Protein 2N1G (pdb70)

CATH classification: 1.20.58.1280

GO terms:
  GO:0090734 site of DNA damage (C, IC)
  GO:0060090 molecular adaptor activity (F, IDA)
  GO:0043596 nuclear replication fork (C, IDA)
  GO:0090734 site of DNA damage (C, IDA)
  GO:0003677 DNA binding (F, IDA)
  GO:0030674 protein-macromolecule adaptor activity (F, IDA)
  GO:0017125 deoxycytidyl transferase activity (F, IDA)
  GO:0043130 ubiquitin binding (F, IDA)
  GO:0016446 somatic hypermutation of immunoglobulin genes (P, IDA)
  GO:0019985 translesion synthesis (P, IDA)
  GO:0071897 DNA biosynthetic process (P, IDA)
  GO:0005634 nucleus (C, EXP)
  GO:0003684 damaged DNA binding (F, IC)
  GO:0140431 DNA-(abasic site) binding (F, IC)
  GO:0017125 deoxycytidyl transferase activity (F, IMP)
  GO:0005515 protein binding (F, IPI)
  GO:0003684 damaged DNA binding (F, TAS)
  GO:0042276 error-prone translesion synthesis (P, TAS)
  GO:0005654 nucleoplasm (C, TAS)
  GO:0017125 deoxycytidyl transferase activity (F, TAS)

Solvent-accessible surface area: 6899 Å² total; per-residue (Å²): 44,0,7,28,26,66,111,69,118,41,0,75,68,11,0,118,64,0,3,92,98,35,107,95,10,13,117,44,0,23,90,19,0,22,132,30,0,23,49,8,0,103,114,167,38,72,99,26,0,56,48,0,3,84,37,4,34,166,9,1,106,122,23,136,163,56,48,6,52,129,6,47,98,104,2,33,77,46,0,26,60,42,7,95,138,82,99,56,73,39,54,148,45,148,253,48,52,114,160,92,6,69,0,30,163,49,35,150,128,267

Sequence (110 aa):
NLAGAVEFNDVKTLLREWITTISDPMEEDILQVVKYCTDLIEEKDLEKLDLVIKYMKRLMQQSVESVWNMAFDFILDNVQVVLQQTYGSTLKVTKGNMMSNFFGKAAMNKNLAGAVEFNDVKTLLREWITTISDPMEEDILQVVKYCTDLIEEKDLEKLDLVIKYMKRLMQQSVESVWNMAFDFILDNVQVVLQQTYGSTLKVTKGNMMSNFFGKAAMNKNLAGAVEFNDVKTLLREWITTISDPMEEDILQVVKYCTDLIEEKDLEKLDLVIKYMKRLMQQSVESVWNMAFDFILDNVQVVLQQTYGSTLKVTKGNMMSNFFGKAAMNKNLAGAVEFNDVKTLLREWITTISDPMEEDILQVVKYCTDLIEEKDLEKLDLVIKYMKRLMQQSVESVWNMAFDFILDNVQVVLQQTYGSTLKVTKGNMMSNFFGKAAMNKNLAGAVEFNDVKTLLREWITTISDPMEEDILQVVKYCTDLIEEKDLEKLDLVIKYMKRLMQQSVESVWNMAFDFILDNVQVVLQQTYGSTLKVTKGNMMSNFFGKAAMNKNLAGAVEFNDVKTLLREWITTISDPMEEDILQVVKYCTDLIEEKDLEKLDLVIKYMKRLMQQSVESVWNMAFDFILDNVQVVLQQTYGSTLKVTKGNMMSNFFGKAAMNKNLAGAVEFNDVKTLLREWITTISDPMEEDILQVVKYCTDLIEEKDLEKLDLVIKYMKRLMQQSVESVWNMAFDFILDNVQVVLQQTYGSTLKVTKGNMMSNFFGKAAMNKNLAGAVEFNDVKTLLREWITTISDPMEEDILQVVKYCTDLIEEKDLEKLDLVIKYMKRLMQQSVESVWNMAFDFILDNVQVVLQQTYGSTLKVTKGNMMSNFFGKAAMNKNLAGAVEFNDVKTLLREWITTISDPMEEDILQVVKYCTDLIEEKDLEKLDLVIKYMKRLMQQSVESVWNMAFDFILDNVQVVLQQTYGSTLKVTKGNMMSNFFGKAAMNKNLAGAVEFNDVKTLLREWITTISDPMEEDILQVVKYCTDLIEEKDLEKLDLVIKYMKRLMQQSVESVWNMAFDFILDNVQVVLQQTYGSTLKVTKGNMMSNFFGKAAMNKNLAGAVEFNDVKTLLREWITTISDPMEEDILQVVKYCTDLIEEKDLEKLDLVIKYMKRLMQQSVESVWNMAFDFILDNVQVVLQQTYGSTLKVTKGNMMSNFFGKAAMNKNLAGAVEFNDVKTLLREWITTISDPMEEDILQVVKYCTDLIEEKDLEKLDLVIKYMKRLMQQSVESVWNMAFDFILDNVQVVLQQTYGSTLKVTKGNMMSNFFGKAAMNKNLAGAVEFNDVKTLLREWITTISDPMEEDILQVVKYCTDLIEEKDLEKLDLVIKYMKRLMQQSVESVWNMAFDFILDNVQVVLQQTYGSTLKVTKGNMMSNFFGKAAMNKNLAGAVEFNDVKTLLREWITTISDPMEEDILQVVKYCTDLIEEKDLEKLDLVIKYMKRLMQQSVESVWNMAFDFILDNVQVVLQQTYGSTLKVTKGNMMSNFFGKAAMNKNLAGAVEFNDVKTLLREWITTISDPMEEDILQVVKYCTDLIEEKDLEKLDLVIKYMKRLMQQSVESVWNMAFDFILDNVQVVLQQTYGSTLKVTKGNMMSNFFGKAAMNKNLAGAVEFNDVKTLLREWITTISDPMEEDILQVVKYCTDLIEEKDLEKLDLVIKYMKRLMQQSVESVWNMAFDFILDNVQVVLQQTYGSTLKVTKGNMMSNFFGKAAMNKNLAGAVEFNDVKTLLREWITTISDPMEEDILQVVKYCTDLIEEKDLEKLDLVIKYMKRLMQQSVESVWNMAFDFILDNVQVVLQQTYGSTLKVTKGNMMSNFFGKAAMNKNLAGAVEFNDVKTLLREWITTISDPMEEDILQVVKYCTDLIEEKDLEKLDLVIKYMKRLMQQSVESVWNMAFDFILDNVQVVLQQTYGSTLKVTKGNMMSNFFGKAAMNKNLAGAVEFNDVKTLLREWITTISDPMEEDILQVVKYCTDLIEEKDLEKLDLVIKYMKRLMQQSVESVWNMAFDFILDNVQVVLQQTYGSTLKVTKGNMMSNFFGKAAMNKNLAGAVEFNDVKTLLREWITTISDPMEEDILQVVKYCTDLIEEKDLEKLDLVIKYMKRLMQQSVESVWNMAFDFILDNVQVVLQQTYGSTLKVTKGNMMSNFFGKAAMNK

Secondary structure (DSSP, 8-state):
-BTTB--HHHHHHHHHHHHHH-SS--HHHHHHHHHHHHHHHHTT-HHHHHHHHHHHHHHHHHSSSSHHHHHHHHHHHHHHHHHHHHTS------/---SS--SSSSSSS--

Nearest PDB structures (foldseek):
  2n1g-assembly1_A  TM=9.701E-01  e=2.598E-12  Homo sapiens
  4ext-assembly2_A-2  TM=9.487E-01  e=2.717E-10  Homo sapiens
  4fjo-assembly1_A  TM=9.397E-01  e=3.189E-10  Mus musculus
  3vu7-assembly1_H  TM=9.298E-01  e=1.213E-09  Homo sapiens
  2lsj-assembly1_A  TM=9.228E-01  e=1.280E-09  Mus musculus

Radius of gyration: 13.32 Å; Cα contacts (8 Å, |Δi|>4): 115; chains: 2; bounding box: 24×38×36 Å

InterPro domains:
  IPR001126 UmuC domain [PF00817] (422-451)
  IPR001126 UmuC domain [PF00817] (505-622)
  IPR001126 UmuC domain [PS50173] (419-653)
  IPR001357 BRCT domain [PF00533] (45-118)
  IPR001357 BRCT domain [PS50172] (44-131)
  IPR001357 BRCT domain [SM00292] (46-121)
  IPR012112 DNA repair protein Rev1 [PIRSF036573] (1-1250)
  IPR017961 DNA polymerase, Y-family, little finger domain [PF11799] (709-828)
  IPR025527 HUWE1/REV1, ubiquitin-binding motif [PF14377] (934-954)
  IPR025527 HUWE1/REV1, ubiquitin-binding motif [PF14377] (1013-1042)
  IPR031991 DNA repair protein Rev1, C-terminal [PF16727] (1167-1248)
  IPR036420 BRCT domain superfamily [G3DSA:3.40.50.10190] (38-133)
  IPR036420 BRCT domain superfamily [SSF52113] (41-131)
  IPR036775 DNA polymerase, Y-family, little finger domain superfamily [G3DSA:3.30.1490.100] (708-833)
  IPR036775 DNA polymerase, Y-family, little finger domain superfamily [SSF100879] (708-822)
  IPR038401 Rev1, C-terminal domain superfamily [G3DSA:1.20.58.1280] (1140-1242)
  IPR043128 Reverse transcriptase/Diguanylate cyclase domain [G3DSA:3.30.70.270] (380-452)
  IPR043128 Reverse transcriptase/Diguanylate cyclase domain [G3DSA:3.30.70.270] (538-631)
  IPR043502 DNA/RNA polymerase superfamily [SSF56672] (400-703)
  IPR047346 DNA repair protein REV1, ubiquitin-binding motif 1/2 [cd19318] (929-962)

Structure (mmCIF, N/CA/C/O backbone):
data_2N1G
#
_entry.id   2N1G
#
loop_
_entity.id
_entity.type
_entity.pdbx_description
1 polymer 'DNA repair protein REV1'
2 polymer 'DNA polymerase delta subunit 3'
#
loop_
_atom_site.group_PDB
_atom_site.id
_atom_site.type_symbol
_atom_site.label_atom_id
_atom_site.label_alt_id
_atom_site.label_comp_id
_atom_site.label_asym_id
_atom_site.label_entity_id
_atom_site.label_seq_id
_atom_site.pdbx_PDB_ins_code
_atom_site.Cartn_x
_atom_site.Cartn_y
_atom_site.Cartn_z
_atom_site.occupancy
_atom_site.B_iso_or_equiv
_atom_site.auth_seq_id
_atom_site.auth_comp_id
_atom_site.auth_asym_id
_atom_site.auth_atom_id
_atom_site.pdbx_PDB_model_num
ATOM 1 N N . ASN A 1 1 ? 3.951 -2.187 -1.716 1.00 0.00 1158 ASN A N 1
ATOM 2 C CA . ASN A 1 1 ? 5.116 -3.100 -1.731 1.00 0.00 1158 ASN A CA 1
ATOM 3 C C . ASN A 1 1 ? 5.090 -3.876 -3.059 1.00 0.00 1158 ASN A C 1
ATOM 4 O O . ASN A 1 1 ? 4.557 -3.380 -4.046 1.00 0.00 1158 ASN A O 1
ATOM 15 N N . LEU A 1 2 ? 5.737 -5.050 -3.079 1.00 0.00 1159 LEU A N 1
ATOM 16 C CA . LEU A 1 2 ? 5.510 -6.117 -4.070 1.00 0.00 1159 LEU A CA 1
ATOM 17 C C . LEU A 1 2 ? 5.540 -7.438 -3.284 1.00 0.00 1159 LEU A C 1
ATOM 18 O O . LEU A 1 2 ? 6.615 -7.890 -2.903 1.00 0.00 1159 LEU A O 1
ATOM 34 N N . ALA A 1 3 ? 4.336 -7.974 -2.959 1.00 0.00 1160 ALA A N 1
ATOM 35 C CA . ALA A 1 3 ? 4.138 -9.240 -2.215 1.00 0.00 1160 ALA A CA 1
ATOM 36 C C . ALA A 1 3 ? 4.407 -9.067 -0.707 1.00 0.00 1160 ALA A C 1
ATOM 37 O O . ALA A 1 3 ? 3.503 -9.274 0.111 1.00 0.00 1160 ALA A O 1
ATOM 44 N N . GLY A 1 4 ? 5.622 -8.641 -0.343 1.00 0.00 1161 GLY A N 1
ATOM 45 C CA . GLY A 1 4 ? 6.015 -8.478 1.057 1.00 0.00 1161 GLY A CA 1
ATOM 46 C C . GLY A 1 4 ? 7.195 -7.539 1.234 1.00 0.00 1161 GLY A C 1
ATOM 47 O O . GLY A 1 4 ? 7.575 -7.234 2.370 1.00 0.00 1161 GLY A O 1
ATOM 51 N N . ALA A 1 5 ? 7.770 -7.059 0.114 1.00 0.00 1162 ALA A N 1
ATOM 52 C CA . ALA A 1 5 ? 8.968 -6.206 0.133 1.00 0.00 1162 ALA A CA 1
ATOM 53 C C . ALA A 1 5 ? 8.869 -5.096 -0.925 1.00 0.00 1162 ALA A C 1
ATOM 54 O O . ALA A 1 5 ? 8.453 -5.344 -2.061 1.00 0.00 1162 ALA A O 1
ATOM 61 N N . VAL A 1 6 ? 9.254 -3.866 -0.531 1.00 0.00 1163 VAL A N 1
ATOM 62 C CA . VAL A 1 6 ? 9.253 -2.682 -1.423 1.00 0.00 1163 VAL A CA 1
ATOM 63 C C . VAL A 1 6 ? 10.596 -2.609 -2.198 1.00 0.00 1163 VAL A C 1
ATOM 64 O O . VAL A 1 6 ? 10.743 -1.817 -3.137 1.00 0.00 1163 VAL A O 1
ATOM 77 N N . GLU A 1 7 ? 11.567 -3.461 -1.781 1.00 0.00 1164 GLU A N 1
ATOM 78 C CA . GLU A 1 7 ? 12.885 -3.613 -2.440 1.00 0.00 1164 GLU A CA 1
ATOM 79 C C . GLU A 1 7 ? 12.698 -3.877 -3.940 1.00 0.00 1164 GLU A C 1
ATOM 80 O O . GLU A 1 7 ? 12.043 -4.849 -4.299 1.00 0.00 1164 GLU A O 1
ATOM 92 N N . PHE A 1 8 ? 13.263 -3.004 -4.808 1.00 0.00 1165 PHE A N 1
ATOM 93 C CA . PHE A 1 8 ? 13.147 -3.161 -6.271 1.00 0.00 1165 PHE A CA 1
ATOM 94 C C . PHE A 1 8 ? 13.841 -4.454 -6.738 1.00 0.00 1165 PHE A C 1
ATOM 95 O O . PHE A 1 8 ? 13.500 -4.978 -7.787 1.00 0.00 1165 PHE A O 1
ATOM 112 N N . ASN A 1 9 ? 14.795 -4.976 -5.946 1.00 0.00 1166 ASN A N 1
ATOM 113 C CA . ASN A 1 9 ? 15.451 -6.262 -6.243 1.00 0.00 1166 ASN A CA 1
ATOM 114 C C . ASN A 1 9 ? 14.413 -7.393 -6.144 1.00 0.00 1166 ASN A C 1
ATOM 115 O O . ASN A 1 9 ? 14.404 -8.300 -6.972 1.00 0.00 1166 ASN A O 1
ATOM 126 N N . ASP A 1 10 ? 13.512 -7.282 -5.149 1.00 0.00 1167 ASP A N 1
ATOM 127 C CA . ASP A 1 10 ? 12.400 -8.230 -4.951 1.00 0.00 1167 ASP A CA 1
ATOM 128 C C . ASP A 1 10 ? 11.328 -8.062 -6.056 1.00 0.00 1167 ASP A C 1
ATOM 129 O O . ASP A 1 10 ? 10.903 -9.046 -6.658 1.00 0.00 1167 ASP A O 1
ATOM 138 N N . VAL A 1 11 ? 10.903 -6.796 -6.273 1.00 0.00 1168 VAL A N 1
ATOM 139 C CA . VAL A 1 11 ? 9.947 -6.381 -7.338 1.00 0.00 1168 VAL A CA 1
ATOM 140 C C . VAL A 1 11 ? 10.346 -6.978 -8.703 1.00 0.00 1168 VAL A C 1
ATOM 141 O O . VAL A 1 11 ? 9.552 -7.621 -9.380 1.00 0.00 1168 VAL A O 1
ATOM 154 N N . LYS A 1 12 ? 11.611 -6.759 -9.048 1.00 0.00 1169 LYS A N 1
ATOM 155 C CA . LYS A 1 12 ? 12.233 -7.171 -10.317 1.00 0.00 1169 LYS A CA 1
ATOM 156 C C . LYS A 1 12 ? 12.264 -8.711 -10.419 1.00 0.00 1169 LYS A C 1
ATOM 157 O O . LYS A 1 12 ? 11.884 -9.273 -11.443 1.00 0.00 1169 LYS A O 1
ATOM 176 N N . THR A 1 13 ? 12.705 -9.374 -9.334 1.00 0.00 1170 THR A N 1
ATOM 177 C CA . THR A 1 13 ? 12.807 -10.852 -9.253 1.00 0.00 1170 THR A CA 1
ATOM 178 C C . THR A 1 13 ? 11.405 -11.514 -9.245 1.00 0.00 1170 THR A C 1
ATOM 179 O O . THR A 1 13 ? 11.262 -12.693 -9.559 1.00 0.00 1170 THR A O 1
ATOM 190 N N . LEU A 1 14 ? 10.366 -10.757 -8.859 1.00 0.00 1171 LEU A N 1
ATOM 191 C CA . LEU A 1 14 ? 8.982 -11.213 -9.040 1.00 0.00 1171 LEU A CA 1
ATOM 192 C C . LEU A 1 14 ? 8.583 -11.084 -10.539 1.00 0.00 1171 LEU A C 1
ATOM 193 O O . LEU A 1 14 ? 8.407 -12.092 -11.238 1.00 0.00 1171 LEU A O 1
ATOM 209 N N . LEU A 1 15 ? 8.526 -9.824 -11.010 1.00 0.00 1172 LEU A N 1
ATOM 210 C CA . LEU A 1 15 ? 8.022 -9.433 -12.356 1.00 0.00 1172 LEU A CA 1
ATOM 211 C C . LEU A 1 15 ? 8.718 -10.157 -13.530 1.00 0.00 1172 LEU A C 1
ATOM 212 O O . LEU A 1 15 ? 8.045 -10.540 -14.490 1.00 0.00 1172 LEU A O 1
ATOM 228 N N . ARG A 1 16 ? 10.049 -10.349 -13.448 1.00 0.00 1173 ARG A N 1
ATOM 229 C CA . ARG A 1 16 ? 10.856 -10.776 -14.618 1.00 0.00 1173 ARG A CA 1
ATOM 230 C C . ARG A 1 16 ? 10.482 -12.194 -15.075 1.00 0.00 1173 ARG A C 1
ATOM 231 O O . ARG A 1 16 ? 10.041 -12.385 -16.216 1.00 0.00 1173 ARG A O 1
ATOM 252 N N . GLU A 1 17 ? 10.602 -13.165 -14.163 1.00 0.00 1174 GLU A N 1
ATOM 253 C CA . GLU A 1 17 ? 10.283 -14.575 -14.457 1.00 0.00 1174 GLU A CA 1
ATOM 254 C C . GLU A 1 17 ? 8.765 -14.785 -14.545 1.00 0.00 1174 GLU A C 1
ATOM 255 O O . GLU A 1 17 ? 8.323 -15.727 -15.181 1.00 0.00 1174 GLU A O 1
ATOM 267 N N . TRP A 1 18 ? 7.972 -13.932 -13.875 1.00 0.00 1175 TRP A N 1
ATOM 268 C CA . TRP A 1 18 ? 6.505 -13.968 -13.988 1.00 0.00 1175 TRP A CA 1
ATOM 269 C C . TRP A 1 18 ? 6.086 -13.789 -15.447 1.00 0.00 1175 TRP A C 1
ATOM 270 O O . TRP A 1 18 ? 5.545 -14.708 -16.061 1.00 0.00 1175 TRP A O 1
ATOM 291 N N . ILE A 1 19 ? 6.468 -12.658 -16.015 1.00 0.00 1176 ILE A N 1
ATOM 292 C CA . ILE A 1 19 ? 6.079 -12.281 -17.370 1.00 0.00 1176 ILE A CA 1
ATOM 293 C C . ILE A 1 19 ? 6.672 -13.229 -18.442 1.00 0.00 1176 ILE A C 1
ATOM 294 O O . ILE A 1 19 ? 5.983 -13.592 -19.397 1.00 0.00 1176 ILE A O 1
ATOM 310 N N . THR A 1 20 ? 7.922 -13.676 -18.240 1.00 0.00 1177 THR A N 1
ATOM 311 C CA . THR A 1 20 ? 8.639 -14.497 -19.238 1.00 0.00 1177 THR A CA 1
ATOM 312 C C . THR A 1 20 ? 8.239 -15.994 -19.176 1.00 0.00 1177 THR A C 1
ATOM 313 O O . THR A 1 20 ? 8.136 -16.655 -20.219 1.00 0.00 1177 THR A O 1
ATOM 324 N N . THR A 1 21 ? 7.999 -16.522 -17.955 1.00 0.00 1178 THR A N 1
ATOM 325 C CA . THR A 1 21 ? 7.903 -17.989 -17.723 1.00 0.00 1178 THR A CA 1
ATOM 326 C C . THR A 1 21 ? 6.446 -18.484 -17.610 1.00 0.00 1178 THR A C 1
ATOM 327 O O . THR A 1 21 ? 6.098 -19.496 -18.233 1.00 0.00 1178 THR A O 1
ATOM 338 N N . ILE A 1 22 ? 5.600 -17.793 -16.805 1.00 0.00 1179 ILE A N 1
ATOM 339 C CA . ILE A 1 22 ? 4.242 -18.308 -16.472 1.00 0.00 1179 ILE A CA 1
ATOM 340 C C . ILE A 1 22 ? 3.355 -18.238 -17.739 1.00 0.00 1179 ILE A C 1
ATOM 341 O O . ILE A 1 22 ? 3.132 -17.150 -18.276 1.00 0.00 1179 ILE A O 1
ATOM 357 N N . SER A 1 23 ? 2.902 -19.409 -18.223 1.00 0.00 1180 SER A N 1
ATOM 358 C CA . SER A 1 23 ? 2.138 -19.528 -19.482 1.00 0.00 1180 SER A CA 1
ATOM 359 C C . SER A 1 23 ? 0.769 -18.825 -19.391 1.00 0.00 1180 SER A C 1
ATOM 360 O O . SER A 1 23 ? 0.293 -18.228 -20.365 1.00 0.00 1180 SER A O 1
ATOM 368 N N . ASP A 1 24 ? 0.162 -18.900 -18.203 1.00 0.00 1181 ASP A N 1
ATOM 369 C CA . ASP A 1 24 ? -1.171 -18.354 -17.939 1.00 0.00 1181 ASP A CA 1
ATOM 370 C C . ASP A 1 24 ? -1.161 -17.690 -16.550 1.00 0.00 1181 ASP A C 1
ATOM 371 O O . ASP A 1 24 ? -1.213 -18.394 -15.535 1.00 0.00 1181 ASP A O 1
ATOM 380 N N . PRO A 1 25 ? -1.012 -16.331 -16.472 1.00 0.00 1182 PRO A N 1
ATOM 381 C CA . PRO A 1 25 ? -1.076 -15.606 -15.185 1.00 0.00 1182 PRO A CA 1
ATOM 382 C C . PRO A 1 25 ? -2.481 -15.676 -14.562 1.00 0.00 1182 PRO A C 1
ATOM 383 O O . PRO A 1 25 ? -3.467 -15.235 -15.172 1.00 0.00 1182 PRO A O 1
ATOM 394 N N . MET A 1 26 ? -2.557 -16.269 -13.373 1.00 0.00 1183 MET A N 1
ATOM 395 C CA . MET A 1 26 ? -3.769 -16.259 -12.547 1.00 0.00 1183 MET A CA 1
ATOM 396 C C . MET A 1 26 ? -4.003 -14.849 -11.992 1.00 0.00 1183 MET A C 1
ATOM 397 O O . MET A 1 26 ? -3.051 -14.077 -11.793 1.00 0.00 1183 MET A O 1
ATOM 411 N N . GLU A 1 27 ? -5.275 -14.546 -11.714 1.00 0.00 1184 GLU A N 1
ATOM 412 C CA . GLU A 1 27 ? -5.738 -13.190 -11.379 1.00 0.00 1184 GLU A CA 1
ATOM 413 C C . GLU A 1 27 ? -5.106 -12.646 -10.087 1.00 0.00 1184 GLU A C 1
ATOM 414 O O . GLU A 1 27 ? -5.070 -11.439 -9.901 1.00 0.00 1184 GLU A O 1
ATOM 426 N N . GLU A 1 28 ? -4.586 -13.531 -9.218 1.00 0.00 1185 GLU A N 1
ATOM 427 C CA . GLU A 1 28 ? -4.190 -13.147 -7.852 1.00 0.00 1185 GLU A CA 1
ATOM 428 C C . GLU A 1 28 ? -2.879 -12.319 -7.821 1.00 0.00 1185 GLU A C 1
ATOM 429 O O . GLU A 1 28 ? -2.772 -11.371 -7.027 1.00 0.00 1185 GLU A O 1
ATOM 441 N N . ASP A 1 29 ? -1.890 -12.643 -8.694 1.00 0.00 1186 ASP A N 1
ATOM 442 C CA . ASP A 1 29 ? -0.680 -11.781 -8.824 1.00 0.00 1186 ASP A CA 1
ATOM 443 C C . ASP A 1 29 ? -1.029 -10.533 -9.655 1.00 0.00 1186 ASP A C 1
ATOM 444 O O . ASP A 1 29 ? -0.399 -9.489 -9.506 1.00 0.00 1186 ASP A O 1
ATOM 453 N N . ILE A 1 30 ? -2.040 -10.656 -10.533 1.00 0.00 1187 ILE A N 1
ATOM 454 C CA . ILE A 1 30 ? -2.507 -9.543 -11.374 1.00 0.00 1187 ILE A CA 1
ATOM 455 C C . ILE A 1 30 ? -3.230 -8.486 -10.507 1.00 0.00 1187 ILE A C 1
ATOM 456 O O . ILE A 1 30 ? -3.052 -7.291 -10.718 1.00 0.00 1187 ILE A O 1
ATOM 472 N N . LEU A 1 31 ? -4.008 -8.929 -9.501 1.00 0.00 1188 LEU A N 1
ATOM 473 C CA . LEU A 1 31 ? -4.752 -8.009 -8.615 1.00 0.00 1188 LEU A CA 1
ATOM 474 C C . LEU A 1 31 ? -3.824 -7.415 -7.550 1.00 0.00 1188 LEU A C 1
ATOM 475 O O . LEU A 1 31 ? -4.057 -6.288 -7.104 1.00 0.00 1188 LEU A O 1
ATOM 491 N N . GLN A 1 32 ? -2.759 -8.165 -7.150 1.00 0.00 1189 GLN A N 1
ATOM 492 C CA . GLN A 1 32 ? -1.786 -7.661 -6.158 1.00 0.00 1189 GLN A CA 1
ATOM 493 C C . GLN A 1 32 ? -0.950 -6.526 -6.786 1.00 0.00 1189 GLN A C 1
ATOM 494 O O . GLN A 1 32 ? -0.751 -5.494 -6.145 1.00 0.00 1189 GLN A O 1
ATOM 508 N N . VAL A 1 33 ? -0.535 -6.685 -8.073 1.00 0.00 1190 VAL A N 1
ATOM 509 C CA . VAL A 1 33 ? 0.284 -5.659 -8.770 1.00 0.00 1190 VAL A CA 1
ATOM 510 C C . VAL A 1 33 ? -0.535 -4.382 -9.070 1.00 0.00 1190 VAL A C 1
ATOM 511 O O . VAL A 1 33 ? -0.035 -3.280 -8.844 1.00 0.00 1190 VAL A O 1
ATOM 524 N N . VAL A 1 34 ? -1.803 -4.540 -9.530 1.00 0.00 1191 VAL A N 1
ATOM 525 C CA . VAL A 1 34 ? -2.713 -3.394 -9.816 1.00 0.00 1191 VAL A CA 1
ATOM 526 C C . VAL A 1 34 ? -3.010 -2.619 -8.516 1.00 0.00 1191 VAL A C 1
ATOM 527 O O . VAL A 1 34 ? -3.026 -1.381 -8.511 1.00 0.00 1191 VAL A O 1
ATOM 540 N N . LYS A 1 35 ? -3.195 -3.376 -7.418 1.00 0.00 1192 LYS A N 1
ATOM 541 C CA . LYS A 1 35 ? -3.432 -2.816 -6.072 1.00 0.00 1192 LYS A CA 1
ATOM 542 C C . LYS A 1 35 ? -2.280 -1.891 -5.650 1.00 0.00 1192 LYS A C 1
ATOM 543 O O . LYS A 1 35 ? -2.522 -0.768 -5.207 1.00 0.00 1192 LYS A O 1
ATOM 562 N N . TYR A 1 36 ? -1.034 -2.364 -5.822 1.00 0.00 1193 TYR A N 1
ATOM 563 C CA . TYR A 1 36 ? 0.163 -1.597 -5.425 1.00 0.00 1193 TYR A CA 1
ATOM 564 C C . TYR A 1 36 ? 0.375 -0.404 -6.334 1.00 0.00 1193 TYR A C 1
ATOM 565 O O . TYR A 1 36 ? 0.809 0.621 -5.872 1.00 0.00 1193 TYR A O 1
ATOM 583 N N . CYS A 1 37 ? 0.091 -0.571 -7.630 1.00 0.00 1194 CYS A N 1
ATOM 584 C CA . CYS A 1 37 ? 0.223 0.505 -8.624 1.00 0.00 1194 CYS A CA 1
ATOM 585 C C . CYS A 1 37 ? -0.627 1.725 -8.202 1.00 0.00 1194 CYS A C 1
ATOM 586 O O . CYS A 1 37 ? -0.112 2.845 -8.047 1.00 0.00 1194 CYS A O 1
ATOM 594 N N . THR A 1 38 ? -1.906 1.455 -7.922 1.00 0.00 1195 THR A N 1
ATOM 595 C CA . THR A 1 38 ? -2.872 2.470 -7.480 1.00 0.00 1195 THR A CA 1
ATOM 596 C C . THR A 1 38 ? -2.535 2.984 -6.055 1.00 0.00 1195 THR A C 1
ATOM 597 O O . THR A 1 38 ? -2.766 4.160 -5.725 1.00 0.00 1195 THR A O 1
ATOM 608 N N . ASP A 1 39 ? -1.944 2.094 -5.229 1.00 0.00 1196 ASP A N 1
ATOM 609 C CA . ASP A 1 39 ? -1.575 2.415 -3.837 1.00 0.00 1196 ASP A CA 1
ATOM 610 C C . ASP A 1 39 ? -0.292 3.269 -3.779 1.00 0.00 1196 ASP A C 1
ATOM 611 O O . ASP A 1 39 ? -0.147 4.084 -2.894 1.00 0.00 1196 ASP A O 1
ATOM 620 N N . LEU A 1 40 ? 0.617 3.090 -4.752 1.00 0.00 1197 LEU A N 1
ATOM 621 C CA . LEU A 1 40 ? 1.878 3.867 -4.842 1.00 0.00 1197 LEU A CA 1
ATOM 622 C C . LEU A 1 40 ? 1.561 5.291 -5.311 1.00 0.00 1197 LEU A C 1
ATOM 623 O O . LEU A 1 40 ? 2.275 6.237 -4.972 1.00 0.00 1197 LEU A O 1
ATOM 639 N N . ILE A 1 41 ? 0.471 5.427 -6.089 1.00 0.00 1198 ILE A N 1
ATOM 640 C CA . ILE A 1 41 ? -0.119 6.736 -6.412 1.00 0.00 1198 ILE A CA 1
ATOM 641 C C . ILE A 1 41 ? -0.554 7.462 -5.114 1.00 0.00 1198 ILE A C 1
ATOM 642 O O . ILE A 1 41 ? -0.089 8.572 -4.843 1.00 0.00 1198 ILE A O 1
ATOM 658 N N . GLU A 1 42 ? -1.392 6.790 -4.285 1.00 0.00 1199 GLU A N 1
ATOM 659 C CA . GLU A 1 42 ? -2.029 7.428 -3.104 1.00 0.00 1199 GLU A CA 1
ATOM 660 C C . GLU A 1 42 ? -1.053 7.543 -1.913 1.00 0.00 1199 GLU A C 1
ATOM 661 O O . GLU A 1 42 ? -1.238 8.394 -1.040 1.00 0.00 1199 GLU A O 1
ATOM 673 N N . GLU A 1 43 ? 0.004 6.702 -1.898 1.00 0.00 1200 GLU A N 1
ATOM 674 C CA . GLU A 1 43 ? 1.041 6.714 -0.834 1.00 0.00 1200 GLU A CA 1
ATOM 675 C C . GLU A 1 43 ? 2.217 7.634 -1.190 1.00 0.00 1200 GLU A C 1
ATOM 676 O O . GLU A 1 43 ? 3.256 7.601 -0.517 1.00 0.00 1200 GLU A O 1
ATOM 688 N N . LYS A 1 44 ? 2.034 8.457 -2.254 1.00 0.00 1201 LYS A N 1
ATOM 689 C CA . LYS A 1 44 ? 3.011 9.479 -2.703 1.00 0.00 1201 LYS A CA 1
ATOM 690 C C . LYS A 1 44 ? 4.347 8.838 -3.161 1.00 0.00 1201 LYS A C 1
ATOM 691 O O . LYS A 1 44 ? 5.359 9.531 -3.300 1.00 0.00 1201 LYS A O 1
ATOM 710 N N . ASP A 1 45 ? 4.337 7.523 -3.426 1.00 0.00 1202 ASP A N 1
ATOM 711 C CA . ASP A 1 45 ? 5.544 6.775 -3.829 1.00 0.00 1202 ASP A CA 1
ATOM 712 C C . ASP A 1 45 ? 5.425 6.390 -5.314 1.00 0.00 1202 ASP A C 1
ATOM 713 O O . ASP A 1 45 ? 5.557 5.216 -5.701 1.00 0.00 1202 ASP A O 1
ATOM 722 N N . LEU A 1 46 ? 5.187 7.412 -6.168 1.00 0.00 1203 LEU A N 1
ATOM 723 C CA . LEU A 1 46 ? 5.180 7.230 -7.629 1.00 0.00 1203 LEU A CA 1
ATOM 724 C C . LEU A 1 46 ? 6.614 7.071 -8.179 1.00 0.00 1203 LEU A C 1
ATOM 725 O O . LEU A 1 46 ? 6.805 6.869 -9.382 1.00 0.00 1203 LEU A O 1
ATOM 741 N N . GLU A 1 47 ? 7.613 7.128 -7.269 1.00 0.00 1204 GLU A N 1
ATOM 742 C CA . GLU A 1 47 ? 9.008 6.800 -7.574 1.00 0.00 1204 GLU A CA 1
ATOM 743 C C . GLU A 1 47 ? 9.091 5.303 -7.828 1.00 0.00 1204 GLU A C 1
ATOM 744 O O . GLU A 1 47 ? 9.619 4.859 -8.845 1.00 0.00 1204 GLU A O 1
ATOM 756 N N . LYS A 1 48 ? 8.538 4.534 -6.886 1.00 0.00 1205 LYS A N 1
ATOM 757 C CA . LYS A 1 48 ? 8.533 3.080 -6.971 1.00 0.00 1205 LYS A CA 1
ATOM 758 C C . LYS A 1 48 ? 7.569 2.610 -8.066 1.00 0.00 1205 LYS A C 1
ATOM 759 O O . LYS A 1 48 ? 7.815 1.600 -8.709 1.00 0.00 1205 LYS A O 1
ATOM 778 N N . LEU A 1 49 ? 6.473 3.367 -8.252 1.00 0.00 1206 LEU A N 1
ATOM 779 C CA . LEU A 1 49 ? 5.505 3.152 -9.347 1.00 0.00 1206 LEU A CA 1
ATOM 780 C C . LEU A 1 49 ? 6.208 3.197 -10.714 1.00 0.00 1206 LEU A C 1
ATOM 781 O O . LEU A 1 49 ? 5.945 2.364 -11.584 1.00 0.00 1206 LEU A O 1
ATOM 797 N N . ASP A 1 50 ? 7.099 4.187 -10.870 1.00 0.00 1207 ASP A N 1
ATOM 798 C CA . ASP A 1 50 ? 7.963 4.338 -12.057 1.00 0.00 1207 ASP A CA 1
ATOM 799 C C . ASP A 1 50 ? 8.742 3.029 -12.322 1.00 0.00 1207 ASP A C 1
ATOM 800 O O . ASP A 1 50 ? 8.664 2.465 -13.407 1.00 0.00 1207 ASP A O 1
ATOM 809 N N . LEU A 1 51 ? 9.445 2.544 -11.287 1.00 0.00 1208 LEU A N 1
ATOM 810 C CA . LEU A 1 51 ? 10.257 1.303 -11.344 1.00 0.00 1208 LEU A CA 1
ATOM 811 C C . LEU A 1 51 ? 9.395 0.058 -11.732 1.00 0.00 1208 LEU A C 1
ATOM 812 O O . LEU A 1 51 ? 9.702 -0.651 -12.709 1.00 0.00 1208 LEU A O 1
ATOM 828 N N . VAL A 1 52 ? 8.295 -0.152 -10.979 1.00 0.00 1209 VAL A N 1
ATOM 829 C CA . VAL A 1 52 ? 7.384 -1.311 -11.129 1.00 0.00 1209 VAL A CA 1
ATOM 830 C C . VAL A 1 52 ? 6.757 -1.353 -12.551 1.00 0.00 1209 VAL A C 1
ATOM 831 O O . VAL A 1 52 ? 6.913 -2.338 -13.274 1.00 0.00 1209 VAL A O 1
ATOM 844 N N . ILE A 1 53 ? 6.091 -0.247 -12.936 1.00 0.00 1210 ILE A N 1
ATOM 845 C CA . ILE A 1 53 ? 5.331 -0.128 -14.205 1.00 0.00 1210 ILE A CA 1
ATOM 846 C C . ILE A 1 53 ? 6.246 -0.206 -15.436 1.00 0.00 1210 ILE A C 1
ATOM 847 O O . ILE A 1 53 ? 5.893 -0.854 -16.419 1.00 0.00 1210 ILE A O 1
ATOM 863 N N . LYS A 1 54 ? 7.430 0.428 -15.370 1.00 0.00 1211 LYS A N 1
ATOM 864 C CA . LYS A 1 54 ? 8.362 0.485 -16.516 1.00 0.00 1211 LYS A CA 1
ATOM 865 C C . LYS A 1 54 ? 8.926 -0.905 -16.814 1.00 0.00 1211 LYS A C 1
ATOM 866 O O . LYS A 1 54 ? 9.104 -1.267 -17.979 1.00 0.00 1211 LYS A O 1
ATOM 885 N N . TYR A 1 55 ? 9.145 -1.695 -15.751 1.00 0.00 1212 TYR A N 1
ATOM 886 C CA . TYR A 1 55 ? 9.758 -3.022 -15.872 1.00 0.00 1212 TYR A CA 1
ATOM 887 C C . TYR A 1 55 ? 8.708 -4.030 -16.349 1.00 0.00 1212 TYR A C 1
ATOM 888 O O . TYR A 1 55 ? 8.948 -4.823 -17.274 1.00 0.00 1212 TYR A O 1
ATOM 906 N N . MET A 1 56 ? 7.530 -3.929 -15.721 1.00 0.00 1213 MET A N 1
ATOM 907 C CA . MET A 1 56 ? 6.352 -4.745 -16.033 1.00 0.00 1213 MET A CA 1
ATOM 908 C C . MET A 1 56 ? 5.950 -4.581 -17.508 1.00 0.00 1213 MET A C 1
ATOM 909 O O . MET A 1 56 ? 5.814 -5.569 -18.235 1.00 0.00 1213 MET A O 1
ATOM 923 N N . LYS A 1 57 ? 5.829 -3.309 -17.946 1.00 0.00 1214 LYS A N 1
ATOM 924 C CA . LYS A 1 57 ? 5.381 -2.971 -19.309 1.00 0.00 1214 LYS A CA 1
ATOM 925 C C . LYS A 1 57 ? 6.411 -3.470 -20.330 1.00 0.00 1214 LYS A C 1
ATOM 926 O O . LYS A 1 57 ? 6.038 -4.021 -21.358 1.00 0.00 1214 LYS A O 1
ATOM 945 N N . ARG A 1 58 ? 7.711 -3.268 -20.014 1.00 0.00 1215 ARG A N 1
ATOM 946 C CA . ARG A 1 58 ? 8.836 -3.535 -20.941 1.00 0.00 1215 ARG A CA 1
ATOM 947 C C . ARG A 1 58 ? 8.878 -5.010 -21.361 1.00 0.00 1215 ARG A C 1
ATOM 948 O O . ARG A 1 58 ? 9.060 -5.334 -22.543 1.00 0.00 1215 ARG A O 1
ATOM 969 N N . LEU A 1 59 ? 8.662 -5.888 -20.379 1.00 0.00 1216 LEU A N 1
ATOM 970 C CA . LEU A 1 59 ? 8.662 -7.343 -20.583 1.00 0.00 1216 LEU A CA 1
ATOM 971 C C . LEU A 1 59 ? 7.369 -7.815 -21.285 1.00 0.00 1216 LEU A C 1
ATOM 972 O O . LEU A 1 59 ? 7.409 -8.652 -22.195 1.00 0.00 1216 LEU A O 1
ATOM 988 N N . MET A 1 60 ? 6.223 -7.258 -20.850 1.00 0.00 1217 MET A N 1
ATOM 989 C CA . MET A 1 60 ? 4.891 -7.554 -21.436 1.00 0.00 1217 MET A CA 1
ATOM 990 C C . MET A 1 60 ? 4.768 -7.015 -22.878 1.00 0.00 1217 MET A C 1
ATOM 991 O O . MET A 1 60 ? 3.915 -7.467 -23.652 1.00 0.00 1217 MET A O 1
ATOM 1005 N N . GLN A 1 61 ? 5.612 -6.028 -23.210 1.00 0.00 1218 GLN A N 1
ATOM 1006 C CA . GLN A 1 61 ? 5.700 -5.447 -24.554 1.00 0.00 1218 GLN A CA 1
ATOM 1007 C C . GLN A 1 61 ? 6.484 -6.400 -25.476 1.00 0.00 1218 GLN A C 1
ATOM 1008 O O . GLN A 1 61 ? 6.029 -6.724 -26.577 1.00 0.00 1218 GLN A O 1
ATOM 1022 N N . GLN A 1 62 ? 7.660 -6.865 -24.994 1.00 0.00 1219 GLN A N 1
ATOM 1023 C CA . GLN A 1 62 ? 8.586 -7.698 -25.796 1.00 0.00 1219 GLN A CA 1
ATOM 1024 C C . GLN A 1 62 ? 8.114 -9.172 -25.901 1.00 0.00 1219 GLN A C 1
ATOM 1025 O O . GLN A 1 62 ? 8.664 -9.943 -26.703 1.00 0.00 1219 GLN A O 1
ATOM 1039 N N . SER A 1 63 ? 7.116 -9.565 -25.077 1.00 0.00 1220 SER A N 1
ATOM 1040 C CA . SER A 1 63 ? 6.415 -10.855 -25.242 1.00 0.00 1220 SER A CA 1
ATOM 1041 C C . SER A 1 63 ? 5.570 -10.791 -26.532 1.00 0.00 1220 SER A C 1
ATOM 1042 O O . SER A 1 63 ? 4.802 -9.835 -26.713 1.00 0.00 1220 SER A O 1
ATOM 1050 N N . VAL A 1 64 ? 5.745 -11.786 -27.426 1.00 0.00 1221 VAL A N 1
ATOM 1051 C CA . VAL A 1 64 ? 5.168 -11.762 -28.793 1.00 0.00 1221 VAL A CA 1
ATOM 1052 C C . VAL A 1 64 ? 3.624 -11.802 -28.753 1.00 0.00 1221 VAL A C 1
ATOM 1053 O O . VAL A 1 64 ? 2.970 -10.774 -28.959 1.00 0.00 1221 VAL A O 1
ATOM 1066 N N . GLU A 1 65 ? 3.055 -12.990 -28.471 1.00 0.00 1222 GLU A N 1
ATOM 1067 C CA . GLU A 1 65 ? 1.596 -13.189 -28.360 1.00 0.00 1222 GLU A CA 1
ATOM 1068 C C . GLU A 1 65 ? 1.300 -14.084 -27.151 1.00 0.00 1222 GLU A C 1
ATOM 1069 O O . GLU A 1 65 ? 1.444 -15.313 -27.221 1.00 0.00 1222 GLU A O 1
ATOM 1081 N N . SER A 1 66 ? 0.920 -13.446 -26.045 1.00 0.00 1223 SER A N 1
ATOM 1082 C CA . SER A 1 66 ? 0.509 -14.123 -24.809 1.00 0.00 1223 SER A CA 1
ATOM 1083 C C . SER A 1 66 ? -0.496 -13.238 -24.046 1.00 0.00 1223 SER A C 1
ATOM 1084 O O . SER A 1 66 ? -0.769 -12.095 -24.456 1.00 0.00 1223 SER A O 1
ATOM 1092 N N . VAL A 1 67 ? -1.024 -13.772 -22.918 1.00 0.00 1224 VAL A N 1
ATOM 1093 C CA . VAL A 1 67 ? -1.931 -13.034 -22.001 1.00 0.00 1224 VAL A CA 1
ATOM 1094 C C . VAL A 1 67 ? -1.261 -11.734 -21.482 1.00 0.00 1224 VAL A C 1
ATOM 1095 O O . VAL A 1 67 ? -1.939 -10.757 -21.165 1.00 0.00 1224 VAL A O 1
ATOM 1108 N N . TRP A 1 68 ? 0.082 -11.749 -21.457 1.00 0.00 1225 TRP A N 1
ATOM 1109 C CA . TRP A 1 68 ? 0.934 -10.644 -20.970 1.00 0.00 1225 TRP A CA 1
ATOM 1110 C C . TRP A 1 68 ? 0.709 -9.328 -21.730 1.00 0.00 1225 TRP A C 1
ATOM 1111 O O . TRP A 1 68 ? 0.898 -8.264 -21.162 1.00 0.00 1225 TRP A O 1
ATOM 1132 N N . ASN A 1 69 ? 0.289 -9.407 -23.003 1.00 0.00 1226 ASN A N 1
ATOM 1133 C CA . ASN A 1 69 ? -0.020 -8.207 -23.818 1.00 0.00 1226 ASN A CA 1
ATOM 1134 C C . ASN A 1 69 ? -1.346 -7.562 -23.354 1.00 0.00 1226 ASN A C 1
ATOM 1135 O O . ASN A 1 69 ? -1.487 -6.328 -23.350 1.00 0.00 1226 ASN A O 1
ATOM 1146 N N . MET A 1 70 ? -2.305 -8.413 -22.945 1.00 0.00 1227 MET A N 1
ATOM 1147 C CA . MET A 1 70 ? -3.604 -7.959 -22.407 1.00 0.00 1227 MET A CA 1
ATOM 1148 C C . MET A 1 70 ? -3.426 -7.444 -20.966 1.00 0.00 1227 MET A C 1
ATOM 1149 O O . MET A 1 70 ? -4.103 -6.502 -20.551 1.00 0.00 1227 MET A O 1
ATOM 1163 N N . ALA A 1 71 ? -2.497 -8.081 -20.224 1.00 0.00 1228 ALA A N 1
ATOM 1164 C CA . ALA A 1 71 ? -2.146 -7.690 -18.846 1.00 0.00 1228 ALA A CA 1
ATOM 1165 C C . ALA A 1 71 ? -1.424 -6.329 -18.853 1.00 0.00 1228 ALA A C 1
ATOM 1166 O O . ALA A 1 71 ? -1.662 -5.495 -17.987 1.00 0.00 1228 ALA A O 1
ATOM 1173 N N . PHE A 1 72 ? -0.551 -6.134 -19.862 1.00 0.00 1229 PHE A N 1
ATOM 1174 C CA . PHE A 1 72 ? 0.114 -4.843 -20.165 1.00 0.00 1229 PHE A CA 1
ATOM 1175 C C . PHE A 1 72 ? -0.926 -3.720 -20.241 1.00 0.00 1229 PHE A C 1
ATOM 1176 O O . PHE A 1 72 ? -0.853 -2.734 -19.504 1.00 0.00 1229 PHE A O 1
ATOM 1193 N N . ASP A 1 73 ? -1.914 -3.929 -21.121 1.00 0.00 1230 ASP A N 1
ATOM 1194 C CA . ASP A 1 73 ? -2.961 -2.941 -21.402 1.00 0.00 1230 ASP A CA 1
ATOM 1195 C C . ASP A 1 73 ? -3.890 -2.721 -20.182 1.00 0.00 1230 ASP A C 1
ATOM 1196 O O . ASP A 1 73 ? -4.320 -1.596 -19.933 1.00 0.00 1230 ASP A O 1
ATOM 1205 N N . PHE A 1 74 ? -4.164 -3.798 -19.416 1.00 0.00 1231 PHE A N 1
ATOM 1206 C CA . PHE A 1 74 ? -5.086 -3.754 -18.257 1.00 0.00 1231 PHE A CA 1
ATOM 1207 C C . PHE A 1 74 ? -4.475 -2.965 -17.083 1.00 0.00 1231 PHE A C 1
ATOM 1208 O O . PHE A 1 74 ? -5.061 -1.987 -16.612 1.00 0.00 1231 PHE A O 1
ATOM 1225 N N . ILE A 1 75 ? -3.294 -3.404 -16.630 1.00 0.00 1232 ILE A N 1
ATOM 1226 C CA . ILE A 1 75 ? -2.617 -2.837 -15.443 1.00 0.00 1232 ILE A CA 1
ATOM 1227 C C . ILE A 1 75 ? -2.261 -1.356 -15.682 1.00 0.00 1232 ILE A C 1
ATOM 1228 O O . ILE A 1 75 ? -2.477 -0.505 -14.809 1.00 0.00 1232 ILE A O 1
ATOM 1244 N N . LEU A 1 76 ? -1.767 -1.067 -16.904 1.00 0.00 1233 LEU A N 1
ATOM 1245 C CA . LEU A 1 76 ? -1.368 0.292 -17.317 1.00 0.00 1233 LEU A CA 1
ATOM 1246 C C . LEU A 1 76 ? -2.598 1.217 -17.440 1.00 0.00 1233 LEU A C 1
ATOM 1247 O O . LEU A 1 76 ? -2.515 2.417 -17.146 1.00 0.00 1233 LEU A O 1
ATOM 1263 N N . ASP A 1 77 ? -3.744 0.640 -17.849 1.00 0.00 1234 ASP A N 1
ATOM 1264 C CA . ASP A 1 77 ? -5.021 1.377 -17.922 1.00 0.00 1234 ASP A CA 1
ATOM 1265 C C . ASP A 1 77 ? -5.421 1.875 -16.524 1.00 0.00 1234 ASP A C 1
ATOM 1266 O O . ASP A 1 77 ? -5.483 3.081 -16.289 1.00 0.00 1234 ASP A O 1
ATOM 1275 N N . ASN A 1 78 ? -5.583 0.918 -15.592 1.00 0.00 1235 ASN A N 1
ATOM 1276 C CA . ASN A 1 78 ? -6.118 1.174 -14.235 1.00 0.00 1235 ASN A CA 1
ATOM 1277 C C . ASN A 1 78 ? -5.227 2.135 -13.429 1.00 0.00 1235 ASN A C 1
ATOM 1278 O O . ASN A 1 78 ? -5.749 2.985 -12.698 1.00 0.00 1235 ASN A O 1
ATOM 1289 N N . VAL A 1 79 ? -3.890 2.012 -13.582 1.00 0.00 1236 VAL A N 1
ATOM 1290 C CA . VAL A 1 79 ? -2.943 2.882 -12.859 1.00 0.00 1236 VAL A CA 1
ATOM 1291 C C . VAL A 1 79 ? -3.050 4.341 -13.360 1.00 0.00 1236 VAL A C 1
ATOM 1292 O O . VAL A 1 79 ? -3.157 5.262 -12.554 1.00 0.00 1236 VAL A O 1
ATOM 1305 N N . GLN A 1 80 ? -3.082 4.535 -14.694 1.00 0.00 1237 GLN A N 1
ATOM 1306 C CA . GLN A 1 80 ? -3.132 5.886 -15.296 1.00 0.00 1237 GLN A CA 1
ATOM 1307 C C . GLN A 1 80 ? -4.492 6.567 -15.041 1.00 0.00 1237 GLN A C 1
ATOM 1308 O O . GLN A 1 80 ? -4.551 7.791 -14.919 1.00 0.00 1237 GLN A O 1
ATOM 1322 N N . VAL A 1 81 ? -5.563 5.760 -14.926 1.00 0.00 1238 VAL A N 1
ATOM 1323 C CA . VAL A 1 81 ? -6.923 6.261 -14.632 1.00 0.00 1238 VAL A CA 1
ATOM 1324 C C . VAL A 1 81 ? -6.987 6.848 -13.202 1.00 0.00 1238 VAL A C 1
ATOM 1325 O O . VAL A 1 81 ? -7.469 7.972 -13.008 1.00 0.00 1238 VAL A O 1
ATOM 1338 N N . VAL A 1 82 ? -6.457 6.106 -12.216 1.00 0.00 1239 VAL A N 1
ATOM 1339 C CA . VAL A 1 82 ? -6.371 6.591 -10.819 1.00 0.00 1239 VAL A CA 1
ATOM 1340 C C . VAL A 1 82 ? -5.463 7.838 -10.747 1.00 0.00 1239 VAL A C 1
ATOM 1341 O O . VAL A 1 82 ? -5.803 8.818 -10.095 1.00 0.00 1239 VAL A O 1
ATOM 1354 N N . LEU A 1 83 ? -4.352 7.796 -11.497 1.00 0.00 1240 LEU A N 1
ATOM 1355 C CA . LEU A 1 83 ? -3.322 8.855 -11.523 1.00 0.00 1240 LEU A CA 1
ATOM 1356 C C . LEU A 1 83 ? -3.866 10.178 -12.121 1.00 0.00 1240 LEU A C 1
ATOM 1357 O O . LEU A 1 83 ? -3.464 11.261 -11.692 1.00 0.00 1240 LEU A O 1
ATOM 1373 N N . GLN A 1 84 ? -4.777 10.090 -13.118 1.00 0.00 1241 GLN A N 1
ATOM 1374 C CA . GLN A 1 84 ? -5.378 11.292 -13.758 1.00 0.00 1241 GLN A CA 1
ATOM 1375 C C . GLN A 1 84 ? -6.508 11.867 -12.892 1.00 0.00 1241 GLN A C 1
ATOM 1376 O O . GLN A 1 84 ? -6.864 13.039 -13.022 1.00 0.00 1241 GLN A O 1
ATOM 1390 N N . GLN A 1 85 ? -7.100 11.016 -12.048 1.00 0.00 1242 GLN A N 1
ATOM 1391 C CA . GLN A 1 85 ? -8.115 11.433 -11.064 1.00 0.00 1242 GLN A CA 1
ATOM 1392 C C . GLN A 1 85 ? -7.458 12.029 -9.796 1.00 0.00 1242 GLN A C 1
ATOM 1393 O O . GLN A 1 85 ? -8.017 12.934 -9.167 1.00 0.00 1242 GLN A O 1
ATOM 1407 N N . THR A 1 86 ? -6.270 11.512 -9.432 1.00 0.00 1243 THR A N 1
ATOM 1408 C CA . THR A 1 86 ? -5.540 11.931 -8.221 1.00 0.00 1243 THR A CA 1
ATOM 1409 C C . THR A 1 86 ? -4.617 13.127 -8.543 1.00 0.00 1243 THR A C 1
ATOM 1410 O O . THR A 1 86 ? -4.844 14.246 -8.075 1.00 0.00 1243 THR A O 1
ATOM 1421 N N . TYR A 1 87 ? -3.606 12.869 -9.391 1.00 0.00 1244 TYR A N 1
ATOM 1422 C CA . TYR A 1 87 ? -2.552 13.852 -9.752 1.00 0.00 1244 TYR A CA 1
ATOM 1423 C C . TYR A 1 87 ? -2.941 14.713 -10.967 1.00 0.00 1244 TYR A C 1
ATOM 1424 O O . TYR A 1 87 ? -2.329 15.763 -11.203 1.00 0.00 1244 TYR A O 1
ATOM 1442 N N . GLY A 1 88 ? -3.941 14.261 -11.743 1.00 0.00 1245 GLY A N 1
ATOM 1443 C CA . GLY A 1 88 ? -4.454 15.036 -12.879 1.00 0.00 1245 GLY A CA 1
ATOM 1444 C C . GLY A 1 88 ? -3.678 14.804 -14.173 1.00 0.00 1245 GLY A C 1
ATOM 1445 O O . GLY A 1 88 ? -3.850 15.556 -15.140 1.00 0.00 1245 GLY A O 1
ATOM 1449 N N . SER A 1 89 ? -2.831 13.754 -14.203 1.00 0.00 1246 SER A N 1
ATOM 1450 C CA . SER A 1 89 ? -1.994 13.424 -15.374 1.00 0.00 1246 SER A CA 1
ATOM 1451 C C . SER A 1 89 ? -1.781 11.898 -15.485 1.00 0.00 1246 SER A C 1
ATOM 1452 O O . SER A 1 89 ? -2.007 11.162 -14.528 1.00 0.00 1246 SER A O 1
ATOM 1460 N N . THR A 1 90 ? -1.350 11.445 -16.679 1.00 0.00 1247 THR A N 1
ATOM 1461 C CA . THR A 1 90 ? -1.113 10.020 -17.002 1.00 0.00 1247 THR A CA 1
ATOM 1462 C C . THR A 1 90 ? 0.334 9.848 -17.515 1.00 0.00 1247 THR A C 1
ATOM 1463 O O . THR A 1 90 ? 0.635 10.261 -18.648 1.00 0.00 1247 THR A O 1
ATOM 1474 N N . LEU A 1 91 ? 1.237 9.270 -16.680 1.00 0.00 1248 LEU A N 1
ATOM 1475 C CA . LEU A 1 91 ? 2.667 9.121 -17.043 1.00 0.00 1248 LEU A CA 1
ATOM 1476 C C . LEU A 1 91 ? 2.823 8.182 -18.257 1.00 0.00 1248 LEU A C 1
ATOM 1477 O O . LEU A 1 91 ? 2.457 7.009 -18.193 1.00 0.00 1248 LEU A O 1
ATOM 1493 N N . LYS A 1 92 ? 3.274 8.739 -19.399 1.00 0.00 1249 LYS A N 1
ATOM 1494 C CA . LYS A 1 92 ? 3.579 7.942 -20.595 1.00 0.00 1249 LYS A CA 1
ATOM 1495 C C . LYS A 1 92 ? 5.040 7.490 -20.500 1.00 0.00 1249 LYS A C 1
ATOM 1496 O O . LYS A 1 92 ? 5.951 8.313 -20.606 1.00 0.00 1249 LYS A O 1
ATOM 1515 N N . VAL A 1 93 ? 5.238 6.177 -20.295 1.00 0.00 1250 VAL A N 1
ATOM 1516 C CA . VAL A 1 93 ? 6.571 5.567 -20.117 1.00 0.00 1250 VAL A CA 1
ATOM 1517 C C . VAL A 1 93 ? 7.446 5.778 -21.374 1.00 0.00 1250 VAL A C 1
ATOM 1518 O O . VAL A 1 93 ? 8.596 6.231 -21.276 1.00 0.00 1250 VAL A O 1
ATOM 1531 N N . THR A 1 94 ? 6.850 5.461 -22.541 1.00 0.00 1251 THR A N 1
ATOM 1532 C CA . THR A 1 94 ? 7.489 5.568 -23.869 1.00 0.00 1251 THR A CA 1
ATOM 1533 C C . THR A 1 94 ? 8.733 4.668 -23.981 1.00 0.00 1251 THR A C 1
ATOM 1534 O O . THR A 1 94 ? 8.769 3.566 -23.423 1.00 0.00 1251 THR A O 1
ATOM 1545 N N . LYS B 2 1 ? -7.402 -22.782 -1.587 1.00 0.00 231 LYS B N 1
ATOM 1546 C CA . LYS B 2 1 ? -7.609 -21.479 -0.960 1.00 0.00 231 LYS B CA 1
ATOM 1547 C C . LYS B 2 1 ? -6.690 -20.439 -1.627 1.00 0.00 231 LYS B C 1
ATOM 1548 O O . LYS B 2 1 ? -5.527 -20.265 -1.223 1.00 0.00 231 LYS B O 1
ATOM 1567 N N . GLY B 2 2 ? -7.212 -19.795 -2.689 1.00 0.00 232 GLY B N 1
ATOM 1568 C CA . GLY B 2 2 ? -6.447 -18.830 -3.481 1.00 0.00 232 GLY B CA 1
ATOM 1569 C C . GLY B 2 2 ? -5.409 -19.507 -4.375 1.00 0.00 232 GLY B C 1
ATOM 1570 O O . GLY B 2 2 ? -5.424 -20.734 -4.521 1.00 0.00 232 GLY B O 1
ATOM 1574 N N . ASN B 2 3 ? -4.549 -18.691 -5.016 1.00 0.00 233 ASN B N 1
ATOM 1575 C CA . ASN B 2 3 ? -3.373 -19.140 -5.815 1.00 0.00 233 ASN B CA 1
ATOM 1576 C C . ASN B 2 3 ? -3.744 -19.658 -7.225 1.00 0.00 233 ASN B C 1
ATOM 1577 O O . ASN B 2 3 ? -2.917 -19.561 -8.143 1.00 0.00 233 ASN B O 1
ATOM 1588 N N . MET B 2 4 ? -4.986 -20.183 -7.375 1.00 0.00 234 MET B N 1
ATOM 1589 C CA . MET B 2 4 ? -5.510 -20.816 -8.611 1.00 0.00 234 MET B CA 1
ATOM 1590 C C . MET B 2 4 ? -4.604 -21.980 -9.079 1.00 0.00 234 MET B C 1
ATOM 1591 O O . MET B 2 4 ? -4.889 -23.150 -8.800 1.00 0.00 234 MET B O 1
ATOM 1605 N N . MET B 2 5 ? -3.502 -21.638 -9.781 1.00 0.00 235 MET B N 1
ATOM 1606 C CA . MET B 2 5 ? -2.455 -22.587 -10.190 1.00 0.00 235 MET B CA 1
ATOM 1607 C C . MET B 2 5 ? -1.092 -22.089 -9.672 1.00 0.00 235 MET B C 1
ATOM 1608 O O . MET B 2 5 ? -0.245 -21.622 -10.441 1.00 0.00 235 MET B O 1
ATOM 1622 N N . SER B 2 6 ? -0.963 -22.129 -8.330 1.00 0.00 236 SER B N 1
ATOM 1623 C CA . SER B 2 6 ? 0.292 -21.902 -7.588 1.00 0.00 236 SER B CA 1
ATOM 1624 C C . SER B 2 6 ? 0.884 -20.491 -7.828 1.00 0.00 236 SER B C 1
ATOM 1625 O O . SER B 2 6 ? 1.717 -20.306 -8.731 1.00 0.00 236 SER B O 1
ATOM 1633 N N . ASN B 2 7 ? 0.375 -19.501 -7.050 1.00 0.00 237 ASN B N 1
ATOM 1634 C CA . ASN B 2 7 ? 0.874 -18.098 -7.015 1.00 0.00 237 ASN B CA 1
ATOM 1635 C C . ASN B 2 7 ? 2.394 -17.982 -7.044 1.00 0.00 237 ASN B C 1
ATOM 1636 O O . ASN B 2 7 ? 3.110 -18.775 -6.431 1.00 0.00 237 ASN B O 1
ATOM 1647 N N . PHE B 2 8 ? 2.851 -16.971 -7.777 1.00 0.00 238 PHE B N 1
ATOM 1648 C CA . PHE B 2 8 ? 4.262 -16.722 -8.025 1.00 0.00 238 PHE B CA 1
ATOM 1649 C C . PHE B 2 8 ? 4.740 -15.551 -7.139 1.00 0.00 238 PHE B C 1
ATOM 1650 O O . PHE B 2 8 ? 5.867 -15.554 -6.637 1.00 0.00 238 PHE B O 1
ATOM 1667 N N . PHE B 2 9 ? 3.855 -14.547 -6.962 1.00 0.00 239 PHE B N 1
ATOM 1668 C CA . PHE B 2 9 ? 4.081 -13.393 -6.063 1.00 0.00 239 PHE B CA 1
ATOM 1669 C C . PHE B 2 9 ? 3.467 -13.677 -4.700 1.00 0.00 239 PHE B C 1
ATOM 1670 O O . PHE B 2 9 ? 4.088 -13.448 -3.669 1.00 0.00 239 PHE B O 1
ATOM 1687 N N . GLY B 2 10 ? 2.214 -14.144 -4.724 1.00 0.00 240 GLY B N 1
ATOM 1688 C CA . GLY B 2 10 ? 1.503 -14.524 -3.498 1.00 0.00 240 GLY B CA 1
ATOM 1689 C C . GLY B 2 10 ? 2.146 -15.672 -2.693 1.00 0.00 240 GLY B C 1
ATOM 1690 O O . GLY B 2 10 ? 1.816 -15.855 -1.516 1.00 0.00 240 GLY B O 1
ATOM 1694 N N . LYS B 2 11 ? 3.040 -16.467 -3.328 1.00 0.00 241 LYS B N 1
ATOM 1695 C CA . LYS B 2 11 ? 3.867 -17.463 -2.601 1.00 0.00 241 LYS B CA 1
ATOM 1696 C C . LYS B 2 11 ? 4.992 -16.712 -1.862 1.00 0.00 241 LYS B C 1
ATOM 1697 O O . LYS B 2 11 ? 5.295 -17.001 -0.703 1.00 0.00 241 LYS B O 1
ATOM 1716 N N . ALA B 2 12 ? 5.579 -15.716 -2.544 1.00 0.00 242 ALA B N 1
ATOM 1717 C CA . ALA B 2 12 ? 6.627 -14.842 -1.975 1.00 0.00 242 ALA B CA 1
ATOM 1718 C C . ALA B 2 12 ? 6.010 -13.631 -1.226 1.00 0.00 242 ALA B C 1
ATOM 1719 O O . ALA B 2 12 ? 6.691 -12.622 -1.003 1.00 0.00 242 ALA B O 1
ATOM 1726 N N . ALA B 2 13 ? 4.719 -13.753 -0.825 1.00 0.00 243 ALA B N 1
ATOM 1727 C CA . ALA B 2 13 ? 3.972 -12.686 -0.123 1.00 0.00 243 ALA B CA 1
ATOM 1728 C C . ALA B 2 13 ? 4.515 -12.434 1.292 1.00 0.00 243 ALA B C 1
ATOM 1729 O O . ALA B 2 13 ? 5.450 -13.112 1.742 1.00 0.00 243 ALA B O 1
ATOM 1736 N N . MET B 2 14 ? 3.926 -11.445 1.989 1.00 0.00 244 MET B N 1
ATOM 1737 C CA . MET B 2 14 ? 4.293 -11.121 3.370 1.00 0.00 244 MET B CA 1
ATOM 1738 C C . MET B 2 14 ? 3.740 -12.225 4.310 1.00 0.00 244 MET B C 1
ATOM 1739 O O . MET B 2 14 ? 2.642 -12.102 4.873 1.00 0.00 244 MET B O 1
ATOM 1753 N N . ASN B 2 15 ? 4.511 -13.328 4.412 1.00 0.00 245 ASN B N 1
ATOM 1754 C CA . ASN B 2 15 ? 4.084 -14.582 5.062 1.00 0.00 245 ASN B CA 1
ATOM 1755 C C . ASN B 2 15 ? 5.322 -15.441 5.395 1.00 0.00 245 ASN B C 1
ATOM 1756 O O . ASN B 2 15 ? 5.980 -15.959 4.485 1.00 0.00 245 ASN B O 1
ATOM 1767 N N . LYS B 2 16 ? 5.635 -15.553 6.699 1.00 0.00 246 LYS B N 1
ATOM 1768 C CA . LYS B 2 16 ? 6.732 -16.398 7.221 1.00 0.00 246 LYS B CA 1
ATOM 1769 C C . LYS B 2 16 ? 6.540 -16.620 8.751 1.00 0.00 246 LYS B C 1
ATOM 1770 O O . LYS B 2 16 ? 6.589 -17.783 9.206 1.00 0.00 246 LYS B O 1
ATOM 1790 N N . ASN A 1 1 ? 4.310 -2.029 -1.568 1.00 0.00 1158 ASN A N 2
ATOM 1791 C CA . ASN A 1 1 ? 5.486 -2.898 -1.785 1.00 0.00 1158 ASN A CA 2
ATOM 1792 C C . ASN A 1 1 ? 5.197 -3.909 -2.924 1.00 0.00 1158 ASN A C 2
ATOM 1793 O O . ASN A 1 1 ? 4.507 -3.562 -3.877 1.00 0.00 1158 ASN A O 2
ATOM 1804 N N . LEU A 1 2 ? 5.781 -5.121 -2.865 1.00 0.00 1159 LEU A N 2
ATOM 1805 C CA . LEU A 1 2 ? 5.396 -6.237 -3.752 1.00 0.00 1159 LEU A CA 2
ATOM 1806 C C . LEU A 1 2 ? 5.534 -7.550 -2.954 1.00 0.00 1159 LEU A C 2
ATOM 1807 O O . LEU A 1 2 ? 6.656 -7.961 -2.632 1.00 0.00 1159 LEU A O 2
ATOM 1823 N N . ALA A 1 3 ? 4.372 -8.161 -2.607 1.00 0.00 1160 ALA A N 2
ATOM 1824 C CA . ALA A 1 3 ? 4.285 -9.402 -1.801 1.00 0.00 1160 ALA A CA 2
ATOM 1825 C C . ALA A 1 3 ? 4.902 -9.201 -0.400 1.00 0.00 1160 ALA A C 2
ATOM 1826 O O . ALA A 1 3 ? 5.451 -10.125 0.199 1.00 0.00 1160 ALA A O 2
ATOM 1833 N N . GLY A 1 4 ? 4.767 -7.971 0.120 1.00 0.00 1161 GLY A N 2
ATOM 1834 C CA . GLY A 1 4 ? 5.309 -7.622 1.432 1.00 0.00 1161 GLY A CA 2
ATOM 1835 C C . GLY A 1 4 ? 6.801 -7.316 1.408 1.00 0.00 1161 GLY A C 2
ATOM 1836 O O . GLY A 1 4 ? 7.464 -7.352 2.447 1.00 0.00 1161 GLY A O 2
ATOM 1840 N N . ALA A 1 5 ? 7.333 -7.008 0.219 1.00 0.00 1162 ALA A N 2
ATOM 1841 C CA . ALA A 1 5 ? 8.752 -6.666 0.040 1.00 0.00 1162 ALA A CA 2
ATOM 1842 C C . ALA A 1 5 ? 8.886 -5.330 -0.693 1.00 0.00 1162 ALA A C 2
ATOM 1843 O O . ALA A 1 5 ? 8.597 -5.236 -1.892 1.00 0.00 1162 ALA A O 2
ATOM 1850 N N . VAL A 1 6 ? 9.276 -4.286 0.056 1.00 0.00 1163 VAL A N 2
ATOM 1851 C CA . VAL A 1 6 ? 9.590 -2.952 -0.502 1.00 0.00 1163 VAL A CA 2
ATOM 1852 C C . VAL A 1 6 ? 10.913 -3.033 -1.299 1.00 0.00 1163 VAL A C 2
ATOM 1853 O O . VAL A 1 6 ? 11.200 -2.176 -2.147 1.00 0.00 1163 VAL A O 2
ATOM 1866 N N . GLU A 1 7 ? 11.705 -4.090 -1.001 1.00 0.00 1164 GLU A N 2
ATOM 1867 C CA . GLU A 1 7 ? 12.972 -4.387 -1.668 1.00 0.00 1164 GLU A CA 2
ATOM 1868 C C . GLU A 1 7 ? 12.753 -4.531 -3.185 1.00 0.00 1164 GLU A C 2
ATOM 1869 O O . GLU A 1 7 ? 12.164 -5.517 -3.629 1.00 0.00 1164 GLU A O 2
ATOM 1881 N N . PHE A 1 8 ? 13.220 -3.532 -3.960 1.00 0.00 1165 PHE A N 2
ATOM 1882 C CA . PHE A 1 8 ? 13.047 -3.487 -5.424 1.00 0.00 1165 PHE A CA 2
ATOM 1883 C C . PHE A 1 8 ? 13.731 -4.688 -6.122 1.00 0.00 1165 PHE A C 2
ATOM 1884 O O . PHE A 1 8 ? 13.306 -5.092 -7.208 1.00 0.00 1165 PHE A O 2
ATOM 1901 N N . ASN A 1 9 ? 14.755 -5.284 -5.483 1.00 0.00 1166 ASN A N 2
ATOM 1902 C CA . ASN A 1 9 ? 15.437 -6.470 -6.038 1.00 0.00 1166 ASN A CA 2
ATOM 1903 C C . ASN A 1 9 ? 14.518 -7.700 -5.930 1.00 0.00 1166 ASN A C 2
ATOM 1904 O O . ASN A 1 9 ? 14.535 -8.560 -6.808 1.00 0.00 1166 ASN A O 2
ATOM 1915 N N . ASP A 1 10 ? 13.701 -7.745 -4.852 1.00 0.00 1167 ASP A N 2
ATOM 1916 C CA . ASP A 1 10 ? 12.692 -8.807 -4.653 1.00 0.00 1167 ASP A CA 2
ATOM 1917 C C . ASP A 1 10 ? 11.531 -8.623 -5.645 1.00 0.00 1167 ASP A C 2
ATOM 1918 O O . ASP A 1 10 ? 11.042 -9.593 -6.224 1.00 0.00 1167 ASP A O 2
ATOM 1927 N N . VAL A 1 11 ? 11.108 -7.353 -5.805 1.00 0.00 1168 VAL A N 2
ATOM 1928 C CA . VAL A 1 11 ? 10.089 -6.932 -6.786 1.00 0.00 1168 VAL A CA 2
ATOM 1929 C C . VAL A 1 11 ? 10.481 -7.404 -8.197 1.00 0.00 1168 VAL A C 2
ATOM 1930 O O . VAL A 1 11 ? 9.662 -7.927 -8.942 1.00 0.00 1168 VAL A O 2
ATOM 1943 N N . LYS A 1 12 ? 11.761 -7.214 -8.520 1.00 0.00 1169 LYS A N 2
ATOM 1944 C CA . LYS A 1 12 ? 12.364 -7.640 -9.789 1.00 0.00 1169 LYS A CA 2
ATOM 1945 C C . LYS A 1 12 ? 12.369 -9.175 -9.907 1.00 0.00 1169 LYS A C 2
ATOM 1946 O O . LYS A 1 12 ? 12.085 -9.720 -10.971 1.00 0.00 1169 LYS A O 2
ATOM 1965 N N . THR A 1 13 ? 12.693 -9.854 -8.791 1.00 0.00 1170 THR A N 2
ATOM 1966 C CA . THR A 1 13 ? 12.684 -11.329 -8.702 1.00 0.00 1170 THR A CA 2
ATOM 1967 C C . THR A 1 13 ? 11.241 -11.882 -8.834 1.00 0.00 1170 THR A C 2
ATOM 1968 O O . THR A 1 13 ? 11.037 -13.055 -9.142 1.00 0.00 1170 THR A O 2
ATOM 1979 N N . LEU A 1 14 ? 10.234 -11.049 -8.551 1.00 0.00 1171 LEU A N 2
ATOM 1980 C CA . LEU A 1 14 ? 8.849 -11.399 -8.858 1.00 0.00 1171 LEU A CA 2
ATOM 1981 C C . LEU A 1 14 ? 8.568 -11.204 -10.369 1.00 0.00 1171 LEU A C 2
ATOM 1982 O O . LEU A 1 14 ? 8.430 -12.179 -11.103 1.00 0.00 1171 LEU A O 2
ATOM 1998 N N . LEU A 1 15 ? 8.616 -9.933 -10.809 1.00 0.00 1172 LEU A N 2
ATOM 1999 C CA . LEU A 1 15 ? 8.177 -9.480 -12.163 1.00 0.00 1172 LEU A CA 2
ATOM 2000 C C . LEU A 1 15 ? 8.918 -10.156 -13.341 1.00 0.00 1172 LEU A C 2
ATOM 2001 O O . LEU A 1 15 ? 8.280 -10.556 -14.317 1.00 0.00 1172 LEU A O 2
ATOM 2017 N N . ARG A 1 16 ? 10.256 -10.270 -13.246 1.00 0.00 1173 ARG A N 2
ATOM 2018 C CA . ARG A 1 16 ? 11.118 -10.680 -14.390 1.00 0.00 1173 ARG A CA 2
ATOM 2019 C C . ARG A 1 16 ? 10.779 -12.112 -14.871 1.00 0.00 1173 ARG A C 2
ATOM 2020 O O . ARG A 1 16 ? 10.343 -12.337 -16.039 1.00 0.00 1173 ARG A O 2
ATOM 2041 N N . GLU A 1 17 ? 10.915 -13.073 -13.932 1.00 0.00 1174 GLU A N 2
ATOM 2042 C CA . GLU A 1 17 ? 10.652 -14.490 -14.225 1.00 0.00 1174 GLU A CA 2
ATOM 2043 C C . GLU A 1 17 ? 9.161 -14.696 -14.442 1.00 0.00 1174 GLU A C 2
ATOM 2044 O O . GLU A 1 17 ? 8.784 -15.539 -15.216 1.00 0.00 1174 GLU A O 2
ATOM 2056 N N . TRP A 1 18 ? 8.328 -13.912 -13.762 1.00 0.00 1175 TRP A N 2
ATOM 2057 C CA . TRP A 1 18 ? 6.872 -13.969 -13.928 1.00 0.00 1175 TRP A CA 2
ATOM 2058 C C . TRP A 1 18 ? 6.484 -13.852 -15.404 1.00 0.00 1175 TRP A C 2
ATOM 2059 O O . TRP A 1 18 ? 5.957 -14.810 -15.984 1.00 0.00 1175 TRP A O 2
ATOM 2080 N N . ILE A 1 19 ? 6.871 -12.736 -16.016 1.00 0.00 1176 ILE A N 2
ATOM 2081 C CA . ILE A 1 19 ? 6.500 -12.417 -17.394 1.00 0.00 1176 ILE A CA 2
ATOM 2082 C C . ILE A 1 19 ? 7.038 -13.457 -18.403 1.00 0.00 1176 ILE A C 2
ATOM 2083 O O . ILE A 1 19 ? 6.322 -13.841 -19.335 1.00 0.00 1176 ILE A O 2
ATOM 2099 N N . THR A 1 20 ? 8.278 -13.944 -18.193 1.00 0.00 1177 THR A N 2
ATOM 2100 C CA . THR A 1 20 ? 8.933 -14.852 -19.179 1.00 0.00 1177 THR A CA 2
ATOM 2101 C C . THR A 1 20 ? 8.685 -16.371 -18.927 1.00 0.00 1177 THR A C 2
ATOM 2102 O O . THR A 1 20 ? 8.665 -17.156 -19.880 1.00 0.00 1177 THR A O 2
ATOM 2113 N N . THR A 1 21 ? 8.460 -16.765 -17.667 1.00 0.00 1178 THR A N 2
ATOM 2114 C CA . THR A 1 21 ? 8.543 -18.188 -17.226 1.00 0.00 1178 THR A CA 2
ATOM 2115 C C . THR A 1 21 ? 7.151 -18.808 -16.965 1.00 0.00 1178 THR A C 2
ATOM 2116 O O . THR A 1 21 ? 6.933 -19.990 -17.282 1.00 0.00 1178 THR A O 2
ATOM 2127 N N . ILE A 1 22 ? 6.217 -18.028 -16.373 1.00 0.00 1179 ILE A N 2
ATOM 2128 C CA . ILE A 1 22 ? 4.904 -18.570 -15.936 1.00 0.00 1179 ILE A CA 2
ATOM 2129 C C . ILE A 1 22 ? 4.013 -18.815 -17.170 1.00 0.00 1179 ILE A C 2
ATOM 2130 O O . ILE A 1 22 ? 3.943 -17.960 -18.062 1.00 0.00 1179 ILE A O 2
ATOM 2146 N N . SER A 1 23 ? 3.355 -19.989 -17.222 1.00 0.00 1180 SER A N 2
ATOM 2147 C CA . SER A 1 23 ? 2.504 -20.384 -18.357 1.00 0.00 1180 SER A CA 2
ATOM 2148 C C . SER A 1 23 ? 1.203 -19.555 -18.383 1.00 0.00 1180 SER A C 2
ATOM 2149 O O . SER A 1 23 ? 0.711 -19.180 -19.452 1.00 0.00 1180 SER A O 2
ATOM 2157 N N . ASP A 1 24 ? 0.658 -19.282 -17.187 1.00 0.00 1181 ASP A N 2
ATOM 2158 C CA . ASP A 1 24 ? -0.590 -18.518 -17.020 1.00 0.00 1181 ASP A CA 2
ATOM 2159 C C . ASP A 1 24 ? -0.369 -17.404 -15.980 1.00 0.00 1181 ASP A C 2
ATOM 2160 O O . ASP A 1 24 ? -0.113 -17.717 -14.812 1.00 0.00 1181 ASP A O 2
ATOM 2169 N N . PRO A 1 25 ? -0.426 -16.092 -16.383 1.00 0.00 1182 PRO A N 2
ATOM 2170 C CA . PRO A 1 25 ? -0.436 -14.972 -15.419 1.00 0.00 1182 PRO A CA 2
ATOM 2171 C C . PRO A 1 25 ? -1.691 -15.047 -14.529 1.00 0.00 1182 PRO A C 2
ATOM 2172 O O . PRO A 1 25 ? -2.794 -14.657 -14.934 1.00 0.00 1182 PRO A O 2
ATOM 2183 N N . MET A 1 26 ? -1.497 -15.643 -13.350 1.00 0.00 1183 MET A N 2
ATOM 2184 C CA . MET A 1 26 ? -2.553 -15.864 -12.363 1.00 0.00 1183 MET A CA 2
ATOM 2185 C C . MET A 1 26 ? -3.018 -14.522 -11.803 1.00 0.00 1183 MET A C 2
ATOM 2186 O O . MET A 1 26 ? -2.232 -13.814 -11.198 1.00 0.00 1183 MET A O 2
ATOM 2200 N N . GLU A 1 27 ? -4.308 -14.187 -12.021 1.00 0.00 1184 GLU A N 2
ATOM 2201 C CA . GLU A 1 27 ? -4.858 -12.836 -11.749 1.00 0.00 1184 GLU A CA 2
ATOM 2202 C C . GLU A 1 27 ? -4.641 -12.401 -10.285 1.00 0.00 1184 GLU A C 2
ATOM 2203 O O . GLU A 1 27 ? -4.689 -11.226 -9.994 1.00 0.00 1184 GLU A O 2
ATOM 2215 N N . GLU A 1 28 ? -4.381 -13.374 -9.394 1.00 0.00 1185 GLU A N 2
ATOM 2216 C CA . GLU A 1 28 ? -3.959 -13.133 -7.998 1.00 0.00 1185 GLU A CA 2
ATOM 2217 C C . GLU A 1 28 ? -2.797 -12.115 -7.911 1.00 0.00 1185 GLU A C 2
ATOM 2218 O O . GLU A 1 28 ? -2.876 -11.121 -7.178 1.00 0.00 1185 GLU A O 2
ATOM 2230 N N . ASP A 1 29 ? -1.716 -12.376 -8.674 1.00 0.00 1186 ASP A N 2
ATOM 2231 C CA . ASP A 1 29 ? -0.539 -11.474 -8.708 1.00 0.00 1186 ASP A CA 2
ATOM 2232 C C . ASP A 1 29 ? -0.757 -10.246 -9.623 1.00 0.00 1186 ASP A C 2
ATOM 2233 O O . ASP A 1 29 ? -0.088 -9.222 -9.449 1.00 0.00 1186 ASP A O 2
ATOM 2242 N N . ILE A 1 30 ? -1.660 -10.358 -10.611 1.00 0.00 1187 ILE A N 2
ATOM 2243 C CA . ILE A 1 30 ? -2.042 -9.205 -11.470 1.00 0.00 1187 ILE A CA 2
ATOM 2244 C C . ILE A 1 30 ? -2.822 -8.150 -10.656 1.00 0.00 1187 ILE A C 2
ATOM 2245 O O . ILE A 1 30 ? -2.561 -6.957 -10.777 1.00 0.00 1187 ILE A O 2
ATOM 2261 N N . LEU A 1 31 ? -3.747 -8.598 -9.795 1.00 0.00 1188 LEU A N 2
ATOM 2262 C CA . LEU A 1 31 ? -4.583 -7.682 -8.980 1.00 0.00 1188 LEU A CA 2
ATOM 2263 C C . LEU A 1 31 ? -3.743 -7.147 -7.817 1.00 0.00 1188 LEU A C 2
ATOM 2264 O O . LEU A 1 31 ? -4.004 -6.061 -7.296 1.00 0.00 1188 LEU A O 2
ATOM 2280 N N . GLN A 1 32 ? -2.740 -7.959 -7.432 1.00 0.00 1189 GLN A N 2
ATOM 2281 C CA . GLN A 1 32 ? -1.720 -7.619 -6.440 1.00 0.00 1189 GLN A CA 2
ATOM 2282 C C . GLN A 1 32 ? -0.979 -6.335 -6.852 1.00 0.00 1189 GLN A C 2
ATOM 2283 O O . GLN A 1 32 ? -1.007 -5.331 -6.135 1.00 0.00 1189 GLN A O 2
ATOM 2297 N N . VAL A 1 33 ? -0.365 -6.389 -8.053 1.00 0.00 1190 VAL A N 2
ATOM 2298 C CA . VAL A 1 33 ? 0.432 -5.279 -8.609 1.00 0.00 1190 VAL A CA 2
ATOM 2299 C C . VAL A 1 33 ? -0.435 -4.045 -8.938 1.00 0.00 1190 VAL A C 2
ATOM 2300 O O . VAL A 1 33 ? 0.023 -2.925 -8.738 1.00 0.00 1190 VAL A O 2
ATOM 2313 N N . VAL A 1 34 ? -1.691 -4.254 -9.415 1.00 0.00 1191 VAL A N 2
ATOM 2314 C CA . VAL A 1 34 ? -2.651 -3.140 -9.669 1.00 0.00 1191 VAL A CA 2
ATOM 2315 C C . VAL A 1 34 ? -2.948 -2.381 -8.359 1.00 0.00 1191 VAL A C 2
ATOM 2316 O O . VAL A 1 34 ? -2.948 -1.142 -8.334 1.00 0.00 1191 VAL A O 2
ATOM 2329 N N . LYS A 1 35 ? -3.167 -3.155 -7.280 1.00 0.00 1192 LYS A N 2
ATOM 2330 C CA . LYS A 1 35 ? -3.509 -2.623 -5.944 1.00 0.00 1192 LYS A CA 2
ATOM 2331 C C . LYS A 1 35 ? -2.369 -1.712 -5.444 1.00 0.00 1192 LYS A C 2
ATOM 2332 O O . LYS A 1 35 ? -2.618 -0.585 -5.016 1.00 0.00 1192 LYS A O 2
ATOM 2351 N N . TYR A 1 36 ? -1.120 -2.201 -5.562 1.00 0.00 1193 TYR A N 2
ATOM 2352 C CA . TYR A 1 36 ? 0.084 -1.443 -5.159 1.00 0.00 1193 TYR A CA 2
ATOM 2353 C C . TYR A 1 36 ? 0.235 -0.166 -5.980 1.00 0.00 1193 TYR A C 2
ATOM 2354 O O . TYR A 1 36 ? 0.425 0.896 -5.423 1.00 0.00 1193 TYR A O 2
ATOM 2372 N N . CYS A 1 37 ? 0.161 -0.322 -7.310 1.00 0.00 1194 CYS A N 2
ATOM 2373 C CA . CYS A 1 37 ? 0.354 0.769 -8.286 1.00 0.00 1194 CYS A CA 2
ATOM 2374 C C . CYS A 1 37 ? -0.553 1.985 -7.971 1.00 0.00 1194 CYS A C 2
ATOM 2375 O O . CYS A 1 37 ? -0.073 3.126 -7.837 1.00 0.00 1194 CYS A O 2
ATOM 2383 N N . THR A 1 38 ? -1.851 1.699 -7.788 1.00 0.00 1195 THR A N 2
ATOM 2384 C CA . THR A 1 38 ? -2.868 2.721 -7.488 1.00 0.00 1195 THR A CA 2
ATOM 2385 C C . THR A 1 38 ? -2.638 3.332 -6.085 1.00 0.00 1195 THR A C 2
ATOM 2386 O O . THR A 1 38 ? -2.783 4.549 -5.900 1.00 0.00 1195 THR A O 2
ATOM 2397 N N . ASP A 1 39 ? -2.230 2.477 -5.116 1.00 0.00 1196 ASP A N 2
ATOM 2398 C CA . ASP A 1 39 ? -1.853 2.912 -3.750 1.00 0.00 1196 ASP A CA 2
ATOM 2399 C C . ASP A 1 39 ? -0.688 3.902 -3.798 1.00 0.00 1196 ASP A C 2
ATOM 2400 O O . ASP A 1 39 ? -0.755 4.922 -3.162 1.00 0.00 1196 ASP A O 2
ATOM 2409 N N . LEU A 1 40 ? 0.341 3.594 -4.604 1.00 0.00 1197 LEU A N 2
ATOM 2410 C CA . LEU A 1 40 ? 1.605 4.373 -4.685 1.00 0.00 1197 LEU A CA 2
ATOM 2411 C C . LEU A 1 40 ? 1.356 5.786 -5.212 1.00 0.00 1197 LEU A C 2
ATOM 2412 O O . LEU A 1 40 ? 2.066 6.721 -4.848 1.00 0.00 1197 LEU A O 2
ATOM 2428 N N . ILE A 1 41 ? 0.354 5.914 -6.085 1.00 0.00 1198 ILE A N 2
ATOM 2429 C CA . ILE A 1 41 ? -0.140 7.226 -6.546 1.00 0.00 1198 ILE A CA 2
ATOM 2430 C C . ILE A 1 41 ? -0.730 8.022 -5.359 1.00 0.00 1198 ILE A C 2
ATOM 2431 O O . ILE A 1 41 ? -0.352 9.173 -5.106 1.00 0.00 1198 ILE A O 2
ATOM 2447 N N . GLU A 1 42 ? -1.638 7.357 -4.622 1.00 0.00 1199 GLU A N 2
ATOM 2448 C CA . GLU A 1 42 ? -2.422 7.962 -3.521 1.00 0.00 1199 GLU A CA 2
ATOM 2449 C C . GLU A 1 42 ? -1.599 8.048 -2.212 1.00 0.00 1199 GLU A C 2
ATOM 2450 O O . GLU A 1 42 ? -2.010 8.688 -1.241 1.00 0.00 1199 GLU A O 2
ATOM 2462 N N . GLU A 1 43 ? -0.431 7.391 -2.214 1.00 0.00 1200 GLU A N 2
ATOM 2463 C CA . GLU A 1 43 ? 0.530 7.358 -1.092 1.00 0.00 1200 GLU A CA 2
ATOM 2464 C C . GLU A 1 43 ? 1.752 8.221 -1.425 1.00 0.00 1200 GLU A C 2
ATOM 2465 O O . GLU A 1 43 ? 2.601 8.486 -0.565 1.00 0.00 1200 GLU A O 2
ATOM 2477 N N . LYS A 1 44 ? 1.790 8.699 -2.695 1.00 0.00 1201 LYS A N 2
ATOM 2478 C CA . LYS A 1 44 ? 2.798 9.653 -3.203 1.00 0.00 1201 LYS A CA 2
ATOM 2479 C C . LYS A 1 44 ? 4.213 9.012 -3.200 1.00 0.00 1201 LYS A C 2
ATOM 2480 O O . LYS A 1 44 ? 5.234 9.702 -3.267 1.00 0.00 1201 LYS A O 2
ATOM 2499 N N . ASP A 1 45 ? 4.226 7.661 -3.175 1.00 0.00 1202 ASP A N 2
ATOM 2500 C CA . ASP A 1 45 ? 5.436 6.825 -3.241 1.00 0.00 1202 ASP A CA 2
ATOM 2501 C C . ASP A 1 45 ? 5.489 6.163 -4.637 1.00 0.00 1202 ASP A C 2
ATOM 2502 O O . ASP A 1 45 ? 5.952 5.028 -4.816 1.00 0.00 1202 ASP A O 2
ATOM 2511 N N . LEU A 1 46 ? 5.078 6.954 -5.653 1.00 0.00 1203 LEU A N 2
ATOM 2512 C CA . LEU A 1 46 ? 4.976 6.510 -7.061 1.00 0.00 1203 LEU A CA 2
ATOM 2513 C C . LEU A 1 46 ? 6.369 6.294 -7.703 1.00 0.00 1203 LEU A C 2
ATOM 2514 O O . LEU A 1 46 ? 6.477 6.005 -8.899 1.00 0.00 1203 LEU A O 2
ATOM 2530 N N . GLU A 1 47 ? 7.420 6.447 -6.877 1.00 0.00 1204 GLU A N 2
ATOM 2531 C CA . GLU A 1 47 ? 8.780 5.994 -7.172 1.00 0.00 1204 GLU A CA 2
ATOM 2532 C C . GLU A 1 47 ? 8.799 4.497 -7.557 1.00 0.00 1204 GLU A C 2
ATOM 2533 O O . GLU A 1 47 ? 9.284 4.134 -8.631 1.00 0.00 1204 GLU A O 2
ATOM 2545 N N . LYS A 1 48 ? 8.249 3.645 -6.654 1.00 0.00 1205 LYS A N 2
ATOM 2546 C CA . LYS A 1 48 ? 8.214 2.181 -6.850 1.00 0.00 1205 LYS A CA 2
ATOM 2547 C C . LYS A 1 48 ? 7.403 1.850 -8.102 1.00 0.00 1205 LYS A C 2
ATOM 2548 O O . LYS A 1 48 ? 7.811 1.022 -8.907 1.00 0.00 1205 LYS A O 2
ATOM 2567 N N . LEU A 1 49 ? 6.264 2.564 -8.229 1.00 0.00 1206 LEU A N 2
ATOM 2568 C CA . LEU A 1 49 ? 5.319 2.452 -9.353 1.00 0.00 1206 LEU A CA 2
ATOM 2569 C C . LEU A 1 49 ? 6.046 2.548 -10.696 1.00 0.00 1206 LEU A C 2
ATOM 2570 O O . LEU A 1 49 ? 5.860 1.691 -11.559 1.00 0.00 1206 LEU A O 2
ATOM 2586 N N . ASP A 1 50 ? 6.893 3.585 -10.826 1.00 0.00 1207 ASP A N 2
ATOM 2587 C CA . ASP A 1 50 ? 7.658 3.855 -12.053 1.00 0.00 1207 ASP A CA 2
ATOM 2588 C C . ASP A 1 50 ? 8.432 2.597 -12.504 1.00 0.00 1207 ASP A C 2
ATOM 2589 O O . ASP A 1 50 ? 8.169 2.071 -13.578 1.00 0.00 1207 ASP A O 2
ATOM 2598 N N . LEU A 1 51 ? 9.295 2.083 -11.611 1.00 0.00 1208 LEU A N 2
ATOM 2599 C CA . LEU A 1 51 ? 10.231 0.974 -11.917 1.00 0.00 1208 LEU A CA 2
ATOM 2600 C C . LEU A 1 51 ? 9.488 -0.385 -12.079 1.00 0.00 1208 LEU A C 2
ATOM 2601 O O . LEU A 1 51 ? 9.866 -1.219 -12.922 1.00 0.00 1208 LEU A O 2
ATOM 2617 N N . VAL A 1 52 ? 8.424 -0.577 -11.277 1.00 0.00 1209 VAL A N 2
ATOM 2618 C CA . VAL A 1 52 ? 7.534 -1.762 -11.352 1.00 0.00 1209 VAL A CA 2
ATOM 2619 C C . VAL A 1 52 ? 6.881 -1.839 -12.762 1.00 0.00 1209 VAL A C 2
ATOM 2620 O O . VAL A 1 52 ? 6.859 -2.902 -13.398 1.00 0.00 1209 VAL A O 2
ATOM 2633 N N . ILE A 1 53 ? 6.409 -0.679 -13.252 1.00 0.00 1210 ILE A N 2
ATOM 2634 C CA . ILE A 1 53 ? 5.773 -0.545 -14.581 1.00 0.00 1210 ILE A CA 2
ATOM 2635 C C . ILE A 1 53 ? 6.831 -0.546 -15.698 1.00 0.00 1210 ILE A C 2
ATOM 2636 O O . ILE A 1 53 ? 6.535 -0.966 -16.806 1.00 0.00 1210 ILE A O 2
ATOM 2652 N N . LYS A 1 54 ? 8.071 -0.098 -15.403 1.00 0.00 1211 LYS A N 2
ATOM 2653 C CA . LYS A 1 54 ? 9.186 -0.161 -16.382 1.00 0.00 1211 LYS A CA 2
ATOM 2654 C C . LYS A 1 54 ? 9.414 -1.614 -16.827 1.00 0.00 1211 LYS A C 2
ATOM 2655 O O . LYS A 1 54 ? 9.637 -1.883 -18.011 1.00 0.00 1211 LYS A O 2
ATOM 2674 N N . TYR A 1 55 ? 9.294 -2.539 -15.863 1.00 0.00 1212 TYR A N 2
ATOM 2675 C CA . TYR A 1 55 ? 9.457 -3.984 -16.115 1.00 0.00 1212 TYR A CA 2
ATOM 2676 C C . TYR A 1 55 ? 8.216 -4.549 -16.806 1.00 0.00 1212 TYR A C 2
ATOM 2677 O O . TYR A 1 55 ? 8.309 -5.128 -17.894 1.00 0.00 1212 TYR A O 2
ATOM 2695 N N . MET A 1 56 ? 7.065 -4.349 -16.150 1.00 0.00 1213 MET A N 2
ATOM 2696 C CA . MET A 1 56 ? 5.747 -4.812 -16.625 1.00 0.00 1213 MET A CA 2
ATOM 2697 C C . MET A 1 56 ? 5.533 -4.464 -18.115 1.00 0.00 1213 MET A C 2
ATOM 2698 O O . MET A 1 56 ? 5.333 -5.352 -18.950 1.00 0.00 1213 MET A O 2
ATOM 2712 N N . LYS A 1 57 ? 5.698 -3.169 -18.423 1.00 0.00 1214 LYS A N 2
ATOM 2713 C CA . LYS A 1 57 ? 5.572 -2.631 -19.781 1.00 0.00 1214 LYS A CA 2
ATOM 2714 C C . LYS A 1 57 ? 6.576 -3.299 -20.729 1.00 0.00 1214 LYS A C 2
ATOM 2715 O O . LYS A 1 57 ? 6.157 -3.911 -21.703 1.00 0.00 1214 LYS A O 2
ATOM 2734 N N . ARG A 1 58 ? 7.893 -3.192 -20.419 1.00 0.00 1215 ARG A N 2
ATOM 2735 C CA . ARG A 1 58 ? 8.969 -3.542 -21.377 1.00 0.00 1215 ARG A CA 2
ATOM 2736 C C . ARG A 1 58 ? 8.852 -4.988 -21.850 1.00 0.00 1215 ARG A C 2
ATOM 2737 O O . ARG A 1 58 ? 8.767 -5.222 -23.041 1.00 0.00 1215 ARG A O 2
ATOM 2758 N N . LEU A 1 59 ? 8.753 -5.925 -20.906 1.00 0.00 1216 LEU A N 2
ATOM 2759 C CA . LEU A 1 59 ? 8.759 -7.372 -21.206 1.00 0.00 1216 LEU A CA 2
ATOM 2760 C C . LEU A 1 59 ? 7.435 -7.847 -21.865 1.00 0.00 1216 LEU A C 2
ATOM 2761 O O . LEU A 1 59 ? 7.465 -8.745 -22.713 1.00 0.00 1216 LEU A O 2
ATOM 2777 N N . MET A 1 60 ? 6.285 -7.255 -21.472 1.00 0.00 1217 MET A N 2
ATOM 2778 C CA . MET A 1 60 ? 4.950 -7.646 -22.016 1.00 0.00 1217 MET A CA 2
ATOM 2779 C C . MET A 1 60 ? 4.713 -7.048 -23.420 1.00 0.00 1217 MET A C 2
ATOM 2780 O O . MET A 1 60 ? 4.071 -7.671 -24.273 1.00 0.00 1217 MET A O 2
ATOM 2794 N N . GLN A 1 61 ? 5.236 -5.832 -23.634 1.00 0.00 1218 GLN A N 2
ATOM 2795 C CA . GLN A 1 61 ? 5.172 -5.123 -24.930 1.00 0.00 1218 GLN A CA 2
ATOM 2796 C C . GLN A 1 61 ? 6.215 -5.716 -25.897 1.00 0.00 1218 GLN A C 2
ATOM 2797 O O . GLN A 1 61 ? 6.046 -5.685 -27.123 1.00 0.00 1218 GLN A O 2
ATOM 2811 N N . GLN A 1 62 ? 7.298 -6.242 -25.311 1.00 0.00 1219 GLN A N 2
ATOM 2812 C CA . GLN A 1 62 ? 8.341 -6.999 -26.021 1.00 0.00 1219 GLN A CA 2
ATOM 2813 C C . GLN A 1 62 ? 7.784 -8.354 -26.507 1.00 0.00 1219 GLN A C 2
ATOM 2814 O O . GLN A 1 62 ? 8.114 -8.811 -27.613 1.00 0.00 1219 GLN A O 2
ATOM 2828 N N . SER A 1 63 ? 6.926 -8.973 -25.666 1.00 0.00 1220 SER A N 2
ATOM 2829 C CA . SER A 1 63 ? 6.155 -10.177 -26.034 1.00 0.00 1220 SER A CA 2
ATOM 2830 C C . SER A 1 63 ? 5.176 -9.813 -27.171 1.00 0.00 1220 SER A C 2
ATOM 2831 O O . SER A 1 63 ? 4.616 -8.711 -27.175 1.00 0.00 1220 SER A O 2
ATOM 2839 N N . VAL A 1 64 ? 4.997 -10.724 -28.138 1.00 0.00 1221 VAL A N 2
ATOM 2840 C CA . VAL A 1 64 ? 4.258 -10.439 -29.386 1.00 0.00 1221 VAL A CA 2
ATOM 2841 C C . VAL A 1 64 ? 2.735 -10.576 -29.170 1.00 0.00 1221 VAL A C 2
ATOM 2842 O O . VAL A 1 64 ? 2.017 -9.570 -29.102 1.00 0.00 1221 VAL A O 2
ATOM 2855 N N . GLU A 1 65 ? 2.261 -11.826 -29.037 1.00 0.00 1222 GLU A N 2
ATOM 2856 C CA . GLU A 1 65 ? 0.823 -12.152 -28.912 1.00 0.00 1222 GLU A CA 2
ATOM 2857 C C . GLU A 1 65 ? 0.641 -13.129 -27.745 1.00 0.00 1222 GLU A C 2
ATOM 2858 O O . GLU A 1 65 ? 0.874 -14.337 -27.887 1.00 0.00 1222 GLU A O 2
ATOM 2870 N N . SER A 1 66 ? 0.282 -12.577 -26.583 1.00 0.00 1223 SER A N 2
ATOM 2871 C CA . SER A 1 66 ? 0.099 -13.332 -25.339 1.00 0.00 1223 SER A CA 2
ATOM 2872 C C . SER A 1 66 ? -0.999 -12.676 -24.485 1.00 0.00 1223 SER A C 2
ATOM 2873 O O . SER A 1 66 ? -1.390 -11.526 -24.719 1.00 0.00 1223 SER A O 2
ATOM 2881 N N . VAL A 1 67 ? -1.491 -13.428 -23.489 1.00 0.00 1224 VAL A N 2
ATOM 2882 C CA . VAL A 1 67 ? -2.366 -12.895 -22.423 1.00 0.00 1224 VAL A CA 2
ATOM 2883 C C . VAL A 1 67 ? -1.591 -11.942 -21.477 1.00 0.00 1224 VAL A C 2
ATOM 2884 O O . VAL A 1 67 ? -2.194 -11.246 -20.658 1.00 0.00 1224 VAL A O 2
ATOM 2897 N N . TRP A 1 68 ? -0.247 -11.969 -21.588 1.00 0.00 1225 TRP A N 2
ATOM 2898 C CA . TRP A 1 68 ? 0.658 -10.990 -20.952 1.00 0.00 1225 TRP A CA 2
ATOM 2899 C C . TRP A 1 68 ? 0.439 -9.587 -21.541 1.00 0.00 1225 TRP A C 2
ATOM 2900 O O . TRP A 1 68 ? 0.542 -8.597 -20.830 1.00 0.00 1225 TRP A O 2
ATOM 2921 N N . ASN A 1 69 ? 0.138 -9.533 -22.852 1.00 0.00 1226 ASN A N 2
ATOM 2922 C CA . ASN A 1 69 ? -0.202 -8.276 -23.564 1.00 0.00 1226 ASN A CA 2
ATOM 2923 C C . ASN A 1 69 ? -1.570 -7.741 -23.082 1.00 0.00 1226 ASN A C 2
ATOM 2924 O O . ASN A 1 69 ? -1.784 -6.529 -23.024 1.00 0.00 1226 ASN A O 2
ATOM 2935 N N . MET A 1 70 ? -2.479 -8.677 -22.735 1.00 0.00 1227 MET A N 2
ATOM 2936 C CA . MET A 1 70 ? -3.818 -8.363 -22.187 1.00 0.00 1227 MET A CA 2
ATOM 2937 C C . MET A 1 70 ? -3.710 -7.829 -20.744 1.00 0.00 1227 MET A C 2
ATOM 2938 O O . MET A 1 70 ? -4.429 -6.897 -20.361 1.00 0.00 1227 MET A O 2
ATOM 2952 N N . ALA A 1 71 ? -2.806 -8.449 -19.958 1.00 0.00 1228 ALA A N 2
ATOM 2953 C CA . ALA A 1 71 ? -2.528 -8.050 -18.564 1.00 0.00 1228 ALA A CA 2
ATOM 2954 C C . ALA A 1 71 ? -1.920 -6.640 -18.545 1.00 0.00 1228 ALA A C 2
ATOM 2955 O O . ALA A 1 71 ? -2.347 -5.783 -17.783 1.00 0.00 1228 ALA A O 2
ATOM 2962 N N . PHE A 1 72 ? -0.935 -6.433 -19.434 1.00 0.00 1229 PHE A N 2
ATOM 2963 C CA . PHE A 1 72 ? -0.297 -5.127 -19.699 1.00 0.00 1229 PHE A CA 2
ATOM 2964 C C . PHE A 1 72 ? -1.348 -4.034 -19.982 1.00 0.00 1229 PHE A C 2
ATOM 2965 O O . PHE A 1 72 ? -1.334 -2.971 -19.357 1.00 0.00 1229 PHE A O 2
ATOM 2982 N N . ASP A 1 73 ? -2.243 -4.343 -20.933 1.00 0.00 1230 ASP A N 2
ATOM 2983 C CA . ASP A 1 73 ? -3.322 -3.446 -21.387 1.00 0.00 1230 ASP A CA 2
ATOM 2984 C C . ASP A 1 73 ? -4.195 -3.001 -20.196 1.00 0.00 1230 ASP A C 2
ATOM 2985 O O . ASP A 1 73 ? -4.460 -1.803 -20.014 1.00 0.00 1230 ASP A O 2
ATOM 2994 N N . PHE A 1 74 ? -4.570 -3.987 -19.365 1.00 0.00 1231 PHE A N 2
ATOM 2995 C CA . PHE A 1 74 ? -5.464 -3.787 -18.216 1.00 0.00 1231 PHE A CA 2
ATOM 2996 C C . PHE A 1 74 ? -4.801 -2.891 -17.149 1.00 0.00 1231 PHE A C 2
ATOM 2997 O O . PHE A 1 74 ? -5.323 -1.822 -16.825 1.00 0.00 1231 PHE A O 2
ATOM 3014 N N . ILE A 1 75 ? -3.625 -3.328 -16.660 1.00 0.00 1232 ILE A N 2
ATOM 3015 C CA . ILE A 1 75 ? -2.928 -2.689 -15.522 1.00 0.00 1232 ILE A CA 2
ATOM 3016 C C . ILE A 1 75 ? -2.557 -1.235 -15.861 1.00 0.00 1232 ILE A C 2
ATOM 3017 O O . ILE A 1 75 ? -2.866 -0.317 -15.093 1.00 0.00 1232 ILE A O 2
ATOM 3033 N N . LEU A 1 76 ? -1.933 -1.056 -17.045 1.00 0.00 1233 LEU A N 2
ATOM 3034 C CA . LEU A 1 76 ? -1.425 0.251 -17.504 1.00 0.00 1233 LEU A CA 2
ATOM 3035 C C . LEU A 1 76 ? -2.574 1.263 -17.659 1.00 0.00 1233 LEU A C 2
ATOM 3036 O O . LEU A 1 76 ? -2.419 2.435 -17.304 1.00 0.00 1233 LEU A O 2
ATOM 3052 N N . ASP A 1 77 ? -3.731 0.792 -18.169 1.00 0.00 1234 ASP A N 2
ATOM 3053 C CA . ASP A 1 77 ? -4.941 1.634 -18.280 1.00 0.00 1234 ASP A CA 2
ATOM 3054 C C . ASP A 1 77 ? -5.382 2.129 -16.887 1.00 0.00 1234 ASP A C 2
ATOM 3055 O O . ASP A 1 77 ? -5.377 3.333 -16.635 1.00 0.00 1234 ASP A O 2
ATOM 3064 N N . ASN A 1 78 ? -5.675 1.172 -15.977 1.00 0.00 1235 ASN A N 2
ATOM 3065 C CA . ASN A 1 78 ? -6.251 1.466 -14.640 1.00 0.00 1235 ASN A CA 2
ATOM 3066 C C . ASN A 1 78 ? -5.355 2.396 -13.811 1.00 0.00 1235 ASN A C 2
ATOM 3067 O O . ASN A 1 78 ? -5.854 3.328 -13.173 1.00 0.00 1235 ASN A O 2
ATOM 3078 N N . VAL A 1 79 ? -4.034 2.148 -13.844 1.00 0.00 1236 VAL A N 2
ATOM 3079 C CA . VAL A 1 79 ? -3.075 2.913 -13.039 1.00 0.00 1236 VAL A CA 2
ATOM 3080 C C . VAL A 1 79 ? -2.968 4.364 -13.548 1.00 0.00 1236 VAL A C 2
ATOM 3081 O O . VAL A 1 79 ? -2.966 5.293 -12.748 1.00 0.00 1236 VAL A O 2
ATOM 3094 N N . GLN A 1 80 ? -2.937 4.545 -14.883 1.00 0.00 1237 GLN A N 2
ATOM 3095 C CA . GLN A 1 80 ? -2.810 5.882 -15.504 1.00 0.00 1237 GLN A CA 2
ATOM 3096 C C . GLN A 1 80 ? -4.104 6.695 -15.363 1.00 0.00 1237 GLN A C 2
ATOM 3097 O O . GLN A 1 80 ? -4.059 7.924 -15.362 1.00 0.00 1237 GLN A O 2
ATOM 3111 N N . VAL A 1 81 ? -5.239 5.989 -15.244 1.00 0.00 1238 VAL A N 2
ATOM 3112 C CA . VAL A 1 81 ? -6.544 6.594 -14.921 1.00 0.00 1238 VAL A CA 2
ATOM 3113 C C . VAL A 1 81 ? -6.493 7.214 -13.504 1.00 0.00 1238 VAL A C 2
ATOM 3114 O O . VAL A 1 81 ? -6.765 8.406 -13.331 1.00 0.00 1238 VAL A O 2
ATOM 3127 N N . VAL A 1 82 ? -6.069 6.404 -12.515 1.00 0.00 1239 VAL A N 2
ATOM 3128 C CA . VAL A 1 82 ? -5.927 6.837 -11.103 1.00 0.00 1239 VAL A CA 2
ATOM 3129 C C . VAL A 1 82 ? -4.840 7.937 -10.962 1.00 0.00 1239 VAL A C 2
ATOM 3130 O O . VAL A 1 82 ? -4.973 8.839 -10.154 1.00 0.00 1239 VAL A O 2
ATOM 3143 N N . LEU A 1 83 ? -3.804 7.863 -11.803 1.00 0.00 1240 LEU A N 2
ATOM 3144 C CA . LEU A 1 83 ? -2.643 8.781 -11.789 1.00 0.00 1240 LEU A CA 2
ATOM 3145 C C . LEU A 1 83 ? -3.051 10.165 -12.331 1.00 0.00 1240 LEU A C 2
ATOM 3146 O O . LEU A 1 83 ? -2.631 11.204 -11.812 1.00 0.00 1240 LEU A O 2
ATOM 3162 N N . GLN A 1 84 ? -3.915 10.145 -13.349 1.00 0.00 1241 GLN A N 2
ATOM 3163 C CA . GLN A 1 84 ? -4.475 11.352 -13.978 1.00 0.00 1241 GLN A CA 2
ATOM 3164 C C . GLN A 1 84 ? -5.488 12.052 -13.041 1.00 0.00 1241 GLN A C 2
ATOM 3165 O O . GLN A 1 84 ? -5.540 13.280 -12.974 1.00 0.00 1241 GLN A O 2
ATOM 3179 N N . GLN A 1 85 ? -6.288 11.247 -12.325 1.00 0.00 1242 GLN A N 2
ATOM 3180 C CA . GLN A 1 85 ? -7.387 11.747 -11.459 1.00 0.00 1242 GLN A CA 2
ATOM 3181 C C . GLN A 1 85 ? -6.888 12.201 -10.071 1.00 0.00 1242 GLN A C 2
ATOM 3182 O O . GLN A 1 85 ? -7.348 13.217 -9.542 1.00 0.00 1242 GLN A O 2
ATOM 3196 N N . THR A 1 86 ? -5.941 11.446 -9.500 1.00 0.00 1243 THR A N 2
ATOM 3197 C CA . THR A 1 86 ? -5.418 11.692 -8.146 1.00 0.00 1243 THR A CA 2
ATOM 3198 C C . THR A 1 86 ? -4.287 12.726 -8.201 1.00 0.00 1243 THR A C 2
ATOM 3199 O O . THR A 1 86 ? -4.358 13.780 -7.554 1.00 0.00 1243 THR A O 2
ATOM 3210 N N . TYR A 1 87 ? -3.254 12.421 -9.001 1.00 0.00 1244 TYR A N 2
ATOM 3211 C CA . TYR A 1 87 ? -2.011 13.198 -9.029 1.00 0.00 1244 TYR A CA 2
ATOM 3212 C C . TYR A 1 87 ? -2.119 14.369 -10.032 1.00 0.00 1244 TYR A C 2
ATOM 3213 O O . TYR A 1 87 ? -1.424 15.384 -9.892 1.00 0.00 1244 TYR A O 2
ATOM 3231 N N . GLY A 1 88 ? -2.994 14.201 -11.052 1.00 0.00 1245 GLY A N 2
ATOM 3232 C CA . GLY A 1 88 ? -3.195 15.211 -12.103 1.00 0.00 1245 GLY A CA 2
ATOM 3233 C C . GLY A 1 88 ? -2.066 15.229 -13.131 1.00 0.00 1245 GLY A C 2
ATOM 3234 O O . GLY A 1 88 ? -2.031 16.087 -14.022 1.00 0.00 1245 GLY A O 2
ATOM 3238 N N . SER A 1 89 ? -1.138 14.270 -12.986 1.00 0.00 1246 SER A N 2
ATOM 3239 C CA . SER A 1 89 ? 0.038 14.133 -13.832 1.00 0.00 1246 SER A CA 2
ATOM 3240 C C . SER A 1 89 ? 0.292 12.643 -14.071 1.00 0.00 1246 SER A C 2
ATOM 3241 O O . SER A 1 89 ? 0.458 11.890 -13.112 1.00 0.00 1246 SER A O 2
ATOM 3249 N N . THR A 1 90 ? 0.303 12.230 -15.346 1.00 0.00 1247 THR A N 2
ATOM 3250 C CA . THR A 1 90 ? 0.501 10.824 -15.745 1.00 0.00 1247 THR A CA 2
ATOM 3251 C C . THR A 1 90 ? 1.934 10.625 -16.297 1.00 0.00 1247 THR A C 2
ATOM 3252 O O . THR A 1 90 ? 2.541 11.581 -16.794 1.00 0.00 1247 THR A O 2
ATOM 3263 N N . LEU A 1 91 ? 2.469 9.386 -16.197 1.00 0.00 1248 LEU A N 2
ATOM 3264 C CA . LEU A 1 91 ? 3.795 9.026 -16.745 1.00 0.00 1248 LEU A CA 2
ATOM 3265 C C . LEU A 1 91 ? 3.680 7.793 -17.661 1.00 0.00 1248 LEU A C 2
ATOM 3266 O O . LEU A 1 91 ? 2.878 6.893 -17.398 1.00 0.00 1248 LEU A O 2
ATOM 3282 N N . LYS A 1 92 ? 4.482 7.777 -18.746 1.00 0.00 1249 LYS A N 2
ATOM 3283 C CA . LYS A 1 92 ? 4.560 6.656 -19.702 1.00 0.00 1249 LYS A CA 2
ATOM 3284 C C . LYS A 1 92 ? 6.034 6.249 -19.901 1.00 0.00 1249 LYS A C 2
ATOM 3285 O O . LYS A 1 92 ? 6.917 7.109 -19.937 1.00 0.00 1249 LYS A O 2
ATOM 3304 N N . VAL A 1 93 ? 6.269 4.937 -20.065 1.00 0.00 1250 VAL A N 2
ATOM 3305 C CA . VAL A 1 93 ? 7.623 4.345 -20.170 1.00 0.00 1250 VAL A CA 2
ATOM 3306 C C . VAL A 1 93 ? 8.289 4.697 -21.527 1.00 0.00 1250 VAL A C 2
ATOM 3307 O O . VAL A 1 93 ? 9.526 4.769 -21.617 1.00 0.00 1250 VAL A O 2
ATOM 3320 N N . THR A 1 94 ? 7.440 4.940 -22.557 1.00 0.00 1251 THR A N 2
ATOM 3321 C CA . THR A 1 94 ? 7.876 5.265 -23.932 1.00 0.00 1251 THR A CA 2
ATOM 3322 C C . THR A 1 94 ? 8.681 4.116 -24.563 1.00 0.00 1251 THR A C 2
ATOM 3323 O O . THR A 1 94 ? 8.269 2.954 -24.522 1.00 0.00 1251 THR A O 2
ATOM 3334 N N . LYS B 2 1 ? -11.437 -24.491 -9.102 1.00 0.00 231 LYS B N 2
ATOM 3335 C CA . LYS B 2 1 ? -10.604 -24.550 -10.298 1.00 0.00 231 LYS B CA 2
ATOM 3336 C C . LYS B 2 1 ? -9.227 -25.157 -9.980 1.00 0.00 231 LYS B C 2
ATOM 3337 O O . LYS B 2 1 ? -8.833 -25.231 -8.806 1.00 0.00 231 LYS B O 2
ATOM 3356 N N . GLY B 2 2 ? -8.510 -25.593 -11.045 1.00 0.00 232 GLY B N 2
ATOM 3357 C CA . GLY B 2 2 ? -7.203 -26.256 -10.918 1.00 0.00 232 GLY B CA 2
ATOM 3358 C C . GLY B 2 2 ? -6.167 -25.404 -10.183 1.00 0.00 232 GLY B C 2
ATOM 3359 O O . GLY B 2 2 ? -5.574 -25.844 -9.191 1.00 0.00 232 GLY B O 2
ATOM 3363 N N . ASN B 2 3 ? -5.965 -24.175 -10.683 1.00 0.00 233 ASN B N 2
ATOM 3364 C CA . ASN B 2 3 ? -5.150 -23.151 -10.004 1.00 0.00 233 ASN B CA 2
ATOM 3365 C C . ASN B 2 3 ? -6.035 -22.431 -8.978 1.00 0.00 233 ASN B C 2
ATOM 3366 O O . ASN B 2 3 ? -6.637 -21.391 -9.278 1.00 0.00 233 ASN B O 2
ATOM 3377 N N . MET B 2 4 ? -6.174 -23.039 -7.788 1.00 0.00 234 MET B N 2
ATOM 3378 C CA . MET B 2 4 ? -6.986 -22.484 -6.693 1.00 0.00 234 MET B CA 2
ATOM 3379 C C . MET B 2 4 ? -6.107 -21.601 -5.783 1.00 0.00 234 MET B C 2
ATOM 3380 O O . MET B 2 4 ? -5.168 -22.090 -5.139 1.00 0.00 234 MET B O 2
ATOM 3394 N N . MET B 2 5 ? -6.393 -20.272 -5.801 1.00 0.00 235 MET B N 2
ATOM 3395 C CA . MET B 2 5 ? -5.698 -19.247 -4.973 1.00 0.00 235 MET B CA 2
ATOM 3396 C C . MET B 2 5 ? -4.172 -19.212 -5.256 1.00 0.00 235 MET B C 2
ATOM 3397 O O . MET B 2 5 ? -3.379 -18.706 -4.449 1.00 0.00 235 MET B O 2
ATOM 3411 N N . SER B 2 6 ? -3.793 -19.722 -6.441 1.00 0.00 236 SER B N 2
ATOM 3412 C CA . SER B 2 6 ? -2.404 -19.887 -6.862 1.00 0.00 236 SER B CA 2
ATOM 3413 C C . SER B 2 6 ? -1.880 -18.593 -7.517 1.00 0.00 236 SER B C 2
ATOM 3414 O O . SER B 2 6 ? -2.639 -17.855 -8.152 1.00 0.00 236 SER B O 2
ATOM 3422 N N . ASN B 2 7 ? -0.567 -18.363 -7.379 1.00 0.00 237 ASN B N 2
ATOM 3423 C CA . ASN B 2 7 ? 0.113 -17.131 -7.803 1.00 0.00 237 ASN B CA 2
ATOM 3424 C C . ASN B 2 7 ? 1.628 -17.326 -7.684 1.00 0.00 237 ASN B C 2
ATOM 3425 O O . ASN B 2 7 ? 2.092 -18.360 -7.195 1.00 0.00 237 ASN B O 2
ATOM 3436 N N . PHE B 2 8 ? 2.388 -16.324 -8.117 1.00 0.00 238 PHE B N 2
ATOM 3437 C CA . PHE B 2 8 ? 3.858 -16.350 -8.075 1.00 0.00 238 PHE B CA 2
ATOM 3438 C C . PHE B 2 8 ? 4.380 -15.327 -7.034 1.00 0.00 238 PHE B C 2
ATOM 3439 O O . PHE B 2 8 ? 5.546 -15.382 -6.631 1.00 0.00 238 PHE B O 2
ATOM 3456 N N . PHE B 2 9 ? 3.498 -14.381 -6.606 1.00 0.00 239 PHE B N 2
ATOM 3457 C CA . PHE B 2 9 ? 3.884 -13.216 -5.764 1.00 0.00 239 PHE B CA 2
ATOM 3458 C C . PHE B 2 9 ? 3.275 -13.312 -4.345 1.00 0.00 239 PHE B C 2
ATOM 3459 O O . PHE B 2 9 ? 3.951 -13.717 -3.392 1.00 0.00 239 PHE B O 2
ATOM 3476 N N . GLY B 2 10 ? 1.959 -12.986 -4.239 1.00 0.00 240 GLY B N 2
ATOM 3477 C CA . GLY B 2 10 ? 1.280 -12.733 -2.952 1.00 0.00 240 GLY B CA 2
ATOM 3478 C C . GLY B 2 10 ? 0.955 -13.981 -2.116 1.00 0.00 240 GLY B C 2
ATOM 3479 O O . GLY B 2 10 ? 0.143 -13.912 -1.190 1.00 0.00 240 GLY B O 2
ATOM 3483 N N . LYS B 2 11 ? 1.573 -15.116 -2.465 1.00 0.00 241 LYS B N 2
ATOM 3484 C CA . LYS B 2 11 ? 1.550 -16.350 -1.662 1.00 0.00 241 LYS B CA 2
ATOM 3485 C C . LYS B 2 11 ? 2.546 -16.195 -0.496 1.00 0.00 241 LYS B C 2
ATOM 3486 O O . LYS B 2 11 ? 2.298 -16.650 0.625 1.00 0.00 241 LYS B O 2
ATOM 3505 N N . ALA B 2 12 ? 3.673 -15.521 -0.793 1.00 0.00 242 ALA B N 2
ATOM 3506 C CA . ALA B 2 12 ? 4.685 -15.123 0.193 1.00 0.00 242 ALA B CA 2
ATOM 3507 C C . ALA B 2 12 ? 4.374 -13.689 0.677 1.00 0.00 242 ALA B C 2
ATOM 3508 O O . ALA B 2 12 ? 5.196 -12.784 0.547 1.00 0.00 242 ALA B O 2
ATOM 3515 N N . ALA B 2 13 ? 3.171 -13.511 1.259 1.00 0.00 243 ALA B N 2
ATOM 3516 C CA . ALA B 2 13 ? 2.605 -12.189 1.598 1.00 0.00 243 ALA B CA 2
ATOM 3517 C C . ALA B 2 13 ? 3.132 -11.667 2.953 1.00 0.00 243 ALA B C 2
ATOM 3518 O O . ALA B 2 13 ? 2.420 -11.711 3.961 1.00 0.00 243 ALA B O 2
ATOM 3525 N N . MET B 2 14 ? 4.398 -11.194 2.947 1.00 0.00 244 MET B N 2
ATOM 3526 C CA . MET B 2 14 ? 5.099 -10.587 4.111 1.00 0.00 244 MET B CA 2
ATOM 3527 C C . MET B 2 14 ? 5.265 -11.585 5.288 1.00 0.00 244 MET B C 2
ATOM 3528 O O . MET B 2 14 ? 6.369 -12.068 5.543 1.00 0.00 244 MET B O 2
ATOM 3542 N N . ASN B 2 15 ? 4.157 -11.868 6.006 1.00 0.00 245 ASN B N 2
ATOM 3543 C CA . ASN B 2 15 ? 4.121 -12.840 7.115 1.00 0.00 245 ASN B CA 2
ATOM 3544 C C . ASN B 2 15 ? 4.111 -14.271 6.544 1.00 0.00 245 ASN B C 2
ATOM 3545 O O . ASN B 2 15 ? 3.054 -14.796 6.165 1.00 0.00 245 ASN B O 2
ATOM 3556 N N . LYS B 2 16 ? 5.311 -14.867 6.455 1.00 0.00 246 LYS B N 2
ATOM 3557 C CA . LYS B 2 16 ? 5.533 -16.227 5.908 1.00 0.00 246 LYS B CA 2
ATOM 3558 C C . LYS B 2 16 ? 6.751 -16.909 6.595 1.00 0.00 246 LYS B C 2
ATOM 3559 O O . LYS B 2 16 ? 7.689 -16.200 7.014 1.00 0.00 246 LYS B O 2
ATOM 3579 N N . ASN A 1 1 ? 3.718 -2.429 -1.537 1.00 0.00 1158 ASN A N 3
ATOM 3580 C CA . ASN A 1 1 ? 4.793 -3.432 -1.404 1.00 0.00 1158 ASN A CA 3
ATOM 3581 C C . ASN A 1 1 ? 4.456 -4.725 -2.183 1.00 0.00 1158 ASN A C 3
ATOM 3582 O O . ASN A 1 1 ? 3.434 -5.363 -1.923 1.00 0.00 1158 ASN A O 3
ATOM 3593 N N . LEU A 1 2 ? 5.340 -5.095 -3.143 1.00 0.00 1159 LEU A N 3
ATOM 3594 C CA . LEU A 1 2 ? 5.169 -6.287 -4.009 1.00 0.00 1159 LEU A CA 3
ATOM 3595 C C . LEU A 1 2 ? 5.210 -7.580 -3.177 1.00 0.00 1159 LEU A C 3
ATOM 3596 O O . LEU A 1 2 ? 6.290 -8.055 -2.800 1.00 0.00 1159 LEU A O 3
ATOM 3612 N N . ALA A 1 3 ? 3.995 -8.076 -2.843 1.00 0.00 1160 ALA A N 3
ATOM 3613 C CA . ALA A 1 3 ? 3.766 -9.358 -2.142 1.00 0.00 1160 ALA A CA 3
ATOM 3614 C C . ALA A 1 3 ? 4.277 -9.323 -0.688 1.00 0.00 1160 ALA A C 3
ATOM 3615 O O . ALA A 1 3 ? 4.531 -10.366 -0.074 1.00 0.00 1160 ALA A O 3
ATOM 3622 N N . GLY A 1 4 ? 4.369 -8.100 -0.140 1.00 0.00 1161 GLY A N 3
ATOM 3623 C CA . GLY A 1 4 ? 4.893 -7.869 1.207 1.00 0.00 1161 GLY A CA 3
ATOM 3624 C C . GLY A 1 4 ? 6.239 -7.152 1.195 1.00 0.00 1161 GLY A C 3
ATOM 3625 O O . GLY A 1 4 ? 6.642 -6.566 2.205 1.00 0.00 1161 GLY A O 3
ATOM 3629 N N . ALA A 1 5 ? 6.927 -7.191 0.046 1.00 0.00 1162 ALA A N 3
ATOM 3630 C CA . ALA A 1 5 ? 8.302 -6.677 -0.090 1.00 0.00 1162 ALA A CA 3
ATOM 3631 C C . ALA A 1 5 ? 8.321 -5.249 -0.666 1.00 0.00 1162 ALA A C 3
ATOM 3632 O O . ALA A 1 5 ? 7.854 -5.018 -1.786 1.00 0.00 1162 ALA A O 3
ATOM 3639 N N . VAL A 1 6 ? 8.872 -4.297 0.113 1.00 0.00 1163 VAL A N 3
ATOM 3640 C CA . VAL A 1 6 ? 9.075 -2.893 -0.321 1.00 0.00 1163 VAL A CA 3
ATOM 3641 C C . VAL A 1 6 ? 10.350 -2.750 -1.193 1.00 0.00 1163 VAL A C 3
ATOM 3642 O O . VAL A 1 6 ? 10.646 -1.666 -1.706 1.00 0.00 1163 VAL A O 3
ATOM 3655 N N . GLU A 1 7 ? 11.097 -3.860 -1.346 1.00 0.00 1164 GLU A N 3
ATOM 3656 C CA . GLU A 1 7 ? 12.382 -3.885 -2.054 1.00 0.00 1164 GLU A CA 3
ATOM 3657 C C . GLU A 1 7 ? 12.194 -4.081 -3.559 1.00 0.00 1164 GLU A C 3
ATOM 3658 O O . GLU A 1 7 ? 11.576 -5.060 -3.973 1.00 0.00 1164 GLU A O 3
ATOM 3670 N N . PHE A 1 8 ? 12.792 -3.172 -4.365 1.00 0.00 1165 PHE A N 3
ATOM 3671 C CA . PHE A 1 8 ? 12.805 -3.265 -5.838 1.00 0.00 1165 PHE A CA 3
ATOM 3672 C C . PHE A 1 8 ? 13.573 -4.526 -6.301 1.00 0.00 1165 PHE A C 3
ATOM 3673 O O . PHE A 1 8 ? 13.374 -4.997 -7.421 1.00 0.00 1165 PHE A O 3
ATOM 3690 N N . ASN A 1 9 ? 14.444 -5.058 -5.427 1.00 0.00 1166 ASN A N 3
ATOM 3691 C CA . ASN A 1 9 ? 15.167 -6.316 -5.670 1.00 0.00 1166 ASN A CA 3
ATOM 3692 C C . ASN A 1 9 ? 14.156 -7.459 -5.826 1.00 0.00 1166 ASN A C 3
ATOM 3693 O O . ASN A 1 9 ? 14.208 -8.229 -6.794 1.00 0.00 1166 ASN A O 3
ATOM 3704 N N . ASP A 1 10 ? 13.196 -7.509 -4.883 1.00 0.00 1167 ASP A N 3
ATOM 3705 C CA . ASP A 1 10 ? 12.173 -8.563 -4.839 1.00 0.00 1167 ASP A CA 3
ATOM 3706 C C . ASP A 1 10 ? 11.110 -8.295 -5.930 1.00 0.00 1167 ASP A C 3
ATOM 3707 O O . ASP A 1 10 ? 10.659 -9.227 -6.594 1.00 0.00 1167 ASP A O 3
ATOM 3716 N N . VAL A 1 11 ? 10.732 -7.005 -6.099 1.00 0.00 1168 VAL A N 3
ATOM 3717 C CA . VAL A 1 11 ? 9.814 -6.541 -7.175 1.00 0.00 1168 VAL A CA 3
ATOM 3718 C C . VAL A 1 11 ? 10.274 -7.077 -8.549 1.00 0.00 1168 VAL A C 3
ATOM 3719 O O . VAL A 1 11 ? 9.515 -7.722 -9.272 1.00 0.00 1168 VAL A O 3
ATOM 3732 N N . LYS A 1 12 ? 11.544 -6.796 -8.858 1.00 0.00 1169 LYS A N 3
ATOM 3733 C CA . LYS A 1 12 ? 12.226 -7.227 -10.091 1.00 0.00 1169 LYS A CA 3
ATOM 3734 C C . LYS A 1 12 ? 12.188 -8.755 -10.240 1.00 0.00 1169 LYS A C 3
ATOM 3735 O O . LYS A 1 12 ? 11.882 -9.268 -11.322 1.00 0.00 1169 LYS A O 3
ATOM 3754 N N . THR A 1 13 ? 12.505 -9.458 -9.133 1.00 0.00 1170 THR A N 3
ATOM 3755 C CA . THR A 1 13 ? 12.505 -10.936 -9.074 1.00 0.00 1170 THR A CA 3
ATOM 3756 C C . THR A 1 13 ? 11.130 -11.511 -9.462 1.00 0.00 1170 THR A C 3
ATOM 3757 O O . THR A 1 13 ? 11.042 -12.490 -10.212 1.00 0.00 1170 THR A O 3
ATOM 3768 N N . LEU A 1 14 ? 10.073 -10.863 -8.964 1.00 0.00 1171 LEU A N 3
ATOM 3769 C CA . LEU A 1 14 ? 8.696 -11.270 -9.220 1.00 0.00 1171 LEU A CA 3
ATOM 3770 C C . LEU A 1 14 ? 8.334 -11.065 -10.700 1.00 0.00 1171 LEU A C 3
ATOM 3771 O O . LEU A 1 14 ? 8.112 -12.029 -11.432 1.00 0.00 1171 LEU A O 3
ATOM 3787 N N . LEU A 1 15 ? 8.367 -9.800 -11.118 1.00 0.00 1172 LEU A N 3
ATOM 3788 C CA . LEU A 1 15 ? 7.930 -9.347 -12.461 1.00 0.00 1172 LEU A CA 3
ATOM 3789 C C . LEU A 1 15 ? 8.669 -10.060 -13.608 1.00 0.00 1172 LEU A C 3
ATOM 3790 O O . LEU A 1 15 ? 8.064 -10.352 -14.654 1.00 0.00 1172 LEU A O 3
ATOM 3806 N N . ARG A 1 16 ? 9.966 -10.360 -13.395 1.00 0.00 1173 ARG A N 3
ATOM 3807 C CA . ARG A 1 16 ? 10.814 -10.902 -14.466 1.00 0.00 1173 ARG A CA 3
ATOM 3808 C C . ARG A 1 16 ? 10.366 -12.321 -14.855 1.00 0.00 1173 ARG A C 3
ATOM 3809 O O . ARG A 1 16 ? 9.976 -12.552 -16.010 1.00 0.00 1173 ARG A O 3
ATOM 3830 N N . GLU A 1 17 ? 10.357 -13.246 -13.875 1.00 0.00 1174 GLU A N 3
ATOM 3831 C CA . GLU A 1 17 ? 9.924 -14.638 -14.123 1.00 0.00 1174 GLU A CA 3
ATOM 3832 C C . GLU A 1 17 ? 8.396 -14.681 -14.343 1.00 0.00 1174 GLU A C 3
ATOM 3833 O O . GLU A 1 17 ? 7.888 -15.649 -14.873 1.00 0.00 1174 GLU A O 3
ATOM 3845 N N . TRP A 1 18 ? 7.655 -13.679 -13.855 1.00 0.00 1175 TRP A N 3
ATOM 3846 C CA . TRP A 1 18 ? 6.197 -13.610 -14.079 1.00 0.00 1175 TRP A CA 3
ATOM 3847 C C . TRP A 1 18 ? 5.907 -13.699 -15.580 1.00 0.00 1175 TRP A C 3
ATOM 3848 O O . TRP A 1 18 ? 5.323 -14.664 -16.069 1.00 0.00 1175 TRP A O 3
ATOM 3869 N N . ILE A 1 19 ? 6.469 -12.752 -16.302 1.00 0.00 1176 ILE A N 3
ATOM 3870 C CA . ILE A 1 19 ? 6.175 -12.553 -17.718 1.00 0.00 1176 ILE A CA 3
ATOM 3871 C C . ILE A 1 19 ? 6.957 -13.529 -18.635 1.00 0.00 1176 ILE A C 3
ATOM 3872 O O . ILE A 1 19 ? 6.515 -13.828 -19.757 1.00 0.00 1176 ILE A O 3
ATOM 3888 N N . THR A 1 20 ? 8.087 -14.065 -18.142 1.00 0.00 1177 THR A N 3
ATOM 3889 C CA . THR A 1 20 ? 8.917 -15.019 -18.912 1.00 0.00 1177 THR A CA 3
ATOM 3890 C C . THR A 1 20 ? 8.592 -16.498 -18.534 1.00 0.00 1177 THR A C 3
ATOM 3891 O O . THR A 1 20 ? 8.259 -17.312 -19.400 1.00 0.00 1177 THR A O 3
ATOM 3902 N N . THR A 1 21 ? 8.676 -16.807 -17.230 1.00 0.00 1178 THR A N 3
ATOM 3903 C CA . THR A 1 21 ? 8.522 -18.181 -16.670 1.00 0.00 1178 THR A CA 3
ATOM 3904 C C . THR A 1 21 ? 7.038 -18.614 -16.595 1.00 0.00 1178 THR A C 3
ATOM 3905 O O . THR A 1 21 ? 6.716 -19.760 -16.951 1.00 0.00 1178 THR A O 3
ATOM 3916 N N . ILE A 1 22 ? 6.129 -17.708 -16.153 1.00 0.00 1179 ILE A N 3
ATOM 3917 C CA . ILE A 1 22 ? 4.713 -18.084 -15.909 1.00 0.00 1179 ILE A CA 3
ATOM 3918 C C . ILE A 1 22 ? 3.958 -18.056 -17.245 1.00 0.00 1179 ILE A C 3
ATOM 3919 O O . ILE A 1 22 ? 3.750 -16.989 -17.821 1.00 0.00 1179 ILE A O 3
ATOM 3935 N N . SER A 1 23 ? 3.618 -19.245 -17.758 1.00 0.00 1180 SER A N 3
ATOM 3936 C CA . SER A 1 23 ? 2.876 -19.390 -19.020 1.00 0.00 1180 SER A CA 3
ATOM 3937 C C . SER A 1 23 ? 1.368 -19.165 -18.787 1.00 0.00 1180 SER A C 3
ATOM 3938 O O . SER A 1 23 ? 0.662 -18.633 -19.658 1.00 0.00 1180 SER A O 3
ATOM 3946 N N . ASP A 1 24 ? 0.886 -19.576 -17.594 1.00 0.00 1181 ASP A N 3
ATOM 3947 C CA . ASP A 1 24 ? -0.522 -19.401 -17.181 1.00 0.00 1181 ASP A CA 3
ATOM 3948 C C . ASP A 1 24 ? -0.599 -18.363 -16.039 1.00 0.00 1181 ASP A C 3
ATOM 3949 O O . ASP A 1 24 ? -0.319 -18.710 -14.884 1.00 0.00 1181 ASP A O 3
ATOM 3958 N N . PRO A 1 25 ? -0.950 -17.072 -16.345 1.00 0.00 1182 PRO A N 3
ATOM 3959 C CA . PRO A 1 25 ? -1.006 -15.995 -15.331 1.00 0.00 1182 PRO A CA 3
ATOM 3960 C C . PRO A 1 25 ? -2.106 -16.239 -14.277 1.00 0.00 1182 PRO A C 3
ATOM 3961 O O . PRO A 1 25 ? -3.298 -16.255 -14.617 1.00 0.00 1182 PRO A O 3
ATOM 3972 N N . MET A 1 26 ? -1.702 -16.479 -13.009 1.00 0.00 1183 MET A N 3
ATOM 3973 C CA . MET A 1 26 ? -2.643 -16.438 -11.879 1.00 0.00 1183 MET A CA 3
ATOM 3974 C C . MET A 1 26 ? -3.087 -14.982 -11.676 1.00 0.00 1183 MET A C 3
ATOM 3975 O O . MET A 1 26 ? -2.252 -14.107 -11.384 1.00 0.00 1183 MET A O 3
ATOM 3989 N N . GLU A 1 27 ? -4.401 -14.726 -11.861 1.00 0.00 1184 GLU A N 3
ATOM 3990 C CA . GLU A 1 27 ? -4.971 -13.368 -11.823 1.00 0.00 1184 GLU A CA 3
ATOM 3991 C C . GLU A 1 27 ? -4.776 -12.712 -10.437 1.00 0.00 1184 GLU A C 3
ATOM 3992 O O . GLU A 1 27 ? -4.830 -11.497 -10.321 1.00 0.00 1184 GLU A O 3
ATOM 4004 N N . GLU A 1 28 ? -4.507 -13.530 -9.406 1.00 0.00 1185 GLU A N 3
ATOM 4005 C CA . GLU A 1 28 ? -4.241 -13.048 -8.037 1.00 0.00 1185 GLU A CA 3
ATOM 4006 C C . GLU A 1 28 ? -2.985 -12.137 -8.006 1.00 0.00 1185 GLU A C 3
ATOM 4007 O O . GLU A 1 28 ? -2.934 -11.169 -7.231 1.00 0.00 1185 GLU A O 3
ATOM 4019 N N . ASP A 1 29 ? -1.975 -12.451 -8.858 1.00 0.00 1186 ASP A N 3
ATOM 4020 C CA . ASP A 1 29 ? -0.763 -11.602 -8.989 1.00 0.00 1186 ASP A CA 3
ATOM 4021 C C . ASP A 1 29 ? -1.030 -10.383 -9.890 1.00 0.00 1186 ASP A C 3
ATOM 4022 O O . ASP A 1 29 ? -0.362 -9.361 -9.752 1.00 0.00 1186 ASP A O 3
ATOM 4031 N N . ILE A 1 30 ? -1.998 -10.496 -10.822 1.00 0.00 1187 ILE A N 3
ATOM 4032 C CA . ILE A 1 30 ? -2.425 -9.355 -11.665 1.00 0.00 1187 ILE A CA 3
ATOM 4033 C C . ILE A 1 30 ? -3.186 -8.324 -10.795 1.00 0.00 1187 ILE A C 3
ATOM 4034 O O . ILE A 1 30 ? -2.984 -7.122 -10.929 1.00 0.00 1187 ILE A O 3
ATOM 4050 N N . LEU A 1 31 ? -4.026 -8.821 -9.869 1.00 0.00 1188 LEU A N 3
ATOM 4051 C CA . LEU A 1 31 ? -4.833 -7.974 -8.973 1.00 0.00 1188 LEU A CA 3
ATOM 4052 C C . LEU A 1 31 ? -3.923 -7.229 -7.997 1.00 0.00 1188 LEU A C 3
ATOM 4053 O O . LEU A 1 31 ? -4.106 -6.030 -7.771 1.00 0.00 1188 LEU A O 3
ATOM 4069 N N . GLN A 1 32 ? -2.927 -7.959 -7.443 1.00 0.00 1189 GLN A N 3
ATOM 4070 C CA . GLN A 1 32 ? -2.027 -7.402 -6.427 1.00 0.00 1189 GLN A CA 3
ATOM 4071 C C . GLN A 1 32 ? -1.179 -6.264 -7.019 1.00 0.00 1189 GLN A C 3
ATOM 4072 O O . GLN A 1 32 ? -1.065 -5.219 -6.398 1.00 0.00 1189 GLN A O 3
ATOM 4086 N N . VAL A 1 33 ? -0.639 -6.450 -8.251 1.00 0.00 1190 VAL A N 3
ATOM 4087 C CA . VAL A 1 33 ? 0.230 -5.430 -8.891 1.00 0.00 1190 VAL A CA 3
ATOM 4088 C C . VAL A 1 33 ? -0.539 -4.149 -9.228 1.00 0.00 1190 VAL A C 3
ATOM 4089 O O . VAL A 1 33 ? -0.025 -3.054 -9.003 1.00 0.00 1190 VAL A O 3
ATOM 4102 N N . VAL A 1 34 ? -1.777 -4.298 -9.737 1.00 0.00 1191 VAL A N 3
ATOM 4103 C CA . VAL A 1 34 ? -2.657 -3.157 -10.056 1.00 0.00 1191 VAL A CA 3
ATOM 4104 C C . VAL A 1 34 ? -3.024 -2.398 -8.760 1.00 0.00 1191 VAL A C 3
ATOM 4105 O O . VAL A 1 34 ? -3.118 -1.168 -8.759 1.00 0.00 1191 VAL A O 3
ATOM 4118 N N . LYS A 1 35 ? -3.166 -3.153 -7.652 1.00 0.00 1192 LYS A N 3
ATOM 4119 C CA . LYS A 1 35 ? -3.475 -2.582 -6.325 1.00 0.00 1192 LYS A CA 3
ATOM 4120 C C . LYS A 1 35 ? -2.262 -1.778 -5.815 1.00 0.00 1192 LYS A C 3
ATOM 4121 O O . LYS A 1 35 ? -2.427 -0.666 -5.335 1.00 0.00 1192 LYS A O 3
ATOM 4140 N N . TYR A 1 36 ? -1.042 -2.341 -5.957 1.00 0.00 1193 TYR A N 3
ATOM 4141 C CA . TYR A 1 36 ? 0.200 -1.676 -5.495 1.00 0.00 1193 TYR A CA 3
ATOM 4142 C C . TYR A 1 36 ? 0.423 -0.402 -6.293 1.00 0.00 1193 TYR A C 3
ATOM 4143 O O . TYR A 1 36 ? 0.895 0.577 -5.750 1.00 0.00 1193 TYR A O 3
ATOM 4161 N N . CYS A 1 37 ? 0.063 -0.447 -7.581 1.00 0.00 1194 CYS A N 3
ATOM 4162 C CA . CYS A 1 37 ? 0.111 0.719 -8.469 1.00 0.00 1194 CYS A CA 3
ATOM 4163 C C . CYS A 1 37 ? -0.722 1.878 -7.875 1.00 0.00 1194 CYS A C 3
ATOM 4164 O O . CYS A 1 37 ? -0.204 2.982 -7.664 1.00 0.00 1194 CYS A O 3
ATOM 4172 N N . THR A 1 38 ? -1.991 1.584 -7.529 1.00 0.00 1195 THR A N 3
ATOM 4173 C CA . THR A 1 38 ? -2.914 2.589 -6.961 1.00 0.00 1195 THR A CA 3
ATOM 4174 C C . THR A 1 38 ? -2.442 3.035 -5.556 1.00 0.00 1195 THR A C 3
ATOM 4175 O O . THR A 1 38 ? -2.647 4.191 -5.164 1.00 0.00 1195 THR A O 3
ATOM 4186 N N . ASP A 1 39 ? -1.788 2.096 -4.825 1.00 0.00 1196 ASP A N 3
ATOM 4187 C CA . ASP A 1 39 ? -1.187 2.356 -3.504 1.00 0.00 1196 ASP A CA 3
ATOM 4188 C C . ASP A 1 39 ? -0.010 3.333 -3.627 1.00 0.00 1196 ASP A C 3
ATOM 4189 O O . ASP A 1 39 ? 0.120 4.204 -2.805 1.00 0.00 1196 ASP A O 3
ATOM 4198 N N . LEU A 1 40 ? 0.835 3.177 -4.670 1.00 0.00 1197 LEU A N 3
ATOM 4199 C CA . LEU A 1 40 ? 2.058 4.004 -4.867 1.00 0.00 1197 LEU A CA 3
ATOM 4200 C C . LEU A 1 40 ? 1.682 5.447 -5.234 1.00 0.00 1197 LEU A C 3
ATOM 4201 O O . LEU A 1 40 ? 2.407 6.389 -4.913 1.00 0.00 1197 LEU A O 3
ATOM 4217 N N . ILE A 1 41 ? 0.534 5.604 -5.899 1.00 0.00 1198 ILE A N 3
ATOM 4218 C CA . ILE A 1 41 ? -0.032 6.928 -6.224 1.00 0.00 1198 ILE A CA 3
ATOM 4219 C C . ILE A 1 41 ? -0.587 7.594 -4.936 1.00 0.00 1198 ILE A C 3
ATOM 4220 O O . ILE A 1 41 ? -0.413 8.799 -4.705 1.00 0.00 1198 ILE A O 3
ATOM 4236 N N . GLU A 1 42 ? -1.217 6.758 -4.096 1.00 0.00 1199 GLU A N 3
ATOM 4237 C CA . GLU A 1 42 ? -1.862 7.163 -2.835 1.00 0.00 1199 GLU A CA 3
ATOM 4238 C C . GLU A 1 42 ? -0.803 7.463 -1.753 1.00 0.00 1199 GLU A C 3
ATOM 4239 O O . GLU A 1 42 ? -0.982 8.351 -0.915 1.00 0.00 1199 GLU A O 3
ATOM 4251 N N . GLU A 1 43 ? 0.320 6.736 -1.832 1.00 0.00 1200 GLU A N 3
ATOM 4252 C CA . GLU A 1 43 ? 1.410 6.758 -0.839 1.00 0.00 1200 GLU A CA 3
ATOM 4253 C C . GLU A 1 43 ? 2.474 7.798 -1.234 1.00 0.00 1200 GLU A C 3
ATOM 4254 O O . GLU A 1 43 ? 3.437 8.031 -0.490 1.00 0.00 1200 GLU A O 3
ATOM 4266 N N . LYS A 1 44 ? 2.290 8.413 -2.435 1.00 0.00 1201 LYS A N 3
ATOM 4267 C CA . LYS A 1 44 ? 3.218 9.420 -3.003 1.00 0.00 1201 LYS A CA 3
ATOM 4268 C C . LYS A 1 44 ? 4.600 8.786 -3.273 1.00 0.00 1201 LYS A C 3
ATOM 4269 O O . LYS A 1 44 ? 5.620 9.475 -3.348 1.00 0.00 1201 LYS A O 3
ATOM 4288 N N . ASP A 1 45 ? 4.585 7.450 -3.457 1.00 0.00 1202 ASP A N 3
ATOM 4289 C CA . ASP A 1 45 ? 5.763 6.636 -3.779 1.00 0.00 1202 ASP A CA 3
ATOM 4290 C C . ASP A 1 45 ? 5.697 6.276 -5.274 1.00 0.00 1202 ASP A C 3
ATOM 4291 O O . ASP A 1 45 ? 5.949 5.133 -5.693 1.00 0.00 1202 ASP A O 3
ATOM 4300 N N . LEU A 1 46 ? 5.374 7.300 -6.094 1.00 0.00 1203 LEU A N 3
ATOM 4301 C CA . LEU A 1 46 ? 5.236 7.145 -7.551 1.00 0.00 1203 LEU A CA 3
ATOM 4302 C C . LEU A 1 46 ? 6.618 7.077 -8.241 1.00 0.00 1203 LEU A C 3
ATOM 4303 O O . LEU A 1 46 ? 6.717 6.992 -9.473 1.00 0.00 1203 LEU A O 3
ATOM 4319 N N . GLU A 1 47 ? 7.681 7.085 -7.411 1.00 0.00 1204 GLU A N 3
ATOM 4320 C CA . GLU A 1 47 ? 9.042 6.736 -7.821 1.00 0.00 1204 GLU A CA 3
ATOM 4321 C C . GLU A 1 47 ? 9.073 5.260 -8.253 1.00 0.00 1204 GLU A C 3
ATOM 4322 O O . GLU A 1 47 ? 9.394 4.961 -9.403 1.00 0.00 1204 GLU A O 3
ATOM 4334 N N . LYS A 1 48 ? 8.683 4.342 -7.337 1.00 0.00 1205 LYS A N 3
ATOM 4335 C CA . LYS A 1 48 ? 8.616 2.906 -7.635 1.00 0.00 1205 LYS A CA 3
ATOM 4336 C C . LYS A 1 48 ? 7.447 2.567 -8.573 1.00 0.00 1205 LYS A C 3
ATOM 4337 O O . LYS A 1 48 ? 7.436 1.494 -9.133 1.00 0.00 1205 LYS A O 3
ATOM 4356 N N . LEU A 1 49 ? 6.443 3.453 -8.694 1.00 0.00 1206 LEU A N 3
ATOM 4357 C CA . LEU A 1 49 ? 5.366 3.319 -9.716 1.00 0.00 1206 LEU A CA 3
ATOM 4358 C C . LEU A 1 49 ? 5.988 3.159 -11.117 1.00 0.00 1206 LEU A C 3
ATOM 4359 O O . LEU A 1 49 ? 5.642 2.250 -11.876 1.00 0.00 1206 LEU A O 3
ATOM 4375 N N . ASP A 1 50 ? 6.943 4.053 -11.402 1.00 0.00 1207 ASP A N 3
ATOM 4376 C CA . ASP A 1 50 ? 7.752 4.035 -12.630 1.00 0.00 1207 ASP A CA 3
ATOM 4377 C C . ASP A 1 50 ? 8.523 2.707 -12.758 1.00 0.00 1207 ASP A C 3
ATOM 4378 O O . ASP A 1 50 ? 8.404 2.015 -13.766 1.00 0.00 1207 ASP A O 3
ATOM 4387 N N . LEU A 1 51 ? 9.285 2.357 -11.706 1.00 0.00 1208 LEU A N 3
ATOM 4388 C CA . LEU A 1 51 ? 10.167 1.169 -11.710 1.00 0.00 1208 LEU A CA 3
ATOM 4389 C C . LEU A 1 51 ? 9.373 -0.154 -11.893 1.00 0.00 1208 LEU A C 3
ATOM 4390 O O . LEU A 1 51 ? 9.670 -0.925 -12.799 1.00 0.00 1208 LEU A O 3
ATOM 4406 N N . VAL A 1 52 ? 8.363 -0.381 -11.034 1.00 0.00 1209 VAL A N 3
ATOM 4407 C CA . VAL A 1 52 ? 7.478 -1.578 -11.065 1.00 0.00 1209 VAL A CA 3
ATOM 4408 C C . VAL A 1 52 ? 6.848 -1.776 -12.468 1.00 0.00 1209 VAL A C 3
ATOM 4409 O O . VAL A 1 52 ? 7.064 -2.789 -13.128 1.00 0.00 1209 VAL A O 3
ATOM 4422 N N . ILE A 1 53 ? 6.144 -0.751 -12.933 1.00 0.00 1210 ILE A N 3
ATOM 4423 C CA . ILE A 1 53 ? 5.255 -0.855 -14.106 1.00 0.00 1210 ILE A CA 3
ATOM 4424 C C . ILE A 1 53 ? 6.012 -0.876 -15.422 1.00 0.00 1210 ILE A C 3
ATOM 4425 O O . ILE A 1 53 ? 5.650 -1.618 -16.313 1.00 0.00 1210 ILE A O 3
ATOM 4441 N N . LYS A 1 54 ? 7.049 -0.055 -15.534 1.00 0.00 1211 LYS A N 3
ATOM 4442 C CA . LYS A 1 54 ? 7.848 0.064 -16.759 1.00 0.00 1211 LYS A CA 3
ATOM 4443 C C . LYS A 1 54 ? 8.788 -1.135 -16.912 1.00 0.00 1211 LYS A C 3
ATOM 4444 O O . LYS A 1 54 ? 9.201 -1.463 -18.031 1.00 0.00 1211 LYS A O 3
ATOM 4463 N N . TYR A 1 55 ? 9.114 -1.792 -15.783 1.00 0.00 1212 TYR A N 3
ATOM 4464 C CA . TYR A 1 55 ? 9.843 -3.080 -15.797 1.00 0.00 1212 TYR A CA 3
ATOM 4465 C C . TYR A 1 55 ? 8.890 -4.152 -16.354 1.00 0.00 1212 TYR A C 3
ATOM 4466 O O . TYR A 1 55 ? 9.206 -4.875 -17.319 1.00 0.00 1212 TYR A O 3
ATOM 4484 N N . MET A 1 56 ? 7.672 -4.149 -15.772 1.00 0.00 1213 MET A N 3
ATOM 4485 C CA . MET A 1 56 ? 6.596 -5.086 -16.111 1.00 0.00 1213 MET A CA 3
ATOM 4486 C C . MET A 1 56 ? 6.126 -4.852 -17.566 1.00 0.00 1213 MET A C 3
ATOM 4487 O O . MET A 1 56 ? 5.750 -5.785 -18.261 1.00 0.00 1213 MET A O 3
ATOM 4501 N N . LYS A 1 57 ? 6.248 -3.596 -18.022 1.00 0.00 1214 LYS A N 3
ATOM 4502 C CA . LYS A 1 57 ? 5.885 -3.159 -19.378 1.00 0.00 1214 LYS A CA 3
ATOM 4503 C C . LYS A 1 57 ? 6.901 -3.690 -20.395 1.00 0.00 1214 LYS A C 3
ATOM 4504 O O . LYS A 1 57 ? 6.514 -4.214 -21.441 1.00 0.00 1214 LYS A O 3
ATOM 4523 N N . ARG A 1 58 ? 8.208 -3.517 -20.089 1.00 0.00 1215 ARG A N 3
ATOM 4524 C CA . ARG A 1 58 ? 9.302 -3.890 -21.017 1.00 0.00 1215 ARG A CA 3
ATOM 4525 C C . ARG A 1 58 ? 9.218 -5.371 -21.383 1.00 0.00 1215 ARG A C 3
ATOM 4526 O O . ARG A 1 58 ? 9.413 -5.756 -22.545 1.00 0.00 1215 ARG A O 3
ATOM 4547 N N . LEU A 1 59 ? 8.885 -6.172 -20.377 1.00 0.00 1216 LEU A N 3
ATOM 4548 C CA . LEU A 1 59 ? 8.730 -7.617 -20.531 1.00 0.00 1216 LEU A CA 3
ATOM 4549 C C . LEU A 1 59 ? 7.390 -7.951 -21.234 1.00 0.00 1216 LEU A C 3
ATOM 4550 O O . LEU A 1 59 ? 7.332 -8.856 -22.074 1.00 0.00 1216 LEU A O 3
ATOM 4566 N N . MET A 1 60 ? 6.324 -7.202 -20.880 1.00 0.00 1217 MET A N 3
ATOM 4567 C CA . MET A 1 60 ? 4.973 -7.330 -21.497 1.00 0.00 1217 MET A CA 3
ATOM 4568 C C . MET A 1 60 ? 5.037 -7.153 -23.030 1.00 0.00 1217 MET A C 3
ATOM 4569 O O . MET A 1 60 ? 4.404 -7.902 -23.786 1.00 0.00 1217 MET A O 3
ATOM 4583 N N . GLN A 1 61 ? 5.818 -6.151 -23.461 1.00 0.00 1218 GLN A N 3
ATOM 4584 C CA . GLN A 1 61 ? 5.848 -5.686 -24.857 1.00 0.00 1218 GLN A CA 3
ATOM 4585 C C . GLN A 1 61 ? 6.973 -6.353 -25.655 1.00 0.00 1218 GLN A C 3
ATOM 4586 O O . GLN A 1 61 ? 6.955 -6.309 -26.894 1.00 0.00 1218 GLN A O 3
ATOM 4600 N N . GLN A 1 62 ? 7.961 -6.966 -24.965 1.00 0.00 1219 GLN A N 3
ATOM 4601 C CA . GLN A 1 62 ? 8.958 -7.820 -25.641 1.00 0.00 1219 GLN A CA 3
ATOM 4602 C C . GLN A 1 62 ? 8.298 -9.172 -25.993 1.00 0.00 1219 GLN A C 3
ATOM 4603 O O . GLN A 1 62 ? 8.702 -9.838 -26.948 1.00 0.00 1219 GLN A O 3
ATOM 4617 N N . SER A 1 63 ? 7.265 -9.553 -25.200 1.00 0.00 1220 SER A N 3
ATOM 4618 C CA . SER A 1 63 ? 6.366 -10.672 -25.527 1.00 0.00 1220 SER A CA 3
ATOM 4619 C C . SER A 1 63 ? 5.528 -10.288 -26.766 1.00 0.00 1220 SER A C 3
ATOM 4620 O O . SER A 1 63 ? 4.915 -9.213 -26.781 1.00 0.00 1220 SER A O 3
ATOM 4628 N N . VAL A 1 64 ? 5.515 -11.169 -27.788 1.00 0.00 1221 VAL A N 3
ATOM 4629 C CA . VAL A 1 64 ? 4.926 -10.870 -29.115 1.00 0.00 1221 VAL A CA 3
ATOM 4630 C C . VAL A 1 64 ? 3.408 -10.592 -29.013 1.00 0.00 1221 VAL A C 3
ATOM 4631 O O . VAL A 1 64 ? 2.963 -9.459 -29.233 1.00 0.00 1221 VAL A O 3
ATOM 4644 N N . GLU A 1 65 ? 2.633 -11.628 -28.640 1.00 0.00 1222 GLU A N 3
ATOM 4645 C CA . GLU A 1 65 ? 1.151 -11.585 -28.670 1.00 0.00 1222 GLU A CA 3
ATOM 4646 C C . GLU A 1 65 ? 0.552 -12.396 -27.499 1.00 0.00 1222 GLU A C 3
ATOM 4647 O O . GLU A 1 65 ? -0.619 -12.805 -27.535 1.00 0.00 1222 GLU A O 3
ATOM 4659 N N . SER A 1 66 ? 1.368 -12.586 -26.449 1.00 0.00 1223 SER A N 3
ATOM 4660 C CA . SER A 1 66 ? 1.019 -13.383 -25.255 1.00 0.00 1223 SER A CA 3
ATOM 4661 C C . SER A 1 66 ? -0.164 -12.778 -24.453 1.00 0.00 1223 SER A C 3
ATOM 4662 O O . SER A 1 66 ? -0.599 -11.645 -24.713 1.00 0.00 1223 SER A O 3
ATOM 4670 N N . VAL A 1 67 ? -0.645 -13.539 -23.439 1.00 0.00 1224 VAL A N 3
ATOM 4671 C CA . VAL A 1 67 ? -1.730 -13.100 -22.517 1.00 0.00 1224 VAL A CA 3
ATOM 4672 C C . VAL A 1 67 ? -1.315 -11.806 -21.761 1.00 0.00 1224 VAL A C 3
ATOM 4673 O O . VAL A 1 67 ? -2.158 -11.007 -21.336 1.00 0.00 1224 VAL A O 3
ATOM 4686 N N . TRP A 1 68 ? 0.012 -11.614 -21.651 1.00 0.00 1225 TRP A N 3
ATOM 4687 C CA . TRP A 1 68 ? 0.638 -10.455 -20.997 1.00 0.00 1225 TRP A CA 3
ATOM 4688 C C . TRP A 1 68 ? 0.294 -9.128 -21.699 1.00 0.00 1225 TRP A C 3
ATOM 4689 O O . TRP A 1 68 ? 0.289 -8.094 -21.053 1.00 0.00 1225 TRP A O 3
ATOM 4710 N N . ASN A 1 69 ? -0.012 -9.172 -23.008 1.00 0.00 1226 ASN A N 3
ATOM 4711 C CA . ASN A 1 69 ? -0.455 -7.978 -23.772 1.00 0.00 1226 ASN A CA 3
ATOM 4712 C C . ASN A 1 69 ? -1.847 -7.502 -23.296 1.00 0.00 1226 ASN A C 3
ATOM 4713 O O . ASN A 1 69 ? -2.114 -6.296 -23.227 1.00 0.00 1226 ASN A O 3
ATOM 4724 N N . MET A 1 70 ? -2.712 -8.469 -22.947 1.00 0.00 1227 MET A N 3
ATOM 4725 C CA . MET A 1 70 ? -4.067 -8.197 -22.411 1.00 0.00 1227 MET A CA 3
ATOM 4726 C C . MET A 1 70 ? -3.964 -7.689 -20.958 1.00 0.00 1227 MET A C 3
ATOM 4727 O O . MET A 1 70 ? -4.714 -6.792 -20.532 1.00 0.00 1227 MET A O 3
ATOM 4741 N N . ALA A 1 71 ? -2.989 -8.258 -20.222 1.00 0.00 1228 ALA A N 3
ATOM 4742 C CA . ALA A 1 71 ? -2.695 -7.875 -18.829 1.00 0.00 1228 ALA A CA 3
ATOM 4743 C C . ALA A 1 71 ? -2.107 -6.450 -18.788 1.00 0.00 1228 ALA A C 3
ATOM 4744 O O . ALA A 1 71 ? -2.434 -5.670 -17.906 1.00 0.00 1228 ALA A O 3
ATOM 4751 N N . PHE A 1 72 ? -1.269 -6.135 -19.795 1.00 0.00 1229 PHE A N 3
ATOM 4752 C CA . PHE A 1 72 ? -0.659 -4.800 -20.002 1.00 0.00 1229 PHE A CA 3
ATOM 4753 C C . PHE A 1 72 ? -1.754 -3.732 -20.096 1.00 0.00 1229 PHE A C 3
ATOM 4754 O O . PHE A 1 72 ? -1.710 -2.714 -19.399 1.00 0.00 1229 PHE A O 3
ATOM 4771 N N . ASP A 1 73 ? -2.716 -4.002 -20.994 1.00 0.00 1230 ASP A N 3
ATOM 4772 C CA . ASP A 1 73 ? -3.873 -3.130 -21.255 1.00 0.00 1230 ASP A CA 3
ATOM 4773 C C . ASP A 1 73 ? -4.621 -2.794 -19.950 1.00 0.00 1230 ASP A C 3
ATOM 4774 O O . ASP A 1 73 ? -4.931 -1.627 -19.686 1.00 0.00 1230 ASP A O 3
ATOM 4783 N N . PHE A 1 74 ? -4.857 -3.834 -19.133 1.00 0.00 1231 PHE A N 3
ATOM 4784 C CA . PHE A 1 74 ? -5.572 -3.708 -17.851 1.00 0.00 1231 PHE A CA 3
ATOM 4785 C C . PHE A 1 74 ? -4.781 -2.848 -16.837 1.00 0.00 1231 PHE A C 3
ATOM 4786 O O . PHE A 1 74 ? -5.309 -1.870 -16.298 1.00 0.00 1231 PHE A O 3
ATOM 4803 N N . ILE A 1 75 ? -3.509 -3.225 -16.605 1.00 0.00 1232 ILE A N 3
ATOM 4804 C CA . ILE A 1 75 ? -2.656 -2.610 -15.563 1.00 0.00 1232 ILE A CA 3
ATOM 4805 C C . ILE A 1 75 ? -2.412 -1.117 -15.866 1.00 0.00 1232 ILE A C 3
ATOM 4806 O O . ILE A 1 75 ? -2.717 -0.254 -15.038 1.00 0.00 1232 ILE A O 3
ATOM 4822 N N . LEU A 1 76 ? -1.898 -0.845 -17.078 1.00 0.00 1233 LEU A N 3
ATOM 4823 C CA . LEU A 1 76 ? -1.520 0.513 -17.534 1.00 0.00 1233 LEU A CA 3
ATOM 4824 C C . LEU A 1 76 ? -2.727 1.465 -17.549 1.00 0.00 1233 LEU A C 3
ATOM 4825 O O . LEU A 1 76 ? -2.610 2.630 -17.144 1.00 0.00 1233 LEU A O 3
ATOM 4841 N N . ASP A 1 77 ? -3.890 0.958 -17.991 1.00 0.00 1234 ASP A N 3
ATOM 4842 C CA . ASP A 1 77 ? -5.132 1.750 -17.993 1.00 0.00 1234 ASP A CA 3
ATOM 4843 C C . ASP A 1 77 ? -5.517 2.163 -16.557 1.00 0.00 1234 ASP A C 3
ATOM 4844 O O . ASP A 1 77 ? -5.583 3.355 -16.249 1.00 0.00 1234 ASP A O 3
ATOM 4853 N N . ASN A 1 78 ? -5.702 1.152 -15.691 1.00 0.00 1235 ASN A N 3
ATOM 4854 C CA . ASN A 1 78 ? -6.234 1.323 -14.320 1.00 0.00 1235 ASN A CA 3
ATOM 4855 C C . ASN A 1 78 ? -5.331 2.209 -13.437 1.00 0.00 1235 ASN A C 3
ATOM 4856 O O . ASN A 1 78 ? -5.844 3.017 -12.646 1.00 0.00 1235 ASN A O 3
ATOM 4867 N N . VAL A 1 79 ? -3.994 2.067 -13.584 1.00 0.00 1236 VAL A N 3
ATOM 4868 C CA . VAL A 1 79 ? -3.039 2.892 -12.826 1.00 0.00 1236 VAL A CA 3
ATOM 4869 C C . VAL A 1 79 ? -3.168 4.368 -13.241 1.00 0.00 1236 VAL A C 3
ATOM 4870 O O . VAL A 1 79 ? -3.248 5.245 -12.385 1.00 0.00 1236 VAL A O 3
ATOM 4883 N N . GLN A 1 80 ? -3.245 4.626 -14.563 1.00 0.00 1237 GLN A N 3
ATOM 4884 C CA . GLN A 1 80 ? -3.337 6.001 -15.092 1.00 0.00 1237 GLN A CA 3
ATOM 4885 C C . GLN A 1 80 ? -4.703 6.647 -14.784 1.00 0.00 1237 GLN A C 3
ATOM 4886 O O . GLN A 1 80 ? -4.791 7.866 -14.715 1.00 0.00 1237 GLN A O 3
ATOM 4900 N N . VAL A 1 81 ? -5.754 5.822 -14.595 1.00 0.00 1238 VAL A N 3
ATOM 4901 C CA . VAL A 1 81 ? -7.099 6.298 -14.181 1.00 0.00 1238 VAL A CA 3
ATOM 4902 C C . VAL A 1 81 ? -7.047 6.882 -12.748 1.00 0.00 1238 VAL A C 3
ATOM 4903 O O . VAL A 1 81 ? -7.563 7.976 -12.493 1.00 0.00 1238 VAL A O 3
ATOM 4916 N N . VAL A 1 82 ? -6.398 6.150 -11.835 1.00 0.00 1239 VAL A N 3
ATOM 4917 C CA . VAL A 1 82 ? -6.206 6.590 -10.435 1.00 0.00 1239 VAL A CA 3
ATOM 4918 C C . VAL A 1 82 ? -5.248 7.803 -10.366 1.00 0.00 1239 VAL A C 3
ATOM 4919 O O . VAL A 1 82 ? -5.485 8.758 -9.630 1.00 0.00 1239 VAL A O 3
ATOM 4932 N N . LEU A 1 83 ? -4.209 7.758 -11.208 1.00 0.00 1240 LEU A N 3
ATOM 4933 C CA . LEU A 1 83 ? -3.178 8.814 -11.332 1.00 0.00 1240 LEU A CA 3
ATOM 4934 C C . LEU A 1 83 ? -3.795 10.113 -11.903 1.00 0.00 1240 LEU A C 3
ATOM 4935 O O . LEU A 1 83 ? -3.343 11.225 -11.599 1.00 0.00 1240 LEU A O 3
ATOM 4951 N N . GLN A 1 84 ? -4.841 9.932 -12.736 1.00 0.00 1241 GLN A N 3
ATOM 4952 C CA . GLN A 1 84 ? -5.652 11.026 -13.303 1.00 0.00 1241 GLN A CA 3
ATOM 4953 C C . GLN A 1 84 ? -6.410 11.732 -12.160 1.00 0.00 1241 GLN A C 3
ATOM 4954 O O . GLN A 1 84 ? -6.328 12.950 -11.998 1.00 0.00 1241 GLN A O 3
ATOM 4968 N N . GLN A 1 85 ? -7.113 10.928 -11.355 1.00 0.00 1242 GLN A N 3
ATOM 4969 C CA . GLN A 1 85 ? -7.997 11.413 -10.276 1.00 0.00 1242 GLN A CA 3
ATOM 4970 C C . GLN A 1 85 ? -7.200 12.042 -9.111 1.00 0.00 1242 GLN A C 3
ATOM 4971 O O . GLN A 1 85 ? -7.675 12.987 -8.468 1.00 0.00 1242 GLN A O 3
ATOM 4985 N N . THR A 1 86 ? -5.995 11.516 -8.864 1.00 0.00 1243 THR A N 3
ATOM 4986 C CA . THR A 1 86 ? -5.146 11.937 -7.743 1.00 0.00 1243 THR A CA 3
ATOM 4987 C C . THR A 1 86 ? -4.277 13.144 -8.150 1.00 0.00 1243 THR A C 3
ATOM 4988 O O . THR A 1 86 ? -4.460 14.260 -7.643 1.00 0.00 1243 THR A O 3
ATOM 4999 N N . TYR A 1 87 ? -3.369 12.907 -9.111 1.00 0.00 1244 TYR A N 3
ATOM 5000 C CA . TYR A 1 87 ? -2.324 13.875 -9.498 1.00 0.00 1244 TYR A CA 3
ATOM 5001 C C . TYR A 1 87 ? -2.788 14.824 -10.616 1.00 0.00 1244 TYR A C 3
ATOM 5002 O O . TYR A 1 87 ? -2.270 15.943 -10.727 1.00 0.00 1244 TYR A O 3
ATOM 5020 N N . GLY A 1 88 ? -3.753 14.371 -11.438 1.00 0.00 1245 GLY A N 3
ATOM 5021 C CA . GLY A 1 88 ? -4.213 15.146 -12.595 1.00 0.00 1245 GLY A CA 3
ATOM 5022 C C . GLY A 1 88 ? -3.166 15.195 -13.694 1.00 0.00 1245 GLY A C 3
ATOM 5023 O O . GLY A 1 88 ? -3.161 16.114 -14.525 1.00 0.00 1245 GLY A O 3
ATOM 5027 N N . SER A 1 89 ? -2.281 14.176 -13.696 1.00 0.00 1246 SER A N 3
ATOM 5028 C CA . SER A 1 89 ? -1.177 14.052 -14.648 1.00 0.00 1246 SER A CA 3
ATOM 5029 C C . SER A 1 89 ? -0.887 12.561 -14.900 1.00 0.00 1246 SER A C 3
ATOM 5030 O O . SER A 1 89 ? -0.320 11.880 -14.045 1.00 0.00 1246 SER A O 3
ATOM 5038 N N . THR A 1 90 ? -1.309 12.071 -16.070 1.00 0.00 1247 THR A N 3
ATOM 5039 C CA . THR A 1 90 ? -1.120 10.674 -16.490 1.00 0.00 1247 THR A CA 3
ATOM 5040 C C . THR A 1 90 ? 0.248 10.502 -17.188 1.00 0.00 1247 THR A C 3
ATOM 5041 O O . THR A 1 90 ? 0.412 10.929 -18.340 1.00 0.00 1247 THR A O 3
ATOM 5052 N N . LEU A 1 91 ? 1.244 9.922 -16.471 1.00 0.00 1248 LEU A N 3
ATOM 5053 C CA . LEU A 1 91 ? 2.602 9.701 -17.026 1.00 0.00 1248 LEU A CA 3
ATOM 5054 C C . LEU A 1 91 ? 2.554 8.673 -18.172 1.00 0.00 1248 LEU A C 3
ATOM 5055 O O . LEU A 1 91 ? 1.879 7.646 -18.066 1.00 0.00 1248 LEU A O 3
ATOM 5071 N N . LYS A 1 92 ? 3.236 8.991 -19.286 1.00 0.00 1249 LYS A N 3
ATOM 5072 C CA . LYS A 1 92 ? 3.292 8.128 -20.482 1.00 0.00 1249 LYS A CA 3
ATOM 5073 C C . LYS A 1 92 ? 4.646 7.409 -20.539 1.00 0.00 1249 LYS A C 3
ATOM 5074 O O . LYS A 1 92 ? 5.687 8.012 -20.237 1.00 0.00 1249 LYS A O 3
ATOM 5093 N N . VAL A 1 93 ? 4.623 6.124 -20.923 1.00 0.00 1250 VAL A N 3
ATOM 5094 C CA . VAL A 1 93 ? 5.841 5.315 -21.077 1.00 0.00 1250 VAL A CA 3
ATOM 5095 C C . VAL A 1 93 ? 6.530 5.689 -22.413 1.00 0.00 1250 VAL A C 3
ATOM 5096 O O . VAL A 1 93 ? 7.569 6.364 -22.411 1.00 0.00 1250 VAL A O 3
ATOM 5109 N N . THR A 1 94 ? 5.914 5.255 -23.539 1.00 0.00 1251 THR A N 3
ATOM 5110 C CA . THR A 1 94 ? 6.358 5.568 -24.924 1.00 0.00 1251 THR A CA 3
ATOM 5111 C C . THR A 1 94 ? 7.838 5.201 -25.193 1.00 0.00 1251 THR A C 3
ATOM 5112 O O . THR A 1 94 ? 8.440 4.365 -24.512 1.00 0.00 1251 THR A O 3
ATOM 5123 N N . LYS B 2 1 ? -1.929 -30.165 -5.949 1.00 0.00 231 LYS B N 3
ATOM 5124 C CA . LYS B 2 1 ? -2.343 -30.306 -7.344 1.00 0.00 231 LYS B CA 3
ATOM 5125 C C . LYS B 2 1 ? -2.791 -28.939 -7.915 1.00 0.00 231 LYS B C 3
ATOM 5126 O O . LYS B 2 1 ? -2.590 -27.897 -7.273 1.00 0.00 231 LYS B O 3
ATOM 5145 N N . GLY B 2 2 ? -3.386 -28.955 -9.127 1.00 0.00 232 GLY B N 3
ATOM 5146 C CA . GLY B 2 2 ? -3.855 -27.735 -9.793 1.00 0.00 232 GLY B CA 3
ATOM 5147 C C . GLY B 2 2 ? -2.704 -26.942 -10.396 1.00 0.00 232 GLY B C 3
ATOM 5148 O O . GLY B 2 2 ? -2.394 -27.076 -11.584 1.00 0.00 232 GLY B O 3
ATOM 5152 N N . ASN B 2 3 ? -2.051 -26.141 -9.553 1.00 0.00 233 ASN B N 3
ATOM 5153 C CA . ASN B 2 3 ? -0.841 -25.375 -9.911 1.00 0.00 233 ASN B CA 3
ATOM 5154 C C . ASN B 2 3 ? 0.140 -25.353 -8.728 1.00 0.00 233 ASN B C 3
ATOM 5155 O O . ASN B 2 3 ? 1.345 -25.173 -8.925 1.00 0.00 233 ASN B O 3
ATOM 5166 N N . MET B 2 4 ? -0.417 -25.574 -7.506 1.00 0.00 234 MET B N 3
ATOM 5167 C CA . MET B 2 4 ? 0.283 -25.422 -6.212 1.00 0.00 234 MET B CA 3
ATOM 5168 C C . MET B 2 4 ? 0.766 -23.964 -6.017 1.00 0.00 234 MET B C 3
ATOM 5169 O O . MET B 2 4 ? 1.660 -23.503 -6.741 1.00 0.00 234 MET B O 3
ATOM 5183 N N . MET B 2 5 ? 0.176 -23.273 -5.008 1.00 0.00 235 MET B N 3
ATOM 5184 C CA . MET B 2 5 ? 0.435 -21.848 -4.698 1.00 0.00 235 MET B CA 3
ATOM 5185 C C . MET B 2 5 ? -0.053 -20.948 -5.863 1.00 0.00 235 MET B C 3
ATOM 5186 O O . MET B 2 5 ? 0.659 -20.743 -6.853 1.00 0.00 235 MET B O 3
ATOM 5200 N N . SER B 2 6 ? -1.282 -20.410 -5.726 1.00 0.00 236 SER B N 3
ATOM 5201 C CA . SER B 2 6 ? -1.921 -19.534 -6.737 1.00 0.00 236 SER B CA 3
ATOM 5202 C C . SER B 2 6 ? -1.497 -18.063 -6.540 1.00 0.00 236 SER B C 3
ATOM 5203 O O . SER B 2 6 ? -2.296 -17.134 -6.672 1.00 0.00 236 SER B O 3
ATOM 5211 N N . ASN B 2 7 ? -0.198 -17.889 -6.304 1.00 0.00 237 ASN B N 3
ATOM 5212 C CA . ASN B 2 7 ? 0.431 -16.610 -5.965 1.00 0.00 237 ASN B CA 3
ATOM 5213 C C . ASN B 2 7 ? 1.943 -16.786 -6.117 1.00 0.00 237 ASN B C 3
ATOM 5214 O O . ASN B 2 7 ? 2.649 -17.082 -5.153 1.00 0.00 237 ASN B O 3
ATOM 5225 N N . PHE B 2 8 ? 2.424 -16.660 -7.355 1.00 0.00 238 PHE B N 3
ATOM 5226 C CA . PHE B 2 8 ? 3.866 -16.688 -7.665 1.00 0.00 238 PHE B CA 3
ATOM 5227 C C . PHE B 2 8 ? 4.551 -15.420 -7.095 1.00 0.00 238 PHE B C 3
ATOM 5228 O O . PHE B 2 8 ? 5.768 -15.383 -6.889 1.00 0.00 238 PHE B O 3
ATOM 5245 N N . PHE B 2 9 ? 3.744 -14.374 -6.870 1.00 0.00 239 PHE B N 3
ATOM 5246 C CA . PHE B 2 9 ? 4.144 -13.205 -6.080 1.00 0.00 239 PHE B CA 3
ATOM 5247 C C . PHE B 2 9 ? 3.790 -13.440 -4.610 1.00 0.00 239 PHE B C 3
ATOM 5248 O O . PHE B 2 9 ? 4.663 -13.747 -3.796 1.00 0.00 239 PHE B O 3
ATOM 5265 N N . GLY B 2 10 ? 2.477 -13.370 -4.308 1.00 0.00 240 GLY B N 3
ATOM 5266 C CA . GLY B 2 10 ? 1.958 -13.308 -2.926 1.00 0.00 240 GLY B CA 3
ATOM 5267 C C . GLY B 2 10 ? 2.380 -14.450 -1.983 1.00 0.00 240 GLY B C 3
ATOM 5268 O O . GLY B 2 10 ? 2.219 -14.331 -0.763 1.00 0.00 240 GLY B O 3
ATOM 5272 N N . LYS B 2 11 ? 2.904 -15.559 -2.538 1.00 0.00 241 LYS B N 3
ATOM 5273 C CA . LYS B 2 11 ? 3.292 -16.746 -1.748 1.00 0.00 241 LYS B CA 3
ATOM 5274 C C . LYS B 2 11 ? 4.795 -17.072 -1.909 1.00 0.00 241 LYS B C 3
ATOM 5275 O O . LYS B 2 11 ? 5.396 -17.676 -1.013 1.00 0.00 241 LYS B O 3
ATOM 5294 N N . ALA B 2 12 ? 5.401 -16.667 -3.049 1.00 0.00 242 ALA B N 3
ATOM 5295 C CA . ALA B 2 12 ? 6.852 -16.879 -3.313 1.00 0.00 242 ALA B CA 3
ATOM 5296 C C . ALA B 2 12 ? 7.672 -15.600 -3.032 1.00 0.00 242 ALA B C 3
ATOM 5297 O O . ALA B 2 12 ? 8.853 -15.506 -3.404 1.00 0.00 242 ALA B O 3
ATOM 5304 N N . ALA B 2 13 ? 7.044 -14.629 -2.355 1.00 0.00 243 ALA B N 3
ATOM 5305 C CA . ALA B 2 13 ? 7.684 -13.378 -1.927 1.00 0.00 243 ALA B CA 3
ATOM 5306 C C . ALA B 2 13 ? 7.065 -12.898 -0.620 1.00 0.00 243 ALA B C 3
ATOM 5307 O O . ALA B 2 13 ? 5.946 -13.293 -0.275 1.00 0.00 243 ALA B O 3
ATOM 5314 N N . MET B 2 14 ? 7.792 -12.006 0.064 1.00 0.00 244 MET B N 3
ATOM 5315 C CA . MET B 2 14 ? 7.408 -11.486 1.384 1.00 0.00 244 MET B CA 3
ATOM 5316 C C . MET B 2 14 ? 8.409 -10.394 1.796 1.00 0.00 244 MET B C 3
ATOM 5317 O O . MET B 2 14 ? 8.025 -9.335 2.294 1.00 0.00 244 MET B O 3
ATOM 5331 N N . ASN B 2 15 ? 9.700 -10.689 1.558 1.00 0.00 245 ASN B N 3
ATOM 5332 C CA . ASN B 2 15 ? 10.843 -9.795 1.874 1.00 0.00 245 ASN B CA 3
ATOM 5333 C C . ASN B 2 15 ? 12.141 -10.468 1.398 1.00 0.00 245 ASN B C 3
ATOM 5334 O O . ASN B 2 15 ? 13.034 -9.807 0.845 1.00 0.00 245 ASN B O 3
ATOM 5345 N N . LYS B 2 16 ? 12.203 -11.803 1.639 1.00 0.00 246 LYS B N 3
ATOM 5346 C CA . LYS B 2 16 ? 13.340 -12.679 1.290 1.00 0.00 246 LYS B CA 3
ATOM 5347 C C . LYS B 2 16 ? 14.574 -12.372 2.180 1.00 0.00 246 LYS B C 3
ATOM 5348 O O . LYS B 2 16 ? 14.727 -13.032 3.235 1.00 0.00 246 LYS B O 3
ATOM 5368 N N . ASN A 1 1 ? 3.136 -1.350 -0.399 1.00 0.00 1158 ASN A N 4
ATOM 5369 C CA . ASN A 1 1 ? 4.344 -2.198 -0.444 1.00 0.00 1158 ASN A CA 4
ATOM 5370 C C . ASN A 1 1 ? 4.207 -3.185 -1.611 1.00 0.00 1158 ASN A C 4
ATOM 5371 O O . ASN A 1 1 ? 3.250 -3.962 -1.668 1.00 0.00 1158 ASN A O 4
ATOM 5382 N N . LEU A 1 2 ? 5.165 -3.142 -2.551 1.00 0.00 1159 LEU A N 4
ATOM 5383 C CA . LEU A 1 2 ? 5.138 -3.985 -3.751 1.00 0.00 1159 LEU A CA 4
ATOM 5384 C C . LEU A 1 2 ? 5.594 -5.416 -3.370 1.00 0.00 1159 LEU A C 4
ATOM 5385 O O . LEU A 1 2 ? 6.787 -5.667 -3.160 1.00 0.00 1159 LEU A O 4
ATOM 5401 N N . ALA A 1 3 ? 4.592 -6.296 -3.195 1.00 0.00 1160 ALA A N 4
ATOM 5402 C CA . ALA A 1 3 ? 4.747 -7.754 -3.036 1.00 0.00 1160 ALA A CA 4
ATOM 5403 C C . ALA A 1 3 ? 5.226 -8.115 -1.620 1.00 0.00 1160 ALA A C 4
ATOM 5404 O O . ALA A 1 3 ? 5.991 -9.065 -1.421 1.00 0.00 1160 ALA A O 4
ATOM 5411 N N . GLY A 1 4 ? 4.737 -7.334 -0.631 1.00 0.00 1161 GLY A N 4
ATOM 5412 C CA . GLY A 1 4 ? 5.062 -7.550 0.784 1.00 0.00 1161 GLY A CA 4
ATOM 5413 C C . GLY A 1 4 ? 6.329 -6.817 1.223 1.00 0.00 1161 GLY A C 4
ATOM 5414 O O . GLY A 1 4 ? 6.687 -6.841 2.406 1.00 0.00 1161 GLY A O 4
ATOM 5418 N N . ALA A 1 5 ? 6.988 -6.150 0.269 1.00 0.00 1162 ALA A N 4
ATOM 5419 C CA . ALA A 1 5 ? 8.240 -5.421 0.499 1.00 0.00 1162 ALA A CA 4
ATOM 5420 C C . ALA A 1 5 ? 8.276 -4.159 -0.371 1.00 0.00 1162 ALA A C 4
ATOM 5421 O O . ALA A 1 5 ? 7.338 -3.873 -1.105 1.00 0.00 1162 ALA A O 4
ATOM 5428 N N . VAL A 1 6 ? 9.349 -3.376 -0.245 1.00 0.00 1163 VAL A N 4
ATOM 5429 C CA . VAL A 1 6 ? 9.633 -2.232 -1.147 1.00 0.00 1163 VAL A CA 4
ATOM 5430 C C . VAL A 1 6 ? 10.977 -2.499 -1.872 1.00 0.00 1163 VAL A C 4
ATOM 5431 O O . VAL A 1 6 ? 11.448 -1.695 -2.689 1.00 0.00 1163 VAL A O 4
ATOM 5444 N N . GLU A 1 7 ? 11.558 -3.684 -1.595 1.00 0.00 1164 GLU A N 4
ATOM 5445 C CA . GLU A 1 7 ? 12.876 -4.087 -2.087 1.00 0.00 1164 GLU A CA 4
ATOM 5446 C C . GLU A 1 7 ? 12.736 -4.399 -3.581 1.00 0.00 1164 GLU A C 4
ATOM 5447 O O . GLU A 1 7 ? 12.177 -5.435 -3.944 1.00 0.00 1164 GLU A O 4
ATOM 5459 N N . PHE A 1 8 ? 13.219 -3.479 -4.438 1.00 0.00 1165 PHE A N 4
ATOM 5460 C CA . PHE A 1 8 ? 12.964 -3.545 -5.887 1.00 0.00 1165 PHE A CA 4
ATOM 5461 C C . PHE A 1 8 ? 13.569 -4.806 -6.525 1.00 0.00 1165 PHE A C 4
ATOM 5462 O O . PHE A 1 8 ? 13.049 -5.267 -7.522 1.00 0.00 1165 PHE A O 4
ATOM 5479 N N . ASN A 1 9 ? 14.639 -5.371 -5.935 1.00 0.00 1166 ASN A N 4
ATOM 5480 C CA . ASN A 1 9 ? 15.299 -6.576 -6.498 1.00 0.00 1166 ASN A CA 4
ATOM 5481 C C . ASN A 1 9 ? 14.460 -7.821 -6.191 1.00 0.00 1166 ASN A C 4
ATOM 5482 O O . ASN A 1 9 ? 14.484 -8.784 -6.953 1.00 0.00 1166 ASN A O 4
ATOM 5493 N N . ASP A 1 10 ? 13.721 -7.784 -5.062 1.00 0.00 1167 ASP A N 4
ATOM 5494 C CA . ASP A 1 10 ? 12.736 -8.827 -4.707 1.00 0.00 1167 ASP A CA 4
ATOM 5495 C C . ASP A 1 10 ? 11.563 -8.798 -5.715 1.00 0.00 1167 ASP A C 4
ATOM 5496 O O . ASP A 1 10 ? 11.205 -9.819 -6.320 1.00 0.00 1167 ASP A O 4
ATOM 5505 N N . VA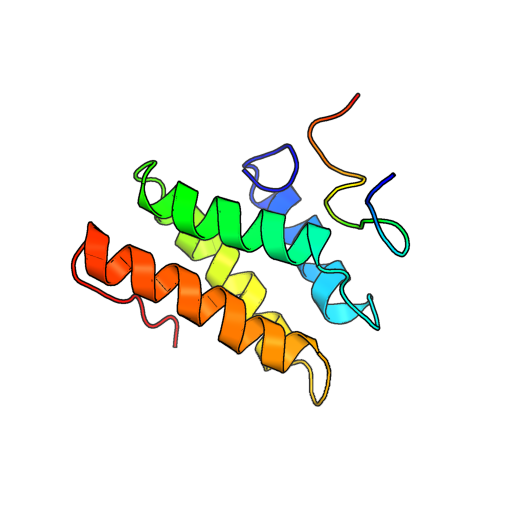L A 1 11 ? 11.015 -7.587 -5.892 1.00 0.00 1168 VAL A N 4
ATOM 5506 C CA . VAL A 1 11 ? 9.941 -7.275 -6.853 1.00 0.00 1168 VAL A CA 4
ATOM 5507 C C . VAL A 1 11 ? 10.349 -7.634 -8.300 1.00 0.00 1168 VAL A C 4
ATOM 5508 O O . VAL A 1 11 ? 9.545 -8.139 -9.069 1.00 0.00 1168 VAL A O 4
ATOM 5521 N N . LYS A 1 12 ? 11.616 -7.369 -8.631 1.00 0.00 1169 LYS A N 4
ATOM 5522 C CA . LYS A 1 12 ? 12.185 -7.567 -9.981 1.00 0.00 1169 LYS A CA 4
ATOM 5523 C C . LYS A 1 12 ? 12.426 -9.055 -10.254 1.00 0.00 1169 LYS A C 4
ATOM 5524 O O . LYS A 1 12 ? 12.269 -9.520 -11.393 1.00 0.00 1169 LYS A O 4
ATOM 5543 N N . THR A 1 13 ? 12.806 -9.792 -9.191 1.00 0.00 1170 THR A N 4
ATOM 5544 C CA . THR A 1 13 ? 12.944 -11.256 -9.243 1.00 0.00 1170 THR A CA 4
ATOM 5545 C C . THR A 1 13 ? 11.583 -11.895 -9.532 1.00 0.00 1170 THR A C 4
ATOM 5546 O O . THR A 1 13 ? 11.508 -12.930 -10.175 1.00 0.00 1170 THR A O 4
ATOM 5557 N N . LEU A 1 14 ? 10.498 -11.261 -9.069 1.00 0.00 1171 LEU A N 4
ATOM 5558 C CA . LEU A 1 14 ? 9.155 -11.691 -9.449 1.00 0.00 1171 LEU A CA 4
ATOM 5559 C C . LEU A 1 14 ? 8.896 -11.321 -10.924 1.00 0.00 1171 LEU A C 4
ATOM 5560 O O . LEU A 1 14 ? 8.810 -12.206 -11.752 1.00 0.00 1171 LEU A O 4
ATOM 5576 N N . LEU A 1 15 ? 8.933 -9.998 -11.218 1.00 0.00 1172 LEU A N 4
ATOM 5577 C CA . LEU A 1 15 ? 8.565 -9.376 -12.526 1.00 0.00 1172 LEU A CA 4
ATOM 5578 C C . LEU A 1 15 ? 9.159 -10.105 -13.748 1.00 0.00 1172 LEU A C 4
ATOM 5579 O O . LEU A 1 15 ? 8.448 -10.335 -14.735 1.00 0.00 1172 LEU A O 4
ATOM 5595 N N . ARG A 1 16 ? 10.444 -10.483 -13.661 1.00 0.00 1173 ARG A N 4
ATOM 5596 C CA . ARG A 1 16 ? 11.195 -10.963 -14.835 1.00 0.00 1173 ARG A CA 4
ATOM 5597 C C . ARG A 1 16 ? 10.656 -12.335 -15.297 1.00 0.00 1173 ARG A C 4
ATOM 5598 O O . ARG A 1 16 ? 10.158 -12.471 -16.421 1.00 0.00 1173 ARG A O 4
ATOM 5619 N N . GLU A 1 17 ? 10.681 -13.317 -14.380 1.00 0.00 1174 GLU A N 4
ATOM 5620 C CA . GLU A 1 17 ? 10.180 -14.687 -14.645 1.00 0.00 1174 GLU A CA 4
ATOM 5621 C C . GLU A 1 17 ? 8.647 -14.714 -14.667 1.00 0.00 1174 GLU A C 4
ATOM 5622 O O . GLU A 1 17 ? 8.058 -15.621 -15.221 1.00 0.00 1174 GLU A O 4
ATOM 5634 N N . TRP A 1 18 ? 8.010 -13.758 -14.005 1.00 0.00 1175 TRP A N 4
ATOM 5635 C CA . TRP A 1 18 ? 6.545 -13.663 -13.982 1.00 0.00 1175 TRP A CA 4
ATOM 5636 C C . TRP A 1 18 ? 6.010 -13.547 -15.417 1.00 0.00 1175 TRP A C 4
ATOM 5637 O O . TRP A 1 18 ? 5.352 -14.454 -15.930 1.00 0.00 1175 TRP A O 4
ATOM 5658 N N . ILE A 1 19 ? 6.455 -12.510 -16.094 1.00 0.00 1176 ILE A N 4
ATOM 5659 C CA . ILE A 1 19 ? 5.989 -12.171 -17.435 1.00 0.00 1176 ILE A CA 4
ATOM 5660 C C . ILE A 1 19 ? 6.526 -13.143 -18.514 1.00 0.00 1176 ILE A C 4
ATOM 5661 O O . ILE A 1 19 ? 5.809 -13.471 -19.467 1.00 0.00 1176 ILE A O 4
ATOM 5677 N N . THR A 1 20 ? 7.772 -13.620 -18.354 1.00 0.00 1177 THR A N 4
ATOM 5678 C CA . THR A 1 20 ? 8.404 -14.502 -19.357 1.00 0.00 1177 THR A CA 4
ATOM 5679 C C . THR A 1 20 ? 8.033 -15.989 -19.129 1.00 0.00 1177 THR A C 4
ATOM 5680 O O . THR A 1 20 ? 7.583 -16.679 -20.052 1.00 0.00 1177 THR A O 4
ATOM 5691 N N . THR A 1 21 ? 8.217 -16.466 -17.891 1.00 0.00 1178 THR A N 4
ATOM 5692 C CA . THR A 1 21 ? 8.133 -17.903 -17.547 1.00 0.00 1178 THR A CA 4
ATOM 5693 C C . THR A 1 21 ? 6.676 -18.374 -17.324 1.00 0.00 1178 THR A C 4
ATOM 5694 O O . THR A 1 21 ? 6.311 -19.446 -17.832 1.00 0.00 1178 THR A O 4
ATOM 5705 N N . ILE A 1 22 ? 5.825 -17.580 -16.609 1.00 0.00 1179 ILE A N 4
ATOM 5706 C CA . ILE A 1 22 ? 4.481 -18.074 -16.203 1.00 0.00 1179 ILE A CA 4
ATOM 5707 C C . ILE A 1 22 ? 3.555 -18.094 -17.436 1.00 0.00 1179 ILE A C 4
ATOM 5708 O O . ILE A 1 22 ? 3.269 -17.047 -18.020 1.00 0.00 1179 ILE A O 4
ATOM 5724 N N . SER A 1 23 ? 3.144 -19.304 -17.845 1.00 0.00 1180 SER A N 4
ATOM 5725 C CA . SER A 1 23 ? 2.294 -19.508 -19.027 1.00 0.00 1180 SER A CA 4
ATOM 5726 C C . SER A 1 23 ? 0.818 -19.243 -18.697 1.00 0.00 1180 SER A C 4
ATOM 5727 O O . SER A 1 23 ? 0.082 -18.699 -19.524 1.00 0.00 1180 SER A O 4
ATOM 5735 N N . ASP A 1 24 ? 0.405 -19.629 -17.476 1.00 0.00 1181 ASP A N 4
ATOM 5736 C CA . ASP A 1 24 ? -0.973 -19.443 -16.981 1.00 0.00 1181 ASP A CA 4
ATOM 5737 C C . ASP A 1 24 ? -0.967 -18.434 -15.812 1.00 0.00 1181 ASP A C 4
ATOM 5738 O O . ASP A 1 24 ? -0.741 -18.834 -14.658 1.00 0.00 1181 ASP A O 4
ATOM 5747 N N . PRO A 1 25 ? -1.161 -17.101 -16.086 1.00 0.00 1182 PRO A N 4
ATOM 5748 C CA . PRO A 1 25 ? -1.232 -16.088 -15.023 1.00 0.00 1182 PRO A CA 4
ATOM 5749 C C . PRO A 1 25 ? -2.612 -16.076 -14.335 1.00 0.00 1182 PRO A C 4
ATOM 5750 O O . PRO A 1 25 ? -3.597 -15.551 -14.879 1.00 0.00 1182 PRO A O 4
ATOM 5761 N N . MET A 1 26 ? -2.689 -16.746 -13.175 1.00 0.00 1183 MET A N 4
ATOM 5762 C CA . MET A 1 26 ? -3.828 -16.606 -12.260 1.00 0.00 1183 MET A CA 4
ATOM 5763 C C . MET A 1 26 ? -3.843 -15.162 -11.725 1.00 0.00 1183 MET A C 4
ATOM 5764 O O . MET A 1 26 ? -2.854 -14.677 -11.173 1.00 0.00 1183 MET A O 4
ATOM 5778 N N . GLU A 1 27 ? -4.996 -14.518 -11.867 1.00 0.00 1184 GLU A N 4
ATOM 5779 C CA . GLU A 1 27 ? -5.130 -13.051 -11.850 1.00 0.00 1184 GLU A CA 4
ATOM 5780 C C . GLU A 1 27 ? -4.809 -12.391 -10.497 1.00 0.00 1184 GLU A C 4
ATOM 5781 O O . GLU A 1 27 ? -4.767 -11.177 -10.444 1.00 0.00 1184 GLU A O 4
ATOM 5793 N N . GLU A 1 28 ? -4.565 -13.179 -9.433 1.00 0.00 1185 GLU A N 4
ATOM 5794 C CA . GLU A 1 28 ? -4.202 -12.646 -8.096 1.00 0.00 1185 GLU A CA 4
ATOM 5795 C C . GLU A 1 28 ? -2.921 -11.782 -8.148 1.00 0.00 1185 GLU A C 4
ATOM 5796 O O . GLU A 1 28 ? -2.835 -10.753 -7.481 1.00 0.00 1185 GLU A O 4
ATOM 5808 N N . ASP A 1 29 ? -1.932 -12.214 -8.955 1.00 0.00 1186 ASP A N 4
ATOM 5809 C CA . ASP A 1 29 ? -0.659 -11.473 -9.141 1.00 0.00 1186 ASP A CA 4
ATOM 5810 C C . ASP A 1 29 ? -0.833 -10.247 -10.057 1.00 0.00 1186 ASP A C 4
ATOM 5811 O O . ASP A 1 29 ? -0.098 -9.261 -9.929 1.00 0.00 1186 ASP A O 4
ATOM 5820 N N . ILE A 1 30 ? -1.789 -10.326 -10.991 1.00 0.00 1187 ILE A N 4
ATOM 5821 C CA . ILE A 1 30 ? -2.175 -9.182 -11.841 1.00 0.00 1187 ILE A CA 4
ATOM 5822 C C . ILE A 1 30 ? -2.937 -8.133 -10.994 1.00 0.00 1187 ILE A C 4
ATOM 5823 O O . ILE A 1 30 ? -2.745 -6.932 -11.156 1.00 0.00 1187 ILE A O 4
ATOM 5839 N N . LEU A 1 31 ? -3.750 -8.611 -10.042 1.00 0.00 1188 LEU A N 4
ATOM 5840 C CA . LEU A 1 31 ? -4.557 -7.750 -9.156 1.00 0.00 1188 LEU A CA 4
ATOM 5841 C C . LEU A 1 31 ? -3.676 -7.097 -8.093 1.00 0.00 1188 LEU A C 4
ATOM 5842 O O . LEU A 1 31 ? -3.927 -5.954 -7.700 1.00 0.00 1188 LEU A O 4
ATOM 5858 N N . GLN A 1 32 ? -2.637 -7.833 -7.638 1.00 0.00 1189 GLN A N 4
ATOM 5859 C CA . GLN A 1 32 ? -1.755 -7.365 -6.560 1.00 0.00 1189 GLN A CA 4
ATOM 5860 C C . GLN A 1 32 ? -0.927 -6.172 -7.075 1.00 0.00 1189 GLN A C 4
ATOM 5861 O O . GLN A 1 32 ? -0.865 -5.138 -6.413 1.00 0.00 1189 GLN A O 4
ATOM 5875 N N . VAL A 1 33 ? -0.380 -6.297 -8.314 1.00 0.00 1190 VAL A N 4
ATOM 5876 C CA . VAL A 1 33 ? 0.447 -5.237 -8.930 1.00 0.00 1190 VAL A CA 4
ATOM 5877 C C . VAL A 1 33 ? -0.402 -3.990 -9.251 1.00 0.00 1190 VAL A C 4
ATOM 5878 O O . VAL A 1 33 ? 0.065 -2.871 -9.060 1.00 0.00 1190 VAL A O 4
ATOM 5891 N N . VAL A 1 34 ? -1.663 -4.198 -9.707 1.00 0.00 1191 VAL A N 4
ATOM 5892 C CA . VAL A 1 34 ? -2.620 -3.095 -9.969 1.00 0.00 1191 VAL A CA 4
ATOM 5893 C C . VAL A 1 34 ? -2.923 -2.316 -8.675 1.00 0.00 1191 VAL A C 4
ATOM 5894 O O . VAL A 1 34 ? -2.847 -1.086 -8.650 1.00 0.00 1191 VAL A O 4
ATOM 5907 N N . LYS A 1 35 ? -3.228 -3.052 -7.597 1.00 0.00 1192 LYS A N 4
ATOM 5908 C CA . LYS A 1 35 ? -3.723 -2.448 -6.351 1.00 0.00 1192 LYS A CA 4
ATOM 5909 C C . LYS A 1 35 ? -2.597 -1.714 -5.604 1.00 0.00 1192 LYS A C 4
ATOM 5910 O O . LYS A 1 35 ? -2.851 -0.712 -4.952 1.00 0.00 1192 LYS A O 4
ATOM 5929 N N . TYR A 1 36 ? -1.352 -2.214 -5.719 1.00 0.00 1193 TYR A N 4
ATOM 5930 C CA . TYR A 1 36 ? -0.176 -1.529 -5.151 1.00 0.00 1193 TYR A CA 4
ATOM 5931 C C . TYR A 1 36 ? 0.129 -0.270 -5.936 1.00 0.00 1193 TYR A C 4
ATOM 5932 O O . TYR A 1 36 ? 0.523 0.721 -5.357 1.00 0.00 1193 TYR A O 4
ATOM 5950 N N . CYS A 1 37 ? -0.018 -0.351 -7.267 1.00 0.00 1194 CYS A N 4
ATOM 5951 C CA . CYS A 1 37 ? 0.132 0.815 -8.152 1.00 0.00 1194 CYS A CA 4
ATOM 5952 C C . CYS A 1 37 ? -0.785 1.966 -7.694 1.00 0.00 1194 CYS A C 4
ATOM 5953 O O . CYS A 1 37 ? -0.338 3.104 -7.531 1.00 0.00 1194 CYS A O 4
ATOM 5961 N N . THR A 1 38 ? -2.046 1.632 -7.403 1.00 0.00 1195 THR A N 4
ATOM 5962 C CA . THR A 1 38 ? -3.039 2.613 -6.941 1.00 0.00 1195 THR A CA 4
ATOM 5963 C C . THR A 1 38 ? -2.711 3.101 -5.501 1.00 0.00 1195 THR A C 4
ATOM 5964 O O . THR A 1 38 ? -2.892 4.287 -5.180 1.00 0.00 1195 THR A O 4
ATOM 5975 N N . ASP A 1 39 ? -2.202 2.176 -4.650 1.00 0.00 1196 ASP A N 4
ATOM 5976 C CA . ASP A 1 39 ? -1.650 2.504 -3.309 1.00 0.00 1196 ASP A CA 4
ATOM 5977 C C . ASP A 1 39 ? -0.443 3.463 -3.402 1.00 0.00 1196 ASP A C 4
ATOM 5978 O O . ASP A 1 39 ? -0.303 4.338 -2.572 1.00 0.00 1196 ASP A O 4
ATOM 5987 N N . LEU A 1 40 ? 0.413 3.296 -4.422 1.00 0.00 1197 LEU A N 4
ATOM 5988 C CA . LEU A 1 40 ? 1.651 4.098 -4.589 1.00 0.00 1197 LEU A CA 4
ATOM 5989 C C . LEU A 1 40 ? 1.309 5.526 -5.042 1.00 0.00 1197 LEU A C 4
ATOM 5990 O O . LEU A 1 40 ? 2.036 6.466 -4.743 1.00 0.00 1197 LEU A O 4
ATOM 6006 N N . ILE A 1 41 ? 0.179 5.672 -5.744 1.00 0.00 1198 ILE A N 4
ATOM 6007 C CA . ILE A 1 41 ? -0.378 6.992 -6.097 1.00 0.00 1198 ILE A CA 4
ATOM 6008 C C . ILE A 1 41 ? -0.918 7.677 -4.818 1.00 0.00 1198 ILE A C 4
ATOM 6009 O O . ILE A 1 41 ? -0.763 8.890 -4.622 1.00 0.00 1198 ILE A O 4
ATOM 6025 N N . GLU A 1 42 ? -1.519 6.851 -3.946 1.00 0.00 1199 GLU A N 4
ATOM 6026 C CA . GLU A 1 42 ? -2.147 7.287 -2.693 1.00 0.00 1199 GLU A CA 4
ATOM 6027 C C . GLU A 1 42 ? -1.083 7.678 -1.650 1.00 0.00 1199 GLU A C 4
ATOM 6028 O O . GLU A 1 42 ? -1.283 8.603 -0.859 1.00 0.00 1199 GLU A O 4
ATOM 6040 N N . GLU A 1 43 ? 0.054 6.974 -1.678 1.00 0.00 1200 GLU A N 4
ATOM 6041 C CA . GLU A 1 43 ? 1.170 7.193 -0.739 1.00 0.00 1200 GLU A CA 4
ATOM 6042 C C . GLU A 1 43 ? 2.204 8.178 -1.320 1.00 0.00 1200 GLU A C 4
ATOM 6043 O O . GLU A 1 43 ? 3.259 8.405 -0.714 1.00 0.00 1200 GLU A O 4
ATOM 6055 N N . LYS A 1 44 ? 1.878 8.745 -2.516 1.00 0.00 1201 LYS A N 4
ATOM 6056 C CA . LYS A 1 44 ? 2.691 9.756 -3.241 1.00 0.00 1201 LYS A CA 4
ATOM 6057 C C . LYS A 1 44 ? 4.057 9.172 -3.667 1.00 0.00 1201 LYS A C 4
ATOM 6058 O O . LYS A 1 44 ? 4.955 9.904 -4.103 1.00 0.00 1201 LYS A O 4
ATOM 6077 N N . ASP A 1 45 ? 4.166 7.834 -3.622 1.00 0.00 1202 ASP A N 4
ATOM 6078 C CA . ASP A 1 45 ? 5.383 7.105 -3.983 1.00 0.00 1202 ASP A CA 4
ATOM 6079 C C . ASP A 1 45 ? 5.252 6.652 -5.445 1.00 0.00 1202 ASP A C 4
ATOM 6080 O O . ASP A 1 45 ? 5.158 5.458 -5.760 1.00 0.00 1202 ASP A O 4
ATOM 6089 N N . LEU A 1 46 ? 5.221 7.648 -6.341 1.00 0.00 1203 LEU A N 4
ATOM 6090 C CA . LEU A 1 46 ? 5.270 7.430 -7.791 1.00 0.00 1203 LEU A CA 4
ATOM 6091 C C . LEU A 1 46 ? 6.681 7.007 -8.267 1.00 0.00 1203 LEU A C 4
ATOM 6092 O O . LEU A 1 46 ? 6.914 6.857 -9.465 1.00 0.00 1203 LEU A O 4
ATOM 6108 N N . GLU A 1 47 ? 7.605 6.795 -7.305 1.00 0.00 1204 GLU A N 4
ATOM 6109 C CA . GLU A 1 47 ? 8.967 6.321 -7.573 1.00 0.00 1204 GLU A CA 4
ATOM 6110 C C . GLU A 1 47 ? 8.954 4.812 -7.905 1.00 0.00 1204 GLU A C 4
ATOM 6111 O O . GLU A 1 47 ? 9.398 4.419 -8.987 1.00 0.00 1204 GLU A O 4
ATOM 6123 N N . LYS A 1 48 ? 8.424 3.969 -6.972 1.00 0.00 1205 LYS A N 4
ATOM 6124 C CA . LYS A 1 48 ? 8.299 2.505 -7.204 1.00 0.00 1205 LYS A CA 4
ATOM 6125 C C . LYS A 1 48 ? 7.282 2.233 -8.307 1.00 0.00 1205 LYS A C 4
ATOM 6126 O O . LYS A 1 48 ? 7.434 1.298 -9.079 1.00 0.00 1205 LYS A O 4
ATOM 6145 N N . LEU A 1 49 ? 6.239 3.075 -8.323 1.00 0.00 1206 LEU A N 4
ATOM 6146 C CA . LEU A 1 49 ? 5.181 3.077 -9.344 1.00 0.00 1206 LEU A CA 4
ATOM 6147 C C . LEU A 1 49 ? 5.805 3.089 -10.743 1.00 0.00 1206 LEU A C 4
ATOM 6148 O O . LEU A 1 49 ? 5.578 2.188 -11.549 1.00 0.00 1206 LEU A O 4
ATOM 6164 N N . ASP A 1 50 ? 6.653 4.104 -10.962 1.00 0.00 1207 ASP A N 4
ATOM 6165 C CA . ASP A 1 50 ? 7.403 4.290 -12.205 1.00 0.00 1207 ASP A CA 4
ATOM 6166 C C . ASP A 1 50 ? 8.229 3.031 -12.555 1.00 0.00 1207 ASP A C 4
ATOM 6167 O O . ASP A 1 50 ? 8.021 2.437 -13.600 1.00 0.00 1207 ASP A O 4
ATOM 6176 N N . LEU A 1 51 ? 9.105 2.611 -11.627 1.00 0.00 1208 LEU A N 4
ATOM 6177 C CA . LEU A 1 51 ? 10.078 1.510 -11.847 1.00 0.00 1208 LEU A CA 4
ATOM 6178 C C . LEU A 1 51 ? 9.391 0.164 -12.189 1.00 0.00 1208 LEU A C 4
ATOM 6179 O O . LEU A 1 51 ? 9.732 -0.492 -13.179 1.00 0.00 1208 LEU A O 4
ATOM 6195 N N . VAL A 1 52 ? 8.407 -0.207 -11.355 1.00 0.00 1209 VAL A N 4
ATOM 6196 C CA . VAL A 1 52 ? 7.690 -1.498 -11.431 1.00 0.00 1209 VAL A CA 4
ATOM 6197 C C . VAL A 1 52 ? 6.866 -1.614 -12.735 1.00 0.00 1209 VAL A C 4
ATOM 6198 O O . VAL A 1 52 ? 6.796 -2.689 -13.341 1.00 0.00 1209 VAL A O 4
ATOM 6211 N N . ILE A 1 53 ? 6.277 -0.492 -13.171 1.00 0.00 1210 ILE A N 4
ATOM 6212 C CA . ILE A 1 53 ? 5.448 -0.444 -14.393 1.00 0.00 1210 ILE A CA 4
ATOM 6213 C C . ILE A 1 53 ? 6.291 -0.331 -15.665 1.00 0.00 1210 ILE A C 4
ATOM 6214 O O . ILE A 1 53 ? 5.945 -0.926 -16.674 1.00 0.00 1210 ILE A O 4
ATOM 6230 N N . LYS A 1 54 ? 7.394 0.429 -15.619 1.00 0.00 1211 LYS A N 4
ATOM 6231 C CA . LYS A 1 54 ? 8.349 0.506 -16.750 1.00 0.00 1211 LYS A CA 4
ATOM 6232 C C . LYS A 1 54 ? 8.986 -0.867 -16.994 1.00 0.00 1211 LYS A C 4
ATOM 6233 O O . LYS A 1 54 ? 9.295 -1.233 -18.132 1.00 0.00 1211 LYS A O 4
ATOM 6252 N N . TYR A 1 55 ? 9.123 -1.630 -15.900 1.00 0.00 1212 TYR A N 4
ATOM 6253 C CA . TYR A 1 55 ? 9.670 -2.988 -15.929 1.00 0.00 1212 TYR A CA 4
ATOM 6254 C C . TYR A 1 55 ? 8.641 -3.950 -16.509 1.00 0.00 1212 TYR A C 4
ATOM 6255 O O . TYR A 1 55 ? 8.957 -4.686 -17.449 1.00 0.00 1212 TYR A O 4
ATOM 6273 N N . MET A 1 56 ? 7.389 -3.922 -15.976 1.00 0.00 1213 MET A N 4
ATOM 6274 C CA . MET A 1 56 ? 6.354 -4.863 -16.430 1.00 0.00 1213 MET A CA 4
ATOM 6275 C C . MET A 1 56 ? 6.000 -4.586 -17.902 1.00 0.00 1213 MET A C 4
ATOM 6276 O O . MET A 1 56 ? 5.826 -5.513 -18.671 1.00 0.00 1213 MET A O 4
ATOM 6290 N N . LYS A 1 57 ? 5.994 -3.295 -18.282 1.00 0.00 1214 LYS A N 4
ATOM 6291 C CA . LYS A 1 57 ? 5.724 -2.846 -19.660 1.00 0.00 1214 LYS A CA 4
ATOM 6292 C C . LYS A 1 57 ? 6.766 -3.417 -20.627 1.00 0.00 1214 LYS A C 4
ATOM 6293 O O . LYS A 1 57 ? 6.410 -4.006 -21.639 1.00 0.00 1214 LYS A O 4
ATOM 6312 N N . ARG A 1 58 ? 8.054 -3.222 -20.285 1.00 0.00 1215 ARG A N 4
ATOM 6313 C CA . ARG A 1 58 ? 9.200 -3.611 -21.141 1.00 0.00 1215 ARG A CA 4
ATOM 6314 C C . ARG A 1 58 ? 9.163 -5.114 -21.467 1.00 0.00 1215 ARG A C 4
ATOM 6315 O O . ARG A 1 58 ? 9.338 -5.523 -22.622 1.00 0.00 1215 ARG A O 4
ATOM 6336 N N . LEU A 1 59 ? 8.849 -5.905 -20.439 1.00 0.00 1216 LEU A N 4
ATOM 6337 C CA . LEU A 1 59 ? 8.825 -7.372 -20.521 1.00 0.00 1216 LEU A CA 4
ATOM 6338 C C . LEU A 1 59 ? 7.545 -7.868 -21.248 1.00 0.00 1216 LEU A C 4
ATOM 6339 O O . LEU A 1 59 ? 7.592 -8.844 -22.001 1.00 0.00 1216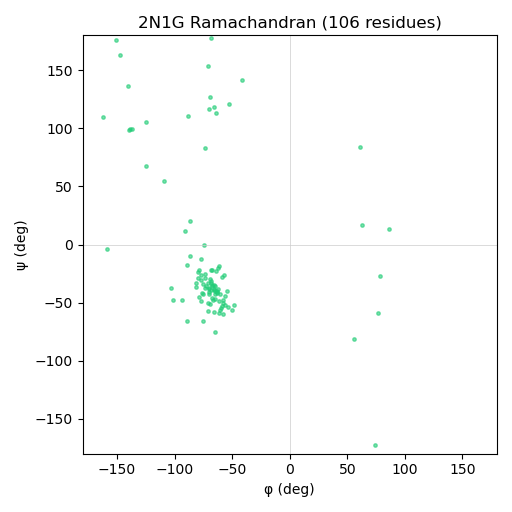 LEU A O 4
ATOM 6355 N N . MET A 1 60 ? 6.409 -7.161 -21.030 1.00 0.00 1217 MET A N 4
ATOM 6356 C CA . MET A 1 60 ? 5.103 -7.479 -21.675 1.00 0.00 1217 MET A CA 4
ATOM 6357 C C . MET A 1 60 ? 5.070 -7.002 -23.141 1.00 0.00 1217 MET A C 4
ATOM 6358 O O . MET A 1 60 ? 4.271 -7.494 -23.947 1.00 0.00 1217 MET A O 4
ATOM 6372 N N . GLN A 1 61 ? 5.936 -6.034 -23.471 1.00 0.00 1218 GLN A N 4
ATOM 6373 C CA . GLN A 1 61 ? 6.052 -5.480 -24.830 1.00 0.00 1218 GLN A CA 4
ATOM 6374 C C . GLN A 1 61 ? 6.910 -6.409 -25.707 1.00 0.00 1218 GLN A C 4
ATOM 6375 O O . GLN A 1 61 ? 6.630 -6.588 -26.897 1.00 0.00 1218 GLN A O 4
ATOM 6389 N N . GLN A 1 62 ? 7.965 -7.000 -25.107 1.00 0.00 1219 GLN A N 4
ATOM 6390 C CA . GLN A 1 62 ? 8.856 -7.942 -25.820 1.00 0.00 1219 GLN A CA 4
ATOM 6391 C C . GLN A 1 62 ? 8.258 -9.367 -25.849 1.00 0.00 1219 GLN A C 4
ATOM 6392 O O . GLN A 1 62 ? 8.674 -10.189 -26.676 1.00 0.00 1219 GLN A O 4
ATOM 6406 N N . SER A 1 63 ? 7.279 -9.664 -24.951 1.00 0.00 1220 SER A N 4
ATOM 6407 C CA . SER A 1 63 ? 6.437 -10.870 -25.090 1.00 0.00 1220 SER A CA 4
ATOM 6408 C C . SER A 1 63 ? 5.421 -10.590 -26.218 1.00 0.00 1220 SER A C 4
ATOM 6409 O O . SER A 1 63 ? 4.478 -9.815 -26.036 1.00 0.00 1220 SER A O 4
ATOM 6417 N N . VAL A 1 64 ? 5.677 -11.191 -27.392 1.00 0.00 1221 VAL A N 4
ATOM 6418 C CA . VAL A 1 64 ? 5.034 -10.810 -28.669 1.00 0.00 1221 VAL A CA 4
ATOM 6419 C C . VAL A 1 64 ? 3.503 -11.043 -28.643 1.00 0.00 1221 VAL A C 4
ATOM 6420 O O . VAL A 1 64 ? 2.718 -10.083 -28.671 1.00 0.00 1221 VAL A O 4
ATOM 6433 N N . GLU A 1 65 ? 3.096 -12.318 -28.564 1.00 0.00 1222 GLU A N 4
ATOM 6434 C CA . GLU A 1 65 ? 1.676 -12.724 -28.514 1.00 0.00 1222 GLU A CA 4
ATOM 6435 C C . GLU A 1 65 ? 1.449 -13.621 -27.286 1.00 0.00 1222 GLU A C 4
ATOM 6436 O O . GLU A 1 65 ? 1.779 -14.813 -27.300 1.00 0.00 1222 GLU A O 4
ATOM 6448 N N . SER A 1 66 ? 0.895 -13.014 -26.228 1.00 0.00 1223 SER A N 4
ATOM 6449 C CA . SER A 1 66 ? 0.700 -13.646 -24.911 1.00 0.00 1223 SER A CA 4
ATOM 6450 C C . SER A 1 66 ? -0.460 -12.961 -24.153 1.00 0.00 1223 SER A C 4
ATOM 6451 O O . SER A 1 66 ? -0.873 -11.849 -24.507 1.00 0.00 1223 SER A O 4
ATOM 6459 N N . VAL A 1 67 ? -0.944 -13.622 -23.077 1.00 0.00 1224 VAL A N 4
ATOM 6460 C CA . VAL A 1 67 ? -1.917 -13.029 -22.120 1.00 0.00 1224 VAL A CA 4
ATOM 6461 C C . VAL A 1 67 ? -1.312 -11.780 -21.429 1.00 0.00 1224 VAL A C 4
ATOM 6462 O O . VAL A 1 67 ? -2.029 -10.897 -20.977 1.00 0.00 1224 VAL A O 4
ATOM 6475 N N . TRP A 1 68 ? 0.027 -11.726 -21.392 1.00 0.00 1225 TRP A N 4
ATOM 6476 C CA . TRP A 1 68 ? 0.802 -10.626 -20.789 1.00 0.00 1225 TRP A CA 4
ATOM 6477 C C . TRP A 1 68 ? 0.602 -9.289 -21.515 1.00 0.00 1225 TRP A C 4
ATOM 6478 O O . TRP A 1 68 ? 0.784 -8.239 -20.919 1.00 0.00 1225 TRP A O 4
ATOM 6499 N N . ASN A 1 69 ? 0.218 -9.348 -22.799 1.00 0.00 1226 ASN A N 4
ATOM 6500 C CA . ASN A 1 69 ? -0.135 -8.147 -23.583 1.00 0.00 1226 ASN A CA 4
ATOM 6501 C C . ASN A 1 69 ? -1.513 -7.617 -23.143 1.00 0.00 1226 ASN A C 4
ATOM 6502 O O . ASN A 1 69 ? -1.729 -6.405 -23.095 1.00 0.00 1226 ASN A O 4
ATOM 6513 N N . MET A 1 70 ? -2.428 -8.554 -22.793 1.00 0.00 1227 MET A N 4
ATOM 6514 C CA . MET A 1 70 ? -3.767 -8.233 -22.226 1.00 0.00 1227 MET A CA 4
ATOM 6515 C C . MET A 1 70 ? -3.600 -7.647 -20.810 1.00 0.00 1227 MET A C 4
ATOM 6516 O O . MET A 1 70 ? -4.312 -6.717 -20.412 1.00 0.00 1227 MET A O 4
ATOM 6530 N N . ALA A 1 71 ? -2.632 -8.227 -20.067 1.00 0.00 1228 ALA A N 4
ATOM 6531 C CA . ALA A 1 71 ? -2.295 -7.818 -18.692 1.00 0.00 1228 ALA A CA 4
ATOM 6532 C C . ALA A 1 71 ? -1.678 -6.415 -18.705 1.00 0.00 1228 ALA A C 4
ATOM 6533 O O . ALA A 1 71 ? -1.990 -5.592 -17.864 1.00 0.00 1228 ALA A O 4
ATOM 6540 N N . PHE A 1 72 ? -0.821 -6.164 -19.702 1.00 0.00 1229 PHE A N 4
ATOM 6541 C CA . PHE A 1 72 ? -0.227 -4.838 -19.968 1.00 0.00 1229 PHE A CA 4
ATOM 6542 C C . PHE A 1 72 ? -1.325 -3.774 -20.157 1.00 0.00 1229 PHE A C 4
ATOM 6543 O O . PHE A 1 72 ? -1.264 -2.690 -19.559 1.00 0.00 1229 PHE A O 4
ATOM 6560 N N . ASP A 1 73 ? -2.324 -4.114 -20.991 1.00 0.00 1230 ASP A N 4
ATOM 6561 C CA . ASP A 1 73 ? -3.464 -3.232 -21.283 1.00 0.00 1230 ASP A CA 4
ATOM 6562 C C . ASP A 1 73 ? -4.256 -2.910 -20.003 1.00 0.00 1230 ASP A C 4
ATOM 6563 O O . ASP A 1 73 ? -4.594 -1.750 -19.756 1.00 0.00 1230 ASP A O 4
ATOM 6572 N N . PHE A 1 74 ? -4.494 -3.948 -19.177 1.00 0.00 1231 PHE A N 4
ATOM 6573 C CA . PHE A 1 74 ? -5.306 -3.837 -17.949 1.00 0.00 1231 PHE A CA 4
ATOM 6574 C C . PHE A 1 74 ? -4.581 -2.986 -16.887 1.00 0.00 1231 PHE A C 4
ATOM 6575 O O . PHE A 1 74 ? -5.087 -1.945 -16.473 1.00 0.00 1231 PHE A O 4
ATOM 6592 N N . ILE A 1 75 ? -3.371 -3.422 -16.504 1.00 0.00 1232 ILE A N 4
ATOM 6593 C CA . ILE A 1 75 ? -2.611 -2.840 -15.375 1.00 0.00 1232 ILE A CA 4
ATOM 6594 C C . ILE A 1 75 ? -2.284 -1.357 -15.632 1.00 0.00 1232 ILE A C 4
ATOM 6595 O O . ILE A 1 75 ? -2.526 -0.503 -14.764 1.00 0.00 1232 ILE A O 4
ATOM 6611 N N . LEU A 1 76 ? -1.774 -1.063 -16.847 1.00 0.00 1233 LEU A N 4
ATOM 6612 C CA . LEU A 1 76 ? -1.374 0.303 -17.229 1.00 0.00 1233 LEU A CA 4
ATOM 6613 C C . LEU A 1 76 ? -2.609 1.214 -17.387 1.00 0.00 1233 LEU A C 4
ATOM 6614 O O . LEU A 1 76 ? -2.534 2.412 -17.091 1.00 0.00 1233 LEU A O 4
ATOM 6630 N N . ASP A 1 77 ? -3.757 0.637 -17.807 1.00 0.00 1234 ASP A N 4
ATOM 6631 C CA . ASP A 1 77 ? -5.037 1.379 -17.842 1.00 0.00 1234 ASP A CA 4
ATOM 6632 C C . ASP A 1 77 ? -5.408 1.871 -16.432 1.00 0.00 1234 ASP A C 4
ATOM 6633 O O . ASP A 1 77 ? -5.527 3.075 -16.206 1.00 0.00 1234 ASP A O 4
ATOM 6642 N N . ASN A 1 78 ? -5.509 0.917 -15.483 1.00 0.00 1235 ASN A N 4
ATOM 6643 C CA . ASN A 1 78 ? -6.019 1.179 -14.118 1.00 0.00 1235 ASN A CA 4
ATOM 6644 C C . ASN A 1 78 ? -5.128 2.161 -13.337 1.00 0.00 1235 ASN A C 4
ATOM 6645 O O . ASN A 1 78 ? -5.650 3.003 -12.597 1.00 0.00 1235 ASN A O 4
ATOM 6656 N N . VAL A 1 79 ? -3.790 2.061 -13.504 1.00 0.00 1236 VAL A N 4
ATOM 6657 C CA . VAL A 1 79 ? -2.860 2.975 -12.815 1.00 0.00 1236 VAL A CA 4
ATOM 6658 C C . VAL A 1 79 ? -3.002 4.411 -13.354 1.00 0.00 1236 VAL A C 4
ATOM 6659 O O . VAL A 1 79 ? -3.037 5.357 -12.568 1.00 0.00 1236 VAL A O 4
ATOM 6672 N N . GLN A 1 80 ? -3.121 4.564 -14.693 1.00 0.00 1237 GLN A N 4
ATOM 6673 C CA . GLN A 1 80 ? -3.307 5.891 -15.318 1.00 0.00 1237 GLN A CA 4
ATOM 6674 C C . GLN A 1 80 ? -4.642 6.523 -14.873 1.00 0.00 1237 GLN A C 4
ATOM 6675 O O . GLN A 1 80 ? -4.703 7.725 -14.638 1.00 0.00 1237 GLN A O 4
ATOM 6689 N N . VAL A 1 81 ? -5.680 5.677 -14.719 1.00 0.00 1238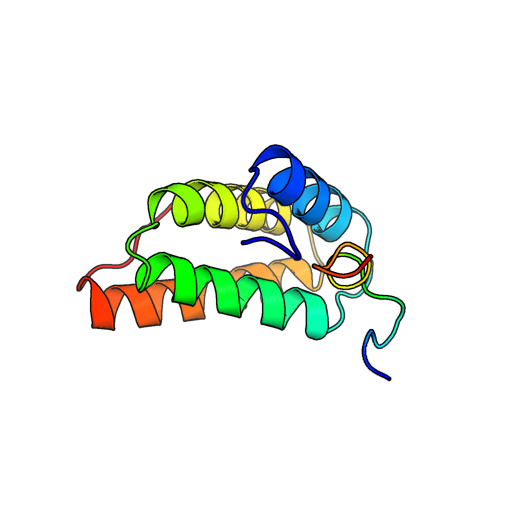 VAL A N 4
ATOM 6690 C CA . VAL A 1 81 ? -7.025 6.099 -14.269 1.00 0.00 1238 VAL A CA 4
ATOM 6691 C C . VAL A 1 81 ? -6.979 6.678 -12.840 1.00 0.00 1238 VAL A C 4
ATOM 6692 O O . VAL A 1 81 ? -7.440 7.793 -12.607 1.00 0.00 1238 VAL A O 4
ATOM 6705 N N . VAL A 1 82 ? -6.397 5.924 -11.899 1.00 0.00 1239 VAL A N 4
ATOM 6706 C CA . VAL A 1 82 ? -6.348 6.326 -10.477 1.00 0.00 1239 VAL A CA 4
ATOM 6707 C C . VAL A 1 82 ? -5.347 7.483 -10.266 1.00 0.00 1239 VAL A C 4
ATOM 6708 O O . VAL A 1 82 ? -5.535 8.313 -9.386 1.00 0.00 1239 VAL A O 4
ATOM 6721 N N . LEU A 1 83 ? -4.314 7.555 -11.122 1.00 0.00 1240 LEU A N 4
ATOM 6722 C CA . LEU A 1 83 ? -3.354 8.682 -11.139 1.00 0.00 1240 LEU A CA 4
ATOM 6723 C C . LEU A 1 83 ? -4.081 9.947 -11.634 1.00 0.00 1240 LEU A C 4
ATOM 6724 O O . LEU A 1 83 ? -3.796 11.049 -11.195 1.00 0.00 1240 LEU A O 4
ATOM 6740 N N . GLN A 1 84 ? -5.044 9.743 -12.552 1.00 0.00 1241 GLN A N 4
ATOM 6741 C CA . GLN A 1 84 ? -5.849 10.816 -13.167 1.00 0.00 1241 GLN A CA 4
ATOM 6742 C C . GLN A 1 84 ? -6.908 11.352 -12.176 1.00 0.00 1241 GLN A C 4
ATOM 6743 O O . GLN A 1 84 ? -7.183 12.555 -12.136 1.00 0.00 1241 GLN A O 4
ATOM 6757 N N . GLN A 1 85 ? -7.478 10.439 -11.379 1.00 0.00 1242 GLN A N 4
ATOM 6758 C CA . GLN A 1 85 ? -8.523 10.754 -10.376 1.00 0.00 1242 GLN A CA 4
ATOM 6759 C C . GLN A 1 85 ? -7.908 11.425 -9.131 1.00 0.00 1242 GLN A C 4
ATOM 6760 O O . GLN A 1 85 ? -8.427 12.427 -8.625 1.00 0.00 1242 GLN A O 4
ATOM 6774 N N . THR A 1 86 ? -6.786 10.862 -8.666 1.00 0.00 1243 THR A N 4
ATOM 6775 C CA . THR A 1 86 ? -6.129 11.253 -7.413 1.00 0.00 1243 THR A CA 4
ATOM 6776 C C . THR A 1 86 ? -5.137 12.401 -7.646 1.00 0.00 1243 THR A C 4
ATOM 6777 O O . THR A 1 86 ? -5.291 13.498 -7.103 1.00 0.00 1243 THR A O 4
ATOM 6788 N N . TYR A 1 87 ? -4.132 12.134 -8.489 1.00 0.00 1244 TYR A N 4
ATOM 6789 C CA . TYR A 1 87 ? -2.980 13.031 -8.687 1.00 0.00 1244 TYR A CA 4
ATOM 6790 C C . TYR A 1 87 ? -3.260 14.062 -9.809 1.00 0.00 1244 TYR A C 4
ATOM 6791 O O . TYR A 1 87 ? -2.627 15.121 -9.858 1.00 0.00 1244 TYR A O 4
ATOM 6809 N N . GLY A 1 88 ? -4.217 13.725 -10.703 1.00 0.00 1245 GLY A N 4
ATOM 6810 C CA . GLY A 1 88 ? -4.597 14.582 -11.829 1.00 0.00 1245 GLY A CA 4
ATOM 6811 C C . GLY A 1 88 ? -3.629 14.471 -12.994 1.00 0.00 1245 GLY A C 4
ATOM 6812 O O . GLY A 1 88 ? -3.409 15.441 -13.726 1.00 0.00 1245 GLY A O 4
ATOM 6816 N N . SER A 1 89 ? -3.053 13.269 -13.173 1.00 0.00 1246 SER A N 4
ATOM 6817 C CA . SER A 1 89 ? -1.999 13.006 -14.171 1.00 0.00 1246 SER A CA 4
ATOM 6818 C C . SER A 1 89 ? -2.152 11.596 -14.787 1.00 0.00 1246 SER A C 4
ATOM 6819 O O . SER A 1 89 ? -2.870 10.762 -14.259 1.00 0.00 1246 SER A O 4
ATOM 6827 N N . THR A 1 90 ? -1.478 11.355 -15.921 1.00 0.00 1247 THR A N 4
ATOM 6828 C CA . THR A 1 90 ? -1.436 10.033 -16.595 1.00 0.00 1247 THR A CA 4
ATOM 6829 C C . THR A 1 90 ? -0.030 9.782 -17.170 1.00 0.00 1247 THR A C 4
ATOM 6830 O O . THR A 1 90 ? 0.523 10.656 -17.851 1.00 0.00 1247 THR A O 4
ATOM 6841 N N . LEU A 1 91 ? 0.544 8.588 -16.902 1.00 0.00 1248 LEU A N 4
ATOM 6842 C CA . LEU A 1 91 ? 1.898 8.231 -17.384 1.00 0.00 1248 LEU A CA 4
ATOM 6843 C C . LEU A 1 91 ? 1.812 7.332 -18.645 1.00 0.00 1248 LEU A C 4
ATOM 6844 O O . LEU A 1 91 ? 1.311 6.206 -18.587 1.00 0.00 1248 LEU A O 4
ATOM 6860 N N . LYS A 1 92 ? 2.248 7.864 -19.803 1.00 0.00 1249 LYS A N 4
ATOM 6861 C CA . LYS A 1 92 ? 2.517 7.045 -20.997 1.00 0.00 1249 LYS A CA 4
ATOM 6862 C C . LYS A 1 92 ? 3.970 6.560 -20.892 1.00 0.00 1249 LYS A C 4
ATOM 6863 O O . LYS A 1 92 ? 4.903 7.370 -20.958 1.00 0.00 1249 LYS A O 4
ATOM 6882 N N . VAL A 1 93 ? 4.152 5.245 -20.701 1.00 0.00 1250 VAL A N 4
ATOM 6883 C CA . VAL A 1 93 ? 5.476 4.652 -20.443 1.00 0.00 1250 VAL A CA 4
ATOM 6884 C C . VAL A 1 93 ? 6.330 4.652 -21.733 1.00 0.00 1250 VAL A C 4
ATOM 6885 O O . VAL A 1 93 ? 7.549 4.856 -21.682 1.00 0.00 1250 VAL A O 4
ATOM 6898 N N . THR A 1 94 ? 5.670 4.433 -22.879 1.00 0.00 1251 THR A N 4
ATOM 6899 C CA . THR A 1 94 ? 6.292 4.552 -24.205 1.00 0.00 1251 THR A CA 4
ATOM 6900 C C . THR A 1 94 ? 6.336 6.028 -24.642 1.00 0.00 1251 THR A C 4
ATOM 6901 O O . THR A 1 94 ? 5.366 6.773 -24.468 1.00 0.00 1251 THR A O 4
ATOM 6912 N N . LYS B 2 1 ? -11.728 -26.201 -9.703 1.00 0.00 231 LYS B N 4
ATOM 6913 C CA . LYS B 2 1 ? -11.395 -25.277 -10.787 1.00 0.00 231 LYS B CA 4
ATOM 6914 C C . LYS B 2 1 ? -10.157 -25.804 -11.539 1.00 0.00 231 LYS B C 4
ATOM 6915 O O . LYS B 2 1 ? -10.189 -26.034 -12.755 1.00 0.00 231 LYS B O 4
ATOM 6934 N N . GLY B 2 2 ? -9.078 -26.013 -10.768 1.00 0.00 232 GLY B N 4
ATOM 6935 C CA . GLY B 2 2 ? -7.756 -26.352 -11.293 1.00 0.00 232 GLY B CA 4
ATOM 6936 C C . GLY B 2 2 ? -6.738 -25.324 -10.819 1.00 0.00 232 GLY B C 4
ATOM 6937 O O . GLY B 2 2 ? -5.753 -25.655 -10.153 1.00 0.00 232 GLY B O 4
ATOM 6941 N N . ASN B 2 3 ? -7.005 -24.059 -11.171 1.00 0.00 233 ASN B N 4
ATOM 6942 C CA . ASN B 2 3 ? -6.264 -22.888 -10.661 1.00 0.00 233 ASN B CA 4
ATOM 6943 C C . ASN B 2 3 ? -7.007 -22.327 -9.433 1.00 0.00 233 ASN B C 4
ATOM 6944 O O . ASN B 2 3 ? -8.163 -21.898 -9.549 1.00 0.00 233 ASN B O 4
ATOM 6955 N N . MET B 2 4 ? -6.357 -22.379 -8.255 1.00 0.00 234 MET B N 4
ATOM 6956 C CA . MET B 2 4 ? -6.880 -21.763 -7.014 1.00 0.00 234 MET B CA 4
ATOM 6957 C C . MET B 2 4 ? -6.520 -20.261 -6.981 1.00 0.00 234 MET B C 4
ATOM 6958 O O . MET B 2 4 ? -5.838 -19.754 -7.886 1.00 0.00 234 MET B O 4
ATOM 6972 N N . MET B 2 5 ? -6.978 -19.551 -5.931 1.00 0.00 235 MET B N 4
ATOM 6973 C CA . MET B 2 5 ? -6.588 -18.149 -5.697 1.00 0.00 235 MET B CA 4
ATOM 6974 C C . MET B 2 5 ? -5.169 -18.106 -5.099 1.00 0.00 235 MET B C 4
ATOM 6975 O O . MET B 2 5 ? -4.980 -17.960 -3.885 1.00 0.00 235 MET B O 4
ATOM 6989 N N . SER B 2 6 ? -4.192 -18.308 -5.990 1.00 0.00 236 SER B N 4
ATOM 6990 C CA . SER B 2 6 ? -2.756 -18.260 -5.696 1.00 0.00 236 SER B CA 4
ATOM 6991 C C . SER B 2 6 ? -2.102 -17.335 -6.735 1.00 0.00 236 SER B C 4
ATOM 6992 O O . SER B 2 6 ? -2.808 -16.700 -7.523 1.00 0.00 236 SER B O 4
ATOM 7000 N N . ASN B 2 7 ? -0.766 -17.285 -6.762 1.00 0.00 237 ASN B N 4
ATOM 7001 C CA . ASN B 2 7 ? -0.012 -16.334 -7.585 1.00 0.00 237 ASN B CA 4
ATOM 7002 C C . ASN B 2 7 ? 1.486 -16.641 -7.503 1.00 0.00 237 ASN B C 4
ATOM 7003 O O . ASN B 2 7 ? 1.929 -17.426 -6.657 1.00 0.00 237 ASN B O 4
ATOM 7014 N N . PHE B 2 8 ? 2.247 -16.023 -8.403 1.00 0.00 238 PHE B N 4
ATOM 7015 C CA . PHE B 2 8 ? 3.714 -16.128 -8.428 1.00 0.00 238 PHE B CA 4
ATOM 7016 C C . PHE B 2 8 ? 4.342 -15.004 -7.571 1.00 0.00 238 PHE B C 4
ATOM 7017 O O . PHE B 2 8 ? 5.431 -15.175 -7.005 1.00 0.00 238 PHE B O 4
ATOM 7034 N N . PHE B 2 9 ? 3.628 -13.860 -7.478 1.00 0.00 239 PHE B N 4
ATOM 7035 C CA . PHE B 2 9 ? 4.082 -12.679 -6.719 1.00 0.00 239 PHE B CA 4
ATOM 7036 C C . PHE B 2 9 ? 3.911 -12.889 -5.189 1.00 0.00 239 PHE B C 4
ATOM 7037 O O . PHE B 2 9 ? 4.855 -13.296 -4.503 1.00 0.00 239 PHE B O 4
ATOM 7054 N N . GLY B 2 10 ? 2.683 -12.642 -4.678 1.00 0.00 240 GLY B N 4
ATOM 7055 C CA . GLY B 2 10 ? 2.420 -12.608 -3.229 1.00 0.00 240 GLY B CA 4
ATOM 7056 C C . GLY B 2 10 ? 2.114 -13.990 -2.657 1.00 0.00 240 GLY B C 4
ATOM 7057 O O . GLY B 2 10 ? 0.981 -14.266 -2.245 1.00 0.00 240 GLY B O 4
ATOM 7061 N N . LYS B 2 11 ? 3.135 -14.856 -2.666 1.00 0.00 241 LYS B N 4
ATOM 7062 C CA . LYS B 2 11 ? 3.045 -16.251 -2.195 1.00 0.00 241 LYS B CA 4
ATOM 7063 C C . LYS B 2 11 ? 4.453 -16.720 -1.808 1.00 0.00 241 LYS B C 4
ATOM 7064 O O . LYS B 2 11 ? 4.711 -17.076 -0.653 1.00 0.00 241 LYS B O 4
ATOM 7083 N N . ALA B 2 12 ? 5.368 -16.698 -2.803 1.00 0.00 242 ALA B N 4
ATOM 7084 C CA . ALA B 2 12 ? 6.802 -16.964 -2.591 1.00 0.00 242 ALA B CA 4
ATOM 7085 C C . ALA B 2 12 ? 7.471 -15.700 -2.016 1.00 0.00 242 ALA B C 4
ATOM 7086 O O . ALA B 2 12 ? 8.258 -15.773 -1.061 1.00 0.00 242 ALA B O 4
ATOM 7093 N N . ALA B 2 13 ? 7.145 -14.540 -2.618 1.00 0.00 243 ALA B N 4
ATOM 7094 C CA . ALA B 2 13 ? 7.358 -13.222 -1.979 1.00 0.00 243 ALA B CA 4
ATOM 7095 C C . ALA B 2 13 ? 6.120 -12.899 -1.120 1.00 0.00 243 ALA B C 4
ATOM 7096 O O . ALA B 2 13 ? 5.152 -13.668 -1.129 1.00 0.00 243 ALA B O 4
ATOM 7103 N N . MET B 2 14 ? 6.182 -11.797 -0.344 1.00 0.00 244 MET B N 4
ATOM 7104 C CA . MET B 2 14 ? 5.219 -11.449 0.747 1.00 0.00 244 MET B CA 4
ATOM 7105 C C . MET B 2 14 ? 5.459 -12.329 2.011 1.00 0.00 244 MET B C 4
ATOM 7106 O O . MET B 2 14 ? 5.068 -11.947 3.124 1.00 0.00 244 MET B O 4
ATOM 7120 N N . ASN B 2 15 ? 6.097 -13.513 1.817 1.00 0.00 245 ASN B N 4
ATOM 7121 C CA . ASN B 2 15 ? 6.617 -14.370 2.897 1.00 0.00 245 ASN B CA 4
ATOM 7122 C C . ASN B 2 15 ? 7.550 -13.558 3.824 1.00 0.00 245 ASN B C 4
ATOM 7123 O O . ASN B 2 15 ? 7.346 -13.525 5.045 1.00 0.00 245 ASN B O 4
ATOM 7134 N N . LYS B 2 16 ? 8.569 -12.918 3.213 1.00 0.00 246 LYS B N 4
ATOM 7135 C CA . LYS B 2 16 ? 9.483 -11.983 3.900 1.00 0.00 246 LYS B CA 4
ATOM 7136 C C . LYS B 2 16 ? 10.317 -11.258 2.809 1.00 0.00 246 LYS B C 4
ATOM 7137 O O . LYS B 2 16 ? 11.084 -11.940 2.095 1.00 0.00 246 LYS B O 4
ATOM 7157 N N . ASN A 1 1 ? 2.195 -1.968 0.147 1.00 0.00 1158 ASN A N 5
ATOM 7158 C CA . ASN A 1 1 ? 3.391 -2.839 0.211 1.00 0.00 1158 ASN A CA 5
ATOM 7159 C C . ASN A 1 1 ? 3.472 -3.701 -1.058 1.00 0.00 1158 ASN A C 5
ATOM 7160 O O . ASN A 1 1 ? 2.532 -4.434 -1.376 1.00 0.00 1158 ASN A O 5
ATOM 7171 N N . LEU A 1 2 ? 4.596 -3.580 -1.780 1.00 0.00 1159 LEU A N 5
ATOM 7172 C CA . LEU A 1 2 ? 4.852 -4.331 -3.010 1.00 0.00 1159 LEU A CA 5
ATOM 7173 C C . LEU A 1 2 ? 5.099 -5.815 -2.643 1.00 0.00 1159 LEU A C 5
ATOM 7174 O O . LEU A 1 2 ? 6.225 -6.207 -2.305 1.00 0.00 1159 LEU A O 5
ATOM 7190 N N . ALA A 1 3 ? 3.996 -6.586 -2.665 1.00 0.00 1160 ALA A N 5
ATOM 7191 C CA . ALA A 1 3 ? 3.961 -8.030 -2.374 1.00 0.00 1160 ALA A CA 5
ATOM 7192 C C . ALA A 1 3 ? 4.481 -8.298 -0.952 1.00 0.00 1160 ALA A C 5
ATOM 7193 O O . ALA A 1 3 ? 5.356 -9.123 -0.734 1.00 0.00 1160 ALA A O 5
ATOM 7200 N N . GLY A 1 4 ? 3.948 -7.523 0.013 1.00 0.00 1161 GLY A N 5
ATOM 7201 C CA . GLY A 1 4 ? 4.331 -7.632 1.430 1.00 0.00 1161 GLY A CA 5
ATOM 7202 C C . GLY A 1 4 ? 5.510 -6.738 1.811 1.00 0.00 1161 GLY A C 5
ATOM 7203 O O . GLY A 1 4 ? 5.538 -6.151 2.900 1.00 0.00 1161 GLY A O 5
ATOM 7207 N N . ALA A 1 5 ? 6.445 -6.590 0.876 1.00 0.00 1162 ALA A N 5
ATOM 7208 C CA . ALA A 1 5 ? 7.733 -5.918 1.091 1.00 0.00 1162 ALA A CA 5
ATOM 7209 C C . ALA A 1 5 ? 7.753 -4.585 0.326 1.00 0.00 1162 ALA A C 5
ATOM 7210 O O . ALA A 1 5 ? 6.699 -4.076 -0.071 1.00 0.00 1162 ALA A O 5
ATOM 7217 N N . VAL A 1 6 ? 8.944 -3.996 0.162 1.00 0.00 1163 VAL A N 5
ATOM 7218 C CA . VAL A 1 6 ? 9.125 -2.784 -0.657 1.00 0.00 1163 VAL A CA 5
ATOM 7219 C C . VAL A 1 6 ? 10.522 -2.793 -1.334 1.00 0.00 1163 VAL A C 5
ATOM 7220 O O . VAL A 1 6 ? 10.886 -1.853 -2.055 1.00 0.00 1163 VAL A O 5
ATOM 7233 N N . GLU A 1 7 ? 11.275 -3.901 -1.134 1.00 0.00 1164 GLU A N 5
ATOM 7234 C CA . GLU A 1 7 ? 12.660 -4.038 -1.609 1.00 0.00 1164 GLU A CA 5
ATOM 7235 C C . GLU A 1 7 ? 12.656 -4.243 -3.124 1.00 0.00 1164 GLU A C 5
ATOM 7236 O O . GLU A 1 7 ? 12.272 -5.319 -3.583 1.00 0.00 1164 GLU A O 5
ATOM 7248 N N . PHE A 1 8 ? 13.084 -3.222 -3.896 1.00 0.00 1165 PHE A N 5
ATOM 7249 C CA . PHE A 1 8 ? 12.983 -3.249 -5.364 1.00 0.00 1165 PHE A CA 5
ATOM 7250 C C . PHE A 1 8 ? 13.845 -4.371 -5.990 1.00 0.00 1165 PHE A C 5
ATOM 7251 O O . PHE A 1 8 ? 13.568 -4.801 -7.104 1.00 0.00 1165 PHE A O 5
ATOM 7268 N N . ASN A 1 9 ? 14.870 -4.855 -5.274 1.00 0.00 1166 ASN A N 5
ATOM 7269 C CA . ASN A 1 9 ? 15.706 -5.978 -5.758 1.00 0.00 1166 ASN A CA 5
ATOM 7270 C C . ASN A 1 9 ? 14.850 -7.254 -5.815 1.00 0.00 1166 ASN A C 5
ATOM 7271 O O . ASN A 1 9 ? 14.942 -8.049 -6.758 1.00 0.00 1166 ASN A O 5
ATOM 7282 N N . ASP A 1 10 ? 13.966 -7.389 -4.810 1.00 0.00 1167 ASP A N 5
ATOM 7283 C CA . ASP A 1 10 ? 13.068 -8.547 -4.663 1.00 0.00 1167 ASP A CA 5
ATOM 7284 C C . ASP A 1 10 ? 11.820 -8.396 -5.571 1.00 0.00 1167 ASP A C 5
ATOM 7285 O O . ASP A 1 10 ? 11.264 -9.385 -6.055 1.00 0.00 1167 ASP A O 5
ATOM 7294 N N . VAL A 1 11 ? 11.416 -7.132 -5.790 1.00 0.00 1168 VAL A N 5
ATOM 7295 C CA . VAL A 1 11 ? 10.318 -6.743 -6.706 1.00 0.00 1168 VAL A CA 5
ATOM 7296 C C . VAL A 1 11 ? 10.699 -7.036 -8.171 1.00 0.00 1168 VAL A C 5
ATOM 7297 O O . VAL A 1 11 ? 9.900 -7.561 -8.948 1.00 0.00 1168 VAL A O 5
ATOM 7310 N N . LYS A 1 12 ? 11.938 -6.678 -8.513 1.00 0.00 1169 LYS A N 5
ATOM 7311 C CA . LYS A 1 12 ? 12.551 -6.953 -9.823 1.00 0.00 1169 LYS A CA 5
ATOM 7312 C C . LYS A 1 12 ? 12.607 -8.470 -10.064 1.00 0.00 1169 LYS A C 5
ATOM 7313 O O . LYS A 1 12 ? 12.351 -8.934 -11.180 1.00 0.00 1169 LYS A O 5
ATOM 7332 N N . THR A 1 13 ? 12.952 -9.221 -8.991 1.00 0.00 1170 THR A N 5
ATOM 7333 C CA . THR A 1 13 ? 12.956 -10.696 -9.006 1.00 0.00 1170 THR A CA 5
ATOM 7334 C C . THR A 1 13 ? 11.559 -11.241 -9.379 1.00 0.00 1170 THR A C 5
ATOM 7335 O O . THR A 1 13 ? 11.452 -12.134 -10.221 1.00 0.00 1170 THR A O 5
ATOM 7346 N N . LEU A 1 14 ? 10.493 -10.664 -8.756 1.00 0.00 1171 LEU A N 5
ATOM 7347 C CA . LEU A 1 14 ? 9.086 -11.019 -9.075 1.00 0.00 1171 LEU A CA 5
ATOM 7348 C C . LEU A 1 14 ? 8.794 -10.794 -10.564 1.00 0.00 1171 LEU A C 5
ATOM 7349 O O . LEU A 1 14 ? 8.573 -11.741 -11.276 1.00 0.00 1171 LEU A O 5
ATOM 7365 N N . LEU A 1 15 ? 8.913 -9.529 -10.997 1.00 0.00 1172 LEU A N 5
ATOM 7366 C CA . LEU A 1 15 ? 8.496 -9.042 -12.339 1.00 0.00 1172 LEU A CA 5
ATOM 7367 C C . LEU A 1 15 ? 9.199 -9.782 -13.496 1.00 0.00 1172 LEU A C 5
ATOM 7368 O O . LEU A 1 15 ? 8.567 -10.120 -14.512 1.00 0.00 1172 LEU A O 5
ATOM 7384 N N . ARG A 1 16 ? 10.500 -10.052 -13.315 1.00 0.00 1173 ARG A N 5
ATOM 7385 C CA . ARG A 1 16 ? 11.331 -10.672 -14.355 1.00 0.00 1173 ARG A CA 5
ATOM 7386 C C . ARG A 1 16 ? 10.943 -12.145 -14.509 1.00 0.00 1173 ARG A C 5
ATOM 7387 O O . ARG A 1 16 ? 10.636 -12.614 -15.609 1.00 0.00 1173 ARG A O 5
ATOM 7408 N N . GLU A 1 17 ? 10.918 -12.834 -13.366 1.00 0.00 1174 GLU A N 5
ATOM 7409 C CA . GLU A 1 17 ? 10.570 -14.258 -13.275 1.00 0.00 1174 GLU A CA 5
ATOM 7410 C C . GLU A 1 17 ? 9.100 -14.470 -13.706 1.00 0.00 1174 GLU A C 5
ATOM 7411 O O . GLU A 1 17 ? 8.767 -15.468 -14.319 1.00 0.00 1174 GLU A O 5
ATOM 7423 N N . TRP A 1 18 ? 8.267 -13.452 -13.415 1.00 0.00 1175 TRP A N 5
ATOM 7424 C CA . TRP A 1 18 ? 6.814 -13.429 -13.684 1.00 0.00 1175 TRP A CA 5
ATOM 7425 C C . TRP A 1 18 ? 6.588 -13.662 -15.175 1.00 0.00 1175 TRP A C 5
ATOM 7426 O O . TRP A 1 18 ? 6.102 -14.708 -15.586 1.00 0.00 1175 TRP A O 5
ATOM 7447 N N . ILE A 1 19 ? 7.127 -12.743 -15.971 1.00 0.00 1176 ILE A N 5
ATOM 7448 C CA . ILE A 1 19 ? 6.847 -12.675 -17.404 1.00 0.00 1176 ILE A CA 5
ATOM 7449 C C . ILE A 1 19 ? 7.626 -13.752 -18.200 1.00 0.00 1176 ILE A C 5
ATOM 7450 O O . ILE A 1 19 ? 7.146 -14.225 -19.237 1.00 0.00 1176 ILE A O 5
ATOM 7466 N N . THR A 1 20 ? 8.799 -14.176 -17.692 1.00 0.00 1177 THR A N 5
ATOM 7467 C CA . THR A 1 20 ? 9.642 -15.175 -18.383 1.00 0.00 1177 THR A CA 5
ATOM 7468 C C . THR A 1 20 ? 9.183 -16.625 -18.088 1.00 0.00 1177 THR A C 5
ATOM 7469 O O . THR A 1 20 ? 8.902 -17.394 -19.023 1.00 0.00 1177 THR A O 5
ATOM 7480 N N . THR A 1 21 ? 9.083 -16.990 -16.791 1.00 0.00 1178 THR A N 5
ATOM 7481 C CA . THR A 1 21 ? 8.858 -18.393 -16.375 1.00 0.00 1178 THR A CA 5
ATOM 7482 C C . THR A 1 21 ? 7.374 -18.794 -16.497 1.00 0.00 1178 THR A C 5
ATOM 7483 O O . THR A 1 21 ? 7.067 -19.960 -16.782 1.00 0.00 1178 THR A O 5
ATOM 7494 N N . ILE A 1 22 ? 6.459 -17.827 -16.290 1.00 0.00 1179 ILE A N 5
ATOM 7495 C CA . ILE A 1 22 ? 5.007 -18.083 -16.262 1.00 0.00 1179 ILE A CA 5
ATOM 7496 C C . ILE A 1 22 ? 4.413 -17.857 -17.648 1.00 0.00 1179 ILE A C 5
ATOM 7497 O O . ILE A 1 22 ? 4.758 -16.890 -18.338 1.00 0.00 1179 ILE A O 5
ATOM 7513 N N . SER A 1 23 ? 3.545 -18.781 -18.052 1.00 0.00 1180 SER A N 5
ATOM 7514 C CA . SER A 1 23 ? 2.803 -18.692 -19.299 1.00 0.00 1180 SER A CA 5
ATOM 7515 C C . SER A 1 23 ? 1.534 -17.874 -19.056 1.00 0.00 1180 SER A C 5
ATOM 7516 O O . SER A 1 23 ? 1.359 -16.792 -19.626 1.00 0.00 1180 SER A O 5
ATOM 7524 N N . ASP A 1 24 ? 0.684 -18.377 -18.145 1.00 0.00 1181 ASP A N 5
ATOM 7525 C CA . ASP A 1 24 ? -0.631 -17.793 -17.855 1.00 0.00 1181 ASP A CA 5
ATOM 7526 C C . ASP A 1 24 ? -0.679 -17.318 -16.391 1.00 0.00 1181 ASP A C 5
ATOM 7527 O O . ASP A 1 24 ? -0.831 -18.143 -15.476 1.00 0.00 1181 ASP A O 5
ATOM 7536 N N . PRO A 1 25 ? -0.489 -15.988 -16.137 1.00 0.00 1182 PRO A N 5
ATOM 7537 C CA . PRO A 1 25 ? -0.682 -15.395 -14.798 1.00 0.00 1182 PRO A CA 5
ATOM 7538 C C . PRO A 1 25 ? -2.180 -15.369 -14.441 1.00 0.00 1182 PRO A C 5
ATOM 7539 O O . PRO A 1 25 ? -3.005 -14.927 -15.256 1.00 0.00 1182 PRO A O 5
ATOM 7550 N N . MET A 1 26 ? -2.541 -15.888 -13.253 1.00 0.00 1183 MET A N 5
ATOM 7551 C CA . MET A 1 26 ? -3.940 -15.852 -12.793 1.00 0.00 1183 MET A CA 5
ATOM 7552 C C . MET A 1 26 ? -4.288 -14.455 -12.288 1.00 0.00 1183 MET A C 5
ATOM 7553 O O . MET A 1 26 ? -3.395 -13.675 -11.918 1.00 0.00 1183 MET A O 5
ATOM 7567 N N . GLU A 1 27 ? -5.602 -14.165 -12.259 1.00 0.00 1184 GLU A N 5
ATOM 7568 C CA . GLU A 1 27 ? -6.143 -12.822 -11.983 1.00 0.00 1184 GLU A CA 5
ATOM 7569 C C . GLU A 1 27 ? -5.611 -12.242 -10.656 1.00 0.00 1184 GLU A C 5
ATOM 7570 O O . GLU A 1 27 ? -5.498 -11.042 -10.520 1.00 0.00 1184 GLU A O 5
ATOM 7582 N N . GLU A 1 28 ? -5.246 -13.128 -9.725 1.00 0.00 1185 GLU A N 5
ATOM 7583 C CA . GLU A 1 28 ? -4.770 -12.777 -8.373 1.00 0.00 1185 GLU A CA 5
ATOM 7584 C C . GLU A 1 28 ? -3.531 -11.862 -8.396 1.00 0.00 1185 GLU A C 5
ATOM 7585 O O . GLU A 1 28 ? -3.577 -10.766 -7.832 1.00 0.00 1185 GLU A O 5
ATOM 7597 N N . ASP A 1 29 ? -2.434 -12.303 -9.060 1.00 0.00 1186 ASP A N 5
ATOM 7598 C CA . ASP A 1 29 ? -1.194 -11.488 -9.160 1.00 0.00 1186 ASP A CA 5
ATOM 7599 C C . ASP A 1 29 ? -1.394 -10.281 -10.087 1.00 0.00 1186 ASP A C 5
ATOM 7600 O O . ASP A 1 29 ? -0.695 -9.279 -9.951 1.00 0.00 1186 ASP A O 5
ATOM 7609 N N . ILE A 1 30 ? -2.352 -10.384 -11.014 1.00 0.00 1187 ILE A N 5
ATOM 7610 C CA . ILE A 1 30 ? -2.781 -9.238 -11.846 1.00 0.00 1187 ILE A CA 5
ATOM 7611 C C . ILE A 1 30 ? -3.519 -8.180 -10.974 1.00 0.00 1187 ILE A C 5
ATOM 7612 O O . ILE A 1 30 ? -3.324 -6.974 -11.147 1.00 0.00 1187 ILE A O 5
ATOM 7628 N N . LEU A 1 31 ? -4.313 -8.653 -9.998 1.00 0.00 1188 LEU A N 5
ATOM 7629 C CA . LEU A 1 31 ? -5.110 -7.781 -9.109 1.00 0.00 1188 LEU A CA 5
ATOM 7630 C C . LEU A 1 31 ? -4.196 -7.064 -8.117 1.00 0.00 1188 LEU A C 5
ATOM 7631 O O . LEU A 1 31 ? -4.311 -5.849 -7.937 1.00 0.00 1188 LEU A O 5
ATOM 7647 N N . GLN A 1 32 ? -3.285 -7.833 -7.479 1.00 0.00 1189 GLN A N 5
ATOM 7648 C CA . GLN A 1 32 ? -2.417 -7.296 -6.428 1.00 0.00 1189 GLN A CA 5
ATOM 7649 C C . GLN A 1 32 ? -1.383 -6.318 -7.007 1.00 0.00 1189 GLN A C 5
ATOM 7650 O O . GLN A 1 32 ? -1.087 -5.335 -6.350 1.00 0.00 1189 GLN A O 5
ATOM 7664 N N . VAL A 1 33 ? -0.891 -6.522 -8.267 1.00 0.00 1190 VAL A N 5
ATOM 7665 C CA . VAL A 1 33 ? 0.024 -5.524 -8.896 1.00 0.00 1190 VAL A CA 5
ATOM 7666 C C . VAL A 1 33 ? -0.730 -4.206 -9.150 1.00 0.00 1190 VAL A C 5
ATOM 7667 O O . VAL A 1 33 ? -0.200 -3.139 -8.854 1.00 0.00 1190 VAL A O 5
ATOM 7680 N N . VAL A 1 34 ? -1.989 -4.307 -9.654 1.00 0.00 1191 VAL A N 5
ATOM 7681 C CA . VAL A 1 34 ? -2.880 -3.138 -9.838 1.00 0.00 1191 VAL A CA 5
ATOM 7682 C C . VAL A 1 34 ? -3.113 -2.421 -8.490 1.00 0.00 1191 VAL A C 5
ATOM 7683 O O . VAL A 1 34 ? -3.048 -1.191 -8.413 1.00 0.00 1191 VAL A O 5
ATOM 7696 N N . LYS A 1 35 ? -3.315 -3.224 -7.434 1.00 0.00 1192 LYS A N 5
ATOM 7697 C CA . LYS A 1 35 ? -3.633 -2.734 -6.083 1.00 0.00 1192 LYS A CA 5
ATOM 7698 C C . LYS A 1 35 ? -2.456 -1.922 -5.520 1.00 0.00 1192 LYS A C 5
ATOM 7699 O O . LYS A 1 35 ? -2.660 -0.823 -4.991 1.00 0.00 1192 LYS A O 5
ATOM 7718 N N . TYR A 1 36 ? -1.229 -2.469 -5.662 1.00 0.00 1193 TYR A N 5
ATOM 7719 C CA . TYR A 1 36 ? -0.004 -1.801 -5.177 1.00 0.00 1193 TYR A CA 5
ATOM 7720 C C . TYR A 1 36 ? 0.166 -0.487 -5.922 1.00 0.00 1193 TYR A C 5
ATOM 7721 O O . TYR A 1 36 ? 0.289 0.541 -5.301 1.00 0.00 1193 TYR A O 5
ATOM 7739 N N . CYS A 1 37 ? 0.079 -0.570 -7.268 1.00 0.00 1194 CYS A N 5
ATOM 7740 C CA . CYS A 1 37 ? 0.291 0.561 -8.187 1.00 0.00 1194 CYS A CA 5
ATOM 7741 C C . CYS A 1 37 ? -0.571 1.781 -7.814 1.00 0.00 1194 CYS A C 5
ATOM 7742 O O . CYS A 1 37 ? -0.045 2.863 -7.556 1.00 0.00 1194 CYS A O 5
ATOM 7750 N N . THR A 1 38 ? -1.883 1.555 -7.729 1.00 0.00 1195 THR A N 5
ATOM 7751 C CA . THR A 1 38 ? -2.876 2.607 -7.473 1.00 0.00 1195 THR A CA 5
ATOM 7752 C C . THR A 1 38 ? -2.718 3.215 -6.057 1.00 0.00 1195 THR A C 5
ATOM 7753 O O . THR A 1 38 ? -2.731 4.453 -5.875 1.00 0.00 1195 THR A O 5
ATOM 7764 N N . ASP A 1 39 ? -2.529 2.335 -5.060 1.00 0.00 1196 ASP A N 5
ATOM 7765 C CA . ASP A 1 39 ? -2.380 2.753 -3.651 1.00 0.00 1196 ASP A CA 5
ATOM 7766 C C . ASP A 1 39 ? -1.005 3.430 -3.420 1.00 0.00 1196 ASP A C 5
ATOM 7767 O O . ASP A 1 39 ? -0.853 4.244 -2.520 1.00 0.00 1196 ASP A O 5
ATOM 7776 N N . LEU A 1 40 ? -0.022 3.090 -4.268 1.00 0.00 1197 LEU A N 5
ATOM 7777 C CA . LEU A 1 40 ? 1.348 3.659 -4.236 1.00 0.00 1197 LEU A CA 5
ATOM 7778 C C . LEU A 1 40 ? 1.316 5.117 -4.744 1.00 0.00 1197 LEU A C 5
ATOM 7779 O O . LEU A 1 40 ? 2.094 5.970 -4.296 1.00 0.00 1197 LEU A O 5
ATOM 7795 N N . ILE A 1 41 ? 0.400 5.362 -5.706 1.00 0.00 1198 ILE A N 5
ATOM 7796 C CA . ILE A 1 41 ? 0.108 6.698 -6.254 1.00 0.00 1198 ILE A CA 5
ATOM 7797 C C . ILE A 1 41 ? -0.401 7.625 -5.132 1.00 0.00 1198 ILE A C 5
ATOM 7798 O O . ILE A 1 41 ? 0.156 8.710 -4.922 1.00 0.00 1198 ILE A O 5
ATOM 7814 N N . GLU A 1 42 ? -1.441 7.164 -4.390 1.00 0.00 1199 GLU A N 5
ATOM 7815 C CA . GLU A 1 42 ? -2.061 7.979 -3.312 1.00 0.00 1199 GLU A CA 5
ATOM 7816 C C . GLU A 1 42 ? -1.152 8.035 -2.057 1.00 0.00 1199 GLU A C 5
ATOM 7817 O O . GLU A 1 42 ? -1.329 8.904 -1.194 1.00 0.00 1199 GLU A O 5
ATOM 7829 N N . GLU A 1 43 ? -0.185 7.098 -1.966 1.00 0.00 1200 GLU A N 5
ATOM 7830 C CA . GLU A 1 43 ? 0.797 7.035 -0.853 1.00 0.00 1200 GLU A CA 5
ATOM 7831 C C . GLU A 1 43 ? 2.034 7.935 -1.138 1.00 0.00 1200 GLU A C 5
ATOM 7832 O O . GLU A 1 43 ? 2.907 8.109 -0.276 1.00 0.00 1200 GLU A O 5
ATOM 7844 N N . LYS A 1 44 ? 2.062 8.528 -2.357 1.00 0.00 1201 LYS A N 5
ATOM 7845 C CA . LYS A 1 44 ? 3.149 9.417 -2.855 1.00 0.00 1201 LYS A CA 5
ATOM 7846 C C . LYS A 1 44 ? 4.489 8.643 -3.007 1.00 0.00 1201 LYS A C 5
ATOM 7847 O O . LYS A 1 44 ? 5.547 9.256 -3.187 1.00 0.00 1201 LYS A O 5
ATOM 7866 N N . ASP A 1 45 ? 4.418 7.297 -3.001 1.00 0.00 1202 ASP A N 5
ATOM 7867 C CA . ASP A 1 45 ? 5.602 6.404 -3.069 1.00 0.00 1202 ASP A CA 5
ATOM 7868 C C . ASP A 1 45 ? 5.747 5.854 -4.502 1.00 0.00 1202 ASP A C 5
ATOM 7869 O O . ASP A 1 45 ? 6.221 4.737 -4.736 1.00 0.00 1202 ASP A O 5
ATOM 7878 N N . LEU A 1 46 ? 5.422 6.724 -5.485 1.00 0.00 1203 LEU A N 5
ATOM 7879 C CA . LEU A 1 46 ? 5.417 6.377 -6.919 1.00 0.00 1203 LEU A CA 5
ATOM 7880 C C . LEU A 1 46 ? 6.841 6.239 -7.517 1.00 0.00 1203 LEU A C 5
ATOM 7881 O O . LEU A 1 46 ? 6.990 6.080 -8.738 1.00 0.00 1203 LEU A O 5
ATOM 7897 N N . GLU A 1 47 ? 7.863 6.311 -6.645 1.00 0.00 1204 GLU A N 5
ATOM 7898 C CA . GLU A 1 47 ? 9.272 6.072 -6.998 1.00 0.00 1204 GLU A CA 5
ATOM 7899 C C . GLU A 1 47 ? 9.438 4.730 -7.734 1.00 0.00 1204 GLU A C 5
ATOM 7900 O O . GLU A 1 47 ? 9.777 4.713 -8.918 1.00 0.00 1204 GLU A O 5
ATOM 7912 N N . LYS A 1 48 ? 9.098 3.621 -7.035 1.00 0.00 1205 LYS A N 5
ATOM 7913 C CA . LYS A 1 48 ? 9.241 2.259 -7.578 1.00 0.00 1205 LYS A CA 5
ATOM 7914 C C . LYS A 1 48 ? 8.109 1.930 -8.545 1.00 0.00 1205 LYS A C 5
ATOM 7915 O O . LYS A 1 48 ? 8.248 1.010 -9.322 1.00 0.00 1205 LYS A O 5
ATOM 7934 N N . LEU A 1 49 ? 6.984 2.662 -8.442 1.00 0.00 1206 LEU A N 5
ATOM 7935 C CA . LEU A 1 49 ? 5.846 2.571 -9.397 1.00 0.00 1206 LEU A CA 5
ATOM 7936 C C . LEU A 1 49 ? 6.336 2.707 -10.847 1.00 0.00 1206 LEU A C 5
ATOM 7937 O O . LEU A 1 49 ? 5.990 1.890 -11.697 1.00 0.00 1206 LEU A O 5
ATOM 7953 N N . ASP A 1 50 ? 7.146 3.756 -11.091 1.00 0.00 1207 ASP A N 5
ATOM 7954 C CA . ASP A 1 50 ? 7.760 4.017 -12.411 1.00 0.00 1207 ASP A CA 5
ATOM 7955 C C . ASP A 1 50 ? 8.521 2.778 -12.916 1.00 0.00 1207 ASP A C 5
ATOM 7956 O O . ASP A 1 50 ? 8.309 2.318 -14.037 1.00 0.00 1207 ASP A O 5
ATOM 7965 N N . LEU A 1 51 ? 9.363 2.230 -12.035 1.00 0.00 1208 LEU A N 5
ATOM 7966 C CA . LEU A 1 51 ? 10.222 1.080 -12.342 1.00 0.00 1208 LEU A CA 5
ATOM 7967 C C . LEU A 1 51 ? 9.382 -0.199 -12.606 1.00 0.00 1208 LEU A C 5
ATOM 7968 O O . LEU A 1 51 ? 9.607 -0.885 -13.595 1.00 0.00 1208 LEU A O 5
ATOM 7984 N N . VAL A 1 52 ? 8.399 -0.478 -11.724 1.00 0.00 1209 VAL A N 5
ATOM 7985 C CA . VAL A 1 52 ? 7.509 -1.663 -11.811 1.00 0.00 1209 VAL A CA 5
ATOM 7986 C C . VAL A 1 52 ? 6.734 -1.652 -13.151 1.00 0.00 1209 VAL A C 5
ATOM 7987 O O . VAL A 1 52 ? 6.664 -2.660 -13.845 1.00 0.00 1209 VAL A O 5
ATOM 8000 N N . ILE A 1 53 ? 6.201 -0.468 -13.489 1.00 0.00 1210 ILE A N 5
ATOM 8001 C CA . ILE A 1 53 ? 5.401 -0.228 -14.710 1.00 0.00 1210 ILE A CA 5
ATOM 8002 C C . ILE A 1 53 ? 6.263 -0.375 -15.966 1.00 0.00 1210 ILE A C 5
ATOM 8003 O O . ILE A 1 53 ? 5.803 -0.922 -16.951 1.00 0.00 1210 ILE A O 5
ATOM 8019 N N . LYS A 1 54 ? 7.511 0.108 -15.908 1.00 0.00 1211 LYS A N 5
ATOM 8020 C CA . LYS A 1 54 ? 8.455 0.029 -17.042 1.00 0.00 1211 LYS A CA 5
ATOM 8021 C C . LYS A 1 54 ? 8.986 -1.405 -17.246 1.00 0.00 1211 LYS A C 5
ATOM 8022 O O . LYS A 1 54 ? 9.356 -1.765 -18.358 1.00 0.00 1211 LYS A O 5
ATOM 8041 N N . TYR A 1 55 ? 9.026 -2.205 -16.169 1.00 0.00 1212 TYR A N 5
ATOM 8042 C CA . TYR A 1 55 ? 9.379 -3.652 -16.253 1.00 0.00 1212 TYR A CA 5
ATOM 8043 C C . TYR A 1 55 ? 8.230 -4.412 -16.913 1.00 0.00 1212 TYR A C 5
ATOM 8044 O O . TYR A 1 55 ? 8.406 -5.106 -17.924 1.00 0.00 1212 TYR A O 5
ATOM 8062 N N . MET A 1 56 ? 7.057 -4.237 -16.300 1.00 0.00 1213 MET A N 5
ATOM 8063 C CA . MET A 1 56 ? 5.779 -4.780 -16.759 1.00 0.00 1213 MET A CA 5
ATOM 8064 C C . MET A 1 56 ? 5.547 -4.435 -18.237 1.00 0.00 1213 MET A C 5
ATOM 8065 O O . MET A 1 56 ? 5.214 -5.292 -19.034 1.00 0.00 1213 MET A O 5
ATOM 8079 N N . LYS A 1 57 ? 5.838 -3.180 -18.587 1.00 0.00 1214 LYS A N 5
ATOM 8080 C CA . LYS A 1 57 ? 5.704 -2.676 -19.955 1.00 0.00 1214 LYS A CA 5
ATOM 8081 C C . LYS A 1 57 ? 6.720 -3.357 -20.885 1.00 0.00 1214 LYS A C 5
ATOM 8082 O O . LYS A 1 57 ? 6.326 -3.931 -21.890 1.00 0.00 1214 LYS A O 5
ATOM 8101 N N . ARG A 1 58 ? 8.015 -3.335 -20.496 1.00 0.00 1215 ARG A N 5
ATOM 8102 C CA . ARG A 1 58 ? 9.138 -3.712 -21.388 1.00 0.00 1215 ARG A CA 5
ATOM 8103 C C . ARG A 1 58 ? 8.979 -5.151 -21.888 1.00 0.00 1215 ARG A C 5
ATOM 8104 O O . ARG A 1 58 ? 9.049 -5.417 -23.089 1.00 0.00 1215 ARG A O 5
ATOM 8125 N N . LEU A 1 59 ? 8.688 -6.048 -20.942 1.00 0.00 1216 LEU A N 5
ATOM 8126 C CA . LEU A 1 59 ? 8.640 -7.492 -21.194 1.00 0.00 1216 LEU A CA 5
ATOM 8127 C C . LEU A 1 59 ? 7.292 -7.926 -21.818 1.00 0.00 1216 LEU A C 5
ATOM 8128 O O . LEU A 1 59 ? 7.275 -8.778 -22.715 1.00 0.00 1216 LEU A O 5
ATOM 8144 N N . MET A 1 60 ? 6.168 -7.330 -21.354 1.00 0.00 1217 MET A N 5
ATOM 8145 C CA . MET A 1 60 ? 4.821 -7.637 -21.909 1.00 0.00 1217 MET A CA 5
ATOM 8146 C C . MET A 1 60 ? 4.636 -7.047 -23.329 1.00 0.00 1217 MET A C 5
ATOM 8147 O O . MET A 1 60 ? 3.786 -7.517 -24.087 1.00 0.00 1217 MET A O 5
ATOM 8161 N N . GLN A 1 61 ? 5.424 -6.011 -23.669 1.00 0.00 1218 GLN A N 5
ATOM 8162 C CA . GLN A 1 61 ? 5.347 -5.329 -24.982 1.00 0.00 1218 GLN A CA 5
ATOM 8163 C C . GLN A 1 61 ? 6.290 -6.002 -25.999 1.00 0.00 1218 GLN A C 5
ATOM 8164 O O . GLN A 1 61 ? 5.995 -6.031 -27.202 1.00 0.00 1218 GLN A O 5
ATOM 8178 N N . GLN A 1 62 ? 7.432 -6.545 -25.516 1.00 0.00 1219 GLN A N 5
ATOM 8179 C CA . GLN A 1 62 ? 8.332 -7.369 -26.355 1.00 0.00 1219 GLN A CA 5
ATOM 8180 C C . GLN A 1 62 ? 7.855 -8.842 -26.366 1.00 0.00 1219 GLN A C 5
ATOM 8181 O O . GLN A 1 62 ? 8.465 -9.697 -27.021 1.00 0.00 1219 GLN A O 5
ATOM 8195 N N . SER A 1 63 ? 6.780 -9.134 -25.596 1.00 0.00 1220 SER A N 5
ATOM 8196 C CA . SER A 1 63 ? 5.996 -10.370 -25.756 1.00 0.00 1220 SER A CA 5
ATOM 8197 C C . SER A 1 63 ? 5.246 -10.322 -27.103 1.00 0.00 1220 SER A C 5
ATOM 8198 O O . SER A 1 63 ? 4.953 -9.233 -27.621 1.00 0.00 1220 SER A O 5
ATOM 8206 N N . VAL A 1 64 ? 4.956 -11.505 -27.666 1.00 0.00 1221 VAL A N 5
ATOM 8207 C CA . VAL A 1 64 ? 4.334 -11.629 -28.991 1.00 0.00 1221 VAL A CA 5
ATOM 8208 C C . VAL A 1 64 ? 2.841 -11.225 -28.929 1.00 0.00 1221 VAL A C 5
ATOM 8209 O O . VAL A 1 64 ? 2.501 -10.065 -29.198 1.00 0.00 1221 VAL A O 5
ATOM 8222 N N . GLU A 1 65 ? 1.965 -12.173 -28.533 1.00 0.00 1222 GLU A N 5
ATOM 8223 C CA . GLU A 1 65 ? 0.490 -11.980 -28.511 1.00 0.00 1222 GLU A CA 5
ATOM 8224 C C . GLU A 1 65 ? -0.124 -12.783 -27.341 1.00 0.00 1222 GLU A C 5
ATOM 8225 O O . GLU A 1 65 ? -1.293 -13.176 -27.383 1.00 0.00 1222 GLU A O 5
ATOM 8237 N N . SER A 1 66 ? 0.684 -12.984 -26.282 1.00 0.00 1223 SER A N 5
ATOM 8238 C CA . SER A 1 66 ? 0.295 -13.751 -25.081 1.00 0.00 1223 SER A CA 5
ATOM 8239 C C . SER A 1 66 ? -0.711 -12.994 -24.188 1.00 0.00 1223 SER A C 5
ATOM 8240 O O . SER A 1 66 ? -1.023 -11.826 -24.423 1.00 0.00 1223 SER A O 5
ATOM 8248 N N . VAL A 1 67 ? -1.188 -13.703 -23.143 1.00 0.00 1224 VAL A N 5
ATOM 8249 C CA . VAL A 1 67 ? -1.978 -13.130 -22.026 1.00 0.00 1224 VAL A CA 5
ATOM 8250 C C . VAL A 1 67 ? -1.210 -12.020 -21.263 1.00 0.00 1224 VAL A C 5
ATOM 8251 O O . VAL A 1 67 ? -1.802 -11.269 -20.488 1.00 0.00 1224 VAL A O 5
ATOM 8264 N N . TRP A 1 68 ? 0.116 -11.952 -21.473 1.00 0.00 1225 TRP A N 5
ATOM 8265 C CA . TRP A 1 68 ? 0.959 -10.871 -20.945 1.00 0.00 1225 TRP A CA 5
ATOM 8266 C C . TRP A 1 68 ? 0.603 -9.526 -21.605 1.00 0.00 1225 TRP A C 5
ATOM 8267 O O . TRP A 1 68 ? 0.701 -8.488 -20.970 1.00 0.00 1225 TRP A O 5
ATOM 8288 N N . ASN A 1 69 ? 0.141 -9.576 -22.863 1.00 0.00 1226 ASN A N 5
ATOM 8289 C CA . ASN A 1 69 ? -0.287 -8.384 -23.628 1.00 0.00 1226 ASN A CA 5
ATOM 8290 C C . ASN A 1 69 ? -1.670 -7.874 -23.153 1.00 0.00 1226 ASN A C 5
ATOM 8291 O O . ASN A 1 69 ? -1.923 -6.658 -23.159 1.00 0.00 1226 ASN A O 5
ATOM 8302 N N . MET A 1 70 ? -2.559 -8.800 -22.729 1.00 0.00 1227 MET A N 5
ATOM 8303 C CA . MET A 1 70 ? -3.895 -8.424 -22.188 1.00 0.00 1227 MET A CA 5
ATOM 8304 C C . MET A 1 70 ? -3.745 -7.900 -20.742 1.00 0.00 1227 MET A C 5
ATOM 8305 O O . MET A 1 70 ? -4.516 -7.041 -20.298 1.00 0.00 1227 MET A O 5
ATOM 8319 N N . ALA A 1 71 ? -2.721 -8.426 -20.027 1.00 0.00 1228 ALA A N 5
ATOM 8320 C CA . ALA A 1 71 ? -2.360 -7.982 -18.664 1.00 0.00 1228 ALA A CA 5
ATOM 8321 C C . ALA A 1 71 ? -1.729 -6.577 -18.730 1.00 0.00 1228 ALA A C 5
ATOM 8322 O O . ALA A 1 71 ? -2.009 -5.723 -17.901 1.00 0.00 1228 ALA A O 5
ATOM 8329 N N . PHE A 1 72 ? -0.890 -6.376 -19.763 1.00 0.00 1229 PHE A N 5
ATOM 8330 C CA . PHE A 1 72 ? -0.292 -5.068 -20.124 1.00 0.00 1229 PHE A CA 5
ATOM 8331 C C . PHE A 1 72 ? -1.390 -3.997 -20.235 1.00 0.00 1229 PHE A C 5
ATOM 8332 O O . PHE A 1 72 ? -1.308 -2.930 -19.616 1.00 0.00 1229 PHE A O 5
ATOM 8349 N N . ASP A 1 73 ? -2.439 -4.339 -21.008 1.00 0.00 1230 ASP A N 5
ATOM 8350 C CA . ASP A 1 73 ? -3.570 -3.443 -21.285 1.00 0.00 1230 ASP A CA 5
ATOM 8351 C C . ASP A 1 73 ? -4.330 -3.099 -19.987 1.00 0.00 1230 ASP A C 5
ATOM 8352 O O . ASP A 1 73 ? -4.641 -1.928 -19.734 1.00 0.00 1230 ASP A O 5
ATOM 8361 N N . PHE A 1 74 ? -4.581 -4.133 -19.158 1.00 0.00 1231 PHE A N 5
ATOM 8362 C CA . PHE A 1 74 ? -5.410 -4.009 -17.945 1.00 0.00 1231 PHE A CA 5
ATOM 8363 C C . PHE A 1 74 ? -4.710 -3.142 -16.890 1.00 0.00 1231 PHE A C 5
ATOM 8364 O O . PHE A 1 74 ? -5.224 -2.095 -16.495 1.00 0.00 1231 PHE A O 5
ATOM 8381 N N . ILE A 1 75 ? -3.507 -3.569 -16.494 1.00 0.00 1232 ILE A N 5
ATOM 8382 C CA . ILE A 1 75 ? -2.776 -2.976 -15.362 1.00 0.00 1232 ILE A CA 5
ATOM 8383 C C . ILE A 1 75 ? -2.377 -1.517 -15.659 1.00 0.00 1232 ILE A C 5
ATOM 8384 O O . ILE A 1 75 ? -2.565 -0.631 -14.808 1.00 0.00 1232 ILE A O 5
ATOM 8400 N N . LEU A 1 76 ? -1.863 -1.269 -16.887 1.00 0.00 1233 LEU A N 5
ATOM 8401 C CA . LEU A 1 76 ? -1.442 0.081 -17.303 1.00 0.00 1233 LEU A CA 5
ATOM 8402 C C . LEU A 1 76 ? -2.648 1.022 -17.451 1.00 0.00 1233 LEU A C 5
ATOM 8403 O O . LEU A 1 76 ? -2.520 2.225 -17.197 1.00 0.00 1233 LEU A O 5
ATOM 8419 N N . ASP A 1 77 ? -3.828 0.474 -17.827 1.00 0.00 1234 ASP A N 5
ATOM 8420 C CA . ASP A 1 77 ? -5.070 1.273 -17.858 1.00 0.00 1234 ASP A CA 5
ATOM 8421 C C . ASP A 1 77 ? -5.392 1.780 -16.442 1.00 0.00 1234 ASP A C 5
ATOM 8422 O O . ASP A 1 77 ? -5.458 2.987 -16.222 1.00 0.00 1234 ASP A O 5
ATOM 8431 N N . ASN A 1 78 ? -5.495 0.835 -15.483 1.00 0.00 1235 ASN A N 5
ATOM 8432 C CA . ASN A 1 78 ? -5.896 1.132 -14.086 1.00 0.00 1235 ASN A CA 5
ATOM 8433 C C . ASN A 1 78 ? -4.952 2.144 -13.409 1.00 0.00 1235 ASN A C 5
ATOM 8434 O O . ASN A 1 78 ? -5.421 3.066 -12.729 1.00 0.00 1235 ASN A O 5
ATOM 8445 N N . VAL A 1 79 ? -3.625 1.980 -13.615 1.00 0.00 1236 VAL A N 5
ATOM 8446 C CA . VAL A 1 79 ? -2.621 2.849 -12.974 1.00 0.00 1236 VAL A CA 5
ATOM 8447 C C . VAL A 1 79 ? -2.732 4.294 -13.505 1.00 0.00 1236 VAL A C 5
ATOM 8448 O O . VAL A 1 79 ? -2.647 5.239 -12.728 1.00 0.00 1236 VAL A O 5
ATOM 8461 N N . GLN A 1 80 ? -2.979 4.456 -14.826 1.00 0.00 1237 GLN A N 5
ATOM 8462 C CA . GLN A 1 80 ? -3.096 5.796 -15.447 1.00 0.00 1237 GLN A CA 5
ATOM 8463 C C . GLN A 1 80 ? -4.431 6.476 -15.089 1.00 0.00 1237 GLN A C 5
ATOM 8464 O O . GLN A 1 80 ? -4.476 7.695 -14.902 1.00 0.00 1237 GLN A O 5
ATOM 8478 N N . VAL A 1 81 ? -5.502 5.670 -14.987 1.00 0.00 1238 VAL A N 5
ATOM 8479 C CA . VAL A 1 81 ? -6.856 6.145 -14.622 1.00 0.00 1238 VAL A CA 5
ATOM 8480 C C . VAL A 1 81 ? -6.856 6.743 -13.197 1.00 0.00 1238 VAL A C 5
ATOM 8481 O O . VAL A 1 81 ? -7.366 7.849 -12.976 1.00 0.00 1238 VAL A O 5
ATOM 8494 N N . VAL A 1 82 ? -6.247 6.014 -12.252 1.00 0.00 1239 VAL A N 5
ATOM 8495 C CA . VAL A 1 82 ? -6.177 6.431 -10.837 1.00 0.00 1239 VAL A CA 5
ATOM 8496 C C . VAL A 1 82 ? -5.130 7.551 -10.632 1.00 0.00 1239 VAL A C 5
ATOM 8497 O O . VAL A 1 82 ? -5.309 8.410 -9.777 1.00 0.00 1239 VAL A O 5
ATOM 8510 N N . LEU A 1 83 ? -4.070 7.562 -11.463 1.00 0.00 1240 LEU A N 5
ATOM 8511 C CA . LEU A 1 83 ? -3.038 8.630 -11.455 1.00 0.00 1240 LEU A CA 5
ATOM 8512 C C . LEU A 1 83 ? -3.666 9.960 -11.918 1.00 0.00 1240 LEU A C 5
ATOM 8513 O O . LEU A 1 83 ? -3.295 11.041 -11.455 1.00 0.00 1240 LEU A O 5
ATOM 8529 N N . GLN A 1 84 ? -4.635 9.840 -12.840 1.00 0.00 1241 GLN A N 5
ATOM 8530 C CA . GLN A 1 84 ? -5.456 10.956 -13.336 1.00 0.00 1241 GLN A CA 5
ATOM 8531 C C . GLN A 1 84 ? -6.423 11.420 -12.221 1.00 0.00 1241 GLN A C 5
ATOM 8532 O O . GLN A 1 84 ? -6.620 12.618 -12.015 1.00 0.00 1241 GLN A O 5
ATOM 8546 N N . GLN A 1 85 ? -6.991 10.452 -11.478 1.00 0.00 1242 GLN A N 5
ATOM 8547 C CA . GLN A 1 85 ? -7.932 10.729 -10.364 1.00 0.00 1242 GLN A CA 5
ATOM 8548 C C . GLN A 1 85 ? -7.223 11.345 -9.147 1.00 0.00 1242 GLN A C 5
ATOM 8549 O O . GLN A 1 85 ? -7.834 12.109 -8.391 1.00 0.00 1242 GLN A O 5
ATOM 8563 N N . THR A 1 86 ? -5.940 11.001 -8.965 1.00 0.00 1243 THR A N 5
ATOM 8564 C CA . THR A 1 86 ? -5.142 11.464 -7.828 1.00 0.00 1243 THR A CA 5
ATOM 8565 C C . THR A 1 86 ? -4.479 12.808 -8.168 1.00 0.00 1243 THR A C 5
ATOM 8566 O O . THR A 1 86 ? -4.804 13.842 -7.591 1.00 0.00 1243 THR A O 5
ATOM 8577 N N . TYR A 1 87 ? -3.581 12.771 -9.156 1.00 0.00 1244 TYR A N 5
ATOM 8578 C CA . TYR A 1 87 ? -2.676 13.896 -9.486 1.00 0.00 1244 TYR A CA 5
ATOM 8579 C C . TYR A 1 87 ? -3.204 14.768 -10.638 1.00 0.00 1244 TYR A C 5
ATOM 8580 O O . TYR A 1 87 ? -2.709 15.886 -10.836 1.00 0.00 1244 TYR A O 5
ATOM 8598 N N . GLY A 1 88 ? -4.180 14.255 -11.402 1.00 0.00 1245 GLY A N 5
ATOM 8599 C CA . GLY A 1 88 ? -4.760 15.006 -12.521 1.00 0.00 1245 GLY A CA 5
ATOM 8600 C C . GLY A 1 88 ? -3.911 14.932 -13.784 1.00 0.00 1245 GLY A C 5
ATOM 8601 O O . GLY A 1 88 ? -4.038 15.779 -14.677 1.00 0.00 1245 GLY A O 5
ATOM 8605 N N . SER A 1 89 ? -3.041 13.910 -13.853 1.00 0.00 1246 SER A N 5
ATOM 8606 C CA . SER A 1 89 ? -2.137 13.690 -14.987 1.00 0.00 1246 SER A CA 5
ATOM 8607 C C . SER A 1 89 ? -1.832 12.185 -15.137 1.00 0.00 1246 SER A C 5
ATOM 8608 O O . SER A 1 89 ? -2.108 11.398 -14.231 1.00 0.00 1246 SER A O 5
ATOM 8616 N N . THR A 1 90 ? -1.258 11.806 -16.293 1.00 0.00 1247 THR A N 5
ATOM 8617 C CA . THR A 1 90 ? -0.851 10.422 -16.610 1.00 0.00 1247 THR A CA 5
ATOM 8618 C C . THR A 1 90 ? 0.646 10.399 -16.992 1.00 0.00 1247 THR A C 5
ATOM 8619 O O . THR A 1 90 ? 1.141 11.354 -17.611 1.00 0.00 1247 THR A O 5
ATOM 8630 N N . LEU A 1 91 ? 1.376 9.326 -16.610 1.00 0.00 1248 LEU A N 5
ATOM 8631 C CA . LEU A 1 91 ? 2.792 9.145 -16.993 1.00 0.00 1248 LEU A CA 5
ATOM 8632 C C . LEU A 1 91 ? 2.880 8.292 -18.270 1.00 0.00 1248 LEU A C 5
ATOM 8633 O O . LEU A 1 91 ? 2.275 7.219 -18.364 1.00 0.00 1248 LEU A O 5
ATOM 8649 N N . LYS A 1 92 ? 3.581 8.828 -19.279 1.00 0.00 1249 LYS A N 5
ATOM 8650 C CA . LYS A 1 92 ? 3.765 8.169 -20.578 1.00 0.00 1249 LYS A CA 5
ATOM 8651 C C . LYS A 1 92 ? 5.012 7.290 -20.503 1.00 0.00 1249 LYS A C 5
ATOM 8652 O O . LYS A 1 92 ? 6.098 7.771 -20.159 1.00 0.00 1249 LYS A O 5
ATOM 8671 N N . VAL A 1 93 ? 4.853 6.004 -20.835 1.00 0.00 1250 VAL A N 5
ATOM 8672 C CA . VAL A 1 93 ? 5.925 5.000 -20.715 1.00 0.00 1250 VAL A CA 5
ATOM 8673 C C . VAL A 1 93 ? 6.696 4.874 -22.063 1.00 0.00 1250 VAL A C 5
ATOM 8674 O O . VAL A 1 93 ? 7.352 3.859 -22.348 1.00 0.00 1250 VAL A O 5
ATOM 8687 N N . THR A 1 94 ? 6.641 5.949 -22.871 1.00 0.00 1251 THR A N 5
ATOM 8688 C CA . THR A 1 94 ? 7.281 6.011 -24.194 1.00 0.00 1251 THR A CA 5
ATOM 8689 C C . THR A 1 94 ? 7.863 7.412 -24.450 1.00 0.00 1251 THR A C 5
ATOM 8690 O O . THR A 1 94 ? 7.617 8.352 -23.687 1.00 0.00 1251 THR A O 5
ATOM 8701 N N . LYS B 2 1 ? -10.648 -24.691 -1.522 1.00 0.00 231 LYS B N 5
ATOM 8702 C CA . LYS B 2 1 ? -9.364 -24.227 -2.049 1.00 0.00 231 LYS B CA 5
ATOM 8703 C C . LYS B 2 1 ? -9.416 -24.038 -3.576 1.00 0.00 231 LYS B C 5
ATOM 8704 O O . LYS B 2 1 ? -10.419 -24.357 -4.235 1.00 0.00 231 LYS B O 5
ATOM 8723 N N . GLY B 2 2 ? -8.308 -23.505 -4.115 1.00 0.00 232 GLY B N 5
ATOM 8724 C CA . GLY B 2 2 ? -8.146 -23.289 -5.549 1.00 0.00 232 GLY B CA 5
ATOM 8725 C C . GLY B 2 2 ? -6.878 -22.509 -5.853 1.00 0.00 232 GLY B C 5
ATOM 8726 O O . GLY B 2 2 ? -6.296 -21.883 -4.955 1.00 0.00 232 GLY B O 5
ATOM 8730 N N . ASN B 2 3 ? -6.452 -22.522 -7.130 1.00 0.00 233 ASN B N 5
ATOM 8731 C CA . ASN B 2 3 ? -5.251 -21.779 -7.590 1.00 0.00 233 ASN B CA 5
ATOM 8732 C C . ASN B 2 3 ? -5.478 -20.255 -7.505 1.00 0.00 233 ASN B C 5
ATOM 8733 O O . ASN B 2 3 ? -4.524 -19.471 -7.540 1.00 0.00 233 ASN B O 5
ATOM 8744 N N . MET B 2 4 ? -6.758 -19.859 -7.391 1.00 0.00 234 MET B N 5
ATOM 8745 C CA . MET B 2 4 ? -7.170 -18.462 -7.214 1.00 0.00 234 MET B CA 5
ATOM 8746 C C . MET B 2 4 ? -6.995 -18.028 -5.737 1.00 0.00 234 MET B C 5
ATOM 8747 O O . MET B 2 4 ? -7.972 -17.868 -5.002 1.00 0.00 234 MET B O 5
ATOM 8761 N N . MET B 2 5 ? -5.700 -17.883 -5.360 1.00 0.00 235 MET B N 5
ATOM 8762 C CA . MET B 2 5 ? -5.182 -17.495 -4.010 1.00 0.00 235 MET B CA 5
ATOM 8763 C C . MET B 2 5 ? -3.661 -17.762 -3.975 1.00 0.00 235 MET B C 5
ATOM 8764 O O . MET B 2 5 ? -2.939 -17.174 -3.170 1.00 0.00 235 MET B O 5
ATOM 8778 N N . SER B 2 6 ? -3.192 -18.636 -4.886 1.00 0.00 236 SER B N 5
ATOM 8779 C CA . SER B 2 6 ? -1.807 -19.156 -4.903 1.00 0.00 236 SER B CA 5
ATOM 8780 C C . SER B 2 6 ? -0.816 -18.202 -5.632 1.00 0.00 236 SER B C 5
ATOM 8781 O O . SER B 2 6 ? 0.201 -18.673 -6.150 1.00 0.00 236 SER B O 5
ATOM 8789 N N . ASN B 2 7 ? -1.169 -16.881 -5.690 1.00 0.00 237 ASN B N 5
ATOM 8790 C CA . ASN B 2 7 ? -0.294 -15.732 -6.109 1.00 0.00 237 ASN B CA 5
ATOM 8791 C C . ASN B 2 7 ? 1.200 -16.075 -6.184 1.00 0.00 237 ASN B C 5
ATOM 8792 O O . ASN B 2 7 ? 1.800 -16.371 -5.168 1.00 0.00 237 ASN B O 5
ATOM 8803 N N . PHE B 2 8 ? 1.774 -16.072 -7.391 1.00 0.00 238 PHE B N 5
ATOM 8804 C CA . PHE B 2 8 ? 3.238 -16.171 -7.568 1.00 0.00 238 PHE B CA 5
ATOM 8805 C C . PHE B 2 8 ? 3.903 -14.936 -6.934 1.00 0.00 238 PHE B C 5
ATOM 8806 O O . PHE B 2 8 ? 4.882 -15.042 -6.187 1.00 0.00 238 PHE B O 5
ATOM 8823 N N . PHE B 2 9 ? 3.325 -13.773 -7.278 1.00 0.00 239 PHE B N 5
ATOM 8824 C CA . PHE B 2 9 ? 3.866 -12.463 -6.940 1.00 0.00 239 PHE B CA 5
ATOM 8825 C C . PHE B 2 9 ? 3.747 -12.232 -5.413 1.00 0.00 239 PHE B C 5
ATOM 8826 O O . PHE B 2 9 ? 4.750 -12.009 -4.720 1.00 0.00 239 PHE B O 5
ATOM 8843 N N . GLY B 2 10 ? 2.504 -12.316 -4.909 1.00 0.00 240 GLY B N 5
ATOM 8844 C CA . GLY B 2 10 ? 2.219 -12.123 -3.482 1.00 0.00 240 GLY B CA 5
ATOM 8845 C C . GLY B 2 10 ? 2.379 -13.408 -2.666 1.00 0.00 240 GLY B C 5
ATOM 8846 O O . GLY B 2 10 ? 1.428 -13.852 -2.007 1.00 0.00 240 GLY B O 5
ATOM 8850 N N . LYS B 2 11 ? 3.594 -13.990 -2.713 1.00 0.00 241 LYS B N 5
ATOM 8851 C CA . LYS B 2 11 ? 3.947 -15.232 -1.987 1.00 0.00 241 LYS B CA 5
ATOM 8852 C C . LYS B 2 11 ? 5.466 -15.435 -2.033 1.00 0.00 241 LYS B C 5
ATOM 8853 O O . LYS B 2 11 ? 6.086 -15.698 -0.999 1.00 0.00 241 LYS B O 5
ATOM 8872 N N . ALA B 2 12 ? 6.056 -15.331 -3.252 1.00 0.00 242 ALA B N 5
ATOM 8873 C CA . ALA B 2 12 ? 7.524 -15.393 -3.440 1.00 0.00 242 ALA B CA 5
ATOM 8874 C C . ALA B 2 12 ? 8.208 -14.258 -2.656 1.00 0.00 242 ALA B C 5
ATOM 8875 O O . ALA B 2 12 ? 9.277 -14.446 -2.064 1.00 0.00 242 ALA B O 5
ATOM 8882 N N . ALA B 2 13 ? 7.557 -13.083 -2.663 1.00 0.00 243 ALA B N 5
ATOM 8883 C CA . ALA B 2 13 ? 7.907 -11.947 -1.797 1.00 0.00 243 ALA B CA 5
ATOM 8884 C C . ALA B 2 13 ? 6.829 -11.790 -0.714 1.00 0.00 243 ALA B C 5
ATOM 8885 O O . ALA B 2 13 ? 5.634 -11.938 -1.013 1.00 0.00 243 ALA B O 5
ATOM 8892 N N . MET B 2 14 ? 7.278 -11.517 0.531 1.00 0.00 244 MET B N 5
ATOM 8893 C CA . MET B 2 14 ? 6.423 -11.166 1.688 1.00 0.00 244 MET B CA 5
ATOM 8894 C C . MET B 2 14 ? 7.322 -10.930 2.919 1.00 0.00 244 MET B C 5
ATOM 8895 O O . MET B 2 14 ? 7.625 -9.782 3.265 1.00 0.00 244 MET B O 5
ATOM 8909 N N . ASN B 2 15 ? 7.764 -12.035 3.554 1.00 0.00 245 ASN B N 5
ATOM 8910 C CA . ASN B 2 15 ? 8.650 -12.011 4.726 1.00 0.00 245 ASN B CA 5
ATOM 8911 C C . ASN B 2 15 ? 9.985 -12.653 4.318 1.00 0.00 245 ASN B C 5
ATOM 8912 O O . ASN B 2 15 ? 10.166 -13.878 4.409 1.00 0.00 245 ASN B O 5
ATOM 8923 N N . LYS B 2 16 ? 10.881 -11.811 3.795 1.00 0.00 246 LYS B N 5
ATOM 8924 C CA . LYS B 2 16 ? 12.184 -12.234 3.262 1.00 0.00 246 LYS B CA 5
ATOM 8925 C C . LYS B 2 16 ? 13.205 -12.344 4.421 1.00 0.00 246 LYS B C 5
ATOM 8926 O O . LYS B 2 16 ? 13.499 -13.472 4.864 1.00 0.00 246 LYS B O 5
ATOM 8946 N N . ASN A 1 1 ? 2.751 -1.796 -0.320 1.00 0.00 1158 ASN A N 6
ATOM 8947 C CA . ASN A 1 1 ? 3.938 -2.683 -0.374 1.00 0.00 1158 ASN A CA 6
ATOM 8948 C C . ASN A 1 1 ? 4.049 -3.253 -1.796 1.00 0.00 1158 ASN A C 6
ATOM 8949 O O . ASN A 1 1 ? 3.325 -2.819 -2.700 1.00 0.00 1158 ASN A O 6
ATOM 8960 N N . LEU A 1 2 ? 4.954 -4.202 -1.997 1.00 0.00 1159 LEU A N 6
ATOM 8961 C CA . LEU A 1 2 ? 5.097 -4.904 -3.278 1.00 0.00 1159 LEU A CA 6
ATOM 8962 C C . LEU A 1 2 ? 5.399 -6.383 -2.979 1.00 0.00 1159 LEU A C 6
ATOM 8963 O O . LEU A 1 2 ? 6.565 -6.787 -2.908 1.00 0.00 1159 LEU A O 6
ATOM 8979 N N . ALA A 1 3 ? 4.315 -7.132 -2.690 1.00 0.00 1160 ALA A N 6
ATOM 8980 C CA . ALA A 1 3 ? 4.316 -8.600 -2.557 1.00 0.00 1160 ALA A CA 6
ATOM 8981 C C . ALA A 1 3 ? 4.821 -9.091 -1.179 1.00 0.00 1160 ALA A C 6
ATOM 8982 O O . ALA A 1 3 ? 5.047 -10.293 -0.994 1.00 0.00 1160 ALA A O 6
ATOM 8989 N N . GLY A 1 4 ? 4.953 -8.159 -0.213 1.00 0.00 1161 GLY A N 6
ATOM 8990 C CA . GLY A 1 4 ? 5.417 -8.483 1.149 1.00 0.00 1161 GLY A CA 6
ATOM 8991 C C . GLY A 1 4 ? 6.696 -7.738 1.532 1.00 0.00 1161 GLY A C 6
ATOM 8992 O O . GLY A 1 4 ? 7.216 -7.917 2.643 1.00 0.00 1161 GLY A O 6
ATOM 8996 N N . ALA A 1 5 ? 7.190 -6.906 0.598 1.00 0.00 1162 ALA A N 6
ATOM 8997 C CA . ALA A 1 5 ? 8.391 -6.065 0.769 1.00 0.00 1162 ALA A CA 6
ATOM 8998 C C . ALA A 1 5 ? 8.357 -4.938 -0.267 1.00 0.00 1162 ALA A C 6
ATOM 8999 O O . ALA A 1 5 ? 7.492 -4.920 -1.119 1.00 0.00 1162 ALA A O 6
ATOM 9006 N N . VAL A 1 6 ? 9.285 -3.976 -0.182 1.00 0.00 1163 VAL A N 6
ATOM 9007 C CA . VAL A 1 6 ? 9.293 -2.794 -1.081 1.00 0.00 1163 VAL A CA 6
ATOM 9008 C C . VAL A 1 6 ? 10.725 -2.571 -1.638 1.00 0.00 1163 VAL A C 6
ATOM 9009 O O . VAL A 1 6 ? 11.064 -1.479 -2.099 1.00 0.00 1163 VAL A O 6
ATOM 9022 N N . GLU A 1 7 ? 11.567 -3.626 -1.628 1.00 0.00 1164 GLU A N 6
ATOM 9023 C CA . GLU A 1 7 ? 12.949 -3.532 -2.143 1.00 0.00 1164 GLU A CA 6
ATOM 9024 C C . GLU A 1 7 ? 12.900 -3.794 -3.656 1.00 0.00 1164 GLU A C 6
ATOM 9025 O O . GLU A 1 7 ? 12.511 -4.885 -4.055 1.00 0.00 1164 GLU A O 6
ATOM 9037 N N . PHE A 1 8 ? 13.282 -2.807 -4.495 1.00 0.00 1165 PHE A N 6
ATOM 9038 C CA . PHE A 1 8 ? 13.115 -2.904 -5.967 1.00 0.00 1165 PHE A CA 6
ATOM 9039 C C . PHE A 1 8 ? 13.762 -4.187 -6.548 1.00 0.00 1165 PHE A C 6
ATOM 9040 O O . PHE A 1 8 ? 13.312 -4.670 -7.568 1.00 0.00 1165 PHE A O 6
ATOM 9057 N N . ASN A 1 9 ? 14.770 -4.761 -5.864 1.00 0.00 1166 ASN A N 6
ATOM 9058 C CA . ASN A 1 9 ? 15.420 -6.004 -6.316 1.00 0.00 1166 ASN A CA 6
ATOM 9059 C C . ASN A 1 9 ? 14.442 -7.183 -6.178 1.00 0.00 1166 ASN A C 6
ATOM 9060 O O . ASN A 1 9 ? 14.323 -7.990 -7.104 1.00 0.00 1166 ASN A O 6
ATOM 9071 N N . ASP A 1 10 ? 13.702 -7.244 -5.042 1.00 0.00 1167 ASP A N 6
ATOM 9072 C CA . ASP A 1 10 ? 12.759 -8.356 -4.766 1.00 0.00 1167 ASP A CA 6
ATOM 9073 C C . ASP A 1 10 ? 11.556 -8.254 -5.724 1.00 0.00 1167 ASP A C 6
ATOM 9074 O O . ASP A 1 10 ? 11.145 -9.242 -6.352 1.00 0.00 1167 ASP A O 6
ATOM 9083 N N . VAL A 1 11 ? 11.057 -7.016 -5.831 1.00 0.00 1168 VAL A N 6
ATOM 9084 C CA . VAL A 1 11 ? 10.000 -6.578 -6.756 1.00 0.00 1168 VAL A CA 6
ATOM 9085 C C . VAL A 1 11 ? 10.321 -6.986 -8.205 1.00 0.00 1168 VAL A C 6
ATOM 9086 O O . VAL A 1 11 ? 9.497 -7.582 -8.912 1.00 0.00 1168 VAL A O 6
ATOM 9099 N N . LYS A 1 12 ? 11.558 -6.673 -8.593 1.00 0.00 1169 LYS A N 6
ATOM 9100 C CA . LYS A 1 12 ? 12.074 -6.875 -9.953 1.00 0.00 1169 LYS A CA 6
ATOM 9101 C C . LYS A 1 12 ? 12.217 -8.364 -10.246 1.00 0.00 1169 LYS A C 6
ATOM 9102 O O . LYS A 1 12 ? 11.982 -8.790 -11.371 1.00 0.00 1169 LYS A O 6
ATOM 9121 N N . THR A 1 13 ? 12.615 -9.143 -9.210 1.00 0.00 1170 THR A N 6
ATOM 9122 C CA . THR A 1 13 ? 12.776 -10.601 -9.332 1.00 0.00 1170 THR A CA 6
ATOM 9123 C C . THR A 1 13 ? 11.427 -11.235 -9.682 1.00 0.00 1170 THR A C 6
ATOM 9124 O O . THR A 1 13 ? 11.358 -12.034 -10.599 1.00 0.00 1170 THR A O 6
ATOM 9135 N N . LEU A 1 14 ? 10.356 -10.822 -8.959 1.00 0.00 1171 LEU A N 6
ATOM 9136 C CA . LEU A 1 14 ? 8.975 -11.282 -9.225 1.00 0.00 1171 LEU A CA 6
ATOM 9137 C C . LEU A 1 14 ? 8.570 -10.958 -10.673 1.00 0.00 1171 LEU A C 6
ATOM 9138 O O . LEU A 1 14 ? 8.333 -11.864 -11.429 1.00 0.00 1171 LEU A O 6
ATOM 9154 N N . LEU A 1 15 ? 8.562 -9.650 -11.031 1.00 0.00 1172 LEU A N 6
ATOM 9155 C CA . LEU A 1 15 ? 8.196 -9.156 -12.394 1.00 0.00 1172 LEU A CA 6
ATOM 9156 C C . LEU A 1 15 ? 8.921 -9.951 -13.509 1.00 0.00 1172 LEU A C 6
ATOM 9157 O O . LEU A 1 15 ? 8.290 -10.522 -14.398 1.00 0.00 1172 LEU A O 6
ATOM 9173 N N . ARG A 1 16 ? 10.250 -10.019 -13.382 1.00 0.00 1173 ARG A N 6
ATOM 9174 C CA . ARG A 1 16 ? 11.137 -10.640 -14.376 1.00 0.00 1173 ARG A CA 6
ATOM 9175 C C . ARG A 1 16 ? 10.864 -12.161 -14.498 1.00 0.00 1173 ARG A C 6
ATOM 9176 O O . ARG A 1 16 ? 10.614 -12.659 -15.598 1.00 0.00 1173 ARG A O 6
ATOM 9197 N N . GLU A 1 17 ? 10.864 -12.869 -13.343 1.00 0.00 1174 GLU A N 6
ATOM 9198 C CA . GLU A 1 17 ? 10.768 -14.348 -13.303 1.00 0.00 1174 GLU A CA 6
ATOM 9199 C C . GLU A 1 17 ? 9.352 -14.817 -13.671 1.00 0.00 1174 GLU A C 6
ATOM 9200 O O . GLU A 1 17 ? 9.187 -15.831 -14.298 1.00 0.00 1174 GLU A O 6
ATOM 9212 N N . TRP A 1 18 ? 8.345 -14.036 -13.292 1.00 0.00 1175 TRP A N 6
ATOM 9213 C CA . TRP A 1 18 ? 6.923 -14.373 -13.477 1.00 0.00 1175 TRP A CA 6
ATOM 9214 C C . TRP A 1 18 ? 6.531 -14.270 -14.960 1.00 0.00 1175 TRP A C 6
ATOM 9215 O O . TRP A 1 18 ? 5.807 -15.124 -15.465 1.00 0.00 1175 TRP A O 6
ATOM 9236 N N . ILE A 1 19 ? 7.115 -13.301 -15.684 1.00 0.00 1176 ILE A N 6
ATOM 9237 C CA . ILE A 1 19 ? 6.870 -13.153 -17.130 1.00 0.00 1176 ILE A CA 6
ATOM 9238 C C . ILE A 1 19 ? 7.692 -14.163 -17.977 1.00 0.00 1176 ILE A C 6
ATOM 9239 O O . ILE A 1 19 ? 7.209 -14.647 -19.005 1.00 0.00 1176 ILE A O 6
ATOM 9255 N N . THR A 1 20 ? 8.915 -14.507 -17.534 1.00 0.00 1177 THR A N 6
ATOM 9256 C CA . THR A 1 20 ? 9.821 -15.397 -18.312 1.00 0.00 1177 THR A CA 6
ATOM 9257 C C . THR A 1 20 ? 9.558 -16.898 -18.013 1.00 0.00 1177 THR A C 6
ATOM 9258 O O . THR A 1 20 ? 9.620 -17.745 -18.916 1.00 0.00 1177 THR A O 6
ATOM 9269 N N . THR A 1 21 ? 9.251 -17.203 -16.742 1.00 0.00 1178 THR A N 6
ATOM 9270 C CA . THR A 1 21 ? 9.090 -18.587 -16.242 1.00 0.00 1178 THR A CA 6
ATOM 9271 C C . THR A 1 21 ? 7.624 -19.033 -16.342 1.00 0.00 1178 THR A C 6
ATOM 9272 O O . THR A 1 21 ? 7.340 -20.144 -16.817 1.00 0.00 1178 THR A O 6
ATOM 9283 N N . ILE A 1 22 ? 6.684 -18.165 -15.890 1.00 0.00 1179 ILE A N 6
ATOM 9284 C CA . ILE A 1 22 ? 5.261 -18.527 -15.823 1.00 0.00 1179 ILE A CA 6
ATOM 9285 C C . ILE A 1 22 ? 4.607 -18.154 -17.152 1.00 0.00 1179 ILE A C 6
ATOM 9286 O O . ILE A 1 22 ? 4.628 -16.989 -17.560 1.00 0.00 1179 ILE A O 6
ATOM 9302 N N . SER A 1 23 ? 4.073 -19.166 -17.819 1.00 0.00 1180 SER A N 6
ATOM 9303 C CA . SER A 1 23 ? 3.491 -19.042 -19.148 1.00 0.00 1180 SER A CA 6
ATOM 9304 C C . SER A 1 23 ? 2.154 -18.292 -19.086 1.00 0.00 1180 SER A C 6
ATOM 9305 O O . SER A 1 23 ? 1.980 -17.226 -19.696 1.00 0.00 1180 SER A O 6
ATOM 9313 N N . ASP A 1 24 ? 1.224 -18.878 -18.331 1.00 0.00 1181 ASP A N 6
ATOM 9314 C CA . ASP A 1 24 ? -0.100 -18.319 -18.081 1.00 0.00 1181 ASP A CA 6
ATOM 9315 C C . ASP A 1 24 ? -0.166 -17.946 -16.588 1.00 0.00 1181 ASP A C 6
ATOM 9316 O O . ASP A 1 24 ? -0.226 -18.842 -15.741 1.00 0.00 1181 ASP A O 6
ATOM 9325 N N . PRO A 1 25 ? -0.075 -16.634 -16.233 1.00 0.00 1182 PRO A N 6
ATOM 9326 C CA . PRO A 1 25 ? -0.222 -16.182 -14.830 1.00 0.00 1182 PRO A CA 6
ATOM 9327 C C . PRO A 1 25 ? -1.694 -16.231 -14.383 1.00 0.00 1182 PRO A C 6
ATOM 9328 O O . PRO A 1 25 ? -2.604 -16.004 -15.200 1.00 0.00 1182 PRO A O 6
ATOM 9339 N N . MET A 1 26 ? -1.931 -16.551 -13.102 1.00 0.00 1183 MET A N 6
ATOM 9340 C CA . MET A 1 26 ? -3.252 -16.359 -12.494 1.00 0.00 1183 MET A CA 6
ATOM 9341 C C . MET A 1 26 ? -3.468 -14.864 -12.247 1.00 0.00 1183 MET A C 6
ATOM 9342 O O . MET A 1 26 ? -2.496 -14.099 -12.089 1.00 0.00 1183 MET A O 6
ATOM 9356 N N . GLU A 1 27 ? -4.744 -14.444 -12.214 1.00 0.00 1184 GLU A N 6
ATOM 9357 C CA . GLU A 1 27 ? -5.106 -13.020 -12.099 1.00 0.00 1184 GLU A CA 6
ATOM 9358 C C . GLU A 1 27 ? -4.600 -12.431 -10.770 1.00 0.00 1184 GLU A C 6
ATOM 9359 O O . GLU A 1 27 ? -4.439 -11.236 -10.675 1.00 0.00 1184 GLU A O 6
ATOM 9371 N N . GLU A 1 28 ? -4.313 -13.299 -9.778 1.00 0.00 1185 GLU A N 6
ATOM 9372 C CA . GLU A 1 28 ? -3.797 -12.904 -8.448 1.00 0.00 1185 GLU A CA 6
ATOM 9373 C C . GLU A 1 28 ? -2.578 -11.958 -8.527 1.00 0.00 1185 GLU A C 6
ATOM 9374 O O . GLU A 1 28 ? -2.561 -10.921 -7.868 1.00 0.00 1185 GLU A O 6
ATOM 9386 N N . ASP A 1 29 ? -1.575 -12.311 -9.347 1.00 0.00 1186 ASP A N 6
ATOM 9387 C CA . ASP A 1 29 ? -0.317 -11.518 -9.454 1.00 0.00 1186 ASP A CA 6
ATOM 9388 C C . ASP A 1 29 ? -0.538 -10.260 -10.323 1.00 0.00 1186 ASP A C 6
ATOM 9389 O O . ASP A 1 29 ? 0.172 -9.261 -10.175 1.00 0.00 1186 ASP A O 6
ATOM 9398 N N . ILE A 1 30 ? -1.530 -10.329 -11.221 1.00 0.00 1187 ILE A N 6
ATOM 9399 C CA . ILE A 1 30 ? -1.913 -9.204 -12.095 1.00 0.00 1187 ILE A CA 6
ATOM 9400 C C . ILE A 1 30 ? -2.741 -8.160 -11.303 1.00 0.00 1187 ILE A C 6
ATOM 9401 O O . ILE A 1 30 ? -2.559 -6.963 -11.480 1.00 0.00 1187 ILE A O 6
ATOM 9417 N N . LEU A 1 31 ? -3.636 -8.613 -10.409 1.00 0.00 1188 LEU A N 6
ATOM 9418 C CA . LEU A 1 31 ? -4.493 -7.702 -9.615 1.00 0.00 1188 LEU A CA 6
ATOM 9419 C C . LEU A 1 31 ? -3.724 -7.163 -8.405 1.00 0.00 1188 LEU A C 6
ATOM 9420 O O . LEU A 1 31 ? -4.043 -6.085 -7.903 1.00 0.00 1188 LEU A O 6
ATOM 9436 N N . GLN A 1 32 ? -2.700 -7.930 -7.944 1.00 0.00 1189 GLN A N 6
ATOM 9437 C CA . GLN A 1 32 ? -1.858 -7.521 -6.809 1.00 0.00 1189 GLN A CA 6
ATOM 9438 C C . GLN A 1 32 ? -1.015 -6.307 -7.234 1.00 0.00 1189 GLN A C 6
ATOM 9439 O O . GLN A 1 32 ? -0.918 -5.339 -6.484 1.00 0.00 1189 GLN A O 6
ATOM 9453 N N . VAL A 1 33 ? -0.473 -6.337 -8.486 1.00 0.00 1190 VAL A N 6
ATOM 9454 C CA . VAL A 1 33 ? 0.311 -5.214 -9.029 1.00 0.00 1190 VAL A CA 6
ATOM 9455 C C . VAL A 1 33 ? -0.588 -3.993 -9.339 1.00 0.00 1190 VAL A C 6
ATOM 9456 O O . VAL A 1 33 ? -0.177 -2.874 -9.061 1.00 0.00 1190 VAL A O 6
ATOM 9469 N N . VAL A 1 34 ? -1.819 -4.216 -9.870 1.00 0.00 1191 VAL A N 6
ATOM 9470 C CA . VAL A 1 34 ? -2.797 -3.114 -10.152 1.00 0.00 1191 VAL A CA 6
ATOM 9471 C C . VAL A 1 34 ? -3.230 -2.402 -8.852 1.00 0.00 1191 VAL A C 6
ATOM 9472 O O . VAL A 1 34 ? -3.295 -1.164 -8.798 1.00 0.00 1191 VAL A O 6
ATOM 9485 N N . LYS A 1 35 ? -3.503 -3.204 -7.811 1.00 0.00 1192 LYS A N 6
ATOM 9486 C CA . LYS A 1 35 ? -3.942 -2.697 -6.497 1.00 0.00 1192 LYS A CA 6
ATOM 9487 C C . LYS A 1 35 ? -2.851 -1.826 -5.864 1.00 0.00 1192 LYS A C 6
ATOM 9488 O O . LYS A 1 35 ? -3.135 -0.748 -5.338 1.00 0.00 1192 LYS A O 6
ATOM 9507 N N . TYR A 1 36 ? -1.603 -2.314 -5.936 1.00 0.00 1193 TYR A N 6
ATOM 9508 C CA . TYR A 1 36 ? -0.431 -1.564 -5.464 1.00 0.00 1193 TYR A CA 6
ATOM 9509 C C . TYR A 1 36 ? -0.237 -0.310 -6.283 1.00 0.00 1193 TYR A C 6
ATOM 9510 O O . TYR A 1 36 ? 0.102 0.693 -5.733 1.00 0.00 1193 TYR A O 6
ATOM 9528 N N . CYS A 1 37 ? -0.433 -0.415 -7.606 1.00 0.00 1194 CYS A N 6
ATOM 9529 C CA . CYS A 1 37 ? -0.238 0.717 -8.540 1.00 0.00 1194 CYS A CA 6
ATOM 9530 C C . CYS A 1 37 ? -1.019 1.956 -8.066 1.00 0.00 1194 CYS A C 6
ATOM 9531 O O . CYS A 1 37 ? -0.428 3.004 -7.763 1.00 0.00 1194 CYS A O 6
ATOM 9539 N N . THR A 1 38 ? -2.328 1.763 -7.899 1.00 0.00 1195 THR A N 6
ATOM 9540 C CA . THR A 1 38 ? -3.266 2.801 -7.465 1.00 0.00 1195 THR A CA 6
ATOM 9541 C C . THR A 1 38 ? -2.941 3.278 -6.022 1.00 0.00 1195 THR A C 6
ATOM 9542 O O . THR A 1 38 ? -2.859 4.496 -5.730 1.00 0.00 1195 THR A O 6
ATOM 9553 N N . ASP A 1 39 ? -2.679 2.297 -5.146 1.00 0.00 1196 ASP A N 6
ATOM 9554 C CA . ASP A 1 39 ? -2.468 2.542 -3.712 1.00 0.00 1196 ASP A CA 6
ATOM 9555 C C . ASP A 1 39 ? -1.121 3.251 -3.473 1.00 0.00 1196 ASP A C 6
ATOM 9556 O O . ASP A 1 39 ? -1.002 4.059 -2.580 1.00 0.00 1196 ASP A O 6
ATOM 9565 N N . LEU A 1 40 ? -0.143 2.991 -4.347 1.00 0.00 1197 LEU A N 6
ATOM 9566 C CA . LEU A 1 40 ? 1.243 3.506 -4.219 1.00 0.00 1197 LEU A CA 6
ATOM 9567 C C . LEU A 1 40 ? 1.293 4.973 -4.660 1.00 0.00 1197 LEU A C 6
ATOM 9568 O O . LEU A 1 40 ? 2.154 5.744 -4.203 1.00 0.00 1197 LEU A O 6
ATOM 9584 N N . ILE A 1 41 ? 0.366 5.339 -5.573 1.00 0.00 1198 ILE A N 6
ATOM 9585 C CA . ILE A 1 41 ? 0.085 6.745 -5.909 1.00 0.00 1198 ILE A CA 6
ATOM 9586 C C . ILE A 1 41 ? -0.345 7.493 -4.628 1.00 0.00 1198 ILE A C 6
ATOM 9587 O O . ILE A 1 41 ? 0.238 8.531 -4.283 1.00 0.00 1198 ILE A O 6
ATOM 9603 N N . GLU A 1 42 ? -1.342 6.925 -3.897 1.00 0.00 1199 GLU A N 6
ATOM 9604 C CA . GLU A 1 42 ? -1.872 7.572 -2.669 1.00 0.00 1199 GLU A CA 6
ATOM 9605 C C . GLU A 1 42 ? -0.953 7.349 -1.441 1.00 0.00 1199 GLU A C 6
ATOM 9606 O O . GLU A 1 42 ? -1.171 7.962 -0.388 1.00 0.00 1199 GLU A O 6
ATOM 9618 N N . GLU A 1 43 ? 0.067 6.470 -1.577 1.00 0.00 1200 GLU A N 6
ATOM 9619 C CA . GLU A 1 43 ? 1.119 6.282 -0.541 1.00 0.00 1200 GLU A CA 6
ATOM 9620 C C . GLU A 1 43 ? 2.288 7.270 -0.716 1.00 0.00 1200 GLU A C 6
ATOM 9621 O O . GLU A 1 43 ? 3.236 7.248 0.083 1.00 0.00 1200 GLU A O 6
ATOM 9633 N N . LYS A 1 44 ? 2.215 8.113 -1.774 1.00 0.00 1201 LYS A N 6
ATOM 9634 C CA . LYS A 1 44 ? 3.249 9.131 -2.115 1.00 0.00 1201 LYS A CA 6
ATOM 9635 C C . LYS A 1 44 ? 4.618 8.471 -2.444 1.00 0.00 1201 LYS A C 6
ATOM 9636 O O . LYS A 1 44 ? 5.662 9.142 -2.413 1.00 0.00 1201 LYS A O 6
ATOM 9655 N N . ASP A 1 45 ? 4.606 7.165 -2.792 1.00 0.00 1202 ASP A N 6
ATOM 9656 C CA . ASP A 1 45 ? 5.839 6.392 -3.082 1.00 0.00 1202 ASP A CA 6
ATOM 9657 C C . ASP A 1 45 ? 5.743 5.777 -4.484 1.00 0.00 1202 ASP A C 6
ATOM 9658 O O . ASP A 1 45 ? 6.145 4.635 -4.736 1.00 0.00 1202 ASP A O 6
ATOM 9667 N N . LEU A 1 46 ? 5.293 6.612 -5.445 1.00 0.00 1203 LEU A N 6
ATOM 9668 C CA . LEU A 1 46 ? 5.186 6.215 -6.861 1.00 0.00 1203 LEU A CA 6
ATOM 9669 C C . LEU A 1 46 ? 6.579 6.102 -7.534 1.00 0.00 1203 LEU A C 6
ATOM 9670 O O . LEU A 1 46 ? 6.680 5.932 -8.756 1.00 0.00 1203 LEU A O 6
ATOM 9686 N N . GLU A 1 47 ? 7.642 6.213 -6.705 1.00 0.00 1204 GLU A N 6
ATOM 9687 C CA . GLU A 1 47 ? 9.018 5.879 -7.082 1.00 0.00 1204 GLU A CA 6
ATOM 9688 C C . GLU A 1 47 ? 9.079 4.442 -7.621 1.00 0.00 1204 GLU A C 6
ATOM 9689 O O . GLU A 1 47 ? 9.465 4.230 -8.770 1.00 0.00 1204 GLU A O 6
ATOM 9701 N N . LYS A 1 48 ? 8.643 3.465 -6.785 1.00 0.00 1205 LYS A N 6
ATOM 9702 C CA . LYS A 1 48 ? 8.607 2.046 -7.172 1.00 0.00 1205 LYS A CA 6
ATOM 9703 C C . LYS A 1 48 ? 7.665 1.845 -8.349 1.00 0.00 1205 LYS A C 6
ATOM 9704 O O . LYS A 1 48 ? 8.013 1.146 -9.280 1.00 0.00 1205 LYS A O 6
ATOM 9723 N N . LEU A 1 49 ? 6.498 2.510 -8.287 1.00 0.00 1206 LEU A N 6
ATOM 9724 C CA . LEU A 1 49 ? 5.438 2.434 -9.314 1.00 0.00 1206 LEU A CA 6
ATOM 9725 C C . LEU A 1 49 ? 5.998 2.670 -10.717 1.00 0.00 1206 LEU A C 6
ATOM 9726 O O . LEU A 1 49 ? 5.704 1.919 -11.645 1.00 0.00 1206 LEU A O 6
ATOM 9742 N N . ASP A 1 50 ? 6.834 3.704 -10.826 1.00 0.00 1207 ASP A N 6
ATOM 9743 C CA . ASP A 1 50 ? 7.455 4.117 -12.090 1.00 0.00 1207 ASP A CA 6
ATOM 9744 C C . ASP A 1 50 ? 8.247 2.945 -12.704 1.00 0.00 1207 ASP A C 6
ATOM 9745 O O . ASP A 1 50 ? 8.046 2.574 -13.864 1.00 0.00 1207 ASP A O 6
ATOM 9754 N N . LEU A 1 51 ? 9.093 2.335 -11.869 1.00 0.00 1208 LEU A N 6
ATOM 9755 C CA . LEU A 1 51 ? 9.968 1.221 -12.265 1.00 0.00 1208 LEU A CA 6
ATOM 9756 C C . LEU A 1 51 ? 9.172 -0.104 -12.444 1.00 0.00 1208 LEU A C 6
ATOM 9757 O O . LEU A 1 51 ? 9.517 -0.913 -13.301 1.00 0.00 1208 LEU A O 6
ATOM 9773 N N . VAL A 1 52 ? 8.098 -0.292 -11.648 1.00 0.00 1209 VAL A N 6
ATOM 9774 C CA . VAL A 1 52 ? 7.258 -1.520 -11.660 1.00 0.00 1209 VAL A CA 6
ATOM 9775 C C . VAL A 1 52 ? 6.487 -1.606 -12.993 1.00 0.00 1209 VAL A C 6
ATOM 9776 O O . VAL A 1 52 ? 6.472 -2.651 -13.649 1.00 0.00 1209 VAL A O 6
ATOM 9789 N N . ILE A 1 53 ? 5.896 -0.469 -13.387 1.00 0.00 1210 ILE A N 6
ATOM 9790 C CA . ILE A 1 53 ? 5.105 -0.340 -14.623 1.00 0.00 1210 ILE A CA 6
ATOM 9791 C C . ILE A 1 53 ? 5.996 -0.499 -15.870 1.00 0.00 1210 ILE A C 6
ATOM 9792 O O . ILE A 1 53 ? 5.656 -1.252 -16.782 1.00 0.00 1210 ILE A O 6
ATOM 9808 N N . LYS A 1 54 ? 7.154 0.187 -15.880 1.00 0.00 1211 LYS A N 6
ATOM 9809 C CA . LYS A 1 54 ? 8.077 0.181 -17.039 1.00 0.00 1211 LYS A CA 6
ATOM 9810 C C . LYS A 1 54 ? 8.691 -1.210 -17.264 1.00 0.00 1211 LYS A C 6
ATOM 9811 O O . LYS A 1 54 ? 8.880 -1.627 -18.413 1.00 0.00 1211 LYS A O 6
ATOM 9830 N N . TYR A 1 55 ? 8.957 -1.922 -16.161 1.00 0.00 1212 TYR A N 6
ATOM 9831 C CA . TYR A 1 55 ? 9.575 -3.258 -16.196 1.00 0.00 1212 TYR A CA 6
ATOM 9832 C C . TYR A 1 55 ? 8.553 -4.276 -16.706 1.00 0.00 1212 TYR A C 6
ATOM 9833 O O . TYR A 1 55 ? 8.790 -4.928 -17.737 1.00 0.00 1212 TYR A O 6
ATOM 9851 N N . MET A 1 56 ? 7.387 -4.357 -16.016 1.00 0.00 1213 MET A N 6
ATOM 9852 C CA . MET A 1 56 ? 6.330 -5.326 -16.368 1.00 0.00 1213 MET A CA 6
ATOM 9853 C C . MET A 1 56 ? 5.908 -5.145 -17.838 1.00 0.00 1213 MET A C 6
ATOM 9854 O O . MET A 1 56 ? 5.839 -6.122 -18.582 1.00 0.00 1213 MET A O 6
ATOM 9868 N N . LYS A 1 57 ? 5.747 -3.865 -18.266 1.00 0.00 1214 LYS A N 6
ATOM 9869 C CA . LYS A 1 57 ? 5.240 -3.543 -19.605 1.00 0.00 1214 LYS A CA 6
ATOM 9870 C C . LYS A 1 57 ? 6.269 -3.952 -20.652 1.00 0.00 1214 LYS A C 6
ATOM 9871 O O . LYS A 1 57 ? 5.891 -4.405 -21.708 1.00 0.00 1214 LYS A O 6
ATOM 9890 N N . ARG A 1 58 ? 7.579 -3.765 -20.335 1.00 0.00 1215 ARG A N 6
ATOM 9891 C CA . ARG A 1 58 ? 8.682 -4.031 -21.282 1.00 0.00 1215 ARG A CA 6
ATOM 9892 C C . ARG A 1 58 ? 8.680 -5.502 -21.710 1.00 0.00 1215 ARG A C 6
ATOM 9893 O O . ARG A 1 58 ? 8.807 -5.821 -22.901 1.00 0.00 1215 ARG A O 6
ATOM 9914 N N . LEU A 1 59 ? 8.520 -6.387 -20.720 1.00 0.00 1216 LEU A N 6
ATOM 9915 C CA . LEU A 1 59 ? 8.465 -7.833 -20.961 1.00 0.00 1216 LEU A CA 6
ATOM 9916 C C . LEU A 1 59 ? 7.108 -8.264 -21.577 1.00 0.00 1216 LEU A C 6
ATOM 9917 O O . LEU A 1 59 ? 7.055 -9.223 -22.350 1.00 0.00 1216 LEU A O 6
ATOM 9933 N N . MET A 1 60 ? 6.023 -7.539 -21.236 1.00 0.00 1217 MET A N 6
ATOM 9934 C CA . MET A 1 60 ? 4.677 -7.748 -21.839 1.00 0.00 1217 MET A CA 6
ATOM 9935 C C . MET A 1 60 ? 4.628 -7.208 -23.293 1.00 0.00 1217 MET A C 6
ATOM 9936 O O . MET A 1 60 ? 3.783 -7.630 -24.093 1.00 0.00 1217 MET A O 6
ATOM 9950 N N . GLN A 1 61 ? 5.549 -6.276 -23.602 1.00 0.00 1218 GLN A N 6
ATOM 9951 C CA . GLN A 1 61 ? 5.638 -5.578 -24.900 1.00 0.00 1218 GLN A CA 6
ATOM 9952 C C . GLN A 1 61 ? 6.414 -6.445 -25.901 1.00 0.00 1218 GLN A C 6
ATOM 9953 O O . GLN A 1 61 ? 6.029 -6.558 -27.068 1.00 0.00 1218 GLN A O 6
ATOM 9967 N N . GLN A 1 62 ? 7.524 -7.049 -25.419 1.00 0.00 1219 GLN A N 6
ATOM 9968 C CA . GLN A 1 62 ? 8.331 -7.994 -26.217 1.00 0.00 1219 GLN A CA 6
ATOM 9969 C C . GLN A 1 62 ? 7.557 -9.315 -26.398 1.00 0.00 1219 GLN A C 6
ATOM 9970 O O . GLN A 1 62 ? 7.789 -10.047 -27.366 1.00 0.00 1219 GLN A O 6
ATOM 9984 N N . SER A 1 63 ? 6.648 -9.611 -25.437 1.00 0.00 1220 SER A N 6
ATOM 9985 C CA . SER A 1 63 ? 5.689 -10.714 -25.557 1.00 0.00 1220 SER A CA 6
ATOM 9986 C C . SER A 1 63 ? 4.678 -10.358 -26.665 1.00 0.00 1220 SER A C 6
ATOM 9987 O O . SER A 1 63 ? 3.994 -9.331 -26.586 1.00 0.00 1220 SER A O 6
ATOM 9995 N N . VAL A 1 64 ? 4.644 -11.183 -27.719 1.00 0.00 1221 VAL A N 6
ATOM 9996 C CA . VAL A 1 64 ? 3.788 -10.966 -28.905 1.00 0.00 1221 VAL A CA 6
ATOM 9997 C C . VAL A 1 64 ? 2.437 -11.720 -28.758 1.00 0.00 1221 VAL A C 6
ATOM 9998 O O . VAL A 1 64 ? 1.530 -11.570 -29.590 1.00 0.00 1221 VAL A O 6
ATOM 10011 N N . GLU A 1 65 ? 2.292 -12.505 -27.672 1.00 0.00 1222 GLU A N 6
ATOM 10012 C CA . GLU A 1 65 ? 1.070 -13.294 -27.396 1.00 0.00 1222 GLU A CA 6
ATOM 10013 C C . GLU A 1 65 ? 0.739 -13.312 -25.879 1.00 0.00 1222 GLU A C 6
ATOM 10014 O O . GLU A 1 65 ? 1.366 -12.582 -25.091 1.00 0.00 1222 GLU A O 6
ATOM 10026 N N . SER A 1 66 ? -0.287 -14.130 -25.519 1.00 0.00 1223 SER A N 6
ATOM 10027 C CA . SER A 1 66 ? -0.728 -14.401 -24.126 1.00 0.00 1223 SER A CA 6
ATOM 10028 C C . SER A 1 66 ? -1.485 -13.214 -23.485 1.00 0.00 1223 SER A C 6
ATOM 10029 O O . SER A 1 66 ? -1.605 -12.125 -24.069 1.00 0.00 1223 SER A O 6
ATOM 10037 N N . VAL A 1 67 ? -1.995 -13.459 -22.252 1.00 0.00 1224 VAL A N 6
ATOM 10038 C CA . VAL A 1 67 ? -2.690 -12.443 -21.429 1.00 0.00 1224 VAL A CA 6
ATOM 10039 C C . VAL A 1 67 ? -1.763 -11.279 -21.028 1.00 0.00 1224 VAL A C 6
ATOM 10040 O O . VAL A 1 67 ? -2.244 -10.300 -20.474 1.00 0.00 1224 VAL A O 6
ATOM 10053 N N . TRP A 1 68 ? -0.435 -11.432 -21.250 1.00 0.00 1225 TRP A N 6
ATOM 10054 C CA . TRP A 1 68 ? 0.563 -10.362 -21.026 1.00 0.00 1225 TRP A CA 6
ATOM 10055 C C . TRP A 1 68 ? 0.203 -9.075 -21.793 1.00 0.00 1225 TRP A C 6
ATOM 10056 O O . TRP A 1 68 ? 0.410 -7.977 -21.291 1.00 0.00 1225 TRP A O 6
ATOM 10077 N N . ASN A 1 69 ? -0.343 -9.237 -23.007 1.00 0.00 1226 ASN A N 6
ATOM 10078 C CA . ASN A 1 69 ? -0.784 -8.104 -23.853 1.00 0.00 1226 ASN A CA 6
ATOM 10079 C C . ASN A 1 69 ? -2.045 -7.441 -23.258 1.00 0.00 1226 ASN A C 6
ATOM 10080 O O . ASN A 1 69 ? -2.203 -6.215 -23.295 1.00 0.00 1226 ASN A O 6
ATOM 10091 N N . MET A 1 70 ? -2.926 -8.286 -22.701 1.00 0.00 1227 MET A N 6
ATOM 10092 C CA . MET A 1 70 ? -4.199 -7.856 -22.083 1.00 0.00 1227 MET A CA 6
ATOM 10093 C C . MET A 1 70 ? -3.932 -7.198 -20.714 1.00 0.00 1227 MET A C 6
ATOM 10094 O O . MET A 1 70 ? -4.685 -6.322 -20.266 1.00 0.00 1227 MET A O 6
ATOM 10108 N N . ALA A 1 71 ? -2.837 -7.648 -20.073 1.00 0.00 1228 ALA A N 6
ATOM 10109 C CA . ALA A 1 71 ? -2.379 -7.144 -18.773 1.00 0.00 1228 ALA A CA 6
ATOM 10110 C C . ALA A 1 71 ? -1.741 -5.769 -18.975 1.00 0.00 1228 ALA A C 6
ATOM 10111 O O . ALA A 1 71 ? -1.998 -4.855 -18.214 1.00 0.00 1228 ALA A O 6
ATOM 10118 N N . PHE A 1 72 ? -0.920 -5.649 -20.039 1.00 0.00 1229 PHE A N 6
ATOM 10119 C CA . PHE A 1 72 ? -0.329 -4.366 -20.478 1.00 0.00 1229 PHE A CA 6
ATOM 10120 C C . PHE A 1 72 ? -1.432 -3.298 -20.601 1.00 0.00 1229 PHE A C 6
ATOM 10121 O O . PHE A 1 72 ? -1.339 -2.225 -20.017 1.00 0.00 1229 PHE A O 6
ATOM 10138 N N . ASP A 1 73 ? -2.493 -3.655 -21.340 1.00 0.00 1230 ASP A N 6
ATOM 10139 C CA . ASP A 1 73 ? -3.634 -2.765 -21.613 1.00 0.00 1230 ASP A CA 6
ATOM 10140 C C . ASP A 1 73 ? -4.323 -2.313 -20.302 1.00 0.00 1230 ASP A C 6
ATOM 10141 O O . ASP A 1 73 ? -4.514 -1.108 -20.073 1.00 0.00 1230 ASP A O 6
ATOM 10150 N N . PHE A 1 74 ? -4.639 -3.296 -19.438 1.00 0.00 1231 PHE A N 6
ATOM 10151 C CA . PHE A 1 74 ? -5.412 -3.073 -18.198 1.00 0.00 1231 PHE A CA 6
ATOM 10152 C C . PHE A 1 74 ? -4.621 -2.227 -17.181 1.00 0.00 1231 PHE A C 6
ATOM 10153 O O . PHE A 1 74 ? -5.111 -1.205 -16.697 1.00 0.00 1231 PHE A O 6
ATOM 10170 N N . ILE A 1 75 ? -3.390 -2.669 -16.892 1.00 0.00 1232 ILE A N 6
ATOM 10171 C CA . ILE A 1 75 ? -2.541 -2.086 -15.838 1.00 0.00 1232 ILE A CA 6
ATOM 10172 C C . ILE A 1 75 ? -2.142 -0.641 -16.197 1.00 0.00 1232 ILE A C 6
ATOM 10173 O O . ILE A 1 75 ? -2.352 0.264 -15.397 1.00 0.00 1232 ILE A O 6
ATOM 10189 N N . LEU A 1 76 ? -1.617 -0.451 -17.428 1.00 0.00 1233 LEU A N 6
ATOM 10190 C CA . LEU A 1 76 ? -1.156 0.870 -17.931 1.00 0.00 1233 LEU A CA 6
ATOM 10191 C C . LEU A 1 76 ? -2.294 1.907 -17.902 1.00 0.00 1233 LEU A C 6
ATOM 10192 O O . LEU A 1 76 ? -2.101 3.053 -17.454 1.00 0.00 1233 LEU A O 6
ATOM 10208 N N . ASP A 1 77 ? -3.485 1.484 -18.357 1.00 0.00 1234 ASP A N 6
ATOM 10209 C CA . ASP A 1 77 ? -4.660 2.368 -18.398 1.00 0.00 1234 ASP A CA 6
ATOM 10210 C C . ASP A 1 77 ? -5.079 2.768 -16.971 1.00 0.00 1234 ASP A C 6
ATOM 10211 O O . ASP A 1 77 ? -5.050 3.948 -16.622 1.00 0.00 1234 ASP A O 6
ATOM 10220 N N . ASN A 1 78 ? -5.393 1.754 -16.147 1.00 0.00 1235 ASN A N 6
ATOM 10221 C CA . ASN A 1 78 ? -5.992 1.945 -14.806 1.00 0.00 1235 ASN A CA 6
ATOM 10222 C C . ASN A 1 78 ? -5.043 2.683 -13.841 1.00 0.00 1235 ASN A C 6
ATOM 10223 O O . ASN A 1 78 ? -5.517 3.427 -12.968 1.00 0.00 1235 ASN A O 6
ATOM 10234 N N . VAL A 1 79 ? -3.710 2.498 -14.007 1.00 0.00 1236 VAL A N 6
ATOM 10235 C CA . VAL A 1 79 ? -2.730 3.217 -13.176 1.00 0.00 1236 VAL A CA 6
ATOM 10236 C C . VAL A 1 79 ? -2.748 4.712 -13.528 1.00 0.00 1236 VAL A C 6
ATOM 10237 O O . VAL A 1 79 ? -2.889 5.536 -12.633 1.00 0.00 1236 VAL A O 6
ATOM 10250 N N . GLN A 1 80 ? -2.668 5.050 -14.841 1.00 0.00 1237 GLN A N 6
ATOM 10251 C CA . GLN A 1 80 ? -2.584 6.459 -15.285 1.00 0.00 1237 GLN A CA 6
ATOM 10252 C C . GLN A 1 80 ? -3.908 7.215 -15.044 1.00 0.00 1237 GLN A C 6
ATOM 10253 O O . GLN A 1 80 ? -3.890 8.422 -14.801 1.00 0.00 1237 GLN A O 6
ATOM 10267 N N . VAL A 1 81 ? -5.039 6.492 -15.065 1.00 0.00 1238 VAL A N 6
ATOM 10268 C CA . VAL A 1 81 ? -6.372 7.061 -14.759 1.00 0.00 1238 VAL A CA 6
ATOM 10269 C C . VAL A 1 81 ? -6.444 7.500 -13.278 1.00 0.00 1238 VAL A C 6
ATOM 10270 O O . VAL A 1 81 ? -6.815 8.640 -12.971 1.00 0.00 1238 VAL A O 6
ATOM 10283 N N . VAL A 1 82 ? -6.056 6.605 -12.362 1.00 0.00 1239 VAL A N 6
ATOM 10284 C CA . VAL A 1 82 ? -6.013 6.920 -10.921 1.00 0.00 1239 VAL A CA 6
ATOM 10285 C C . VAL A 1 82 ? -4.885 7.943 -10.614 1.00 0.00 1239 VAL A C 6
ATOM 10286 O O . VAL A 1 82 ? -5.004 8.747 -9.711 1.00 0.00 1239 VAL A O 6
ATOM 10299 N N . LEU A 1 83 ? -3.826 7.931 -11.433 1.00 0.00 1240 LEU A N 6
ATOM 10300 C CA . LEU A 1 83 ? -2.640 8.810 -11.289 1.00 0.00 1240 LEU A CA 6
ATOM 10301 C C . LEU A 1 83 ? -2.984 10.279 -11.633 1.00 0.00 1240 LEU A C 6
ATOM 10302 O O . LEU A 1 83 ? -2.478 11.205 -10.997 1.00 0.00 1240 LEU A O 6
ATOM 10318 N N . GLN A 1 84 ? -3.875 10.483 -12.627 1.00 0.00 1241 GLN A N 6
ATOM 10319 C CA . GLN A 1 84 ? -4.321 11.838 -13.034 1.00 0.00 1241 GLN A CA 6
ATOM 10320 C C . GLN A 1 84 ? -5.434 12.369 -12.102 1.00 0.00 1241 GLN A C 6
ATOM 10321 O O . GLN A 1 84 ? -5.592 13.584 -11.957 1.00 0.00 1241 GLN A O 6
ATOM 10335 N N . GLN A 1 85 ? -6.207 11.453 -11.481 1.00 0.00 1242 GLN A N 6
ATOM 10336 C CA . GLN A 1 85 ? -7.278 11.828 -10.517 1.00 0.00 1242 GLN A CA 6
ATOM 10337 C C . GLN A 1 85 ? -6.712 12.111 -9.107 1.00 0.00 1242 GLN A C 6
ATOM 10338 O O . GLN A 1 85 ? -7.130 13.061 -8.437 1.00 0.00 1242 GLN A O 6
ATOM 10352 N N . THR A 1 86 ? -5.750 11.284 -8.673 1.00 0.00 1243 THR A N 6
ATOM 10353 C CA . THR A 1 86 ? -5.192 11.326 -7.311 1.00 0.00 1243 THR A CA 6
ATOM 10354 C C . THR A 1 86 ? -4.037 12.326 -7.246 1.00 0.00 1243 THR A C 6
ATOM 10355 O O . THR A 1 86 ? -4.070 13.281 -6.463 1.00 0.00 1243 THR A O 6
ATOM 10366 N N . TYR A 1 87 ? -3.030 12.111 -8.104 1.00 0.00 1244 TYR A N 6
ATOM 10367 C CA . TYR A 1 87 ? -1.787 12.886 -8.071 1.00 0.00 1244 TYR A CA 6
ATOM 10368 C C . TYR A 1 87 ? -1.891 14.147 -8.956 1.00 0.00 1244 TYR A C 6
ATOM 10369 O O . TYR A 1 87 ? -1.224 15.150 -8.696 1.00 0.00 1244 TYR A O 6
ATOM 10387 N N . GLY A 1 88 ? -2.748 14.071 -9.998 1.00 0.00 1245 GLY A N 6
ATOM 10388 C CA . GLY A 1 88 ? -2.964 15.186 -10.9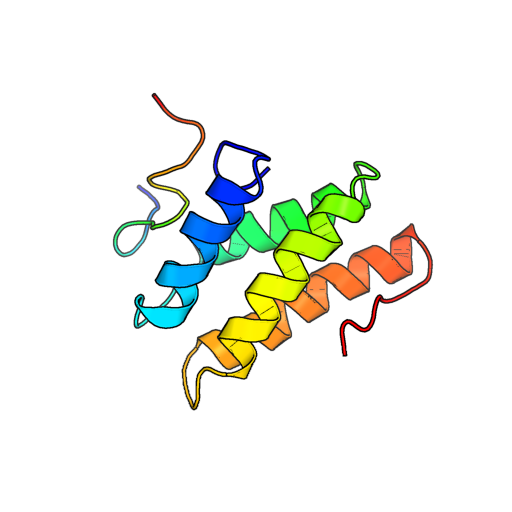32 1.00 0.00 1245 GLY A CA 6
ATOM 10389 C C . GLY A 1 88 ? -1.858 15.313 -11.979 1.00 0.00 1245 GLY A C 6
ATOM 10390 O O . GLY A 1 88 ? -1.830 16.284 -12.743 1.00 0.00 1245 GLY A O 6
ATOM 10394 N N . SER A 1 89 ? -0.956 14.315 -12.026 1.00 0.00 1246 SER A N 6
ATOM 10395 C CA . SER A 1 89 ? 0.172 14.270 -12.968 1.00 0.00 1246 SER A CA 6
ATOM 10396 C C . SER A 1 89 ? 0.493 12.806 -13.303 1.00 0.00 1246 SER A C 6
ATOM 10397 O O . SER A 1 89 ? 0.723 12.005 -12.392 1.00 0.00 1246 SER A O 6
ATOM 10405 N N . THR A 1 90 ? 0.485 12.462 -14.604 1.00 0.00 1247 THR A N 6
ATOM 10406 C CA . THR A 1 90 ? 0.812 11.116 -15.094 1.00 0.00 1247 THR A CA 6
ATOM 10407 C C . THR A 1 90 ? 2.243 11.072 -15.653 1.00 0.00 1247 THR A C 6
ATOM 10408 O O . THR A 1 90 ? 2.669 11.998 -16.355 1.00 0.00 1247 THR A O 6
ATOM 10419 N N . LEU A 1 91 ? 2.983 10.001 -15.316 1.00 0.00 1248 LEU A N 6
ATOM 10420 C CA . LEU A 1 91 ? 4.306 9.729 -15.899 1.00 0.00 1248 LEU A CA 6
ATOM 10421 C C . LEU A 1 91 ? 4.126 8.923 -17.202 1.00 0.00 1248 LEU A C 6
ATOM 10422 O O . LEU A 1 91 ? 3.411 7.910 -17.220 1.00 0.00 1248 LEU A O 6
ATOM 10438 N N . LYS A 1 92 ? 4.719 9.419 -18.310 1.00 0.00 1249 LYS A N 6
ATOM 10439 C CA . LYS A 1 92 ? 4.651 8.741 -19.613 1.00 0.00 1249 LYS A CA 6
ATOM 10440 C C . LYS A 1 92 ? 5.660 7.587 -19.639 1.00 0.00 1249 LYS A C 6
ATOM 10441 O O . LYS A 1 92 ? 6.876 7.790 -19.566 1.00 0.00 1249 LYS A O 6
ATOM 10460 N N . VAL A 1 93 ? 5.109 6.379 -19.725 1.00 0.00 1250 VAL A N 6
ATOM 10461 C CA . VAL A 1 93 ? 5.849 5.117 -19.663 1.00 0.00 1250 VAL A CA 6
ATOM 10462 C C . VAL A 1 93 ? 6.515 4.812 -21.029 1.00 0.00 1250 VAL A C 6
ATOM 10463 O O . VAL A 1 93 ? 7.478 4.035 -21.104 1.00 0.00 1250 VAL A O 6
ATOM 10476 N N . THR A 1 94 ? 5.977 5.452 -22.089 1.00 0.00 1251 THR A N 6
ATOM 10477 C CA . THR A 1 94 ? 6.429 5.305 -23.487 1.00 0.00 1251 THR A CA 6
ATOM 10478 C C . THR A 1 94 ? 7.935 5.619 -23.650 1.00 0.00 1251 THR A C 6
ATOM 10479 O O . THR A 1 94 ? 8.473 6.558 -23.046 1.00 0.00 1251 THR A O 6
ATOM 10490 N N . LYS B 2 1 ? 6.734 -25.619 -6.342 1.00 0.00 231 LYS B N 6
ATOM 10491 C CA . LYS B 2 1 ? 5.876 -26.487 -5.529 1.00 0.00 231 LYS B CA 6
ATOM 10492 C C . LYS B 2 1 ? 4.434 -26.541 -6.092 1.00 0.00 231 LYS B C 6
ATOM 10493 O O . LYS B 2 1 ? 3.489 -26.903 -5.377 1.00 0.00 231 LYS B O 6
ATOM 10512 N N . GLY B 2 2 ? 4.287 -26.198 -7.389 1.00 0.00 232 GLY B N 6
ATOM 10513 C CA . GLY B 2 2 ? 2.994 -26.255 -8.094 1.00 0.00 232 GLY B CA 6
ATOM 10514 C C . GLY B 2 2 ? 2.328 -24.881 -8.264 1.00 0.00 232 GLY B C 6
ATOM 10515 O O . GLY B 2 2 ? 1.348 -24.775 -9.004 1.00 0.00 232 GLY B O 6
ATOM 10519 N N . ASN B 2 3 ? 2.899 -23.841 -7.595 1.00 0.00 233 ASN B N 6
ATOM 10520 C CA . ASN B 2 3 ? 2.371 -22.437 -7.533 1.00 0.00 233 ASN B CA 6
ATOM 10521 C C . ASN B 2 3 ? 0.823 -22.377 -7.395 1.00 0.00 233 ASN B C 6
ATOM 10522 O O . ASN B 2 3 ? 0.089 -22.317 -8.384 1.00 0.00 233 ASN B O 6
ATOM 10533 N N . MET B 2 4 ? 0.350 -22.442 -6.131 1.00 0.00 234 MET B N 6
ATOM 10534 C CA . MET B 2 4 ? -1.091 -22.455 -5.789 1.00 0.00 234 MET B CA 6
ATOM 10535 C C . MET B 2 4 ? -1.807 -21.174 -6.279 1.00 0.00 234 MET B C 6
ATOM 10536 O O . MET B 2 4 ? -1.249 -20.067 -6.174 1.00 0.00 234 MET B O 6
ATOM 10550 N N . MET B 2 5 ? -3.033 -21.354 -6.824 1.00 0.00 235 MET B N 6
ATOM 10551 C CA . MET B 2 5 ? -3.916 -20.252 -7.247 1.00 0.00 235 MET B CA 6
ATOM 10552 C C . MET B 2 5 ? -4.382 -19.469 -6.001 1.00 0.00 235 MET B C 6
ATOM 10553 O O . MET B 2 5 ? -5.474 -19.684 -5.461 1.00 0.00 235 MET B O 6
ATOM 10567 N N . SER B 2 6 ? -3.496 -18.583 -5.555 1.00 0.00 236 SER B N 6
ATOM 10568 C CA . SER B 2 6 ? -3.632 -17.817 -4.323 1.00 0.00 236 SER B CA 6
ATOM 10569 C C . SER B 2 6 ? -2.753 -16.570 -4.467 1.00 0.00 236 SER B C 6
ATOM 10570 O O . SER B 2 6 ? -3.196 -15.453 -4.160 1.00 0.00 236 SER B O 6
ATOM 10578 N N . ASN B 2 7 ? -1.511 -16.815 -4.963 1.00 0.00 237 ASN B N 6
ATOM 10579 C CA . ASN B 2 7 ? -0.539 -15.794 -5.390 1.00 0.00 237 ASN B CA 6
ATOM 10580 C C . ASN B 2 7 ? 0.821 -16.483 -5.562 1.00 0.00 237 ASN B C 6
ATOM 10581 O O . ASN B 2 7 ? 1.195 -17.337 -4.757 1.00 0.00 237 ASN B O 6
ATOM 10592 N N . PHE B 2 8 ? 1.509 -16.143 -6.643 1.00 0.00 238 PHE B N 6
ATOM 10593 C CA . PHE B 2 8 ? 2.951 -16.400 -6.820 1.00 0.00 238 PHE B CA 6
ATOM 10594 C C . PHE B 2 8 ? 3.720 -15.184 -6.288 1.00 0.00 238 PHE B C 6
ATOM 10595 O O . PHE B 2 8 ? 4.683 -15.320 -5.526 1.00 0.00 238 PHE B O 6
ATOM 10612 N N . PHE B 2 9 ? 3.248 -13.995 -6.718 1.00 0.00 239 PHE B N 6
ATOM 10613 C CA . PHE B 2 9 ? 3.883 -12.699 -6.424 1.00 0.00 239 PHE B CA 6
ATOM 10614 C C . PHE B 2 9 ? 3.921 -12.450 -4.889 1.00 0.00 239 PHE B C 6
ATOM 10615 O O . PHE B 2 9 ? 4.982 -12.569 -4.256 1.00 0.00 239 PHE B O 6
ATOM 10632 N N . GLY B 2 10 ? 2.741 -12.133 -4.309 1.00 0.00 240 GLY B N 6
ATOM 10633 C CA . GLY B 2 10 ? 2.597 -11.913 -2.862 1.00 0.00 240 GLY B CA 6
ATOM 10634 C C . GLY B 2 10 ? 2.548 -13.219 -2.083 1.00 0.00 240 GLY B C 6
ATOM 10635 O O . GLY B 2 10 ? 1.517 -13.565 -1.494 1.00 0.00 240 GLY B O 6
ATOM 10639 N N . LYS B 2 11 ? 3.683 -13.931 -2.092 1.00 0.00 241 LYS B N 6
ATOM 10640 C CA . LYS B 2 11 ? 3.823 -15.274 -1.506 1.00 0.00 241 LYS B CA 6
ATOM 10641 C C . LYS B 2 11 ? 5.318 -15.636 -1.468 1.00 0.00 241 LYS B C 6
ATOM 10642 O O . LYS B 2 11 ? 5.839 -16.104 -0.451 1.00 0.00 241 LYS B O 6
ATOM 10661 N N . ALA B 2 12 ? 5.987 -15.401 -2.612 1.00 0.00 242 ALA B N 6
ATOM 10662 C CA . ALA B 2 12 ? 7.431 -15.629 -2.777 1.00 0.00 242 ALA B CA 6
ATOM 10663 C C . ALA B 2 12 ? 8.249 -14.584 -1.987 1.00 0.00 242 ALA B C 6
ATOM 10664 O O . ALA B 2 12 ? 9.230 -14.921 -1.318 1.00 0.00 242 ALA B O 6
ATOM 10671 N N . ALA B 2 13 ? 7.818 -13.314 -2.069 1.00 0.00 243 ALA B N 6
ATOM 10672 C CA . ALA B 2 13 ? 8.483 -12.178 -1.387 1.00 0.00 243 ALA B CA 6
ATOM 10673 C C . ALA B 2 13 ? 7.757 -11.786 -0.078 1.00 0.00 243 ALA B C 6
ATOM 10674 O O . ALA B 2 13 ? 8.073 -10.755 0.530 1.00 0.00 243 ALA B O 6
ATOM 10681 N N . MET B 2 14 ? 6.801 -12.630 0.358 1.00 0.00 244 MET B N 6
ATOM 10682 C CA . MET B 2 14 ? 5.929 -12.319 1.506 1.00 0.00 244 MET B CA 6
ATOM 10683 C C . MET B 2 14 ? 6.676 -12.501 2.845 1.00 0.00 244 MET B C 6
ATOM 10684 O O . MET B 2 14 ? 6.867 -13.631 3.309 1.00 0.00 244 MET B O 6
ATOM 10698 N N . ASN B 2 15 ? 7.142 -11.362 3.405 1.00 0.00 245 ASN B N 6
ATOM 10699 C CA . ASN B 2 15 ? 7.683 -11.260 4.780 1.00 0.00 245 ASN B CA 6
ATOM 10700 C C . ASN B 2 15 ? 8.940 -12.139 4.983 1.00 0.00 245 ASN B C 6
ATOM 10701 O O . ASN B 2 15 ? 8.986 -13.001 5.874 1.00 0.00 245 ASN B O 6
ATOM 10712 N N . LYS B 2 16 ? 9.959 -11.906 4.140 1.00 0.00 246 LYS B N 6
ATOM 10713 C CA . LYS B 2 16 ? 11.243 -12.633 4.190 1.00 0.00 246 LYS B CA 6
ATOM 10714 C C . LYS B 2 16 ? 12.418 -11.620 4.295 1.00 0.00 246 LYS B C 6
ATOM 10715 O O . LYS B 2 16 ? 12.785 -11.005 3.270 1.00 0.00 246 LYS B O 6
ATOM 10735 N N . ASN A 1 1 ? 3.529 -1.814 -1.642 1.00 0.00 1158 ASN A N 7
ATOM 10736 C CA . ASN A 1 1 ? 4.757 -2.626 -1.781 1.00 0.00 1158 ASN A CA 7
ATOM 10737 C C . ASN A 1 1 ? 4.778 -3.214 -3.205 1.00 0.00 1158 ASN A C 7
ATOM 10738 O O . ASN A 1 1 ? 4.159 -2.650 -4.117 1.00 0.00 1158 ASN A O 7
ATOM 10749 N N . LEU A 1 2 ? 5.530 -4.312 -3.401 1.00 0.00 1159 LEU A N 7
ATOM 10750 C CA . LEU A 1 2 ? 5.422 -5.153 -4.601 1.00 0.00 1159 LEU A CA 7
ATOM 10751 C C . LEU A 1 2 ? 5.774 -6.599 -4.198 1.00 0.00 1159 LEU A C 7
ATOM 10752 O O . LEU A 1 2 ? 6.929 -6.900 -3.893 1.00 0.00 1159 LEU A O 7
ATOM 10768 N N . ALA A 1 3 ? 4.728 -7.458 -4.182 1.00 0.00 1160 ALA A N 7
ATOM 10769 C CA . ALA A 1 3 ? 4.775 -8.869 -3.739 1.00 0.00 1160 ALA A CA 7
ATOM 10770 C C . ALA A 1 3 ? 5.192 -9.031 -2.260 1.00 0.00 1160 ALA A C 7
ATOM 10771 O O . ALA A 1 3 ? 5.607 -10.107 -1.841 1.00 0.00 1160 ALA A O 7
ATOM 10778 N N . GLY A 1 4 ? 5.003 -7.969 -1.469 1.00 0.00 1161 GLY A N 7
ATOM 10779 C CA . GLY A 1 4 ? 5.423 -7.949 -0.061 1.00 0.00 1161 GLY A CA 7
ATOM 10780 C C . GLY A 1 4 ? 6.899 -7.615 0.103 1.00 0.00 1161 GLY A C 7
ATOM 10781 O O . GLY A 1 4 ? 7.485 -7.861 1.162 1.00 0.00 1161 GLY A O 7
ATOM 10785 N N . ALA A 1 5 ? 7.488 -7.019 -0.947 1.00 0.00 1162 ALA A N 7
ATOM 10786 C CA . ALA A 1 5 ? 8.905 -6.625 -0.979 1.00 0.00 1162 ALA A CA 7
ATOM 10787 C C . ALA A 1 5 ? 9.022 -5.119 -1.265 1.00 0.00 1162 ALA A C 7
ATOM 10788 O O . ALA A 1 5 ? 8.225 -4.555 -2.029 1.00 0.00 1162 ALA A O 7
ATOM 10795 N N . VAL A 1 6 ? 10.009 -4.480 -0.623 1.00 0.00 1163 VAL A N 7
ATOM 10796 C CA . VAL A 1 6 ? 10.304 -3.039 -0.779 1.00 0.00 1163 VAL A CA 7
ATOM 10797 C C . VAL A 1 6 ? 11.590 -2.847 -1.619 1.00 0.00 1163 VAL A C 7
ATOM 10798 O O . VAL A 1 6 ? 11.686 -1.880 -2.391 1.00 0.00 1163 VAL A O 7
ATOM 10811 N N . GLU A 1 7 ? 12.564 -3.782 -1.456 1.00 0.00 1164 GLU A N 7
ATOM 10812 C CA . GLU A 1 7 ? 13.852 -3.758 -2.185 1.00 0.00 1164 GLU A CA 7
ATOM 10813 C C . GLU A 1 7 ? 13.600 -3.879 -3.693 1.00 0.00 1164 GLU A C 7
ATOM 10814 O O . GLU A 1 7 ? 13.105 -4.916 -4.137 1.00 0.00 1164 GLU A O 7
ATOM 10826 N N . PHE A 1 8 ? 13.961 -2.828 -4.469 1.00 0.00 1165 PHE A N 7
ATOM 10827 C CA . PHE A 1 8 ? 13.641 -2.755 -5.905 1.00 0.00 1165 PHE A CA 7
ATOM 10828 C C . PHE A 1 8 ? 14.268 -3.925 -6.700 1.00 0.00 1165 PHE A C 7
ATOM 10829 O O . PHE A 1 8 ? 13.661 -4.397 -7.652 1.00 0.00 1165 PHE A O 7
ATOM 10846 N N . ASN A 1 9 ? 15.458 -4.403 -6.299 1.00 0.00 1166 ASN A N 7
ATOM 10847 C CA . ASN A 1 9 ? 16.155 -5.471 -7.046 1.00 0.00 1166 ASN A CA 7
ATOM 10848 C C . ASN A 1 9 ? 15.427 -6.808 -6.863 1.00 0.00 1166 ASN A C 7
ATOM 10849 O O . ASN A 1 9 ? 15.442 -7.646 -7.770 1.00 0.00 1166 ASN A O 7
ATOM 10860 N N . ASP A 1 10 ? 14.767 -6.982 -5.696 1.00 0.00 1167 ASP A N 7
ATOM 10861 C CA . ASP A 1 10 ? 13.963 -8.182 -5.407 1.00 0.00 1167 ASP A CA 7
ATOM 10862 C C . ASP A 1 10 ? 12.616 -8.092 -6.164 1.00 0.00 1167 ASP A C 7
ATOM 10863 O O . ASP A 1 10 ? 12.190 -9.045 -6.809 1.00 0.00 1167 ASP A O 7
ATOM 10872 N N . VAL A 1 11 ? 11.981 -6.911 -6.048 1.00 0.00 1168 VAL A N 7
ATOM 10873 C CA . VAL A 1 11 ? 10.772 -6.489 -6.807 1.00 0.00 1168 VAL A CA 7
ATOM 10874 C C . VAL A 1 11 ? 10.926 -6.743 -8.331 1.00 0.00 1168 VAL A C 7
ATOM 10875 O O . VAL A 1 11 ? 10.009 -7.240 -9.005 1.00 0.00 1168 VAL A O 7
ATOM 10888 N N . LYS A 1 12 ? 12.119 -6.419 -8.822 1.00 0.00 1169 LYS A N 7
ATOM 10889 C CA . LYS A 1 12 ? 12.514 -6.546 -10.233 1.00 0.00 1169 LYS A CA 7
ATOM 10890 C C . LYS A 1 12 ? 12.625 -8.031 -10.627 1.00 0.00 1169 LYS A C 7
ATOM 10891 O O . LYS A 1 12 ? 12.172 -8.433 -11.708 1.00 0.00 1169 LYS A O 7
ATOM 10910 N N . THR A 1 13 ? 13.249 -8.821 -9.722 1.00 0.00 1170 THR A N 7
ATOM 10911 C CA . THR A 1 13 ? 13.444 -10.275 -9.903 1.00 0.00 1170 THR A CA 7
ATOM 10912 C C . THR A 1 13 ? 12.084 -10.969 -10.068 1.00 0.00 1170 THR A C 7
ATOM 10913 O O . THR A 1 13 ? 11.868 -11.684 -11.045 1.00 0.00 1170 THR A O 7
ATOM 10924 N N . LEU A 1 14 ? 11.179 -10.678 -9.114 1.00 0.00 1171 LEU A N 7
ATOM 10925 C CA . LEU A 1 14 ? 9.798 -11.191 -9.083 1.00 0.00 1171 LEU A CA 7
ATOM 10926 C C . LEU A 1 14 ? 9.103 -11.018 -10.450 1.00 0.00 1171 LEU A C 7
ATOM 10927 O O . LEU A 1 14 ? 8.727 -12.001 -11.078 1.00 0.00 1171 LEU A O 7
ATOM 10943 N N . LEU A 1 15 ? 8.993 -9.739 -10.894 1.00 0.00 1172 LEU A N 7
ATOM 10944 C CA . LEU A 1 15 ? 8.454 -9.353 -12.231 1.00 0.00 1172 LEU A CA 7
ATOM 10945 C C . LEU A 1 15 ? 9.078 -10.184 -13.370 1.00 0.00 1172 LEU A C 7
ATOM 10946 O O . LEU A 1 15 ? 8.374 -10.630 -14.278 1.00 0.00 1172 LEU A O 7
ATOM 10962 N N . ARG A 1 16 ? 10.402 -10.406 -13.277 1.00 0.00 1173 ARG A N 7
ATOM 10963 C CA . ARG A 1 16 ? 11.198 -10.956 -14.384 1.00 0.00 1173 ARG A CA 7
ATOM 10964 C C . ARG A 1 16 ? 10.788 -12.410 -14.720 1.00 0.00 1173 ARG A C 7
ATOM 10965 O O . ARG A 1 16 ? 10.336 -12.681 -15.864 1.00 0.00 1173 ARG A O 7
ATOM 10986 N N . GLU A 1 17 ? 10.878 -13.344 -13.725 1.00 0.00 1174 GLU A N 7
ATOM 10987 C CA . GLU A 1 17 ? 10.452 -14.737 -13.973 1.00 0.00 1174 GLU A CA 7
ATOM 10988 C C . GLU A 1 17 ? 8.952 -14.760 -14.223 1.00 0.00 1174 GLU A C 7
ATOM 10989 O O . GLU A 1 17 ? 8.548 -15.184 -15.275 1.00 0.00 1174 GLU A O 7
ATOM 11001 N N . TRP A 1 18 ? 8.184 -14.148 -13.314 1.00 0.00 1175 TRP A N 7
ATOM 11002 C CA . TRP A 1 18 ? 6.705 -14.210 -13.290 1.00 0.00 1175 TRP A CA 7
ATOM 11003 C C . TRP A 1 18 ? 6.080 -14.016 -14.683 1.00 0.00 1175 TRP A C 7
ATOM 11004 O O . TRP A 1 18 ? 5.347 -14.888 -15.152 1.00 0.00 1175 TRP A O 7
ATOM 11025 N N . ILE A 1 19 ? 6.497 -12.950 -15.374 1.00 0.00 1176 ILE A N 7
ATOM 11026 C CA . ILE A 1 19 ? 6.081 -12.675 -16.759 1.00 0.00 1176 ILE A CA 7
ATOM 11027 C C . ILE A 1 19 ? 6.569 -13.771 -17.743 1.00 0.00 1176 ILE A C 7
ATOM 11028 O O . ILE A 1 19 ? 5.768 -14.337 -18.489 1.00 0.00 1176 ILE A O 7
ATOM 11044 N N . THR A 1 20 ? 7.880 -14.088 -17.729 1.00 0.00 1177 THR A N 7
ATOM 11045 C CA . THR A 1 20 ? 8.489 -15.010 -18.738 1.00 0.00 1177 THR A CA 7
ATOM 11046 C C . THR A 1 20 ? 8.265 -16.525 -18.421 1.00 0.00 1177 THR A C 7
ATOM 11047 O O . THR A 1 20 ? 8.535 -17.387 -19.263 1.00 0.00 1177 THR A O 7
ATOM 11058 N N . THR A 1 21 ? 7.764 -16.829 -17.214 1.00 0.00 1178 THR A N 7
ATOM 11059 C CA . THR A 1 21 ? 7.746 -18.195 -16.637 1.00 0.00 1178 THR A CA 7
ATOM 11060 C C . THR A 1 21 ? 6.333 -18.798 -16.631 1.00 0.00 1178 THR A C 7
ATOM 11061 O O . THR A 1 21 ? 6.140 -19.935 -17.089 1.00 0.00 1178 THR A O 7
ATOM 11072 N N . ILE A 1 22 ? 5.345 -18.043 -16.113 1.00 0.00 1179 ILE A N 7
ATOM 11073 C CA . ILE A 1 22 ? 3.996 -18.598 -15.869 1.00 0.00 1179 ILE A CA 7
ATOM 11074 C C . ILE A 1 22 ? 3.196 -18.570 -17.175 1.00 0.00 1179 ILE A C 7
ATOM 11075 O O . ILE A 1 22 ? 2.726 -17.515 -17.602 1.00 0.00 1179 ILE A O 7
ATOM 11091 N N . SER A 1 23 ? 3.095 -19.745 -17.819 1.00 0.00 1180 SER A N 7
ATOM 11092 C CA . SER A 1 23 ? 2.469 -19.898 -19.140 1.00 0.00 1180 SER A CA 7
ATOM 11093 C C . SER A 1 23 ? 0.968 -19.520 -19.113 1.00 0.00 1180 SER A C 7
ATOM 11094 O O . SER A 1 23 ? 0.414 -19.055 -20.117 1.00 0.00 1180 SER A O 7
ATOM 11102 N N . ASP A 1 24 ? 0.334 -19.713 -17.940 1.00 0.00 1181 ASP A N 7
ATOM 11103 C CA . ASP A 1 24 ? -1.050 -19.285 -17.684 1.00 0.00 1181 ASP A CA 7
ATOM 11104 C C . ASP A 1 24 ? -1.090 -18.502 -16.356 1.00 0.00 1181 ASP A C 7
ATOM 11105 O O . ASP A 1 24 ? -1.149 -19.116 -15.281 1.00 0.00 1181 ASP A O 7
ATOM 11114 N N . PRO A 1 25 ? -0.985 -17.127 -16.405 1.00 0.00 1182 PRO A N 7
ATOM 11115 C CA . PRO A 1 25 ? -1.017 -16.271 -15.189 1.00 0.00 1182 PRO A CA 7
ATOM 11116 C C . PRO A 1 25 ? -2.341 -16.373 -14.418 1.00 0.00 1182 PRO A C 7
ATOM 11117 O O . PRO A 1 25 ? -3.406 -16.568 -15.017 1.00 0.00 1182 PRO A O 7
ATOM 11128 N N . MET A 1 26 ? -2.259 -16.231 -13.092 1.00 0.00 1183 MET A N 7
ATOM 11129 C CA . MET A 1 26 ? -3.437 -16.042 -12.245 1.00 0.00 1183 MET A CA 7
ATOM 11130 C C . MET A 1 26 ? -3.755 -14.537 -12.234 1.00 0.00 1183 MET A C 7
ATOM 11131 O O . MET A 1 26 ? -2.853 -13.713 -12.038 1.00 0.00 1183 MET A O 7
ATOM 11145 N N . GLU A 1 27 ? -5.029 -14.171 -12.460 1.00 0.00 1184 GLU A N 7
ATOM 11146 C CA . GLU A 1 27 ? -5.430 -12.749 -12.567 1.00 0.00 1184 GLU A CA 7
ATOM 11147 C C . GLU A 1 27 ? -5.240 -12.012 -11.234 1.00 0.00 1184 GLU A C 7
ATOM 11148 O O . GLU A 1 27 ? -5.205 -10.788 -11.215 1.00 0.00 1184 GLU A O 7
ATOM 11160 N N . GLU A 1 28 ? -5.128 -12.787 -10.142 1.00 0.00 1185 GLU A N 7
ATOM 11161 C CA . GLU A 1 28 ? -4.872 -12.280 -8.778 1.00 0.00 1185 GLU A CA 7
ATOM 11162 C C . GLU A 1 28 ? -3.485 -11.613 -8.646 1.00 0.00 1185 GLU A C 7
ATOM 11163 O O . GLU A 1 28 ? -3.331 -10.682 -7.855 1.00 0.00 1185 GLU A O 7
ATOM 11175 N N . ASP A 1 29 ? -2.473 -12.108 -9.397 1.00 0.00 1186 ASP A N 7
ATOM 11176 C CA . ASP A 1 29 ? -1.121 -11.483 -9.436 1.00 0.00 1186 ASP A CA 7
ATOM 11177 C C . ASP A 1 29 ? -1.079 -10.276 -10.405 1.00 0.00 1186 ASP A C 7
ATOM 11178 O O . ASP A 1 29 ? -0.221 -9.395 -10.284 1.00 0.00 1186 ASP A O 7
ATOM 11187 N N . ILE A 1 30 ? -1.995 -10.246 -11.373 1.00 0.00 1187 ILE A N 7
ATOM 11188 C CA . ILE A 1 30 ? -2.185 -9.074 -12.265 1.00 0.00 1187 ILE A CA 7
ATOM 11189 C C . ILE A 1 30 ? -2.982 -8.006 -11.480 1.00 0.00 1187 ILE A C 7
ATOM 11190 O O . ILE A 1 30 ? -2.817 -6.801 -11.663 1.00 0.00 1187 ILE A O 7
ATOM 11206 N N . LEU A 1 31 ? -3.819 -8.497 -10.574 1.00 0.00 1188 LEU A N 7
ATOM 11207 C CA . LEU A 1 31 ? -4.598 -7.700 -9.624 1.00 0.00 1188 LEU A CA 7
ATOM 11208 C C . LEU A 1 31 ? -3.697 -7.191 -8.475 1.00 0.00 1188 LEU A C 7
ATOM 11209 O O . LEU A 1 31 ? -3.925 -6.092 -7.961 1.00 0.00 1188 LEU A O 7
ATOM 11225 N N . GLN A 1 32 ? -2.649 -7.976 -8.104 1.00 0.00 1189 GLN A N 7
ATOM 11226 C CA . GLN A 1 32 ? -1.735 -7.615 -6.988 1.00 0.00 1189 GLN A CA 7
ATOM 11227 C C . GLN A 1 32 ? -0.922 -6.368 -7.381 1.00 0.00 1189 GLN A C 7
ATOM 11228 O O . GLN A 1 32 ? -0.782 -5.446 -6.575 1.00 0.00 1189 GLN A O 7
ATOM 11242 N N . VAL A 1 33 ? -0.446 -6.325 -8.651 1.00 0.00 1190 VAL A N 7
ATOM 11243 C CA . VAL A 1 33 ? 0.276 -5.150 -9.182 1.00 0.00 1190 VAL A CA 7
ATOM 11244 C C . VAL A 1 33 ? -0.662 -3.944 -9.353 1.00 0.00 1190 VAL A C 7
ATOM 11245 O O . VAL A 1 33 ? -0.287 -2.845 -8.974 1.00 0.00 1190 VAL A O 7
ATOM 11258 N N . VAL A 1 34 ? -1.879 -4.161 -9.907 1.00 0.00 1191 VAL A N 7
ATOM 11259 C CA . VAL A 1 34 ? -2.887 -3.078 -10.093 1.00 0.00 1191 VAL A CA 7
ATOM 11260 C C . VAL A 1 34 ? -3.267 -2.419 -8.743 1.00 0.00 1191 VAL A C 7
ATOM 11261 O O . VAL A 1 34 ? -3.383 -1.189 -8.655 1.00 0.00 1191 VAL A O 7
ATOM 11274 N N . LYS A 1 35 ? -3.399 -3.246 -7.695 1.00 0.00 1192 LYS A N 7
ATOM 11275 C CA . LYS A 1 35 ? -3.790 -2.779 -6.354 1.00 0.00 1192 LYS A CA 7
ATOM 11276 C C . LYS A 1 35 ? -2.684 -1.902 -5.731 1.00 0.00 1192 LYS A C 7
ATOM 11277 O O . LYS A 1 35 ? -2.973 -0.833 -5.185 1.00 0.00 1192 LYS A O 7
ATOM 11296 N N . TYR A 1 36 ? -1.419 -2.349 -5.834 1.00 0.00 1193 TYR A N 7
ATOM 11297 C CA . TYR A 1 36 ? -0.275 -1.575 -5.307 1.00 0.00 1193 TYR A CA 7
ATOM 11298 C C . TYR A 1 36 ? -0.068 -0.316 -6.129 1.00 0.00 1193 TYR A C 7
ATOM 11299 O O . TYR A 1 36 ? 0.322 0.701 -5.590 1.00 0.00 1193 TYR A O 7
ATOM 11317 N N . CYS A 1 37 ? -0.316 -0.420 -7.446 1.00 0.00 1194 CYS A N 7
ATOM 11318 C CA . CYS A 1 37 ? -0.199 0.715 -8.372 1.00 0.00 1194 CYS A CA 7
ATOM 11319 C C . CYS A 1 37 ? -1.034 1.891 -7.866 1.00 0.00 1194 CYS A C 7
ATOM 11320 O O . CYS A 1 37 ? -0.497 2.957 -7.559 1.00 0.00 1194 CYS A O 7
ATOM 11328 N N . THR A 1 38 ? -2.328 1.619 -7.676 1.00 0.00 1195 THR A N 7
ATOM 11329 C CA . THR A 1 38 ? -3.300 2.598 -7.196 1.00 0.00 1195 THR A CA 7
ATOM 11330 C C . THR A 1 38 ? -2.960 3.072 -5.762 1.00 0.00 1195 THR A C 7
ATOM 11331 O O . THR A 1 38 ? -3.117 4.255 -5.445 1.00 0.00 1195 THR A O 7
ATOM 11342 N N . ASP A 1 39 ? -2.431 2.153 -4.921 1.00 0.00 1196 ASP A N 7
ATOM 11343 C CA . ASP A 1 39 ? -2.134 2.439 -3.501 1.00 0.00 1196 ASP A CA 7
ATOM 11344 C C . ASP A 1 39 ? -0.848 3.289 -3.351 1.00 0.00 1196 ASP A C 7
ATOM 11345 O O . ASP A 1 39 ? -0.723 4.053 -2.402 1.00 0.00 1196 ASP A O 7
ATOM 11354 N N . LEU A 1 40 ? 0.091 3.144 -4.307 1.00 0.00 1197 LEU A N 7
ATOM 11355 C CA . LEU A 1 40 ? 1.360 3.920 -4.350 1.00 0.00 1197 LEU A CA 7
ATOM 11356 C C . LEU A 1 40 ? 1.068 5.366 -4.778 1.00 0.00 1197 LEU A C 7
ATOM 11357 O O . LEU A 1 40 ? 1.758 6.298 -4.368 1.00 0.00 1197 LEU A O 7
ATOM 11373 N N . ILE A 1 41 ? 0.026 5.529 -5.613 1.00 0.00 1198 ILE A N 7
ATOM 11374 C CA . ILE A 1 41 ? -0.501 6.856 -5.991 1.00 0.00 1198 ILE A CA 7
ATOM 11375 C C . ILE A 1 41 ? -1.144 7.536 -4.754 1.00 0.00 1198 ILE A C 7
ATOM 11376 O O . ILE A 1 41 ? -0.987 8.745 -4.544 1.00 0.00 1198 ILE A O 7
ATOM 11392 N N . GLU A 1 42 ? -1.830 6.719 -3.923 1.00 0.00 1199 GLU A N 7
ATOM 11393 C CA . GLU A 1 42 ? -2.481 7.173 -2.676 1.00 0.00 1199 GLU A CA 7
ATOM 11394 C C . GLU A 1 42 ? -1.432 7.485 -1.589 1.00 0.00 1199 GLU A C 7
ATOM 11395 O O . GLU A 1 42 ? -1.628 8.388 -0.766 1.00 0.00 1199 GLU A O 7
ATOM 11407 N N . GLU A 1 43 ? -0.322 6.721 -1.591 1.00 0.00 1200 GLU A N 7
ATOM 11408 C CA . GLU A 1 43 ? 0.709 6.781 -0.532 1.00 0.00 1200 GLU A CA 7
ATOM 11409 C C . GLU A 1 43 ? 1.854 7.752 -0.912 1.00 0.00 1200 GLU A C 7
ATOM 11410 O O . GLU A 1 43 ? 2.821 7.918 -0.154 1.00 0.00 1200 GLU A O 7
ATOM 11422 N N . LYS A 1 44 ? 1.722 8.398 -2.102 1.00 0.00 1201 LYS A N 7
ATOM 11423 C CA . LYS A 1 44 ? 2.728 9.330 -2.680 1.00 0.00 1201 LYS A CA 7
ATOM 11424 C C . LYS A 1 44 ? 4.072 8.606 -2.966 1.00 0.00 1201 LYS A C 7
ATOM 11425 O O . LYS A 1 44 ? 5.088 9.253 -3.262 1.00 0.00 1201 LYS A O 7
ATOM 11444 N N . ASP A 1 45 ? 4.052 7.254 -2.955 1.00 0.00 1202 ASP A N 7
ATOM 11445 C CA . ASP A 1 45 ? 5.255 6.420 -3.124 1.00 0.00 1202 ASP A CA 7
ATOM 11446 C C . ASP A 1 45 ? 5.281 5.840 -4.549 1.00 0.00 1202 ASP A C 7
ATOM 11447 O O . ASP A 1 45 ? 5.667 4.687 -4.790 1.00 0.00 1202 ASP A O 7
ATOM 11456 N N . LEU A 1 46 ? 4.946 6.711 -5.517 1.00 0.00 1203 LEU A N 7
ATOM 11457 C CA . LEU A 1 46 ? 4.897 6.362 -6.949 1.00 0.00 1203 LEU A CA 7
ATOM 11458 C C . LEU A 1 46 ? 6.321 6.228 -7.554 1.00 0.00 1203 LEU A C 7
ATOM 11459 O O . LEU A 1 46 ? 6.475 6.047 -8.767 1.00 0.00 1203 LEU A O 7
ATOM 11475 N N . GLU A 1 47 ? 7.355 6.320 -6.679 1.00 0.00 1204 GLU A N 7
ATOM 11476 C CA . GLU A 1 47 ? 8.752 6.017 -7.019 1.00 0.00 1204 GLU A CA 7
ATOM 11477 C C . GLU A 1 47 ? 8.889 4.581 -7.551 1.00 0.00 1204 GLU A C 7
ATOM 11478 O O . GLU A 1 47 ? 9.316 4.385 -8.691 1.00 0.00 1204 GLU A O 7
ATOM 11490 N N . LYS A 1 48 ? 8.487 3.584 -6.722 1.00 0.00 1205 LYS A N 7
ATOM 11491 C CA . LYS A 1 48 ? 8.541 2.164 -7.110 1.00 0.00 1205 LYS A CA 7
ATOM 11492 C C . LYS A 1 48 ? 7.642 1.923 -8.312 1.00 0.00 1205 LYS A C 7
ATOM 11493 O O . LYS A 1 48 ? 8.035 1.232 -9.232 1.00 0.00 1205 LYS A O 7
ATOM 11512 N N . LEU A 1 49 ? 6.465 2.561 -8.283 1.00 0.00 1206 LEU A N 7
ATOM 11513 C CA . LEU A 1 49 ? 5.432 2.465 -9.329 1.00 0.00 1206 LEU A CA 7
ATOM 11514 C C . LEU A 1 49 ? 6.005 2.713 -10.732 1.00 0.00 1206 LEU A C 7
ATOM 11515 O O . LEU A 1 49 ? 5.725 1.959 -11.659 1.00 0.00 1206 LEU A O 7
ATOM 11531 N N . ASP A 1 50 ? 6.834 3.755 -10.843 1.00 0.00 1207 ASP A N 7
ATOM 11532 C CA . ASP A 1 50 ? 7.442 4.179 -12.116 1.00 0.00 1207 ASP A CA 7
ATOM 11533 C C . ASP A 1 50 ? 8.273 3.029 -12.722 1.00 0.00 1207 ASP A C 7
ATOM 11534 O O . ASP A 1 50 ? 8.034 2.594 -13.850 1.00 0.00 1207 ASP A O 7
ATOM 11543 N N . LEU A 1 51 ? 9.189 2.504 -11.902 1.00 0.00 1208 LEU A N 7
ATOM 11544 C CA . LEU A 1 51 ? 10.156 1.476 -12.313 1.00 0.00 1208 LEU A CA 7
ATOM 11545 C C . LEU A 1 51 ? 9.475 0.085 -12.451 1.00 0.00 1208 LEU A C 7
ATOM 11546 O O . LEU A 1 51 ? 9.860 -0.702 -13.311 1.00 0.00 1208 LEU A O 7
ATOM 11562 N N . VAL A 1 52 ? 8.446 -0.184 -11.611 1.00 0.00 1209 VAL A N 7
ATOM 11563 C CA . VAL A 1 52 ? 7.684 -1.460 -11.617 1.00 0.00 1209 VAL A CA 7
ATOM 11564 C C . VAL A 1 52 ? 6.918 -1.579 -12.943 1.00 0.00 1209 VAL A C 7
ATOM 11565 O O . VAL A 1 52 ? 7.047 -2.574 -13.648 1.00 0.00 1209 VAL A O 7
ATOM 11578 N N . ILE A 1 53 ? 6.164 -0.518 -13.269 1.00 0.00 1210 ILE A N 7
ATOM 11579 C CA . ILE A 1 53 ? 5.325 -0.434 -14.477 1.00 0.00 1210 ILE A CA 7
ATOM 11580 C C . ILE A 1 53 ? 6.159 -0.568 -15.760 1.00 0.00 1210 ILE A C 7
ATOM 11581 O O . ILE A 1 53 ? 5.801 -1.337 -16.644 1.00 0.00 1210 ILE A O 7
ATOM 11597 N N . LYS A 1 54 ? 7.287 0.155 -15.839 1.00 0.00 1211 LYS A N 7
ATOM 11598 C CA . LYS A 1 54 ? 8.083 0.249 -17.079 1.00 0.00 1211 LYS A CA 7
ATOM 11599 C C . LYS A 1 54 ? 8.892 -1.034 -17.328 1.00 0.00 1211 LYS A C 7
ATOM 11600 O O . LYS A 1 54 ? 9.116 -1.418 -18.483 1.00 0.00 1211 LYS A O 7
ATOM 11619 N N . TYR A 1 55 ? 9.275 -1.712 -16.239 1.00 0.00 1212 TYR A N 7
ATOM 11620 C CA . TYR A 1 55 ? 10.000 -2.997 -16.305 1.00 0.00 1212 TYR A CA 7
ATOM 11621 C C . TYR A 1 55 ? 9.016 -4.112 -16.707 1.00 0.00 1212 TYR A C 7
ATOM 11622 O O . TYR A 1 55 ? 9.293 -4.927 -17.594 1.00 0.00 1212 TYR A O 7
ATOM 11640 N N . MET A 1 56 ? 7.847 -4.080 -16.047 1.00 0.00 1213 MET A N 7
ATOM 11641 C CA . MET A 1 56 ? 6.726 -5.008 -16.269 1.00 0.00 1213 MET A CA 7
ATOM 11642 C C . MET A 1 56 ? 6.279 -4.984 -17.737 1.00 0.00 1213 MET A C 7
ATOM 11643 O O . MET A 1 56 ? 6.274 -6.015 -18.415 1.00 0.00 1213 MET A O 7
ATOM 11657 N N . LYS A 1 57 ? 5.943 -3.767 -18.214 1.00 0.00 1214 LYS A N 7
ATOM 11658 C CA . LYS A 1 57 ? 5.394 -3.548 -19.558 1.00 0.00 1214 LYS A CA 7
ATOM 11659 C C . LYS A 1 57 ? 6.425 -3.950 -20.615 1.00 0.00 1214 LYS A C 7
ATOM 11660 O O . LYS A 1 57 ? 6.059 -4.532 -21.610 1.00 0.00 1214 LYS A O 7
ATOM 11679 N N . ARG A 1 58 ? 7.722 -3.655 -20.356 1.00 0.00 1215 ARG A N 7
ATOM 11680 C CA . ARG A 1 58 ? 8.832 -3.988 -21.276 1.00 0.00 1215 ARG A CA 7
ATOM 11681 C C . ARG A 1 58 ? 8.857 -5.498 -21.590 1.00 0.00 1215 ARG A C 7
ATOM 11682 O O . ARG A 1 58 ? 8.918 -5.908 -22.759 1.00 0.00 1215 ARG A O 7
ATOM 11703 N N . LEU A 1 59 ? 8.762 -6.301 -20.521 1.00 0.00 1216 LEU A N 7
ATOM 11704 C CA . LEU A 1 59 ? 8.746 -7.770 -20.604 1.00 0.00 1216 LEU A CA 7
ATOM 11705 C C . LEU A 1 59 ? 7.460 -8.280 -21.286 1.00 0.00 1216 LEU A C 7
ATOM 11706 O O . LEU A 1 59 ? 7.490 -9.249 -22.047 1.00 0.00 1216 LEU A O 7
ATOM 11722 N N . MET A 1 60 ? 6.338 -7.603 -21.002 1.00 0.00 1217 MET A N 7
ATOM 11723 C CA . MET A 1 60 ? 5.009 -7.961 -21.528 1.00 0.00 1217 MET A CA 7
ATOM 11724 C C . MET A 1 60 ? 4.809 -7.482 -22.989 1.00 0.00 1217 MET A C 7
ATOM 11725 O O . MET A 1 60 ? 3.936 -7.997 -23.683 1.00 0.00 1217 MET A O 7
ATOM 11739 N N . GLN A 1 61 ? 5.602 -6.477 -23.432 1.00 0.00 1218 GLN A N 7
ATOM 11740 C CA . GLN A 1 61 ? 5.559 -5.954 -24.823 1.00 0.00 1218 GLN A CA 7
ATOM 11741 C C . GLN A 1 61 ? 6.346 -6.879 -25.746 1.00 0.00 1218 GLN A C 7
ATOM 11742 O O . GLN A 1 61 ? 5.876 -7.215 -26.841 1.00 0.00 1218 GLN A O 7
ATOM 11756 N N . GLN A 1 62 ? 7.553 -7.292 -25.294 1.00 0.00 1219 GLN A N 7
ATOM 11757 C CA . GLN A 1 62 ? 8.383 -8.255 -26.041 1.00 0.00 1219 GLN A CA 7
ATOM 11758 C C . GLN A 1 62 ? 7.697 -9.639 -26.057 1.00 0.00 1219 GLN A C 7
ATOM 11759 O O . GLN A 1 62 ? 7.978 -10.466 -26.932 1.00 0.00 1219 GLN A O 7
ATOM 11773 N N . SER A 1 63 ? 6.801 -9.884 -25.064 1.00 0.00 1220 SER A N 7
ATOM 11774 C CA . SER A 1 63 ? 5.773 -10.929 -25.172 1.00 0.00 1220 SER A CA 7
ATOM 11775 C C . SER A 1 63 ? 4.722 -10.435 -26.190 1.00 0.00 1220 SER A C 7
ATOM 11776 O O . SER A 1 63 ? 3.738 -9.790 -25.823 1.00 0.00 1220 SER A O 7
ATOM 11784 N N . VAL A 1 64 ? 5.021 -10.698 -27.476 1.00 0.00 1221 VAL A N 7
ATOM 11785 C CA . VAL A 1 64 ? 4.293 -10.162 -28.653 1.00 0.00 1221 VAL A CA 7
ATOM 11786 C C . VAL A 1 64 ? 2.762 -10.338 -28.539 1.00 0.00 1221 VAL A C 7
ATOM 11787 O O . VAL A 1 64 ? 2.002 -9.371 -28.695 1.00 0.00 1221 VAL A O 7
ATOM 11800 N N . GLU A 1 65 ? 2.334 -11.571 -28.237 1.00 0.00 1222 GLU A N 7
ATOM 11801 C CA . GLU A 1 65 ? 0.919 -11.937 -28.089 1.00 0.00 1222 GLU A CA 7
ATOM 11802 C C . GLU A 1 65 ? 0.779 -12.994 -26.980 1.00 0.00 1222 GLU A C 7
ATOM 11803 O O . GLU A 1 65 ? 1.249 -14.131 -27.120 1.00 0.00 1222 GLU A O 7
ATOM 11815 N N . SER A 1 66 ? 0.152 -12.589 -25.871 1.00 0.00 1223 SER A N 7
ATOM 11816 C CA . SER A 1 66 ? -0.020 -13.420 -24.670 1.00 0.00 1223 SER A CA 7
ATOM 11817 C C . SER A 1 66 ? -0.986 -12.722 -23.704 1.00 0.00 1223 SER A C 7
ATOM 11818 O O . SER A 1 66 ? -1.283 -11.533 -23.869 1.00 0.00 1223 SER A O 7
ATOM 11826 N N . VAL A 1 67 ? -1.447 -13.466 -22.677 1.00 0.00 1224 VAL A N 7
ATOM 11827 C CA . VAL A 1 67 ? -2.252 -12.904 -21.568 1.00 0.00 1224 VAL A CA 7
ATOM 11828 C C . VAL A 1 67 ? -1.436 -11.819 -20.819 1.00 0.00 1224 VAL A C 7
ATOM 11829 O O . VAL A 1 67 ? -2.004 -10.890 -20.258 1.00 0.00 1224 VAL A O 7
ATOM 11842 N N . TRP A 1 68 ? -0.093 -11.958 -20.863 1.00 0.00 1225 TRP A N 7
ATOM 11843 C CA . TRP A 1 68 ? 0.862 -10.980 -20.299 1.00 0.00 1225 TRP A CA 7
ATOM 11844 C C . TRP A 1 68 ? 0.777 -9.617 -21.017 1.00 0.00 1225 TRP A C 7
ATOM 11845 O O . TRP A 1 68 ? 0.800 -8.572 -20.372 1.00 0.00 1225 TRP A O 7
ATOM 11866 N N . ASN A 1 69 ? 0.681 -9.656 -22.349 1.00 0.00 1226 ASN A N 7
ATOM 11867 C CA . ASN A 1 69 ? 0.536 -8.454 -23.197 1.00 0.00 1226 ASN A CA 7
ATOM 11868 C C . ASN A 1 69 ? -0.846 -7.787 -22.944 1.00 0.00 1226 ASN A C 7
ATOM 11869 O O . ASN A 1 69 ? -0.969 -6.555 -22.839 1.00 0.00 1226 ASN A O 7
ATOM 11880 N N . MET A 1 70 ? -1.877 -8.637 -22.797 1.00 0.00 1227 MET A N 7
ATOM 11881 C CA . MET A 1 70 ? -3.249 -8.203 -22.448 1.00 0.00 1227 MET A CA 7
ATOM 11882 C C . MET A 1 70 ? -3.264 -7.593 -21.031 1.00 0.00 1227 MET A C 7
ATOM 11883 O O . MET A 1 70 ? -4.018 -6.650 -20.751 1.00 0.00 1227 MET A O 7
ATOM 11897 N N . ALA A 1 71 ? -2.383 -8.137 -20.166 1.00 0.00 1228 ALA A N 7
ATOM 11898 C CA . ALA A 1 71 ? -2.230 -7.701 -18.775 1.00 0.00 1228 ALA A CA 7
ATOM 11899 C C . ALA A 1 71 ? -1.635 -6.293 -18.722 1.00 0.00 1228 ALA A C 7
ATOM 11900 O O . ALA A 1 71 ? -2.209 -5.426 -18.087 1.00 0.00 1228 ALA A O 7
ATOM 11907 N N . PHE A 1 72 ? -0.507 -6.065 -19.440 1.00 0.00 1229 PHE A N 7
ATOM 11908 C CA . PHE A 1 72 ? 0.226 -4.771 -19.393 1.00 0.00 1229 PHE A CA 7
ATOM 11909 C C . PHE A 1 72 ? -0.685 -3.621 -19.853 1.00 0.00 1229 PHE A C 7
ATOM 11910 O O . PHE A 1 72 ? -0.647 -2.535 -19.279 1.00 0.00 1229 PHE A O 7
ATOM 11927 N N . ASP A 1 73 ? -1.502 -3.890 -20.889 1.00 0.00 1230 ASP A N 7
ATOM 11928 C CA . ASP A 1 73 ? -2.496 -2.922 -21.403 1.00 0.00 1230 ASP A CA 7
ATOM 11929 C C . ASP A 1 73 ? -3.540 -2.566 -20.312 1.00 0.00 1230 ASP A C 7
ATOM 11930 O O . ASP A 1 73 ? -3.852 -1.383 -20.088 1.00 0.00 1230 ASP A O 7
ATOM 11939 N N . PHE A 1 74 ? -4.046 -3.613 -19.639 1.00 0.00 1231 PHE A N 7
ATOM 11940 C CA . PHE A 1 74 ? -5.021 -3.500 -18.533 1.00 0.00 1231 PHE A CA 7
ATOM 11941 C C . PHE A 1 74 ? -4.438 -2.684 -17.356 1.00 0.00 1231 PHE A C 7
ATOM 11942 O O . PHE A 1 74 ? -5.104 -1.803 -16.811 1.00 0.00 1231 PHE A O 7
ATOM 11959 N N . ILE A 1 75 ? -3.174 -2.973 -17.007 1.00 0.00 1232 ILE A N 7
ATOM 11960 C CA . ILE A 1 75 ? -2.492 -2.382 -15.840 1.00 0.00 1232 ILE A CA 7
ATOM 11961 C C . ILE A 1 75 ? -2.178 -0.894 -16.097 1.00 0.00 1232 ILE A C 7
ATOM 11962 O O . ILE A 1 75 ? -2.408 -0.057 -15.213 1.00 0.00 1232 ILE A O 7
ATOM 11978 N N . LEU A 1 76 ? -1.686 -0.580 -17.328 1.00 0.00 1233 LEU A N 7
ATOM 11979 C CA . LEU A 1 76 ? -1.399 0.811 -17.768 1.00 0.00 1233 LEU A CA 7
ATOM 11980 C C . LEU A 1 76 ? -2.651 1.682 -17.647 1.00 0.00 1233 LEU A C 7
ATOM 11981 O O . LEU A 1 76 ? -2.573 2.826 -17.206 1.00 0.00 1233 LEU A O 7
ATOM 11997 N N . ASP A 1 77 ? -3.803 1.108 -18.033 1.00 0.00 1234 ASP A N 7
ATOM 11998 C CA . ASP A 1 77 ? -5.097 1.810 -17.970 1.00 0.00 1234 ASP A CA 7
ATOM 11999 C C . ASP A 1 77 ? -5.394 2.229 -16.516 1.00 0.00 1234 ASP A C 7
ATOM 12000 O O . ASP A 1 77 ? -5.471 3.416 -16.211 1.00 0.00 1234 ASP A O 7
ATOM 12009 N N . ASN A 1 78 ? -5.441 1.219 -15.628 1.00 0.00 1235 ASN A N 7
ATOM 12010 C CA . ASN A 1 78 ? -5.885 1.364 -14.221 1.00 0.00 1235 ASN A CA 7
ATOM 12011 C C . ASN A 1 78 ? -5.018 2.362 -13.431 1.00 0.00 1235 ASN A C 7
ATOM 12012 O O . ASN A 1 78 ? -5.545 3.243 -12.727 1.00 0.00 1235 ASN A O 7
ATOM 12023 N N . VAL A 1 79 ? -3.684 2.234 -13.585 1.00 0.00 1236 VAL A N 7
ATOM 12024 C CA . VAL A 1 79 ? -2.722 3.080 -12.865 1.00 0.00 1236 VAL A CA 7
ATOM 12025 C C . VAL A 1 79 ? -2.851 4.551 -13.313 1.00 0.00 1236 VAL A C 7
ATOM 12026 O O . VAL A 1 79 ? -2.938 5.450 -12.477 1.00 0.00 1236 VAL A O 7
ATOM 12039 N N . GLN A 1 80 ? -2.929 4.772 -14.638 1.00 0.00 1237 GLN A N 7
ATOM 12040 C CA . GLN A 1 80 ? -2.960 6.126 -15.219 1.00 0.00 1237 GLN A CA 7
ATOM 12041 C C . GLN A 1 80 ? -4.301 6.828 -14.940 1.00 0.00 1237 GLN A C 7
ATOM 12042 O O . GLN A 1 80 ? -4.338 8.050 -14.822 1.00 0.00 1237 GLN A O 7
ATOM 12056 N N . VAL A 1 81 ? -5.377 6.035 -14.798 1.00 0.00 1238 VAL A N 7
ATOM 12057 C CA . VAL A 1 81 ? -6.717 6.531 -14.415 1.00 0.00 1238 VAL A CA 7
ATOM 12058 C C . VAL A 1 81 ? -6.685 7.152 -12.995 1.00 0.00 1238 VAL A C 7
ATOM 12059 O O . VAL A 1 81 ? -7.167 8.275 -12.792 1.00 0.00 1238 VAL A O 7
ATOM 12072 N N . VAL A 1 82 ? -6.084 6.435 -12.030 1.00 0.00 1239 VAL A N 7
ATOM 12073 C CA . VAL A 1 82 ? -6.006 6.904 -10.621 1.00 0.00 1239 VAL A CA 7
ATOM 12074 C C . VAL A 1 82 ? -4.965 8.050 -10.460 1.00 0.00 1239 VAL A C 7
ATOM 12075 O O . VAL A 1 82 ? -5.155 8.950 -9.638 1.00 0.00 1239 VAL A O 7
ATOM 12088 N N . LEU A 1 83 ? -3.900 8.028 -11.288 1.00 0.00 1240 LEU A N 7
ATOM 12089 C CA . LEU A 1 83 ? -2.901 9.128 -11.380 1.00 0.00 1240 LEU A CA 7
ATOM 12090 C C . LEU A 1 83 ? -3.581 10.410 -11.885 1.00 0.00 1240 LEU A C 7
ATOM 12091 O O . LEU A 1 83 ? -3.265 11.519 -11.441 1.00 0.00 1240 LEU A O 7
ATOM 12107 N N . GLN A 1 84 ? -4.514 10.223 -12.822 1.00 0.00 1241 GLN A N 7
ATOM 12108 C CA . GLN A 1 84 ? -5.300 11.301 -13.424 1.00 0.00 1241 GLN A CA 7
ATOM 12109 C C . GLN A 1 84 ? -6.238 11.919 -12.360 1.00 0.00 1241 GLN A C 7
ATOM 12110 O O . GLN A 1 84 ? -6.470 13.128 -12.351 1.00 0.00 1241 GLN A O 7
ATOM 12124 N N . GLN A 1 85 ? -6.764 11.072 -11.463 1.00 0.00 1242 GLN A N 7
ATOM 12125 C CA . GLN A 1 85 ? -7.679 11.504 -10.383 1.00 0.00 1242 GLN A CA 7
ATOM 12126 C C . GLN A 1 85 ? -6.924 12.216 -9.240 1.00 0.00 1242 GLN A C 7
ATOM 12127 O O . GLN A 1 85 ? -7.442 13.165 -8.642 1.00 0.00 1242 GLN A O 7
ATOM 12141 N N . THR A 1 86 ? -5.694 11.764 -8.966 1.00 0.00 1243 THR A N 7
ATOM 12142 C CA . THR A 1 86 ? -4.902 12.228 -7.813 1.00 0.00 1243 THR A CA 7
ATOM 12143 C C . THR A 1 86 ? -4.082 13.485 -8.165 1.00 0.00 1243 THR A C 7
ATOM 12144 O O . THR A 1 86 ? -4.183 14.515 -7.493 1.00 0.00 1243 THR A O 7
ATOM 12155 N N . TYR A 1 87 ? -3.265 13.369 -9.218 1.00 0.00 1244 TYR A N 7
ATOM 12156 C CA . TYR A 1 87 ? -2.317 14.423 -9.642 1.00 0.00 1244 TYR A CA 7
ATOM 12157 C C . TYR A 1 87 ? -2.896 15.302 -10.765 1.00 0.00 1244 TYR A C 7
ATOM 12158 O O . TYR A 1 87 ? -2.400 16.410 -11.003 1.00 0.00 1244 TYR A O 7
ATOM 12176 N N . GLY A 1 88 ? -3.926 14.787 -11.465 1.00 0.00 1245 GLY A N 7
ATOM 12177 C CA . GLY A 1 88 ? -4.429 15.422 -12.687 1.00 0.00 1245 GLY A CA 7
ATOM 12178 C C . GLY A 1 88 ? -3.571 15.067 -13.898 1.00 0.00 1245 GLY A C 7
ATOM 12179 O O . GLY A 1 88 ? -3.798 15.570 -15.000 1.00 0.00 1245 GLY A O 7
ATOM 12183 N N . SER A 1 89 ? -2.609 14.149 -13.682 1.00 0.00 1246 SER A N 7
ATOM 12184 C CA . SER A 1 89 ? -1.578 13.795 -14.656 1.00 0.00 1246 SER A CA 7
ATOM 12185 C C . SER A 1 89 ? -1.204 12.315 -14.489 1.00 0.00 1246 SER A C 7
ATOM 12186 O O . SER A 1 89 ? -1.081 11.820 -13.366 1.00 0.00 1246 SER A O 7
ATOM 12194 N N . THR A 1 90 ? -0.994 11.644 -15.622 1.00 0.00 1247 THR A N 7
ATOM 12195 C CA . THR A 1 90 ? -0.672 10.207 -15.689 1.00 0.00 1247 THR A CA 7
ATOM 12196 C C . THR A 1 90 ? 0.860 9.990 -15.647 1.00 0.00 1247 THR A C 7
ATOM 12197 O O . THR A 1 90 ? 1.623 10.970 -15.643 1.00 0.00 1247 THR A O 7
ATOM 12208 N N . LEU A 1 91 ? 1.320 8.710 -15.596 1.00 0.00 1248 LEU A N 7
ATOM 12209 C CA . LEU A 1 91 ? 2.761 8.398 -15.729 1.00 0.00 1248 LEU A CA 7
ATOM 12210 C C . LEU A 1 91 ? 3.098 8.313 -17.216 1.00 0.00 1248 LEU A C 7
ATOM 12211 O O . LEU A 1 91 ? 2.348 7.720 -18.001 1.00 0.00 1248 LEU A O 7
ATOM 12227 N N . LYS A 1 92 ? 4.198 8.951 -17.607 1.00 0.00 1249 LYS A N 7
ATOM 12228 C CA . LYS A 1 92 ? 4.714 8.878 -18.973 1.00 0.00 1249 LYS A CA 7
ATOM 12229 C C . LYS A 1 92 ? 5.728 7.723 -19.041 1.00 0.00 1249 LYS A C 7
ATOM 12230 O O . LYS A 1 92 ? 6.813 7.781 -18.448 1.00 0.00 1249 LYS A O 7
ATOM 12249 N N . VAL A 1 93 ? 5.343 6.669 -19.777 1.00 0.00 1250 VAL A N 7
ATOM 12250 C CA . VAL A 1 93 ? 6.042 5.379 -19.782 1.00 0.00 1250 VAL A CA 7
ATOM 12251 C C . VAL A 1 93 ? 7.322 5.428 -20.649 1.00 0.00 1250 VAL A C 7
ATOM 12252 O O . VAL A 1 93 ? 8.368 4.891 -20.254 1.00 0.00 1250 VAL A O 7
ATOM 12265 N N . THR A 1 94 ? 7.238 6.111 -21.800 1.00 0.00 1251 THR A N 7
ATOM 12266 C CA . THR A 1 94 ? 8.365 6.277 -22.754 1.00 0.00 1251 THR A CA 7
ATOM 12267 C C . THR A 1 94 ? 8.304 7.661 -23.421 1.00 0.00 1251 THR A C 7
ATOM 12268 O O . THR A 1 94 ? 7.261 8.317 -23.429 1.00 0.00 1251 THR A O 7
ATOM 12279 N N . LYS B 2 1 ? 7.357 -29.799 -8.371 1.00 0.00 231 LYS B N 7
ATOM 12280 C CA . LYS B 2 1 ? 6.350 -29.426 -9.368 1.00 0.00 231 LYS B CA 7
ATOM 12281 C C . LYS B 2 1 ? 5.091 -28.841 -8.683 1.00 0.00 231 LYS B C 7
ATOM 12282 O O . LYS B 2 1 ? 5.079 -28.624 -7.456 1.00 0.00 231 LYS B O 7
ATOM 12301 N N . GLY B 2 2 ? 4.041 -28.585 -9.495 1.00 0.00 232 GLY B N 7
ATOM 12302 C CA . GLY B 2 2 ? 2.740 -28.124 -9.008 1.00 0.00 232 GLY B CA 7
ATOM 12303 C C . GLY B 2 2 ? 2.295 -26.838 -9.693 1.00 0.00 232 GLY B C 7
ATOM 12304 O O . GLY B 2 2 ? 3.114 -25.945 -9.941 1.00 0.00 232 GLY B O 7
ATOM 12308 N N . ASN B 2 3 ? 0.988 -26.754 -10.007 1.00 0.00 233 ASN B N 7
ATOM 12309 C CA . ASN B 2 3 ? 0.349 -25.541 -10.578 1.00 0.00 233 ASN B CA 7
ATOM 12310 C C . ASN B 2 3 ? -0.748 -25.019 -9.633 1.00 0.00 233 ASN B C 7
ATOM 12311 O O . ASN B 2 3 ? -1.536 -24.143 -10.005 1.00 0.00 233 ASN B O 7
ATOM 12322 N N . MET B 2 4 ? -0.763 -25.530 -8.389 1.00 0.00 234 MET B N 7
ATOM 12323 C CA . MET B 2 4 ? -1.761 -25.156 -7.367 1.00 0.00 234 MET B CA 7
ATOM 12324 C C . MET B 2 4 ? -1.121 -24.128 -6.400 1.00 0.00 234 MET B C 7
ATOM 12325 O O . MET B 2 4 ? -1.325 -24.164 -5.184 1.00 0.00 234 MET B O 7
ATOM 12339 N N . MET B 2 5 ? -0.325 -23.203 -6.979 1.00 0.00 235 MET B N 7
ATOM 12340 C CA . MET B 2 5 ? 0.314 -22.096 -6.245 1.00 0.00 235 MET B CA 7
ATOM 12341 C C . MET B 2 5 ? -0.407 -20.782 -6.584 1.00 0.00 235 MET B C 7
ATOM 12342 O O . MET B 2 5 ? -0.175 -20.194 -7.649 1.00 0.00 235 MET B O 7
ATOM 12356 N N . SER B 2 6 ? -1.326 -20.368 -5.700 1.00 0.00 236 SER B N 7
ATOM 12357 C CA . SER B 2 6 ? -2.001 -19.073 -5.804 1.00 0.00 236 SER B CA 7
ATOM 12358 C C . SER B 2 6 ? -1.012 -17.946 -5.449 1.00 0.00 236 SER B C 7
ATOM 12359 O O . SER B 2 6 ? -0.377 -17.988 -4.388 1.00 0.00 236 SER B O 7
ATOM 12367 N N . ASN B 2 7 ? -0.900 -16.957 -6.360 1.00 0.00 237 ASN B N 7
ATOM 12368 C CA . ASN B 2 7 ? 0.143 -15.921 -6.337 1.00 0.00 237 ASN B CA 7
ATOM 12369 C C . ASN B 2 7 ? 1.551 -16.541 -6.441 1.00 0.00 237 ASN B C 7
ATOM 12370 O O . ASN B 2 7 ? 2.131 -16.975 -5.434 1.00 0.00 237 ASN B O 7
ATOM 12381 N N . PHE B 2 8 ? 2.075 -16.613 -7.681 1.00 0.00 238 PHE B N 7
ATOM 12382 C CA . PHE B 2 8 ? 3.528 -16.760 -7.922 1.00 0.00 238 PHE B CA 7
ATOM 12383 C C . PHE B 2 8 ? 4.215 -15.449 -7.486 1.00 0.00 238 PHE B C 7
ATOM 12384 O O . PHE B 2 8 ? 5.383 -15.423 -7.093 1.00 0.00 238 PHE B O 7
ATOM 12401 N N . PHE B 2 9 ? 3.439 -14.356 -7.592 1.00 0.00 239 PHE B N 7
ATOM 12402 C CA . PHE B 2 9 ? 3.712 -13.070 -6.945 1.00 0.00 239 PHE B CA 7
ATOM 12403 C C . PHE B 2 9 ? 3.301 -13.125 -5.450 1.00 0.00 239 PHE B C 7
ATOM 12404 O O . PHE B 2 9 ? 3.240 -14.209 -4.871 1.00 0.00 239 PHE B O 7
ATOM 12421 N N . GLY B 2 10 ? 3.040 -11.928 -4.855 1.00 0.00 240 GLY B N 7
ATOM 12422 C CA . GLY B 2 10 ? 2.373 -11.782 -3.549 1.00 0.00 240 GLY B CA 7
ATOM 12423 C C . GLY B 2 10 ? 2.960 -12.658 -2.448 1.00 0.00 240 GLY B C 7
ATOM 12424 O O . GLY B 2 10 ? 3.957 -12.296 -1.830 1.00 0.00 240 GLY B O 7
ATOM 12428 N N . LYS B 2 11 ? 2.368 -13.858 -2.310 1.00 0.00 241 LYS B N 7
ATOM 12429 C CA . LYS B 2 11 ? 2.674 -14.855 -1.264 1.00 0.00 241 LYS B CA 7
ATOM 12430 C C . LYS B 2 11 ? 4.194 -15.173 -1.199 1.00 0.00 241 LYS B C 7
ATOM 12431 O O . LYS B 2 11 ? 4.751 -15.315 -0.107 1.00 0.00 241 LYS B O 7
ATOM 12450 N N . ALA B 2 12 ? 4.836 -15.247 -2.377 1.00 0.00 242 ALA B N 7
ATOM 12451 C CA . ALA B 2 12 ? 6.250 -15.661 -2.520 1.00 0.00 242 ALA B CA 7
ATOM 12452 C C . ALA B 2 12 ? 7.214 -14.753 -1.724 1.00 0.00 242 ALA B C 7
ATOM 12453 O O . ALA B 2 12 ? 7.896 -15.221 -0.804 1.00 0.00 242 ALA B O 7
ATOM 12460 N N . ALA B 2 13 ? 7.244 -13.451 -2.067 1.00 0.00 243 ALA B N 7
ATOM 12461 C CA . ALA B 2 13 ? 8.163 -12.481 -1.430 1.00 0.00 243 ALA B CA 7
ATOM 12462 C C . ALA B 2 13 ? 7.598 -11.965 -0.093 1.00 0.00 243 ALA B C 7
ATOM 12463 O O . ALA B 2 13 ? 8.331 -11.373 0.698 1.00 0.00 243 ALA B O 7
ATOM 12470 N N . MET B 2 14 ? 6.285 -12.167 0.131 1.00 0.00 244 MET B N 7
ATOM 12471 C CA . MET B 2 14 ? 5.624 -11.872 1.422 1.00 0.00 244 MET B CA 7
ATOM 12472 C C . MET B 2 14 ? 6.182 -12.809 2.516 1.00 0.00 244 MET B C 7
ATOM 12473 O O . MET B 2 14 ? 6.487 -12.382 3.639 1.00 0.00 244 MET B O 7
ATOM 12487 N N . ASN B 2 15 ? 6.331 -14.093 2.131 1.00 0.00 245 ASN B N 7
ATOM 12488 C CA . ASN B 2 15 ? 6.930 -15.149 2.969 1.00 0.00 245 ASN B CA 7
ATOM 12489 C C . ASN B 2 15 ? 8.463 -15.012 3.007 1.00 0.00 245 ASN B C 7
ATOM 12490 O O . ASN B 2 15 ? 9.083 -15.230 4.058 1.00 0.00 245 ASN B O 7
ATOM 12501 N N . LYS B 2 16 ? 9.040 -14.649 1.841 1.00 0.00 246 LYS B N 7
ATOM 12502 C CA . LYS B 2 16 ? 10.492 -14.677 1.570 1.00 0.00 246 LYS B CA 7
ATOM 12503 C C . LYS B 2 16 ? 10.976 -16.155 1.516 1.00 0.00 246 LYS B C 7
ATOM 12504 O O . LYS B 2 16 ? 11.459 -16.683 2.539 1.00 0.00 246 LYS B O 7
ATOM 12524 N N . ASN A 1 1 ? 2.552 -2.844 -0.371 1.00 0.00 1158 ASN A N 8
ATOM 12525 C CA . ASN A 1 1 ? 3.340 -3.969 -0.930 1.00 0.00 1158 ASN A CA 8
ATOM 12526 C C . ASN A 1 1 ? 2.591 -4.555 -2.132 1.00 0.00 1158 ASN A C 8
ATOM 12527 O O . ASN A 1 1 ? 1.448 -4.160 -2.412 1.00 0.00 1158 ASN A O 8
ATOM 12538 N N . LEU A 1 2 ? 3.234 -5.480 -2.867 1.00 0.00 1159 LEU A N 8
ATOM 12539 C CA . LEU A 1 2 ? 2.526 -6.325 -3.852 1.00 0.00 1159 LEU A CA 8
ATOM 12540 C C . LEU A 1 2 ? 2.474 -7.766 -3.369 1.00 0.00 1159 LEU A C 8
ATOM 12541 O O . LEU A 1 2 ? 1.401 -8.355 -3.255 1.00 0.00 1159 LEU A O 8
ATOM 12557 N N . ALA A 1 3 ? 3.630 -8.292 -3.005 1.00 0.00 1160 ALA A N 8
ATOM 12558 C CA . ALA A 1 3 ? 3.830 -9.718 -2.798 1.00 0.00 1160 ALA A CA 8
ATOM 12559 C C . ALA A 1 3 ? 4.669 -9.918 -1.542 1.00 0.00 1160 ALA A C 8
ATOM 12560 O O . ALA A 1 3 ? 5.856 -10.207 -1.612 1.00 0.00 1160 ALA A O 8
ATOM 12567 N N . GLY A 1 4 ? 4.044 -9.605 -0.388 1.00 0.00 1161 GLY A N 8
ATOM 12568 C CA . GLY A 1 4 ? 4.693 -9.737 0.927 1.00 0.00 1161 GLY A CA 8
ATOM 12569 C C . GLY A 1 4 ? 5.707 -8.627 1.251 1.00 0.00 1161 GLY A C 8
ATOM 12570 O O . GLY A 1 4 ? 5.989 -8.367 2.431 1.00 0.00 1161 GLY A O 8
ATOM 12574 N N . ALA A 1 5 ? 6.240 -7.972 0.204 1.00 0.00 1162 ALA A N 8
ATOM 12575 C CA . ALA A 1 5 ? 7.286 -6.954 0.314 1.00 0.00 1162 ALA A CA 8
ATOM 12576 C C . ALA A 1 5 ? 7.058 -5.830 -0.717 1.00 0.00 1162 ALA A C 8
ATOM 12577 O O . ALA A 1 5 ? 6.262 -5.971 -1.672 1.00 0.00 1162 ALA A O 8
ATOM 12584 N N . VAL A 1 6 ? 7.756 -4.710 -0.484 1.00 0.00 1163 VAL A N 8
ATOM 12585 C CA . VAL A 1 6 ? 7.655 -3.468 -1.284 1.00 0.00 1163 VAL A CA 8
ATOM 12586 C C . VAL A 1 6 ? 8.912 -3.305 -2.172 1.00 0.00 1163 VAL A C 8
ATOM 12587 O O . VAL A 1 6 ? 8.877 -2.604 -3.192 1.00 0.00 1163 VAL A O 8
ATOM 12600 N N . GLU A 1 7 ? 9.999 -3.999 -1.766 1.00 0.00 1164 GLU A N 8
ATOM 12601 C CA . GLU A 1 7 ? 11.368 -3.809 -2.295 1.00 0.00 1164 GLU A CA 8
ATOM 12602 C C . GLU A 1 7 ? 11.423 -3.986 -3.823 1.00 0.00 1164 GLU A C 8
ATOM 12603 O O . GLU A 1 7 ? 10.887 -4.962 -4.333 1.00 0.00 1164 GLU A O 8
ATOM 12615 N N . PHE A 1 8 ? 12.117 -3.062 -4.525 1.00 0.00 1165 PHE A N 8
ATOM 12616 C CA . PHE A 1 8 ? 12.215 -3.098 -5.999 1.00 0.00 1165 PHE A CA 8
ATOM 12617 C C . PHE A 1 8 ? 12.906 -4.389 -6.483 1.00 0.00 1165 PHE A C 8
ATOM 12618 O O . PHE A 1 8 ? 12.585 -4.879 -7.552 1.00 0.00 1165 PHE A O 8
ATOM 12635 N N . ASN A 1 9 ? 13.834 -4.933 -5.677 1.00 0.00 1166 ASN A N 8
ATOM 12636 C CA . ASN A 1 9 ? 14.543 -6.193 -5.991 1.00 0.00 1166 ASN A CA 8
ATOM 12637 C C . ASN A 1 9 ? 13.543 -7.362 -5.933 1.00 0.00 1166 ASN A C 8
ATOM 12638 O O . ASN A 1 9 ? 13.560 -8.247 -6.790 1.00 0.00 1166 ASN A O 8
ATOM 12649 N N . ASP A 1 10 ? 12.654 -7.314 -4.926 1.00 0.00 1167 ASP A N 8
ATOM 12650 C CA . ASP A 1 10 ? 11.622 -8.341 -4.692 1.00 0.00 1167 ASP A CA 8
ATOM 12651 C C . ASP A 1 10 ? 10.646 -8.385 -5.889 1.00 0.00 1167 ASP A C 8
ATOM 12652 O O . ASP A 1 10 ? 10.494 -9.429 -6.546 1.00 0.00 1167 ASP A O 8
ATOM 12661 N N . VAL A 1 11 ? 10.076 -7.203 -6.179 1.00 0.00 1168 VAL A N 8
ATOM 12662 C CA . VAL A 1 11 ? 9.209 -6.916 -7.345 1.00 0.00 1168 VAL A CA 8
ATOM 12663 C C . VAL A 1 11 ? 9.845 -7.418 -8.668 1.00 0.00 1168 VAL A C 8
ATOM 12664 O O . VAL A 1 11 ? 9.265 -8.232 -9.381 1.00 0.00 1168 VAL A O 8
ATOM 12677 N N . LYS A 1 12 ? 11.066 -6.931 -8.924 1.00 0.00 1169 LYS A N 8
ATOM 12678 C CA . LYS A 1 12 ? 11.803 -7.111 -10.193 1.00 0.00 1169 LYS A CA 8
ATOM 12679 C C . LYS A 1 12 ? 12.085 -8.592 -10.470 1.00 0.00 1169 LYS A C 8
ATOM 12680 O O . LYS A 1 12 ? 11.794 -9.095 -11.571 1.00 0.00 1169 LYS A O 8
ATOM 12699 N N . THR A 1 13 ? 12.663 -9.263 -9.447 1.00 0.00 1170 THR A N 8
ATOM 12700 C CA . THR A 1 13 ? 12.978 -10.702 -9.498 1.00 0.00 1170 THR A CA 8
ATOM 12701 C C . THR A 1 13 ? 11.756 -11.487 -9.961 1.00 0.00 1170 THR A C 8
ATOM 12702 O O . THR A 1 13 ? 11.843 -12.208 -10.951 1.00 0.00 1170 THR A O 8
ATOM 12713 N N . LEU A 1 14 ? 10.603 -11.238 -9.295 1.00 0.00 1171 LEU A N 8
ATOM 12714 C CA . LEU A 1 14 ? 9.323 -11.871 -9.658 1.00 0.00 1171 LEU A CA 8
ATOM 12715 C C . LEU A 1 14 ? 9.018 -11.673 -11.146 1.00 0.00 1171 LEU A C 8
ATOM 12716 O O . LEU A 1 14 ? 8.857 -12.644 -11.851 1.00 0.00 1171 LEU A O 8
ATOM 12732 N N . LEU A 1 15 ? 9.018 -10.389 -11.585 1.00 0.00 1172 LEU A N 8
ATOM 12733 C CA . LEU A 1 15 ? 8.579 -9.970 -12.940 1.00 0.00 1172 LEU A CA 8
ATOM 12734 C C . LEU A 1 15 ? 9.277 -10.774 -14.056 1.00 0.00 1172 LEU A C 8
ATOM 12735 O O . LEU A 1 15 ? 8.667 -11.044 -15.091 1.00 0.00 1172 LEU A O 8
ATOM 12751 N N . ARG A 1 16 ? 10.553 -11.152 -13.831 1.00 0.00 1173 ARG A N 8
ATOM 12752 C CA . ARG A 1 16 ? 11.318 -11.958 -14.811 1.00 0.00 1173 ARG A CA 8
ATOM 12753 C C . ARG A 1 16 ? 10.666 -13.340 -15.049 1.00 0.00 1173 ARG A C 8
ATOM 12754 O O . ARG A 1 16 ? 10.217 -13.624 -16.165 1.00 0.00 1173 ARG A O 8
ATOM 12775 N N . GLU A 1 17 ? 10.549 -14.160 -13.986 1.00 0.00 1174 GLU A N 8
ATOM 12776 C CA . GLU A 1 17 ? 9.934 -15.510 -14.094 1.00 0.00 1174 GLU A CA 8
ATOM 12777 C C . GLU A 1 17 ? 8.408 -15.413 -14.217 1.00 0.00 1174 GLU A C 8
ATOM 12778 O O . GLU A 1 17 ? 7.756 -16.345 -14.660 1.00 0.00 1174 GLU A O 8
ATOM 12790 N N . TRP A 1 18 ? 7.831 -14.299 -13.787 1.00 0.00 1175 TRP A N 8
ATOM 12791 C CA . TRP A 1 18 ? 6.386 -14.067 -13.883 1.00 0.00 1175 TRP A CA 8
ATOM 12792 C C . TRP A 1 18 ? 5.992 -14.096 -15.356 1.00 0.00 1175 TRP A C 8
ATOM 12793 O O . TRP A 1 18 ? 5.318 -15.007 -15.814 1.00 0.00 1175 TRP A O 8
ATOM 12814 N N . ILE A 1 19 ? 6.594 -13.188 -16.098 1.00 0.00 1176 ILE A N 8
ATOM 12815 C CA . ILE A 1 19 ? 6.237 -12.922 -17.482 1.00 0.00 1176 ILE A CA 8
ATOM 12816 C C . ILE A 1 19 ? 6.747 -14.026 -18.445 1.00 0.00 1176 ILE A C 8
ATOM 12817 O O . ILE A 1 19 ? 6.067 -14.339 -19.430 1.00 0.00 1176 ILE A O 8
ATOM 12833 N N . THR A 1 20 ? 7.905 -14.661 -18.138 1.00 0.00 1177 THR A N 8
ATOM 12834 C CA . THR A 1 20 ? 8.508 -15.684 -19.032 1.00 0.00 1177 THR A CA 8
ATOM 12835 C C . THR A 1 20 ? 8.128 -17.130 -18.622 1.00 0.00 1177 THR A C 8
ATOM 12836 O O . THR A 1 20 ? 7.771 -17.946 -19.485 1.00 0.00 1177 THR A O 8
ATOM 12847 N N . THR A 1 21 ? 8.223 -17.445 -17.315 1.00 0.00 1178 THR A N 8
ATOM 12848 C CA . THR A 1 21 ? 7.983 -18.812 -16.790 1.00 0.00 1178 THR A CA 8
ATOM 12849 C C . THR A 1 21 ? 6.467 -19.113 -16.709 1.00 0.00 1178 THR A C 8
ATOM 12850 O O . THR A 1 21 ? 6.031 -20.206 -17.111 1.00 0.00 1178 THR A O 8
ATOM 12861 N N . ILE A 1 22 ? 5.659 -18.136 -16.228 1.00 0.00 1179 ILE A N 8
ATOM 12862 C CA . ILE A 1 22 ? 4.205 -18.342 -16.082 1.00 0.00 1179 ILE A CA 8
ATOM 12863 C C . ILE A 1 22 ? 3.548 -18.131 -17.449 1.00 0.00 1179 ILE A C 8
ATOM 12864 O O . ILE A 1 22 ? 3.749 -17.092 -18.087 1.00 0.00 1179 ILE A O 8
ATOM 12880 N N . SER A 1 23 ? 2.821 -19.147 -17.910 1.00 0.00 1180 SER A N 8
ATOM 12881 C CA . SER A 1 23 ? 2.148 -19.117 -19.210 1.00 0.00 1180 SER A CA 8
ATOM 12882 C C . SER A 1 23 ? 0.751 -18.515 -19.042 1.00 0.00 1180 SER A C 8
ATOM 12883 O O . SER A 1 23 ? 0.352 -17.596 -19.768 1.00 0.00 1180 SER A O 8
ATOM 12891 N N . ASP A 1 24 ? 0.031 -19.035 -18.046 1.00 0.00 1181 ASP A N 8
ATOM 12892 C CA . ASP A 1 24 ? -1.337 -18.627 -17.715 1.00 0.00 1181 ASP A CA 8
ATOM 12893 C C . ASP A 1 24 ? -1.350 -17.946 -16.326 1.00 0.00 1181 ASP A C 8
ATOM 12894 O O . ASP A 1 24 ? -1.384 -18.630 -15.296 1.00 0.00 1181 ASP A O 8
ATOM 12903 N N . PRO A 1 25 ? -1.237 -16.579 -16.261 1.00 0.00 1182 PRO A N 8
ATOM 12904 C CA . PRO A 1 25 ? -1.328 -15.847 -14.979 1.00 0.00 1182 PRO A CA 8
ATOM 12905 C C . PRO A 1 25 ? -2.763 -15.852 -14.429 1.00 0.00 1182 PRO A C 8
ATOM 12906 O O . PRO A 1 25 ? -3.703 -15.418 -15.109 1.00 0.00 1182 PRO A O 8
ATOM 12917 N N . MET A 1 26 ? -2.926 -16.406 -13.222 1.00 0.00 1183 MET A N 8
ATOM 12918 C CA . MET A 1 26 ? -4.150 -16.229 -12.441 1.00 0.00 1183 MET A CA 8
ATOM 12919 C C . MET A 1 26 ? -4.220 -14.782 -11.936 1.00 0.00 1183 MET A C 8
ATOM 12920 O O . MET A 1 26 ? -3.181 -14.124 -11.736 1.00 0.00 1183 MET A O 8
ATOM 12934 N N . GLU A 1 27 ? -5.454 -14.308 -11.729 1.00 0.00 1184 GLU A N 8
ATOM 12935 C CA . GLU A 1 27 ? -5.757 -12.905 -11.411 1.00 0.00 1184 GLU A CA 8
ATOM 12936 C C . GLU A 1 27 ? -5.041 -12.435 -10.132 1.00 0.00 1184 GLU A C 8
ATOM 12937 O O . GLU A 1 27 ? -4.760 -11.259 -9.999 1.00 0.00 1184 GLU A O 8
ATOM 12949 N N . GLU A 1 28 ? -4.736 -13.381 -9.226 1.00 0.00 1185 GLU A N 8
ATOM 12950 C CA . GLU A 1 28 ? -4.144 -13.102 -7.899 1.00 0.00 1185 GLU A CA 8
ATOM 12951 C C . GLU A 1 28 ? -2.872 -12.247 -7.995 1.00 0.00 1185 GLU A C 8
ATOM 12952 O O . GLU A 1 28 ? -2.733 -11.249 -7.292 1.00 0.00 1185 GLU A O 8
ATOM 12964 N N . ASP A 1 29 ? -1.965 -12.640 -8.900 1.00 0.00 1186 ASP A N 8
ATOM 12965 C CA . ASP A 1 29 ? -0.671 -11.948 -9.091 1.00 0.00 1186 ASP A CA 8
ATOM 12966 C C . ASP A 1 29 ? -0.860 -10.616 -9.825 1.00 0.00 1186 ASP A C 8
ATOM 12967 O O . ASP A 1 29 ? -0.099 -9.658 -9.618 1.00 0.00 1186 ASP A O 8
ATOM 12976 N N . ILE A 1 30 ? -1.891 -10.572 -10.674 1.00 0.00 1187 ILE A N 8
ATOM 12977 C CA . ILE A 1 30 ? -2.318 -9.350 -11.365 1.00 0.00 1187 ILE A CA 8
ATOM 12978 C C . ILE A 1 30 ? -2.944 -8.371 -10.335 1.00 0.00 1187 ILE A C 8
ATOM 12979 O O . ILE A 1 30 ? -2.845 -7.158 -10.483 1.00 0.00 1187 ILE A O 8
ATOM 12995 N N . LEU A 1 31 ? -3.563 -8.923 -9.275 1.00 0.00 1188 LEU A N 8
ATOM 12996 C CA . LEU A 1 31 ? -4.118 -8.134 -8.164 1.00 0.00 1188 LEU A CA 8
ATOM 12997 C C . LEU A 1 31 ? -2.982 -7.563 -7.317 1.00 0.00 1188 LEU A C 8
ATOM 12998 O O . LEU A 1 31 ? -3.106 -6.456 -6.812 1.00 0.00 1188 LEU A O 8
ATOM 13014 N N . GLN A 1 32 ? -1.878 -8.338 -7.171 1.00 0.00 1189 GLN A N 8
ATOM 13015 C CA . GLN A 1 32 ? -0.708 -7.908 -6.377 1.00 0.00 1189 GLN A CA 8
ATOM 13016 C C . GLN A 1 32 ? -0.124 -6.619 -6.976 1.00 0.00 1189 GLN A C 8
ATOM 13017 O O . GLN A 1 32 ? 0.036 -5.608 -6.283 1.00 0.00 1189 GLN A O 8
ATOM 13031 N N . VAL A 1 33 ? 0.143 -6.671 -8.293 1.00 0.00 1190 VAL A N 8
ATOM 13032 C CA . VAL A 1 33 ? 0.787 -5.563 -9.026 1.00 0.00 1190 VAL A CA 8
ATOM 13033 C C . VAL A 1 33 ? -0.123 -4.314 -9.113 1.00 0.00 1190 VAL A C 8
ATOM 13034 O O . VAL A 1 33 ? 0.353 -3.199 -8.896 1.00 0.00 1190 VAL A O 8
ATOM 13047 N N . VAL A 1 34 ? -1.428 -4.509 -9.420 1.00 0.00 1191 VAL A N 8
ATOM 13048 C CA . VAL A 1 34 ? -2.386 -3.389 -9.560 1.00 0.00 1191 VAL A CA 8
ATOM 13049 C C . VAL A 1 34 ? -2.600 -2.700 -8.193 1.00 0.00 1191 VAL A C 8
ATOM 13050 O O . VAL A 1 34 ? -2.583 -1.472 -8.115 1.00 0.00 1191 VAL A O 8
ATOM 13063 N N . LYS A 1 35 ? -2.736 -3.516 -7.125 1.00 0.00 1192 LYS A N 8
ATOM 13064 C CA . LYS A 1 35 ? -2.934 -3.024 -5.743 1.00 0.00 1192 LYS A CA 8
ATOM 13065 C C . LYS A 1 35 ? -1.751 -2.136 -5.316 1.00 0.00 1192 LYS A C 8
ATOM 13066 O O . LYS A 1 35 ? -1.949 -1.014 -4.860 1.00 0.00 1192 LYS A O 8
ATOM 13085 N N . TYR A 1 36 ? -0.531 -2.665 -5.513 1.00 0.00 1193 TYR A N 8
ATOM 13086 C CA . TYR A 1 36 ? 0.737 -1.972 -5.201 1.00 0.00 1193 TYR A CA 8
ATOM 13087 C C . TYR A 1 36 ? 0.823 -0.625 -5.913 1.00 0.00 1193 TYR A C 8
ATOM 13088 O O . TYR A 1 36 ? 1.062 0.392 -5.284 1.00 0.00 1193 TYR A O 8
ATOM 13106 N N . CYS A 1 37 ? 0.595 -0.651 -7.228 1.00 0.00 1194 CYS A N 8
ATOM 13107 C CA . CYS A 1 37 ? 0.680 0.527 -8.099 1.00 0.00 1194 CYS A CA 8
ATOM 13108 C C . CYS A 1 37 ? -0.308 1.636 -7.668 1.00 0.00 1194 CYS A C 8
ATOM 13109 O O . CYS A 1 37 ? 0.059 2.820 -7.593 1.00 0.00 1194 CYS A O 8
ATOM 13117 N N . THR A 1 38 ? -1.546 1.230 -7.342 1.00 0.00 1195 THR A N 8
ATOM 13118 C CA . THR A 1 38 ? -2.598 2.154 -6.883 1.00 0.00 1195 THR A CA 8
ATOM 13119 C C . THR A 1 38 ? -2.305 2.664 -5.452 1.00 0.00 1195 THR A C 8
ATOM 13120 O O . THR A 1 38 ? -2.683 3.793 -5.090 1.00 0.00 1195 THR A O 8
ATOM 13131 N N . ASP A 1 39 ? -1.598 1.831 -4.657 1.00 0.00 1196 ASP A N 8
ATOM 13132 C CA . ASP A 1 39 ? -1.081 2.230 -3.331 1.00 0.00 1196 ASP A CA 8
ATOM 13133 C C . ASP A 1 39 ? -0.036 3.336 -3.496 1.00 0.00 1196 ASP A C 8
ATOM 13134 O O . ASP A 1 39 ? -0.058 4.306 -2.768 1.00 0.00 1196 ASP A O 8
ATOM 13143 N N . LEU A 1 40 ? 0.855 3.195 -4.487 1.00 0.00 1197 LEU A N 8
ATOM 13144 C CA . LEU A 1 40 ? 1.928 4.179 -4.757 1.00 0.00 1197 LEU A CA 8
ATOM 13145 C C . LEU A 1 40 ? 1.331 5.550 -5.111 1.00 0.00 1197 LEU A C 8
ATOM 13146 O O . LEU A 1 40 ? 1.914 6.588 -4.803 1.00 0.00 1197 LEU A O 8
ATOM 13162 N N . ILE A 1 41 ? 0.160 5.526 -5.760 1.00 0.00 1198 ILE A N 8
ATOM 13163 C CA . ILE A 1 41 ? -0.595 6.750 -6.078 1.00 0.00 1198 ILE A CA 8
ATOM 13164 C C . ILE A 1 41 ? -1.112 7.447 -4.786 1.00 0.00 1198 ILE A C 8
ATOM 13165 O O . ILE A 1 41 ? -0.912 8.658 -4.610 1.00 0.00 1198 ILE A O 8
ATOM 13181 N N . GLU A 1 42 ? -1.752 6.671 -3.872 1.00 0.00 1199 GLU A N 8
ATOM 13182 C CA . GLU A 1 42 ? -2.361 7.230 -2.632 1.00 0.00 1199 GLU A CA 8
ATOM 13183 C C . GLU A 1 42 ? -1.277 7.581 -1.595 1.00 0.00 1199 GLU A C 8
ATOM 13184 O O . GLU A 1 42 ? -1.484 8.454 -0.748 1.00 0.00 1199 GLU A O 8
ATOM 13196 N N . GLU A 1 43 ? -0.115 6.914 -1.702 1.00 0.00 1200 GLU A N 8
ATOM 13197 C CA . GLU A 1 43 ? 1.043 7.132 -0.813 1.00 0.00 1200 GLU A CA 8
ATOM 13198 C C . GLU A 1 43 ? 1.940 8.269 -1.326 1.00 0.00 1200 GLU A C 8
ATOM 13199 O O . GLU A 1 43 ? 2.852 8.706 -0.615 1.00 0.00 1200 GLU A O 8
ATOM 13211 N N . LYS A 1 44 ? 1.671 8.728 -2.570 1.00 0.00 1201 LYS A N 8
ATOM 13212 C CA . LYS A 1 44 ? 2.514 9.708 -3.298 1.00 0.00 1201 LYS A CA 8
ATOM 13213 C C . LYS A 1 44 ? 3.946 9.134 -3.516 1.00 0.00 1201 LYS A C 8
ATOM 13214 O O . LYS A 1 44 ? 4.896 9.873 -3.790 1.00 0.00 1201 LYS A O 8
ATOM 13233 N N . ASP A 1 45 ? 4.043 7.792 -3.450 1.00 0.00 1202 ASP A N 8
ATOM 13234 C CA . ASP A 1 45 ? 5.282 7.013 -3.645 1.00 0.00 1202 ASP A CA 8
ATOM 13235 C C . ASP A 1 45 ? 5.309 6.500 -5.106 1.00 0.00 1202 ASP A C 8
ATOM 13236 O O . ASP A 1 45 ? 5.853 5.434 -5.418 1.00 0.00 1202 ASP A O 8
ATOM 13245 N N . LEU A 1 46 ? 4.743 7.329 -6.020 1.00 0.00 1203 LEU A N 8
ATOM 13246 C CA . LEU A 1 46 ? 4.531 6.978 -7.435 1.00 0.00 1203 LEU A CA 8
ATOM 13247 C C . LEU A 1 46 ? 5.830 7.092 -8.256 1.00 0.00 1203 LEU A C 8
ATOM 13248 O O . LEU A 1 46 ? 5.815 6.925 -9.484 1.00 0.00 1203 LEU A O 8
ATOM 13264 N N . GLU A 1 47 ? 6.955 7.369 -7.573 1.00 0.00 1204 GLU A N 8
ATOM 13265 C CA . GLU A 1 47 ? 8.294 7.224 -8.165 1.00 0.00 1204 GLU A CA 8
ATOM 13266 C C . GLU A 1 47 ? 8.544 5.735 -8.455 1.00 0.00 1204 GLU A C 8
ATOM 13267 O O . GLU A 1 47 ? 9.084 5.376 -9.504 1.00 0.00 1204 GLU A O 8
ATOM 13279 N N . LYS A 1 48 ? 8.107 4.880 -7.507 1.00 0.00 1205 LYS A N 8
ATOM 13280 C CA . LYS A 1 48 ? 8.145 3.422 -7.661 1.00 0.00 1205 LYS A CA 8
ATOM 13281 C C . LYS A 1 48 ? 7.229 2.988 -8.817 1.00 0.00 1205 LYS A C 8
ATOM 13282 O O . LYS A 1 48 ? 7.587 2.105 -9.589 1.00 0.00 1205 LYS A O 8
ATOM 13301 N N . LEU A 1 49 ? 6.040 3.640 -8.909 1.00 0.00 1206 LEU A N 8
ATOM 13302 C CA . LEU A 1 49 ? 5.032 3.385 -9.974 1.00 0.00 1206 LEU A CA 8
ATOM 13303 C C . LEU A 1 49 ? 5.679 3.483 -11.355 1.00 0.00 1206 LEU A C 8
ATOM 13304 O O . LEU A 1 49 ? 5.398 2.671 -12.224 1.00 0.00 1206 LEU A O 8
ATOM 13320 N N . ASP A 1 50 ? 6.582 4.461 -11.520 1.00 0.00 1207 ASP A N 8
ATOM 13321 C CA . ASP A 1 50 ? 7.313 4.655 -12.778 1.00 0.00 1207 ASP A CA 8
ATOM 13322 C C . ASP A 1 50 ? 8.158 3.408 -13.123 1.00 0.00 1207 ASP A C 8
ATOM 13323 O O . ASP A 1 50 ? 7.862 2.727 -14.091 1.00 0.00 1207 ASP A O 8
ATOM 13332 N N . LEU A 1 51 ? 9.155 3.083 -12.274 1.00 0.00 1208 LEU A N 8
ATOM 13333 C CA . LEU A 1 51 ? 10.175 2.042 -12.584 1.00 0.00 1208 LEU A CA 8
ATOM 13334 C C . LEU A 1 51 ? 9.588 0.608 -12.598 1.00 0.00 1208 LEU A C 8
ATOM 13335 O O . LEU A 1 51 ? 10.030 -0.244 -13.382 1.00 0.00 1208 LEU A O 8
ATOM 13351 N N . VAL A 1 52 ? 8.605 0.357 -11.720 1.00 0.00 1209 VAL A N 8
ATOM 13352 C CA . VAL A 1 52 ? 7.947 -0.959 -11.585 1.00 0.00 1209 VAL A CA 8
ATOM 13353 C C . VAL A 1 52 ? 7.060 -1.242 -12.812 1.00 0.00 1209 VAL A C 8
ATOM 13354 O O . VAL A 1 52 ? 7.081 -2.352 -13.362 1.00 0.00 1209 VAL A O 8
ATOM 13367 N N . ILE A 1 53 ? 6.315 -0.213 -13.250 1.00 0.00 1210 ILE A N 8
ATOM 13368 C CA . ILE A 1 53 ? 5.506 -0.280 -14.482 1.00 0.00 1210 ILE A CA 8
ATOM 13369 C C . ILE A 1 53 ? 6.418 -0.317 -15.722 1.00 0.00 1210 ILE A C 8
ATOM 13370 O O . ILE A 1 53 ? 6.083 -0.979 -16.683 1.00 0.00 1210 ILE A O 8
ATOM 13386 N N . LYS A 1 54 ? 7.581 0.368 -15.672 1.00 0.00 1211 LYS A N 8
ATOM 13387 C CA . LYS A 1 54 ? 8.578 0.338 -16.772 1.00 0.00 1211 LYS A CA 8
ATOM 13388 C C . LYS A 1 54 ? 9.141 -1.078 -16.953 1.00 0.00 1211 LYS A C 8
ATOM 13389 O O . LYS A 1 54 ? 9.414 -1.498 -18.073 1.00 0.00 1211 LYS A O 8
ATOM 13408 N N . TYR A 1 55 ? 9.280 -1.813 -15.844 1.00 0.00 1212 TYR A N 8
ATOM 13409 C CA . TYR A 1 55 ? 9.918 -3.138 -15.855 1.00 0.00 1212 TYR A CA 8
ATOM 13410 C C . TYR A 1 55 ? 8.915 -4.164 -16.397 1.00 0.00 1212 TYR A C 8
ATOM 13411 O O . TYR A 1 55 ? 9.226 -4.955 -17.305 1.00 0.00 1212 TYR A O 8
ATOM 13429 N N . MET A 1 56 ? 7.701 -4.081 -15.839 1.00 0.00 1213 MET A N 8
ATOM 13430 C CA . MET A 1 56 ? 6.509 -4.801 -16.308 1.00 0.00 1213 MET A CA 8
ATOM 13431 C C . MET A 1 56 ? 6.301 -4.574 -17.825 1.00 0.00 1213 MET A C 8
ATOM 13432 O O . MET A 1 56 ? 6.143 -5.519 -18.582 1.00 0.00 1213 MET A O 8
ATOM 13446 N N . LYS A 1 57 ? 6.399 -3.298 -18.226 1.00 0.00 1214 LYS A N 8
ATOM 13447 C CA . LYS A 1 57 ? 6.220 -2.820 -19.614 1.00 0.00 1214 LYS A CA 8
ATOM 13448 C C . LYS A 1 57 ? 7.159 -3.538 -20.601 1.00 0.00 1214 LYS A C 8
ATOM 13449 O O . LYS A 1 57 ? 6.707 -4.163 -21.562 1.00 0.00 1214 LYS A O 8
ATOM 13468 N N . ARG A 1 58 ? 8.470 -3.418 -20.336 1.00 0.00 1215 ARG A N 8
ATOM 13469 C CA . ARG A 1 58 ? 9.531 -3.864 -21.259 1.00 0.00 1215 ARG A CA 8
ATOM 13470 C C . ARG A 1 58 ? 9.486 -5.384 -21.468 1.00 0.00 1215 ARG A C 8
ATOM 13471 O O . ARG A 1 58 ? 9.727 -5.872 -22.573 1.00 0.00 1215 ARG A O 8
ATOM 13492 N N . LEU A 1 59 ? 9.143 -6.113 -20.400 1.00 0.00 1216 LEU A N 8
ATOM 13493 C CA . LEU A 1 59 ? 9.000 -7.579 -20.454 1.00 0.00 1216 LEU A CA 8
ATOM 13494 C C . LEU A 1 59 ? 7.668 -7.989 -21.144 1.00 0.00 1216 LEU A C 8
ATOM 13495 O O . LEU A 1 59 ? 7.620 -8.990 -21.875 1.00 0.00 1216 LEU A O 8
ATOM 13511 N N . MET A 1 60 ? 6.608 -7.185 -20.930 1.00 0.00 1217 MET A N 8
ATOM 13512 C CA . MET A 1 60 ? 5.262 -7.421 -21.518 1.00 0.00 1217 MET A CA 8
ATOM 13513 C C . MET A 1 60 ? 5.247 -7.188 -23.045 1.00 0.00 1217 MET A C 8
ATOM 13514 O O . MET A 1 60 ? 4.502 -7.858 -23.763 1.00 0.00 1217 MET A O 8
ATOM 13528 N N . GLN A 1 61 ? 6.032 -6.203 -23.516 1.00 0.00 1218 GLN A N 8
ATOM 13529 C CA . GLN A 1 61 ? 6.026 -5.784 -24.938 1.00 0.00 1218 GLN A CA 8
ATOM 13530 C C . GLN A 1 61 ? 7.134 -6.479 -25.745 1.00 0.00 1218 GLN A C 8
ATOM 13531 O O . GLN A 1 61 ? 7.084 -6.478 -26.980 1.00 0.00 1218 GLN A O 8
ATOM 13545 N N . GLN A 1 62 ? 8.159 -7.047 -25.060 1.00 0.00 1219 GLN A N 8
ATOM 13546 C CA . GLN A 1 62 ? 9.125 -7.950 -25.726 1.00 0.00 1219 GLN A CA 8
ATOM 13547 C C . GLN A 1 62 ? 8.445 -9.320 -25.934 1.00 0.00 1219 GLN A C 8
ATOM 13548 O O . GLN A 1 62 ? 8.805 -10.077 -26.843 1.00 0.00 1219 GLN A O 8
ATOM 13562 N N . SER A 1 63 ? 7.465 -9.629 -25.050 1.00 0.00 1220 SER A N 8
ATOM 13563 C CA . SER A 1 63 ? 6.457 -10.662 -25.297 1.00 0.00 1220 SER A CA 8
ATOM 13564 C C . SER A 1 63 ? 5.522 -10.150 -26.412 1.00 0.00 1220 SER A C 8
ATOM 13565 O O . SER A 1 63 ? 4.785 -9.180 -26.211 1.00 0.00 1220 SER A O 8
ATOM 13573 N N . VAL A 1 64 ? 5.613 -10.776 -27.594 1.00 0.00 1221 VAL A N 8
ATOM 13574 C CA . VAL A 1 64 ? 4.885 -10.351 -28.811 1.00 0.00 1221 VAL A CA 8
ATOM 13575 C C . VAL A 1 64 ? 3.359 -10.347 -28.581 1.00 0.00 1221 VAL A C 8
ATOM 13576 O O . VAL A 1 64 ? 2.655 -9.410 -28.974 1.00 0.00 1221 VAL A O 8
ATOM 13589 N N . GLU A 1 65 ? 2.882 -11.400 -27.910 1.00 0.00 1222 GLU A N 8
ATOM 13590 C CA . GLU A 1 65 ? 1.450 -11.640 -27.668 1.00 0.00 1222 GLU A CA 8
ATOM 13591 C C . GLU A 1 65 ? 1.246 -12.143 -26.213 1.00 0.00 1222 GLU A C 8
ATOM 13592 O O . GLU A 1 65 ? 1.931 -11.644 -25.301 1.00 0.00 1222 GLU A O 8
ATOM 13604 N N . SER A 1 66 ? 0.261 -13.069 -26.012 1.00 0.00 1223 SER A N 8
ATOM 13605 C CA . SER A 1 66 ? -0.036 -13.737 -24.724 1.00 0.00 1223 SER A CA 8
ATOM 13606 C C . SER A 1 66 ? -0.934 -12.855 -23.835 1.00 0.00 1223 SER A C 8
ATOM 13607 O O . SER A 1 66 ? -1.201 -11.682 -24.152 1.00 0.00 1223 SER A O 8
ATOM 13615 N N . VAL A 1 67 ? -1.410 -13.459 -22.729 1.00 0.00 1224 VAL A N 8
ATOM 13616 C CA . VAL A 1 67 ? -2.217 -12.782 -21.691 1.00 0.00 1224 VAL A CA 8
ATOM 13617 C C . VAL A 1 67 ? -1.465 -11.550 -21.153 1.00 0.00 1224 VAL A C 8
ATOM 13618 O O . VAL A 1 67 ? -2.073 -10.542 -20.804 1.00 0.00 1224 VAL A O 8
ATOM 13631 N N . TRP A 1 68 ? -0.121 -11.665 -21.148 1.00 0.00 1225 TRP A N 8
ATOM 13632 C CA . TRP A 1 68 ? 0.806 -10.623 -20.684 1.00 0.00 1225 TRP A CA 8
ATOM 13633 C C . TRP A 1 68 ? 0.636 -9.302 -21.450 1.00 0.00 1225 TRP A C 8
ATOM 13634 O O . TRP A 1 68 ? 0.665 -8.240 -20.843 1.00 0.00 1225 TRP A O 8
ATOM 13655 N N . ASN A 1 69 ? 0.425 -9.378 -22.771 1.00 0.00 1226 ASN A N 8
ATOM 13656 C CA . ASN A 1 69 ? 0.400 -8.178 -23.642 1.00 0.00 1226 ASN A CA 8
ATOM 13657 C C . ASN A 1 69 ? -0.868 -7.332 -23.378 1.00 0.00 1226 ASN A C 8
ATOM 13658 O O . ASN A 1 69 ? -0.810 -6.093 -23.250 1.00 0.00 1226 ASN A O 8
ATOM 13669 N N . MET A 1 70 ? -2.017 -8.021 -23.279 1.00 0.00 1227 MET A N 8
ATOM 13670 C CA . MET A 1 70 ? -3.297 -7.376 -22.926 1.00 0.00 1227 MET A CA 8
ATOM 13671 C C . MET A 1 70 ? -3.318 -7.004 -21.428 1.00 0.00 1227 MET A C 8
ATOM 13672 O O . MET A 1 70 ? -4.059 -6.111 -21.027 1.00 0.00 1227 MET A O 8
ATOM 13686 N N . ALA A 1 71 ? -2.492 -7.708 -20.612 1.00 0.00 1228 ALA A N 8
ATOM 13687 C CA . ALA A 1 71 ? -2.319 -7.405 -19.172 1.00 0.00 1228 ALA A CA 8
ATOM 13688 C C . ALA A 1 71 ? -1.476 -6.134 -18.994 1.00 0.00 1228 ALA A C 8
ATOM 13689 O O . ALA A 1 71 ? -1.626 -5.434 -18.005 1.00 0.00 1228 ALA A O 8
ATOM 13696 N N . PHE A 1 72 ? -0.576 -5.858 -19.965 1.00 0.00 1229 PHE A N 8
ATOM 13697 C CA . PHE A 1 72 ? 0.148 -4.572 -20.051 1.00 0.00 1229 PHE A CA 8
ATOM 13698 C C . PHE A 1 72 ? -0.875 -3.450 -20.180 1.00 0.00 1229 PHE A C 8
ATOM 13699 O O . PHE A 1 72 ? -0.923 -2.543 -19.352 1.00 0.00 1229 PHE A O 8
ATOM 13716 N N . ASP A 1 73 ? -1.721 -3.572 -21.219 1.00 0.00 1230 ASP A N 8
ATOM 13717 C CA . ASP A 1 73 ? -2.751 -2.565 -21.541 1.00 0.00 1230 ASP A CA 8
ATOM 13718 C C . ASP A 1 73 ? -3.776 -2.417 -20.382 1.00 0.00 1230 ASP A C 8
ATOM 13719 O O . ASP A 1 73 ? -4.265 -1.313 -20.112 1.00 0.00 1230 ASP A O 8
ATOM 13728 N N . PHE A 1 74 ? -4.044 -3.543 -19.685 1.00 0.00 1231 PHE A N 8
ATOM 13729 C CA . PHE A 1 74 ? -4.992 -3.608 -18.548 1.00 0.00 1231 PHE A CA 8
ATOM 13730 C C . PHE A 1 74 ? -4.454 -2.839 -17.329 1.00 0.00 1231 PHE A C 8
ATOM 13731 O O . PHE A 1 74 ? -5.106 -1.923 -16.834 1.00 0.00 1231 PHE A O 8
ATOM 13748 N N . ILE A 1 75 ? -3.256 -3.229 -16.859 1.00 0.00 1232 ILE A N 8
ATOM 13749 C CA . ILE A 1 75 ? -2.638 -2.660 -15.639 1.00 0.00 1232 ILE A CA 8
ATOM 13750 C C . ILE A 1 75 ? -2.328 -1.166 -15.847 1.00 0.00 1232 ILE A C 8
ATOM 13751 O O . ILE A 1 75 ? -2.624 -0.350 -14.985 1.00 0.00 1232 ILE A O 8
ATOM 13767 N N . LEU A 1 76 ? -1.786 -0.832 -17.033 1.00 0.00 1233 LEU A N 8
ATOM 13768 C CA . LEU A 1 76 ? -1.501 0.563 -17.444 1.00 0.00 1233 LEU A CA 8
ATOM 13769 C C . LEU A 1 76 ? -2.772 1.421 -17.396 1.00 0.00 1233 LEU A C 8
ATOM 13770 O O . LEU A 1 76 ? -2.734 2.573 -16.957 1.00 0.00 1233 LEU A O 8
ATOM 13786 N N . ASP A 1 77 ? -3.897 0.832 -17.819 1.00 0.00 1234 ASP A N 8
ATOM 13787 C CA . ASP A 1 77 ? -5.204 1.500 -17.748 1.00 0.00 1234 ASP A CA 8
ATOM 13788 C C . ASP A 1 77 ? -5.574 1.774 -16.276 1.00 0.00 1234 ASP A C 8
ATOM 13789 O O . ASP A 1 77 ? -5.780 2.923 -15.902 1.00 0.00 1234 ASP A O 8
ATOM 13798 N N . ASN A 1 78 ? -5.575 0.707 -15.451 1.00 0.00 1235 ASN A N 8
ATOM 13799 C CA . ASN A 1 78 ? -5.994 0.755 -14.026 1.00 0.00 1235 ASN A CA 8
ATOM 13800 C C . ASN A 1 78 ? -5.152 1.740 -13.185 1.00 0.00 1235 ASN A C 8
ATOM 13801 O O . ASN A 1 78 ? -5.697 2.418 -12.298 1.00 0.00 1235 ASN A O 8
ATOM 13812 N N . VAL A 1 79 ? -3.832 1.824 -13.463 1.00 0.00 1236 VAL A N 8
ATOM 13813 C CA . VAL A 1 79 ? -2.941 2.744 -12.728 1.00 0.00 1236 VAL A CA 8
ATOM 13814 C C . VAL A 1 79 ? -3.268 4.198 -13.103 1.00 0.00 1236 VAL A C 8
ATOM 13815 O O . VAL A 1 79 ? -3.279 5.061 -12.244 1.00 0.00 1236 VAL A O 8
ATOM 13828 N N . GLN A 1 80 ? -3.583 4.440 -14.395 1.00 0.00 1237 GLN A N 8
ATOM 13829 C CA . GLN A 1 80 ? -3.962 5.781 -14.889 1.00 0.00 1237 GLN A CA 8
ATOM 13830 C C . GLN A 1 80 ? -5.385 6.170 -14.444 1.00 0.00 1237 GLN A C 8
ATOM 13831 O O . GLN A 1 80 ? -5.675 7.354 -14.301 1.00 0.00 1237 GLN A O 8
ATOM 13845 N N . VAL A 1 81 ? -6.252 5.162 -14.214 1.00 0.00 1238 VAL A N 8
ATOM 13846 C CA . VAL A 1 81 ? -7.641 5.364 -13.732 1.00 0.00 1238 VAL A CA 8
ATOM 13847 C C . VAL A 1 81 ? -7.620 6.009 -12.330 1.00 0.00 1238 VAL A C 8
ATOM 13848 O O . VAL A 1 81 ? -8.181 7.097 -12.122 1.00 0.00 1238 VAL A O 8
ATOM 13861 N N . VAL A 1 82 ? -6.923 5.345 -11.399 1.00 0.00 1239 VAL A N 8
ATOM 13862 C CA . VAL A 1 82 ? -6.799 5.805 -10.000 1.00 0.00 1239 VAL A CA 8
ATOM 13863 C C . VAL A 1 82 ? -5.936 7.085 -9.914 1.00 0.00 1239 VAL A C 8
ATOM 13864 O O . VAL A 1 82 ? -6.209 7.968 -9.107 1.00 0.00 1239 VAL A O 8
ATOM 13877 N N . LEU A 1 83 ? -4.936 7.194 -10.805 1.00 0.00 1240 LEU A N 8
ATOM 13878 C CA . LEU A 1 83 ? -4.015 8.350 -10.864 1.00 0.00 1240 LEU A CA 8
ATOM 13879 C C . LEU A 1 83 ? -4.765 9.603 -11.340 1.00 0.00 1240 LEU A C 8
ATOM 13880 O O . LEU A 1 83 ? -4.431 10.719 -10.967 1.00 0.00 1240 LEU A O 8
ATOM 13896 N N . GLN A 1 84 ? -5.789 9.389 -12.176 1.00 0.00 1241 GLN A N 8
ATOM 13897 C CA . GLN A 1 84 ? -6.611 10.466 -12.748 1.00 0.00 1241 GLN A CA 8
ATOM 13898 C C . GLN A 1 84 ? -7.633 10.976 -11.716 1.00 0.00 1241 GLN A C 8
ATOM 13899 O O . GLN A 1 84 ? -7.873 12.179 -11.610 1.00 0.00 1241 GLN A O 8
ATOM 13913 N N . GLN A 1 85 ? -8.213 10.031 -10.954 1.00 0.00 1242 GLN A N 8
ATOM 13914 C CA . GLN A 1 85 ? -9.230 10.324 -9.919 1.00 0.00 1242 GLN A CA 8
ATOM 13915 C C . GLN A 1 85 ? -8.590 10.979 -8.677 1.00 0.00 1242 GLN A C 8
ATOM 13916 O O . GLN A 1 85 ? -9.163 11.899 -8.080 1.00 0.00 1242 GLN A O 8
ATOM 13930 N N . THR A 1 86 ? -7.399 10.493 -8.308 1.00 0.00 1243 THR A N 8
ATOM 13931 C CA . THR A 1 86 ? -6.668 10.944 -7.119 1.00 0.00 1243 THR A CA 8
ATOM 13932 C C . THR A 1 86 ? -5.761 12.141 -7.440 1.00 0.00 1243 THR A C 8
ATOM 13933 O O . THR A 1 86 ? -5.961 13.250 -6.928 1.00 0.00 1243 THR A O 8
ATOM 13944 N N . TYR A 1 87 ? -4.781 11.904 -8.316 1.00 0.00 1244 TYR A N 8
ATOM 13945 C CA . TYR A 1 87 ? -3.662 12.831 -8.547 1.00 0.00 1244 TYR A CA 8
ATOM 13946 C C . TYR A 1 87 ? -3.985 13.829 -9.682 1.00 0.00 1244 TYR A C 8
ATOM 13947 O O . TYR A 1 87 ? -3.409 14.925 -9.736 1.00 0.00 1244 TYR A O 8
ATOM 13965 N N . GLY A 1 88 ? -4.920 13.436 -10.571 1.00 0.00 1245 GLY A N 8
ATOM 13966 C CA . GLY A 1 88 ? -5.314 14.251 -11.719 1.00 0.00 1245 GLY A CA 8
ATOM 13967 C C . GLY A 1 88 ? -4.317 14.140 -12.858 1.00 0.00 1245 GLY A C 8
ATOM 13968 O O . GLY A 1 88 ? -4.049 15.119 -13.563 1.00 0.00 1245 GLY A O 8
ATOM 13972 N N . SER A 1 89 ? -3.759 12.931 -13.027 1.00 0.00 1246 SER A N 8
ATOM 13973 C CA . SER A 1 89 ? -2.738 12.654 -14.047 1.00 0.00 1246 SER A CA 8
ATOM 13974 C C . SER A 1 89 ? -2.982 11.287 -14.715 1.00 0.00 1246 SER A C 8
ATOM 13975 O O . SER A 1 89 ? -3.562 10.388 -14.110 1.00 0.00 1246 SER A O 8
ATOM 13983 N N . THR A 1 90 ? -2.567 11.162 -15.982 1.00 0.00 1247 THR A N 8
ATOM 13984 C CA . THR A 1 90 ? -2.491 9.875 -16.701 1.00 0.00 1247 THR A CA 8
ATOM 13985 C C . THR A 1 90 ? -1.128 9.801 -17.419 1.00 0.00 1247 THR A C 8
ATOM 13986 O O . THR A 1 90 ? -0.932 10.420 -18.477 1.00 0.00 1247 THR A O 8
ATOM 13997 N N . LEU A 1 91 ? -0.162 9.080 -16.807 1.00 0.00 1248 LEU A N 8
ATOM 13998 C CA . LEU A 1 91 ? 1.228 9.016 -17.310 1.00 0.00 1248 LEU A CA 8
ATOM 13999 C C . LEU A 1 91 ? 1.347 8.041 -18.494 1.00 0.00 1248 LEU A C 8
ATOM 14000 O O . LEU A 1 91 ? 0.723 6.981 -18.501 1.00 0.00 1248 LEU A O 8
ATOM 14016 N N . LYS A 1 92 ? 2.126 8.441 -19.510 1.00 0.00 1249 LYS A N 8
ATOM 14017 C CA . LYS A 1 92 ? 2.497 7.580 -20.642 1.00 0.00 1249 LYS A CA 8
ATOM 14018 C C . LYS A 1 92 ? 3.987 7.232 -20.498 1.00 0.00 1249 LYS A C 8
ATOM 14019 O O . LYS A 1 92 ? 4.842 8.123 -20.513 1.00 0.00 1249 LYS A O 8
ATOM 14038 N N . VAL A 1 93 ? 4.271 5.928 -20.333 1.00 0.00 1250 VAL A N 8
ATOM 14039 C CA . VAL A 1 93 ? 5.608 5.399 -19.984 1.00 0.00 1250 VAL A CA 8
ATOM 14040 C C . VAL A 1 93 ? 6.643 5.657 -21.104 1.00 0.00 1250 VAL A C 8
ATOM 14041 O O . VAL A 1 93 ? 7.841 5.855 -20.826 1.00 0.00 1250 VAL A O 8
ATOM 14054 N N . THR A 1 94 ? 6.145 5.659 -22.357 1.00 0.00 1251 THR A N 8
ATOM 14055 C CA . THR A 1 94 ? 6.917 6.014 -23.567 1.00 0.00 1251 THR A CA 8
ATOM 14056 C C . THR A 1 94 ? 8.052 5.014 -23.851 1.00 0.00 1251 THR A C 8
ATOM 14057 O O . THR A 1 94 ? 8.012 3.854 -23.428 1.00 0.00 1251 THR A O 8
ATOM 14068 N N . LYS B 2 1 ? -11.887 -24.290 -11.787 1.00 0.00 231 LYS B N 8
ATOM 14069 C CA . LYS B 2 1 ? -10.526 -24.203 -11.262 1.00 0.00 231 LYS B CA 8
ATOM 14070 C C . LYS B 2 1 ? -10.493 -23.382 -9.970 1.00 0.00 231 LYS B C 8
ATOM 14071 O O . LYS B 2 1 ? -11.299 -22.460 -9.790 1.00 0.00 231 LYS B O 8
ATOM 14090 N N . GLY B 2 2 ? -9.538 -23.716 -9.085 1.00 0.00 232 GLY B N 8
ATOM 14091 C CA . GLY B 2 2 ? -9.314 -22.978 -7.841 1.00 0.00 232 GLY B CA 8
ATOM 14092 C C . GLY B 2 2 ? -8.002 -22.203 -7.884 1.00 0.00 232 GLY B C 8
ATOM 14093 O O . GLY B 2 2 ? -7.217 -22.239 -6.931 1.00 0.00 232 GLY B O 8
ATOM 14097 N N . ASN B 2 3 ? -7.766 -21.501 -9.015 1.00 0.00 233 ASN B N 8
ATOM 14098 C CA . ASN B 2 3 ? -6.570 -20.646 -9.210 1.00 0.00 233 ASN B CA 8
ATOM 14099 C C . ASN B 2 3 ? -6.708 -19.313 -8.441 1.00 0.00 233 ASN B C 8
ATOM 14100 O O . ASN B 2 3 ? -5.778 -18.506 -8.411 1.00 0.00 233 ASN B O 8
ATOM 14111 N N . MET B 2 4 ? -7.893 -19.093 -7.840 1.00 0.00 234 MET B N 8
ATOM 14112 C CA . MET B 2 4 ? -8.101 -18.067 -6.807 1.00 0.00 234 MET B CA 8
ATOM 14113 C C . MET B 2 4 ? -7.373 -18.514 -5.520 1.00 0.00 234 MET B C 8
ATOM 14114 O O . MET B 2 4 ? -7.419 -19.705 -5.174 1.00 0.00 234 MET B O 8
ATOM 14128 N N . MET B 2 5 ? -6.697 -17.564 -4.849 1.00 0.00 235 MET B N 8
ATOM 14129 C CA . MET B 2 5 ? -5.789 -17.798 -3.691 1.00 0.00 235 MET B CA 8
ATOM 14130 C C . MET B 2 5 ? -4.447 -18.438 -4.123 1.00 0.00 235 MET B C 8
ATOM 14131 O O . MET B 2 5 ? -3.425 -18.212 -3.463 1.00 0.00 235 MET B O 8
ATOM 14145 N N . SER B 2 6 ? -4.456 -19.237 -5.217 1.00 0.00 236 SER B N 8
ATOM 14146 C CA . SER B 2 6 ? -3.234 -19.744 -5.858 1.00 0.00 236 SER B CA 8
ATOM 14147 C C . SER B 2 6 ? -2.459 -18.579 -6.483 1.00 0.00 236 SER B C 8
ATOM 14148 O O . SER B 2 6 ? -3.033 -17.779 -7.213 1.00 0.00 236 SER B O 8
ATOM 14156 N N . ASN B 2 7 ? -1.157 -18.524 -6.228 1.00 0.00 237 ASN B N 8
ATOM 14157 C CA . ASN B 2 7 ? -0.309 -17.371 -6.544 1.00 0.00 237 ASN B CA 8
ATOM 14158 C C . ASN B 2 7 ? 1.153 -17.816 -6.588 1.00 0.00 237 ASN B C 8
ATOM 14159 O O . ASN B 2 7 ? 1.523 -18.838 -6.001 1.00 0.00 237 ASN B O 8
ATOM 14170 N N . PHE B 2 8 ? 1.967 -17.060 -7.318 1.00 0.00 238 PHE B N 8
ATOM 14171 C CA . PHE B 2 8 ? 3.401 -17.320 -7.496 1.00 0.00 238 PHE B CA 8
ATOM 14172 C C . PHE B 2 8 ? 4.166 -16.013 -7.247 1.00 0.00 238 PHE B C 8
ATOM 14173 O O . PHE B 2 8 ? 5.226 -16.015 -6.627 1.00 0.00 238 PHE B O 8
ATOM 14190 N N . PHE B 2 9 ? 3.622 -14.899 -7.789 1.00 0.00 239 PHE B N 8
ATOM 14191 C CA . PHE B 2 9 ? 4.156 -13.546 -7.545 1.00 0.00 239 PHE B CA 8
ATOM 14192 C C . PHE B 2 9 ? 3.948 -13.248 -6.053 1.00 0.00 239 PHE B C 8
ATOM 14193 O O . PHE B 2 9 ? 4.912 -13.082 -5.307 1.00 0.00 239 PHE B O 8
ATOM 14210 N N . GLY B 2 10 ? 2.663 -13.307 -5.632 1.00 0.00 240 GLY B N 8
ATOM 14211 C CA . GLY B 2 10 ? 2.266 -13.119 -4.231 1.00 0.00 240 GLY B CA 8
ATOM 14212 C C . GLY B 2 10 ? 2.414 -14.373 -3.365 1.00 0.00 240 GLY B C 8
ATOM 14213 O O . GLY B 2 10 ? 1.530 -14.682 -2.557 1.00 0.00 240 GLY B O 8
ATOM 14217 N N . LYS B 2 11 ? 3.557 -15.073 -3.502 1.00 0.00 241 LYS B N 8
ATOM 14218 C CA . LYS B 2 11 ? 3.838 -16.339 -2.787 1.00 0.00 241 LYS B CA 8
ATOM 14219 C C . LYS B 2 11 ? 5.358 -16.520 -2.688 1.00 0.00 241 LYS B C 8
ATOM 14220 O O . LYS B 2 11 ? 5.909 -16.655 -1.594 1.00 0.00 241 LYS B O 8
ATOM 14239 N N . ALA B 2 12 ? 6.028 -16.489 -3.854 1.00 0.00 242 ALA B N 8
ATOM 14240 C CA . ALA B 2 12 ? 7.499 -16.635 -3.968 1.00 0.00 242 ALA B CA 8
ATOM 14241 C C . ALA B 2 12 ? 8.198 -15.269 -3.787 1.00 0.00 242 ALA B C 8
ATOM 14242 O O . ALA B 2 12 ? 9.238 -14.992 -4.394 1.00 0.00 242 ALA B O 8
ATOM 14249 N N . ALA B 2 13 ? 7.623 -14.445 -2.903 1.00 0.00 243 ALA B N 8
ATOM 14250 C CA . ALA B 2 13 ? 8.139 -13.130 -2.544 1.00 0.00 243 ALA B CA 8
ATOM 14251 C C . ALA B 2 13 ? 7.596 -12.744 -1.174 1.00 0.00 243 ALA B C 8
ATOM 14252 O O . ALA B 2 13 ? 6.401 -12.941 -0.910 1.00 0.00 243 ALA B O 8
ATOM 14259 N N . MET B 2 14 ? 8.488 -12.185 -0.348 1.00 0.00 244 MET B N 8
ATOM 14260 C CA . MET B 2 14 ? 8.230 -11.748 1.034 1.00 0.00 244 MET B CA 8
ATOM 14261 C C . MET B 2 14 ? 9.593 -11.505 1.697 1.00 0.00 244 MET B C 8
ATOM 14262 O O . MET B 2 14 ? 10.020 -10.361 1.874 1.00 0.00 244 MET B O 8
ATOM 14276 N N . ASN B 2 15 ? 10.298 -12.609 2.004 1.00 0.00 245 ASN B N 8
ATOM 14277 C CA . ASN B 2 15 ? 11.620 -12.584 2.658 1.00 0.00 245 ASN B CA 8
ATOM 14278 C C . ASN B 2 15 ? 12.600 -13.418 1.824 1.00 0.00 245 ASN B C 8
ATOM 14279 O O . ASN B 2 15 ? 12.846 -14.595 2.116 1.00 0.00 245 ASN B O 8
ATOM 14290 N N . LYS B 2 16 ? 13.120 -12.807 0.749 1.00 0.00 246 LYS B N 8
ATOM 14291 C CA . LYS B 2 16 ? 14.063 -13.460 -0.180 1.00 0.00 246 LYS B CA 8
ATOM 14292 C C . LYS B 2 16 ? 15.277 -12.527 -0.458 1.00 0.00 246 LYS B C 8
ATOM 14293 O O . LYS B 2 16 ? 16.432 -12.977 -0.308 1.00 0.00 246 LYS B O 8
ATOM 14313 N N . ASN A 1 1 ? 1.949 -2.261 -0.744 1.00 0.00 1158 ASN A N 9
ATOM 14314 C CA . ASN A 1 1 ? 2.717 -3.516 -0.958 1.00 0.00 1158 ASN A CA 9
ATOM 14315 C C . ASN A 1 1 ? 2.061 -4.342 -2.069 1.00 0.00 1158 ASN A C 9
ATOM 14316 O O . ASN A 1 1 ? 0.974 -3.999 -2.559 1.00 0.00 1158 ASN A O 9
ATOM 14327 N N . LEU A 1 2 ? 2.730 -5.442 -2.456 1.00 0.00 1159 LEU A N 9
ATOM 14328 C CA . LEU A 1 2 ? 2.147 -6.443 -3.371 1.00 0.00 1159 LEU A CA 9
ATOM 14329 C C . LEU A 1 2 ? 2.454 -7.861 -2.866 1.00 0.00 1159 LEU A C 9
ATOM 14330 O O . LEU A 1 2 ? 1.538 -8.634 -2.560 1.00 0.00 1159 LEU A O 9
ATOM 14346 N N . ALA A 1 3 ? 3.742 -8.176 -2.732 1.00 0.00 1160 ALA A N 9
ATOM 14347 C CA . ALA A 1 3 ? 4.226 -9.549 -2.540 1.00 0.00 1160 ALA A CA 9
ATOM 14348 C C . ALA A 1 3 ? 4.757 -9.733 -1.119 1.00 0.00 1160 ALA A C 9
ATOM 14349 O O . ALA A 1 3 ? 5.807 -10.341 -0.903 1.00 0.00 1160 ALA A O 9
ATOM 14356 N N . GLY A 1 4 ? 4.008 -9.178 -0.139 1.00 0.00 1161 GLY A N 9
ATOM 14357 C CA . GLY A 1 4 ? 4.402 -9.232 1.272 1.00 0.00 1161 GLY A CA 9
ATOM 14358 C C . GLY A 1 4 ? 5.624 -8.371 1.575 1.00 0.00 1161 GLY A C 9
ATOM 14359 O O . GLY A 1 4 ? 6.265 -8.518 2.626 1.00 0.00 1161 GLY A O 9
ATOM 14363 N N . ALA A 1 5 ? 5.898 -7.453 0.638 1.00 0.00 1162 ALA A N 9
ATOM 14364 C CA . ALA A 1 5 ? 7.015 -6.521 0.683 1.00 0.00 1162 ALA A CA 9
ATOM 14365 C C . ALA A 1 5 ? 6.780 -5.410 -0.352 1.00 0.00 1162 ALA A C 9
ATOM 14366 O O . ALA A 1 5 ? 5.797 -5.450 -1.136 1.00 0.00 1162 ALA A O 9
ATOM 14373 N N . VAL A 1 6 ? 7.662 -4.396 -0.310 1.00 0.00 1163 VAL A N 9
ATOM 14374 C CA . VAL A 1 6 ? 7.519 -3.157 -1.095 1.00 0.00 1163 VAL A CA 9
ATOM 14375 C C . VAL A 1 6 ? 8.771 -2.892 -1.955 1.00 0.00 1163 VAL A C 9
ATOM 14376 O O . VAL A 1 6 ? 8.813 -1.908 -2.693 1.00 0.00 1163 VAL A O 9
ATOM 14389 N N . GLU A 1 7 ? 9.783 -3.771 -1.866 1.00 0.00 1164 GLU A N 9
ATOM 14390 C CA . GLU A 1 7 ? 11.110 -3.517 -2.456 1.00 0.00 1164 GLU A CA 9
ATOM 14391 C C . GLU A 1 7 ? 11.072 -3.826 -3.949 1.00 0.00 1164 GLU A C 9
ATOM 14392 O O . GLU A 1 7 ? 10.596 -4.889 -4.334 1.00 0.00 1164 GLU A O 9
ATOM 14404 N N . PHE A 1 8 ? 11.615 -2.924 -4.782 1.00 0.00 1165 PHE A N 9
ATOM 14405 C CA . PHE A 1 8 ? 11.734 -3.156 -6.238 1.00 0.00 1165 PHE A CA 9
ATOM 14406 C C . PHE A 1 8 ? 12.512 -4.458 -6.522 1.00 0.00 1165 PHE A C 9
ATOM 14407 O O . PHE A 1 8 ? 12.330 -5.065 -7.552 1.00 0.00 1165 PHE A O 9
ATOM 14424 N N . ASN A 1 9 ? 13.327 -4.889 -5.542 1.00 0.00 1166 ASN A N 9
ATOM 14425 C CA . ASN A 1 9 ? 14.087 -6.137 -5.582 1.00 0.00 1166 ASN A CA 9
ATOM 14426 C C . ASN A 1 9 ? 13.128 -7.327 -5.673 1.00 0.00 1166 ASN A C 9
ATOM 14427 O O . ASN A 1 9 ? 13.286 -8.170 -6.555 1.00 0.00 1166 ASN A O 9
ATOM 14438 N N . ASP A 1 10 ? 12.105 -7.369 -4.781 1.00 0.00 1167 ASP A N 9
ATOM 14439 C CA . ASP A 1 10 ? 11.167 -8.507 -4.755 1.00 0.00 1167 ASP A CA 9
ATOM 14440 C C . ASP A 1 10 ? 10.215 -8.433 -5.962 1.00 0.00 1167 ASP A C 9
ATOM 14441 O O . ASP A 1 10 ? 10.070 -9.413 -6.695 1.00 0.00 1167 ASP A O 9
ATOM 14450 N N . VAL A 1 11 ? 9.627 -7.235 -6.153 1.00 0.00 1168 VAL A N 9
ATOM 14451 C CA . VAL A 1 11 ? 8.744 -6.880 -7.284 1.00 0.00 1168 VAL A CA 9
ATOM 14452 C C . VAL A 1 11 ? 9.354 -7.368 -8.619 1.00 0.00 1168 VAL A C 9
ATOM 14453 O O . VAL A 1 11 ? 8.718 -8.115 -9.344 1.00 0.00 1168 VAL A O 9
ATOM 14466 N N . LYS A 1 12 ? 10.631 -6.995 -8.855 1.00 0.00 1169 LYS A N 9
ATOM 14467 C CA . LYS A 1 12 ? 11.308 -7.196 -10.161 1.00 0.00 1169 LYS A CA 9
ATOM 14468 C C . LYS A 1 12 ? 11.696 -8.670 -10.352 1.00 0.00 1169 LYS A C 9
ATOM 14469 O O . LYS A 1 12 ? 11.625 -9.183 -11.473 1.00 0.00 1169 LYS A O 9
ATOM 14488 N N . THR A 1 13 ? 12.132 -9.323 -9.239 1.00 0.00 1170 THR A N 9
ATOM 14489 C CA . THR A 1 13 ? 12.502 -10.752 -9.215 1.00 0.00 1170 THR A CA 9
ATOM 14490 C C . THR A 1 13 ? 11.325 -11.570 -9.741 1.00 0.00 1170 THR A C 9
ATOM 14491 O O . THR A 1 13 ? 11.457 -12.337 -10.684 1.00 0.00 1170 THR A O 9
ATOM 14502 N N . LEU A 1 14 ? 10.164 -11.285 -9.161 1.00 0.00 1171 LEU A N 9
ATOM 14503 C CA . LEU A 1 14 ? 8.893 -11.856 -9.573 1.00 0.00 1171 LEU A CA 9
ATOM 14504 C C . LEU A 1 14 ? 8.595 -11.540 -11.049 1.00 0.00 1171 LEU A C 9
ATOM 14505 O O . LEU A 1 14 ? 8.564 -12.456 -11.843 1.00 0.00 1171 LEU A O 9
ATOM 14521 N N . LEU A 1 15 ? 8.489 -10.224 -11.395 1.00 0.00 1172 LEU A N 9
ATOM 14522 C CA . LEU A 1 15 ? 8.153 -9.734 -12.770 1.00 0.00 1172 LEU A CA 9
ATOM 14523 C C . LEU A 1 15 ? 8.963 -10.459 -13.875 1.00 0.00 1172 LEU A C 9
ATOM 14524 O O . LEU A 1 15 ? 8.431 -10.740 -14.939 1.00 0.00 1172 LEU A O 9
ATOM 14540 N N . ARG A 1 16 ? 10.241 -10.774 -13.594 1.00 0.00 1173 ARG A N 9
ATOM 14541 C CA . ARG A 1 16 ? 11.155 -11.375 -14.583 1.00 0.00 1173 ARG A CA 9
ATOM 14542 C C . ARG A 1 16 ? 10.696 -12.780 -15.008 1.00 0.00 1173 ARG A C 9
ATOM 14543 O O . ARG A 1 16 ? 10.359 -12.987 -16.175 1.00 0.00 1173 ARG A O 9
ATOM 14564 N N . GLU A 1 17 ? 10.607 -13.717 -14.053 1.00 0.00 1174 GLU A N 9
ATOM 14565 C CA . GLU A 1 17 ? 10.196 -15.106 -14.358 1.00 0.00 1174 GLU A CA 9
ATOM 14566 C C . GLU A 1 17 ? 8.678 -15.207 -14.530 1.00 0.00 1174 GLU A C 9
ATOM 14567 O O . GLU A 1 17 ? 8.195 -16.099 -15.201 1.00 0.00 1174 GLU A O 9
ATOM 14579 N N . TRP A 1 18 ? 7.934 -14.302 -13.904 1.00 0.00 1175 TRP A N 9
ATOM 14580 C CA . TRP A 1 18 ? 6.471 -14.250 -14.021 1.00 0.00 1175 TRP A CA 9
ATOM 14581 C C . TRP A 1 18 ? 6.094 -14.050 -15.487 1.00 0.00 1175 TRP A C 9
ATOM 14582 O O . TRP A 1 18 ? 5.506 -14.936 -16.105 1.00 0.00 1175 TRP A O 9
ATOM 14603 N N . ILE A 1 19 ? 6.587 -12.963 -16.051 1.00 0.00 1176 ILE A N 9
ATOM 14604 C CA . ILE A 1 19 ? 6.346 -12.597 -17.442 1.00 0.00 1176 ILE A CA 9
ATOM 14605 C C . ILE A 1 19 ? 6.962 -13.618 -18.442 1.00 0.00 1176 ILE A C 9
ATOM 14606 O O . ILE A 1 19 ? 6.266 -14.087 -19.346 1.00 0.00 1176 ILE A O 9
ATOM 14622 N N . THR A 1 20 ? 8.239 -14.014 -18.234 1.00 0.00 1177 THR A N 9
ATOM 14623 C CA . THR A 1 20 ? 9.001 -14.815 -19.236 1.00 0.00 1177 THR A CA 9
ATOM 14624 C C . THR A 1 20 ? 8.740 -16.342 -19.143 1.00 0.00 1177 THR A C 9
ATOM 14625 O O . THR A 1 20 ? 9.009 -17.064 -20.107 1.00 0.00 1177 THR A O 9
ATOM 14636 N N . THR A 1 21 ? 8.238 -16.837 -17.989 1.00 0.00 1178 THR A N 9
ATOM 14637 C CA . THR A 1 21 ? 8.060 -18.296 -17.761 1.00 0.00 1178 THR A CA 9
ATOM 14638 C C . THR A 1 21 ? 6.574 -18.718 -17.787 1.00 0.00 1178 THR A C 9
ATOM 14639 O O . THR A 1 21 ? 6.218 -19.650 -18.518 1.00 0.00 1178 THR A O 9
ATOM 14650 N N . ILE A 1 22 ? 5.707 -18.024 -17.010 1.00 0.00 1179 ILE A N 9
ATOM 14651 C CA . ILE A 1 22 ? 4.359 -18.559 -16.677 1.00 0.00 1179 ILE A CA 9
ATOM 14652 C C . ILE A 1 22 ? 3.450 -18.535 -17.919 1.00 0.00 1179 ILE A C 9
ATOM 14653 O O . ILE A 1 22 ? 3.278 -17.484 -18.543 1.00 0.00 1179 ILE A O 9
ATOM 14669 N N . SER A 1 23 ? 2.904 -19.706 -18.282 1.00 0.00 1180 SER A N 9
ATOM 14670 C CA . SER A 1 23 ? 2.055 -19.855 -19.477 1.00 0.00 1180 SER A CA 9
ATOM 14671 C C . SER A 1 23 ? 0.632 -19.318 -19.223 1.00 0.00 1180 SER A C 9
ATOM 14672 O O . SER A 1 23 ? -0.032 -18.832 -20.145 1.00 0.00 1180 SER A O 9
ATOM 14680 N N . ASP A 1 24 ? 0.180 -19.412 -17.955 1.00 0.00 1181 ASP A N 9
ATOM 14681 C CA . ASP A 1 24 ? -1.163 -18.968 -17.522 1.00 0.00 1181 ASP A CA 9
ATOM 14682 C C . ASP A 1 24 ? -1.024 -17.945 -16.381 1.00 0.00 1181 ASP A C 9
ATOM 14683 O O . ASP A 1 24 ? -0.812 -18.340 -15.224 1.00 0.00 1181 ASP A O 9
ATOM 14692 N N . PRO A 1 25 ? -1.083 -16.605 -16.692 1.00 0.00 1182 PRO A N 9
ATOM 14693 C CA . PRO A 1 25 ? -1.111 -15.544 -15.655 1.00 0.00 1182 PRO A CA 9
ATOM 14694 C C . PRO A 1 25 ? -2.312 -15.725 -14.703 1.00 0.00 1182 PRO A C 9
ATOM 14695 O O . PRO A 1 25 ? -3.447 -15.929 -15.160 1.00 0.00 1182 PRO A O 9
ATOM 14706 N N . MET A 1 26 ? -2.050 -15.668 -13.390 1.00 0.00 1183 MET A N 9
ATOM 14707 C CA . MET A 1 26 ? -3.079 -15.871 -12.354 1.00 0.00 1183 MET A CA 9
ATOM 14708 C C . MET A 1 26 ? -3.892 -14.585 -12.168 1.00 0.00 1183 MET A C 9
ATOM 14709 O O . MET A 1 26 ? -3.490 -13.512 -12.634 1.00 0.00 1183 MET A O 9
ATOM 14723 N N . GLU A 1 27 ? -5.036 -14.702 -11.491 1.00 0.00 1184 GLU A N 9
ATOM 14724 C CA . GLU A 1 27 ? -5.886 -13.545 -11.172 1.00 0.00 1184 GLU A CA 9
ATOM 14725 C C . GLU A 1 27 ? -5.189 -12.663 -10.114 1.00 0.00 1184 GLU A C 9
ATOM 14726 O O . GLU A 1 27 ? -5.104 -11.436 -10.262 1.00 0.00 1184 GLU A O 9
ATOM 14738 N N . GLU A 1 28 ? -4.624 -13.334 -9.092 1.00 0.00 1185 GLU A N 9
ATOM 14739 C CA . GLU A 1 28 ? -4.116 -12.683 -7.875 1.00 0.00 1185 GLU A CA 9
ATOM 14740 C C . GLU A 1 28 ? -2.901 -11.771 -8.175 1.00 0.00 1185 GLU A C 9
ATOM 14741 O O . GLU A 1 28 ? -2.903 -10.609 -7.785 1.00 0.00 1185 GLU A O 9
ATOM 14753 N N . ASP A 1 29 ? -1.876 -12.307 -8.880 1.00 0.00 1186 ASP A N 9
ATOM 14754 C CA . ASP A 1 29 ? -0.614 -11.559 -9.145 1.00 0.00 1186 ASP A CA 9
ATOM 14755 C C . ASP A 1 29 ? -0.837 -10.310 -10.018 1.00 0.00 1186 ASP A C 9
ATOM 14756 O O . ASP A 1 29 ? -0.212 -9.270 -9.770 1.00 0.00 1186 ASP A O 9
ATOM 14765 N N . ILE A 1 30 ? -1.710 -10.417 -11.032 1.00 0.00 1187 ILE A N 9
ATOM 14766 C CA . ILE A 1 30 ? -2.047 -9.275 -11.907 1.00 0.00 1187 ILE A CA 9
ATOM 14767 C C . ILE A 1 30 ? -2.727 -8.156 -11.097 1.00 0.00 1187 ILE A C 9
ATOM 14768 O O . ILE A 1 30 ? -2.342 -6.996 -11.211 1.00 0.00 1187 ILE A O 9
ATOM 14784 N N . LEU A 1 31 ? -3.706 -8.511 -10.245 1.00 0.00 1188 LEU A N 9
ATOM 14785 C CA . LEU A 1 31 ? -4.447 -7.502 -9.452 1.00 0.00 1188 LEU A CA 9
ATOM 14786 C C . LEU A 1 31 ? -3.579 -6.969 -8.297 1.00 0.00 1188 LEU A C 9
ATOM 14787 O O . LEU A 1 31 ? -3.830 -5.882 -7.786 1.00 0.00 1188 LEU A O 9
ATOM 14803 N N . GLN A 1 32 ? -2.577 -7.768 -7.886 1.00 0.00 1189 GLN A N 9
ATOM 14804 C CA . GLN A 1 32 ? -1.676 -7.434 -6.767 1.00 0.00 1189 GLN A CA 9
ATOM 14805 C C . GLN A 1 32 ? -0.662 -6.359 -7.194 1.00 0.00 1189 GLN A C 9
ATOM 14806 O O . GLN A 1 32 ? -0.373 -5.440 -6.425 1.00 0.00 1189 GLN A O 9
ATOM 14820 N N . VAL A 1 33 ? -0.120 -6.500 -8.416 1.00 0.00 1190 VAL A N 9
ATOM 14821 C CA . VAL A 1 33 ? 0.772 -5.485 -9.009 1.00 0.00 1190 VAL A CA 9
ATOM 14822 C C . VAL A 1 33 ? -0.012 -4.198 -9.377 1.00 0.00 1190 VAL A C 9
ATOM 14823 O O . VAL A 1 33 ? 0.549 -3.107 -9.321 1.00 0.00 1190 VAL A O 9
ATOM 14836 N N . VAL A 1 34 ? -1.314 -4.341 -9.745 1.00 0.00 1191 VAL A N 9
ATOM 14837 C CA . VAL A 1 34 ? -2.227 -3.181 -9.925 1.00 0.00 1191 VAL A CA 9
ATOM 14838 C C . VAL A 1 34 ? -2.424 -2.465 -8.580 1.00 0.00 1191 VAL A C 9
ATOM 14839 O O . VAL A 1 34 ? -2.275 -1.248 -8.502 1.00 0.00 1191 VAL A O 9
ATOM 14852 N N . LYS A 1 35 ? -2.717 -3.262 -7.529 1.00 0.00 1192 LYS A N 9
ATOM 14853 C CA . LYS A 1 35 ? -2.975 -2.767 -6.165 1.00 0.00 1192 LYS A CA 9
ATOM 14854 C C . LYS A 1 35 ? -1.783 -1.938 -5.673 1.00 0.00 1192 LYS A C 9
ATOM 14855 O O . LYS A 1 35 ? -1.952 -0.810 -5.233 1.00 0.00 1192 LYS A O 9
ATOM 14874 N N . TYR A 1 36 ? -0.583 -2.510 -5.825 1.00 0.00 1193 TYR A N 9
ATOM 14875 C CA . TYR A 1 36 ? 0.686 -1.879 -5.433 1.00 0.00 1193 TYR A CA 9
ATOM 14876 C C . TYR A 1 36 ? 0.897 -0.542 -6.156 1.00 0.00 1193 TYR A C 9
ATOM 14877 O O . TYR A 1 36 ? 1.219 0.450 -5.526 1.00 0.00 1193 TYR A O 9
ATOM 14895 N N . CYS A 1 37 ? 0.688 -0.544 -7.477 1.00 0.00 1194 CYS A N 9
ATOM 14896 C CA . CYS A 1 37 ? 0.938 0.623 -8.336 1.00 0.00 1194 CYS A CA 9
ATOM 14897 C C . CYS A 1 37 ? -0.045 1.783 -8.027 1.00 0.00 1194 CYS A C 9
ATOM 14898 O O . CYS A 1 37 ? 0.364 2.953 -7.936 1.00 0.00 1194 CYS A O 9
ATOM 14906 N N . THR A 1 38 ? -1.331 1.437 -7.825 1.00 0.00 1195 THR A N 9
ATOM 14907 C CA . THR A 1 38 ? -2.385 2.408 -7.462 1.00 0.00 1195 THR A CA 9
ATOM 14908 C C . THR A 1 38 ? -2.135 2.962 -6.041 1.00 0.00 1195 THR A C 9
ATOM 14909 O O . THR A 1 38 ? -2.413 4.143 -5.743 1.00 0.00 1195 THR A O 9
ATOM 14920 N N . ASP A 1 39 ? -1.577 2.090 -5.180 1.00 0.00 1196 ASP A N 9
ATOM 14921 C CA . ASP A 1 39 ? -1.135 2.470 -3.841 1.00 0.00 1196 ASP A CA 9
ATOM 14922 C C . ASP A 1 39 ? 0.015 3.474 -3.948 1.00 0.00 1196 ASP A C 9
ATOM 14923 O O . ASP A 1 39 ? -0.040 4.489 -3.319 1.00 0.00 1196 ASP A O 9
ATOM 14932 N N . LEU A 1 40 ? 1.013 3.206 -4.813 1.00 0.00 1197 LEU A N 9
ATOM 14933 C CA . LEU A 1 40 ? 2.204 4.086 -4.995 1.00 0.00 1197 LEU A CA 9
ATOM 14934 C C . LEU A 1 40 ? 1.785 5.526 -5.335 1.00 0.00 1197 LEU A C 9
ATOM 14935 O O . LEU A 1 40 ? 2.443 6.486 -4.935 1.00 0.00 1197 LEU A O 9
ATOM 14951 N N . ILE A 1 41 ? 0.663 5.646 -6.051 1.00 0.00 1198 ILE A N 9
ATOM 14952 C CA . ILE A 1 41 ? 0.029 6.943 -6.336 1.00 0.00 1198 ILE A CA 9
ATOM 14953 C C . ILE A 1 41 ? -0.451 7.625 -5.029 1.00 0.00 1198 ILE A C 9
ATOM 14954 O O . ILE A 1 41 ? -0.063 8.762 -4.741 1.00 0.00 1198 ILE A O 9
ATOM 14970 N N . GLU A 1 42 ? -1.266 6.902 -4.224 1.00 0.00 1199 GLU A N 9
ATOM 14971 C CA . GLU A 1 42 ? -1.882 7.464 -2.990 1.00 0.00 1199 GLU A CA 9
ATOM 14972 C C . GLU A 1 42 ? -0.884 7.495 -1.805 1.00 0.00 1199 GLU A C 9
ATOM 14973 O O . GLU A 1 42 ? -1.125 8.167 -0.803 1.00 0.00 1199 GLU A O 9
ATOM 14985 N N . GLU A 1 43 ? 0.245 6.778 -1.946 1.00 0.00 1200 GLU A N 9
ATOM 14986 C CA . GLU A 1 43 ? 1.314 6.697 -0.926 1.00 0.00 1200 GLU A CA 9
ATOM 14987 C C . GLU A 1 43 ? 2.373 7.781 -1.157 1.00 0.00 1200 GLU A C 9
ATOM 14988 O O . GLU A 1 43 ? 3.305 7.926 -0.356 1.00 0.00 1200 GLU A O 9
ATOM 15000 N N . LYS A 1 44 ? 2.208 8.529 -2.281 1.00 0.00 1201 LYS A N 9
ATOM 15001 C CA . LYS A 1 44 ? 3.150 9.568 -2.749 1.00 0.00 1201 LYS A CA 9
ATOM 15002 C C . LYS A 1 44 ? 4.527 8.938 -3.110 1.00 0.00 1201 LYS A C 9
ATOM 15003 O O . LYS A 1 44 ? 5.543 9.636 -3.175 1.00 0.00 1201 LYS A O 9
ATOM 15022 N N . ASP A 1 45 ? 4.526 7.607 -3.359 1.00 0.00 1202 ASP A N 9
ATOM 15023 C CA . ASP A 1 45 ? 5.713 6.824 -3.770 1.00 0.00 1202 ASP A CA 9
ATOM 15024 C C . ASP A 1 45 ? 5.620 6.470 -5.264 1.00 0.00 1202 ASP A C 9
ATOM 15025 O O . ASP A 1 45 ? 6.020 5.371 -5.690 1.00 0.00 1202 ASP A O 9
ATOM 15034 N N . LEU A 1 46 ? 5.143 7.433 -6.073 1.00 0.00 1203 LEU A N 9
ATOM 15035 C CA . LEU A 1 46 ? 5.000 7.254 -7.534 1.00 0.00 1203 LEU A CA 9
ATOM 15036 C C . LEU A 1 46 ? 6.374 7.319 -8.241 1.00 0.00 1203 LEU A C 9
ATOM 15037 O O . LEU A 1 46 ? 6.472 7.172 -9.464 1.00 0.00 1203 LEU A O 9
ATOM 15053 N N . GLU A 1 47 ? 7.430 7.543 -7.435 1.00 0.00 1204 GLU A N 9
ATOM 15054 C CA . GLU A 1 47 ? 8.822 7.288 -7.820 1.00 0.00 1204 GLU A CA 9
ATOM 15055 C C . GLU A 1 47 ? 8.992 5.801 -8.184 1.00 0.00 1204 GLU A C 9
ATOM 15056 O O . GLU A 1 47 ? 9.518 5.462 -9.244 1.00 0.00 1204 GLU A O 9
ATOM 15068 N N . LYS A 1 48 ? 8.523 4.927 -7.272 1.00 0.00 1205 LYS A N 9
ATOM 15069 C CA . LYS A 1 48 ? 8.539 3.475 -7.465 1.00 0.00 1205 LYS A CA 9
ATOM 15070 C C . LYS A 1 48 ? 7.621 3.064 -8.625 1.00 0.00 1205 LYS A C 9
ATOM 15071 O O . LYS A 1 48 ? 7.945 2.139 -9.355 1.00 0.00 1205 LYS A O 9
ATOM 15090 N N . LEU A 1 49 ? 6.484 3.778 -8.770 1.00 0.00 1206 LEU A N 9
ATOM 15091 C CA . LEU A 1 49 ? 5.495 3.559 -9.858 1.00 0.00 1206 LEU A CA 9
ATOM 15092 C C . LEU A 1 49 ? 6.179 3.584 -11.234 1.00 0.00 1206 LEU A C 9
ATOM 15093 O O . LEU A 1 49 ? 5.878 2.766 -12.101 1.00 0.00 1206 LEU A O 9
ATOM 15109 N N . ASP A 1 50 ? 7.123 4.526 -11.392 1.00 0.00 1207 ASP A N 9
ATOM 15110 C CA . ASP A 1 50 ? 7.965 4.647 -12.596 1.00 0.00 1207 ASP A CA 9
ATOM 15111 C C . ASP A 1 50 ? 8.714 3.322 -12.887 1.00 0.00 1207 ASP A C 9
ATOM 15112 O O . ASP A 1 50 ? 8.487 2.701 -13.923 1.00 0.00 1207 ASP A O 9
ATOM 15121 N N . LEU A 1 51 ? 9.562 2.888 -11.931 1.00 0.00 1208 LEU A N 9
ATOM 15122 C CA . LEU A 1 51 ? 10.419 1.683 -12.089 1.00 0.00 1208 LEU A CA 9
ATOM 15123 C C . LEU A 1 51 ? 9.566 0.411 -12.323 1.00 0.00 1208 LEU A C 9
ATOM 15124 O O . LEU A 1 51 ? 9.781 -0.325 -13.283 1.00 0.00 1208 LEU A O 9
ATOM 15140 N N . VAL A 1 52 ? 8.570 0.228 -11.448 1.00 0.00 1209 VAL A N 9
ATOM 15141 C CA . VAL A 1 52 ? 7.738 -0.990 -11.358 1.00 0.00 1209 VAL A CA 9
ATOM 15142 C C . VAL A 1 52 ? 6.870 -1.195 -12.621 1.00 0.00 1209 VAL A C 9
ATOM 15143 O O . VAL A 1 52 ? 6.867 -2.292 -13.202 1.00 0.00 1209 VAL A O 9
ATOM 15156 N N . ILE A 1 53 ? 6.157 -0.132 -13.045 1.00 0.00 1210 ILE A N 9
ATOM 15157 C CA . ILE A 1 53 ? 5.319 -0.158 -14.264 1.00 0.00 1210 ILE A CA 9
ATOM 15158 C C . ILE A 1 53 ? 6.173 -0.397 -15.514 1.00 0.00 1210 ILE A C 9
ATOM 15159 O O . ILE A 1 53 ? 5.859 -1.269 -16.304 1.00 0.00 1210 ILE A O 9
ATOM 15175 N N . LYS A 1 54 ? 7.277 0.350 -15.651 1.00 0.00 1211 LYS A N 9
ATOM 15176 C CA . LYS A 1 54 ? 8.119 0.328 -16.868 1.00 0.00 1211 LYS A CA 9
ATOM 15177 C C . LYS A 1 54 ? 8.875 -1.001 -17.018 1.00 0.00 1211 LYS A C 9
ATOM 15178 O O . LYS A 1 54 ? 9.172 -1.413 -18.136 1.00 0.00 1211 LYS A O 9
ATOM 15197 N N . TYR A 1 55 ? 9.164 -1.662 -15.889 1.00 0.00 1212 TYR A N 9
ATOM 15198 C CA . TYR A 1 55 ? 9.894 -2.943 -15.873 1.00 0.00 1212 TYR A CA 9
ATOM 15199 C C . TYR A 1 55 ? 8.954 -4.044 -16.389 1.00 0.00 1212 TYR A C 9
ATOM 15200 O O . TYR A 1 55 ? 9.262 -4.760 -17.343 1.00 0.00 1212 TYR A O 9
ATOM 15218 N N . MET A 1 56 ? 7.777 -4.091 -15.753 1.00 0.00 1213 MET A N 9
ATOM 15219 C CA . MET A 1 56 ? 6.663 -5.000 -16.079 1.00 0.00 1213 MET A CA 9
ATOM 15220 C C . MET A 1 56 ? 6.235 -4.858 -17.561 1.00 0.00 1213 MET A C 9
ATOM 15221 O O . MET A 1 56 ? 6.182 -5.835 -18.314 1.00 0.00 1213 MET A O 9
ATOM 15235 N N . LYS A 1 57 ? 5.985 -3.601 -17.946 1.00 0.00 1214 LYS A N 9
ATOM 15236 C CA . LYS A 1 57 ? 5.515 -3.192 -19.282 1.00 0.00 1214 LYS A CA 9
ATOM 15237 C C . LYS A 1 57 ? 6.503 -3.624 -20.374 1.00 0.00 1214 LYS A C 9
ATOM 15238 O O . LYS A 1 57 ? 6.112 -4.261 -21.358 1.00 0.00 1214 LYS A O 9
ATOM 15257 N N . ARG A 1 58 ? 7.786 -3.269 -20.171 1.00 0.00 1215 ARG A N 9
ATOM 15258 C CA . ARG A 1 58 ? 8.852 -3.469 -21.172 1.00 0.00 1215 ARG A CA 9
ATOM 15259 C C . ARG A 1 58 ? 9.020 -4.958 -21.479 1.00 0.00 1215 ARG A C 9
ATOM 15260 O O . ARG A 1 58 ? 9.116 -5.354 -22.637 1.00 0.00 1215 ARG A O 9
ATOM 15281 N N . LEU A 1 59 ? 8.989 -5.768 -20.411 1.00 0.00 1216 LEU A N 9
ATOM 15282 C CA . LEU A 1 59 ? 9.126 -7.236 -20.502 1.00 0.00 1216 LEU A CA 9
ATOM 15283 C C . LEU A 1 59 ? 7.957 -7.844 -21.307 1.00 0.00 1216 LEU A C 9
ATOM 15284 O O . LEU A 1 59 ? 8.172 -8.712 -22.154 1.00 0.00 1216 LEU A O 9
ATOM 15300 N N . MET A 1 60 ? 6.728 -7.350 -21.040 1.00 0.00 1217 MET A N 9
ATOM 15301 C CA . MET A 1 60 ? 5.494 -7.835 -21.700 1.00 0.00 1217 MET A CA 9
ATOM 15302 C C . MET A 1 60 ? 5.472 -7.469 -23.197 1.00 0.00 1217 MET A C 9
ATOM 15303 O O . MET A 1 60 ? 5.014 -8.262 -24.021 1.00 0.00 1217 MET A O 9
ATOM 15317 N N . GLN A 1 61 ? 6.006 -6.281 -23.540 1.00 0.00 1218 GLN A N 9
ATOM 15318 C CA . GLN A 1 61 ? 6.134 -5.825 -24.947 1.00 0.00 1218 GLN A CA 9
ATOM 15319 C C . GLN A 1 61 ? 7.140 -6.707 -25.718 1.00 0.00 1218 GLN A C 9
ATOM 15320 O O . GLN A 1 61 ? 6.932 -7.015 -26.895 1.00 0.00 1218 GLN A O 9
ATOM 15334 N N . GLN A 1 62 ? 8.222 -7.119 -25.026 1.00 0.00 1219 GLN A N 9
ATOM 15335 C CA . GLN A 1 62 ? 9.259 -8.021 -25.588 1.00 0.00 1219 GLN A CA 9
ATOM 15336 C C . GLN A 1 62 ? 8.744 -9.479 -25.652 1.00 0.00 1219 GLN A C 9
ATOM 15337 O O . GLN A 1 62 ? 9.273 -10.308 -26.397 1.00 0.00 1219 GLN A O 9
ATOM 15351 N N . SER A 1 63 ? 7.693 -9.774 -24.856 1.00 0.00 1220 SER A N 9
ATOM 15352 C CA . SER A 1 63 ? 6.946 -11.055 -24.917 1.00 0.00 1220 SER A CA 9
ATOM 15353 C C . SER A 1 63 ? 5.940 -11.059 -26.100 1.00 0.00 1220 SER A C 9
ATOM 15354 O O . SER A 1 63 ? 5.171 -12.017 -26.260 1.00 0.00 1220 SER A O 9
ATOM 15362 N N . VAL A 1 64 ? 5.962 -9.956 -26.893 1.00 0.00 1221 VAL A N 9
ATOM 15363 C CA . VAL A 1 64 ? 5.228 -9.770 -28.163 1.00 0.00 1221 VAL A CA 9
ATOM 15364 C C . VAL A 1 64 ? 3.736 -9.495 -27.893 1.00 0.00 1221 VAL A C 9
ATOM 15365 O O . VAL A 1 64 ? 3.249 -8.380 -28.105 1.00 0.00 1221 VAL A O 9
ATOM 15378 N N . GLU A 1 65 ? 3.040 -10.515 -27.378 1.00 0.00 1222 GLU A N 9
ATOM 15379 C CA . GLU A 1 65 ? 1.618 -10.433 -27.017 1.00 0.00 1222 GLU A CA 9
ATOM 15380 C C . GLU A 1 65 ? 1.299 -11.399 -25.858 1.00 0.00 1222 GLU A C 9
ATOM 15381 O O . GLU A 1 65 ? 1.419 -10.992 -24.687 1.00 0.00 1222 GLU A O 9
ATOM 15393 N N . SER A 1 66 ? 0.961 -12.676 -26.164 1.00 0.00 1223 SER A N 9
ATOM 15394 C CA . SER A 1 66 ? 0.485 -13.663 -25.167 1.00 0.00 1223 SER A CA 9
ATOM 15395 C C . SER A 1 66 ? -0.746 -13.116 -24.390 1.00 0.00 1223 SER A C 9
ATOM 15396 O O . SER A 1 66 ? -1.420 -12.181 -24.851 1.00 0.00 1223 SER A O 9
ATOM 15404 N N . VAL A 1 67 ? -1.049 -13.714 -23.224 1.00 0.00 1224 VAL A N 9
ATOM 15405 C CA . VAL A 1 67 ? -1.998 -13.129 -22.249 1.00 0.00 1224 VAL A CA 9
ATOM 15406 C C . VAL A 1 67 ? -1.310 -11.956 -21.488 1.00 0.00 1224 VAL A C 9
ATOM 15407 O O . VAL A 1 67 ? -1.971 -11.144 -20.844 1.00 0.00 1224 VAL A O 9
ATOM 15420 N N . TRP A 1 68 ? 0.033 -11.861 -21.617 1.00 0.00 1225 TRP A N 9
ATOM 15421 C CA . TRP A 1 68 ? 0.863 -10.852 -20.922 1.00 0.00 1225 TRP A CA 9
ATOM 15422 C C . TRP A 1 68 ? 0.581 -9.411 -21.372 1.00 0.00 1225 TRP A C 9
ATOM 15423 O O . TRP A 1 68 ? 0.708 -8.494 -20.571 1.00 0.00 1225 TRP A O 9
ATOM 15444 N N . ASN A 1 69 ? 0.221 -9.211 -22.651 1.00 0.00 1226 ASN A N 9
ATOM 15445 C CA . ASN A 1 69 ? -0.173 -7.873 -23.165 1.00 0.00 1226 ASN A CA 9
ATOM 15446 C C . ASN A 1 69 ? -1.626 -7.531 -22.807 1.00 0.00 1226 ASN A C 9
ATOM 15447 O O . ASN A 1 69 ? -1.982 -6.355 -22.738 1.00 0.00 1226 ASN A O 9
ATOM 15458 N N . MET A 1 70 ? -2.449 -8.563 -22.577 1.00 0.00 1227 MET A N 9
ATOM 15459 C CA . MET A 1 70 ? -3.837 -8.390 -22.093 1.00 0.00 1227 MET A CA 9
ATOM 15460 C C . MET A 1 70 ? -3.797 -7.975 -20.605 1.00 0.00 1227 MET A C 9
ATOM 15461 O O . MET A 1 70 ? -4.591 -7.142 -20.148 1.00 0.00 1227 MET A O 9
ATOM 15475 N N . ALA A 1 71 ? -2.821 -8.572 -19.883 1.00 0.00 1228 ALA A N 9
ATOM 15476 C CA . ALA A 1 71 ? -2.514 -8.251 -18.481 1.00 0.00 1228 ALA A CA 9
ATOM 15477 C C . ALA A 1 71 ? -1.948 -6.824 -18.392 1.00 0.00 1228 ALA A C 9
ATOM 15478 O O . ALA A 1 71 ? -2.408 -6.031 -17.593 1.00 0.00 1228 ALA A O 9
ATOM 15485 N N . PHE A 1 72 ? -0.967 -6.524 -19.266 1.00 0.00 1229 PHE A N 9
ATOM 15486 C CA . PHE A 1 72 ? -0.340 -5.182 -19.411 1.00 0.00 1229 PHE A CA 9
ATOM 15487 C C . PHE A 1 72 ? -1.408 -4.098 -19.665 1.00 0.00 1229 PHE A C 9
ATOM 15488 O O . PHE A 1 72 ? -1.339 -3.008 -19.090 1.00 0.00 1229 PHE A O 9
ATOM 15505 N N . ASP A 1 73 ? -2.387 -4.428 -20.525 1.00 0.00 1230 ASP A N 9
ATOM 15506 C CA . ASP A 1 73 ? -3.499 -3.520 -20.864 1.00 0.00 1230 ASP A CA 9
ATOM 15507 C C . ASP A 1 73 ? -4.361 -3.234 -19.618 1.00 0.00 1230 ASP A C 9
ATOM 15508 O O . ASP A 1 73 ? -4.750 -2.094 -19.386 1.00 0.00 1230 ASP A O 9
ATOM 15517 N N . PHE A 1 74 ? -4.625 -4.283 -18.820 1.00 0.00 1231 PHE A N 9
ATOM 15518 C CA . PHE A 1 74 ? -5.406 -4.177 -17.567 1.00 0.00 1231 PHE A CA 9
ATOM 15519 C C . PHE A 1 74 ? -4.662 -3.301 -16.538 1.00 0.00 1231 PHE A C 9
ATOM 15520 O O . PHE A 1 74 ? -5.224 -2.345 -16.003 1.00 0.00 1231 PHE A O 9
ATOM 15537 N N . ILE A 1 75 ? -3.383 -3.638 -16.303 1.00 0.00 1232 ILE A N 9
ATOM 15538 C CA . ILE A 1 75 ? -2.545 -3.017 -15.260 1.00 0.00 1232 ILE A CA 9
ATOM 15539 C C . ILE A 1 75 ? -2.388 -1.516 -15.520 1.00 0.00 1232 ILE A C 9
ATOM 15540 O O . ILE A 1 75 ? -2.696 -0.693 -14.652 1.00 0.00 1232 ILE A O 9
ATOM 15556 N N . LEU A 1 76 ? -1.962 -1.188 -16.749 1.00 0.00 1233 LEU A N 9
ATOM 15557 C CA . LEU A 1 76 ? -1.774 0.199 -17.195 1.00 0.00 1233 LEU A CA 9
ATOM 15558 C C . LEU A 1 76 ? -3.107 0.972 -17.194 1.00 0.00 1233 LEU A C 9
ATOM 15559 O O . LEU A 1 76 ? -3.129 2.116 -16.770 1.00 0.00 1233 LEU A O 9
ATOM 15575 N N . ASP A 1 77 ? -4.216 0.325 -17.627 1.00 0.00 1234 ASP A N 9
ATOM 15576 C CA . ASP A 1 77 ? -5.554 0.981 -17.660 1.00 0.00 1234 ASP A CA 9
ATOM 15577 C C . ASP A 1 77 ? -5.939 1.520 -16.270 1.00 0.00 1234 ASP A C 9
ATOM 15578 O O . ASP A 1 77 ? -6.105 2.727 -16.095 1.00 0.00 1234 ASP A O 9
ATOM 15587 N N . ASN A 1 78 ? -5.995 0.611 -15.282 1.00 0.00 1235 ASN A N 9
ATOM 15588 C CA . ASN A 1 78 ? -6.511 0.926 -13.935 1.00 0.00 1235 ASN A CA 9
ATOM 15589 C C . ASN A 1 78 ? -5.599 1.922 -13.196 1.00 0.00 1235 ASN A C 9
ATOM 15590 O O . ASN A 1 78 ? -6.097 2.836 -12.532 1.00 0.00 1235 ASN A O 9
ATOM 15601 N N . VAL A 1 79 ? -4.266 1.769 -13.346 1.00 0.00 1236 VAL A N 9
ATOM 15602 C CA . VAL A 1 79 ? -3.292 2.616 -12.628 1.00 0.00 1236 VAL A CA 9
ATOM 15603 C C . VAL A 1 79 ? -3.237 4.046 -13.217 1.00 0.00 1236 VAL A C 9
ATOM 15604 O O . VAL A 1 79 ? -3.093 5.019 -12.476 1.00 0.00 1236 VAL A O 9
ATOM 15617 N N . GLN A 1 80 ? -3.380 4.159 -14.549 1.00 0.00 1237 GLN A N 9
ATOM 15618 C CA . GLN A 1 80 ? -3.355 5.464 -15.252 1.00 0.00 1237 GLN A CA 9
ATOM 15619 C C . GLN A 1 80 ? -4.635 6.258 -14.961 1.00 0.00 1237 GLN A C 9
ATOM 15620 O O . GLN A 1 80 ? -4.587 7.481 -14.851 1.00 0.00 1237 GLN A O 9
ATOM 15634 N N . VAL A 1 81 ? -5.763 5.535 -14.839 1.00 0.00 1238 VAL A N 9
ATOM 15635 C CA . VAL A 1 81 ? -7.054 6.109 -14.407 1.00 0.00 1238 VAL A CA 9
ATOM 15636 C C . VAL A 1 81 ? -6.917 6.706 -12.985 1.00 0.00 1238 VAL A C 9
ATOM 15637 O O . VAL A 1 81 ? -7.270 7.870 -12.762 1.00 0.00 1238 VAL A O 9
ATOM 15650 N N . VAL A 1 82 ? -6.340 5.919 -12.053 1.00 0.00 1239 VAL A N 9
ATOM 15651 C CA . VAL A 1 82 ? -6.1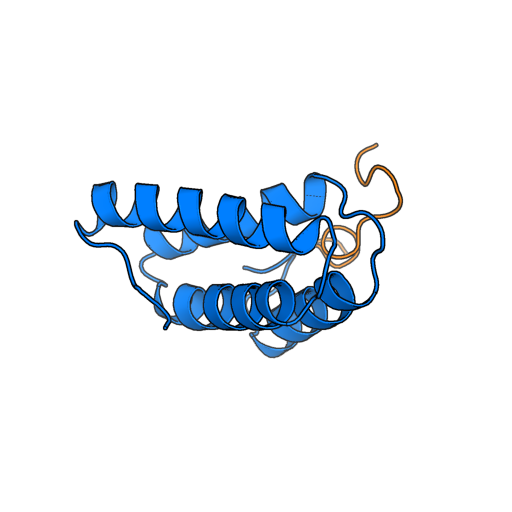33 6.347 -10.652 1.00 0.00 1239 VAL A CA 9
ATOM 15652 C C . VAL A 1 82 ? -5.165 7.548 -10.576 1.00 0.00 1239 VAL A C 9
ATOM 15653 O O . VAL A 1 82 ? -5.419 8.483 -9.841 1.00 0.00 1239 VAL A O 9
ATOM 15666 N N . LEU A 1 83 ? -4.092 7.538 -11.382 1.00 0.00 1240 LEU A N 9
ATOM 15667 C CA . LEU A 1 83 ? -3.067 8.604 -11.372 1.00 0.00 1240 LEU A CA 9
ATOM 15668 C C . LEU A 1 83 ? -3.676 9.910 -11.914 1.00 0.00 1240 LEU A C 9
ATOM 15669 O O . LEU A 1 83 ? -3.395 10.997 -11.414 1.00 0.00 1240 LEU A O 9
ATOM 15685 N N . GLN A 1 84 ? -4.531 9.778 -12.938 1.00 0.00 1241 GLN A N 9
ATOM 15686 C CA . GLN A 1 84 ? -5.162 10.920 -13.630 1.00 0.00 1241 GLN A CA 9
ATOM 15687 C C . GLN A 1 84 ? -6.239 11.581 -12.735 1.00 0.00 1241 GLN A C 9
ATOM 15688 O O . GLN A 1 84 ? -6.423 12.803 -12.766 1.00 0.00 1241 GLN A O 9
ATOM 15702 N N . GLN A 1 85 ? -6.932 10.755 -11.937 1.00 0.00 1242 GLN A N 9
ATOM 15703 C CA . GLN A 1 85 ? -7.994 11.213 -11.011 1.00 0.00 1242 GLN A CA 9
ATOM 15704 C C . GLN A 1 85 ? -7.412 11.746 -9.684 1.00 0.00 1242 GLN A C 9
ATOM 15705 O O . GLN A 1 85 ? -7.834 12.796 -9.193 1.00 0.00 1242 GLN A O 9
ATOM 15719 N N . THR A 1 86 ? -6.420 11.028 -9.140 1.00 0.00 1243 THR A N 9
ATOM 15720 C CA . THR A 1 86 ? -5.868 11.280 -7.796 1.00 0.00 1243 THR A CA 9
ATOM 15721 C C . THR A 1 86 ? -4.772 12.345 -7.880 1.00 0.00 1243 THR A C 9
ATOM 15722 O O . THR A 1 86 ? -4.847 13.386 -7.213 1.00 0.00 1243 THR A O 9
ATOM 15733 N N . TYR A 1 87 ? -3.777 12.095 -8.738 1.00 0.00 1244 TYR A N 9
ATOM 15734 C CA . TYR A 1 87 ? -2.603 12.952 -8.861 1.00 0.00 1244 TYR A CA 9
ATOM 15735 C C . TYR A 1 87 ? -2.818 14.076 -9.905 1.00 0.00 1244 TYR A C 9
ATOM 15736 O O . TYR A 1 87 ? -2.186 15.134 -9.817 1.00 0.00 1244 TYR A O 9
ATOM 15754 N N . GLY A 1 88 ? -3.725 13.842 -10.878 1.00 0.00 1245 GLY A N 9
ATOM 15755 C CA . GLY A 1 88 ? -4.029 14.831 -11.923 1.00 0.00 1245 GLY A CA 9
ATOM 15756 C C . GLY A 1 88 ? -3.057 14.769 -13.097 1.00 0.00 1245 GLY A C 9
ATOM 15757 O O . GLY A 1 88 ? -2.871 15.761 -13.817 1.00 0.00 1245 GLY A O 9
ATOM 15761 N N . SER A 1 89 ? -2.444 13.589 -13.291 1.00 0.00 1246 SER A N 9
ATOM 15762 C CA . SER A 1 89 ? -1.460 13.331 -14.362 1.00 0.00 1246 SER A CA 9
ATOM 15763 C C . SER A 1 89 ? -1.560 11.859 -14.793 1.00 0.00 1246 SER A C 9
ATOM 15764 O O . SER A 1 89 ? -1.954 11.035 -13.998 1.00 0.00 1246 SER A O 9
ATOM 15772 N N . THR A 1 90 ? -1.199 11.527 -16.036 1.00 0.00 1247 THR A N 9
ATOM 15773 C CA . THR A 1 90 ? -1.244 10.128 -16.524 1.00 0.00 1247 THR A CA 9
ATOM 15774 C C . THR A 1 90 ? 0.186 9.627 -16.806 1.00 0.00 1247 THR A C 9
ATOM 15775 O O . THR A 1 90 ? 1.075 10.429 -17.139 1.00 0.00 1247 THR A O 9
ATOM 15786 N N . LEU A 1 91 ? 0.404 8.309 -16.637 1.00 0.00 1248 LEU A N 9
ATOM 15787 C CA . LEU A 1 91 ? 1.652 7.647 -17.051 1.00 0.00 1248 LEU A CA 9
ATOM 15788 C C . LEU A 1 91 ? 1.769 7.675 -18.581 1.00 0.00 1248 LEU A C 9
ATOM 15789 O O . LEU A 1 91 ? 0.846 7.252 -19.287 1.00 0.00 1248 LEU A O 9
ATOM 15805 N N . LYS A 1 92 ? 2.883 8.210 -19.076 1.00 0.00 1249 LYS A N 9
ATOM 15806 C CA . LYS A 1 92 ? 3.278 8.078 -20.474 1.00 0.00 1249 LYS A CA 9
ATOM 15807 C C . LYS A 1 92 ? 4.662 7.408 -20.506 1.00 0.00 1249 LYS A C 9
ATOM 15808 O O . LYS A 1 92 ? 5.663 7.967 -20.041 1.00 0.00 1249 LYS A O 9
ATOM 15827 N N . VAL A 1 93 ? 4.690 6.168 -20.992 1.00 0.00 1250 VAL A N 9
ATOM 15828 C CA . VAL A 1 93 ? 5.934 5.415 -21.207 1.00 0.00 1250 VAL A CA 9
ATOM 15829 C C . VAL A 1 93 ? 6.328 5.524 -22.694 1.00 0.00 1250 VAL A C 9
ATOM 15830 O O . VAL A 1 93 ? 7.513 5.457 -23.050 1.00 0.00 1250 VAL A O 9
ATOM 15843 N N . THR A 1 94 ? 5.308 5.716 -23.551 1.00 0.00 1251 THR A N 9
ATOM 15844 C CA . THR A 1 94 ? 5.473 5.922 -24.998 1.00 0.00 1251 THR A CA 9
ATOM 15845 C C . THR A 1 94 ? 5.724 7.408 -25.320 1.00 0.00 1251 THR A C 9
ATOM 15846 O O . THR A 1 94 ? 5.653 8.281 -24.445 1.00 0.00 1251 THR A O 9
ATOM 15857 N N . LYS B 2 1 ? -10.251 -23.589 -5.374 1.00 0.00 231 LYS B N 9
ATOM 15858 C CA . LYS B 2 1 ? -9.048 -23.743 -4.556 1.00 0.00 231 LYS B CA 9
ATOM 15859 C C . LYS B 2 1 ? -7.953 -24.478 -5.349 1.00 0.00 231 LYS B C 9
ATOM 15860 O O . LYS B 2 1 ? -8.190 -24.940 -6.476 1.00 0.00 231 LYS B O 9
ATOM 15879 N N . GLY B 2 2 ? -6.762 -24.591 -4.740 1.00 0.00 232 GLY B N 9
ATOM 15880 C CA . GLY B 2 2 ? -5.617 -25.247 -5.367 1.00 0.00 232 GLY B CA 9
ATOM 15881 C C . GLY B 2 2 ? -4.861 -24.307 -6.296 1.00 0.00 232 GLY B C 9
ATOM 15882 O O . GLY B 2 2 ? -3.675 -24.037 -6.093 1.00 0.00 232 GLY B O 9
ATOM 15886 N N . ASN B 2 3 ? -5.562 -23.827 -7.333 1.00 0.00 233 ASN B N 9
ATOM 15887 C CA . ASN B 2 3 ? -5.033 -22.852 -8.302 1.00 0.00 233 ASN B CA 9
ATOM 15888 C C . ASN B 2 3 ? -5.191 -21.409 -7.771 1.00 0.00 233 ASN B C 9
ATOM 15889 O O . ASN B 2 3 ? -4.309 -20.566 -7.966 1.00 0.00 233 ASN B O 9
ATOM 15900 N N . MET B 2 4 ? -6.326 -21.142 -7.092 1.00 0.00 234 MET B N 9
ATOM 15901 C CA . MET B 2 4 ? -6.639 -19.805 -6.556 1.00 0.00 234 MET B CA 9
ATOM 15902 C C . MET B 2 4 ? -5.877 -19.569 -5.240 1.00 0.00 234 MET B C 9
ATOM 15903 O O . MET B 2 4 ? -5.664 -20.517 -4.462 1.00 0.00 234 MET B O 9
ATOM 15917 N N . MET B 2 5 ? -5.450 -18.298 -5.035 1.00 0.00 235 MET B N 9
ATOM 15918 C CA . MET B 2 5 ? -4.636 -17.852 -3.873 1.00 0.00 235 MET B CA 9
ATOM 15919 C C . MET B 2 5 ? -3.272 -18.584 -3.842 1.00 0.00 235 MET B C 9
ATOM 15920 O O . MET B 2 5 ? -2.633 -18.692 -2.790 1.00 0.00 235 MET B O 9
ATOM 15934 N N . SER B 2 6 ? -2.828 -19.049 -5.027 1.00 0.00 236 SER B N 9
ATOM 15935 C CA . SER B 2 6 ? -1.599 -19.848 -5.199 1.00 0.00 236 SER B CA 9
ATOM 15936 C C . SER B 2 6 ? -0.732 -19.259 -6.333 1.00 0.00 236 SER B C 9
ATOM 15937 O O . SER B 2 6 ? 0.166 -19.934 -6.859 1.00 0.00 236 SER B O 9
ATOM 15945 N N . ASN B 2 7 ? -1.039 -17.994 -6.690 1.00 0.00 237 ASN B N 9
ATOM 15946 C CA . ASN B 2 7 ? -0.299 -17.160 -7.664 1.00 0.00 237 ASN B CA 9
ATOM 15947 C C . ASN B 2 7 ? 1.240 -17.244 -7.573 1.00 0.00 237 ASN B C 9
ATOM 15948 O O . ASN B 2 7 ? 1.810 -17.629 -6.539 1.00 0.00 237 ASN B O 9
ATOM 15959 N N . PHE B 2 8 ? 1.897 -16.855 -8.684 1.00 0.00 238 PHE B N 9
ATOM 15960 C CA . PHE B 2 8 ? 3.362 -16.883 -8.806 1.00 0.00 238 PHE B CA 9
ATOM 15961 C C . PHE B 2 8 ? 4.000 -15.656 -8.114 1.00 0.00 238 PHE B C 9
ATOM 15962 O O . PHE B 2 8 ? 5.189 -15.672 -7.785 1.00 0.00 238 PHE B O 9
ATOM 15979 N N . PHE B 2 9 ? 3.214 -14.586 -7.908 1.00 0.00 239 PHE B N 9
ATOM 15980 C CA . PHE B 2 9 ? 3.537 -13.564 -6.889 1.00 0.00 239 PHE B CA 9
ATOM 15981 C C . PHE B 2 9 ? 3.017 -14.030 -5.516 1.00 0.00 239 PHE B C 9
ATOM 15982 O O . PHE B 2 9 ? 2.587 -15.175 -5.375 1.00 0.00 239 PHE B O 9
ATOM 15999 N N . GLY B 2 10 ? 3.098 -13.128 -4.515 1.00 0.00 240 GLY B N 9
ATOM 16000 C CA . GLY B 2 10 ? 2.374 -13.274 -3.242 1.00 0.00 240 GLY B CA 9
ATOM 16001 C C . GLY B 2 10 ? 2.634 -14.596 -2.526 1.00 0.00 240 GLY B C 9
ATOM 16002 O O . GLY B 2 10 ? 3.616 -14.725 -1.818 1.00 0.00 240 GLY B O 9
ATOM 16006 N N . LYS B 2 11 ? 1.776 -15.598 -2.791 1.00 0.00 241 LYS B N 9
ATOM 16007 C CA . LYS B 2 11 ? 1.857 -16.929 -2.157 1.00 0.00 241 LYS B CA 9
ATOM 16008 C C . LYS B 2 11 ? 3.232 -17.600 -2.404 1.00 0.00 241 LYS B C 9
ATOM 16009 O O . LYS B 2 11 ? 3.784 -18.250 -1.505 1.00 0.00 241 LYS B O 9
ATOM 16028 N N . ALA B 2 12 ? 3.777 -17.421 -3.622 1.00 0.00 242 ALA B N 9
ATOM 16029 C CA . ALA B 2 12 ? 5.091 -17.971 -4.006 1.00 0.00 242 ALA B CA 9
ATOM 16030 C C . ALA B 2 12 ? 6.252 -17.202 -3.343 1.00 0.00 242 ALA B C 9
ATOM 16031 O O . ALA B 2 12 ? 7.198 -17.814 -2.823 1.00 0.00 242 ALA B O 9
ATOM 16038 N N . ALA B 2 13 ? 6.167 -15.858 -3.351 1.00 0.00 243 ALA B N 9
ATOM 16039 C CA . ALA B 2 13 ? 7.202 -14.976 -2.768 1.00 0.00 243 ALA B CA 9
ATOM 16040 C C . ALA B 2 13 ? 6.548 -13.890 -1.897 1.00 0.00 243 ALA B C 9
ATOM 16041 O O . ALA B 2 13 ? 5.972 -12.926 -2.414 1.00 0.00 243 ALA B O 9
ATOM 16048 N N . MET B 2 14 ? 6.598 -14.114 -0.573 1.00 0.00 244 MET B N 9
ATOM 16049 C CA . MET B 2 14 ? 6.056 -13.211 0.463 1.00 0.00 244 MET B CA 9
ATOM 16050 C C . MET B 2 14 ? 6.944 -13.317 1.711 1.00 0.00 244 MET B C 9
ATOM 16051 O O . MET B 2 14 ? 7.456 -12.308 2.217 1.00 0.00 244 MET B O 9
ATOM 16065 N N . ASN B 2 15 ? 7.143 -14.562 2.174 1.00 0.00 245 ASN B N 9
ATOM 16066 C CA . ASN B 2 15 ? 8.021 -14.885 3.307 1.00 0.00 245 ASN B CA 9
ATOM 16067 C C . ASN B 2 15 ? 9.022 -15.966 2.865 1.00 0.00 245 ASN B C 9
ATOM 16068 O O . ASN B 2 15 ? 8.685 -17.158 2.823 1.00 0.00 245 ASN B O 9
ATOM 16079 N N . LYS B 2 16 ? 10.234 -15.532 2.493 1.00 0.00 246 LYS B N 9
ATOM 16080 C CA . LYS B 2 16 ? 11.330 -16.427 2.106 1.00 0.00 246 LYS B CA 9
ATOM 16081 C C . LYS B 2 16 ? 12.675 -15.710 2.373 1.00 0.00 246 LYS B C 9
ATOM 16082 O O . LYS B 2 16 ? 13.014 -14.766 1.629 1.00 0.00 246 LYS B O 9
ATOM 16102 N N . ASN A 1 1 ? 3.900 -1.159 -0.967 1.00 0.00 1158 ASN A N 10
ATOM 16103 C CA . ASN A 1 1 ? 5.061 -1.950 -1.453 1.00 0.00 1158 ASN A CA 10
ATOM 16104 C C . ASN A 1 1 ? 4.745 -2.459 -2.877 1.00 0.00 1158 ASN A C 10
ATOM 16105 O O . ASN A 1 1 ? 3.831 -1.948 -3.530 1.00 0.00 1158 ASN A O 10
ATOM 16116 N N . LEU A 1 2 ? 5.506 -3.445 -3.370 1.00 0.00 1159 LEU A N 10
ATOM 16117 C CA . LEU A 1 2 ? 5.094 -4.234 -4.539 1.00 0.00 1159 LEU A CA 10
ATOM 16118 C C . LEU A 1 2 ? 5.366 -5.709 -4.229 1.00 0.00 1159 LEU A C 10
ATOM 16119 O O . LEU A 1 2 ? 6.462 -6.219 -4.477 1.00 0.00 1159 LEU A O 10
ATOM 16135 N N . ALA A 1 3 ? 4.379 -6.327 -3.559 1.00 0.00 1160 ALA A N 10
ATOM 16136 C CA . ALA A 1 3 ? 4.198 -7.790 -3.510 1.00 0.00 1160 ALA A CA 10
ATOM 16137 C C . ALA A 1 3 ? 5.322 -8.535 -2.772 1.00 0.00 1160 ALA A C 10
ATOM 16138 O O . ALA A 1 3 ? 5.506 -9.744 -2.960 1.00 0.00 1160 ALA A O 10
ATOM 16145 N N . GLY A 1 4 ? 6.022 -7.819 -1.894 1.00 0.00 1161 GLY A N 10
ATOM 16146 C CA . GLY A 1 4 ? 7.046 -8.424 -1.059 1.00 0.00 1161 GLY A CA 10
ATOM 16147 C C . GLY A 1 4 ? 7.733 -7.410 -0.179 1.00 0.00 1161 GLY A C 10
ATOM 16148 O O . GLY A 1 4 ? 7.906 -7.633 1.023 1.00 0.00 1161 GLY A O 10
ATOM 16152 N N . ALA A 1 5 ? 8.086 -6.268 -0.791 1.00 0.00 1162 ALA A N 10
ATOM 16153 C CA . ALA A 1 5 ? 8.884 -5.215 -0.155 1.00 0.00 1162 ALA A CA 10
ATOM 16154 C C . ALA A 1 5 ? 8.859 -3.956 -1.029 1.00 0.00 1162 ALA A C 10
ATOM 16155 O O . ALA A 1 5 ? 8.318 -3.972 -2.145 1.00 0.00 1162 ALA A O 10
ATOM 16162 N N . VAL A 1 6 ? 9.417 -2.851 -0.499 1.00 0.00 1163 VAL A N 10
ATOM 16163 C CA . VAL A 1 6 ? 9.689 -1.637 -1.296 1.00 0.00 1163 VAL A CA 10
ATOM 16164 C C . VAL A 1 6 ? 11.016 -1.800 -2.070 1.00 0.00 1163 VAL A C 10
ATOM 16165 O O . VAL A 1 6 ? 11.384 -0.943 -2.863 1.00 0.00 1163 VAL A O 10
ATOM 16178 N N . GLU A 1 7 ? 11.723 -2.907 -1.795 1.00 0.00 1164 GLU A N 10
ATOM 16179 C CA . GLU A 1 7 ? 12.971 -3.274 -2.460 1.00 0.00 1164 GLU A CA 10
ATOM 16180 C C . GLU A 1 7 ? 12.705 -3.684 -3.908 1.00 0.00 1164 GLU A C 10
ATOM 16181 O O . GLU A 1 7 ? 12.074 -4.716 -4.144 1.00 0.00 1164 GLU A O 10
ATOM 16193 N N . PHE A 1 8 ? 13.199 -2.880 -4.875 1.00 0.00 1165 PHE A N 10
ATOM 16194 C CA . PHE A 1 8 ? 12.984 -3.144 -6.309 1.00 0.00 1165 PHE A CA 10
ATOM 16195 C C . PHE A 1 8 ? 13.645 -4.463 -6.741 1.00 0.00 1165 PHE A C 10
ATOM 16196 O O . PHE A 1 8 ? 13.195 -5.057 -7.690 1.00 0.00 1165 PHE A O 10
ATOM 16213 N N . ASN A 1 9 ? 14.688 -4.917 -6.029 1.00 0.00 1166 ASN A N 10
ATOM 16214 C CA . ASN A 1 9 ? 15.378 -6.192 -6.345 1.00 0.00 1166 ASN A CA 10
ATOM 16215 C C . ASN A 1 9 ? 14.436 -7.381 -6.088 1.00 0.00 1166 ASN A C 10
ATOM 16216 O O . ASN A 1 9 ? 14.397 -8.340 -6.873 1.00 0.00 1166 ASN A O 10
ATOM 16227 N N . ASP A 1 10 ? 13.662 -7.267 -4.997 1.00 0.00 1167 ASP A N 10
ATOM 16228 C CA . ASP A 1 10 ? 12.666 -8.268 -4.585 1.00 0.00 1167 ASP A CA 10
ATOM 16229 C C . ASP A 1 10 ? 11.480 -8.288 -5.583 1.00 0.00 1167 ASP A C 10
ATOM 16230 O O . ASP A 1 10 ? 11.045 -9.345 -6.053 1.00 0.00 1167 ASP A O 10
ATOM 16239 N N . VAL A 1 11 ? 10.997 -7.079 -5.882 1.00 0.00 1168 VAL A N 10
ATOM 16240 C CA . VAL A 1 11 ? 9.951 -6.800 -6.892 1.00 0.00 1168 VAL A CA 10
ATOM 16241 C C . VAL A 1 11 ? 10.344 -7.338 -8.291 1.00 0.00 1168 VAL A C 10
ATOM 16242 O O . VAL A 1 11 ? 9.543 -7.957 -8.983 1.00 0.00 1168 VAL A O 10
ATOM 16255 N N . LYS A 1 12 ? 11.609 -7.102 -8.651 1.00 0.00 1169 LYS A N 10
ATOM 16256 C CA . LYS A 1 12 ? 12.199 -7.453 -9.963 1.00 0.00 1169 LYS A CA 10
ATOM 16257 C C . LYS A 1 12 ? 12.238 -8.978 -10.110 1.00 0.00 1169 LYS A C 10
ATOM 16258 O O . LYS A 1 12 ? 12.010 -9.501 -11.207 1.00 0.00 1169 LYS A O 10
ATOM 16277 N N . THR A 1 13 ? 12.531 -9.675 -8.984 1.00 0.00 1170 THR A N 10
ATOM 16278 C CA . THR A 1 13 ? 12.502 -11.147 -8.921 1.00 0.00 1170 THR A CA 10
ATOM 16279 C C . THR A 1 13 ? 11.114 -11.640 -9.335 1.00 0.00 1170 THR A C 10
ATOM 16280 O O . THR A 1 13 ? 10.979 -12.404 -10.278 1.00 0.00 1170 THR A O 10
ATOM 16291 N N . LEU A 1 14 ? 10.093 -11.111 -8.652 1.00 0.00 1171 LEU A N 10
ATOM 16292 C CA . LEU A 1 14 ? 8.692 -11.454 -8.915 1.00 0.00 1171 LEU A CA 10
ATOM 16293 C C . LEU A 1 14 ? 8.332 -11.265 -10.406 1.00 0.00 1171 LEU A C 10
ATOM 16294 O O . LEU A 1 14 ? 8.081 -12.243 -11.106 1.00 0.00 1171 LEU A O 10
ATOM 16310 N N . LEU A 1 15 ? 8.414 -10.003 -10.864 1.00 0.00 1172 LEU A N 10
ATOM 16311 C CA . LEU A 1 15 ? 8.024 -9.575 -12.231 1.00 0.00 1172 LEU A CA 10
ATOM 16312 C C . LEU A 1 15 ? 8.715 -10.392 -13.339 1.00 0.00 1172 LEU A C 10
ATOM 16313 O O . LEU A 1 15 ? 8.074 -10.748 -14.331 1.00 0.00 1172 LEU A O 10
ATOM 16329 N N . ARG A 1 16 ? 10.016 -10.705 -13.156 1.00 0.00 1173 ARG A N 10
ATOM 16330 C CA . ARG A 1 16 ? 10.834 -11.262 -14.249 1.00 0.00 1173 ARG A CA 10
ATOM 16331 C C . ARG A 1 16 ? 10.406 -12.704 -14.586 1.00 0.00 1173 ARG A C 10
ATOM 16332 O O . ARG A 1 16 ? 9.985 -12.965 -15.713 1.00 0.00 1173 ARG A O 10
ATOM 16353 N N . GLU A 1 17 ? 10.455 -13.618 -13.592 1.00 0.00 1174 GLU A N 10
ATOM 16354 C CA . GLU A 1 17 ? 10.055 -15.044 -13.800 1.00 0.00 1174 GLU A CA 10
ATOM 16355 C C . GLU A 1 17 ? 8.547 -15.164 -14.038 1.00 0.00 1174 GLU A C 10
ATOM 16356 O O . GLU A 1 17 ? 8.095 -16.112 -14.679 1.00 0.00 1174 GLU A O 10
ATOM 16368 N N . TRP A 1 18 ? 7.776 -14.221 -13.492 1.00 0.00 1175 TRP A N 10
ATOM 16369 C CA . TRP A 1 18 ? 6.325 -14.178 -13.694 1.00 0.00 1175 TRP A CA 10
ATOM 16370 C C . TRP A 1 18 ? 6.032 -14.096 -15.200 1.00 0.00 1175 TRP A C 10
ATOM 16371 O O . TRP A 1 18 ? 5.512 -15.042 -15.792 1.00 0.00 1175 TRP A O 10
ATOM 16392 N N . ILE A 1 19 ? 6.546 -13.048 -15.828 1.00 0.00 1176 ILE A N 10
ATOM 16393 C CA . ILE A 1 19 ? 6.246 -12.729 -17.225 1.00 0.00 1176 ILE A CA 10
ATOM 16394 C C . ILE A 1 19 ? 6.972 -13.658 -18.226 1.00 0.00 1176 ILE A C 10
ATOM 16395 O O . ILE A 1 19 ? 6.359 -14.136 -19.185 1.00 0.00 1176 ILE A O 10
ATOM 16411 N N . THR A 1 20 ? 8.268 -13.916 -17.991 1.00 0.00 1177 THR A N 10
ATOM 16412 C CA . THR A 1 20 ? 9.134 -14.614 -18.972 1.00 0.00 1177 THR A CA 10
ATOM 16413 C C . THR A 1 20 ? 9.054 -16.158 -18.828 1.00 0.00 1177 THR A C 10
ATOM 16414 O O . THR A 1 20 ? 9.212 -16.881 -19.822 1.00 0.00 1177 THR A O 10
ATOM 16425 N N . THR A 1 21 ? 8.809 -16.655 -17.597 1.00 0.00 1178 THR A N 10
ATOM 16426 C CA . THR A 1 21 ? 8.794 -18.108 -17.303 1.00 0.00 1178 THR A CA 10
ATOM 16427 C C . THR A 1 21 ? 7.354 -18.670 -17.234 1.00 0.00 1178 THR A C 10
ATOM 16428 O O . THR A 1 21 ? 7.078 -19.717 -17.832 1.00 0.00 1178 THR A O 10
ATOM 16439 N N . ILE A 1 22 ? 6.434 -17.985 -16.508 1.00 0.00 1179 ILE A N 10
ATOM 16440 C CA . ILE A 1 22 ? 5.083 -18.534 -16.243 1.00 0.00 1179 ILE A CA 10
ATOM 16441 C C . ILE A 1 22 ? 4.219 -18.417 -17.498 1.00 0.00 1179 ILE A C 10
ATOM 16442 O O . ILE A 1 22 ? 4.113 -17.338 -18.089 1.00 0.00 1179 ILE A O 10
ATOM 16458 N N . SER A 1 23 ? 3.619 -19.541 -17.890 1.00 0.00 1180 SER A N 10
ATOM 16459 C CA . SER A 1 23 ? 2.773 -19.623 -19.075 1.00 0.00 1180 SER A CA 10
ATOM 16460 C C . SER A 1 23 ? 1.451 -18.864 -18.856 1.00 0.00 1180 SER A C 10
ATOM 16461 O O . SER A 1 23 ? 1.044 -18.056 -19.693 1.00 0.00 1180 SER A O 10
ATOM 16469 N N . ASP A 1 24 ? 0.807 -19.130 -17.707 1.00 0.00 1181 ASP A N 10
ATOM 16470 C CA . ASP A 1 24 ? -0.501 -18.548 -17.351 1.00 0.00 1181 ASP A CA 10
ATOM 16471 C C . ASP A 1 24 ? -0.340 -17.331 -16.422 1.00 0.00 1181 ASP A C 10
ATOM 16472 O O . ASP A 1 24 ? 0.007 -17.504 -15.247 1.00 0.00 1181 ASP A O 10
ATOM 16481 N N . PRO A 1 25 ? -0.576 -16.079 -16.927 1.00 0.00 1182 PRO A N 10
ATOM 16482 C CA . PRO A 1 25 ? -0.727 -14.904 -16.051 1.00 0.00 1182 PRO A CA 10
ATOM 16483 C C . PRO A 1 25 ? -1.997 -15.029 -15.190 1.00 0.00 1182 PRO A C 10
ATOM 16484 O O . PRO A 1 25 ? -3.100 -14.650 -15.626 1.00 0.00 1182 PRO A O 10
ATOM 16495 N N . MET A 1 26 ? -1.847 -15.633 -14.000 1.00 0.00 1183 MET A N 10
ATOM 16496 C CA . MET A 1 26 ? -2.956 -15.760 -13.054 1.00 0.00 1183 MET A CA 10
ATOM 16497 C C . MET A 1 26 ? -3.270 -14.390 -12.450 1.00 0.00 1183 MET A C 10
ATOM 16498 O O . MET A 1 26 ? -2.355 -13.629 -12.079 1.00 0.00 1183 MET A O 10
ATOM 16512 N N . GLU A 1 27 ? -4.574 -14.085 -12.371 1.00 0.00 1184 GLU A N 10
ATOM 16513 C CA . GLU A 1 27 ? -5.084 -12.741 -12.044 1.00 0.00 1184 GLU A CA 10
ATOM 16514 C C . GLU A 1 27 ? -4.746 -12.321 -10.612 1.00 0.00 1184 GLU A C 10
ATOM 16515 O O . GLU A 1 27 ? -4.876 -11.164 -10.277 1.00 0.00 1184 GLU A O 10
ATOM 16527 N N . GLU A 1 28 ? -4.319 -13.291 -9.809 1.00 0.00 1185 GLU A N 10
ATOM 16528 C CA . GLU A 1 28 ? -3.877 -13.126 -8.410 1.00 0.00 1185 GLU A CA 10
ATOM 16529 C C . GLU A 1 28 ? -2.779 -12.054 -8.295 1.00 0.00 1185 GLU A C 10
ATOM 16530 O O . GLU A 1 28 ? -2.898 -11.079 -7.531 1.00 0.00 1185 GLU A O 10
ATOM 16542 N N . ASP A 1 29 ? -1.706 -12.237 -9.082 1.00 0.00 1186 ASP A N 10
ATOM 16543 C CA . ASP A 1 29 ? -0.553 -11.325 -9.064 1.00 0.00 1186 ASP A CA 10
ATOM 16544 C C . ASP A 1 29 ? -0.849 -10.069 -9.889 1.00 0.00 1186 ASP A C 10
ATOM 16545 O O . ASP A 1 29 ? -0.286 -9.011 -9.626 1.00 0.00 1186 ASP A O 10
ATOM 16554 N N . ILE A 1 30 ? -1.755 -10.193 -10.870 1.00 0.00 1187 ILE A N 10
ATOM 16555 C CA . ILE A 1 30 ? -2.208 -9.053 -11.682 1.00 0.00 1187 ILE A CA 10
ATOM 16556 C C . ILE A 1 30 ? -3.007 -8.055 -10.806 1.00 0.00 1187 ILE A C 10
ATOM 16557 O O . ILE A 1 30 ? -2.769 -6.856 -10.867 1.00 0.00 1187 ILE A O 10
ATOM 16573 N N . LEU A 1 31 ? -3.923 -8.560 -9.956 1.00 0.00 1188 LEU A N 10
ATOM 16574 C CA . LEU A 1 31 ? -4.821 -7.697 -9.158 1.00 0.00 1188 LEU A CA 10
ATOM 16575 C C . LEU A 1 31 ? -4.073 -7.061 -7.986 1.00 0.00 1188 LEU A C 10
ATOM 16576 O O . LEU A 1 31 ? -4.364 -5.914 -7.624 1.00 0.00 1188 LEU A O 10
ATOM 16592 N N . GLN A 1 32 ? -3.083 -7.802 -7.411 1.00 0.00 1189 GLN A N 10
ATOM 16593 C CA . GLN A 1 32 ? -2.287 -7.275 -6.292 1.00 0.00 1189 GLN A CA 10
ATOM 16594 C C . GLN A 1 32 ? -1.431 -6.099 -6.768 1.00 0.00 1189 GLN A C 10
ATOM 16595 O O . GLN A 1 32 ? -1.409 -5.063 -6.111 1.00 0.00 1189 GLN A O 10
ATOM 16609 N N . VAL A 1 33 ? -0.792 -6.234 -7.955 1.00 0.00 1190 VAL A N 10
ATOM 16610 C CA . VAL A 1 33 ? 0.074 -5.169 -8.501 1.00 0.00 1190 VAL A CA 10
ATOM 16611 C C . VAL A 1 33 ? -0.726 -3.935 -8.922 1.00 0.00 1190 VAL A C 10
ATOM 16612 O O . VAL A 1 33 ? -0.210 -2.831 -8.829 1.00 0.00 1190 VAL A O 10
ATOM 16625 N N . VAL A 1 34 ? -1.991 -4.121 -9.353 1.00 0.00 1191 VAL A N 10
ATOM 16626 C CA . VAL A 1 34 ? -2.902 -2.990 -9.643 1.00 0.00 1191 VAL A CA 10
ATOM 16627 C C . VAL A 1 34 ? -3.236 -2.230 -8.338 1.00 0.00 1191 VAL A C 10
ATOM 16628 O O . VAL A 1 34 ? -3.238 -0.996 -8.318 1.00 0.00 1191 VAL A O 10
ATOM 16641 N N . LYS A 1 35 ? -3.486 -2.990 -7.249 1.00 0.00 1192 LYS A N 10
ATOM 16642 C CA . LYS A 1 35 ? -3.771 -2.420 -5.908 1.00 0.00 1192 LYS A CA 10
ATOM 16643 C C . LYS A 1 35 ? -2.597 -1.592 -5.389 1.00 0.00 1192 LYS A C 10
ATOM 16644 O O . LYS A 1 35 ? -2.798 -0.500 -4.846 1.00 0.00 1192 LYS A O 10
ATOM 16663 N N . TYR A 1 36 ? -1.374 -2.121 -5.564 1.00 0.00 1193 TYR A N 10
ATOM 16664 C CA . TYR A 1 36 ? -0.156 -1.431 -5.137 1.00 0.00 1193 TYR A CA 10
ATOM 16665 C C . TYR A 1 36 ? 0.071 -0.208 -6.005 1.00 0.00 1193 TYR A C 10
ATOM 16666 O O . TYR A 1 36 ? 0.411 0.812 -5.496 1.00 0.00 1193 TYR A O 10
ATOM 16684 N N . CYS A 1 37 ? -0.115 -0.353 -7.324 1.00 0.00 1194 CYS A N 10
ATOM 16685 C CA . CYS A 1 37 ? 0.117 0.736 -8.296 1.00 0.00 1194 CYS A CA 10
ATOM 16686 C C . CYS A 1 37 ? -0.737 1.969 -7.953 1.00 0.00 1194 CYS A C 10
ATOM 16687 O O . CYS A 1 37 ? -0.232 3.094 -7.902 1.00 0.00 1194 CYS A O 10
ATOM 16695 N N . THR A 1 38 ? -2.013 1.723 -7.640 1.00 0.00 1195 THR A N 10
ATOM 16696 C CA . THR A 1 38 ? -2.957 2.769 -7.236 1.00 0.00 1195 THR A CA 10
ATOM 16697 C C . THR A 1 38 ? -2.634 3.275 -5.805 1.00 0.00 1195 THR A C 10
ATOM 16698 O O . THR A 1 38 ? -2.845 4.453 -5.495 1.00 0.00 1195 THR A O 10
ATOM 16709 N N . ASP A 1 39 ? -2.092 2.373 -4.948 1.00 0.00 1196 ASP A N 10
ATOM 16710 C CA . ASP A 1 39 ? -1.622 2.727 -3.580 1.00 0.00 1196 ASP A CA 10
ATOM 16711 C C . ASP A 1 39 ? -0.266 3.492 -3.625 1.00 0.00 1196 ASP A C 10
ATOM 16712 O O . ASP A 1 39 ? 0.094 4.178 -2.676 1.00 0.00 1196 ASP A O 10
ATOM 16721 N N . LEU A 1 40 ? 0.484 3.330 -4.723 1.00 0.00 1197 LEU A N 10
ATOM 16722 C CA . LEU A 1 40 ? 1.772 4.026 -4.979 1.00 0.00 1197 LEU A CA 10
ATOM 16723 C C . LEU A 1 40 ? 1.476 5.473 -5.389 1.00 0.00 1197 LEU A C 10
ATOM 16724 O O . LEU A 1 40 ? 2.260 6.375 -5.130 1.00 0.00 1197 LEU A O 10
ATOM 16740 N N . ILE A 1 41 ? 0.329 5.673 -6.044 1.00 0.00 1198 ILE A N 10
ATOM 16741 C CA . ILE A 1 41 ? -0.185 7.022 -6.350 1.00 0.00 1198 ILE A CA 10
ATOM 16742 C C . ILE A 1 41 ? -0.773 7.653 -5.064 1.00 0.00 1198 ILE A C 10
ATOM 16743 O O . ILE A 1 41 ? -0.651 8.859 -4.839 1.00 0.00 1198 ILE A O 10
ATOM 16759 N N . GLU A 1 42 ? -1.365 6.788 -4.214 1.00 0.00 1199 GLU A N 10
ATOM 16760 C CA . GLU A 1 42 ? -2.050 7.176 -2.964 1.00 0.00 1199 GLU A CA 10
ATOM 16761 C C . GLU A 1 42 ? -1.028 7.646 -1.919 1.00 0.00 1199 GLU A C 10
ATOM 16762 O O . GLU A 1 42 ? -1.208 8.681 -1.264 1.00 0.00 1199 GLU A O 10
ATOM 16774 N N . GLU A 1 43 ? 0.064 6.873 -1.803 1.00 0.00 1200 GLU A N 10
ATOM 16775 C CA . GLU A 1 43 ? 1.111 7.079 -0.793 1.00 0.00 1200 GLU A CA 10
ATOM 16776 C C . GLU A 1 43 ? 2.362 7.746 -1.436 1.00 0.00 1200 GLU A C 10
ATOM 16777 O O . GLU A 1 43 ? 3.453 7.771 -0.858 1.00 0.00 1200 GLU A O 10
ATOM 16789 N N . LYS A 1 44 ? 2.162 8.325 -2.647 1.00 0.00 1201 LYS A N 10
ATOM 16790 C CA . LYS A 1 44 ? 3.142 9.205 -3.340 1.00 0.00 1201 LYS A CA 10
ATOM 16791 C C . LYS A 1 44 ? 4.451 8.466 -3.732 1.00 0.00 1201 LYS A C 10
ATOM 16792 O O . LYS A 1 44 ? 5.448 9.113 -4.061 1.00 0.00 1201 LYS A O 10
ATOM 16811 N N . ASP A 1 45 ? 4.427 7.116 -3.744 1.00 0.00 1202 ASP A N 10
ATOM 16812 C CA . ASP A 1 45 ? 5.584 6.274 -4.145 1.00 0.00 1202 ASP A CA 10
ATOM 16813 C C . ASP A 1 45 ? 5.646 6.141 -5.687 1.00 0.00 1202 ASP A C 10
ATOM 16814 O O . ASP A 1 45 ? 5.850 5.039 -6.222 1.00 0.00 1202 ASP A O 10
ATOM 16823 N N . LEU A 1 46 ? 5.515 7.270 -6.405 1.00 0.00 1203 LEU A N 10
ATOM 16824 C CA . LEU A 1 46 ? 5.470 7.286 -7.876 1.00 0.00 1203 LEU A CA 10
ATOM 16825 C C . LEU A 1 46 ? 6.857 7.029 -8.497 1.00 0.00 1203 LEU A C 10
ATOM 16826 O O . LEU A 1 46 ? 6.968 6.797 -9.706 1.00 0.00 1203 LEU A O 10
ATOM 16842 N N . GLU A 1 47 ? 7.904 7.064 -7.649 1.00 0.00 1204 GLU A N 10
ATOM 16843 C CA . GLU A 1 47 ? 9.255 6.627 -8.026 1.00 0.00 1204 GLU A CA 10
ATOM 16844 C C . GLU A 1 47 ? 9.273 5.090 -8.182 1.00 0.00 1204 GLU A C 10
ATOM 16845 O O . GLU A 1 47 ? 9.836 4.558 -9.144 1.00 0.00 1204 GLU A O 10
ATOM 16857 N N . LYS A 1 48 ? 8.644 4.389 -7.212 1.00 0.00 1205 LYS A N 10
ATOM 16858 C CA . LYS A 1 48 ? 8.441 2.932 -7.284 1.00 0.00 1205 LYS A CA 10
ATOM 16859 C C . LYS A 1 48 ? 7.508 2.588 -8.440 1.00 0.00 1205 LYS A C 10
ATOM 16860 O O . LYS A 1 48 ? 7.726 1.607 -9.129 1.00 0.00 1205 LYS A O 10
ATOM 16879 N N . LEU A 1 49 ? 6.481 3.429 -8.638 1.00 0.00 1206 LEU A N 10
ATOM 16880 C CA . LEU A 1 49 ? 5.487 3.263 -9.710 1.00 0.00 1206 LEU A CA 10
ATOM 16881 C C . LEU A 1 49 ? 6.187 3.281 -11.076 1.00 0.00 1206 LEU A C 10
ATOM 16882 O O . LEU A 1 49 ? 5.843 2.503 -11.964 1.00 0.00 1206 LEU A O 10
ATOM 16898 N N . ASP A 1 50 ? 7.195 4.157 -11.202 1.00 0.00 1207 ASP A N 10
ATOM 16899 C CA . ASP A 1 50 ? 8.039 4.248 -12.402 1.00 0.00 1207 ASP A CA 10
ATOM 16900 C C . ASP A 1 50 ? 8.730 2.888 -12.678 1.00 0.00 1207 ASP A C 10
ATOM 16901 O O . ASP A 1 50 ? 8.435 2.238 -13.679 1.00 0.00 1207 ASP A O 10
ATOM 16910 N N . LEU A 1 51 ? 9.588 2.446 -11.740 1.00 0.00 1208 LEU A N 10
ATOM 16911 C CA . LEU A 1 51 ? 10.420 1.220 -11.905 1.00 0.00 1208 LEU A CA 10
ATOM 16912 C C . LEU A 1 51 ? 9.557 -0.060 -12.072 1.00 0.00 1208 LEU A C 10
ATOM 16913 O O . LEU A 1 51 ? 9.812 -0.871 -12.965 1.00 0.00 1208 LEU A O 10
ATOM 16929 N N . VAL A 1 52 ? 8.537 -0.202 -11.211 1.00 0.00 1209 VAL A N 10
ATOM 16930 C CA . VAL A 1 52 ? 7.609 -1.359 -11.199 1.00 0.00 1209 VAL A CA 10
ATOM 16931 C C . VAL A 1 52 ? 6.898 -1.525 -12.567 1.00 0.00 1209 VAL A C 10
ATOM 16932 O O . VAL A 1 52 ? 7.017 -2.568 -13.219 1.00 0.00 1209 VAL A O 10
ATOM 16945 N N . ILE A 1 53 ? 6.203 -0.457 -12.990 1.00 0.00 1210 ILE A N 10
ATOM 16946 C CA . ILE A 1 53 ? 5.355 -0.448 -14.201 1.00 0.00 1210 ILE A CA 10
ATOM 16947 C C . ILE A 1 53 ? 6.186 -0.652 -15.477 1.00 0.00 1210 ILE A C 10
ATOM 16948 O O . ILE A 1 53 ? 5.811 -1.431 -16.352 1.00 0.00 1210 ILE A O 10
ATOM 16964 N N . LYS A 1 54 ? 7.335 0.022 -15.538 1.00 0.00 1211 LYS A N 10
ATOM 16965 C CA . LYS A 1 54 ? 8.169 0.090 -16.747 1.00 0.00 1211 LYS A CA 10
ATOM 16966 C C . LYS A 1 54 ? 8.948 -1.214 -16.971 1.00 0.00 1211 LYS A C 10
ATOM 16967 O O . LYS A 1 54 ? 9.258 -1.569 -18.114 1.00 0.00 1211 LYS A O 10
ATOM 16986 N N . TYR A 1 55 ? 9.237 -1.929 -15.874 1.00 0.00 1212 TYR A N 10
ATOM 16987 C CA . TYR A 1 55 ? 9.913 -3.238 -15.926 1.00 0.00 1212 TYR A CA 10
ATOM 16988 C C . TYR A 1 55 ? 8.899 -4.301 -16.375 1.00 0.00 1212 TYR A C 10
ATOM 16989 O O . TYR A 1 55 ? 9.143 -5.069 -17.316 1.00 0.00 1212 TYR A O 10
ATOM 17007 N N . MET A 1 56 ? 7.739 -4.274 -15.699 1.00 0.00 1213 MET A N 10
ATOM 17008 C CA . MET A 1 56 ? 6.586 -5.152 -15.968 1.00 0.00 1213 MET A CA 10
ATOM 17009 C C . MET A 1 56 ? 6.124 -5.029 -17.444 1.00 0.00 1213 MET A C 10
ATOM 17010 O O . MET A 1 56 ? 5.798 -6.026 -18.099 1.00 0.00 1213 MET A O 10
ATOM 17024 N N . LYS A 1 57 ? 6.142 -3.782 -17.944 1.00 0.00 1214 LYS A N 10
ATOM 17025 C CA . LYS A 1 57 ? 5.756 -3.437 -19.321 1.00 0.00 1214 LYS A CA 10
ATOM 17026 C C . LYS A 1 57 ? 6.781 -3.978 -20.320 1.00 0.00 1214 LYS A C 10
ATOM 17027 O O . LYS A 1 57 ? 6.407 -4.659 -21.271 1.00 0.00 1214 LYS A O 10
ATOM 17046 N N . ARG A 1 58 ? 8.080 -3.666 -20.083 1.00 0.00 1215 ARG A N 10
ATOM 17047 C CA . ARG A 1 58 ? 9.188 -4.013 -21.015 1.00 0.00 1215 ARG A CA 10
ATOM 17048 C C . ARG A 1 58 ? 9.173 -5.513 -21.346 1.00 0.00 1215 ARG A C 10
ATOM 17049 O O . ARG A 1 58 ? 9.391 -5.913 -22.491 1.00 0.00 1215 ARG A O 10
ATOM 17070 N N . LEU A 1 59 ? 8.854 -6.310 -20.329 1.00 0.00 1216 LEU A N 10
ATOM 17071 C CA . LEU A 1 59 ? 8.787 -7.769 -20.436 1.00 0.00 1216 LEU A CA 10
ATOM 17072 C C . LEU A 1 59 ? 7.512 -8.212 -21.203 1.00 0.00 1216 LEU A C 10
ATOM 17073 O O . LEU A 1 59 ? 7.605 -8.931 -22.212 1.00 0.00 1216 LEU A O 10
ATOM 17089 N N . MET A 1 60 ? 6.324 -7.751 -20.744 1.00 0.00 1217 MET A N 10
ATOM 17090 C CA . MET A 1 60 ? 5.025 -8.162 -21.339 1.00 0.00 1217 MET A CA 10
ATOM 17091 C C . MET A 1 60 ? 4.866 -7.678 -22.791 1.00 0.00 1217 MET A C 10
ATOM 17092 O O . MET A 1 60 ? 4.135 -8.292 -23.563 1.00 0.00 1217 MET A O 10
ATOM 17106 N N . GLN A 1 61 ? 5.577 -6.599 -23.163 1.00 0.00 1218 GLN A N 10
ATOM 17107 C CA . GLN A 1 61 ? 5.488 -5.994 -24.506 1.00 0.00 1218 GLN A CA 10
ATOM 17108 C C . GLN A 1 61 ? 6.590 -6.504 -25.448 1.00 0.00 1218 GLN A C 10
ATOM 17109 O O . GLN A 1 61 ? 6.384 -6.495 -26.671 1.00 0.00 1218 GLN A O 10
ATOM 17123 N N . GLN A 1 62 ? 7.762 -6.938 -24.902 1.00 0.00 1219 GLN A N 10
ATOM 17124 C CA . GLN A 1 62 ? 8.825 -7.554 -25.745 1.00 0.00 1219 GLN A CA 10
ATOM 17125 C C . GLN A 1 62 ? 8.307 -8.896 -26.295 1.00 0.00 1219 GLN A C 10
ATOM 17126 O O . GLN A 1 62 ? 8.652 -9.298 -27.411 1.00 0.00 1219 GLN A O 10
ATOM 17140 N N . SER A 1 63 ? 7.464 -9.575 -25.482 1.00 0.00 1220 SER A N 10
ATOM 17141 C CA . SER A 1 63 ? 6.611 -10.671 -25.952 1.00 0.00 1220 SER A CA 10
ATOM 17142 C C . SER A 1 63 ? 5.342 -10.049 -26.577 1.00 0.00 1220 SER A C 10
ATOM 17143 O O . SER A 1 63 ? 4.321 -9.893 -25.911 1.00 0.00 1220 SER A O 10
ATOM 17151 N N . VAL A 1 64 ? 5.466 -9.669 -27.864 1.00 0.00 1221 VAL A N 10
ATOM 17152 C CA . VAL A 1 64 ? 4.496 -8.812 -28.601 1.00 0.00 1221 VAL A CA 10
ATOM 17153 C C . VAL A 1 64 ? 3.056 -9.372 -28.608 1.00 0.00 1221 VAL A C 10
ATOM 17154 O O . VAL A 1 64 ? 2.084 -8.608 -28.466 1.00 0.00 1221 VAL A O 10
ATOM 17167 N N . GLU A 1 65 ? 2.930 -10.698 -28.763 1.00 0.00 1222 GLU A N 10
ATOM 17168 C CA . GLU A 1 65 ? 1.626 -11.378 -28.887 1.00 0.00 1222 GLU A CA 10
ATOM 17169 C C . GLU A 1 65 ? 1.529 -12.544 -27.875 1.00 0.00 1222 GLU A C 10
ATOM 17170 O O . GLU A 1 65 ? 2.196 -13.577 -28.026 1.00 0.00 1222 GLU A O 10
ATOM 17182 N N . SER A 1 66 ? 0.712 -12.338 -26.828 1.00 0.00 1223 SER A N 10
ATOM 17183 C CA . SER A 1 66 ? 0.501 -13.311 -25.739 1.00 0.00 1223 SER A CA 10
ATOM 17184 C C . SER A 1 66 ? -0.692 -12.875 -24.865 1.00 0.00 1223 SER A C 10
ATOM 17185 O O . SER A 1 66 ? -1.227 -11.775 -25.023 1.00 0.00 1223 SER A O 10
ATOM 17193 N N . VAL A 1 67 ? -1.076 -13.754 -23.923 1.00 0.00 1224 VAL A N 10
ATOM 17194 C CA . VAL A 1 67 ? -2.104 -13.465 -22.897 1.00 0.00 1224 VAL A CA 10
ATOM 17195 C C . VAL A 1 67 ? -1.622 -12.306 -21.979 1.00 0.00 1224 VAL A C 10
ATOM 17196 O O . VAL A 1 67 ? -2.423 -11.532 -21.440 1.00 0.00 1224 VAL A O 10
ATOM 17209 N N . TRP A 1 68 ? -0.284 -12.207 -21.860 1.00 0.00 1225 TRP A N 10
ATOM 17210 C CA . TRP A 1 68 ? 0.421 -11.195 -21.054 1.00 0.00 1225 TRP A CA 10
ATOM 17211 C C . TRP A 1 68 ? 0.148 -9.756 -21.525 1.00 0.00 1225 TRP A C 10
ATOM 17212 O O . TRP A 1 68 ? 0.109 -8.842 -20.705 1.00 0.00 1225 TRP A O 10
ATOM 17233 N N . ASN A 1 69 ? -0.052 -9.561 -22.835 1.00 0.00 1226 ASN A N 10
ATOM 17234 C CA . ASN A 1 69 ? -0.307 -8.217 -23.403 1.00 0.00 1226 ASN A CA 10
ATOM 17235 C C . ASN A 1 69 ? -1.716 -7.719 -23.017 1.00 0.00 1226 ASN A C 10
ATOM 17236 O O . ASN A 1 69 ? -1.946 -6.511 -22.920 1.00 0.00 1226 ASN A O 10
ATOM 17247 N N . MET A 1 70 ? -2.645 -8.668 -22.778 1.00 0.00 1227 MET A N 10
ATOM 17248 C CA . MET A 1 70 ? -4.006 -8.359 -22.283 1.00 0.00 1227 MET A CA 10
ATOM 17249 C C . MET A 1 70 ? -3.954 -7.972 -20.789 1.00 0.00 1227 MET A C 10
ATOM 17250 O O . MET A 1 70 ? -4.680 -7.067 -20.335 1.00 0.00 1227 MET A O 10
ATOM 17264 N N . ALA A 1 71 ? -3.067 -8.662 -20.035 1.00 0.00 1228 ALA A N 10
ATOM 17265 C CA . ALA A 1 71 ? -2.800 -8.356 -18.611 1.00 0.00 1228 ALA A CA 10
ATOM 17266 C C . ALA A 1 71 ? -2.197 -6.942 -18.479 1.00 0.00 1228 ALA A C 10
ATOM 17267 O O . ALA A 1 71 ? -2.534 -6.196 -17.556 1.00 0.00 1228 ALA A O 10
ATOM 17274 N N . PHE A 1 72 ? -1.319 -6.602 -19.443 1.00 0.00 1229 PHE A N 10
ATOM 17275 C CA . PHE A 1 72 ? -0.723 -5.260 -19.597 1.00 0.00 1229 PHE A CA 10
ATOM 17276 C C . PHE A 1 72 ? -1.816 -4.179 -19.684 1.00 0.00 1229 PHE A C 10
ATOM 17277 O O . PHE A 1 72 ? -1.783 -3.203 -18.931 1.00 0.00 1229 PHE A O 10
ATOM 17294 N N . ASP A 1 73 ? -2.777 -4.381 -20.612 1.00 0.00 1230 ASP A N 10
ATOM 17295 C CA . ASP A 1 73 ? -3.862 -3.407 -20.871 1.00 0.00 1230 ASP A CA 10
ATOM 17296 C C . ASP A 1 73 ? -4.676 -3.118 -19.599 1.00 0.00 1230 ASP A C 10
ATOM 17297 O O . ASP A 1 73 ? -5.040 -1.969 -19.349 1.00 0.00 1230 ASP A O 10
ATOM 17306 N N . PHE A 1 74 ? -4.944 -4.176 -18.800 1.00 0.00 1231 PHE A N 10
ATOM 17307 C CA . PHE A 1 74 ? -5.694 -4.042 -17.534 1.00 0.00 1231 PHE A CA 10
ATOM 17308 C C . PHE A 1 74 ? -4.916 -3.173 -16.522 1.00 0.00 1231 PHE A C 10
ATOM 17309 O O . PHE A 1 74 ? -5.408 -2.126 -16.091 1.00 0.00 1231 PHE A O 10
ATOM 17326 N N . ILE A 1 75 ? -3.679 -3.602 -16.204 1.00 0.00 1232 ILE A N 10
ATOM 17327 C CA . ILE A 1 75 ? -2.838 -2.975 -15.154 1.00 0.00 1232 ILE A CA 10
ATOM 17328 C C . ILE A 1 75 ? -2.576 -1.491 -15.469 1.00 0.00 1232 ILE A C 10
ATOM 17329 O O . ILE A 1 75 ? -2.752 -0.614 -14.613 1.00 0.00 1232 ILE A O 10
ATOM 17345 N N . LEU A 1 76 ? -2.211 -1.236 -16.728 1.00 0.00 1233 LEU A N 10
ATOM 17346 C CA . LEU A 1 76 ? -1.789 0.087 -17.200 1.00 0.00 1233 LEU A CA 10
ATOM 17347 C C . LEU A 1 76 ? -2.963 1.056 -17.340 1.00 0.00 1233 LEU A C 10
ATOM 17348 O O . LEU A 1 76 ? -2.796 2.263 -17.120 1.00 0.00 1233 LEU A O 10
ATOM 17364 N N . ASP A 1 77 ? -4.151 0.535 -17.683 1.00 0.00 1234 ASP A N 10
ATOM 17365 C CA . ASP A 1 77 ? -5.360 1.370 -17.760 1.00 0.00 1234 ASP A CA 10
ATOM 17366 C C . ASP A 1 77 ? -5.707 1.890 -16.357 1.00 0.00 1234 ASP A C 10
ATOM 17367 O O . ASP A 1 77 ? -5.812 3.098 -16.163 1.00 0.00 1234 ASP A O 10
ATOM 17376 N N . ASN A 1 78 ? -5.785 0.965 -15.375 1.00 0.00 1235 ASN A N 10
ATOM 17377 C CA . ASN A 1 78 ? -6.177 1.302 -13.983 1.00 0.00 1235 ASN A CA 10
ATOM 17378 C C . ASN A 1 78 ? -5.218 2.321 -13.337 1.00 0.00 1235 ASN A C 10
ATOM 17379 O O . ASN A 1 78 ? -5.678 3.307 -12.748 1.00 0.00 1235 ASN A O 10
ATOM 17390 N N . VAL A 1 79 ? -3.893 2.090 -13.467 1.00 0.00 1236 VAL A N 10
ATOM 17391 C CA . VAL A 1 79 ? -2.883 2.958 -12.828 1.00 0.00 1236 VAL A CA 10
ATOM 17392 C C . VAL A 1 79 ? -2.911 4.386 -13.419 1.00 0.00 1236 VAL A C 10
ATOM 17393 O O . VAL A 1 79 ? -2.890 5.363 -12.673 1.00 0.00 1236 VAL A O 10
ATOM 17406 N N . GLN A 1 80 ? -3.004 4.500 -14.756 1.00 0.00 1237 GLN A N 10
ATOM 17407 C CA . GLN A 1 80 ? -2.967 5.812 -15.436 1.00 0.00 1237 GLN A CA 10
ATOM 17408 C C . GLN A 1 80 ? -4.293 6.583 -15.262 1.00 0.00 1237 GLN A C 10
ATOM 17409 O O . GLN A 1 80 ? -4.289 7.810 -15.269 1.00 0.00 1237 GLN A O 10
ATOM 17423 N N . VAL A 1 81 ? -5.411 5.849 -15.082 1.00 0.00 1238 VAL A N 10
ATOM 17424 C CA . VAL A 1 81 ? -6.737 6.442 -14.780 1.00 0.00 1238 VAL A CA 10
ATOM 17425 C C . VAL A 1 81 ? -6.734 7.080 -13.371 1.00 0.00 1238 VAL A C 10
ATOM 17426 O O . VAL A 1 81 ? -7.185 8.222 -13.197 1.00 0.00 1238 VAL A O 10
ATOM 17439 N N . VAL A 1 82 ? -6.199 6.344 -12.378 1.00 0.00 1239 VAL A N 10
ATOM 17440 C CA . VAL A 1 82 ? -6.112 6.834 -10.991 1.00 0.00 1239 VAL A CA 10
ATOM 17441 C C . VAL A 1 82 ? -5.103 7.997 -10.893 1.00 0.00 1239 VAL A C 10
ATOM 17442 O O . VAL A 1 82 ? -5.392 8.996 -10.254 1.00 0.00 1239 VAL A O 10
ATOM 17455 N N . LEU A 1 83 ? -3.958 7.891 -11.597 1.00 0.00 1240 LEU A N 10
ATOM 17456 C CA . LEU A 1 83 ? -2.891 8.930 -11.565 1.00 0.00 1240 LEU A CA 10
ATOM 17457 C C . LEU A 1 83 ? -3.384 10.217 -12.268 1.00 0.00 1240 LEU A C 10
ATOM 17458 O O . LEU A 1 83 ? -2.986 11.329 -11.910 1.00 0.00 1240 LEU A O 10
ATOM 17474 N N . GLN A 1 84 ? -4.284 10.033 -13.249 1.00 0.00 1241 GLN A N 10
ATOM 17475 C CA . GLN A 1 84 ? -4.976 11.135 -13.951 1.00 0.00 1241 GLN A CA 10
ATOM 17476 C C . GLN A 1 84 ? -5.813 11.948 -12.941 1.00 0.00 1241 GLN A C 10
ATOM 17477 O O . GLN A 1 84 ? -5.621 13.156 -12.783 1.00 0.00 1241 GLN A O 10
ATOM 17491 N N . GLN A 1 85 ? -6.707 11.245 -12.235 1.00 0.00 1242 GLN A N 10
ATOM 17492 C CA . GLN A 1 85 ? -7.722 11.863 -11.361 1.00 0.00 1242 GLN A CA 10
ATOM 17493 C C . GLN A 1 85 ? -7.121 12.340 -10.022 1.00 0.00 1242 GLN A C 10
ATOM 17494 O O . GLN A 1 85 ? -7.607 13.305 -9.427 1.00 0.00 1242 GLN A O 10
ATOM 17508 N N . THR A 1 86 ? -6.060 11.659 -9.562 1.00 0.00 1243 THR A N 10
ATOM 17509 C CA . THR A 1 86 ? -5.422 11.935 -8.263 1.00 0.00 1243 THR A CA 10
ATOM 17510 C C . THR A 1 86 ? -4.337 13.012 -8.407 1.00 0.00 1243 THR A C 10
ATOM 17511 O O . THR A 1 86 ? -4.334 14.015 -7.683 1.00 0.00 1243 THR A O 10
ATOM 17522 N N . TYR A 1 87 ? -3.405 12.791 -9.354 1.00 0.00 1244 TYR A N 10
ATOM 17523 C CA . TYR A 1 87 ? -2.188 13.611 -9.482 1.00 0.00 1244 TYR A CA 10
ATOM 17524 C C . TYR A 1 87 ? -2.368 14.752 -10.506 1.00 0.00 1244 TYR A C 10
ATOM 17525 O O . TYR A 1 87 ? -1.666 15.770 -10.429 1.00 0.00 1244 TYR A O 10
ATOM 17543 N N . GLY A 1 88 ? -3.308 14.571 -11.457 1.00 0.00 1245 GLY A N 10
ATOM 17544 C CA . GLY A 1 88 ? -3.596 15.597 -12.471 1.00 0.00 1245 GLY A CA 10
ATOM 17545 C C . GLY A 1 88 ? -2.681 15.490 -13.684 1.00 0.00 1245 GLY A C 10
ATOM 17546 O O . GLY A 1 88 ? -2.512 16.460 -14.440 1.00 0.00 1245 GLY A O 10
ATOM 17550 N N . SER A 1 89 ? -2.107 14.291 -13.877 1.00 0.00 1246 SER A N 10
ATOM 17551 C CA . SER A 1 89 ? -1.196 13.981 -14.989 1.00 0.00 1246 SER A CA 10
ATOM 17552 C C . SER A 1 89 ? -1.298 12.492 -15.348 1.00 0.00 1246 SER A C 10
ATOM 17553 O O . SER A 1 89 ? -1.957 11.720 -14.652 1.00 0.00 1246 SER A O 10
ATOM 17561 N N . THR A 1 90 ? -0.653 12.098 -16.451 1.00 0.00 1247 THR A N 10
ATOM 17562 C CA . THR A 1 90 ? -0.472 10.685 -16.827 1.00 0.00 1247 THR A CA 10
ATOM 17563 C C . THR A 1 90 ? 0.963 10.479 -17.320 1.00 0.00 1247 THR A C 10
ATOM 17564 O O . THR A 1 90 ? 1.368 11.084 -18.323 1.00 0.00 1247 THR A O 10
ATOM 17575 N N . LEU A 1 91 ? 1.744 9.668 -16.581 1.00 0.00 1248 LEU A N 10
ATOM 17576 C CA . LEU A 1 91 ? 3.086 9.255 -17.017 1.00 0.00 1248 LEU A CA 10
ATOM 17577 C C . LEU A 1 91 ? 2.966 8.379 -18.277 1.00 0.00 1248 LEU A C 10
ATOM 17578 O O . LEU A 1 91 ? 2.075 7.525 -18.359 1.00 0.00 1248 LEU A O 10
ATOM 17594 N N . LYS A 1 92 ? 3.809 8.634 -19.281 1.00 0.00 1249 LYS A N 10
ATOM 17595 C CA . LYS A 1 92 ? 3.965 7.724 -20.418 1.00 0.00 1249 LYS A CA 10
ATOM 17596 C C . LYS A 1 92 ? 5.133 6.781 -20.115 1.00 0.00 1249 LYS A C 10
ATOM 17597 O O . LYS A 1 92 ? 6.250 7.232 -19.835 1.00 0.00 1249 LYS A O 10
ATOM 17616 N N . VAL A 1 93 ? 4.834 5.478 -20.162 1.00 0.00 1250 VAL A N 10
ATOM 17617 C CA . VAL A 1 93 ? 5.698 4.397 -19.652 1.00 0.00 1250 VAL A CA 10
ATOM 17618 C C . VAL A 1 93 ? 7.060 4.356 -20.379 1.00 0.00 1250 VAL A C 10
ATOM 17619 O O . VAL A 1 93 ? 8.104 4.141 -19.748 1.00 0.00 1250 VAL A O 10
ATOM 17632 N N . THR A 1 94 ? 7.014 4.586 -21.706 1.00 0.00 1251 THR A N 10
ATOM 17633 C CA . THR A 1 94 ? 8.206 4.643 -22.577 1.00 0.00 1251 THR A CA 10
ATOM 17634 C C . THR A 1 94 ? 8.955 3.296 -22.602 1.00 0.00 1251 THR A C 10
ATOM 17635 O O . THR A 1 94 ? 8.347 2.226 -22.511 1.00 0.00 1251 THR A O 10
ATOM 17646 N N . LYS B 2 1 ? -11.909 -19.185 -5.682 1.00 0.00 231 LYS B N 10
ATOM 17647 C CA . LYS B 2 1 ? -12.060 -20.631 -5.808 1.00 0.00 231 LYS B CA 10
ATOM 17648 C C . LYS B 2 1 ? -10.938 -21.205 -6.699 1.00 0.00 231 LYS B C 10
ATOM 17649 O O . LYS B 2 1 ? -10.164 -22.068 -6.268 1.00 0.00 231 LYS B O 10
ATOM 17668 N N . GLY B 2 2 ? -10.861 -20.698 -7.946 1.00 0.00 232 GLY B N 10
ATOM 17669 C CA . GLY B 2 2 ? -9.824 -21.096 -8.903 1.00 0.00 232 GLY B CA 10
ATOM 17670 C C . GLY B 2 2 ? -8.562 -20.262 -8.751 1.00 0.00 232 GLY B C 10
ATOM 17671 O O . GLY B 2 2 ? -8.654 -19.052 -8.559 1.00 0.00 232 GLY B O 10
ATOM 17675 N N . ASN B 2 3 ? -7.395 -20.935 -8.792 1.00 0.00 233 ASN B N 10
ATOM 17676 C CA . ASN B 2 3 ? -6.039 -20.318 -8.747 1.00 0.00 233 ASN B CA 10
ATOM 17677 C C . ASN B 2 3 ? -5.643 -19.761 -7.353 1.00 0.00 233 ASN B C 10
ATOM 17678 O O . ASN B 2 3 ? -4.454 -19.606 -7.090 1.00 0.00 233 ASN B O 10
ATOM 17689 N N . MET B 2 4 ? -6.618 -19.455 -6.473 1.00 0.00 234 MET B N 10
ATOM 17690 C CA . MET B 2 4 ? -6.370 -18.680 -5.223 1.00 0.00 234 MET B CA 10
ATOM 17691 C C . MET B 2 4 ? -5.587 -19.479 -4.149 1.00 0.00 234 MET B C 10
ATOM 17692 O O . MET B 2 4 ? -5.178 -18.911 -3.126 1.00 0.00 234 MET B O 10
ATOM 17706 N N . MET B 2 5 ? -5.379 -20.792 -4.383 1.00 0.00 235 MET B N 10
ATOM 17707 C CA . MET B 2 5 ? -4.500 -21.640 -3.538 1.00 0.00 235 MET B CA 10
ATOM 17708 C C . MET B 2 5 ? -3.048 -21.661 -4.083 1.00 0.00 235 MET B C 10
ATOM 17709 O O . MET B 2 5 ? -2.209 -22.439 -3.612 1.00 0.00 235 MET B O 10
ATOM 17723 N N . SER B 2 6 ? -2.764 -20.790 -5.067 1.00 0.00 236 SER B N 10
ATOM 17724 C CA . SER B 2 6 ? -1.430 -20.614 -5.670 1.00 0.00 236 SER B CA 10
ATOM 17725 C C . SER B 2 6 ? -1.192 -19.116 -5.932 1.00 0.00 236 SER B C 10
ATOM 17726 O O . SER B 2 6 ? -2.055 -18.434 -6.485 1.00 0.00 236 SER B O 10
ATOM 17734 N N . ASN B 2 7 ? 0.008 -18.643 -5.583 1.00 0.00 237 ASN B N 10
ATOM 17735 C CA . ASN B 2 7 ? 0.369 -17.213 -5.495 1.00 0.00 237 ASN B CA 10
ATOM 17736 C C . ASN B 2 7 ? 1.884 -17.111 -5.740 1.00 0.00 237 ASN B C 10
ATOM 17737 O O . ASN B 2 7 ? 2.663 -17.680 -4.971 1.00 0.00 237 ASN B O 10
ATOM 17748 N N . PHE B 2 8 ? 2.299 -16.428 -6.821 1.00 0.00 238 PHE B N 10
ATOM 17749 C CA . PHE B 2 8 ? 3.729 -16.308 -7.188 1.00 0.00 238 PHE B CA 10
ATOM 17750 C C . PHE B 2 8 ? 4.331 -15.125 -6.419 1.00 0.00 238 PHE B C 10
ATOM 17751 O O . PHE B 2 8 ? 5.401 -15.223 -5.806 1.00 0.00 238 PHE B O 10
ATOM 17768 N N . PHE B 2 9 ? 3.594 -14.012 -6.480 1.00 0.00 239 PHE B N 10
ATOM 17769 C CA . PHE B 2 9 ? 3.862 -12.795 -5.709 1.00 0.00 239 PHE B CA 10
ATOM 17770 C C . PHE B 2 9 ? 3.237 -12.913 -4.318 1.00 0.00 239 PHE B C 10
ATOM 17771 O O . PHE B 2 9 ? 3.901 -12.706 -3.304 1.00 0.00 239 PHE B O 10
ATOM 17788 N N . GLY B 2 10 ? 1.932 -13.247 -4.319 1.00 0.00 240 GLY B N 10
ATOM 17789 C CA . GLY B 2 10 ? 1.097 -13.271 -3.108 1.00 0.00 240 GLY B CA 10
ATOM 17790 C C . GLY B 2 10 ? 1.617 -14.137 -1.958 1.00 0.00 240 GLY B C 10
ATOM 17791 O O . GLY B 2 10 ? 1.280 -13.884 -0.793 1.00 0.00 240 GLY B O 10
ATOM 17795 N N . LYS B 2 11 ? 2.423 -15.165 -2.287 1.00 0.00 241 LYS B N 10
ATOM 17796 C CA . LYS B 2 11 ? 3.057 -16.038 -1.282 1.00 0.00 241 LYS B CA 10
ATOM 17797 C C . LYS B 2 11 ? 4.095 -15.245 -0.464 1.00 0.00 241 LYS B C 10
ATOM 17798 O O . LYS B 2 11 ? 4.194 -15.387 0.760 1.00 0.00 241 LYS B O 10
ATOM 17817 N N . ALA B 2 12 ? 4.841 -14.389 -1.167 1.00 0.00 242 ALA B N 10
ATOM 17818 C CA . ALA B 2 12 ? 5.874 -13.533 -0.574 1.00 0.00 242 ALA B CA 10
ATOM 17819 C C . ALA B 2 12 ? 5.364 -12.088 -0.374 1.00 0.00 242 ALA B C 10
ATOM 17820 O O . ALA B 2 12 ? 6.150 -11.211 -0.017 1.00 0.00 242 ALA B O 10
ATOM 17827 N N . ALA B 2 13 ? 4.046 -11.849 -0.606 1.00 0.00 243 ALA B N 10
ATOM 17828 C CA . ALA B 2 13 ? 3.436 -10.504 -0.494 1.00 0.00 243 ALA B CA 10
ATOM 17829 C C . ALA B 2 13 ? 3.506 -9.994 0.948 1.00 0.00 243 ALA B C 10
ATOM 17830 O O . ALA B 2 13 ? 2.789 -10.507 1.825 1.00 0.00 243 ALA B O 10
ATOM 17837 N N . MET B 2 14 ? 4.396 -8.993 1.167 1.00 0.00 244 MET B N 10
ATOM 17838 C CA . MET B 2 14 ? 4.708 -8.435 2.497 1.00 0.00 244 MET B CA 10
ATOM 17839 C C . MET B 2 14 ? 5.249 -9.565 3.411 1.00 0.00 244 MET B C 10
ATOM 17840 O O . MET B 2 14 ? 4.750 -9.792 4.520 1.00 0.00 244 MET B O 10
ATOM 17854 N N . ASN B 2 15 ? 6.280 -10.268 2.885 1.00 0.00 245 ASN B N 10
ATOM 17855 C CA . ASN B 2 15 ? 6.820 -11.522 3.464 1.00 0.00 245 ASN B CA 10
ATOM 17856 C C . ASN B 2 15 ? 7.388 -11.308 4.875 1.00 0.00 245 ASN B C 10
ATOM 17857 O O . ASN B 2 15 ? 8.303 -10.499 5.064 1.00 0.00 245 ASN B O 10
ATOM 17868 N N . LYS B 2 16 ? 6.831 -12.040 5.851 1.00 0.00 246 LYS B N 10
ATOM 17869 C CA . LYS B 2 16 ? 7.305 -12.045 7.238 1.00 0.00 246 LYS B CA 10
ATOM 17870 C C . LYS B 2 16 ? 7.962 -13.420 7.516 1.00 0.00 246 LYS B C 10
ATOM 17871 O O . LYS B 2 16 ? 9.192 -13.546 7.333 1.00 0.00 246 LYS B O 10
ATOM 17891 N N . ASN A 1 1 ? 2.890 -3.636 -1.357 1.00 0.00 1158 ASN A N 11
ATOM 17892 C CA . ASN A 1 1 ? 3.980 -4.644 -1.298 1.00 0.00 1158 ASN A CA 11
ATOM 17893 C C . ASN A 1 1 ? 3.811 -5.731 -2.378 1.00 0.00 1158 ASN A C 11
ATOM 17894 O O . ASN A 1 1 ? 2.832 -6.490 -2.349 1.00 0.00 1158 ASN A O 11
ATOM 17905 N N . LEU A 1 2 ? 4.781 -5.839 -3.320 1.00 0.00 1159 LEU A N 11
ATOM 17906 C CA . LEU A 1 2 ? 4.798 -6.968 -4.267 1.00 0.00 1159 LEU A CA 11
ATOM 17907 C C . LEU A 1 2 ? 5.347 -8.178 -3.530 1.00 0.00 1159 LEU A C 11
ATOM 17908 O O . LEU A 1 2 ? 6.559 -8.240 -3.291 1.00 0.00 1159 LEU A O 11
ATOM 17924 N N . ALA A 1 3 ? 4.424 -9.051 -3.085 1.00 0.00 1160 ALA A N 11
ATOM 17925 C CA . ALA A 1 3 ? 4.731 -10.422 -2.668 1.00 0.00 1160 ALA A CA 11
ATOM 17926 C C . ALA A 1 3 ? 5.925 -10.513 -1.690 1.00 0.00 1160 ALA A C 11
ATOM 17927 O O . ALA A 1 3 ? 6.998 -11.022 -2.031 1.00 0.00 1160 ALA A O 11
ATOM 17934 N N . GLY A 1 4 ? 5.745 -9.888 -0.515 1.00 0.00 1161 GLY A N 11
ATOM 17935 C CA . GLY A 1 4 ? 6.675 -10.022 0.611 1.00 0.00 1161 GLY A CA 11
ATOM 17936 C C . GLY A 1 4 ? 7.364 -8.729 1.016 1.00 0.00 1161 GLY A C 11
ATOM 17937 O O . GLY A 1 4 ? 7.786 -8.604 2.174 1.00 0.00 1161 GLY A O 11
ATOM 17941 N N . ALA A 1 5 ? 7.489 -7.763 0.076 1.00 0.00 1162 ALA A N 11
ATOM 17942 C CA . ALA A 1 5 ? 8.203 -6.493 0.339 1.00 0.00 1162 ALA A CA 11
ATOM 17943 C C . ALA A 1 5 ? 7.813 -5.379 -0.650 1.00 0.00 1162 ALA A C 11
ATOM 17944 O O . ALA A 1 5 ? 7.227 -5.633 -1.715 1.00 0.00 1162 ALA A O 11
ATOM 17951 N N . VAL A 1 6 ? 8.155 -4.129 -0.266 1.00 0.00 1163 VAL A N 11
ATOM 17952 C CA . VAL A 1 6 ? 8.076 -2.940 -1.151 1.00 0.00 1163 VAL A CA 11
ATOM 17953 C C . VAL A 1 6 ? 9.424 -2.798 -1.899 1.00 0.00 1163 VAL A C 11
ATOM 17954 O O . VAL A 1 6 ? 9.534 -2.065 -2.891 1.00 0.00 1163 VAL A O 11
ATOM 17967 N N . GLU A 1 7 ? 10.433 -3.554 -1.406 1.00 0.00 1164 GLU A N 11
ATOM 17968 C CA . GLU A 1 7 ? 11.837 -3.398 -1.785 1.00 0.00 1164 GLU A CA 11
ATOM 17969 C C . GLU A 1 7 ? 12.016 -3.778 -3.259 1.00 0.00 1164 GLU A C 11
ATOM 17970 O O . GLU A 1 7 ? 11.604 -4.869 -3.671 1.00 0.00 1164 GLU A O 11
ATOM 17982 N N . PHE A 1 8 ? 12.663 -2.887 -4.020 1.00 0.00 1165 PHE A N 11
ATOM 17983 C CA . PHE A 1 8 ? 12.748 -2.976 -5.478 1.00 0.00 1165 PHE A CA 11
ATOM 17984 C C . PHE A 1 8 ? 13.493 -4.240 -5.944 1.00 0.00 1165 PHE A C 11
ATOM 17985 O O . PHE A 1 8 ? 13.264 -4.682 -7.056 1.00 0.00 1165 PHE A O 11
ATOM 18002 N N . ASN A 1 9 ? 14.356 -4.836 -5.095 1.00 0.00 1166 ASN A N 11
ATOM 18003 C CA . ASN A 1 9 ? 15.074 -6.079 -5.459 1.00 0.00 1166 ASN A CA 11
ATOM 18004 C C . ASN A 1 9 ? 14.085 -7.242 -5.508 1.00 0.00 1166 ASN A C 11
ATOM 18005 O O . ASN A 1 9 ? 14.135 -8.066 -6.419 1.00 0.00 1166 ASN A O 11
ATOM 18016 N N . ASP A 1 10 ? 13.178 -7.273 -4.515 1.00 0.00 1167 ASP A N 11
ATOM 18017 C CA . ASP A 1 10 ? 12.135 -8.309 -4.412 1.00 0.00 1167 ASP A CA 11
ATOM 18018 C C . ASP A 1 10 ? 11.155 -8.166 -5.579 1.00 0.00 1167 ASP A C 11
ATOM 18019 O O . ASP A 1 10 ? 10.927 -9.115 -6.328 1.00 0.00 1167 ASP A O 11
ATOM 18028 N N . VAL A 1 11 ? 10.636 -6.938 -5.719 1.00 0.00 1168 VAL A N 11
ATOM 18029 C CA . VAL A 1 11 ? 9.761 -6.486 -6.824 1.00 0.00 1168 VAL A CA 11
ATOM 18030 C C . VAL A 1 11 ? 10.322 -6.890 -8.210 1.00 0.00 1168 VAL A C 11
ATOM 18031 O O . VAL A 1 11 ? 9.625 -7.491 -9.024 1.00 0.00 1168 VAL A O 11
ATOM 18044 N N . LYS A 1 12 ? 11.602 -6.574 -8.425 1.00 0.00 1169 LYS A N 11
ATOM 18045 C CA . LYS A 1 12 ? 12.336 -6.843 -9.681 1.00 0.00 1169 LYS A CA 11
ATOM 18046 C C . LYS A 1 12 ? 12.455 -8.354 -9.925 1.00 0.00 1169 LYS A C 11
ATOM 18047 O O . LYS A 1 12 ? 12.183 -8.826 -11.038 1.00 0.00 1169 LYS A O 11
ATOM 18066 N N . THR A 1 13 ? 12.850 -9.102 -8.871 1.00 0.00 1170 THR A N 11
ATOM 18067 C CA . THR A 1 13 ? 13.058 -10.565 -8.960 1.00 0.00 1170 THR A CA 11
ATOM 18068 C C . THR A 1 13 ? 11.737 -11.296 -9.284 1.00 0.00 1170 THR A C 11
ATOM 18069 O O . THR A 1 13 ? 11.723 -12.255 -10.065 1.00 0.00 1170 THR A O 11
ATOM 18080 N N . LEU A 1 14 ? 10.629 -10.782 -8.731 1.00 0.00 1171 LEU A N 11
ATOM 18081 C CA . LEU A 1 14 ? 9.289 -11.324 -8.978 1.00 0.00 1171 LEU A CA 11
ATOM 18082 C C . LEU A 1 14 ? 8.847 -11.032 -10.420 1.00 0.00 1171 LEU A C 11
ATOM 18083 O O . LEU A 1 14 ? 8.694 -11.954 -11.194 1.00 0.00 1171 LEU A O 11
ATOM 18099 N N . LEU A 1 15 ? 8.716 -9.725 -10.754 1.00 0.00 1172 LEU A N 11
ATOM 18100 C CA . LEU A 1 15 ? 8.266 -9.221 -12.096 1.00 0.00 1172 LEU A CA 11
ATOM 18101 C C . LEU A 1 15 ? 9.008 -9.877 -13.280 1.00 0.00 1172 LEU A C 11
ATOM 18102 O O . LEU A 1 15 ? 8.376 -10.217 -14.294 1.00 0.00 1172 LEU A O 11
ATOM 18118 N N . ARG A 1 16 ? 10.337 -10.043 -13.135 1.00 0.00 1173 ARG A N 11
ATOM 18119 C CA . ARG A 1 16 ? 11.201 -10.580 -14.210 1.00 0.00 1173 ARG A CA 11
ATOM 18120 C C . ARG A 1 16 ? 10.743 -11.995 -14.620 1.00 0.00 1173 ARG A C 11
ATOM 18121 O O . ARG A 1 16 ? 10.313 -12.240 -15.790 1.00 0.00 1173 ARG A O 11
ATOM 18142 N N . GLU A 1 17 ? 10.749 -12.898 -13.617 1.00 0.00 1174 GLU A N 11
ATOM 18143 C CA . GLU A 1 17 ? 10.296 -14.271 -13.807 1.00 0.00 1174 GLU A CA 11
ATOM 18144 C C . GLU A 1 17 ? 8.839 -14.233 -14.237 1.00 0.00 1174 GLU A C 11
ATOM 18145 O O . GLU A 1 17 ? 8.521 -14.729 -15.264 1.00 0.00 1174 GLU A O 11
ATOM 18157 N N . TRP A 1 18 ? 8.019 -13.502 -13.466 1.00 0.00 1175 TRP A N 11
ATOM 18158 C CA . TRP A 1 18 ? 6.541 -13.520 -13.526 1.00 0.00 1175 TRP A CA 11
ATOM 18159 C C . TRP A 1 18 ? 6.047 -13.505 -14.978 1.00 0.00 1175 TRP A C 11
ATOM 18160 O O . TRP A 1 18 ? 5.332 -14.400 -15.406 1.00 0.00 1175 TRP A O 11
ATOM 18181 N N . ILE A 1 19 ? 6.575 -12.565 -15.743 1.00 0.00 1176 ILE A N 11
ATOM 18182 C CA . ILE A 1 19 ? 6.259 -12.415 -17.161 1.00 0.00 1176 ILE A CA 11
ATOM 18183 C C . ILE A 1 19 ? 6.820 -13.591 -18.019 1.00 0.00 1176 ILE A C 11
ATOM 18184 O O . ILE A 1 19 ? 6.077 -14.179 -18.813 1.00 0.00 1176 ILE A O 11
ATOM 18200 N N . THR A 1 20 ? 8.119 -13.937 -17.852 1.00 0.00 1177 THR A N 11
ATOM 18201 C CA . THR A 1 20 ? 8.806 -14.916 -18.767 1.00 0.00 1177 THR A CA 11
ATOM 18202 C C . THR A 1 20 ? 8.869 -16.381 -18.217 1.00 0.00 1177 THR A C 11
ATOM 18203 O O . THR A 1 20 ? 9.422 -17.274 -18.865 1.00 0.00 1177 THR A O 11
ATOM 18214 N N . THR A 1 21 ? 8.290 -16.605 -17.036 1.00 0.00 1178 THR A N 11
ATOM 18215 C CA . THR A 1 21 ? 8.265 -17.900 -16.311 1.00 0.00 1178 THR A CA 11
ATOM 18216 C C . THR A 1 21 ? 6.834 -18.438 -16.285 1.00 0.00 1178 THR A C 11
ATOM 18217 O O . THR A 1 21 ? 6.593 -19.605 -16.620 1.00 0.00 1178 THR A O 11
ATOM 18228 N N . ILE A 1 22 ? 5.876 -17.564 -15.881 1.00 0.00 1179 ILE A N 11
ATOM 18229 C CA . ILE A 1 22 ? 4.480 -17.977 -15.660 1.00 0.00 1179 ILE A CA 11
ATOM 18230 C C . ILE A 1 22 ? 3.754 -18.003 -17.016 1.00 0.00 1179 ILE A C 11
ATOM 18231 O O . ILE A 1 22 ? 3.556 -16.963 -17.647 1.00 0.00 1179 ILE A O 11
ATOM 18247 N N . SER A 1 23 ? 3.429 -19.212 -17.473 1.00 0.00 1180 SER A N 11
ATOM 18248 C CA . SER A 1 23 ? 2.750 -19.441 -18.754 1.00 0.00 1180 SER A CA 11
ATOM 18249 C C . SER A 1 23 ? 1.225 -19.223 -18.626 1.00 0.00 1180 SER A C 11
ATOM 18250 O O . SER A 1 23 ? 0.533 -19.066 -19.634 1.00 0.00 1180 SER A O 11
ATOM 18258 N N . ASP A 1 24 ? 0.717 -19.216 -17.379 1.00 0.00 1181 ASP A N 11
ATOM 18259 C CA . ASP A 1 24 ? -0.713 -18.983 -17.081 1.00 0.00 1181 ASP A CA 11
ATOM 18260 C C . ASP A 1 24 ? -0.846 -17.975 -15.912 1.00 0.00 1181 ASP A C 11
ATOM 18261 O O . ASP A 1 24 ? -0.707 -18.370 -14.746 1.00 0.00 1181 ASP A O 11
ATOM 18270 N N . PRO A 1 25 ? -1.090 -16.655 -16.200 1.00 0.00 1182 PRO A N 11
ATOM 18271 C CA . PRO A 1 25 ? -1.245 -15.617 -15.151 1.00 0.00 1182 PRO A CA 11
ATOM 18272 C C . PRO A 1 25 ? -2.596 -15.759 -14.422 1.00 0.00 1182 PRO A C 11
ATOM 18273 O O . PRO A 1 25 ? -3.621 -16.023 -15.060 1.00 0.00 1182 PRO A O 11
ATOM 18284 N N . MET A 1 26 ? -2.596 -15.573 -13.096 1.00 0.00 1183 MET A N 11
ATOM 18285 C CA . MET A 1 26 ? -3.795 -15.762 -12.254 1.00 0.00 1183 MET A CA 11
ATOM 18286 C C . MET A 1 26 ? -4.313 -14.419 -11.736 1.00 0.00 1183 MET A C 11
ATOM 18287 O O . MET A 1 26 ? -3.563 -13.442 -11.662 1.00 0.00 1183 MET A O 11
ATOM 18301 N N . GLU A 1 27 ? -5.609 -14.405 -11.362 1.00 0.00 1184 GLU A N 11
ATOM 18302 C CA . GLU A 1 27 ? -6.339 -13.188 -10.963 1.00 0.00 1184 GLU A CA 11
ATOM 18303 C C . GLU A 1 27 ? -5.610 -12.409 -9.848 1.00 0.00 1184 GLU A C 11
ATOM 18304 O O . GLU A 1 27 ? -5.461 -11.190 -9.939 1.00 0.00 1184 GLU A O 11
ATOM 18316 N N . GLU A 1 28 ? -5.109 -13.140 -8.835 1.00 0.00 1185 GLU A N 11
ATOM 18317 C CA . GLU A 1 28 ? -4.530 -12.537 -7.615 1.00 0.00 1185 GLU A CA 11
ATOM 18318 C C . GLU A 1 28 ? -3.208 -11.799 -7.913 1.00 0.00 1185 GLU A C 11
ATOM 18319 O O . GLU A 1 28 ? -2.934 -10.771 -7.289 1.00 0.00 1185 GLU A O 11
ATOM 18331 N N . ASP A 1 29 ? -2.375 -12.337 -8.840 1.00 0.00 1186 ASP A N 11
ATOM 18332 C CA . ASP A 1 29 ? -1.065 -11.705 -9.184 1.00 0.00 1186 ASP A CA 11
ATOM 18333 C C . ASP A 1 29 ? -1.195 -10.533 -10.174 1.00 0.00 1186 ASP A C 11
ATOM 18334 O O . ASP A 1 29 ? -0.340 -9.633 -10.184 1.00 0.00 1186 ASP A O 11
ATOM 18343 N N . ILE A 1 30 ? -2.243 -10.529 -10.996 1.00 0.00 1187 ILE A N 11
ATOM 18344 C CA . ILE A 1 30 ? -2.523 -9.394 -11.909 1.00 0.00 1187 ILE A CA 11
ATOM 18345 C C . ILE A 1 30 ? -3.183 -8.277 -11.079 1.00 0.00 1187 ILE A C 11
ATOM 18346 O O . ILE A 1 30 ? -3.025 -7.090 -11.346 1.00 0.00 1187 ILE A O 11
ATOM 18362 N N . LEU A 1 31 ? -3.907 -8.703 -10.043 1.00 0.00 1188 LEU A N 11
ATOM 18363 C CA . LEU A 1 31 ? -4.461 -7.823 -9.009 1.00 0.00 1188 LEU A CA 11
ATOM 18364 C C . LEU A 1 31 ? -3.322 -7.293 -8.105 1.00 0.00 1188 LEU A C 11
ATOM 18365 O O . LEU A 1 31 ? -3.378 -6.166 -7.647 1.00 0.00 1188 LEU A O 11
ATOM 18381 N N . GLN A 1 32 ? -2.285 -8.125 -7.891 1.00 0.00 1189 GLN A N 11
ATOM 18382 C CA . GLN A 1 32 ? -1.098 -7.792 -7.068 1.00 0.00 1189 GLN A CA 11
ATOM 18383 C C . GLN A 1 32 ? -0.385 -6.535 -7.621 1.00 0.00 1189 GLN A C 11
ATOM 18384 O O . GLN A 1 32 ? -0.045 -5.627 -6.857 1.00 0.00 1189 GLN A O 11
ATOM 18398 N N . VAL A 1 33 ? -0.208 -6.474 -8.954 1.00 0.00 1190 VAL A N 11
ATOM 18399 C CA . VAL A 1 33 ? 0.398 -5.300 -9.623 1.00 0.00 1190 VAL A CA 11
ATOM 18400 C C . VAL A 1 33 ? -0.560 -4.084 -9.664 1.00 0.00 1190 VAL A C 11
ATOM 18401 O O . VAL A 1 33 ? -0.136 -2.973 -9.339 1.00 0.00 1190 VAL A O 11
ATOM 18414 N N . VAL A 1 34 ? -1.843 -4.294 -10.061 1.00 0.00 1191 VAL A N 11
ATOM 18415 C CA . VAL A 1 34 ? -2.840 -3.193 -10.180 1.00 0.00 1191 VAL A CA 11
ATOM 18416 C C . VAL A 1 34 ? -3.028 -2.484 -8.821 1.00 0.00 1191 VAL A C 11
ATOM 18417 O O . VAL A 1 34 ? -2.887 -1.258 -8.719 1.00 0.00 1191 VAL A O 11
ATOM 18430 N N . LYS A 1 35 ? -3.287 -3.302 -7.791 1.00 0.00 1192 LYS A N 11
ATOM 18431 C CA . LYS A 1 35 ? -3.539 -2.845 -6.417 1.00 0.00 1192 LYS A CA 11
ATOM 18432 C C . LYS A 1 35 ? -2.329 -2.085 -5.853 1.00 0.00 1192 LYS A C 11
ATOM 18433 O O . LYS A 1 35 ? -2.488 -0.986 -5.333 1.00 0.00 1192 LYS A O 11
ATOM 18452 N N . TYR A 1 36 ? -1.120 -2.684 -5.985 1.00 0.00 1193 TYR A N 11
ATOM 18453 C CA . TYR A 1 36 ? 0.134 -2.069 -5.493 1.00 0.00 1193 TYR A CA 11
ATOM 18454 C C . TYR A 1 36 ? 0.334 -0.670 -6.085 1.00 0.00 1193 TYR A C 11
ATOM 18455 O O . TYR A 1 36 ? 0.657 0.269 -5.366 1.00 0.00 1193 TYR A O 11
ATOM 18473 N N . CYS A 1 37 ? 0.158 -0.575 -7.406 1.00 0.00 1194 CYS A N 11
ATOM 18474 C CA . CYS A 1 37 ? 0.483 0.625 -8.177 1.00 0.00 1194 CYS A CA 11
ATOM 18475 C C . CYS A 1 37 ? -0.435 1.807 -7.798 1.00 0.00 1194 CYS A C 11
ATOM 18476 O O . CYS A 1 37 ? 0.036 2.941 -7.645 1.00 0.00 1194 CYS A O 11
ATOM 18484 N N . THR A 1 38 ? -1.735 1.518 -7.606 1.00 0.00 1195 THR A N 11
ATOM 18485 C CA . THR A 1 38 ? -2.732 2.529 -7.196 1.00 0.00 1195 THR A CA 11
ATOM 18486 C C . THR A 1 38 ? -2.504 2.955 -5.722 1.00 0.00 1195 THR A C 11
ATOM 18487 O O . THR A 1 38 ? -2.580 4.162 -5.381 1.00 0.00 1195 THR A O 11
ATOM 18498 N N . ASP A 1 39 ? -2.172 1.952 -4.862 1.00 0.00 1196 ASP A N 11
ATOM 18499 C CA . ASP A 1 39 ? -1.775 2.185 -3.453 1.00 0.00 1196 ASP A CA 11
ATOM 18500 C C . ASP A 1 39 ? -0.572 3.122 -3.431 1.00 0.00 1196 ASP A C 11
ATOM 18501 O O . ASP A 1 39 ? -0.539 4.079 -2.690 1.00 0.00 1196 ASP A O 11
ATOM 18510 N N . LEU A 1 40 ? 0.368 2.854 -4.328 1.00 0.00 1197 LEU A N 11
ATOM 18511 C CA . LEU A 1 40 ? 1.667 3.521 -4.375 1.00 0.00 1197 LEU A CA 11
ATOM 18512 C C . LEU A 1 40 ? 1.517 5.021 -4.678 1.00 0.00 1197 LEU A C 11
ATOM 18513 O O . LEU A 1 40 ? 2.297 5.848 -4.185 1.00 0.00 1197 LEU A O 11
ATOM 18529 N N . ILE A 1 41 ? 0.514 5.350 -5.511 1.00 0.00 1198 ILE A N 11
ATOM 18530 C CA . ILE A 1 41 ? 0.141 6.744 -5.799 1.00 0.00 1198 ILE A CA 11
ATOM 18531 C C . ILE A 1 41 ? -0.377 7.436 -4.516 1.00 0.00 1198 ILE A C 11
ATOM 18532 O O . ILE A 1 41 ? 0.007 8.581 -4.230 1.00 0.00 1198 ILE A O 11
ATOM 18548 N N . GLU A 1 42 ? -1.228 6.727 -3.719 1.00 0.00 1199 GLU A N 11
ATOM 18549 C CA . GLU A 1 42 ? -1.751 7.299 -2.450 1.00 0.00 1199 GLU A CA 11
ATOM 18550 C C . GLU A 1 42 ? -0.702 7.218 -1.323 1.00 0.00 1199 GLU A C 11
ATOM 18551 O O . GLU A 1 42 ? -0.869 7.846 -0.275 1.00 0.00 1199 GLU A O 11
ATOM 18563 N N . GLU A 1 43 ? 0.390 6.453 -1.552 1.00 0.00 1200 GLU A N 11
ATOM 18564 C CA . GLU A 1 43 ? 1.551 6.403 -0.637 1.00 0.00 1200 GLU A CA 11
ATOM 18565 C C . GLU A 1 43 ? 2.580 7.498 -0.986 1.00 0.00 1200 GLU A C 11
ATOM 18566 O O . GLU A 1 43 ? 3.550 7.698 -0.243 1.00 0.00 1200 GLU A O 11
ATOM 18578 N N . LYS A 1 44 ? 2.343 8.203 -2.129 1.00 0.00 1201 LYS A N 11
ATOM 18579 C CA . LYS A 1 44 ? 3.243 9.250 -2.698 1.00 0.00 1201 LYS A CA 11
ATOM 18580 C C . LYS A 1 44 ? 4.644 8.670 -3.039 1.00 0.00 1201 LYS A C 11
ATOM 18581 O O . LYS A 1 44 ? 5.599 9.420 -3.288 1.00 0.00 1201 LYS A O 11
ATOM 18600 N N . ASP A 1 45 ? 4.727 7.329 -3.121 1.00 0.00 1202 ASP A N 11
ATOM 18601 C CA . ASP A 1 45 ? 5.989 6.587 -3.313 1.00 0.00 1202 ASP A CA 11
ATOM 18602 C C . ASP A 1 45 ? 6.047 6.034 -4.752 1.00 0.00 1202 ASP A C 11
ATOM 18603 O O . ASP A 1 45 ? 6.643 4.985 -5.025 1.00 0.00 1202 ASP A O 11
ATOM 18612 N N . LEU A 1 46 ? 5.506 6.842 -5.698 1.00 0.00 1203 LEU A N 11
ATOM 18613 C CA . LEU A 1 46 ? 5.365 6.476 -7.129 1.00 0.00 1203 LEU A CA 11
ATOM 18614 C C . LEU A 1 46 ? 6.730 6.412 -7.861 1.00 0.00 1203 LEU A C 11
ATOM 18615 O O . LEU A 1 46 ? 6.788 6.270 -9.089 1.00 0.00 1203 LEU A O 11
ATOM 18631 N N . GLU A 1 47 ? 7.816 6.524 -7.078 1.00 0.00 1204 GLU A N 11
ATOM 18632 C CA . GLU A 1 47 ? 9.188 6.202 -7.499 1.00 0.00 1204 GLU A CA 11
ATOM 18633 C C . GLU A 1 47 ? 9.237 4.809 -8.150 1.00 0.00 1204 GLU A C 11
ATOM 18634 O O . GLU A 1 47 ? 9.741 4.664 -9.272 1.00 0.00 1204 GLU A O 11
ATOM 18646 N N . LYS A 1 48 ? 8.699 3.795 -7.430 1.00 0.00 1205 LYS A N 11
ATOM 18647 C CA . LYS A 1 48 ? 8.623 2.423 -7.937 1.00 0.00 1205 LYS A CA 11
ATOM 18648 C C . LYS A 1 48 ? 7.694 2.363 -9.153 1.00 0.00 1205 LYS A C 11
ATOM 18649 O O . LYS A 1 48 ? 8.003 1.670 -10.090 1.00 0.00 1205 LYS A O 11
ATOM 18668 N N . LEU A 1 49 ? 6.576 3.132 -9.124 1.00 0.00 1206 LEU A N 11
ATOM 18669 C CA . LEU A 1 49 ? 5.527 3.114 -10.186 1.00 0.00 1206 LEU A CA 11
ATOM 18670 C C . LEU A 1 49 ? 6.149 3.308 -11.568 1.00 0.00 1206 LEU A C 11
ATOM 18671 O O . LEU A 1 49 ? 5.736 2.677 -12.539 1.00 0.00 1206 LEU A O 11
ATOM 18687 N N . ASP A 1 50 ? 7.184 4.152 -11.615 1.00 0.00 1207 ASP A N 11
ATOM 18688 C CA . ASP A 1 50 ? 7.987 4.362 -12.828 1.00 0.00 1207 ASP A CA 11
ATOM 18689 C C . ASP A 1 50 ? 8.596 3.023 -13.310 1.00 0.00 1207 ASP A C 11
ATOM 18690 O O . ASP A 1 50 ? 8.223 2.523 -14.367 1.00 0.00 1207 ASP A O 11
ATOM 18699 N N . LEU A 1 51 ? 9.459 2.417 -12.476 1.00 0.00 1208 LEU A N 11
ATOM 18700 C CA . LEU A 1 51 ? 10.235 1.209 -12.845 1.00 0.00 1208 LEU A CA 11
ATOM 18701 C C . LEU A 1 51 ? 9.337 -0.045 -12.997 1.00 0.00 1208 LEU A C 11
ATOM 18702 O O . LEU A 1 51 ? 9.476 -0.777 -13.959 1.00 0.00 1208 LEU A O 11
ATOM 18718 N N . VAL A 1 52 ? 8.450 -0.275 -12.021 1.00 0.00 1209 VAL A N 11
ATOM 18719 C CA . VAL A 1 52 ? 7.493 -1.411 -11.979 1.00 0.00 1209 VAL A CA 11
ATOM 18720 C C . VAL A 1 52 ? 6.646 -1.486 -13.275 1.00 0.00 1209 VAL A C 11
ATOM 18721 O O . VAL A 1 52 ? 6.502 -2.565 -13.873 1.00 0.00 1209 VAL A O 11
ATOM 18734 N N . ILE A 1 53 ? 6.110 -0.327 -13.707 1.00 0.00 1210 ILE A N 11
ATOM 18735 C CA . ILE A 1 53 ? 5.345 -0.221 -14.967 1.00 0.00 1210 ILE A CA 11
ATOM 18736 C C . ILE A 1 53 ? 6.280 -0.415 -16.181 1.00 0.00 1210 ILE A C 11
ATOM 18737 O O . ILE A 1 53 ? 5.917 -1.095 -17.138 1.00 0.00 1210 ILE A O 11
ATOM 18753 N N . LYS A 1 54 ? 7.491 0.166 -16.117 1.00 0.00 1211 LYS A N 11
ATOM 18754 C CA . LYS A 1 54 ? 8.519 0.015 -17.178 1.00 0.00 1211 LYS A CA 11
ATOM 18755 C C . LYS A 1 54 ? 8.991 -1.452 -17.312 1.00 0.00 1211 LYS A C 11
ATOM 18756 O O . LYS A 1 54 ? 9.388 -1.877 -18.392 1.00 0.00 1211 LYS A O 11
ATOM 18775 N N . TYR A 1 55 ? 8.906 -2.211 -16.210 1.00 0.00 1212 TYR A N 11
ATOM 18776 C CA . TYR A 1 55 ? 9.264 -3.638 -16.169 1.00 0.00 1212 TYR A CA 11
ATOM 18777 C C . TYR A 1 55 ? 8.206 -4.457 -16.895 1.00 0.00 1212 TYR A C 11
ATOM 18778 O O . TYR A 1 55 ? 8.523 -5.156 -17.867 1.00 0.00 1212 TYR A O 11
ATOM 18796 N N . MET A 1 56 ? 6.948 -4.361 -16.408 1.00 0.00 1213 MET A N 11
ATOM 18797 C CA . MET A 1 56 ? 5.822 -5.069 -17.023 1.00 0.00 1213 MET A CA 11
ATOM 18798 C C . MET A 1 56 ? 5.706 -4.752 -18.530 1.00 0.00 1213 MET A C 11
ATOM 18799 O O . MET A 1 56 ? 5.658 -5.675 -19.330 1.00 0.00 1213 MET A O 11
ATOM 18813 N N . LYS A 1 57 ? 5.789 -3.464 -18.931 1.00 0.00 1214 LYS A N 11
ATOM 18814 C CA . LYS A 1 57 ? 5.673 -3.097 -20.357 1.00 0.00 1214 LYS A CA 11
ATOM 18815 C C . LYS A 1 57 ? 6.852 -3.632 -21.187 1.00 0.00 1214 LYS A C 11
ATOM 18816 O O . LYS A 1 57 ? 6.662 -4.007 -22.344 1.00 0.00 1214 LYS A O 11
ATOM 18835 N N . ARG A 1 58 ? 8.071 -3.684 -20.587 1.00 0.00 1215 ARG A N 11
ATOM 18836 C CA . ARG A 1 58 ? 9.282 -4.044 -21.343 1.00 0.00 1215 ARG A CA 11
ATOM 18837 C C . ARG A 1 58 ? 9.232 -5.501 -21.769 1.00 0.00 1215 ARG A C 11
ATOM 18838 O O . ARG A 1 58 ? 9.238 -5.767 -22.952 1.00 0.00 1215 ARG A O 11
ATOM 18859 N N . LEU A 1 59 ? 9.056 -6.417 -20.805 1.00 0.00 1216 LEU A N 11
ATOM 18860 C CA . LEU A 1 59 ? 9.106 -7.867 -21.059 1.00 0.00 1216 LEU A CA 11
ATOM 18861 C C . LEU A 1 59 ? 7.830 -8.387 -21.772 1.00 0.00 1216 LEU A C 11
ATOM 18862 O O . LEU A 1 59 ? 7.904 -9.378 -22.510 1.00 0.00 1216 LEU A O 11
ATOM 18878 N N . MET A 1 60 ? 6.673 -7.722 -21.555 1.00 0.00 1217 MET A N 11
ATOM 18879 C CA . MET A 1 60 ? 5.380 -8.139 -22.158 1.00 0.00 1217 MET A CA 11
ATOM 18880 C C . MET A 1 60 ? 5.325 -7.733 -23.640 1.00 0.00 1217 MET A C 11
ATOM 18881 O O . MET A 1 60 ? 5.035 -8.569 -24.497 1.00 0.00 1217 MET A O 11
ATOM 18895 N N . GLN A 1 61 ? 5.639 -6.455 -23.932 1.00 0.00 1218 GLN A N 11
ATOM 18896 C CA . GLN A 1 61 ? 5.662 -5.925 -25.323 1.00 0.00 1218 GLN A CA 11
ATOM 18897 C C . GLN A 1 61 ? 6.904 -6.439 -26.092 1.00 0.00 1218 GLN A C 11
ATOM 18898 O O . GLN A 1 61 ? 6.957 -6.364 -27.322 1.00 0.00 1218 GLN A O 11
ATOM 18912 N N . GLN A 1 62 ? 7.904 -6.931 -25.338 1.00 0.00 1219 GLN A N 11
ATOM 18913 C CA . GLN A 1 62 ? 9.060 -7.694 -25.868 1.00 0.00 1219 GLN A CA 11
ATOM 18914 C C . GLN A 1 62 ? 8.596 -9.077 -26.342 1.00 0.00 1219 GLN A C 11
ATOM 18915 O O . GLN A 1 62 ? 9.049 -9.582 -27.378 1.00 0.00 1219 GLN A O 11
ATOM 18929 N N . SER A 1 63 ? 7.694 -9.686 -25.551 1.00 0.00 1220 SER A N 11
ATOM 18930 C CA . SER A 1 63 ? 7.102 -11.000 -25.858 1.00 0.00 1220 SER A CA 11
ATOM 18931 C C . SER A 1 63 ? 6.134 -10.879 -27.066 1.00 0.00 1220 SER A C 11
ATOM 18932 O O . SER A 1 63 ? 5.995 -11.825 -27.850 1.00 0.00 1220 SER A O 11
ATOM 18940 N N . VAL A 1 64 ? 5.479 -9.692 -27.175 1.00 0.00 1221 VAL A N 11
ATOM 18941 C CA . VAL A 1 64 ? 4.652 -9.255 -28.330 1.00 0.00 1221 VAL A CA 11
ATOM 18942 C C . VAL A 1 64 ? 3.279 -9.968 -28.377 1.00 0.00 1221 VAL A C 11
ATOM 18943 O O . VAL A 1 64 ? 2.231 -9.326 -28.239 1.00 0.00 1221 VAL A O 11
ATOM 18956 N N . GLU A 1 65 ? 3.298 -11.290 -28.559 1.00 0.00 1222 GLU A N 11
ATOM 18957 C CA . GLU A 1 65 ? 2.080 -12.118 -28.718 1.00 0.00 1222 GLU A CA 11
ATOM 18958 C C . GLU A 1 65 ? 1.858 -12.995 -27.469 1.00 0.00 1222 GLU A C 11
ATOM 18959 O O . GLU A 1 65 ? 2.305 -14.143 -27.418 1.00 0.00 1222 GLU A O 11
ATOM 18971 N N . SER A 1 66 ? 1.189 -12.424 -26.455 1.00 0.00 1223 SER A N 11
ATOM 18972 C CA . SER A 1 66 ? 0.886 -13.115 -25.186 1.00 0.00 1223 SER A CA 11
ATOM 18973 C C . SER A 1 66 ? -0.351 -12.490 -24.527 1.00 0.00 1223 SER A C 11
ATOM 18974 O O . SER A 1 66 ? -0.677 -11.319 -24.784 1.00 0.00 1223 SER A O 11
ATOM 18982 N N . VAL A 1 67 ? -1.015 -13.270 -23.646 1.00 0.00 1224 VAL A N 11
ATOM 18983 C CA . VAL A 1 67 ? -2.097 -12.761 -22.769 1.00 0.00 1224 VAL A CA 11
ATOM 18984 C C . VAL A 1 67 ? -1.561 -11.681 -21.806 1.00 0.00 1224 VAL A C 11
ATOM 18985 O O . VAL A 1 67 ? -2.325 -10.870 -21.291 1.00 0.00 1224 VAL A O 11
ATOM 18998 N N . TRP A 1 68 ? -0.231 -11.731 -21.574 1.00 0.00 1225 TRP A N 11
ATOM 18999 C CA . TRP A 1 68 ? 0.537 -10.735 -20.810 1.00 0.00 1225 TRP A CA 11
ATOM 19000 C C . TRP A 1 68 ? 0.367 -9.308 -21.368 1.00 0.00 1225 TRP A C 11
ATOM 19001 O O . TRP A 1 68 ? 0.388 -8.349 -20.607 1.00 0.00 1225 TRP A O 11
ATOM 19022 N N . ASN A 1 69 ? 0.212 -9.192 -22.698 1.00 0.00 1226 ASN A N 11
ATOM 19023 C CA . ASN A 1 69 ? 0.042 -7.892 -23.389 1.00 0.00 1226 ASN A CA 11
ATOM 19024 C C . ASN A 1 69 ? -1.368 -7.321 -23.155 1.00 0.00 1226 ASN A C 11
ATOM 19025 O O . ASN A 1 69 ? -1.535 -6.107 -22.979 1.00 0.00 1226 ASN A O 11
ATOM 19036 N N . MET A 1 70 ? -2.377 -8.213 -23.143 1.00 0.00 1227 MET A N 11
ATOM 19037 C CA . MET A 1 70 ? -3.782 -7.841 -22.856 1.00 0.00 1227 MET A CA 11
ATOM 19038 C C . MET A 1 70 ? -3.951 -7.536 -21.354 1.00 0.00 1227 MET A C 11
ATOM 19039 O O . MET A 1 70 ? -4.762 -6.679 -20.962 1.00 0.00 1227 MET A O 11
ATOM 19053 N N . ALA A 1 71 ? -3.164 -8.250 -20.526 1.00 0.00 1228 ALA A N 11
ATOM 19054 C CA . ALA A 1 71 ? -3.127 -8.053 -19.070 1.00 0.00 1228 ALA A CA 11
ATOM 19055 C C . ALA A 1 71 ? -2.506 -6.690 -18.770 1.00 0.00 1228 ALA A C 11
ATOM 19056 O O . ALA A 1 71 ? -3.032 -5.940 -17.971 1.00 0.00 1228 ALA A O 11
ATOM 19063 N N . PHE A 1 72 ? -1.404 -6.376 -19.481 1.00 0.00 1229 PHE A N 11
ATOM 19064 C CA . PHE A 1 72 ? -0.707 -5.073 -19.398 1.00 0.00 1229 PHE A CA 11
ATOM 19065 C C . PHE A 1 72 ? -1.659 -3.909 -19.742 1.00 0.00 1229 PHE A C 11
ATOM 19066 O O . PHE A 1 72 ? -1.648 -2.871 -19.068 1.00 0.00 1229 PHE A O 11
ATOM 19083 N N . ASP A 1 73 ? -2.457 -4.098 -20.807 1.00 0.00 1230 ASP A N 11
ATOM 19084 C CA . ASP A 1 73 ? -3.472 -3.118 -21.248 1.00 0.00 1230 ASP A CA 11
ATOM 19085 C C . ASP A 1 73 ? -4.430 -2.781 -20.083 1.00 0.00 1230 ASP A C 11
ATOM 19086 O O . ASP A 1 73 ? -4.724 -1.607 -19.829 1.00 0.00 1230 ASP A O 11
ATOM 19095 N N . PHE A 1 74 ? -4.855 -3.837 -19.366 1.00 0.00 1231 PHE A N 11
ATOM 19096 C CA . PHE A 1 74 ? -5.713 -3.730 -18.171 1.00 0.00 1231 PHE A CA 11
ATOM 19097 C C . PHE A 1 74 ? -4.983 -2.986 -17.028 1.00 0.00 1231 PHE A C 11
ATOM 19098 O O . PHE A 1 74 ? -5.482 -1.974 -16.527 1.00 0.00 1231 PHE A O 11
ATOM 19115 N N . ILE A 1 75 ? -3.778 -3.478 -16.668 1.00 0.00 1232 ILE A N 11
ATOM 19116 C CA . ILE A 1 75 ? -2.996 -2.993 -15.501 1.00 0.00 1232 ILE A CA 11
ATOM 19117 C C . ILE A 1 75 ? -2.735 -1.481 -15.603 1.00 0.00 1232 ILE A C 11
ATOM 19118 O O . ILE A 1 75 ? -3.119 -0.706 -14.709 1.00 0.00 1232 ILE A O 11
ATOM 19134 N N . LEU A 1 76 ? -2.110 -1.090 -16.728 1.00 0.00 1233 LEU A N 11
ATOM 19135 C CA . LEU A 1 76 ? -1.721 0.298 -16.993 1.00 0.00 1233 LEU A CA 11
ATOM 19136 C C . LEU A 1 76 ? -2.958 1.203 -17.069 1.00 0.00 1233 LEU A C 11
ATOM 19137 O O . LEU A 1 76 ? -2.917 2.322 -16.574 1.00 0.00 1233 LEU A O 11
ATOM 19153 N N . ASP A 1 77 ? -4.068 0.697 -17.655 1.00 0.00 1234 ASP A N 11
ATOM 19154 C CA . ASP A 1 77 ? -5.322 1.479 -17.767 1.00 0.00 1234 ASP A CA 11
ATOM 19155 C C . ASP A 1 77 ? -5.838 1.918 -16.381 1.00 0.00 1234 ASP A C 11
ATOM 19156 O O . ASP A 1 77 ? -6.052 3.111 -16.150 1.00 0.00 1234 ASP A O 11
ATOM 19165 N N . ASN A 1 78 ? -5.979 0.947 -15.462 1.00 0.00 1235 ASN A N 11
ATOM 19166 C CA . ASN A 1 78 ? -6.536 1.182 -14.111 1.00 0.00 1235 ASN A CA 11
ATOM 19167 C C . ASN A 1 78 ? -5.679 2.177 -13.307 1.00 0.00 1235 ASN A C 11
ATOM 19168 O O . ASN A 1 78 ? -6.221 3.101 -12.691 1.00 0.00 1235 ASN A O 11
ATOM 19179 N N . VAL A 1 79 ? -4.344 1.991 -13.329 1.00 0.00 1236 VAL A N 11
ATOM 19180 C CA . VAL A 1 79 ? -3.422 2.833 -12.543 1.00 0.00 1236 VAL A CA 11
ATOM 19181 C C . VAL A 1 79 ? -3.292 4.254 -13.142 1.00 0.00 1236 VAL A C 11
ATOM 19182 O O . VAL A 1 79 ? -3.155 5.226 -12.402 1.00 0.00 1236 VAL A O 11
ATOM 19195 N N . GLN A 1 80 ? -3.374 4.356 -14.481 1.00 0.00 1237 GLN A N 11
ATOM 19196 C CA . GLN A 1 80 ? -3.221 5.637 -15.217 1.00 0.00 1237 GLN A CA 11
ATOM 19197 C C . GLN A 1 80 ? -4.448 6.544 -14.952 1.00 0.00 1237 GLN A C 11
ATOM 19198 O O . GLN A 1 80 ? -4.325 7.768 -14.812 1.00 0.00 1237 GLN A O 11
ATOM 19212 N N . VAL A 1 81 ? -5.625 5.894 -14.873 1.00 0.00 1238 VAL A N 11
ATOM 19213 C CA . VAL A 1 81 ? -6.914 6.537 -14.555 1.00 0.00 1238 VAL A CA 11
ATOM 19214 C C . VAL A 1 81 ? -6.944 7.024 -13.082 1.00 0.00 1238 VAL A C 11
ATOM 19215 O O . VAL A 1 81 ? -7.357 8.161 -12.806 1.00 0.00 1238 VAL A O 11
ATOM 19228 N N . VAL A 1 82 ? -6.474 6.168 -12.152 1.00 0.00 1239 VAL A N 11
ATOM 19229 C CA . VAL A 1 82 ? -6.336 6.534 -10.723 1.00 0.00 1239 VAL A CA 11
ATOM 19230 C C . VAL A 1 82 ? -5.391 7.740 -10.575 1.00 0.00 1239 VAL A C 11
ATOM 19231 O O . VAL A 1 82 ? -5.718 8.714 -9.891 1.00 0.00 1239 VAL A O 11
ATOM 19244 N N . LEU A 1 83 ? -4.267 7.673 -11.305 1.00 0.00 1240 LEU A N 11
ATOM 19245 C CA . LEU A 1 83 ? -3.207 8.698 -11.302 1.00 0.00 1240 LEU A CA 11
ATOM 19246 C C . LEU A 1 83 ? -3.759 10.067 -11.745 1.00 0.00 1240 LEU A C 11
ATOM 19247 O O . LEU A 1 83 ? -3.460 11.087 -11.131 1.00 0.00 1240 LEU A O 11
ATOM 19263 N N . GLN A 1 84 ? -4.616 10.071 -12.780 1.00 0.00 1241 GLN A N 11
ATOM 19264 C CA . GLN A 1 84 ? -5.162 11.321 -13.348 1.00 0.00 1241 GLN A CA 11
ATOM 19265 C C . GLN A 1 84 ? -6.177 11.973 -12.377 1.00 0.00 1241 GLN A C 11
ATOM 19266 O O . GLN A 1 84 ? -6.261 13.205 -12.296 1.00 0.00 1241 GLN A O 11
ATOM 19280 N N . GLN A 1 85 ? -6.928 11.131 -11.631 1.00 0.00 1242 GLN A N 11
ATOM 19281 C CA . GLN A 1 85 ? -7.976 11.597 -10.698 1.00 0.00 1242 GLN A CA 11
ATOM 19282 C C . GLN A 1 85 ? -7.381 12.200 -9.406 1.00 0.00 1242 GLN A C 11
ATOM 19283 O O . GLN A 1 85 ? -7.770 13.303 -9.000 1.00 0.00 1242 GLN A O 11
ATOM 19297 N N . THR A 1 86 ? -6.445 11.481 -8.761 1.00 0.00 1243 THR A N 11
ATOM 19298 C CA . THR A 1 86 ? -5.881 11.903 -7.454 1.00 0.00 1243 THR A CA 11
ATOM 19299 C C . THR A 1 86 ? -4.714 12.892 -7.621 1.00 0.00 1243 THR A C 11
ATOM 19300 O O . THR A 1 86 ? -4.678 13.936 -6.960 1.00 0.00 1243 THR A O 11
ATOM 19311 N N . TYR A 1 87 ? -3.779 12.566 -8.515 1.00 0.00 1244 TYR A N 11
ATOM 19312 C CA . TYR A 1 87 ? -2.518 13.304 -8.673 1.00 0.00 1244 TYR A CA 11
ATOM 19313 C C . TYR A 1 87 ? -2.740 14.553 -9.549 1.00 0.00 1244 TYR A C 11
ATOM 19314 O O . TYR A 1 87 ? -1.983 15.528 -9.469 1.00 0.00 1244 TYR A O 11
ATOM 19332 N N . GLY A 1 88 ? -3.795 14.497 -10.394 1.00 0.00 1245 GLY A N 11
ATOM 19333 C CA . GLY A 1 88 ? -4.147 15.598 -11.295 1.00 0.00 1245 GLY A CA 11
ATOM 19334 C C . GLY A 1 88 ? -3.255 15.656 -12.530 1.00 0.00 1245 GLY A C 11
ATOM 19335 O O . GLY A 1 88 ? -3.346 16.596 -13.327 1.00 0.00 1245 GLY A O 11
ATOM 19339 N N . SER A 1 89 ? -2.390 14.639 -12.687 1.00 0.00 1246 SER A N 11
ATOM 19340 C CA . SER A 1 89 ? -1.422 14.558 -13.776 1.00 0.00 1246 SER A CA 11
ATOM 19341 C C . SER A 1 89 ? -1.146 13.081 -14.106 1.00 0.00 1246 SER A C 11
ATOM 19342 O O . SER A 1 89 ? -1.499 12.184 -13.327 1.00 0.00 1246 SER A O 11
ATOM 19350 N N . THR A 1 90 ? -0.508 12.846 -15.265 1.00 0.00 1247 THR A N 11
ATOM 19351 C CA . THR A 1 90 ? -0.211 11.498 -15.784 1.00 0.00 1247 THR A CA 11
ATOM 19352 C C . THR A 1 90 ? 1.210 11.458 -16.374 1.00 0.00 1247 THR A C 11
ATOM 19353 O O . THR A 1 90 ? 1.552 12.295 -17.221 1.00 0.00 1247 THR A O 11
ATOM 19364 N N . LEU A 1 91 ? 2.032 10.497 -15.914 1.00 0.00 1248 LEU A N 11
ATOM 19365 C CA . LEU A 1 91 ? 3.362 10.240 -16.497 1.00 0.00 1248 LEU A CA 11
ATOM 19366 C C . LEU A 1 91 ? 3.218 9.463 -17.825 1.00 0.00 1248 LEU A C 11
ATOM 19367 O O . LEU A 1 91 ? 2.304 8.648 -17.975 1.00 0.00 1248 LEU A O 11
ATOM 19383 N N . LYS A 1 92 ? 4.084 9.761 -18.806 1.00 0.00 1249 LYS A N 11
ATOM 19384 C CA . LYS A 1 92 ? 4.154 8.993 -20.059 1.00 0.00 1249 LYS A CA 11
ATOM 19385 C C . LYS A 1 92 ? 5.305 7.976 -19.952 1.00 0.00 1249 LYS A C 11
ATOM 19386 O O . LYS A 1 92 ? 6.468 8.351 -19.755 1.00 0.00 1249 LYS A O 11
ATOM 19405 N N . VAL A 1 93 ? 4.957 6.682 -20.029 1.00 0.00 1250 VAL A N 11
ATOM 19406 C CA . VAL A 1 93 ? 5.922 5.580 -19.891 1.00 0.00 1250 VAL A CA 11
ATOM 19407 C C . VAL A 1 93 ? 6.852 5.541 -21.115 1.00 0.00 1250 VAL A C 11
ATOM 19408 O O . VAL A 1 93 ? 8.079 5.438 -20.981 1.00 0.00 1250 VAL A O 11
ATOM 19421 N N . THR A 1 94 ? 6.239 5.633 -22.308 1.00 0.00 1251 THR A N 11
ATOM 19422 C CA . THR A 1 94 ? 6.967 5.679 -23.587 1.00 0.00 1251 THR A CA 11
ATOM 19423 C C . THR A 1 94 ? 7.530 7.086 -23.846 1.00 0.00 1251 THR A C 11
ATOM 19424 O O . THR A 1 94 ? 6.969 8.090 -23.397 1.00 0.00 1251 THR A O 11
ATOM 19435 N N . LYS B 2 1 ? -4.485 -27.686 -15.348 1.00 0.00 231 LYS B N 11
ATOM 19436 C CA . LYS B 2 1 ? -5.929 -27.909 -15.433 1.00 0.00 231 LYS B CA 11
ATOM 19437 C C . LYS B 2 1 ? -6.707 -26.614 -15.140 1.00 0.00 231 LYS B C 11
ATOM 19438 O O . LYS B 2 1 ? -7.842 -26.449 -15.600 1.00 0.00 231 LYS B O 11
ATOM 19457 N N . GLY B 2 2 ? -6.086 -25.706 -14.375 1.00 0.00 232 GLY B N 11
ATOM 19458 C CA . GLY B 2 2 ? -6.704 -24.429 -14.025 1.00 0.00 232 GLY B CA 11
ATOM 19459 C C . GLY B 2 2 ? -5.761 -23.541 -13.238 1.00 0.00 232 GLY B C 11
ATOM 19460 O O . GLY B 2 2 ? -4.534 -23.668 -13.367 1.00 0.00 232 GLY B O 11
ATOM 19464 N N . ASN B 2 3 ? -6.331 -22.641 -12.421 1.00 0.00 233 ASN B N 11
ATOM 19465 C CA . ASN B 2 3 ? -5.553 -21.721 -11.574 1.00 0.00 233 ASN B CA 11
ATOM 19466 C C . ASN B 2 3 ? -4.922 -22.492 -10.398 1.00 0.00 233 ASN B C 11
ATOM 19467 O O . ASN B 2 3 ? -5.623 -23.175 -9.636 1.00 0.00 233 ASN B O 11
ATOM 19478 N N . MET B 2 4 ? -3.583 -22.416 -10.295 1.00 0.00 234 MET B N 11
ATOM 19479 C CA . MET B 2 4 ? -2.827 -23.044 -9.198 1.00 0.00 234 MET B CA 11
ATOM 19480 C C . MET B 2 4 ? -3.017 -22.203 -7.932 1.00 0.00 234 MET B C 11
ATOM 19481 O O . MET B 2 4 ? -2.587 -21.052 -7.886 1.00 0.00 234 MET B O 11
ATOM 19495 N N . MET B 2 5 ? -3.696 -22.775 -6.921 1.00 0.00 235 MET B N 11
ATOM 19496 C CA . MET B 2 5 ? -4.066 -22.055 -5.690 1.00 0.00 235 MET B CA 11
ATOM 19497 C C . MET B 2 5 ? -2.854 -21.965 -4.737 1.00 0.00 235 MET B C 11
ATOM 19498 O O . MET B 2 5 ? -2.810 -22.594 -3.664 1.00 0.00 235 MET B O 11
ATOM 19512 N N . SER B 2 6 ? -1.876 -21.160 -5.199 1.00 0.00 236 SER B N 11
ATOM 19513 C CA . SER B 2 6 ? -0.563 -20.943 -4.590 1.00 0.00 236 SER B CA 11
ATOM 19514 C C . SER B 2 6 ? 0.236 -20.003 -5.528 1.00 0.00 236 SER B C 11
ATOM 19515 O O . SER B 2 6 ? 1.198 -20.436 -6.184 1.00 0.00 236 SER B O 11
ATOM 19523 N N . ASN B 2 7 ? -0.246 -18.737 -5.652 1.00 0.00 237 ASN B N 11
ATOM 19524 C CA . ASN B 2 7 ? 0.380 -17.684 -6.491 1.00 0.00 237 ASN B CA 11
ATOM 19525 C C . ASN B 2 7 ? 1.902 -17.617 -6.360 1.00 0.00 237 ASN B C 11
ATOM 19526 O O . ASN B 2 7 ? 2.445 -17.579 -5.252 1.00 0.00 237 ASN B O 11
ATOM 19537 N N . PHE B 2 8 ? 2.571 -17.621 -7.518 1.00 0.00 238 PHE B N 11
ATOM 19538 C CA . PHE B 2 8 ? 3.996 -17.312 -7.634 1.00 0.00 238 PHE B CA 11
ATOM 19539 C C . PHE B 2 8 ? 4.278 -15.910 -7.059 1.00 0.00 238 PHE B C 11
ATOM 19540 O O . PHE B 2 8 ? 5.290 -15.692 -6.391 1.00 0.00 238 PHE B O 11
ATOM 19557 N N . PHE B 2 9 ? 3.378 -14.962 -7.373 1.00 0.00 239 PHE B N 11
ATOM 19558 C CA . PHE B 2 9 ? 3.472 -13.582 -6.889 1.00 0.00 239 PHE B CA 11
ATOM 19559 C C . PHE B 2 9 ? 2.847 -13.507 -5.470 1.00 0.00 239 PHE B C 11
ATOM 19560 O O . PHE B 2 9 ? 3.464 -13.999 -4.521 1.00 0.00 239 PHE B O 11
ATOM 19577 N N . GLY B 2 10 ? 1.613 -12.929 -5.341 1.00 0.00 240 GLY B N 11
ATOM 19578 C CA . GLY B 2 10 ? 0.955 -12.703 -4.041 1.00 0.00 240 GLY B CA 11
ATOM 19579 C C . GLY B 2 10 ? 0.611 -13.974 -3.249 1.00 0.00 240 GLY B C 11
ATOM 19580 O O . GLY B 2 10 ? -0.554 -14.381 -3.194 1.00 0.00 240 GLY B O 11
ATOM 19584 N N . LYS B 2 11 ? 1.652 -14.557 -2.623 1.00 0.00 241 LYS B N 11
ATOM 19585 C CA . LYS B 2 11 ? 1.608 -15.780 -1.790 1.00 0.00 241 LYS B CA 11
ATOM 19586 C C . LYS B 2 11 ? 3.060 -16.111 -1.403 1.00 0.00 241 LYS B C 11
ATOM 19587 O O . LYS B 2 11 ? 3.344 -16.465 -0.255 1.00 0.00 241 LYS B O 11
ATOM 19606 N N . ALA B 2 12 ? 3.977 -16.006 -2.384 1.00 0.00 242 ALA B N 11
ATOM 19607 C CA . ALA B 2 12 ? 5.423 -16.166 -2.152 1.00 0.00 242 ALA B CA 11
ATOM 19608 C C . ALA B 2 12 ? 5.970 -14.905 -1.461 1.00 0.00 242 ALA B C 11
ATOM 19609 O O . ALA B 2 12 ? 6.275 -13.905 -2.124 1.00 0.00 242 ALA B O 11
ATOM 19616 N N . ALA B 2 13 ? 6.024 -14.950 -0.116 1.00 0.00 243 ALA B N 11
ATOM 19617 C CA . ALA B 2 13 ? 6.479 -13.824 0.707 1.00 0.00 243 ALA B CA 11
ATOM 19618 C C . ALA B 2 13 ? 8.010 -13.679 0.636 1.00 0.00 243 ALA B C 11
ATOM 19619 O O . ALA B 2 13 ? 8.741 -14.416 1.323 1.00 0.00 243 ALA B O 11
ATOM 19626 N N . MET B 2 14 ? 8.459 -12.777 -0.270 1.00 0.00 244 MET B N 11
ATOM 19627 C CA . MET B 2 14 ? 9.849 -12.282 -0.375 1.00 0.00 244 MET B CA 11
ATOM 19628 C C . MET B 2 14 ? 10.764 -13.301 -1.086 1.00 0.00 244 MET B C 11
ATOM 19629 O O . MET B 2 14 ? 10.647 -14.514 -0.873 1.00 0.00 244 MET B O 11
ATOM 19643 N N . ASN B 2 15 ? 11.678 -12.791 -1.940 1.00 0.00 245 ASN B N 11
ATOM 19644 C CA . ASN B 2 15 ? 12.556 -13.631 -2.785 1.00 0.00 245 ASN B CA 11
ATOM 19645 C C . ASN B 2 15 ? 13.827 -12.853 -3.182 1.00 0.00 245 ASN B C 11
ATOM 19646 O O . ASN B 2 15 ? 13.756 -11.750 -3.734 1.00 0.00 245 ASN B O 11
ATOM 19657 N N . LYS B 2 16 ? 14.993 -13.426 -2.851 1.00 0.00 246 LYS B N 11
ATOM 19658 C CA . LYS B 2 16 ? 16.303 -12.843 -3.185 1.00 0.00 246 LYS B CA 11
ATOM 19659 C C . LYS B 2 16 ? 16.867 -13.570 -4.423 1.00 0.00 246 LYS B C 11
ATOM 19660 O O . LYS B 2 16 ? 17.355 -14.714 -4.284 1.00 0.00 246 LYS B O 11
ATOM 19680 N N . ASN A 1 1 ? 3.463 -1.451 -0.385 1.00 0.00 1158 ASN A N 12
ATOM 19681 C CA . ASN A 1 1 ? 4.611 -2.341 -0.633 1.00 0.00 1158 ASN A CA 12
ATOM 19682 C C . ASN A 1 1 ? 4.363 -3.086 -1.946 1.00 0.00 1158 ASN A C 12
ATOM 19683 O O . ASN A 1 1 ? 3.346 -2.866 -2.609 1.00 0.00 1158 ASN A O 12
ATOM 19694 N N . LEU A 1 2 ? 5.311 -3.924 -2.349 1.00 0.00 1159 LEU A N 12
ATOM 19695 C CA . LEU A 1 2 ? 5.071 -4.963 -3.367 1.00 0.00 1159 LEU A CA 12
ATOM 19696 C C . LEU A 1 2 ? 4.826 -6.281 -2.611 1.00 0.00 1159 LEU A C 12
ATOM 19697 O O . LEU A 1 2 ? 4.139 -6.250 -1.580 1.00 0.00 1159 LEU A O 12
ATOM 19713 N N . ALA A 1 3 ? 5.302 -7.431 -3.107 1.00 0.00 1160 ALA A N 12
ATOM 19714 C CA . ALA A 1 3 ? 5.010 -8.721 -2.462 1.00 0.00 1160 ALA A CA 12
ATOM 19715 C C . ALA A 1 3 ? 5.789 -8.870 -1.137 1.00 0.00 1160 ALA A C 12
ATOM 19716 O O . ALA A 1 3 ? 6.894 -9.414 -1.107 1.00 0.00 1160 ALA A O 12
ATOM 19723 N N . GLY A 1 4 ? 5.232 -8.281 -0.055 1.00 0.00 1161 GLY A N 12
ATOM 19724 C CA . GLY A 1 4 ? 5.773 -8.465 1.295 1.00 0.00 1161 GLY A CA 12
ATOM 19725 C C . GLY A 1 4 ? 7.034 -7.646 1.565 1.00 0.00 1161 GLY A C 12
ATOM 19726 O O . GLY A 1 4 ? 7.666 -7.821 2.611 1.00 0.00 1161 GLY A O 12
ATOM 19730 N N . ALA A 1 5 ? 7.374 -6.737 0.628 1.00 0.00 1162 ALA A N 12
ATOM 19731 C CA . ALA A 1 5 ? 8.576 -5.893 0.700 1.00 0.00 1162 ALA A CA 12
ATOM 19732 C C . ALA A 1 5 ? 8.511 -4.808 -0.386 1.00 0.00 1162 ALA A C 12
ATOM 19733 O O . ALA A 1 5 ? 7.895 -5.005 -1.440 1.00 0.00 1162 ALA A O 12
ATOM 19740 N N . VAL A 1 6 ? 9.130 -3.653 -0.098 1.00 0.00 1163 VAL A N 12
ATOM 19741 C CA . VAL A 1 6 ? 9.224 -2.509 -1.034 1.00 0.00 1163 VAL A CA 12
ATOM 19742 C C . VAL A 1 6 ? 10.588 -2.546 -1.789 1.00 0.00 1163 VAL A C 12
ATOM 19743 O O . VAL A 1 6 ? 10.816 -1.760 -2.724 1.00 0.00 1163 VAL A O 12
ATOM 19756 N N . GLU A 1 7 ? 11.471 -3.490 -1.374 1.00 0.00 1164 GLU A N 12
ATOM 19757 C CA . GLU A 1 7 ? 12.844 -3.645 -1.910 1.00 0.00 1164 GLU A CA 12
ATOM 19758 C C . GLU A 1 7 ? 12.775 -3.899 -3.426 1.00 0.00 1164 GLU A C 12
ATOM 19759 O O . GLU A 1 7 ? 12.298 -4.954 -3.831 1.00 0.00 1164 GLU A O 12
ATOM 19771 N N . PHE A 1 8 ? 13.225 -2.936 -4.255 1.00 0.00 1165 PHE A N 12
ATOM 19772 C CA . PHE A 1 8 ? 13.073 -3.025 -5.722 1.00 0.00 1165 PHE A CA 12
ATOM 19773 C C . PHE A 1 8 ? 13.813 -4.248 -6.320 1.00 0.00 1165 PHE A C 12
ATOM 19774 O O . PHE A 1 8 ? 13.435 -4.718 -7.386 1.00 0.00 1165 PHE A O 12
ATOM 19791 N N . ASN A 1 9 ? 14.833 -4.778 -5.628 1.00 0.00 1166 ASN A N 12
ATOM 19792 C CA . ASN A 1 9 ? 15.524 -6.003 -6.079 1.00 0.00 1166 ASN A CA 12
ATOM 19793 C C . ASN A 1 9 ? 14.545 -7.185 -5.996 1.00 0.00 1166 ASN A C 12
ATOM 19794 O O . ASN A 1 9 ? 14.485 -8.014 -6.895 1.00 0.00 1166 ASN A O 12
ATOM 19805 N N . ASP A 1 10 ? 13.773 -7.201 -4.895 1.00 0.00 1167 ASP A N 12
ATOM 19806 C CA . ASP A 1 10 ? 12.770 -8.235 -4.603 1.00 0.00 1167 ASP A CA 12
ATOM 19807 C C . ASP A 1 10 ? 11.607 -8.151 -5.617 1.00 0.00 1167 ASP A C 12
ATOM 19808 O O . ASP A 1 10 ? 11.198 -9.159 -6.199 1.00 0.00 1167 ASP A O 12
ATOM 19817 N N . VAL A 1 11 ? 11.122 -6.915 -5.811 1.00 0.00 1168 VAL A N 12
ATOM 19818 C CA . VAL A 1 11 ? 10.106 -6.539 -6.821 1.00 0.00 1168 VAL A CA 12
ATOM 19819 C C . VAL A 1 11 ? 10.484 -7.060 -8.226 1.00 0.00 1168 VAL A C 12
ATOM 19820 O O . VAL A 1 11 ? 9.715 -7.774 -8.882 1.00 0.00 1168 VAL A O 12
ATOM 19833 N N . LYS A 1 12 ? 11.695 -6.681 -8.634 1.00 0.00 1169 LYS A N 12
ATOM 19834 C CA . LYS A 1 12 ? 12.308 -7.027 -9.928 1.00 0.00 1169 LYS A CA 12
ATOM 19835 C C . LYS A 1 12 ? 12.472 -8.551 -10.063 1.00 0.00 1169 LYS A C 12
ATOM 19836 O O . LYS A 1 12 ? 12.247 -9.108 -11.145 1.00 0.00 1169 LYS A O 12
ATOM 19855 N N . THR A 1 13 ? 12.876 -9.202 -8.942 1.00 0.00 1170 THR A N 12
ATOM 19856 C CA . THR A 1 13 ? 13.030 -10.670 -8.863 1.00 0.00 1170 THR A CA 12
ATOM 19857 C C . THR A 1 13 ? 11.714 -11.376 -9.214 1.00 0.00 1170 THR A C 12
ATOM 19858 O O . THR A 1 13 ? 11.726 -12.373 -9.912 1.00 0.00 1170 THR A O 12
ATOM 19869 N N . LEU A 1 14 ? 10.575 -10.842 -8.742 1.00 0.00 1171 LEU A N 12
ATOM 19870 C CA . LEU A 1 14 ? 9.273 -11.441 -9.060 1.00 0.00 1171 LEU A CA 12
ATOM 19871 C C . LEU A 1 14 ? 8.943 -11.196 -10.537 1.00 0.00 1171 LEU A C 12
ATOM 19872 O O . LEU A 1 14 ? 8.908 -12.137 -11.310 1.00 0.00 1171 LEU A O 12
ATOM 19888 N N . LEU A 1 15 ? 8.838 -9.893 -10.907 1.00 0.00 1172 LEU A N 12
ATOM 19889 C CA . LEU A 1 15 ? 8.363 -9.428 -12.239 1.00 0.00 1172 LEU A CA 12
ATOM 19890 C C . LEU A 1 15 ? 9.067 -10.155 -13.404 1.00 0.00 1172 LEU A C 12
ATOM 19891 O O . LEU A 1 15 ? 8.414 -10.560 -14.360 1.00 0.00 1172 LEU A O 12
ATOM 19907 N N . ARG A 1 16 ? 10.392 -10.351 -13.289 1.00 0.00 1173 ARG A N 12
ATOM 19908 C CA . ARG A 1 16 ? 11.218 -10.863 -14.398 1.00 0.00 1173 ARG A CA 12
ATOM 19909 C C . ARG A 1 16 ? 10.794 -12.298 -14.810 1.00 0.00 1173 ARG A C 12
ATOM 19910 O O . ARG A 1 16 ? 10.351 -12.512 -15.960 1.00 0.00 1173 ARG A O 12
ATOM 19931 N N . GLU A 1 17 ? 10.862 -13.264 -13.856 1.00 0.00 1174 GLU A N 12
ATOM 19932 C CA . GLU A 1 17 ? 10.414 -14.647 -14.131 1.00 0.00 1174 GLU A CA 12
ATOM 19933 C C . GLU A 1 17 ? 8.900 -14.667 -14.303 1.00 0.00 1174 GLU A C 12
ATOM 19934 O O . GLU A 1 17 ? 8.429 -15.217 -15.259 1.00 0.00 1174 GLU A O 12
ATOM 19946 N N . TRP A 1 18 ? 8.172 -13.996 -13.404 1.00 0.00 1175 TRP A N 12
ATOM 19947 C CA . TRP A 1 18 ? 6.686 -13.968 -13.377 1.00 0.00 1175 TRP A CA 12
ATOM 19948 C C . TRP A 1 18 ? 6.094 -13.732 -14.776 1.00 0.00 1175 TRP A C 12
ATOM 19949 O O . TRP A 1 18 ? 5.277 -14.520 -15.240 1.00 0.00 1175 TRP A O 12
ATOM 19970 N N . ILE A 1 19 ? 6.642 -12.751 -15.493 1.00 0.00 1176 ILE A N 12
ATOM 19971 C CA . ILE A 1 19 ? 6.172 -12.392 -16.835 1.00 0.00 1176 ILE A CA 12
ATOM 19972 C C . ILE A 1 19 ? 6.670 -13.376 -17.929 1.00 0.00 1176 ILE A C 12
ATOM 19973 O O . ILE A 1 19 ? 5.907 -13.739 -18.830 1.00 0.00 1176 ILE A O 12
ATOM 19989 N N . THR A 1 20 ? 7.937 -13.821 -17.842 1.00 0.00 1177 THR A N 12
ATOM 19990 C CA . THR A 1 20 ? 8.546 -14.703 -18.884 1.00 0.00 1177 THR A CA 12
ATOM 19991 C C . THR A 1 20 ? 8.213 -16.210 -18.690 1.00 0.00 1177 THR A C 12
ATOM 19992 O O . THR A 1 20 ? 8.294 -17.000 -19.637 1.00 0.00 1177 THR A O 12
ATOM 20003 N N . THR A 1 21 ? 7.820 -16.585 -17.465 1.00 0.00 1178 THR A N 12
ATOM 20004 C CA . THR A 1 21 ? 7.737 -17.990 -17.009 1.00 0.00 1178 THR A CA 12
ATOM 20005 C C . THR A 1 21 ? 6.282 -18.441 -16.875 1.00 0.00 1178 THR A C 12
ATOM 20006 O O . THR A 1 21 ? 5.920 -19.510 -17.379 1.00 0.00 1178 THR A O 12
ATOM 20017 N N . ILE A 1 22 ? 5.447 -17.631 -16.173 1.00 0.00 1179 ILE A N 12
ATOM 20018 C CA . ILE A 1 22 ? 4.059 -18.030 -15.870 1.00 0.00 1179 ILE A CA 12
ATOM 20019 C C . ILE A 1 22 ? 3.211 -17.741 -17.126 1.00 0.00 1179 ILE A C 12
ATOM 20020 O O . ILE A 1 22 ? 2.559 -16.708 -17.230 1.00 0.00 1179 ILE A O 12
ATOM 20036 N N . SER A 1 23 ? 3.290 -18.662 -18.109 1.00 0.00 1180 SER A N 12
ATOM 20037 C CA . SER A 1 23 ? 2.635 -18.521 -19.427 1.00 0.00 1180 SER A CA 12
ATOM 20038 C C . SER A 1 23 ? 1.098 -18.490 -19.317 1.00 0.00 1180 SER A C 12
ATOM 20039 O O . SER A 1 23 ? 0.404 -18.134 -20.277 1.00 0.00 1180 SER A O 12
ATOM 20047 N N . ASP A 1 24 ? 0.583 -18.878 -18.142 1.00 0.00 1181 ASP A N 12
ATOM 20048 C CA . ASP A 1 24 ? -0.802 -18.624 -17.732 1.00 0.00 1181 ASP A CA 12
ATOM 20049 C C . ASP A 1 24 ? -0.781 -17.599 -16.576 1.00 0.00 1181 ASP A C 12
ATOM 20050 O O . ASP A 1 24 ? -0.723 -17.996 -15.407 1.00 0.00 1181 ASP A O 12
ATOM 20059 N N . PRO A 1 25 ? -0.744 -16.253 -16.894 1.00 0.00 1182 PRO A N 12
ATOM 20060 C CA . PRO A 1 25 ? -0.785 -15.182 -15.872 1.00 0.00 1182 PRO A CA 12
ATOM 20061 C C . PRO A 1 25 ? -2.084 -15.225 -15.059 1.00 0.00 1182 PRO A C 12
ATOM 20062 O O . PRO A 1 25 ? -3.114 -14.673 -15.467 1.00 0.00 1182 PRO A O 12
ATOM 20073 N N . MET A 1 26 ? -2.026 -15.939 -13.933 1.00 0.00 1183 MET A N 12
ATOM 20074 C CA . MET A 1 26 ? -3.151 -16.046 -13.008 1.00 0.00 1183 MET A CA 12
ATOM 20075 C C . MET A 1 26 ? -3.470 -14.674 -12.392 1.00 0.00 1183 MET A C 12
ATOM 20076 O O . MET A 1 26 ? -2.564 -13.914 -12.010 1.00 0.00 1183 MET A O 12
ATOM 20090 N N . GLU A 1 27 ? -4.779 -14.400 -12.309 1.00 0.00 1184 GLU A N 12
ATOM 20091 C CA . GLU A 1 27 ? -5.347 -13.079 -11.985 1.00 0.00 1184 GLU A CA 12
ATOM 20092 C C . GLU A 1 27 ? -4.901 -12.584 -10.612 1.00 0.00 1184 GLU A C 12
ATOM 20093 O O . GLU A 1 27 ? -4.780 -11.390 -10.416 1.00 0.00 1184 GLU A O 12
ATOM 20105 N N . GLU A 1 28 ? -4.627 -13.524 -9.700 1.00 0.00 1185 GLU A N 12
ATOM 20106 C CA . GLU A 1 28 ? -4.207 -13.234 -8.318 1.00 0.00 1185 GLU A CA 12
ATOM 20107 C C . GLU A 1 28 ? -3.068 -12.209 -8.261 1.00 0.00 1185 GLU A C 12
ATOM 20108 O O . GLU A 1 28 ? -3.166 -11.189 -7.568 1.00 0.00 1185 GLU A O 12
ATOM 20120 N N . ASP A 1 29 ? -2.009 -12.494 -9.025 1.00 0.00 1186 ASP A N 12
ATOM 20121 C CA . ASP A 1 29 ? -0.786 -11.688 -9.019 1.00 0.00 1186 ASP A CA 12
ATOM 20122 C C . ASP A 1 29 ? -0.901 -10.428 -9.901 1.00 0.00 1186 ASP A C 12
ATOM 20123 O O . ASP A 1 29 ? -0.141 -9.470 -9.715 1.00 0.00 1186 ASP A O 12
ATOM 20132 N N . ILE A 1 30 ? -1.794 -10.452 -10.896 1.00 0.00 1187 ILE A N 12
ATOM 20133 C CA . ILE A 1 30 ? -2.080 -9.259 -11.722 1.00 0.00 1187 ILE A CA 12
ATOM 20134 C C . ILE A 1 30 ? -2.836 -8.217 -10.868 1.00 0.00 1187 ILE A C 12
ATOM 20135 O O . ILE A 1 30 ? -2.483 -7.048 -10.859 1.00 0.00 1187 ILE A O 12
ATOM 20151 N N . LEU A 1 31 ? -3.842 -8.680 -10.115 1.00 0.00 1188 LEU A N 12
ATOM 20152 C CA . LEU A 1 31 ? -4.605 -7.849 -9.155 1.00 0.00 1188 LEU A CA 12
ATOM 20153 C C . LEU A 1 31 ? -3.679 -7.346 -8.042 1.00 0.00 1188 LEU A C 12
ATOM 20154 O O . LEU A 1 31 ? -3.841 -6.238 -7.535 1.00 0.00 1188 LEU A O 12
ATOM 20170 N N . GLN A 1 32 ? -2.726 -8.227 -7.686 1.00 0.00 1189 GLN A N 12
ATOM 20171 C CA . GLN A 1 32 ? -1.709 -8.004 -6.653 1.00 0.00 1189 GLN A CA 12
ATOM 20172 C C . GLN A 1 32 ? -0.934 -6.707 -6.948 1.00 0.00 1189 GLN A C 12
ATOM 20173 O O . GLN A 1 32 ? -0.964 -5.754 -6.163 1.00 0.00 1189 GLN A O 12
ATOM 20187 N N . VAL A 1 33 ? -0.324 -6.683 -8.146 1.00 0.00 1190 VAL A N 12
ATOM 20188 C CA . VAL A 1 33 ? 0.538 -5.579 -8.611 1.00 0.00 1190 VAL A CA 12
ATOM 20189 C C . VAL A 1 33 ? -0.270 -4.300 -8.935 1.00 0.00 1190 VAL A C 12
ATOM 20190 O O . VAL A 1 33 ? 0.227 -3.200 -8.712 1.00 0.00 1190 VAL A O 12
ATOM 20203 N N . VAL A 1 34 ? -1.513 -4.457 -9.448 1.00 0.00 1191 VAL A N 12
ATOM 20204 C CA . VAL A 1 34 ? -2.410 -3.312 -9.766 1.00 0.00 1191 VAL A CA 12
ATOM 20205 C C . VAL A 1 34 ? -2.825 -2.581 -8.481 1.00 0.00 1191 VAL A C 12
ATOM 20206 O O . VAL A 1 34 ? -2.859 -1.342 -8.446 1.00 0.00 1191 VAL A O 12
ATOM 20219 N N . LYS A 1 35 ? -3.119 -3.373 -7.433 1.00 0.00 1192 LYS A N 12
ATOM 20220 C CA . LYS A 1 35 ? -3.493 -2.855 -6.104 1.00 0.00 1192 LYS A CA 12
ATOM 20221 C C . LYS A 1 35 ? -2.341 -1.985 -5.582 1.00 0.00 1192 LYS A C 12
ATOM 20222 O O . LYS A 1 35 ? -2.556 -0.847 -5.162 1.00 0.00 1192 LYS A O 12
ATOM 20241 N N . TYR A 1 36 ? -1.125 -2.547 -5.657 1.00 0.00 1193 TYR A N 12
ATOM 20242 C CA . TYR A 1 36 ? 0.105 -1.872 -5.223 1.00 0.00 1193 TYR A CA 12
ATOM 20243 C C . TYR A 1 36 ? 0.295 -0.547 -5.964 1.00 0.00 1193 TYR A C 12
ATOM 20244 O O . TYR A 1 36 ? 0.437 0.477 -5.335 1.00 0.00 1193 TYR A O 12
ATOM 20262 N N . CYS A 1 37 ? 0.245 -0.600 -7.302 1.00 0.00 1194 CYS A N 12
ATOM 20263 C CA . CYS A 1 37 ? 0.530 0.550 -8.184 1.00 0.00 1194 CYS A CA 12
ATOM 20264 C C . CYS A 1 37 ? -0.439 1.734 -7.937 1.00 0.00 1194 CYS A C 12
ATOM 20265 O O . CYS A 1 37 ? 0.002 2.887 -7.836 1.00 0.00 1194 CYS A O 12
ATOM 20273 N N . THR A 1 38 ? -1.742 1.436 -7.790 1.00 0.00 1195 THR A N 12
ATOM 20274 C CA . THR A 1 38 ? -2.767 2.459 -7.482 1.00 0.00 1195 THR A CA 12
ATOM 20275 C C . THR A 1 38 ? -2.566 3.015 -6.050 1.00 0.00 1195 THR A C 12
ATOM 20276 O O . THR A 1 38 ? -2.751 4.224 -5.785 1.00 0.00 1195 THR A O 12
ATOM 20287 N N . ASP A 1 39 ? -2.131 2.123 -5.149 1.00 0.00 1196 ASP A N 12
ATOM 20288 C CA . ASP A 1 39 ? -1.837 2.469 -3.749 1.00 0.00 1196 ASP A CA 12
ATOM 20289 C C . ASP A 1 39 ? -0.541 3.310 -3.652 1.00 0.00 1196 ASP A C 12
ATOM 20290 O O . ASP A 1 39 ? -0.406 4.146 -2.776 1.00 0.00 1196 ASP A O 12
ATOM 20299 N N . LEU A 1 40 ? 0.386 3.094 -4.596 1.00 0.00 1197 LEU A N 12
ATOM 20300 C CA . LEU A 1 40 ? 1.651 3.853 -4.699 1.00 0.00 1197 LEU A CA 12
ATOM 20301 C C . LEU A 1 40 ? 1.359 5.304 -5.104 1.00 0.00 1197 LEU A C 12
ATOM 20302 O O . LEU A 1 40 ? 2.037 6.224 -4.660 1.00 0.00 1197 LEU A O 12
ATOM 20318 N N . ILE A 1 41 ? 0.317 5.487 -5.930 1.00 0.00 1198 ILE A N 12
ATOM 20319 C CA . ILE A 1 41 ? -0.188 6.821 -6.317 1.00 0.00 1198 ILE A CA 12
ATOM 20320 C C . ILE A 1 41 ? -0.692 7.592 -5.077 1.00 0.00 1198 ILE A C 12
ATOM 20321 O O . ILE A 1 41 ? -0.281 8.739 -4.843 1.00 0.00 1198 ILE A O 12
ATOM 20337 N N . GLU A 1 42 ? -1.559 6.937 -4.271 1.00 0.00 1199 GLU A N 12
ATOM 20338 C CA . GLU A 1 42 ? -2.193 7.597 -3.106 1.00 0.00 1199 GLU A CA 12
ATOM 20339 C C . GLU A 1 42 ? -1.196 7.772 -1.944 1.00 0.00 1199 GLU A C 12
ATOM 20340 O O . GLU A 1 42 ? -1.398 8.627 -1.071 1.00 0.00 1199 GLU A O 12
ATOM 20352 N N . GLU A 1 43 ? -0.110 6.968 -1.947 1.00 0.00 1200 GLU A N 12
ATOM 20353 C CA . GLU A 1 43 ? 0.960 7.050 -0.931 1.00 0.00 1200 GLU A CA 12
ATOM 20354 C C . GLU A 1 43 ? 2.148 7.908 -1.404 1.00 0.00 1200 GLU A C 12
ATOM 20355 O O . GLU A 1 43 ? 3.196 7.936 -0.747 1.00 0.00 1200 GLU A O 12
ATOM 20367 N N . LYS A 1 44 ? 1.960 8.608 -2.549 1.00 0.00 1201 LYS A N 12
ATOM 20368 C CA . LYS A 1 44 ? 2.893 9.630 -3.101 1.00 0.00 1201 LYS A CA 12
ATOM 20369 C C . LYS A 1 44 ? 4.228 8.990 -3.551 1.00 0.00 1201 LYS A C 12
ATOM 20370 O O . LYS A 1 44 ? 5.200 9.694 -3.852 1.00 0.00 1201 LYS A O 12
ATOM 20389 N N . ASP A 1 45 ? 4.231 7.646 -3.663 1.00 0.00 1202 ASP A N 12
ATOM 20390 C CA . ASP A 1 45 ? 5.404 6.857 -4.052 1.00 0.00 1202 ASP A CA 12
ATOM 20391 C C . ASP A 1 45 ? 5.248 6.450 -5.522 1.00 0.00 1202 ASP A C 12
ATOM 20392 O O . ASP A 1 45 ? 5.055 5.271 -5.859 1.00 0.00 1202 ASP A O 12
ATOM 20401 N N . LEU A 1 46 ? 5.300 7.453 -6.406 1.00 0.00 1203 LEU A N 12
ATOM 20402 C CA . LEU A 1 46 ? 5.354 7.222 -7.851 1.00 0.00 1203 LEU A CA 12
ATOM 20403 C C . LEU A 1 46 ? 6.760 6.790 -8.314 1.00 0.00 1203 LEU A C 12
ATOM 20404 O O . LEU A 1 46 ? 6.983 6.614 -9.514 1.00 0.00 1203 LEU A O 12
ATOM 20420 N N . GLU A 1 47 ? 7.707 6.628 -7.356 1.00 0.00 1204 GLU A N 12
ATOM 20421 C CA . GLU A 1 47 ? 9.022 6.045 -7.650 1.00 0.00 1204 GLU A CA 12
ATOM 20422 C C . GLU A 1 47 ? 8.855 4.554 -7.957 1.00 0.00 1204 GLU A C 12
ATOM 20423 O O . GLU A 1 47 ? 9.347 4.077 -8.970 1.00 0.00 1204 GLU A O 12
ATOM 20435 N N . LYS A 1 48 ? 8.151 3.829 -7.067 1.00 0.00 1205 LYS A N 12
ATOM 20436 C CA . LYS A 1 48 ? 7.864 2.396 -7.263 1.00 0.00 1205 LYS A CA 12
ATOM 20437 C C . LYS A 1 48 ? 6.811 2.185 -8.353 1.00 0.00 1205 LYS A C 12
ATOM 20438 O O . LYS A 1 48 ? 6.814 1.152 -8.993 1.00 0.00 1205 LYS A O 12
ATOM 20457 N N . LEU A 1 49 ? 5.912 3.162 -8.550 1.00 0.00 1206 LEU A N 12
ATOM 20458 C CA . LEU A 1 49 ? 5.021 3.201 -9.736 1.00 0.00 1206 LEU A CA 12
ATOM 20459 C C . LEU A 1 49 ? 5.905 3.145 -10.998 1.00 0.00 1206 LEU A C 12
ATOM 20460 O O . LEU A 1 49 ? 5.744 2.272 -11.836 1.00 0.00 1206 LEU A O 12
ATOM 20476 N N . ASP A 1 50 ? 6.881 4.058 -11.051 1.00 0.00 1207 ASP A N 12
ATOM 20477 C CA . ASP A 1 50 ? 7.820 4.197 -12.182 1.00 0.00 1207 ASP A CA 12
ATOM 20478 C C . ASP A 1 50 ? 8.592 2.875 -12.408 1.00 0.00 1207 ASP A C 12
ATOM 20479 O O . ASP A 1 50 ? 8.581 2.324 -13.500 1.00 0.00 1207 ASP A O 12
ATOM 20488 N N . LEU A 1 51 ? 9.177 2.349 -11.325 1.00 0.00 1208 LEU A N 12
ATOM 20489 C CA . LEU A 1 51 ? 10.024 1.138 -11.351 1.00 0.00 1208 LEU A CA 12
ATOM 20490 C C . LEU A 1 51 ? 9.238 -0.125 -11.806 1.00 0.00 1208 LEU A C 12
ATOM 20491 O O . LEU A 1 51 ? 9.591 -0.767 -12.808 1.00 0.00 1208 LEU A O 12
ATOM 20507 N N . VAL A 1 52 ? 8.149 -0.423 -11.068 1.00 0.00 1209 VAL A N 12
ATOM 20508 C CA . VAL A 1 52 ? 7.293 -1.615 -11.276 1.00 0.00 1209 VAL A CA 12
ATOM 20509 C C . VAL A 1 52 ? 6.663 -1.608 -12.685 1.00 0.00 1209 VAL A C 12
ATOM 20510 O O . VAL A 1 52 ? 6.809 -2.573 -13.451 1.00 0.00 1209 VAL A O 12
ATOM 20523 N N . ILE A 1 53 ? 6.005 -0.486 -13.014 1.00 0.00 1210 ILE A N 12
ATOM 20524 C CA . ILE A 1 53 ? 5.216 -0.334 -14.250 1.00 0.00 1210 ILE A CA 12
ATOM 20525 C C . ILE A 1 53 ? 6.098 -0.385 -15.507 1.00 0.00 1210 ILE A C 12
ATOM 20526 O O . ILE A 1 53 ? 5.758 -1.078 -16.447 1.00 0.00 1210 ILE A O 12
ATOM 20542 N N . LYS A 1 54 ? 7.238 0.323 -15.507 1.00 0.00 1211 LYS A N 12
ATOM 20543 C CA . LYS A 1 54 ? 8.141 0.381 -16.684 1.00 0.00 1211 LYS A CA 12
ATOM 20544 C C . LYS A 1 54 ? 8.830 -0.970 -16.934 1.00 0.00 1211 LYS A C 12
ATOM 20545 O O . LYS A 1 54 ? 9.081 -1.344 -18.099 1.00 0.00 1211 LYS A O 12
ATOM 20564 N N . TYR A 1 55 ? 9.094 -1.710 -15.837 1.00 0.00 1212 TYR A N 12
ATOM 20565 C CA . TYR A 1 55 ? 9.716 -3.039 -15.910 1.00 0.00 1212 TYR A CA 12
ATOM 20566 C C . TYR A 1 55 ? 8.742 -3.999 -16.615 1.00 0.00 1212 TYR A C 12
ATOM 20567 O O . TYR A 1 55 ? 9.053 -4.557 -17.679 1.00 0.00 1212 TYR A O 12
ATOM 20585 N N . MET A 1 56 ? 7.525 -4.097 -16.049 1.00 0.00 1213 MET A N 12
ATOM 20586 C CA . MET A 1 56 ? 6.472 -4.979 -16.572 1.00 0.00 1213 MET A CA 12
ATOM 20587 C C . MET A 1 56 ? 5.944 -4.510 -17.944 1.00 0.00 1213 MET A C 12
ATOM 20588 O O . MET A 1 56 ? 5.470 -5.318 -18.713 1.00 0.00 1213 MET A O 12
ATOM 20602 N N . LYS A 1 57 ? 6.027 -3.202 -18.232 1.00 0.00 1214 LYS A N 12
ATOM 20603 C CA . LYS A 1 57 ? 5.595 -2.626 -19.526 1.00 0.00 1214 LYS A CA 12
ATOM 20604 C C . LYS A 1 57 ? 6.408 -3.250 -20.673 1.00 0.00 1214 LYS A C 12
ATOM 20605 O O . LYS A 1 57 ? 5.848 -3.786 -21.644 1.00 0.00 1214 LYS A O 12
ATOM 20624 N N . ARG A 1 58 ? 7.736 -3.186 -20.512 1.00 0.00 1215 ARG A N 12
ATOM 20625 C CA . ARG A 1 58 ? 8.708 -3.709 -21.485 1.00 0.00 1215 ARG A CA 12
ATOM 20626 C C . ARG A 1 58 ? 8.546 -5.225 -21.678 1.00 0.00 1215 ARG A C 12
ATOM 20627 O O . ARG A 1 58 ? 8.576 -5.722 -22.806 1.00 0.00 1215 ARG A O 12
ATOM 20648 N N . LEU A 1 59 ? 8.337 -5.932 -20.563 1.00 0.00 1216 LEU A N 12
ATOM 20649 C CA . LEU A 1 59 ? 8.297 -7.413 -20.548 1.00 0.00 1216 LEU A CA 12
ATOM 20650 C C . LEU A 1 59 ? 6.960 -7.949 -21.144 1.00 0.00 1216 LEU A C 12
ATOM 20651 O O . LEU A 1 59 ? 6.953 -8.878 -21.965 1.00 0.00 1216 LEU A O 12
ATOM 20667 N N . MET A 1 60 ? 5.838 -7.343 -20.720 1.00 0.00 1217 MET A N 12
ATOM 20668 C CA . MET A 1 60 ? 4.480 -7.635 -21.255 1.00 0.00 1217 MET A CA 12
ATOM 20669 C C . MET A 1 60 ? 4.396 -7.385 -22.777 1.00 0.00 1217 MET A C 12
ATOM 20670 O O . MET A 1 60 ? 3.583 -8.011 -23.463 1.00 0.00 1217 MET A O 12
ATOM 20684 N N . GLN A 1 61 ? 5.190 -6.424 -23.287 1.00 0.00 1218 GLN A N 12
ATOM 20685 C CA . GLN A 1 61 ? 5.243 -6.132 -24.735 1.00 0.00 1218 GLN A CA 12
ATOM 20686 C C . GLN A 1 61 ? 6.336 -6.940 -25.460 1.00 0.00 1218 GLN A C 12
ATOM 20687 O O . GLN A 1 61 ? 6.287 -7.047 -26.692 1.00 0.00 1218 GLN A O 12
ATOM 20701 N N . GLN A 1 62 ? 7.345 -7.474 -24.724 1.00 0.00 1219 GLN A N 12
ATOM 20702 C CA . GLN A 1 62 ? 8.418 -8.292 -25.351 1.00 0.00 1219 GLN A CA 12
ATOM 20703 C C . GLN A 1 62 ? 7.841 -9.663 -25.752 1.00 0.00 1219 GLN A C 12
ATOM 20704 O O . GLN A 1 62 ? 8.352 -10.311 -26.674 1.00 0.00 1219 GLN A O 12
ATOM 20718 N N . SER A 1 63 ? 6.787 -10.107 -25.022 1.00 0.00 1220 SER A N 12
ATOM 20719 C CA . SER A 1 63 ? 5.968 -11.259 -25.435 1.00 0.00 1220 SER A CA 12
ATOM 20720 C C . SER A 1 63 ? 5.184 -10.889 -26.719 1.00 0.00 1220 SER A C 12
ATOM 20721 O O . SER A 1 63 ? 4.583 -9.807 -26.787 1.00 0.00 1220 SER A O 12
ATOM 20729 N N . VAL A 1 64 ? 5.231 -11.790 -27.721 1.00 0.00 1221 VAL A N 12
ATOM 20730 C CA . VAL A 1 64 ? 4.783 -11.526 -29.115 1.00 0.00 1221 VAL A CA 12
ATOM 20731 C C . VAL A 1 64 ? 3.282 -11.166 -29.191 1.00 0.00 1221 VAL A C 12
ATOM 20732 O O . VAL A 1 64 ? 2.925 -10.048 -29.586 1.00 0.00 1221 VAL A O 12
ATOM 20745 N N . GLU A 1 65 ? 2.421 -12.120 -28.805 1.00 0.00 1222 GLU A N 12
ATOM 20746 C CA . GLU A 1 65 ? 0.952 -11.961 -28.859 1.00 0.00 1222 GLU A CA 12
ATOM 20747 C C . GLU A 1 65 ? 0.284 -12.556 -27.608 1.00 0.00 1222 GLU A C 12
ATOM 20748 O O . GLU A 1 65 ? -0.947 -12.688 -27.567 1.00 0.00 1222 GLU A O 12
ATOM 20760 N N . SER A 1 66 ? 1.107 -12.872 -26.586 1.00 0.00 1223 SER A N 12
ATOM 20761 C CA . SER A 1 66 ? 0.657 -13.524 -25.341 1.00 0.00 1223 SER A CA 12
ATOM 20762 C C . SER A 1 66 ? -0.434 -12.701 -24.618 1.00 0.00 1223 SER A C 12
ATOM 20763 O O . SER A 1 66 ? -0.594 -11.505 -24.867 1.00 0.00 1223 SER A O 12
ATOM 20771 N N . VAL A 1 67 ? -1.182 -13.368 -23.728 1.00 0.00 1224 VAL A N 12
ATOM 20772 C CA . VAL A 1 67 ? -2.175 -12.723 -22.841 1.00 0.00 1224 VAL A CA 12
ATOM 20773 C C . VAL A 1 67 ? -1.508 -11.765 -21.816 1.00 0.00 1224 VAL A C 12
ATOM 20774 O O . VAL A 1 67 ? -2.198 -11.026 -21.110 1.00 0.00 1224 VAL A O 12
ATOM 20787 N N . TRP A 1 68 ? -0.165 -11.820 -21.718 1.00 0.00 1225 TRP A N 12
ATOM 20788 C CA . TRP A 1 68 ? 0.638 -10.786 -21.031 1.00 0.00 1225 TRP A CA 12
ATOM 20789 C C . TRP A 1 68 ? 0.462 -9.405 -21.700 1.00 0.00 1225 TRP A C 12
ATOM 20790 O O . TRP A 1 68 ? 0.532 -8.391 -21.027 1.00 0.00 1225 TRP A O 12
ATOM 20811 N N . ASN A 1 69 ? 0.204 -9.385 -23.018 1.00 0.00 1226 ASN A N 12
ATOM 20812 C CA . ASN A 1 69 ? -0.123 -8.136 -23.758 1.00 0.00 1226 ASN A CA 12
ATOM 20813 C C . ASN A 1 69 ? -1.475 -7.560 -23.255 1.00 0.00 1226 ASN A C 12
ATOM 20814 O O . ASN A 1 69 ? -1.668 -6.343 -23.198 1.00 0.00 1226 ASN A O 12
ATOM 20825 N N . MET A 1 70 ? -2.398 -8.462 -22.885 1.00 0.00 1227 MET A N 12
ATOM 20826 C CA . MET A 1 70 ? -3.697 -8.094 -22.280 1.00 0.00 1227 MET A CA 12
ATOM 20827 C C . MET A 1 70 ? -3.492 -7.599 -20.837 1.00 0.00 1227 MET A C 12
ATOM 20828 O O . MET A 1 70 ? -4.159 -6.661 -20.391 1.00 0.00 1227 MET A O 12
ATOM 20842 N N . ALA A 1 71 ? -2.548 -8.248 -20.121 1.00 0.00 1228 ALA A N 12
ATOM 20843 C CA . ALA A 1 71 ? -2.170 -7.860 -18.748 1.00 0.00 1228 ALA A CA 12
ATOM 20844 C C . ALA A 1 71 ? -1.541 -6.451 -18.759 1.00 0.00 1228 ALA A C 12
ATOM 20845 O O . ALA A 1 71 ? -1.734 -5.675 -17.834 1.00 0.00 1228 ALA A O 12
ATOM 20852 N N . PHE A 1 72 ? -0.809 -6.148 -19.850 1.00 0.00 1229 PHE A N 12
ATOM 20853 C CA . PHE A 1 72 ? -0.249 -4.812 -20.128 1.00 0.00 1229 PHE A CA 12
ATOM 20854 C C . PHE A 1 72 ? -1.365 -3.758 -20.127 1.00 0.00 1229 PHE A C 12
ATOM 20855 O O . PHE A 1 72 ? -1.282 -2.769 -19.396 1.00 0.00 1229 PHE A O 12
ATOM 20872 N N . ASP A 1 73 ? -2.402 -3.999 -20.960 1.00 0.00 1230 ASP A N 12
ATOM 20873 C CA . ASP A 1 73 ? -3.575 -3.103 -21.053 1.00 0.00 1230 ASP A CA 12
ATOM 20874 C C . ASP A 1 73 ? -4.216 -2.872 -19.682 1.00 0.00 1230 ASP A C 12
ATOM 20875 O O . ASP A 1 73 ? -4.480 -1.737 -19.320 1.00 0.00 1230 ASP A O 12
ATOM 20884 N N . PHE A 1 74 ? -4.427 -3.963 -18.922 1.00 0.00 1231 PHE A N 12
ATOM 20885 C CA . PHE A 1 74 ? -5.153 -3.908 -17.638 1.00 0.00 1231 PHE A CA 12
ATOM 20886 C C . PHE A 1 74 ? -4.378 -3.077 -16.601 1.00 0.00 1231 PHE A C 12
ATOM 20887 O O . PHE A 1 74 ? -4.890 -2.078 -16.090 1.00 0.00 1231 PHE A O 12
ATOM 20904 N N . ILE A 1 75 ? -3.130 -3.486 -16.338 1.00 0.00 1232 ILE A N 12
ATOM 20905 C CA . ILE A 1 75 ? -2.303 -2.899 -15.270 1.00 0.00 1232 ILE A CA 12
ATOM 20906 C C . ILE A 1 75 ? -1.976 -1.426 -15.574 1.00 0.00 1232 ILE A C 12
ATOM 20907 O O . ILE A 1 75 ? -2.158 -0.553 -14.710 1.00 0.00 1232 ILE A O 12
ATOM 20923 N N . LEU A 1 76 ? -1.536 -1.163 -16.823 1.00 0.00 1233 LEU A N 12
ATOM 20924 C CA . LEU A 1 76 ? -1.119 0.181 -17.255 1.00 0.00 1233 LEU A CA 12
ATOM 20925 C C . LEU A 1 76 ? -2.324 1.141 -17.280 1.00 0.00 1233 LEU A C 12
ATOM 20926 O O . LEU A 1 76 ? -2.194 2.289 -16.869 1.00 0.00 1233 LEU A O 12
ATOM 20942 N N . ASP A 1 77 ? -3.496 0.651 -17.732 1.00 0.00 1234 ASP A N 12
ATOM 20943 C CA . ASP A 1 77 ? -4.737 1.465 -17.751 1.00 0.00 1234 ASP A CA 12
ATOM 20944 C C . ASP A 1 77 ? -5.089 1.913 -16.325 1.00 0.00 1234 ASP A C 12
ATOM 20945 O O . ASP A 1 77 ? -5.099 3.101 -16.045 1.00 0.00 1234 ASP A O 12
ATOM 20954 N N . ASN A 1 78 ? -5.288 0.928 -15.427 1.00 0.00 1235 ASN A N 12
ATOM 20955 C CA . ASN A 1 78 ? -5.748 1.165 -14.036 1.00 0.00 1235 ASN A CA 12
ATOM 20956 C C . ASN A 1 78 ? -4.832 2.151 -13.279 1.00 0.00 1235 ASN A C 12
ATOM 20957 O O . ASN A 1 78 ? -5.330 3.070 -12.618 1.00 0.00 1235 ASN A O 12
ATOM 20968 N N . VAL A 1 79 ? -3.501 1.976 -13.409 1.00 0.00 1236 VAL A N 12
ATOM 20969 C CA . VAL A 1 79 ? -2.527 2.833 -12.704 1.00 0.00 1236 VAL A CA 12
ATOM 20970 C C . VAL A 1 79 ? -2.523 4.262 -13.296 1.00 0.00 1236 VAL A C 12
ATOM 20971 O O . VAL A 1 79 ? -2.508 5.239 -12.555 1.00 0.00 1236 VAL A O 12
ATOM 20984 N N . GLN A 1 80 ? -2.587 4.370 -14.631 1.00 0.00 1237 GLN A N 12
ATOM 20985 C CA . GLN A 1 80 ? -2.525 5.669 -15.334 1.00 0.00 1237 GLN A CA 12
ATOM 20986 C C . GLN A 1 80 ? -3.817 6.485 -15.146 1.00 0.00 1237 GLN A C 12
ATOM 20987 O O . GLN A 1 80 ? -3.766 7.717 -15.092 1.00 0.00 1237 GLN A O 12
ATOM 21001 N N . VAL A 1 81 ? -4.957 5.779 -15.051 1.00 0.00 1238 VAL A N 12
ATOM 21002 C CA . VAL A 1 81 ? -6.279 6.394 -14.843 1.00 0.00 1238 VAL A CA 12
ATOM 21003 C C . VAL A 1 81 ? -6.368 6.988 -13.422 1.00 0.00 1238 VAL A C 12
ATOM 21004 O O . VAL A 1 81 ? -6.779 8.136 -13.249 1.00 0.00 1238 VAL A O 12
ATOM 21017 N N . VAL A 1 82 ? -5.940 6.215 -12.414 1.00 0.00 1239 VAL A N 12
ATOM 21018 C CA . VAL A 1 82 ? -5.919 6.684 -11.012 1.00 0.00 1239 VAL A CA 12
ATOM 21019 C C . VAL A 1 82 ? -4.869 7.816 -10.831 1.00 0.00 1239 VAL A C 12
ATOM 21020 O O . VAL A 1 82 ? -5.100 8.764 -10.074 1.00 0.00 1239 VAL A O 12
ATOM 21033 N N . LEU A 1 83 ? -3.742 7.732 -11.575 1.00 0.00 1240 LEU A N 12
ATOM 21034 C CA . LEU A 1 83 ? -2.656 8.740 -11.519 1.00 0.00 1240 LEU A CA 12
ATOM 21035 C C . LEU A 1 83 ? -3.098 10.084 -12.127 1.00 0.00 1240 LEU A C 12
ATOM 21036 O O . LEU A 1 83 ? -2.780 11.134 -11.582 1.00 0.00 1240 LEU A O 12
ATOM 21052 N N . GLN A 1 84 ? -3.835 10.053 -13.255 1.00 0.00 1241 GLN A N 12
ATOM 21053 C CA . GLN A 1 84 ? -4.312 11.293 -13.914 1.00 0.00 1241 GLN A CA 12
ATOM 21054 C C . GLN A 1 84 ? -5.428 11.961 -13.085 1.00 0.00 1241 GLN A C 12
ATOM 21055 O O . GLN A 1 84 ? -5.571 13.182 -13.118 1.00 0.00 1241 GLN A O 12
ATOM 21069 N N . GLN A 1 85 ? -6.205 11.146 -12.339 1.00 0.00 1242 GLN A N 12
ATOM 21070 C CA . GLN A 1 85 ? -7.260 11.648 -11.430 1.00 0.00 1242 GLN A CA 12
ATOM 21071 C C . GLN A 1 85 ? -6.635 12.317 -10.181 1.00 0.00 1242 GLN A C 12
ATOM 21072 O O . GLN A 1 85 ? -7.041 13.415 -9.780 1.00 0.00 1242 GLN A O 12
ATOM 21086 N N . THR A 1 86 ? -5.617 11.651 -9.605 1.00 0.00 1243 THR A N 12
ATOM 21087 C CA . THR A 1 86 ? -4.958 12.078 -8.354 1.00 0.00 1243 THR A CA 12
ATOM 21088 C C . THR A 1 86 ? -3.987 13.248 -8.611 1.00 0.00 1243 THR A C 12
ATOM 21089 O O . THR A 1 86 ? -4.161 14.346 -8.069 1.00 0.00 1243 THR A O 12
ATOM 21100 N N . TYR A 1 87 ? -2.982 12.991 -9.453 1.00 0.00 1244 TYR A N 12
ATOM 21101 C CA . TYR A 1 87 ? -1.860 13.918 -9.707 1.00 0.00 1244 TYR A CA 12
ATOM 21102 C C . TYR A 1 87 ? -2.262 15.050 -10.670 1.00 0.00 1244 TYR A C 12
ATOM 21103 O O . TYR A 1 87 ? -1.675 16.140 -10.640 1.00 0.00 1244 TYR A O 12
ATOM 21121 N N . GLY A 1 88 ? -3.270 14.774 -11.522 1.00 0.00 1245 GLY A N 12
ATOM 21122 C CA . GLY A 1 88 ? -3.632 15.680 -12.615 1.00 0.00 1245 GLY A CA 12
ATOM 21123 C C . GLY A 1 88 ? -2.760 15.465 -13.853 1.00 0.00 1245 GLY A C 12
ATOM 21124 O O . GLY A 1 88 ? -2.855 16.228 -14.822 1.00 0.00 1245 GLY A O 12
ATOM 21128 N N . SER A 1 89 ? -1.932 14.398 -13.823 1.00 0.00 1246 SER A N 12
ATOM 21129 C CA . SER A 1 89 ? -0.983 14.065 -14.891 1.00 0.00 1246 SER A CA 12
ATOM 21130 C C . SER A 1 89 ? -0.776 12.543 -14.962 1.00 0.00 1246 SER A C 12
ATOM 21131 O O . SER A 1 89 ? -0.719 11.862 -13.932 1.00 0.00 1246 SER A O 12
ATOM 21139 N N . THR A 1 90 ? -0.676 12.042 -16.196 1.00 0.00 1247 THR A N 12
ATOM 21140 C CA . THR A 1 90 ? -0.369 10.645 -16.515 1.00 0.00 1247 THR A CA 12
ATOM 21141 C C . THR A 1 90 ? 1.144 10.533 -16.851 1.00 0.00 1247 THR A C 12
ATOM 21142 O O . THR A 1 90 ? 1.801 11.556 -17.060 1.00 0.00 1247 THR A O 12
ATOM 21153 N N . LEU A 1 91 ? 1.690 9.302 -16.906 1.00 0.00 1248 LEU A N 12
ATOM 21154 C CA . LEU A 1 91 ? 3.075 9.057 -17.372 1.00 0.00 1248 LEU A CA 12
ATOM 21155 C C . LEU A 1 91 ? 3.047 8.412 -18.770 1.00 0.00 1248 LEU A C 12
ATOM 21156 O O . LEU A 1 91 ? 2.136 7.640 -19.082 1.00 0.00 1248 LEU A O 12
ATOM 21172 N N . LYS A 1 92 ? 4.026 8.766 -19.611 1.00 0.00 1249 LYS A N 12
ATOM 21173 C CA . LYS A 1 92 ? 4.323 8.065 -20.869 1.00 0.00 1249 LYS A CA 12
ATOM 21174 C C . LYS A 1 92 ? 5.695 7.399 -20.732 1.00 0.00 1249 LYS A C 12
ATOM 21175 O O . LYS A 1 92 ? 6.711 8.092 -20.556 1.00 0.00 1249 LYS A O 12
ATOM 21194 N N . VAL A 1 93 ? 5.717 6.061 -20.776 1.00 0.00 1250 VAL A N 12
ATOM 21195 C CA . VAL A 1 93 ? 6.967 5.287 -20.783 1.00 0.00 1250 VAL A CA 12
ATOM 21196 C C . VAL A 1 93 ? 7.591 5.376 -22.192 1.00 0.00 1250 VAL A C 12
ATOM 21197 O O . VAL A 1 93 ? 8.797 5.598 -22.345 1.00 0.00 1250 VAL A O 12
ATOM 21210 N N . THR A 1 94 ? 6.728 5.201 -23.208 1.00 0.00 1251 THR A N 12
ATOM 21211 C CA . THR A 1 94 ? 7.039 5.441 -24.638 1.00 0.00 1251 THR A CA 12
ATOM 21212 C C . THR A 1 94 ? 5.769 5.907 -25.360 1.00 0.00 1251 THR A C 12
ATOM 21213 O O . THR A 1 94 ? 4.857 6.479 -24.752 1.00 0.00 1251 THR A O 12
ATOM 21224 N N . LYS B 2 1 ? 0.885 -17.754 5.552 1.00 0.00 231 LYS B N 12
ATOM 21225 C CA . LYS B 2 1 ? 0.410 -17.581 4.176 1.00 0.00 231 LYS B CA 12
ATOM 21226 C C . LYS B 2 1 ? 1.134 -18.558 3.223 1.00 0.00 231 LYS B C 12
ATOM 21227 O O . LYS B 2 1 ? 2.268 -18.973 3.486 1.00 0.00 231 LYS B O 12
ATOM 21246 N N . GLY B 2 2 ? 0.443 -18.933 2.134 1.00 0.00 232 GLY B N 12
ATOM 21247 C CA . GLY B 2 2 ? 1.004 -19.780 1.084 1.00 0.00 232 GLY B CA 12
ATOM 21248 C C . GLY B 2 2 ? 0.204 -19.679 -0.210 1.00 0.00 232 GLY B C 12
ATOM 21249 O O . GLY B 2 2 ? -0.699 -18.840 -0.322 1.00 0.00 232 GLY B O 12
ATOM 21253 N N . ASN B 2 3 ? 0.499 -20.568 -1.176 1.00 0.00 233 ASN B N 12
ATOM 21254 C CA . ASN B 2 3 ? -0.116 -20.544 -2.532 1.00 0.00 233 ASN B CA 12
ATOM 21255 C C . ASN B 2 3 ? -1.480 -21.281 -2.570 1.00 0.00 233 ASN B C 12
ATOM 21256 O O . ASN B 2 3 ? -1.832 -21.900 -3.581 1.00 0.00 233 ASN B O 12
ATOM 21267 N N . MET B 2 4 ? -2.267 -21.158 -1.481 1.00 0.00 234 MET B N 12
ATOM 21268 C CA . MET B 2 4 ? -3.650 -21.688 -1.415 1.00 0.00 234 MET B CA 12
ATOM 21269 C C . MET B 2 4 ? -4.619 -20.841 -2.277 1.00 0.00 234 MET B C 12
ATOM 21270 O O . MET B 2 4 ? -5.700 -21.307 -2.639 1.00 0.00 234 MET B O 12
ATOM 21284 N N . MET B 2 5 ? -4.229 -19.588 -2.578 1.00 0.00 235 MET B N 12
ATOM 21285 C CA . MET B 2 5 ? -4.956 -18.719 -3.536 1.00 0.00 235 MET B CA 12
ATOM 21286 C C . MET B 2 5 ? -4.392 -18.885 -4.970 1.00 0.00 235 MET B C 12
ATOM 21287 O O . MET B 2 5 ? -4.996 -18.389 -5.927 1.00 0.00 235 MET B O 12
ATOM 21301 N N . SER B 2 6 ? -3.257 -19.623 -5.080 1.00 0.00 236 SER B N 12
ATOM 21302 C CA . SER B 2 6 ? -2.462 -19.803 -6.316 1.00 0.00 236 SER B CA 12
ATOM 21303 C C . SER B 2 6 ? -1.751 -18.477 -6.682 1.00 0.00 236 SER B C 12
ATOM 21304 O O . SER B 2 6 ? -2.325 -17.616 -7.347 1.00 0.00 236 SER B O 12
ATOM 21312 N N . ASN B 2 7 ? -0.479 -18.341 -6.247 1.00 0.00 237 ASN B N 12
ATOM 21313 C CA . ASN B 2 7 ? 0.294 -17.076 -6.327 1.00 0.00 237 ASN B CA 12
ATOM 21314 C C . ASN B 2 7 ? 1.765 -17.385 -6.631 1.00 0.00 237 ASN B C 12
ATOM 21315 O O . ASN B 2 7 ? 2.311 -18.371 -6.132 1.00 0.00 237 ASN B O 12
ATOM 21326 N N . PHE B 2 8 ? 2.383 -16.542 -7.469 1.00 0.00 238 PHE B N 12
ATOM 21327 C CA . PHE B 2 8 ? 3.830 -16.576 -7.750 1.00 0.00 238 PHE B CA 12
ATOM 21328 C C . PHE B 2 8 ? 4.456 -15.263 -7.265 1.00 0.00 238 PHE B C 12
ATOM 21329 O O . PHE B 2 8 ? 5.522 -15.277 -6.658 1.00 0.00 238 PHE B O 12
ATOM 21346 N N . PHE B 2 9 ? 3.773 -14.131 -7.532 1.00 0.00 239 PHE B N 12
ATOM 21347 C CA . PHE B 2 9 ? 4.235 -12.808 -7.078 1.00 0.00 239 PHE B CA 12
ATOM 21348 C C . PHE B 2 9 ? 4.102 -12.750 -5.539 1.00 0.00 239 PHE B C 12
ATOM 21349 O O . PHE B 2 9 ? 5.100 -12.694 -4.821 1.00 0.00 239 PHE B O 12
ATOM 21366 N N . GLY B 2 10 ? 2.859 -12.850 -5.041 1.00 0.00 240 GLY B N 12
ATOM 21367 C CA . GLY B 2 10 ? 2.589 -12.757 -3.596 1.00 0.00 240 GLY B CA 12
ATOM 21368 C C . GLY B 2 10 ? 2.840 -14.066 -2.829 1.00 0.00 240 GLY B C 12
ATOM 21369 O O . GLY B 2 10 ? 2.057 -14.426 -1.943 1.00 0.00 240 GLY B O 12
ATOM 21373 N N . LYS B 2 11 ? 3.958 -14.758 -3.142 1.00 0.00 241 LYS B N 12
ATOM 21374 C CA . LYS B 2 11 ? 4.291 -16.073 -2.562 1.00 0.00 241 LYS B CA 12
ATOM 21375 C C . LYS B 2 11 ? 5.819 -16.293 -2.645 1.00 0.00 241 LYS B C 12
ATOM 21376 O O . LYS B 2 11 ? 6.458 -16.672 -1.650 1.00 0.00 241 LYS B O 12
ATOM 21395 N N . ALA B 2 12 ? 6.405 -16.050 -3.852 1.00 0.00 242 ALA B N 12
ATOM 21396 C CA . ALA B 2 12 ? 7.882 -16.080 -4.050 1.00 0.00 242 ALA B CA 12
ATOM 21397 C C . ALA B 2 12 ? 8.564 -14.952 -3.249 1.00 0.00 242 ALA B C 12
ATOM 21398 O O . ALA B 2 12 ? 9.775 -14.981 -3.011 1.00 0.00 242 ALA B O 12
ATOM 21405 N N . ALA B 2 13 ? 7.753 -13.959 -2.868 1.00 0.00 243 ALA B N 12
ATOM 21406 C CA . ALA B 2 13 ? 8.092 -12.965 -1.859 1.00 0.00 243 ALA B CA 12
ATOM 21407 C C . ALA B 2 13 ? 6.855 -12.685 -0.996 1.00 0.00 243 ALA B C 12
ATOM 21408 O O . ALA B 2 13 ? 5.745 -12.501 -1.521 1.00 0.00 243 ALA B O 12
ATOM 21415 N N . MET B 2 14 ? 7.064 -12.717 0.324 1.00 0.00 244 MET B N 12
ATOM 21416 C CA . MET B 2 14 ? 6.052 -12.392 1.347 1.00 0.00 244 MET B CA 12
ATOM 21417 C C . MET B 2 14 ? 6.760 -12.192 2.708 1.00 0.00 244 MET B C 12
ATOM 21418 O O . MET B 2 14 ? 6.163 -12.350 3.779 1.00 0.00 244 MET B O 12
ATOM 21432 N N . ASN B 2 15 ? 8.039 -11.775 2.623 1.00 0.00 245 ASN B N 12
ATOM 21433 C CA . ASN B 2 15 ? 8.938 -11.589 3.776 1.00 0.00 245 ASN B CA 12
ATOM 21434 C C . ASN B 2 15 ? 9.706 -10.273 3.605 1.00 0.00 245 ASN B C 12
ATOM 21435 O O . ASN B 2 15 ? 10.370 -10.071 2.579 1.00 0.00 245 ASN B O 12
ATOM 21446 N N . LYS B 2 16 ? 9.622 -9.396 4.614 1.00 0.00 246 LYS B N 12
ATOM 21447 C CA . LYS B 2 16 ? 10.420 -8.167 4.674 1.00 0.00 246 LYS B CA 12
ATOM 21448 C C . LYS B 2 16 ? 11.735 -8.510 5.434 1.00 0.00 246 LYS B C 12
ATOM 21449 O O . LYS B 2 16 ? 12.733 -8.865 4.775 1.00 0.00 246 LYS B O 12
ATOM 21469 N N . ASN A 1 1 ? 1.856 -3.389 -0.719 1.00 0.00 1158 ASN A N 13
ATOM 21470 C CA . ASN A 1 1 ? 2.989 -4.348 -0.782 1.00 0.00 1158 ASN A CA 13
ATOM 21471 C C . ASN A 1 1 ? 2.883 -5.215 -2.039 1.00 0.00 1158 ASN A C 13
ATOM 21472 O O . ASN A 1 1 ? 1.790 -5.399 -2.592 1.00 0.00 1158 ASN A O 13
ATOM 21483 N N . LEU A 1 2 ? 4.043 -5.713 -2.495 1.00 0.00 1159 LEU A N 13
ATOM 21484 C CA . LEU A 1 2 ? 4.127 -6.798 -3.483 1.00 0.00 1159 LEU A CA 13
ATOM 21485 C C . LEU A 1 2 ? 4.047 -8.149 -2.740 1.00 0.00 1159 LEU A C 13
ATOM 21486 O O . LEU A 1 2 ? 3.178 -8.328 -1.875 1.00 0.00 1159 LEU A O 13
ATOM 21502 N N . ALA A 1 3 ? 4.929 -9.088 -3.066 1.00 0.00 1160 ALA A N 13
ATOM 21503 C CA . ALA A 1 3 ? 4.891 -10.430 -2.519 1.00 0.00 1160 ALA A CA 13
ATOM 21504 C C . ALA A 1 3 ? 5.595 -10.476 -1.152 1.00 0.00 1160 ALA A C 13
ATOM 21505 O O . ALA A 1 3 ? 6.764 -10.857 -1.050 1.00 0.00 1160 ALA A O 13
ATOM 21512 N N . GLY A 1 4 ? 4.892 -9.960 -0.119 1.00 0.00 1161 GLY A N 13
ATOM 21513 C CA . GLY A 1 4 ? 5.378 -9.987 1.266 1.00 0.00 1161 GLY A CA 13
ATOM 21514 C C . GLY A 1 4 ? 6.361 -8.863 1.592 1.00 0.00 1161 GLY A C 13
ATOM 21515 O O . GLY A 1 4 ? 6.742 -8.698 2.753 1.00 0.00 1161 GLY A O 13
ATOM 21519 N N . ALA A 1 5 ? 6.752 -8.084 0.571 1.00 0.00 1162 ALA A N 13
ATOM 21520 C CA . ALA A 1 5 ? 7.760 -7.019 0.694 1.00 0.00 1162 ALA A CA 13
ATOM 21521 C C . ALA A 1 5 ? 7.459 -5.893 -0.298 1.00 0.00 1162 ALA A C 13
ATOM 21522 O O . ALA A 1 5 ? 6.617 -6.040 -1.195 1.00 0.00 1162 ALA A O 13
ATOM 21529 N N . VAL A 1 6 ? 8.136 -4.754 -0.101 1.00 0.00 1163 VAL A N 13
ATOM 21530 C CA . VAL A 1 6 ? 8.021 -3.570 -0.978 1.00 0.00 1163 VAL A CA 13
ATOM 21531 C C . VAL A 1 6 ? 9.382 -3.242 -1.622 1.00 0.00 1163 VAL A C 13
ATOM 21532 O O . VAL A 1 6 ? 9.510 -2.232 -2.314 1.00 0.00 1163 VAL A O 13
ATOM 21545 N N . GLU A 1 7 ? 10.380 -4.118 -1.405 1.00 0.00 1164 GLU A N 13
ATOM 21546 C CA . GLU A 1 7 ? 11.769 -3.887 -1.842 1.00 0.00 1164 GLU A CA 13
ATOM 21547 C C . GLU A 1 7 ? 11.835 -3.990 -3.371 1.00 0.00 1164 GLU A C 13
ATOM 21548 O O . GLU A 1 7 ? 11.450 -5.022 -3.908 1.00 0.00 1164 GLU A O 13
ATOM 21560 N N . PHE A 1 8 ? 12.330 -2.947 -4.068 1.00 0.00 1165 PHE A N 13
ATOM 21561 C CA . PHE A 1 8 ? 12.343 -2.910 -5.556 1.00 0.00 1165 PHE A CA 13
ATOM 21562 C C . PHE A 1 8 ? 13.059 -4.150 -6.157 1.00 0.00 1165 PHE A C 13
ATOM 21563 O O . PHE A 1 8 ? 12.759 -4.553 -7.277 1.00 0.00 1165 PHE A O 13
ATOM 21580 N N . ASN A 1 9 ? 13.953 -4.772 -5.368 1.00 0.00 1166 ASN A N 13
ATOM 21581 C CA . ASN A 1 9 ? 14.678 -5.984 -5.763 1.00 0.00 1166 ASN A CA 13
ATOM 21582 C C . ASN A 1 9 ? 13.729 -7.195 -5.802 1.00 0.00 1166 ASN A C 13
ATOM 21583 O O . ASN A 1 9 ? 13.847 -8.040 -6.692 1.00 0.00 1166 ASN A O 13
ATOM 21594 N N . ASP A 1 10 ? 12.793 -7.275 -4.823 1.00 0.00 1167 ASP A N 13
ATOM 21595 C CA . ASP A 1 10 ? 11.836 -8.399 -4.731 1.00 0.00 1167 ASP A CA 13
ATOM 21596 C C . ASP A 1 10 ? 10.841 -8.313 -5.902 1.00 0.00 1167 ASP A C 13
ATOM 21597 O O . ASP A 1 10 ? 10.667 -9.276 -6.648 1.00 0.00 1167 ASP A O 13
ATOM 21606 N N . VAL A 1 11 ? 10.257 -7.116 -6.048 1.00 0.00 1168 VAL A N 13
ATOM 21607 C CA . VAL A 1 11 ? 9.368 -6.713 -7.163 1.00 0.00 1168 VAL A CA 13
ATOM 21608 C C . VAL A 1 11 ? 9.982 -7.117 -8.514 1.00 0.00 1168 VAL A C 13
ATOM 21609 O O . VAL A 1 11 ? 9.351 -7.789 -9.325 1.00 0.00 1168 VAL A O 13
ATOM 21622 N N . LYS A 1 12 ? 11.250 -6.723 -8.678 1.00 0.00 1169 LYS A N 13
ATOM 21623 C CA . LYS A 1 12 ? 12.056 -6.986 -9.882 1.00 0.00 1169 LYS A CA 13
ATOM 21624 C C . LYS A 1 12 ? 12.174 -8.502 -10.134 1.00 0.00 1169 LYS A C 13
ATOM 21625 O O . LYS A 1 12 ? 11.913 -8.984 -11.248 1.00 0.00 1169 LYS A O 13
ATOM 21644 N N . THR A 1 13 ? 12.562 -9.237 -9.065 1.00 0.00 1170 THR A N 13
ATOM 21645 C CA . THR A 1 13 ? 12.755 -10.695 -9.115 1.00 0.00 1170 THR A CA 13
ATOM 21646 C C . THR A 1 13 ? 11.505 -11.407 -9.660 1.00 0.00 1170 THR A C 13
ATOM 21647 O O . THR A 1 13 ? 11.600 -12.083 -10.682 1.00 0.00 1170 THR A O 13
ATOM 21658 N N . LEU A 1 14 ? 10.337 -11.195 -9.017 1.00 0.00 1171 LEU A N 13
ATOM 21659 C CA . LEU A 1 14 ? 9.116 -11.931 -9.389 1.00 0.00 1171 LEU A CA 13
ATOM 21660 C C . LEU A 1 14 ? 8.641 -11.518 -10.784 1.00 0.00 1171 LEU A C 13
ATOM 21661 O O . LEU A 1 14 ? 8.428 -12.383 -11.606 1.00 0.00 1171 LEU A O 13
ATOM 21677 N N . LEU A 1 15 ? 8.523 -10.178 -11.030 1.00 0.00 1172 LEU A N 13
ATOM 21678 C CA . LEU A 1 15 ? 8.020 -9.611 -12.320 1.00 0.00 1172 LEU A CA 13
ATOM 21679 C C . LEU A 1 15 ? 8.744 -10.220 -13.544 1.00 0.00 1172 LEU A C 13
ATOM 21680 O O . LEU A 1 15 ? 8.121 -10.406 -14.599 1.00 0.00 1172 LEU A O 13
ATOM 21696 N N . ARG A 1 16 ? 10.057 -10.534 -13.393 1.00 0.00 1173 ARG A N 13
ATOM 21697 C CA . ARG A 1 16 ? 10.858 -11.075 -14.505 1.00 0.00 1173 ARG A CA 13
ATOM 21698 C C . ARG A 1 16 ? 10.326 -12.450 -14.963 1.00 0.00 1173 ARG A C 13
ATOM 21699 O O . ARG A 1 16 ? 9.883 -12.599 -16.106 1.00 0.00 1173 ARG A O 13
ATOM 21720 N N . GLU A 1 17 ? 10.317 -13.430 -14.037 1.00 0.00 1174 GLU A N 13
ATOM 21721 C CA . GLU A 1 17 ? 9.806 -14.796 -14.300 1.00 0.00 1174 GLU A CA 13
ATOM 21722 C C . GLU A 1 17 ? 8.268 -14.812 -14.357 1.00 0.00 1174 GLU A C 13
ATOM 21723 O O . GLU A 1 17 ? 7.677 -15.764 -14.840 1.00 0.00 1174 GLU A O 13
ATOM 21735 N N . TRP A 1 18 ? 7.625 -13.787 -13.802 1.00 0.00 1175 TRP A N 13
ATOM 21736 C CA . TRP A 1 18 ? 6.159 -13.635 -13.846 1.00 0.00 1175 TRP A CA 13
ATOM 21737 C C . TRP A 1 18 ? 5.718 -13.638 -15.307 1.00 0.00 1175 TRP A C 13
ATOM 21738 O O . TRP A 1 18 ? 5.061 -14.555 -15.771 1.00 0.00 1175 TRP A O 13
ATOM 21759 N N . ILE A 1 19 ? 6.254 -12.692 -16.042 1.00 0.00 1176 ILE A N 13
ATOM 21760 C CA . ILE A 1 19 ? 5.887 -12.468 -17.431 1.00 0.00 1176 ILE A CA 13
ATOM 21761 C C . ILE A 1 19 ? 6.463 -13.557 -18.368 1.00 0.00 1176 ILE A C 13
ATOM 21762 O O . ILE A 1 19 ? 5.750 -14.086 -19.230 1.00 0.00 1176 ILE A O 13
ATOM 21778 N N . THR A 1 20 ? 7.738 -13.924 -18.157 1.00 0.00 1177 THR A N 13
ATOM 21779 C CA . THR A 1 20 ? 8.484 -14.804 -19.086 1.00 0.00 1177 THR A CA 13
ATOM 21780 C C . THR A 1 20 ? 8.267 -16.313 -18.776 1.00 0.00 1177 THR A C 13
ATOM 21781 O O . THR A 1 20 ? 8.116 -17.120 -19.697 1.00 0.00 1177 THR A O 13
ATOM 21792 N N . THR A 1 21 ? 8.265 -16.681 -17.476 1.00 0.00 1178 THR A N 13
ATOM 21793 C CA . THR A 1 21 ? 8.124 -18.095 -17.020 1.00 0.00 1178 THR A CA 13
ATOM 21794 C C . THR A 1 21 ? 6.638 -18.515 -16.930 1.00 0.00 1178 THR A C 13
ATOM 21795 O O . THR A 1 21 ? 6.294 -19.619 -17.363 1.00 0.00 1178 THR A O 13
ATOM 21806 N N . ILE A 1 22 ? 5.739 -17.639 -16.386 1.00 0.00 1179 ILE A N 13
ATOM 21807 C CA . ILE A 1 22 ? 4.324 -18.028 -16.168 1.00 0.00 1179 ILE A CA 13
ATOM 21808 C C . ILE A 1 22 ? 3.584 -17.963 -17.510 1.00 0.00 1179 ILE A C 13
ATOM 21809 O O . ILE A 1 22 ? 3.535 -16.906 -18.145 1.00 0.00 1179 ILE A O 13
ATOM 21825 N N . SER A 1 23 ? 3.072 -19.115 -17.954 1.00 0.00 1180 SER A N 13
ATOM 21826 C CA . SER A 1 23 ? 2.346 -19.232 -19.227 1.00 0.00 1180 SER A CA 13
ATOM 21827 C C . SER A 1 23 ? 0.904 -18.706 -19.087 1.00 0.00 1180 SER A C 13
ATOM 21828 O O . SER A 1 23 ? 0.336 -18.142 -20.032 1.00 0.00 1180 SER A O 13
ATOM 21836 N N . ASP A 1 24 ? 0.344 -18.872 -17.878 1.00 0.00 1181 ASP A N 13
ATOM 21837 C CA . ASP A 1 24 ? -1.054 -18.536 -17.572 1.00 0.00 1181 ASP A CA 13
ATOM 21838 C C . ASP A 1 24 ? -1.128 -17.691 -16.278 1.00 0.00 1181 ASP A C 13
ATOM 21839 O O . ASP A 1 24 ? -1.059 -18.251 -15.175 1.00 0.00 1181 ASP A O 13
ATOM 21848 N N . PRO A 1 25 ? -1.205 -16.321 -16.394 1.00 0.00 1182 PRO A N 13
ATOM 21849 C CA . PRO A 1 25 ? -1.396 -15.418 -15.221 1.00 0.00 1182 PRO A CA 13
ATOM 21850 C C . PRO A 1 25 ? -2.734 -15.669 -14.491 1.00 0.00 1182 PRO A C 13
ATOM 21851 O O . PRO A 1 25 ? -3.726 -16.070 -15.119 1.00 0.00 1182 PRO A O 13
ATOM 21862 N N . MET A 1 26 ? -2.756 -15.418 -13.170 1.00 0.00 1183 MET A N 13
ATOM 21863 C CA . MET A 1 26 ? -3.966 -15.554 -12.336 1.00 0.00 1183 MET A CA 13
ATOM 21864 C C . MET A 1 26 ? -4.429 -14.194 -11.815 1.00 0.00 1183 MET A C 13
ATOM 21865 O O . MET A 1 26 ? -3.674 -13.216 -11.819 1.00 0.00 1183 MET A O 13
ATOM 21879 N N . GLU A 1 27 ? -5.683 -14.180 -11.331 1.00 0.00 1184 GLU A N 13
ATOM 21880 C CA . GLU A 1 27 ? -6.358 -12.982 -10.821 1.00 0.00 1184 GLU A CA 13
ATOM 21881 C C . GLU A 1 27 ? -5.556 -12.302 -9.697 1.00 0.00 1184 GLU A C 13
ATOM 21882 O O . GLU A 1 27 ? -5.268 -11.114 -9.782 1.00 0.00 1184 GLU A O 13
ATOM 21894 N N . GLU A 1 28 ? -5.156 -13.093 -8.690 1.00 0.00 1185 GLU A N 13
ATOM 21895 C CA . GLU A 1 28 ? -4.590 -12.574 -7.426 1.00 0.00 1185 GLU A CA 13
ATOM 21896 C C . GLU A 1 28 ? -3.229 -11.899 -7.646 1.00 0.00 1185 GLU A C 13
ATOM 21897 O O . GLU A 1 28 ? -2.947 -10.878 -7.024 1.00 0.00 1185 GLU A O 13
ATOM 21909 N N . ASP A 1 29 ? -2.385 -12.484 -8.524 1.00 0.00 1186 ASP A N 13
ATOM 21910 C CA . ASP A 1 29 ? -1.024 -11.950 -8.791 1.00 0.00 1186 ASP A CA 13
ATOM 21911 C C . ASP A 1 29 ? -1.033 -10.749 -9.759 1.00 0.00 1186 ASP A C 13
ATOM 21912 O O . ASP A 1 29 ? -0.094 -9.941 -9.736 1.00 0.00 1186 ASP A O 13
ATOM 21921 N N . ILE A 1 30 ? -2.073 -10.623 -10.600 1.00 0.00 1187 ILE A N 13
ATOM 21922 C CA . ILE A 1 30 ? -2.256 -9.417 -11.449 1.00 0.00 1187 ILE A CA 13
ATOM 21923 C C . ILE A 1 30 ? -2.820 -8.310 -10.553 1.00 0.00 1187 ILE A C 13
ATOM 21924 O O . ILE A 1 30 ? -2.413 -7.164 -10.634 1.00 0.00 1187 ILE A O 13
ATOM 21940 N N . LEU A 1 31 ? -3.719 -8.711 -9.648 1.00 0.00 1188 LEU A N 13
ATOM 21941 C CA . LEU A 1 31 ? -4.327 -7.824 -8.638 1.00 0.00 1188 LEU A CA 13
ATOM 21942 C C . LEU A 1 31 ? -3.264 -7.399 -7.608 1.00 0.00 1188 LEU A C 13
ATOM 21943 O O . LEU A 1 31 ? -3.363 -6.339 -7.011 1.00 0.00 1188 LEU A O 13
ATOM 21959 N N . GLN A 1 32 ? -2.243 -8.244 -7.443 1.00 0.00 1189 GLN A N 13
ATOM 21960 C CA . GLN A 1 32 ? -1.111 -8.012 -6.538 1.00 0.00 1189 GLN A CA 13
ATOM 21961 C C . GLN A 1 32 ? -0.363 -6.729 -6.937 1.00 0.00 1189 GLN A C 13
ATOM 21962 O O . GLN A 1 32 ? -0.167 -5.809 -6.126 1.00 0.00 1189 GLN A O 13
ATOM 21976 N N . VAL A 1 33 ? 0.006 -6.690 -8.218 1.00 0.00 1190 VAL A N 13
ATOM 21977 C CA . VAL A 1 33 ? 0.747 -5.573 -8.814 1.00 0.00 1190 VAL A CA 13
ATOM 21978 C C . VAL A 1 33 ? -0.179 -4.356 -9.084 1.00 0.00 1190 VAL A C 13
ATOM 21979 O O . VAL A 1 33 ? 0.245 -3.218 -8.889 1.00 0.00 1190 VAL A O 13
ATOM 21992 N N . VAL A 1 34 ? -1.455 -4.614 -9.493 1.00 0.00 1191 VAL A N 13
ATOM 21993 C CA . VAL A 1 34 ? -2.479 -3.552 -9.737 1.00 0.00 1191 VAL A CA 13
ATOM 21994 C C . VAL A 1 34 ? -2.756 -2.770 -8.438 1.00 0.00 1191 VAL A C 13
ATOM 21995 O O . VAL A 1 34 ? -2.760 -1.531 -8.436 1.00 0.00 1191 VAL A O 13
ATOM 22008 N N . LYS A 1 35 ? -2.945 -3.520 -7.338 1.00 0.00 1192 LYS A N 13
ATOM 22009 C CA . LYS A 1 35 ? -3.304 -2.948 -6.030 1.00 0.00 1192 LYS A CA 13
ATOM 22010 C C . LYS A 1 35 ? -2.153 -2.090 -5.511 1.00 0.00 1192 LYS A C 13
ATOM 22011 O O . LYS A 1 35 ? -2.363 -0.954 -5.106 1.00 0.00 1192 LYS A O 13
ATOM 22030 N N . TYR A 1 36 ? -0.924 -2.639 -5.583 1.00 0.00 1193 TYR A N 13
ATOM 22031 C CA . TYR A 1 36 ? 0.289 -1.907 -5.173 1.00 0.00 1193 TYR A CA 13
ATOM 22032 C C . TYR A 1 36 ? 0.433 -0.589 -5.956 1.00 0.00 1193 TYR A C 13
ATOM 22033 O O . TYR A 1 36 ? 0.796 0.435 -5.377 1.00 0.00 1193 TYR A O 13
ATOM 22051 N N . CYS A 1 37 ? 0.153 -0.647 -7.273 1.00 0.00 1194 CYS A N 13
ATOM 22052 C CA . CYS A 1 37 ? 0.251 0.521 -8.157 1.00 0.00 1194 CYS A CA 13
ATOM 22053 C C . CYS A 1 37 ? -0.685 1.652 -7.676 1.00 0.00 1194 CYS A C 13
ATOM 22054 O O . CYS A 1 37 ? -0.235 2.783 -7.466 1.00 0.00 1194 CYS A O 13
ATOM 22062 N N . THR A 1 38 ? -1.963 1.305 -7.433 1.00 0.00 1195 THR A N 13
ATOM 22063 C CA . THR A 1 38 ? -2.998 2.271 -7.008 1.00 0.00 1195 THR A CA 13
ATOM 22064 C C . THR A 1 38 ? -2.691 2.827 -5.598 1.00 0.00 1195 THR A C 13
ATOM 22065 O O . THR A 1 38 ? -2.854 4.031 -5.334 1.00 0.00 1195 THR A O 13
ATOM 22076 N N . ASP A 1 39 ? -2.166 1.939 -4.726 1.00 0.00 1196 ASP A N 13
ATOM 22077 C CA . ASP A 1 39 ? -1.847 2.267 -3.326 1.00 0.00 1196 ASP A CA 13
ATOM 22078 C C . ASP A 1 39 ? -0.674 3.246 -3.283 1.00 0.00 1196 ASP A C 13
ATOM 22079 O O . ASP A 1 39 ? -0.684 4.188 -2.509 1.00 0.00 1196 ASP A O 13
ATOM 22088 N N . LEU A 1 40 ? 0.307 3.032 -4.174 1.00 0.00 1197 LEU A N 13
ATOM 22089 C CA . LEU A 1 40 ? 1.567 3.802 -4.186 1.00 0.00 1197 LEU A CA 13
ATOM 22090 C C . LEU A 1 40 ? 1.350 5.219 -4.752 1.00 0.00 1197 LEU A C 13
ATOM 22091 O O . LEU A 1 40 ? 2.107 6.149 -4.436 1.00 0.00 1197 LEU A O 13
ATOM 22107 N N . ILE A 1 41 ? 0.320 5.355 -5.607 1.00 0.00 1198 ILE A N 13
ATOM 22108 C CA . ILE A 1 41 ? -0.213 6.663 -6.034 1.00 0.00 1198 ILE A CA 13
ATOM 22109 C C . ILE A 1 41 ? -0.709 7.428 -4.790 1.00 0.00 1198 ILE A C 13
ATOM 22110 O O . ILE A 1 41 ? -0.366 8.596 -4.577 1.00 0.00 1198 ILE A O 13
ATOM 22126 N N . GLU A 1 42 ? -1.472 6.708 -3.944 1.00 0.00 1199 GLU A N 13
ATOM 22127 C CA . GLU A 1 42 ? -2.059 7.253 -2.707 1.00 0.00 1199 GLU A CA 13
ATOM 22128 C C . GLU A 1 42 ? -0.985 7.461 -1.618 1.00 0.00 1199 GLU A C 13
ATOM 22129 O O . GLU A 1 42 ? -1.197 8.217 -0.668 1.00 0.00 1199 GLU A O 13
ATOM 22141 N N . GLU A 1 43 ? 0.172 6.779 -1.763 1.00 0.00 1200 GLU A N 13
ATOM 22142 C CA . GLU A 1 43 ? 1.313 6.924 -0.834 1.00 0.00 1200 GLU A CA 13
ATOM 22143 C C . GLU A 1 43 ? 2.335 7.971 -1.311 1.00 0.00 1200 GLU A C 13
ATOM 22144 O O . GLU A 1 43 ? 3.356 8.182 -0.641 1.00 0.00 1200 GLU A O 13
ATOM 22156 N N . LYS A 1 44 ? 2.043 8.631 -2.459 1.00 0.00 1201 LYS A N 13
ATOM 22157 C CA . LYS A 1 44 ? 2.863 9.739 -3.031 1.00 0.00 1201 LYS A CA 13
ATOM 22158 C C . LYS A 1 44 ? 4.306 9.274 -3.336 1.00 0.00 1201 LYS A C 13
ATOM 22159 O O . LYS A 1 44 ? 5.233 10.084 -3.418 1.00 0.00 1201 LYS A O 13
ATOM 22178 N N . ASP A 1 45 ? 4.463 7.956 -3.529 1.00 0.00 1202 ASP A N 13
ATOM 22179 C CA . ASP A 1 45 ? 5.769 7.289 -3.682 1.00 0.00 1202 ASP A CA 13
ATOM 22180 C C . ASP A 1 45 ? 5.828 6.609 -5.065 1.00 0.00 1202 ASP A C 13
ATOM 22181 O O . ASP A 1 45 ? 6.559 5.646 -5.294 1.00 0.00 1202 ASP A O 13
ATOM 22190 N N . LEU A 1 46 ? 5.085 7.216 -6.012 1.00 0.00 1203 LEU A N 13
ATOM 22191 C CA . LEU A 1 46 ? 4.865 6.688 -7.375 1.00 0.00 1203 LEU A CA 13
ATOM 22192 C C . LEU A 1 46 ? 6.083 6.908 -8.312 1.00 0.00 1203 LEU A C 13
ATOM 22193 O O . LEU A 1 46 ? 6.018 6.604 -9.511 1.00 0.00 1203 LEU A O 13
ATOM 22209 N N . GLU A 1 47 ? 7.196 7.413 -7.752 1.00 0.00 1204 GLU A N 13
ATOM 22210 C CA . GLU A 1 47 ? 8.459 7.607 -8.489 1.00 0.00 1204 GLU A CA 13
ATOM 22211 C C . GLU A 1 47 ? 9.125 6.253 -8.808 1.00 0.00 1204 GLU A C 13
ATOM 22212 O O . GLU A 1 47 ? 9.621 6.047 -9.919 1.00 0.00 1204 GLU A O 13
ATOM 22224 N N . LYS A 1 48 ? 9.137 5.339 -7.817 1.00 0.00 1205 LYS A N 13
ATOM 22225 C CA . LYS A 1 48 ? 9.633 3.962 -8.005 1.00 0.00 1205 LYS A CA 13
ATOM 22226 C C . LYS A 1 48 ? 8.611 3.120 -8.791 1.00 0.00 1205 LYS A C 13
ATOM 22227 O O . LYS A 1 48 ? 8.975 2.129 -9.428 1.00 0.00 1205 LYS A O 13
ATOM 22246 N N . LEU A 1 49 ? 7.323 3.528 -8.709 1.00 0.00 1206 LEU A N 13
ATOM 22247 C CA . LEU A 1 49 ? 6.220 2.912 -9.477 1.00 0.00 1206 LEU A CA 13
ATOM 22248 C C . LEU A 1 49 ? 6.494 3.020 -10.979 1.00 0.00 1206 LEU A C 13
ATOM 22249 O O . LEU A 1 49 ? 6.198 2.100 -11.715 1.00 0.00 1206 LEU A O 13
ATOM 22265 N N . ASP A 1 50 ? 7.073 4.159 -11.399 1.00 0.00 1207 ASP A N 13
ATOM 22266 C CA . ASP A 1 50 ? 7.518 4.388 -12.793 1.00 0.00 1207 ASP A CA 13
ATOM 22267 C C . ASP A 1 50 ? 8.396 3.217 -13.291 1.00 0.00 1207 ASP A C 13
ATOM 22268 O O . ASP A 1 50 ? 8.155 2.669 -14.364 1.00 0.00 1207 ASP A O 13
ATOM 22277 N N . LEU A 1 51 ? 9.365 2.822 -12.447 1.00 0.00 1208 LEU A N 13
ATOM 22278 C CA . LEU A 1 51 ? 10.317 1.729 -12.741 1.00 0.00 1208 LEU A CA 13
ATOM 22279 C C . LEU A 1 51 ? 9.588 0.363 -12.779 1.00 0.00 1208 LEU A C 13
ATOM 22280 O O . LEU A 1 51 ? 9.862 -0.462 -13.650 1.00 0.00 1208 LEU A O 13
ATOM 22296 N N . VAL A 1 52 ? 8.650 0.164 -11.827 1.00 0.00 1209 VAL A N 13
ATOM 22297 C CA . VAL A 1 52 ? 7.837 -1.075 -11.711 1.00 0.00 1209 VAL A CA 13
ATOM 22298 C C . VAL A 1 52 ? 6.943 -1.266 -12.963 1.00 0.00 1209 VAL A C 13
ATOM 22299 O O . VAL A 1 52 ? 6.831 -2.374 -13.498 1.00 0.00 1209 VAL A O 13
ATOM 22312 N N . ILE A 1 53 ? 6.357 -0.152 -13.439 1.00 0.00 1210 ILE A N 13
ATOM 22313 C CA . ILE A 1 53 ? 5.491 -0.123 -14.631 1.00 0.00 1210 ILE A CA 13
ATOM 22314 C C . ILE A 1 53 ? 6.327 -0.396 -15.891 1.00 0.00 1210 ILE A C 13
ATOM 22315 O O . ILE A 1 53 ? 5.882 -1.110 -16.769 1.00 0.00 1210 ILE A O 13
ATOM 22331 N N . LYS A 1 54 ? 7.549 0.160 -15.939 1.00 0.00 1211 LYS A N 13
ATOM 22332 C CA . LYS A 1 54 ? 8.453 0.056 -17.108 1.00 0.00 1211 LYS A CA 13
ATOM 22333 C C . LYS A 1 54 ? 9.117 -1.323 -17.200 1.00 0.00 1211 LYS A C 13
ATOM 22334 O O . LYS A 1 54 ? 9.492 -1.755 -18.291 1.00 0.00 1211 LYS A O 13
ATOM 22353 N N . TYR A 1 55 ? 9.262 -1.998 -16.054 1.00 0.00 1212 TYR A N 13
ATOM 22354 C CA . TYR A 1 55 ? 9.888 -3.323 -15.967 1.00 0.00 1212 TYR A CA 13
ATOM 22355 C C . TYR A 1 55 ? 8.878 -4.350 -16.483 1.00 0.00 1212 TYR A C 13
ATOM 22356 O O . TYR A 1 55 ? 9.165 -5.147 -17.389 1.00 0.00 1212 TYR A O 13
ATOM 22374 N N . MET A 1 56 ? 7.674 -4.247 -15.911 1.00 0.00 1213 MET A N 13
ATOM 22375 C CA . MET A 1 56 ? 6.495 -5.013 -16.310 1.00 0.00 1213 MET A CA 13
ATOM 22376 C C . MET A 1 56 ? 6.186 -4.802 -17.816 1.00 0.00 1213 MET A C 13
ATOM 22377 O O . MET A 1 56 ? 6.040 -5.768 -18.554 1.00 0.00 1213 MET A O 13
ATOM 22391 N N . LYS A 1 57 ? 6.143 -3.523 -18.245 1.00 0.00 1214 LYS A N 13
ATOM 22392 C CA . LYS A 1 57 ? 5.984 -3.114 -19.661 1.00 0.00 1214 LYS A CA 13
ATOM 22393 C C . LYS A 1 57 ? 6.988 -3.815 -20.576 1.00 0.00 1214 LYS A C 13
ATOM 22394 O O . LYS A 1 57 ? 6.599 -4.473 -21.543 1.00 0.00 1214 LYS A O 13
ATOM 22413 N N . ARG A 1 58 ? 8.283 -3.650 -20.243 1.00 0.00 1215 ARG A N 13
ATOM 22414 C CA . ARG A 1 58 ? 9.407 -4.055 -21.112 1.00 0.00 1215 ARG A CA 13
ATOM 22415 C C . ARG A 1 58 ? 9.313 -5.535 -21.469 1.00 0.00 1215 ARG A C 13
ATOM 22416 O O . ARG A 1 58 ? 9.467 -5.920 -22.625 1.00 0.00 1215 ARG A O 13
ATOM 22437 N N . LEU A 1 59 ? 8.993 -6.335 -20.455 1.00 0.00 1216 LEU A N 13
ATOM 22438 C CA . LEU A 1 59 ? 8.925 -7.792 -20.578 1.00 0.00 1216 LEU A CA 13
ATOM 22439 C C . LEU A 1 59 ? 7.618 -8.225 -21.291 1.00 0.00 1216 LEU A C 13
ATOM 22440 O O . LEU A 1 59 ? 7.634 -9.110 -22.156 1.00 0.00 1216 LEU A O 13
ATOM 22456 N N . MET A 1 60 ? 6.492 -7.568 -20.923 1.00 0.00 1217 MET A N 13
ATOM 22457 C CA . MET A 1 60 ? 5.137 -7.901 -21.437 1.00 0.00 1217 MET A CA 13
ATOM 22458 C C . MET A 1 60 ? 4.990 -7.589 -22.928 1.00 0.00 1217 MET A C 13
ATOM 22459 O O . MET A 1 60 ? 4.315 -8.325 -23.649 1.00 0.00 1217 MET A O 13
ATOM 22473 N N . GLN A 1 61 ? 5.630 -6.502 -23.378 1.00 0.00 1218 GLN A N 13
ATOM 22474 C CA . GLN A 1 61 ? 5.501 -6.014 -24.761 1.00 0.00 1218 GLN A CA 13
ATOM 22475 C C . GLN A 1 61 ? 6.634 -6.551 -25.656 1.00 0.00 1218 GLN A C 13
ATOM 22476 O O . GLN A 1 61 ? 6.478 -6.566 -26.884 1.00 0.00 1218 GLN A O 13
ATOM 22490 N N . GLN A 1 62 ? 7.783 -6.979 -25.063 1.00 0.00 1219 GLN A N 13
ATOM 22491 C CA . GLN A 1 62 ? 8.830 -7.695 -25.842 1.00 0.00 1219 GLN A CA 13
ATOM 22492 C C . GLN A 1 62 ? 8.360 -9.136 -26.122 1.00 0.00 1219 GLN A C 13
ATOM 22493 O O . GLN A 1 62 ? 8.890 -9.808 -27.014 1.00 0.00 1219 GLN A O 13
ATOM 22507 N N . SER A 1 63 ? 7.388 -9.614 -25.310 1.00 0.00 1220 SER A N 13
ATOM 22508 C CA . SER A 1 63 ? 6.576 -10.788 -25.656 1.00 0.00 1220 SER A CA 13
ATOM 22509 C C . SER A 1 63 ? 5.760 -10.453 -26.923 1.00 0.00 1220 SER A C 13
ATOM 22510 O O . SER A 1 63 ? 5.091 -9.418 -26.962 1.00 0.00 1220 SER A O 13
ATOM 22518 N N . VAL A 1 64 ? 5.853 -11.318 -27.946 1.00 0.00 1221 VAL A N 13
ATOM 22519 C CA . VAL A 1 64 ? 5.326 -11.030 -29.298 1.00 0.00 1221 VAL A CA 13
ATOM 22520 C C . VAL A 1 64 ? 3.790 -10.851 -29.289 1.00 0.00 1221 VAL A C 13
ATOM 22521 O O . VAL A 1 64 ? 3.294 -9.740 -29.519 1.00 0.00 1221 VAL A O 13
ATOM 22534 N N . GLU A 1 65 ? 3.045 -11.936 -28.997 1.00 0.00 1222 GLU A N 13
ATOM 22535 C CA . GLU A 1 65 ? 1.554 -11.928 -28.993 1.00 0.00 1222 GLU A CA 13
ATOM 22536 C C . GLU A 1 65 ? 0.992 -12.670 -27.763 1.00 0.00 1222 GLU A C 13
ATOM 22537 O O . GLU A 1 65 ? -0.160 -13.132 -27.776 1.00 0.00 1222 GLU A O 13
ATOM 22549 N N . SER A 1 66 ? 1.801 -12.744 -26.688 1.00 0.00 1223 SER A N 13
ATOM 22550 C CA . SER A 1 66 ? 1.402 -13.376 -25.412 1.00 0.00 1223 SER A CA 13
ATOM 22551 C C . SER A 1 66 ? 0.227 -12.616 -24.750 1.00 0.00 1223 SER A C 13
ATOM 22552 O O . SER A 1 66 ? 0.027 -11.421 -25.011 1.00 0.00 1223 SER A O 13
ATOM 22560 N N . VAL A 1 67 ? -0.525 -13.313 -23.869 1.00 0.00 1224 VAL A N 13
ATOM 22561 C CA . VAL A 1 67 ? -1.656 -12.715 -23.114 1.00 0.00 1224 VAL A CA 13
ATOM 22562 C C . VAL A 1 67 ? -1.169 -11.537 -22.232 1.00 0.00 1224 VAL A C 13
ATOM 22563 O O . VAL A 1 67 ? -1.921 -10.610 -21.950 1.00 0.00 1224 VAL A O 13
ATOM 22576 N N . TRP A 1 68 ? 0.123 -11.596 -21.860 1.00 0.00 1225 TRP A N 13
ATOM 22577 C CA . TRP A 1 68 ? 0.809 -10.589 -21.025 1.00 0.00 1225 TRP A CA 13
ATOM 22578 C C . TRP A 1 68 ? 0.799 -9.172 -21.649 1.00 0.00 1225 TRP A C 13
ATOM 22579 O O . TRP A 1 68 ? 0.817 -8.191 -20.911 1.00 0.00 1225 TRP A O 13
ATOM 22600 N N . ASN A 1 69 ? 0.761 -9.080 -23.000 1.00 0.00 1226 ASN A N 13
ATOM 22601 C CA . ASN A 1 69 ? 0.569 -7.787 -23.717 1.00 0.00 1226 ASN A CA 13
ATOM 22602 C C . ASN A 1 69 ? -0.779 -7.159 -23.301 1.00 0.00 1226 ASN A C 13
ATOM 22603 O O . ASN A 1 69 ? -0.836 -6.007 -22.867 1.00 0.00 1226 ASN A O 13
ATOM 22614 N N . MET A 1 70 ? -1.841 -7.983 -23.392 1.00 0.00 1227 MET A N 13
ATOM 22615 C CA . MET A 1 70 ? -3.230 -7.577 -23.083 1.00 0.00 1227 MET A CA 13
ATOM 22616 C C . MET A 1 70 ? -3.440 -7.437 -21.559 1.00 0.00 1227 MET A C 13
ATOM 22617 O O . MET A 1 70 ? -4.295 -6.661 -21.101 1.00 0.00 1227 MET A O 13
ATOM 22631 N N . ALA A 1 71 ? -2.622 -8.172 -20.780 1.00 0.00 1228 ALA A N 13
ATOM 22632 C CA . ALA A 1 71 ? -2.663 -8.139 -19.308 1.00 0.00 1228 ALA A CA 13
ATOM 22633 C C . ALA A 1 71 ? -2.053 -6.820 -18.830 1.00 0.00 1228 ALA A C 13
ATOM 22634 O O . ALA A 1 71 ? -2.495 -6.251 -17.836 1.00 0.00 1228 ALA A O 13
ATOM 22641 N N . PHE A 1 72 ? -1.045 -6.333 -19.583 1.00 0.00 1229 PHE A N 13
ATOM 22642 C CA . PHE A 1 72 ? -0.424 -5.028 -19.340 1.00 0.00 1229 PHE A CA 13
ATOM 22643 C C . PHE A 1 72 ? -1.411 -3.898 -19.667 1.00 0.00 1229 PHE A C 13
ATOM 22644 O O . PHE A 1 72 ? -1.421 -2.879 -18.991 1.00 0.00 1229 PHE A O 13
ATOM 22661 N N . ASP A 1 73 ? -2.222 -4.083 -20.727 1.00 0.00 1230 ASP A N 13
ATOM 22662 C CA . ASP A 1 73 ? -3.282 -3.117 -21.086 1.00 0.00 1230 ASP A CA 13
ATOM 22663 C C . ASP A 1 73 ? -4.284 -2.957 -19.928 1.00 0.00 1230 ASP A C 13
ATOM 22664 O O . ASP A 1 73 ? -4.775 -1.856 -19.692 1.00 0.00 1230 ASP A O 13
ATOM 22673 N N . PHE A 1 74 ? -4.548 -4.064 -19.195 1.00 0.00 1231 PHE A N 13
ATOM 22674 C CA . PHE A 1 74 ? -5.395 -4.040 -17.983 1.00 0.00 1231 PHE A CA 13
ATOM 22675 C C . PHE A 1 74 ? -4.700 -3.285 -16.826 1.00 0.00 1231 PHE A C 13
ATOM 22676 O O . PHE A 1 74 ? -5.282 -2.374 -16.244 1.00 0.00 1231 PHE A O 13
ATOM 22693 N N . ILE A 1 75 ? -3.458 -3.681 -16.503 1.00 0.00 1232 ILE A N 13
ATOM 22694 C CA . ILE A 1 75 ? -2.734 -3.151 -15.321 1.00 0.00 1232 ILE A CA 13
ATOM 22695 C C . ILE A 1 75 ? -2.434 -1.650 -15.489 1.00 0.00 1232 ILE A C 13
ATOM 22696 O O . ILE A 1 75 ? -2.704 -0.849 -14.585 1.00 0.00 1232 ILE A O 13
ATOM 22712 N N . LEU A 1 76 ? -1.888 -1.295 -16.666 1.00 0.00 1233 LEU A N 13
ATOM 22713 C CA . LEU A 1 76 ? -1.560 0.094 -17.021 1.00 0.00 1233 LEU A CA 13
ATOM 22714 C C . LEU A 1 76 ? -2.834 0.949 -17.076 1.00 0.00 1233 LEU A C 13
ATOM 22715 O O . LEU A 1 76 ? -2.794 2.106 -16.687 1.00 0.00 1233 LEU A O 13
ATOM 22731 N N . ASP A 1 77 ? -3.965 0.363 -17.539 1.00 0.00 1234 ASP A N 13
ATOM 22732 C CA . ASP A 1 77 ? -5.288 1.037 -17.479 1.00 0.00 1234 ASP A CA 13
ATOM 22733 C C . ASP A 1 77 ? -5.593 1.468 -16.034 1.00 0.00 1234 ASP A C 13
ATOM 22734 O O . ASP A 1 77 ? -5.783 2.640 -15.762 1.00 0.00 1234 ASP A O 13
ATOM 22743 N N . ASN A 1 78 ? -5.550 0.492 -15.122 1.00 0.00 1235 ASN A N 13
ATOM 22744 C CA . ASN A 1 78 ? -5.986 0.648 -13.721 1.00 0.00 1235 ASN A CA 13
ATOM 22745 C C . ASN A 1 78 ? -5.157 1.706 -12.954 1.00 0.00 1235 ASN A C 13
ATOM 22746 O O . ASN A 1 78 ? -5.729 2.590 -12.310 1.00 0.00 1235 ASN A O 13
ATOM 22757 N N . VAL A 1 79 ? -3.812 1.624 -13.058 1.00 0.00 1236 VAL A N 13
ATOM 22758 C CA . VAL A 1 79 ? -2.898 2.597 -12.407 1.00 0.00 1236 VAL A CA 13
ATOM 22759 C C . VAL A 1 79 ? -3.100 4.015 -12.988 1.00 0.00 1236 VAL A C 13
ATOM 22760 O O . VAL A 1 79 ? -3.171 4.996 -12.248 1.00 0.00 1236 VAL A O 13
ATOM 22773 N N . GLN A 1 80 ? -3.261 4.086 -14.319 1.00 0.00 1237 GLN A N 13
ATOM 22774 C CA . GLN A 1 80 ? -3.350 5.359 -15.062 1.00 0.00 1237 GLN A CA 13
ATOM 22775 C C . GLN A 1 80 ? -4.663 6.093 -14.729 1.00 0.00 1237 GLN A C 13
ATOM 22776 O O . GLN A 1 80 ? -4.677 7.310 -14.551 1.00 0.00 1237 GLN A O 13
ATOM 22790 N N . VAL A 1 81 ? -5.750 5.304 -14.622 1.00 0.00 1238 VAL A N 13
ATOM 22791 C CA . VAL A 1 81 ? -7.109 5.789 -14.316 1.00 0.00 1238 VAL A CA 13
ATOM 22792 C C . VAL A 1 81 ? -7.156 6.412 -12.904 1.00 0.00 1238 VAL A C 13
ATOM 22793 O O . VAL A 1 81 ? -7.623 7.539 -12.737 1.00 0.00 1238 VAL A O 13
ATOM 22806 N N . VAL A 1 82 ? -6.621 5.686 -11.907 1.00 0.00 1239 VAL A N 13
ATOM 22807 C CA . VAL A 1 82 ? -6.561 6.163 -10.506 1.00 0.00 1239 VAL A CA 13
ATOM 22808 C C . VAL A 1 82 ? -5.705 7.439 -10.406 1.00 0.00 1239 VAL A C 13
ATOM 22809 O O . VAL A 1 82 ? -6.084 8.387 -9.731 1.00 0.00 1239 VAL A O 13
ATOM 22822 N N . LEU A 1 83 ? -4.578 7.455 -11.132 1.00 0.00 1240 LEU A N 13
ATOM 22823 C CA . LEU A 1 83 ? -3.624 8.581 -11.146 1.00 0.00 1240 LEU A CA 13
ATOM 22824 C C . LEU A 1 83 ? -4.286 9.865 -11.723 1.00 0.00 1240 LEU A C 13
ATOM 22825 O O . LEU A 1 83 ? -4.098 10.964 -11.189 1.00 0.00 1240 LEU A O 13
ATOM 22841 N N . GLN A 1 84 ? -5.053 9.712 -12.822 1.00 0.00 1241 GLN A N 13
ATOM 22842 C CA . GLN A 1 84 ? -5.667 10.853 -13.539 1.00 0.00 1241 GLN A CA 13
ATOM 22843 C C . GLN A 1 84 ? -6.946 11.344 -12.828 1.00 0.00 1241 GLN A C 13
ATOM 22844 O O . GLN A 1 84 ? -7.366 12.487 -13.024 1.00 0.00 1241 GLN A O 13
ATOM 22858 N N . GLN A 1 85 ? -7.576 10.461 -12.035 1.00 0.00 1242 GLN A N 13
ATOM 22859 C CA . GLN A 1 85 ? -8.732 10.818 -11.183 1.00 0.00 1242 GLN A CA 13
ATOM 22860 C C . GLN A 1 85 ? -8.269 11.538 -9.897 1.00 0.00 1242 GLN A C 13
ATOM 22861 O O . GLN A 1 85 ? -8.860 12.542 -9.491 1.00 0.00 1242 GLN A O 13
ATOM 22875 N N . THR A 1 86 ? -7.201 11.015 -9.280 1.00 0.00 1243 THR A N 13
ATOM 22876 C CA . THR A 1 86 ? -6.741 11.450 -7.948 1.00 0.00 1243 THR A CA 13
ATOM 22877 C C . THR A 1 86 ? -5.866 12.715 -8.056 1.00 0.00 1243 THR A C 13
ATOM 22878 O O . THR A 1 86 ? -6.038 13.660 -7.284 1.00 0.00 1243 THR A O 13
ATOM 22889 N N . TYR A 1 87 ? -4.945 12.730 -9.032 1.00 0.00 1244 TYR A N 13
ATOM 22890 C CA . TYR A 1 87 ? -3.972 13.834 -9.214 1.00 0.00 1244 TYR A CA 13
ATOM 22891 C C . TYR A 1 87 ? -4.201 14.610 -10.522 1.00 0.00 1244 TYR A C 13
ATOM 22892 O O . TYR A 1 87 ? -3.835 15.787 -10.613 1.00 0.00 1244 TYR A O 13
ATOM 22910 N N . GLY A 1 88 ? -4.799 13.948 -11.525 1.00 0.00 1245 GLY A N 13
ATOM 22911 C CA . GLY A 1 88 ? -4.916 14.519 -12.874 1.00 0.00 1245 GLY A CA 13
ATOM 22912 C C . GLY A 1 88 ? -3.662 14.275 -13.713 1.00 0.00 1245 GLY A C 13
ATOM 22913 O O . GLY A 1 88 ? -3.464 14.910 -14.758 1.00 0.00 1245 GLY A O 13
ATOM 22917 N N . SER A 1 89 ? -2.822 13.332 -13.251 1.00 0.00 1246 SER A N 13
ATOM 22918 C CA . SER A 1 89 ? -1.544 13.004 -13.887 1.00 0.00 1246 SER A CA 13
ATOM 22919 C C . SER A 1 89 ? -1.608 11.606 -14.520 1.00 0.00 1246 SER A C 13
ATOM 22920 O O . SER A 1 89 ? -2.245 10.704 -13.985 1.00 0.00 1246 SER A O 13
ATOM 22928 N N . THR A 1 90 ? -0.968 11.461 -15.681 1.00 0.00 1247 THR A N 13
ATOM 22929 C CA . THR A 1 90 ? -0.897 10.197 -16.431 1.00 0.00 1247 THR A CA 13
ATOM 22930 C C . THR A 1 90 ? 0.576 9.853 -16.743 1.00 0.00 1247 THR A C 13
ATOM 22931 O O . THR A 1 90 ? 1.241 10.599 -17.472 1.00 0.00 1247 THR A O 13
ATOM 22942 N N . LEU A 1 91 ? 1.096 8.745 -16.159 1.00 0.00 1248 LEU A N 13
ATOM 22943 C CA . LEU A 1 91 ? 2.479 8.284 -16.425 1.00 0.00 1248 LEU A CA 13
ATOM 22944 C C . LEU A 1 91 ? 2.535 7.625 -17.817 1.00 0.00 1248 LEU A C 13
ATOM 22945 O O . LEU A 1 91 ? 1.882 6.609 -18.069 1.00 0.00 1248 LEU A O 13
ATOM 22961 N N . LYS A 1 92 ? 3.243 8.267 -18.759 1.00 0.00 1249 LYS A N 13
ATOM 22962 C CA . LYS A 1 92 ? 3.384 7.762 -20.131 1.00 0.00 1249 LYS A CA 13
ATOM 22963 C C . LYS A 1 92 ? 4.774 7.133 -20.293 1.00 0.00 1249 LYS A C 13
ATOM 22964 O O . LYS A 1 92 ? 5.790 7.838 -20.227 1.00 0.00 1249 LYS A O 13
ATOM 22983 N N . VAL A 1 93 ? 4.796 5.800 -20.489 1.00 0.00 1250 VAL A N 13
ATOM 22984 C CA . VAL A 1 93 ? 6.036 5.013 -20.652 1.00 0.00 1250 VAL A CA 13
ATOM 22985 C C . VAL A 1 93 ? 6.747 5.406 -21.970 1.00 0.00 1250 VAL A C 13
ATOM 22986 O O . VAL A 1 93 ? 7.973 5.600 -21.999 1.00 0.00 1250 VAL A O 13
ATOM 22999 N N . THR A 1 94 ? 5.932 5.516 -23.041 1.00 0.00 1251 THR A N 13
ATOM 23000 C CA . THR A 1 94 ? 6.343 6.024 -24.369 1.00 0.00 1251 THR A CA 13
ATOM 23001 C C . THR A 1 94 ? 7.429 5.151 -25.024 1.00 0.00 1251 THR A C 13
ATOM 23002 O O . THR A 1 94 ? 7.292 3.928 -25.106 1.00 0.00 1251 THR A O 13
ATOM 23013 N N . LYS B 2 1 ? 0.538 -33.059 -11.856 1.00 0.00 231 LYS B N 13
ATOM 23014 C CA . LYS B 2 1 ? -0.166 -31.886 -12.375 1.00 0.00 231 LYS B CA 13
ATOM 23015 C C . LYS B 2 1 ? -0.729 -31.041 -11.215 1.00 0.00 231 LYS B C 13
ATOM 23016 O O . LYS B 2 1 ? -0.834 -31.519 -10.071 1.00 0.00 231 LYS B O 13
ATOM 23035 N N . GLY B 2 2 ? -1.090 -29.785 -11.526 1.00 0.00 232 GLY B N 13
ATOM 23036 C CA . GLY B 2 2 ? -1.626 -28.852 -10.529 1.00 0.00 232 GLY B CA 13
ATOM 23037 C C . GLY B 2 2 ? -1.782 -27.434 -11.077 1.00 0.00 232 GLY B C 13
ATOM 23038 O O . GLY B 2 2 ? -1.717 -27.221 -12.296 1.00 0.00 232 GLY B O 13
ATOM 23042 N N . ASN B 2 3 ? -1.970 -26.465 -10.166 1.00 0.00 233 ASN B N 13
ATOM 23043 C CA . ASN B 2 3 ? -2.218 -25.050 -10.511 1.00 0.00 233 ASN B CA 13
ATOM 23044 C C . ASN B 2 3 ? -0.895 -24.258 -10.414 1.00 0.00 233 ASN B C 13
ATOM 23045 O O . ASN B 2 3 ? -0.661 -23.512 -9.447 1.00 0.00 233 ASN B O 13
ATOM 23056 N N . MET B 2 4 ? -0.031 -24.483 -11.429 1.00 0.00 234 MET B N 13
ATOM 23057 C CA . MET B 2 4 ? 1.335 -23.921 -11.527 1.00 0.00 234 MET B CA 13
ATOM 23058 C C . MET B 2 4 ? 2.162 -24.194 -10.239 1.00 0.00 234 MET B C 13
ATOM 23059 O O . MET B 2 4 ? 2.670 -25.307 -10.061 1.00 0.00 234 MET B O 13
ATOM 23073 N N . MET B 2 5 ? 2.245 -23.194 -9.330 1.00 0.00 235 MET B N 13
ATOM 23074 C CA . MET B 2 5 ? 2.997 -23.257 -8.051 1.00 0.00 235 MET B CA 13
ATOM 23075 C C . MET B 2 5 ? 2.329 -22.258 -7.086 1.00 0.00 235 MET B C 13
ATOM 23076 O O . MET B 2 5 ? 3.015 -21.496 -6.393 1.00 0.00 235 MET B O 13
ATOM 23090 N N . SER B 2 6 ? 0.971 -22.279 -7.072 1.00 0.00 236 SER B N 13
ATOM 23091 C CA . SER B 2 6 ? 0.115 -21.278 -6.383 1.00 0.00 236 SER B CA 13
ATOM 23092 C C . SER B 2 6 ? 0.323 -19.867 -6.991 1.00 0.00 236 SER B C 13
ATOM 23093 O O . SER B 2 6 ? 0.930 -19.739 -8.071 1.00 0.00 236 SER B O 13
ATOM 23101 N N . ASN B 2 7 ? -0.266 -18.820 -6.357 1.00 0.00 237 ASN B N 13
ATOM 23102 C CA . ASN B 2 7 ? 0.015 -17.410 -6.721 1.00 0.00 237 ASN B CA 13
ATOM 23103 C C . ASN B 2 7 ? 1.505 -17.101 -6.543 1.00 0.00 237 ASN B C 13
ATOM 23104 O O . ASN B 2 7 ? 1.975 -16.722 -5.459 1.00 0.00 237 ASN B O 13
ATOM 23115 N N . PHE B 2 8 ? 2.218 -17.325 -7.654 1.00 0.00 238 PHE B N 13
ATOM 23116 C CA . PHE B 2 8 ? 3.672 -17.279 -7.762 1.00 0.00 238 PHE B CA 13
ATOM 23117 C C . PHE B 2 8 ? 4.234 -15.905 -7.359 1.00 0.00 238 PHE B C 13
ATOM 23118 O O . PHE B 2 8 ? 5.369 -15.824 -6.876 1.00 0.00 238 PHE B O 13
ATOM 23135 N N . PHE B 2 9 ? 3.480 -14.812 -7.633 1.00 0.00 239 PHE B N 13
ATOM 23136 C CA . PHE B 2 9 ? 3.883 -13.495 -7.146 1.00 0.00 239 PHE B CA 13
ATOM 23137 C C . PHE B 2 9 ? 3.544 -13.435 -5.637 1.00 0.00 239 PHE B C 13
ATOM 23138 O O . PHE B 2 9 ? 4.356 -13.853 -4.808 1.00 0.00 239 PHE B O 13
ATOM 23155 N N . GLY B 2 10 ? 2.289 -13.038 -5.327 1.00 0.00 240 GLY B N 13
ATOM 23156 C CA . GLY B 2 10 ? 1.888 -12.613 -3.982 1.00 0.00 240 GLY B CA 13
ATOM 23157 C C . GLY B 2 10 ? 2.166 -13.618 -2.866 1.00 0.00 240 GLY B C 13
ATOM 23158 O O . GLY B 2 10 ? 2.969 -13.344 -1.960 1.00 0.00 240 GLY B O 13
ATOM 23162 N N . LYS B 2 11 ? 1.521 -14.787 -2.941 1.00 0.00 241 LYS B N 13
ATOM 23163 C CA . LYS B 2 11 ? 1.490 -15.746 -1.819 1.00 0.00 241 LYS B CA 13
ATOM 23164 C C . LYS B 2 11 ? 2.792 -16.577 -1.732 1.00 0.00 241 LYS B C 13
ATOM 23165 O O . LYS B 2 11 ? 3.122 -17.094 -0.661 1.00 0.00 241 LYS B O 13
ATOM 23184 N N . ALA B 2 12 ? 3.524 -16.696 -2.858 1.00 0.00 242 ALA B N 13
ATOM 23185 C CA . ALA B 2 12 ? 4.755 -17.511 -2.924 1.00 0.00 242 ALA B CA 13
ATOM 23186 C C . ALA B 2 12 ? 5.894 -16.878 -2.114 1.00 0.00 242 ALA B C 13
ATOM 23187 O O . ALA B 2 12 ? 6.413 -17.483 -1.172 1.00 0.00 242 ALA B O 13
ATOM 23194 N N . ALA B 2 13 ? 6.254 -15.638 -2.471 1.00 0.00 243 ALA B N 13
ATOM 23195 C CA . ALA B 2 13 ? 7.383 -14.924 -1.841 1.00 0.00 243 ALA B CA 13
ATOM 23196 C C . ALA B 2 13 ? 6.945 -14.150 -0.577 1.00 0.00 243 ALA B C 13
ATOM 23197 O O . ALA B 2 13 ? 7.681 -13.292 -0.087 1.00 0.00 243 ALA B O 13
ATOM 23204 N N . MET B 2 14 ? 5.747 -14.473 -0.052 1.00 0.00 244 MET B N 13
ATOM 23205 C CA . MET B 2 14 ? 5.247 -13.923 1.226 1.00 0.00 244 MET B CA 13
ATOM 23206 C C . MET B 2 14 ? 6.201 -14.291 2.392 1.00 0.00 244 MET B C 13
ATOM 23207 O O . MET B 2 14 ? 6.489 -13.453 3.253 1.00 0.00 244 MET B O 13
ATOM 23221 N N . ASN B 2 15 ? 6.705 -15.543 2.378 1.00 0.00 245 ASN B N 13
ATOM 23222 C CA . ASN B 2 15 ? 7.660 -16.048 3.391 1.00 0.00 245 ASN B CA 13
ATOM 23223 C C . ASN B 2 15 ? 9.105 -15.946 2.872 1.00 0.00 245 ASN B C 13
ATOM 23224 O O . ASN B 2 15 ? 9.411 -16.424 1.772 1.00 0.00 245 ASN B O 13
ATOM 23235 N N . LYS B 2 16 ? 9.972 -15.294 3.666 1.00 0.00 246 LYS B N 13
ATOM 23236 C CA . LYS B 2 16 ? 11.417 -15.175 3.389 1.00 0.00 246 LYS B CA 13
ATOM 23237 C C . LYS B 2 16 ? 12.162 -16.291 4.166 1.00 0.00 246 LYS B C 13
ATOM 23238 O O . LYS B 2 16 ? 12.190 -16.229 5.416 1.00 0.00 246 LYS B O 13
ATOM 23258 N N . ASN A 1 1 ? 2.342 -2.770 -1.039 1.00 0.00 1158 ASN A N 14
ATOM 23259 C CA . ASN A 1 1 ? 3.188 -3.937 -1.369 1.00 0.00 1158 ASN A CA 14
ATOM 23260 C C . ASN A 1 1 ? 2.472 -4.899 -2.336 1.00 0.00 1158 ASN A C 14
ATOM 23261 O O . ASN A 1 1 ? 1.248 -4.855 -2.481 1.00 0.00 1158 ASN A O 14
ATOM 23272 N N . LEU A 1 2 ? 3.270 -5.731 -3.024 1.00 0.00 1159 LEU A N 14
ATOM 23273 C CA . LEU A 1 2 ? 2.785 -6.906 -3.775 1.00 0.00 1159 LEU A CA 14
ATOM 23274 C C . LEU A 1 2 ? 3.521 -8.127 -3.210 1.00 0.00 1159 LEU A C 14
ATOM 23275 O O . LEU A 1 2 ? 4.744 -8.077 -3.027 1.00 0.00 1159 LEU A O 14
ATOM 23291 N N . ALA A 1 3 ? 2.761 -9.183 -2.855 1.00 0.00 1160 ALA A N 14
ATOM 23292 C CA . ALA A 1 3 ? 3.305 -10.406 -2.214 1.00 0.00 1160 ALA A CA 14
ATOM 23293 C C . ALA A 1 3 ? 3.928 -10.095 -0.836 1.00 0.00 1160 ALA A C 14
ATOM 23294 O O . ALA A 1 3 ? 4.790 -10.835 -0.348 1.00 0.00 1160 ALA A O 14
ATOM 23301 N N . GLY A 1 4 ? 3.468 -8.991 -0.214 1.00 0.00 1161 GLY A N 14
ATOM 23302 C CA . GLY A 1 4 ? 4.001 -8.525 1.069 1.00 0.00 1161 GLY A CA 14
ATOM 23303 C C . GLY A 1 4 ? 5.379 -7.865 0.955 1.00 0.00 1161 GLY A C 14
ATOM 23304 O O . GLY A 1 4 ? 5.980 -7.506 1.969 1.00 0.00 1161 GLY A O 14
ATOM 23308 N N . ALA A 1 5 ? 5.866 -7.695 -0.288 1.00 0.00 1162 ALA A N 14
ATOM 23309 C CA . ALA A 1 5 ? 7.192 -7.133 -0.583 1.00 0.00 1162 ALA A CA 14
ATOM 23310 C C . ALA A 1 5 ? 7.047 -5.717 -1.163 1.00 0.00 1162 ALA A C 14
ATOM 23311 O O . ALA A 1 5 ? 6.381 -5.519 -2.184 1.00 0.00 1162 ALA A O 14
ATOM 23318 N N . VAL A 1 6 ? 7.641 -4.734 -0.474 1.00 0.00 1163 VAL A N 14
ATOM 23319 C CA . VAL A 1 6 ? 7.684 -3.329 -0.930 1.00 0.00 1163 VAL A CA 14
ATOM 23320 C C . VAL A 1 6 ? 8.991 -3.084 -1.712 1.00 0.00 1163 VAL A C 14
ATOM 23321 O O . VAL A 1 6 ? 9.045 -2.245 -2.615 1.00 0.00 1163 VAL A O 14
ATOM 23334 N N . GLU A 1 7 ? 10.014 -3.874 -1.363 1.00 0.00 1164 GLU A N 14
ATOM 23335 C CA . GLU A 1 7 ? 11.406 -3.699 -1.808 1.00 0.00 1164 GLU A CA 14
ATOM 23336 C C . GLU A 1 7 ? 11.496 -3.847 -3.332 1.00 0.00 1164 GLU A C 14
ATOM 23337 O O . GLU A 1 7 ? 11.112 -4.893 -3.851 1.00 0.00 1164 GLU A O 14
ATOM 23349 N N . PHE A 1 8 ? 12.016 -2.806 -4.029 1.00 0.00 1165 PHE A N 14
ATOM 23350 C CA . PHE A 1 8 ? 12.021 -2.739 -5.512 1.00 0.00 1165 PHE A CA 14
ATOM 23351 C C . PHE A 1 8 ? 12.655 -3.994 -6.149 1.00 0.00 1165 PHE A C 14
ATOM 23352 O O . PHE A 1 8 ? 12.171 -4.472 -7.174 1.00 0.00 1165 PHE A O 14
ATOM 23369 N N . ASN A 1 9 ? 13.716 -4.522 -5.522 1.00 0.00 1166 ASN A N 14
ATOM 23370 C CA . ASN A 1 9 ? 14.478 -5.663 -6.058 1.00 0.00 1166 ASN A CA 14
ATOM 23371 C C . ASN A 1 9 ? 13.619 -6.932 -6.004 1.00 0.00 1166 ASN A C 14
ATOM 23372 O O . ASN A 1 9 ? 13.709 -7.773 -6.890 1.00 0.00 1166 ASN A O 14
ATOM 23383 N N . ASP A 1 10 ? 12.778 -7.032 -4.954 1.00 0.00 1167 ASP A N 14
ATOM 23384 C CA . ASP A 1 10 ? 11.846 -8.161 -4.746 1.00 0.00 1167 ASP A CA 14
ATOM 23385 C C . ASP A 1 10 ? 10.658 -8.080 -5.715 1.00 0.00 1167 ASP A C 14
ATOM 23386 O O . ASP A 1 10 ? 10.251 -9.095 -6.274 1.00 0.00 1167 ASP A O 14
ATOM 23395 N N . VAL A 1 11 ? 10.107 -6.854 -5.882 1.00 0.00 1168 VAL A N 14
ATOM 23396 C CA . VAL A 1 11 ? 9.092 -6.523 -6.925 1.00 0.00 1168 VAL A CA 14
ATOM 23397 C C . VAL A 1 11 ? 9.578 -7.024 -8.298 1.00 0.00 1168 VAL A C 14
ATOM 23398 O O . VAL A 1 11 ? 8.899 -7.760 -8.999 1.00 0.00 1168 VAL A O 14
ATOM 23411 N N . LYS A 1 12 ? 10.812 -6.625 -8.600 1.00 0.00 1169 LYS A N 14
ATOM 23412 C CA . LYS A 1 12 ? 11.492 -6.848 -9.880 1.00 0.00 1169 LYS A CA 14
ATOM 23413 C C . LYS A 1 12 ? 11.800 -8.349 -10.091 1.00 0.00 1169 LYS A C 14
ATOM 23414 O O . LYS A 1 12 ? 11.676 -8.864 -11.213 1.00 0.00 1169 LYS A O 14
ATOM 23433 N N . THR A 1 13 ? 12.191 -9.031 -8.984 1.00 0.00 1170 THR A N 14
ATOM 23434 C CA . THR A 1 13 ? 12.438 -10.493 -8.961 1.00 0.00 1170 THR A CA 14
ATOM 23435 C C . THR A 1 13 ? 11.161 -11.242 -9.356 1.00 0.00 1170 THR A C 14
ATOM 23436 O O . THR A 1 13 ? 11.184 -12.129 -10.204 1.00 0.00 1170 THR A O 14
ATOM 23447 N N . LEU A 1 14 ? 10.051 -10.831 -8.735 1.00 0.00 1171 LEU A N 14
ATOM 23448 C CA . LEU A 1 14 ? 8.725 -11.390 -8.990 1.00 0.00 1171 LEU A CA 14
ATOM 23449 C C . LEU A 1 14 ? 8.357 -11.245 -10.488 1.00 0.00 1171 LEU A C 14
ATOM 23450 O O . LEU A 1 14 ? 8.178 -12.249 -11.192 1.00 0.00 1171 LEU A O 14
ATOM 23466 N N . LEU A 1 15 ? 8.291 -9.977 -10.941 1.00 0.00 1172 LEU A N 14
ATOM 23467 C CA . LEU A 1 15 ? 7.887 -9.591 -12.316 1.00 0.00 1172 LEU A CA 14
ATOM 23468 C C . LEU A 1 15 ? 8.648 -10.354 -13.423 1.00 0.00 1172 LEU A C 14
ATOM 23469 O O . LEU A 1 15 ? 8.030 -10.763 -14.412 1.00 0.00 1172 LEU A O 14
ATOM 23485 N N . ARG A 1 16 ? 9.974 -10.553 -13.242 1.00 0.00 1173 ARG A N 14
ATOM 23486 C CA . ARG A 1 16 ? 10.848 -11.029 -14.341 1.00 0.00 1173 ARG A CA 14
ATOM 23487 C C . ARG A 1 16 ? 10.443 -12.432 -14.821 1.00 0.00 1173 ARG A C 14
ATOM 23488 O O . ARG A 1 16 ? 10.031 -12.606 -15.993 1.00 0.00 1173 ARG A O 14
ATOM 23509 N N . GLU A 1 17 ? 10.484 -13.414 -13.901 1.00 0.00 1174 GLU A N 14
ATOM 23510 C CA . GLU A 1 17 ? 10.129 -14.798 -14.240 1.00 0.00 1174 GLU A CA 14
ATOM 23511 C C . GLU A 1 17 ? 8.638 -14.878 -14.572 1.00 0.00 1174 GLU A C 14
ATOM 23512 O O . GLU A 1 17 ? 8.297 -15.434 -15.579 1.00 0.00 1174 GLU A O 14
ATOM 23524 N N . TRP A 1 18 ? 7.784 -14.249 -13.749 1.00 0.00 1175 TRP A N 14
ATOM 23525 C CA . TRP A 1 18 ? 6.306 -14.318 -13.887 1.00 0.00 1175 TRP A CA 14
ATOM 23526 C C . TRP A 1 18 ? 5.829 -14.040 -15.311 1.00 0.00 1175 TRP A C 14
ATOM 23527 O O . TRP A 1 18 ? 5.164 -14.878 -15.928 1.00 0.00 1175 TRP A O 14
ATOM 23548 N N . ILE A 1 19 ? 6.243 -12.899 -15.836 1.00 0.00 1176 ILE A N 14
ATOM 23549 C CA . ILE A 1 19 ? 5.883 -12.473 -17.184 1.00 0.00 1176 ILE A CA 14
ATOM 23550 C C . ILE A 1 19 ? 6.447 -13.439 -18.249 1.00 0.00 1176 ILE A C 14
ATOM 23551 O O . ILE A 1 19 ? 5.710 -13.875 -19.133 1.00 0.00 1176 ILE A O 14
ATOM 23567 N N . THR A 1 20 ? 7.736 -13.798 -18.134 1.00 0.00 1177 THR A N 14
ATOM 23568 C CA . THR A 1 20 ? 8.429 -14.585 -19.178 1.00 0.00 1177 THR A CA 14
ATOM 23569 C C . THR A 1 20 ? 8.156 -16.119 -19.086 1.00 0.00 1177 THR A C 14
ATOM 23570 O O . THR A 1 20 ? 8.349 -16.842 -20.065 1.00 0.00 1177 THR A O 14
ATOM 23581 N N . THR A 1 21 ? 7.716 -16.607 -17.910 1.00 0.00 1178 THR A N 14
ATOM 23582 C CA . THR A 1 21 ? 7.660 -18.060 -17.593 1.00 0.00 1178 THR A CA 14
ATOM 23583 C C . THR A 1 21 ? 6.220 -18.610 -17.506 1.00 0.00 1178 THR A C 14
ATOM 23584 O O . THR A 1 21 ? 5.909 -19.625 -18.144 1.00 0.00 1178 THR A O 14
ATOM 23595 N N . ILE A 1 22 ? 5.351 -17.946 -16.707 1.00 0.00 1179 ILE A N 14
ATOM 23596 C CA . ILE A 1 22 ? 4.067 -18.551 -16.272 1.00 0.00 1179 ILE A CA 14
ATOM 23597 C C . ILE A 1 22 ? 3.097 -18.620 -17.471 1.00 0.00 1179 ILE A C 14
ATOM 23598 O O . ILE A 1 22 ? 2.866 -17.613 -18.148 1.00 0.00 1179 ILE A O 14
ATOM 23614 N N . SER A 1 23 ? 2.574 -19.825 -17.737 1.00 0.00 1180 SER A N 14
ATOM 23615 C CA . SER A 1 23 ? 1.673 -20.086 -18.878 1.00 0.00 1180 SER A CA 14
ATOM 23616 C C . SER A 1 23 ? 0.200 -19.764 -18.533 1.00 0.00 1180 SER A C 14
ATOM 23617 O O . SER A 1 23 ? -0.690 -19.875 -19.389 1.00 0.00 1180 SER A O 14
ATOM 23625 N N . ASP A 1 24 ? -0.043 -19.352 -17.278 1.00 0.00 1181 ASP A N 14
ATOM 23626 C CA . ASP A 1 24 ? -1.388 -19.102 -16.741 1.00 0.00 1181 ASP A CA 14
ATOM 23627 C C . ASP A 1 24 ? -1.365 -17.919 -15.737 1.00 0.00 1181 ASP A C 14
ATOM 23628 O O . ASP A 1 24 ? -1.235 -18.119 -14.520 1.00 0.00 1181 ASP A O 14
ATOM 23637 N N . PRO A 1 25 ? -1.429 -16.639 -16.242 1.00 0.00 1182 PRO A N 14
ATOM 23638 C CA . PRO A 1 25 ? -1.563 -15.446 -15.380 1.00 0.00 1182 PRO A CA 14
ATOM 23639 C C . PRO A 1 25 ? -2.991 -15.314 -14.813 1.00 0.00 1182 PRO A C 14
ATOM 23640 O O . PRO A 1 25 ? -3.865 -14.665 -15.404 1.00 0.00 1182 PRO A O 14
ATOM 23651 N N . MET A 1 26 ? -3.233 -16.015 -13.697 1.00 0.00 1183 MET A N 14
ATOM 23652 C CA . MET A 1 26 ? -4.492 -15.913 -12.943 1.00 0.00 1183 MET A CA 14
ATOM 23653 C C . MET A 1 26 ? -4.588 -14.537 -12.255 1.00 0.00 1183 MET A C 14
ATOM 23654 O O . MET A 1 26 ? -3.566 -13.859 -12.057 1.00 0.00 1183 MET A O 14
ATOM 23668 N N . GLU A 1 27 ? -5.813 -14.163 -11.851 1.00 0.00 1184 GLU A N 14
ATOM 23669 C CA . GLU A 1 27 ? -6.116 -12.829 -11.291 1.00 0.00 1184 GLU A CA 14
ATOM 23670 C C . GLU A 1 27 ? -5.326 -12.535 -9.991 1.00 0.00 1184 GLU A C 14
ATOM 23671 O O . GLU A 1 27 ? -5.157 -11.380 -9.641 1.00 0.00 1184 GLU A O 14
ATOM 23683 N N . GLU A 1 28 ? -4.821 -13.591 -9.320 1.00 0.00 1185 GLU A N 14
ATOM 23684 C CA . GLU A 1 28 ? -4.146 -13.485 -8.011 1.00 0.00 1185 GLU A CA 14
ATOM 23685 C C . GLU A 1 28 ? -2.977 -12.469 -8.019 1.00 0.00 1185 GLU A C 14
ATOM 23686 O O . GLU A 1 28 ? -3.031 -11.467 -7.300 1.00 0.00 1185 GLU A O 14
ATOM 23698 N N . ASP A 1 29 ? -1.955 -12.691 -8.879 1.00 0.00 1186 ASP A N 14
ATOM 23699 C CA . ASP A 1 29 ? -0.761 -11.798 -8.928 1.00 0.00 1186 ASP A CA 14
ATOM 23700 C C . ASP A 1 29 ? -1.061 -10.527 -9.718 1.00 0.00 1186 ASP A C 14
ATOM 23701 O O . ASP A 1 29 ? -0.348 -9.533 -9.586 1.00 0.00 1186 ASP A O 14
ATOM 23710 N N . ILE A 1 30 ? -2.086 -10.590 -10.580 1.00 0.00 1187 ILE A N 14
ATOM 23711 C CA . ILE A 1 30 ? -2.629 -9.397 -11.251 1.00 0.00 1187 ILE A CA 14
ATOM 23712 C C . ILE A 1 30 ? -3.166 -8.417 -10.178 1.00 0.00 1187 ILE A C 14
ATOM 23713 O O . ILE A 1 30 ? -2.962 -7.212 -10.272 1.00 0.00 1187 ILE A O 14
ATOM 23729 N N . LEU A 1 31 ? -3.809 -8.969 -9.133 1.00 0.00 1188 LEU A N 14
ATOM 23730 C CA . LEU A 1 31 ? -4.312 -8.186 -7.994 1.00 0.00 1188 LEU A CA 14
ATOM 23731 C C . LEU A 1 31 ? -3.140 -7.640 -7.181 1.00 0.00 1188 LEU A C 14
ATOM 23732 O O . LEU A 1 31 ? -3.221 -6.527 -6.695 1.00 0.00 1188 LEU A O 14
ATOM 23748 N N . GLN A 1 32 ? -2.060 -8.445 -7.046 1.00 0.00 1189 GLN A N 14
ATOM 23749 C CA . GLN A 1 32 ? -0.815 -8.019 -6.373 1.00 0.00 1189 GLN A CA 14
ATOM 23750 C C . GLN A 1 32 ? -0.257 -6.738 -7.017 1.00 0.00 1189 GLN A C 14
ATOM 23751 O O . GLN A 1 32 ? -0.091 -5.712 -6.349 1.00 0.00 1189 GLN A O 14
ATOM 23765 N N . VAL A 1 33 ? -0.011 -6.824 -8.328 1.00 0.00 1190 VAL A N 14
ATOM 23766 C CA . VAL A 1 33 ? 0.693 -5.771 -9.082 1.00 0.00 1190 VAL A CA 14
ATOM 23767 C C . VAL A 1 33 ? -0.158 -4.495 -9.219 1.00 0.00 1190 VAL A C 14
ATOM 23768 O O . VAL A 1 33 ? 0.372 -3.386 -9.121 1.00 0.00 1190 VAL A O 14
ATOM 23781 N N . VAL A 1 34 ? -1.484 -4.666 -9.403 1.00 0.00 1191 VAL A N 14
ATOM 23782 C CA . VAL A 1 34 ? -2.407 -3.528 -9.603 1.00 0.00 1191 VAL A CA 14
ATOM 23783 C C . VAL A 1 34 ? -2.602 -2.788 -8.266 1.00 0.00 1191 VAL A C 14
ATOM 23784 O O . VAL A 1 34 ? -2.557 -1.556 -8.227 1.00 0.00 1191 VAL A O 14
ATOM 23797 N N . LYS A 1 35 ? -2.759 -3.572 -7.180 1.00 0.00 1192 LYS A N 14
ATOM 23798 C CA . LYS A 1 35 ? -2.860 -3.060 -5.800 1.00 0.00 1192 LYS A CA 14
ATOM 23799 C C . LYS A 1 35 ? -1.627 -2.205 -5.484 1.00 0.00 1192 LYS A C 14
ATOM 23800 O O . LYS A 1 35 ? -1.754 -1.033 -5.181 1.00 0.00 1192 LYS A O 14
ATOM 23819 N N . TYR A 1 36 ? -0.439 -2.810 -5.652 1.00 0.00 1193 TYR A N 14
ATOM 23820 C CA . TYR A 1 36 ? 0.859 -2.170 -5.369 1.00 0.00 1193 TYR A CA 14
ATOM 23821 C C . TYR A 1 36 ? 1.025 -0.841 -6.131 1.00 0.00 1193 TYR A C 14
ATOM 23822 O O . TYR A 1 36 ? 1.441 0.154 -5.548 1.00 0.00 1193 TYR A O 14
ATOM 23840 N N . CYS A 1 37 ? 0.655 -0.842 -7.416 1.00 0.00 1194 CYS A N 14
ATOM 23841 C CA . CYS A 1 37 ? 0.816 0.318 -8.305 1.00 0.00 1194 CYS A CA 14
ATOM 23842 C C . CYS A 1 37 ? -0.118 1.487 -7.899 1.00 0.00 1194 CYS A C 14
ATOM 23843 O O . CYS A 1 37 ? 0.314 2.650 -7.814 1.00 0.00 1194 CYS A O 14
ATOM 23851 N N . THR A 1 38 ? -1.389 1.159 -7.608 1.00 0.00 1195 THR A N 14
ATOM 23852 C CA . THR A 1 38 ? -2.402 2.144 -7.172 1.00 0.00 1195 THR A CA 14
ATOM 23853 C C . THR A 1 38 ? -2.104 2.648 -5.737 1.00 0.00 1195 THR A C 14
ATOM 23854 O O . THR A 1 38 ? -2.487 3.759 -5.347 1.00 0.00 1195 THR A O 14
ATOM 23865 N N . ASP A 1 39 ? -1.404 1.800 -4.970 1.00 0.00 1196 ASP A N 14
ATOM 23866 C CA . ASP A 1 39 ? -0.893 2.133 -3.632 1.00 0.00 1196 ASP A CA 14
ATOM 23867 C C . ASP A 1 39 ? 0.287 3.115 -3.735 1.00 0.00 1196 ASP A C 14
ATOM 23868 O O . ASP A 1 39 ? 0.388 4.033 -2.938 1.00 0.00 1196 ASP A O 14
ATOM 23877 N N . LEU A 1 40 ? 1.168 2.931 -4.736 1.00 0.00 1197 LEU A N 14
ATOM 23878 C CA . LEU A 1 40 ? 2.307 3.853 -4.979 1.00 0.00 1197 LEU A CA 14
ATOM 23879 C C . LEU A 1 40 ? 1.791 5.252 -5.367 1.00 0.00 1197 LEU A C 14
ATOM 23880 O O . LEU A 1 40 ? 2.450 6.259 -5.115 1.00 0.00 1197 LEU A O 14
ATOM 23896 N N . ILE A 1 41 ? 0.601 5.291 -5.982 1.00 0.00 1198 ILE A N 14
ATOM 23897 C CA . ILE A 1 41 ? -0.115 6.545 -6.268 1.00 0.00 1198 ILE A CA 14
ATOM 23898 C C . ILE A 1 41 ? -0.569 7.245 -4.963 1.00 0.00 1198 ILE A C 14
ATOM 23899 O O . ILE A 1 41 ? -0.231 8.416 -4.727 1.00 0.00 1198 ILE A O 14
ATOM 23915 N N . GLU A 1 42 ? -1.306 6.503 -4.107 1.00 0.00 1199 GLU A N 14
ATOM 23916 C CA . GLU A 1 42 ? -1.972 7.085 -2.921 1.00 0.00 1199 GLU A CA 14
ATOM 23917 C C . GLU A 1 42 ? -0.955 7.408 -1.817 1.00 0.00 1199 GLU A C 14
ATOM 23918 O O . GLU A 1 42 ? -1.204 8.279 -0.983 1.00 0.00 1199 GLU A O 14
ATOM 23930 N N . GLU A 1 43 ? 0.185 6.695 -1.825 1.00 0.00 1200 GLU A N 14
ATOM 23931 C CA . GLU A 1 43 ? 1.277 6.902 -0.858 1.00 0.00 1200 GLU A CA 14
ATOM 23932 C C . GLU A 1 43 ? 2.315 7.907 -1.413 1.00 0.00 1200 GLU A C 14
ATOM 23933 O O . GLU A 1 43 ? 3.257 8.277 -0.706 1.00 0.00 1200 GLU A O 14
ATOM 23945 N N . LYS A 1 44 ? 2.104 8.338 -2.682 1.00 0.00 1201 LYS A N 14
ATOM 23946 C CA . LYS A 1 44 ? 2.911 9.368 -3.393 1.00 0.00 1201 LYS A CA 14
ATOM 23947 C C . LYS A 1 44 ? 4.340 8.868 -3.744 1.00 0.00 1201 LYS A C 14
ATOM 23948 O O . LYS A 1 44 ? 5.249 9.668 -4.004 1.00 0.00 1201 LYS A O 14
ATOM 23967 N N . ASP A 1 45 ? 4.505 7.533 -3.807 1.00 0.00 1202 ASP A N 14
ATOM 23968 C CA . ASP A 1 45 ? 5.733 6.872 -4.304 1.00 0.00 1202 ASP A CA 14
ATOM 23969 C C . ASP A 1 45 ? 5.615 6.621 -5.826 1.00 0.00 1202 ASP A C 14
ATOM 23970 O O . ASP A 1 45 ? 5.962 5.532 -6.323 1.00 0.00 1202 ASP A O 14
ATOM 23979 N N . LEU A 1 46 ? 5.159 7.656 -6.579 1.00 0.00 1203 LEU A N 14
ATOM 23980 C CA . LEU A 1 46 ? 5.028 7.582 -8.049 1.00 0.00 1203 LEU A CA 14
ATOM 23981 C C . LEU A 1 46 ? 6.405 7.484 -8.728 1.00 0.00 1203 LEU A C 14
ATOM 23982 O O . LEU A 1 46 ? 6.501 7.134 -9.912 1.00 0.00 1203 LEU A O 14
ATOM 23998 N N . GLU A 1 47 ? 7.455 7.807 -7.954 1.00 0.00 1204 GLU A N 14
ATOM 23999 C CA . GLU A 1 47 ? 8.846 7.611 -8.359 1.00 0.00 1204 GLU A CA 14
ATOM 24000 C C . GLU A 1 47 ? 9.105 6.113 -8.603 1.00 0.00 1204 GLU A C 14
ATOM 24001 O O . GLU A 1 47 ? 9.552 5.722 -9.676 1.00 0.00 1204 GLU A O 14
ATOM 24013 N N . LYS A 1 48 ? 8.774 5.286 -7.591 1.00 0.00 1205 LYS A N 14
ATOM 24014 C CA . LYS A 1 48 ? 8.881 3.821 -7.679 1.00 0.00 1205 LYS A CA 14
ATOM 24015 C C . LYS A 1 48 ? 7.920 3.259 -8.724 1.00 0.00 1205 LYS A C 14
ATOM 24016 O O . LYS A 1 48 ? 8.265 2.325 -9.435 1.00 0.00 1205 LYS A O 14
ATOM 24035 N N . LEU A 1 49 ? 6.716 3.854 -8.784 1.00 0.00 1206 LEU A N 14
ATOM 24036 C CA . LEU A 1 49 ? 5.653 3.477 -9.736 1.00 0.00 1206 LEU A CA 14
ATOM 24037 C C . LEU A 1 49 ? 6.179 3.494 -11.173 1.00 0.00 1206 LEU A C 14
ATOM 24038 O O . LEU A 1 49 ? 5.919 2.575 -11.943 1.00 0.00 1206 LEU A O 14
ATOM 24054 N N . ASP A 1 50 ? 6.949 4.539 -11.483 1.00 0.00 1207 ASP A N 14
ATOM 24055 C CA . ASP A 1 50 ? 7.607 4.709 -12.784 1.00 0.00 1207 ASP A CA 14
ATOM 24056 C C . ASP A 1 50 ? 8.476 3.477 -13.131 1.00 0.00 1207 ASP A C 14
ATOM 24057 O O . ASP A 1 50 ? 8.219 2.803 -14.123 1.00 0.00 1207 ASP A O 14
ATOM 24066 N N . LEU A 1 51 ? 9.446 3.158 -12.254 1.00 0.00 1208 LEU A N 14
ATOM 24067 C CA . LEU A 1 51 ? 10.428 2.064 -12.480 1.00 0.00 1208 LEU A CA 14
ATOM 24068 C C . LEU A 1 51 ? 9.771 0.652 -12.459 1.00 0.00 1208 LEU A C 14
ATOM 24069 O O . LEU A 1 51 ? 10.148 -0.229 -13.246 1.00 0.00 1208 LEU A O 14
ATOM 24085 N N . VAL A 1 52 ? 8.796 0.461 -11.558 1.00 0.00 1209 VAL A N 14
ATOM 24086 C CA . VAL A 1 52 ? 8.063 -0.818 -11.384 1.00 0.00 1209 VAL A CA 14
ATOM 24087 C C . VAL A 1 52 ? 7.228 -1.136 -12.643 1.00 0.00 1209 VAL A C 14
ATOM 24088 O O . VAL A 1 52 ? 7.301 -2.243 -13.195 1.00 0.00 1209 VAL A O 14
ATOM 24101 N N . ILE A 1 53 ? 6.470 -0.128 -13.095 1.00 0.00 1210 ILE A N 14
ATOM 24102 C CA . ILE A 1 53 ? 5.672 -0.194 -14.333 1.00 0.00 1210 ILE A CA 14
ATOM 24103 C C . ILE A 1 53 ? 6.592 -0.341 -15.560 1.00 0.00 1210 ILE A C 14
ATOM 24104 O O . ILE A 1 53 ? 6.237 -1.034 -16.500 1.00 0.00 1210 ILE A O 14
ATOM 24120 N N . LYS A 1 54 ? 7.800 0.265 -15.511 1.00 0.00 1211 LYS A N 14
ATOM 24121 C CA . LYS A 1 54 ? 8.757 0.235 -16.634 1.00 0.00 1211 LYS A CA 14
ATOM 24122 C C . LYS A 1 54 ? 9.387 -1.151 -16.793 1.00 0.00 1211 LYS A C 14
ATOM 24123 O O . LYS A 1 54 ? 9.725 -1.550 -17.912 1.00 0.00 1211 LYS A O 14
ATOM 24142 N N . TYR A 1 55 ? 9.490 -1.905 -15.689 1.00 0.00 1212 TYR A N 14
ATOM 24143 C CA . TYR A 1 55 ? 10.064 -3.257 -15.733 1.00 0.00 1212 TYR A CA 14
ATOM 24144 C C . TYR A 1 55 ? 8.988 -4.228 -16.241 1.00 0.00 1212 TYR A C 14
ATOM 24145 O O . TYR A 1 55 ? 9.226 -5.038 -17.148 1.00 0.00 1212 TYR A O 14
ATOM 24163 N N . MET A 1 56 ? 7.787 -4.056 -15.668 1.00 0.00 1213 MET A N 14
ATOM 24164 C CA . MET A 1 56 ? 6.589 -4.840 -15.989 1.00 0.00 1213 MET A CA 14
ATOM 24165 C C . MET A 1 56 ? 6.251 -4.718 -17.485 1.00 0.00 1213 MET A C 14
ATOM 24166 O O . MET A 1 56 ? 6.050 -5.722 -18.173 1.00 0.00 1213 MET A O 14
ATOM 24180 N N . LYS A 1 57 ? 6.256 -3.468 -17.985 1.00 0.00 1214 LYS A N 14
ATOM 24181 C CA . LYS A 1 57 ? 5.904 -3.163 -19.378 1.00 0.00 1214 LYS A CA 14
ATOM 24182 C C . LYS A 1 57 ? 6.979 -3.689 -20.335 1.00 0.00 1214 LYS A C 14
ATOM 24183 O O . LYS A 1 57 ? 6.641 -4.158 -21.395 1.00 0.00 1214 LYS A O 14
ATOM 24202 N N . ARG A 1 58 ? 8.272 -3.578 -19.941 1.00 0.00 1215 ARG A N 14
ATOM 24203 C CA . ARG A 1 58 ? 9.430 -3.964 -20.786 1.00 0.00 1215 ARG A CA 14
ATOM 24204 C C . ARG A 1 58 ? 9.363 -5.445 -21.171 1.00 0.00 1215 ARG A C 14
ATOM 24205 O O . ARG A 1 58 ? 9.611 -5.821 -22.322 1.00 0.00 1215 ARG A O 14
ATOM 24226 N N . LEU A 1 59 ? 8.990 -6.261 -20.191 1.00 0.00 1216 LEU A N 14
ATOM 24227 C CA . LEU A 1 59 ? 8.894 -7.718 -20.353 1.00 0.00 1216 LEU A CA 14
ATOM 24228 C C . LEU A 1 59 ? 7.614 -8.117 -21.119 1.00 0.00 1216 LEU A C 14
ATOM 24229 O O . LEU A 1 59 ? 7.602 -9.091 -21.883 1.00 0.00 1216 LEU A O 14
ATOM 24245 N N . MET A 1 60 ? 6.541 -7.350 -20.899 1.00 0.00 1217 MET A N 14
ATOM 24246 C CA . MET A 1 60 ? 5.264 -7.510 -21.624 1.00 0.00 1217 MET A CA 14
ATOM 24247 C C . MET A 1 60 ? 5.350 -6.914 -23.052 1.00 0.00 1217 MET A C 14
ATOM 24248 O O . MET A 1 60 ? 4.520 -7.223 -23.905 1.00 0.00 1217 MET A O 14
ATOM 24262 N N . GLN A 1 61 ? 6.346 -6.034 -23.284 1.00 0.00 1218 GLN A N 14
ATOM 24263 C CA . GLN A 1 61 ? 6.565 -5.370 -24.589 1.00 0.00 1218 GLN A CA 14
ATOM 24264 C C . GLN A 1 61 ? 7.437 -6.263 -25.486 1.00 0.00 1218 GLN A C 14
ATOM 24265 O O . GLN A 1 61 ? 7.195 -6.363 -26.694 1.00 0.00 1218 GLN A O 14
ATOM 24279 N N . GLN A 1 62 ? 8.472 -6.896 -24.873 1.00 0.00 1219 GLN A N 14
ATOM 24280 C CA . GLN A 1 62 ? 9.351 -7.861 -25.571 1.00 0.00 1219 GLN A CA 14
ATOM 24281 C C . GLN A 1 62 ? 8.546 -9.133 -25.908 1.00 0.00 1219 GLN A C 14
ATOM 24282 O O . GLN A 1 62 ? 8.851 -9.841 -26.876 1.00 0.00 1219 GLN A O 14
ATOM 24296 N N . SER A 1 63 ? 7.507 -9.406 -25.082 1.00 0.00 1220 SER A N 14
ATOM 24297 C CA . SER A 1 63 ? 6.424 -10.331 -25.435 1.00 0.00 1220 SER A CA 14
ATOM 24298 C C . SER A 1 63 ? 5.723 -9.788 -26.700 1.00 0.00 1220 SER A C 14
ATOM 24299 O O . SER A 1 63 ? 5.091 -8.727 -26.658 1.00 0.00 1220 SER A O 14
ATOM 24307 N N . VAL A 1 64 ? 5.895 -10.502 -27.823 1.00 0.00 1221 VAL A N 14
ATOM 24308 C CA . VAL A 1 64 ? 5.503 -10.017 -29.167 1.00 0.00 1221 VAL A CA 14
ATOM 24309 C C . VAL A 1 64 ? 3.975 -10.099 -29.349 1.00 0.00 1221 VAL A C 14
ATOM 24310 O O . VAL A 1 64 ? 3.332 -9.150 -29.815 1.00 0.00 1221 VAL A O 14
ATOM 24323 N N . GLU A 1 65 ? 3.425 -11.250 -28.947 1.00 0.00 1222 GLU A N 14
ATOM 24324 C CA . GLU A 1 65 ? 1.996 -11.560 -29.034 1.00 0.00 1222 GLU A CA 14
ATOM 24325 C C . GLU A 1 65 ? 1.657 -12.608 -27.956 1.00 0.00 1222 GLU A C 14
ATOM 24326 O O . GLU A 1 65 ? 2.168 -13.735 -27.997 1.00 0.00 1222 GLU A O 14
ATOM 24338 N N . SER A 1 66 ? 0.838 -12.208 -26.964 1.00 0.00 1223 SER A N 14
ATOM 24339 C CA . SER A 1 66 ? 0.509 -13.062 -25.808 1.00 0.00 1223 SER A CA 14
ATOM 24340 C C . SER A 1 66 ? -0.637 -12.456 -24.973 1.00 0.00 1223 SER A C 14
ATOM 24341 O O . SER A 1 66 ? -1.044 -11.304 -25.182 1.00 0.00 1223 SER A O 14
ATOM 24349 N N . VAL A 1 67 ? -1.134 -13.263 -24.014 1.00 0.00 1224 VAL A N 14
ATOM 24350 C CA . VAL A 1 67 ? -2.063 -12.825 -22.947 1.00 0.00 1224 VAL A CA 14
ATOM 24351 C C . VAL A 1 67 ? -1.398 -11.790 -22.010 1.00 0.00 1224 VAL A C 14
ATOM 24352 O O . VAL A 1 67 ? -2.083 -11.081 -21.278 1.00 0.00 1224 VAL A O 14
ATOM 24365 N N . TRP A 1 68 ? -0.052 -11.749 -22.031 1.00 0.00 1225 TRP A N 14
ATOM 24366 C CA . TRP A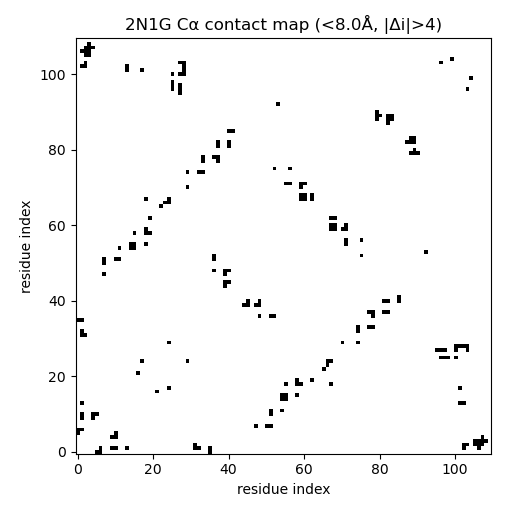 1 68 ? 0.753 -10.783 -21.266 1.00 0.00 1225 TRP A CA 14
ATOM 24367 C C . TRP A 1 68 ? 0.670 -9.374 -21.867 1.00 0.00 1225 TRP A C 14
ATOM 24368 O O . TRP A 1 68 ? 0.927 -8.399 -21.168 1.00 0.00 1225 TRP A O 14
ATOM 24389 N N . ASN A 1 69 ? 0.324 -9.276 -23.167 1.00 0.00 1226 ASN A N 14
ATOM 24390 C CA . ASN A 1 69 ? 0.022 -7.979 -23.814 1.00 0.00 1226 ASN A CA 14
ATOM 24391 C C . ASN A 1 69 ? -1.359 -7.474 -23.346 1.00 0.00 1226 ASN A C 14
ATOM 24392 O O . ASN A 1 69 ? -1.587 -6.267 -23.221 1.00 0.00 1226 ASN A O 14
ATOM 24403 N N . MET A 1 70 ? -2.275 -8.427 -23.096 1.00 0.00 1227 MET A N 14
ATOM 24404 C CA . MET A 1 70 ? -3.628 -8.141 -22.572 1.00 0.00 1227 MET A CA 14
ATOM 24405 C C . MET A 1 70 ? -3.548 -7.724 -21.087 1.00 0.00 1227 MET A C 14
ATOM 24406 O O . MET A 1 70 ? -4.265 -6.815 -20.640 1.00 0.00 1227 MET A O 14
ATOM 24420 N N . ALA A 1 71 ? -2.648 -8.398 -20.343 1.00 0.00 1228 ALA A N 14
ATOM 24421 C CA . ALA A 1 71 ? -2.360 -8.094 -18.926 1.00 0.00 1228 ALA A CA 14
ATOM 24422 C C . ALA A 1 71 ? -1.695 -6.708 -18.813 1.00 0.00 1228 ALA A C 14
ATOM 24423 O O . ALA A 1 71 ? -2.035 -5.922 -17.938 1.00 0.00 1228 ALA A O 14
ATOM 24430 N N . PHE A 1 72 ? -0.761 -6.439 -19.743 1.00 0.00 1229 PHE A N 14
ATOM 24431 C CA . PHE A 1 72 ? -0.102 -5.119 -19.935 1.00 0.00 1229 PHE A CA 14
ATOM 24432 C C . PHE A 1 72 ? -1.149 -3.994 -20.031 1.00 0.00 1229 PHE A C 14
ATOM 24433 O O . PHE A 1 72 ? -1.086 -3.010 -19.292 1.00 0.00 1229 PHE A O 14
ATOM 24450 N N . ASP A 1 73 ? -2.137 -4.197 -20.917 1.00 0.00 1230 ASP A N 14
ATOM 24451 C CA . ASP A 1 73 ? -3.206 -3.215 -21.188 1.00 0.00 1230 ASP A CA 14
ATOM 24452 C C . ASP A 1 73 ? -4.112 -3.013 -19.952 1.00 0.00 1230 ASP A C 14
ATOM 24453 O O . ASP A 1 73 ? -4.540 -1.891 -19.663 1.00 0.00 1230 ASP A O 14
ATOM 24462 N N . PHE A 1 74 ? -4.366 -4.109 -19.216 1.00 0.00 1231 PHE A N 14
ATOM 24463 C CA . PHE A 1 74 ? -5.274 -4.112 -18.048 1.00 0.00 1231 PHE A CA 14
ATOM 24464 C C . PHE A 1 74 ? -4.651 -3.362 -16.854 1.00 0.00 1231 PHE A C 14
ATOM 24465 O O . PHE A 1 74 ? -5.249 -2.427 -16.317 1.00 0.00 1231 PHE A O 14
ATOM 24482 N N . ILE A 1 75 ? -3.441 -3.787 -16.464 1.00 0.00 1232 ILE A N 14
ATOM 24483 C CA . ILE A 1 75 ? -2.712 -3.250 -15.292 1.00 0.00 1232 ILE A CA 14
ATOM 24484 C C . ILE A 1 75 ? -2.443 -1.746 -15.466 1.00 0.00 1232 ILE A C 14
ATOM 24485 O O . ILE A 1 75 ? -2.673 -0.953 -14.535 1.00 0.00 1232 ILE A O 14
ATOM 24501 N N . LEU A 1 76 ? -2.001 -1.372 -16.688 1.00 0.00 1233 LEU A N 14
ATOM 24502 C CA . LEU A 1 76 ? -1.797 0.035 -17.067 1.00 0.00 1233 LEU A CA 14
ATOM 24503 C C . LEU A 1 76 ? -3.106 0.822 -16.953 1.00 0.00 1233 LEU A C 14
ATOM 24504 O O . LEU A 1 76 ? -3.109 1.899 -16.385 1.00 0.00 1233 LEU A O 14
ATOM 24520 N N . ASP A 1 77 ? -4.220 0.242 -17.441 1.00 0.00 1234 ASP A N 14
ATOM 24521 C CA . ASP A 1 77 ? -5.535 0.925 -17.447 1.00 0.00 1234 ASP A CA 14
ATOM 24522 C C . ASP A 1 77 ? -5.935 1.382 -16.028 1.00 0.00 1234 ASP A C 14
ATOM 24523 O O . ASP A 1 77 ? -6.149 2.572 -15.801 1.00 0.00 1234 ASP A O 14
ATOM 24532 N N . ASN A 1 78 ? -5.958 0.424 -15.082 1.00 0.00 1235 ASN A N 14
ATOM 24533 C CA . ASN A 1 78 ? -6.358 0.675 -13.676 1.00 0.00 1235 ASN A CA 14
ATOM 24534 C C . ASN A 1 78 ? -5.486 1.763 -13.015 1.00 0.00 1235 ASN A C 14
ATOM 24535 O O . ASN A 1 78 ? -6.015 2.715 -12.430 1.00 0.00 1235 ASN A O 14
ATOM 24546 N N . VAL A 1 79 ? -4.150 1.628 -13.147 1.00 0.00 1236 VAL A N 14
ATOM 24547 C CA . VAL A 1 79 ? -3.190 2.528 -12.478 1.00 0.00 1236 VAL A CA 14
ATOM 24548 C C . VAL A 1 79 ? -3.236 3.954 -13.094 1.00 0.00 1236 VAL A C 14
ATOM 24549 O O . VAL A 1 79 ? -3.118 4.952 -12.379 1.00 0.00 1236 VAL A O 14
ATOM 24562 N N . GLN A 1 80 ? -3.476 4.035 -14.418 1.00 0.00 1237 GLN A N 14
ATOM 24563 C CA . GLN A 1 80 ? -3.628 5.320 -15.134 1.00 0.00 1237 GLN A CA 14
ATOM 24564 C C . GLN A 1 80 ? -4.891 6.063 -14.656 1.00 0.00 1237 GLN A C 14
ATOM 24565 O O . GLN A 1 80 ? -4.865 7.279 -14.455 1.00 0.00 1237 GLN A O 14
ATOM 24579 N N . VAL A 1 81 ? -5.981 5.294 -14.460 1.00 0.00 1238 VAL A N 14
ATOM 24580 C CA . VAL A 1 81 ? -7.286 5.814 -14.000 1.00 0.00 1238 VAL A CA 14
ATOM 24581 C C . VAL A 1 81 ? -7.191 6.382 -12.558 1.00 0.00 1238 VAL A C 14
ATOM 24582 O O . VAL A 1 81 ? -7.736 7.454 -12.271 1.00 0.00 1238 VAL A O 14
ATOM 24595 N N . VAL A 1 82 ? -6.463 5.680 -11.676 1.00 0.00 1239 VAL A N 14
ATOM 24596 C CA . VAL A 1 82 ? -6.328 6.067 -10.252 1.00 0.00 1239 VAL A CA 14
ATOM 24597 C C . VAL A 1 82 ? -5.435 7.330 -10.081 1.00 0.00 1239 VAL A C 14
ATOM 24598 O O . VAL A 1 82 ? -5.710 8.170 -9.215 1.00 0.00 1239 VAL A O 14
ATOM 24611 N N . LEU A 1 83 ? -4.397 7.489 -10.937 1.00 0.00 1240 LEU A N 14
ATOM 24612 C CA . LEU A 1 83 ? -3.530 8.703 -10.912 1.00 0.00 1240 LEU A CA 14
ATOM 24613 C C . LEU A 1 83 ? -4.280 9.893 -11.555 1.00 0.00 1240 LEU A C 14
ATOM 24614 O O . LEU A 1 83 ? -4.071 11.053 -11.194 1.00 0.00 1240 LEU A O 14
ATOM 24630 N N . GLN A 1 84 ? -5.167 9.572 -12.514 1.00 0.00 1241 GLN A N 14
ATOM 24631 C CA . GLN A 1 84 ? -6.086 10.542 -13.152 1.00 0.00 1241 GLN A CA 14
ATOM 24632 C C . GLN A 1 84 ? -7.128 11.072 -12.128 1.00 0.00 1241 GLN A C 14
ATOM 24633 O O . GLN A 1 84 ? -7.656 12.178 -12.272 1.00 0.00 1241 GLN A O 14
ATOM 24647 N N . GLN A 1 85 ? -7.426 10.250 -11.110 1.00 0.00 1242 GLN A N 14
ATOM 24648 C CA . GLN A 1 85 ? -8.327 10.628 -9.992 1.00 0.00 1242 GLN A CA 14
ATOM 24649 C C . GLN A 1 85 ? -7.597 11.470 -8.917 1.00 0.00 1242 GLN A C 14
ATOM 24650 O O . GLN A 1 85 ? -8.144 12.470 -8.433 1.00 0.00 1242 GLN A O 14
ATOM 24664 N N . THR A 1 86 ? -6.368 11.064 -8.549 1.00 0.00 1243 THR A N 14
ATOM 24665 C CA . THR A 1 86 ? -5.594 11.721 -7.479 1.00 0.00 1243 THR A CA 14
ATOM 24666 C C . THR A 1 86 ? -4.919 13.020 -7.986 1.00 0.00 1243 THR A C 14
ATOM 24667 O O . THR A 1 86 ? -5.251 14.124 -7.539 1.00 0.00 1243 THR A O 14
ATOM 24678 N N . TYR A 1 87 ? -3.998 12.863 -8.947 1.00 0.00 1244 TYR A N 14
ATOM 24679 C CA . TYR A 1 87 ? -3.199 13.972 -9.518 1.00 0.00 1244 TYR A CA 14
ATOM 24680 C C . TYR A 1 87 ? -3.966 14.714 -10.619 1.00 0.00 1244 TYR A C 14
ATOM 24681 O O . TYR A 1 87 ? -3.695 15.894 -10.876 1.00 0.00 1244 TYR A O 14
ATOM 24699 N N . GLY A 1 88 ? -4.915 14.017 -11.261 1.00 0.00 1245 GLY A N 14
ATOM 24700 C CA . GLY A 1 88 ? -5.567 14.530 -12.466 1.00 0.00 1245 GLY A CA 14
ATOM 24701 C C . GLY A 1 88 ? -4.690 14.335 -13.693 1.00 0.00 1245 GLY A C 14
ATOM 24702 O O . GLY A 1 88 ? -4.882 14.995 -14.718 1.00 0.00 1245 GLY A O 14
ATOM 24706 N N . SER A 1 89 ? -3.722 13.410 -13.577 1.00 0.00 1246 SER A N 14
ATOM 24707 C CA . SER A 1 89 ? -2.697 13.161 -14.592 1.00 0.00 1246 SER A CA 14
ATOM 24708 C C . SER A 1 89 ? -2.646 11.655 -14.895 1.00 0.00 1246 SER A C 14
ATOM 24709 O O . SER A 1 89 ? -2.412 10.848 -13.998 1.00 0.00 1246 SER A O 14
ATOM 24717 N N . THR A 1 90 ? -2.897 11.292 -16.151 1.00 0.00 1247 THR A N 14
ATOM 24718 C CA . THR A 1 90 ? -2.901 9.900 -16.606 1.00 0.00 1247 THR A CA 14
ATOM 24719 C C . THR A 1 90 ? -1.459 9.498 -17.009 1.00 0.00 1247 THR A C 14
ATOM 24720 O O . THR A 1 90 ? -0.896 10.096 -17.933 1.00 0.00 1247 THR A O 14
ATOM 24731 N N . LEU A 1 91 ? -0.861 8.510 -16.299 1.00 0.00 1248 LEU A N 14
ATOM 24732 C CA . LEU A 1 91 ? 0.551 8.105 -16.516 1.00 0.00 1248 LEU A CA 14
ATOM 24733 C C . LEU A 1 91 ? 0.721 7.365 -17.861 1.00 0.00 1248 LEU A C 14
ATOM 24734 O O . LEU A 1 91 ? 0.354 6.200 -18.006 1.00 0.00 1248 LEU A O 14
ATOM 24750 N N . LYS A 1 92 ? 1.232 8.084 -18.869 1.00 0.00 1249 LYS A N 14
ATOM 24751 C CA . LYS A 1 92 ? 1.477 7.509 -20.200 1.00 0.00 1249 LYS A CA 14
ATOM 24752 C C . LYS A 1 92 ? 2.911 6.958 -20.241 1.00 0.00 1249 LYS A C 14
ATOM 24753 O O . LYS A 1 92 ? 3.888 7.721 -20.239 1.00 0.00 1249 LYS A O 14
ATOM 24772 N N . VAL A 1 93 ? 3.019 5.617 -20.261 1.00 0.00 1250 VAL A N 14
ATOM 24773 C CA . VAL A 1 93 ? 4.298 4.888 -20.228 1.00 0.00 1250 VAL A CA 14
ATOM 24774 C C . VAL A 1 93 ? 4.301 3.895 -21.419 1.00 0.00 1250 VAL A C 14
ATOM 24775 O O . VAL A 1 93 ? 4.131 2.671 -21.259 1.00 0.00 1250 VAL A O 14
ATOM 24788 N N . THR A 1 94 ? 4.430 4.463 -22.635 1.00 0.00 1251 THR A N 14
ATOM 24789 C CA . THR A 1 94 ? 4.328 3.709 -23.907 1.00 0.00 1251 THR A CA 14
ATOM 24790 C C . THR A 1 94 ? 5.655 3.012 -24.270 1.00 0.00 1251 THR A C 14
ATOM 24791 O O . THR A 1 94 ? 6.688 3.216 -23.630 1.00 0.00 1251 THR A O 14
ATOM 24802 N N . LYS B 2 1 ? 5.671 -29.793 -7.968 1.00 0.00 231 LYS B N 14
ATOM 24803 C CA . LYS B 2 1 ? 4.902 -29.456 -9.162 1.00 0.00 231 LYS B CA 14
ATOM 24804 C C . LYS B 2 1 ? 3.774 -28.464 -8.801 1.00 0.00 231 LYS B C 14
ATOM 24805 O O . LYS B 2 1 ? 2.826 -28.816 -8.079 1.00 0.00 231 LYS B O 14
ATOM 24824 N N . GLY B 2 2 ? 3.915 -27.216 -9.279 1.00 0.00 232 GLY B N 14
ATOM 24825 C CA . GLY B 2 2 ? 2.920 -26.161 -9.060 1.00 0.00 232 GLY B CA 14
ATOM 24826 C C . GLY B 2 2 ? 3.519 -24.773 -9.208 1.00 0.00 232 GLY B C 14
ATOM 24827 O O . GLY B 2 2 ? 4.740 -24.623 -9.280 1.00 0.00 232 GLY B O 14
ATOM 24831 N N . ASN B 2 3 ? 2.646 -23.748 -9.235 1.00 0.00 233 ASN B N 14
ATOM 24832 C CA . ASN B 2 3 ? 3.052 -22.325 -9.344 1.00 0.00 233 ASN B CA 14
ATOM 24833 C C . ASN B 2 3 ? 3.251 -21.702 -7.934 1.00 0.00 233 ASN B C 14
ATOM 24834 O O . ASN B 2 3 ? 3.227 -20.477 -7.779 1.00 0.00 233 ASN B O 14
ATOM 24845 N N . MET B 2 4 ? 3.489 -22.590 -6.935 1.00 0.00 234 MET B N 14
ATOM 24846 C CA . MET B 2 4 ? 3.658 -22.243 -5.514 1.00 0.00 234 MET B CA 14
ATOM 24847 C C . MET B 2 4 ? 2.384 -21.593 -4.950 1.00 0.00 234 MET B C 14
ATOM 24848 O O . MET B 2 4 ? 2.295 -20.368 -4.837 1.00 0.00 234 MET B O 14
ATOM 24862 N N . MET B 2 5 ? 1.389 -22.467 -4.638 1.00 0.00 235 MET B N 14
ATOM 24863 C CA . MET B 2 5 ? 0.046 -22.068 -4.135 1.00 0.00 235 MET B CA 14
ATOM 24864 C C . MET B 2 5 ? -0.697 -21.195 -5.181 1.00 0.00 235 MET B C 14
ATOM 24865 O O . MET B 2 5 ? -1.532 -20.341 -4.826 1.00 0.00 235 MET B O 14
ATOM 24879 N N . SER B 2 6 ? -0.405 -21.495 -6.475 1.00 0.00 236 SER B N 14
ATOM 24880 C CA . SER B 2 6 ? -0.790 -20.686 -7.651 1.00 0.00 236 SER B CA 14
ATOM 24881 C C . SER B 2 6 ? -0.079 -19.314 -7.634 1.00 0.00 236 SER B C 14
ATOM 24882 O O . SER B 2 6 ? 0.703 -19.023 -8.540 1.00 0.00 236 SER B O 14
ATOM 24890 N N . ASN B 2 7 ? -0.425 -18.473 -6.630 1.00 0.00 237 ASN B N 14
ATOM 24891 C CA . ASN B 2 7 ? 0.253 -17.193 -6.308 1.00 0.00 237 ASN B CA 14
ATOM 24892 C C . ASN B 2 7 ? 1.796 -17.286 -6.394 1.00 0.00 237 ASN B C 14
ATOM 24893 O O . ASN B 2 7 ? 2.480 -17.552 -5.393 1.00 0.00 237 ASN B O 14
ATOM 24904 N N . PHE B 2 8 ? 2.307 -17.042 -7.611 1.00 0.00 238 PHE B N 14
ATOM 24905 C CA . PHE B 2 8 ? 3.746 -17.042 -7.918 1.00 0.00 238 PHE B CA 14
ATOM 24906 C C . PHE B 2 8 ? 4.416 -15.777 -7.321 1.00 0.00 238 PHE B C 14
ATOM 24907 O O . PHE B 2 8 ? 5.644 -15.709 -7.175 1.00 0.00 238 PHE B O 14
ATOM 24924 N N . PHE B 2 9 ? 3.582 -14.775 -6.997 1.00 0.00 239 PHE B N 14
ATOM 24925 C CA . PHE B 2 9 ? 3.960 -13.656 -6.137 1.00 0.00 239 PHE B CA 14
ATOM 24926 C C . PHE B 2 9 ? 3.474 -13.940 -4.720 1.00 0.00 239 PHE B C 14
ATOM 24927 O O . PHE B 2 9 ? 4.264 -14.328 -3.864 1.00 0.00 239 PHE B O 14
ATOM 24944 N N . GLY B 2 10 ? 2.142 -13.770 -4.536 1.00 0.00 240 GLY B N 14
ATOM 24945 C CA . GLY B 2 10 ? 1.477 -13.702 -3.219 1.00 0.00 240 GLY B CA 14
ATOM 24946 C C . GLY B 2 10 ? 2.068 -14.581 -2.107 1.00 0.00 240 GLY B C 14
ATOM 24947 O O . GLY B 2 10 ? 2.544 -14.069 -1.088 1.00 0.00 240 GLY B O 14
ATOM 24951 N N . LYS B 2 11 ? 2.061 -15.908 -2.326 1.00 0.00 241 LYS B N 14
ATOM 24952 C CA . LYS B 2 11 ? 2.434 -16.908 -1.293 1.00 0.00 241 LYS B CA 14
ATOM 24953 C C . LYS B 2 11 ? 3.783 -17.586 -1.624 1.00 0.00 241 LYS B C 14
ATOM 24954 O O . LYS B 2 11 ? 4.321 -18.318 -0.790 1.00 0.00 241 LYS B O 14
ATOM 24973 N N . ALA B 2 12 ? 4.313 -17.358 -2.843 1.00 0.00 242 ALA B N 14
ATOM 24974 C CA . ALA B 2 12 ? 5.676 -17.813 -3.221 1.00 0.00 242 ALA B CA 14
ATOM 24975 C C . ALA B 2 12 ? 6.741 -16.931 -2.530 1.00 0.00 242 ALA B C 14
ATOM 24976 O O . ALA B 2 12 ? 7.819 -17.405 -2.155 1.00 0.00 242 ALA B O 14
ATOM 24983 N N . ALA B 2 13 ? 6.399 -15.642 -2.371 1.00 0.00 243 ALA B N 14
ATOM 24984 C CA . ALA B 2 13 ? 7.210 -14.639 -1.662 1.00 0.00 243 ALA B CA 14
ATOM 24985 C C . ALA B 2 13 ? 6.514 -14.261 -0.336 1.00 0.00 243 ALA B C 14
ATOM 24986 O O . ALA B 2 13 ? 6.513 -13.096 0.073 1.00 0.00 243 ALA B O 14
ATOM 24993 N N . MET B 2 14 ? 5.937 -15.287 0.335 1.00 0.00 244 MET B N 14
ATOM 24994 C CA . MET B 2 14 ? 5.271 -15.147 1.657 1.00 0.00 244 MET B CA 14
ATOM 24995 C C . MET B 2 14 ? 6.236 -14.587 2.723 1.00 0.00 244 MET B C 14
ATOM 24996 O O . MET B 2 14 ? 5.835 -13.817 3.605 1.00 0.00 244 MET B O 14
ATOM 25010 N N . ASN B 2 15 ? 7.509 -14.991 2.612 1.00 0.00 245 ASN B N 14
ATOM 25011 C CA . ASN B 2 15 ? 8.621 -14.467 3.413 1.00 0.00 245 ASN B CA 14
ATOM 25012 C C . ASN B 2 15 ? 9.557 -13.693 2.466 1.00 0.00 245 ASN B C 14
ATOM 25013 O O . ASN B 2 15 ? 9.680 -12.462 2.554 1.00 0.00 245 ASN B O 14
ATOM 25024 N N . LYS B 2 16 ? 10.179 -14.452 1.542 1.00 0.00 246 LYS B N 14
ATOM 25025 C CA . LYS B 2 16 ? 11.081 -13.941 0.497 1.00 0.00 246 LYS B CA 14
ATOM 25026 C C . LYS B 2 16 ? 11.436 -15.134 -0.431 1.00 0.00 246 LYS B C 14
ATOM 25027 O O . LYS B 2 16 ? 12.376 -15.899 -0.111 1.00 0.00 246 LYS B O 14
ATOM 25047 N N . ASN A 1 1 ? 2.923 -2.334 -0.165 1.00 0.00 1158 ASN A N 15
ATOM 25048 C CA . ASN A 1 1 ? 4.038 -3.313 -0.231 1.00 0.00 1158 ASN A CA 15
ATOM 25049 C C . ASN A 1 1 ? 3.919 -4.061 -1.546 1.00 0.00 1158 ASN A C 15
ATOM 25050 O O . ASN A 1 1 ? 2.839 -4.546 -1.887 1.00 0.00 1158 ASN A O 15
ATOM 25061 N N . LEU A 1 2 ? 5.017 -4.159 -2.281 1.00 0.00 1159 LEU A N 15
ATOM 25062 C CA . LEU A 1 2 ? 5.016 -4.784 -3.596 1.00 0.00 1159 LEU A CA 15
ATOM 25063 C C . LEU A 1 2 ? 5.229 -6.304 -3.408 1.00 0.00 1159 LEU A C 15
ATOM 25064 O O . LEU A 1 2 ? 6.360 -6.784 -3.330 1.00 0.00 1159 LEU A O 15
ATOM 25080 N N . ALA A 1 3 ? 4.083 -6.991 -3.198 1.00 0.00 1160 ALA A N 15
ATOM 25081 C CA . ALA A 1 3 ? 3.937 -8.463 -3.114 1.00 0.00 1160 ALA A CA 15
ATOM 25082 C C . ALA A 1 3 ? 4.226 -9.009 -1.709 1.00 0.00 1160 ALA A C 15
ATOM 25083 O O . ALA A 1 3 ? 3.916 -10.175 -1.411 1.00 0.00 1160 ALA A O 15
ATOM 25090 N N . GLY A 1 4 ? 4.787 -8.151 -0.846 1.00 0.00 1161 GLY A N 15
ATOM 25091 C CA . GLY A 1 4 ? 5.010 -8.472 0.561 1.00 0.00 1161 GLY A CA 15
ATOM 25092 C C . GLY A 1 4 ? 6.101 -7.612 1.172 1.00 0.00 1161 GLY A C 15
ATOM 25093 O O . GLY A 1 4 ? 6.104 -7.362 2.380 1.00 0.00 1161 GLY A O 15
ATOM 25097 N N . ALA A 1 5 ? 7.024 -7.148 0.321 1.00 0.00 1162 ALA A N 15
ATOM 25098 C CA . ALA A 1 5 ? 8.158 -6.307 0.726 1.00 0.00 1162 ALA A CA 15
ATOM 25099 C C . ALA A 1 5 ? 8.255 -5.097 -0.216 1.00 0.00 1162 ALA A C 15
ATOM 25100 O O . ALA A 1 5 ? 7.531 -5.012 -1.214 1.00 0.00 1162 ALA A O 15
ATOM 25107 N N . VAL A 1 6 ? 9.135 -4.144 0.131 1.00 0.00 1163 VAL A N 15
ATOM 25108 C CA . VAL A 1 6 ? 9.221 -2.828 -0.545 1.00 0.00 1163 VAL A CA 15
ATOM 25109 C C . VAL A 1 6 ? 10.622 -2.645 -1.210 1.00 0.00 1163 VAL A C 15
ATOM 25110 O O . VAL A 1 6 ? 10.985 -1.552 -1.663 1.00 0.00 1163 VAL A O 15
ATOM 25123 N N . GLU A 1 7 ? 11.393 -3.742 -1.318 1.00 0.00 1164 GLU A N 15
ATOM 25124 C CA . GLU A 1 7 ? 12.759 -3.705 -1.872 1.00 0.00 1164 GLU A CA 15
ATOM 25125 C C . GLU A 1 7 ? 12.682 -3.953 -3.375 1.00 0.00 1164 GLU A C 15
ATOM 25126 O O . GLU A 1 7 ? 12.227 -5.008 -3.781 1.00 0.00 1164 GLU A O 15
ATOM 25138 N N . PHE A 1 8 ? 13.133 -3.000 -4.211 1.00 0.00 1165 PHE A N 15
ATOM 25139 C CA . PHE A 1 8 ? 13.009 -3.143 -5.678 1.00 0.00 1165 PHE A CA 15
ATOM 25140 C C . PHE A 1 8 ? 13.770 -4.400 -6.201 1.00 0.00 1165 PHE A C 15
ATOM 25141 O O . PHE A 1 8 ? 13.488 -4.880 -7.297 1.00 0.00 1165 PHE A O 15
ATOM 25158 N N . ASN A 1 9 ? 14.717 -4.930 -5.396 1.00 0.00 1166 ASN A N 15
ATOM 25159 C CA . ASN A 1 9 ? 15.391 -6.204 -5.683 1.00 0.00 1166 ASN A CA 15
ATOM 25160 C C . ASN A 1 9 ? 14.361 -7.347 -5.663 1.00 0.00 1166 ASN A C 15
ATOM 25161 O O . ASN A 1 9 ? 14.318 -8.147 -6.601 1.00 0.00 1166 ASN A O 15
ATOM 25172 N N . ASP A 1 10 ? 13.492 -7.375 -4.620 1.00 0.00 1167 ASP A N 15
ATOM 25173 C CA . ASP A 1 10 ? 12.491 -8.457 -4.463 1.00 0.00 1167 ASP A CA 15
ATOM 25174 C C . ASP A 1 10 ? 11.423 -8.333 -5.560 1.00 0.00 1167 ASP A C 15
ATOM 25175 O O . ASP A 1 10 ? 10.999 -9.326 -6.163 1.00 0.00 1167 ASP A O 15
ATOM 25184 N N . VAL A 1 11 ? 11.063 -7.068 -5.821 1.00 0.00 1168 VAL A N 15
ATOM 25185 C CA . VAL A 1 11 ? 10.090 -6.652 -6.833 1.00 0.00 1168 VAL A CA 15
ATOM 25186 C C . VAL A 1 11 ? 10.511 -7.088 -8.247 1.00 0.00 1168 VAL A C 15
ATOM 25187 O O . VAL A 1 11 ? 9.696 -7.560 -9.037 1.00 0.00 1168 VAL A O 15
ATOM 25200 N N . LYS A 1 12 ? 11.801 -6.941 -8.521 1.00 0.00 1169 LYS A N 15
ATOM 25201 C CA . LYS A 1 12 ? 12.416 -7.271 -9.820 1.00 0.00 1169 LYS A CA 15
ATOM 25202 C C . LYS A 1 12 ? 12.485 -8.799 -9.996 1.00 0.00 1169 LYS A C 15
ATOM 25203 O O . LYS A 1 12 ? 12.267 -9.320 -11.098 1.00 0.00 1169 LYS A O 15
ATOM 25222 N N . THR A 1 13 ? 12.781 -9.490 -8.880 1.00 0.00 1170 THR A N 15
ATOM 25223 C CA . THR A 1 13 ? 12.817 -10.963 -8.794 1.00 0.00 1170 THR A CA 15
ATOM 25224 C C . THR A 1 13 ? 11.399 -11.555 -8.976 1.00 0.00 1170 THR A C 15
ATOM 25225 O O . THR A 1 13 ? 11.232 -12.751 -9.176 1.00 0.00 1170 THR A O 15
ATOM 25236 N N . LEU A 1 14 ? 10.359 -10.735 -8.780 1.00 0.00 1171 LEU A N 15
ATOM 25237 C CA . LEU A 1 14 ? 9.008 -11.099 -9.217 1.00 0.00 1171 LEU A CA 15
ATOM 25238 C C . LEU A 1 14 ? 8.846 -10.858 -10.732 1.00 0.00 1171 LEU A C 15
ATOM 25239 O O . LEU A 1 14 ? 8.760 -11.804 -11.500 1.00 0.00 1171 LEU A O 15
ATOM 25255 N N . LEU A 1 15 ? 8.942 -9.566 -11.113 1.00 0.00 1172 LEU A N 15
ATOM 25256 C CA . LEU A 1 15 ? 8.544 -9.012 -12.434 1.00 0.00 1172 LEU A CA 15
ATOM 25257 C C . LEU A 1 15 ? 9.179 -9.724 -13.636 1.00 0.00 1172 LEU A C 15
ATOM 25258 O O . LEU A 1 15 ? 8.477 -10.087 -14.597 1.00 0.00 1172 LEU A O 15
ATOM 25274 N N . ARG A 1 16 ? 10.499 -9.908 -13.575 1.00 0.00 1173 ARG A N 15
ATOM 25275 C CA . ARG A 1 16 ? 11.265 -10.441 -14.705 1.00 0.00 1173 ARG A CA 15
ATOM 25276 C C . ARG A 1 16 ? 10.860 -11.885 -15.017 1.00 0.00 1173 ARG A C 15
ATOM 25277 O O . ARG A 1 16 ? 10.333 -12.158 -16.100 1.00 0.00 1173 ARG A O 15
ATOM 25298 N N . GLU A 1 17 ? 10.997 -12.772 -14.026 1.00 0.00 1174 GLU A N 15
ATOM 25299 C CA . GLU A 1 17 ? 10.648 -14.194 -14.184 1.00 0.00 1174 GLU A CA 15
ATOM 25300 C C . GLU A 1 17 ? 9.125 -14.360 -14.302 1.00 0.00 1174 GLU A C 15
ATOM 25301 O O . GLU A 1 17 ? 8.682 -15.362 -14.789 1.00 0.00 1174 GLU A O 15
ATOM 25313 N N . TRP A 1 18 ? 8.335 -13.395 -13.811 1.00 0.00 1175 TRP A N 15
ATOM 25314 C CA . TRP A 1 18 ? 6.853 -13.397 -13.963 1.00 0.00 1175 TRP A CA 15
ATOM 25315 C C . TRP A 1 18 ? 6.500 -13.534 -15.439 1.00 0.00 1175 TRP A C 15
ATOM 25316 O O . TRP A 1 18 ? 5.948 -14.543 -15.878 1.00 0.00 1175 TRP A O 15
ATOM 25337 N N . ILE A 1 19 ? 6.982 -12.573 -16.205 1.00 0.00 1176 ILE A N 15
ATOM 25338 C CA . ILE A 1 19 ? 6.679 -12.458 -17.629 1.00 0.00 1176 ILE A CA 15
ATOM 25339 C C . ILE A 1 19 ? 7.525 -13.451 -18.468 1.00 0.00 1176 ILE A C 15
ATOM 25340 O O . ILE A 1 19 ? 7.170 -13.782 -19.604 1.00 0.00 1176 ILE A O 15
ATOM 25356 N N . THR A 1 20 ? 8.621 -13.962 -17.875 1.00 0.00 1177 THR A N 15
ATOM 25357 C CA . THR A 1 20 ? 9.590 -14.833 -18.574 1.00 0.00 1177 THR A CA 15
ATOM 25358 C C . THR A 1 20 ? 9.381 -16.359 -18.264 1.00 0.00 1177 THR A C 15
ATOM 25359 O O . THR A 1 20 ? 9.779 -17.202 -19.075 1.00 0.00 1177 THR A O 15
ATOM 25370 N N . THR A 1 21 ? 8.734 -16.717 -17.125 1.00 0.00 1178 THR A N 15
ATOM 25371 C CA . THR A 1 21 ? 8.508 -18.148 -16.738 1.00 0.00 1178 THR A CA 15
ATOM 25372 C C . THR A 1 21 ? 7.026 -18.529 -16.923 1.00 0.00 1178 THR A C 15
ATOM 25373 O O . THR A 1 21 ? 6.716 -19.524 -17.585 1.00 0.00 1178 THR A O 15
ATOM 25384 N N . ILE A 1 22 ? 6.115 -17.702 -16.346 1.00 0.00 1179 ILE A N 15
ATOM 25385 C CA . ILE A 1 22 ? 4.692 -18.075 -16.156 1.00 0.00 1179 ILE A CA 15
ATOM 25386 C C . ILE A 1 22 ? 3.956 -18.059 -17.513 1.00 0.00 1179 ILE A C 15
ATOM 25387 O O . ILE A 1 22 ? 3.809 -16.993 -18.121 1.00 0.00 1179 ILE A O 15
ATOM 25403 N N . SER A 1 23 ? 3.526 -19.244 -17.989 1.00 0.00 1180 SER A N 15
ATOM 25404 C CA . SER A 1 23 ? 2.835 -19.386 -19.287 1.00 0.00 1180 SER A CA 15
ATOM 25405 C C . SER A 1 23 ? 1.416 -18.789 -19.236 1.00 0.00 1180 SER A C 15
ATOM 25406 O O . SER A 1 23 ? 0.942 -18.211 -20.213 1.00 0.00 1180 SER A O 15
ATOM 25414 N N . ASP A 1 24 ? 0.748 -18.965 -18.084 1.00 0.00 1181 ASP A N 15
ATOM 25415 C CA . ASP A 1 24 ? -0.612 -18.460 -17.840 1.00 0.00 1181 ASP A CA 15
ATOM 25416 C C . ASP A 1 24 ? -0.610 -17.727 -16.488 1.00 0.00 1181 ASP A C 15
ATOM 25417 O O . ASP A 1 24 ? -0.716 -18.386 -15.443 1.00 0.00 1181 ASP A O 15
ATOM 25426 N N . PRO A 1 25 ? -0.411 -16.360 -16.482 1.00 0.00 1182 PRO A N 15
ATOM 25427 C CA . PRO A 1 25 ? -0.399 -15.539 -15.244 1.00 0.00 1182 PRO A CA 15
ATOM 25428 C C . PRO A 1 25 ? -1.647 -15.758 -14.374 1.00 0.00 1182 PRO A C 15
ATOM 25429 O O . PRO A 1 25 ? -2.779 -15.639 -14.865 1.00 0.00 1182 PRO A O 15
ATOM 25440 N N . MET A 1 26 ? -1.418 -16.129 -13.101 1.00 0.00 1183 MET A N 15
ATOM 25441 C CA . MET A 1 26 ? -2.477 -16.194 -12.089 1.00 0.00 1183 MET A CA 15
ATOM 25442 C C . MET A 1 26 ? -3.042 -14.780 -11.871 1.00 0.00 1183 MET A C 15
ATOM 25443 O O . MET A 1 26 ? -2.278 -13.848 -11.588 1.00 0.00 1183 MET A O 15
ATOM 25457 N N . GLU A 1 27 ? -4.372 -14.634 -12.042 1.00 0.00 1184 GLU A N 15
ATOM 25458 C CA . GLU A 1 27 ? -5.062 -13.332 -11.966 1.00 0.00 1184 GLU A CA 15
ATOM 25459 C C . GLU A 1 27 ? -4.879 -12.676 -10.587 1.00 0.00 1184 GLU A C 15
ATOM 25460 O O . GLU A 1 27 ? -4.939 -11.456 -10.476 1.00 0.00 1184 GLU A O 15
ATOM 25472 N N . GLU A 1 28 ? -4.635 -13.504 -9.554 1.00 0.00 1185 GLU A N 15
ATOM 25473 C CA . GLU A 1 28 ? -4.372 -13.031 -8.185 1.00 0.00 1185 GLU A CA 15
ATOM 25474 C C . GLU A 1 28 ? -3.123 -12.130 -8.188 1.00 0.00 1185 GLU A C 15
ATOM 25475 O O . GLU A 1 28 ? -3.124 -11.062 -7.587 1.00 0.00 1185 GLU A O 15
ATOM 25487 N N . ASP A 1 29 ? -2.090 -12.580 -8.937 1.00 0.00 1186 ASP A N 15
ATOM 25488 C CA . ASP A 1 29 ? -0.792 -11.885 -9.069 1.00 0.00 1186 ASP A CA 15
ATOM 25489 C C . ASP A 1 29 ? -0.898 -10.602 -9.884 1.00 0.00 1186 ASP A C 15
ATOM 25490 O O . ASP A 1 29 ? -0.078 -9.701 -9.724 1.00 0.00 1186 ASP A O 15
ATOM 25499 N N . ILE A 1 30 ? -1.890 -10.535 -10.768 1.00 0.00 1187 ILE A N 15
ATOM 25500 C CA . ILE A 1 30 ? -2.116 -9.360 -11.617 1.00 0.00 1187 ILE A CA 15
ATOM 25501 C C . ILE A 1 30 ? -2.847 -8.300 -10.781 1.00 0.00 1187 ILE A C 15
ATOM 25502 O O . ILE A 1 30 ? -2.399 -7.167 -10.654 1.00 0.00 1187 ILE A O 15
ATOM 25518 N N . LEU A 1 31 ? -3.939 -8.754 -10.163 1.00 0.00 1188 LEU A N 15
ATOM 25519 C CA . LEU A 1 31 ? -4.829 -7.969 -9.301 1.00 0.00 1188 LEU A CA 15
ATOM 25520 C C . LEU A 1 31 ? -4.067 -7.288 -8.143 1.00 0.00 1188 LEU A C 15
ATOM 25521 O O . LEU A 1 31 ? -4.261 -6.087 -7.898 1.00 0.00 1188 LEU A O 15
ATOM 25537 N N . GLN A 1 32 ? -3.186 -8.057 -7.452 1.00 0.00 1189 GLN A N 15
ATOM 25538 C CA . GLN A 1 32 ? -2.448 -7.541 -6.284 1.00 0.00 1189 GLN A CA 15
ATOM 25539 C C . GLN A 1 32 ? -1.525 -6.371 -6.682 1.00 0.00 1189 GLN A C 15
ATOM 25540 O O . GLN A 1 32 ? -1.477 -5.371 -5.970 1.00 0.00 1189 GLN A O 15
ATOM 25554 N N . VAL A 1 33 ? -0.864 -6.454 -7.868 1.00 0.00 1190 VAL A N 15
ATOM 25555 C CA . VAL A 1 33 ? 0.074 -5.397 -8.322 1.00 0.00 1190 VAL A CA 15
ATOM 25556 C C . VAL A 1 33 ? -0.678 -4.191 -8.917 1.00 0.00 1190 VAL A C 15
ATOM 25557 O O . VAL A 1 33 ? -0.191 -3.068 -8.820 1.00 0.00 1190 VAL A O 15
ATOM 25570 N N . VAL A 1 34 ? -1.893 -4.419 -9.475 1.00 0.00 1191 VAL A N 15
ATOM 25571 C CA . VAL A 1 34 ? -2.807 -3.311 -9.869 1.00 0.00 1191 VAL A CA 15
ATOM 25572 C C . VAL A 1 34 ? -3.154 -2.455 -8.624 1.00 0.00 1191 VAL A C 15
ATOM 25573 O O . VAL A 1 34 ? -3.140 -1.219 -8.680 1.00 0.00 1191 VAL A O 15
ATOM 25586 N N . LYS A 1 35 ? -3.413 -3.145 -7.496 1.00 0.00 1192 LYS A N 15
ATOM 25587 C CA . LYS A 1 35 ? -3.744 -2.504 -6.212 1.00 0.00 1192 LYS A CA 15
ATOM 25588 C C . LYS A 1 35 ? -2.558 -1.728 -5.636 1.00 0.00 1192 LYS A C 15
ATOM 25589 O O . LYS A 1 35 ? -2.731 -0.583 -5.231 1.00 0.00 1192 LYS A O 15
ATOM 25608 N N . TYR A 1 36 ? -1.356 -2.339 -5.620 1.00 0.00 1193 TYR A N 15
ATOM 25609 C CA . TYR A 1 36 ? -0.144 -1.663 -5.101 1.00 0.00 1193 TYR A CA 15
ATOM 25610 C C . TYR A 1 36 ? 0.116 -0.388 -5.903 1.00 0.00 1193 TYR A C 15
ATOM 25611 O O . TYR A 1 36 ? 0.418 0.634 -5.332 1.00 0.00 1193 TYR A O 15
ATOM 25629 N N . CYS A 1 37 ? -0.046 -0.494 -7.238 1.00 0.00 1194 CYS A N 15
ATOM 25630 C CA . CYS A 1 37 ? 0.134 0.619 -8.182 1.00 0.00 1194 CYS A CA 15
ATOM 25631 C C . CYS A 1 37 ? -0.693 1.854 -7.776 1.00 0.00 1194 CYS A C 15
ATOM 25632 O O . CYS A 1 37 ? -0.140 2.950 -7.598 1.00 0.00 1194 CYS A O 15
ATOM 25640 N N . THR A 1 38 ? -2.005 1.639 -7.581 1.00 0.00 1195 THR A N 15
ATOM 25641 C CA . THR A 1 38 ? -2.952 2.712 -7.239 1.00 0.00 1195 THR A CA 15
ATOM 25642 C C . THR A 1 38 ? -2.669 3.278 -5.826 1.00 0.00 1195 THR A C 15
ATOM 25643 O O . THR A 1 38 ? -2.744 4.500 -5.606 1.00 0.00 1195 THR A O 15
ATOM 25654 N N . ASP A 1 39 ? -2.309 2.367 -4.891 1.00 0.00 1196 ASP A N 15
ATOM 25655 C CA . ASP A 1 39 ? -1.882 2.722 -3.520 1.00 0.00 1196 ASP A CA 15
ATOM 25656 C C . ASP A 1 39 ? -0.656 3.652 -3.539 1.00 0.00 1196 ASP A C 15
ATOM 25657 O O . ASP A 1 39 ? -0.667 4.672 -2.872 1.00 0.00 1196 ASP A O 15
ATOM 25666 N N . LEU A 1 40 ? 0.365 3.302 -4.352 1.00 0.00 1197 LEU A N 15
ATOM 25667 C CA . LEU A 1 40 ? 1.663 4.026 -4.410 1.00 0.00 1197 LEU A CA 15
ATOM 25668 C C . LEU A 1 40 ? 1.477 5.455 -4.939 1.00 0.00 1197 LEU A C 15
ATOM 25669 O O . LEU A 1 40 ? 2.189 6.364 -4.526 1.00 0.00 1197 LEU A O 15
ATOM 25685 N N . ILE A 1 41 ? 0.509 5.634 -5.852 1.00 0.00 1198 ILE A N 15
ATOM 25686 C CA . ILE A 1 41 ? 0.123 6.971 -6.352 1.00 0.00 1198 ILE A CA 15
ATOM 25687 C C . ILE A 1 41 ? -0.419 7.840 -5.191 1.00 0.00 1198 ILE A C 15
ATOM 25688 O O . ILE A 1 41 ? 0.055 8.959 -4.961 1.00 0.00 1198 ILE A O 15
ATOM 25704 N N . GLU A 1 42 ? -1.386 7.273 -4.442 1.00 0.00 1199 GLU A N 15
ATOM 25705 C CA . GLU A 1 42 ? -2.088 7.975 -3.344 1.00 0.00 1199 GLU A CA 15
ATOM 25706 C C . GLU A 1 42 ? -1.221 8.039 -2.069 1.00 0.00 1199 GLU A C 15
ATOM 25707 O O . GLU A 1 42 ? -1.512 8.806 -1.146 1.00 0.00 1199 GLU A O 15
ATOM 25719 N N . GLU A 1 43 ? -0.144 7.234 -2.044 1.00 0.00 1200 GLU A N 15
ATOM 25720 C CA . GLU A 1 43 ? 0.823 7.176 -0.931 1.00 0.00 1200 GLU A CA 15
ATOM 25721 C C . GLU A 1 43 ? 2.046 8.080 -1.219 1.00 0.00 1200 GLU A C 15
ATOM 25722 O O . GLU A 1 43 ? 2.923 8.253 -0.362 1.00 0.00 1200 GLU A O 15
ATOM 25734 N N . LYS A 1 44 ? 2.057 8.692 -2.437 1.00 0.00 1201 LYS A N 15
ATOM 25735 C CA . LYS A 1 44 ? 3.151 9.570 -2.931 1.00 0.00 1201 LYS A CA 15
ATOM 25736 C C . LYS A 1 44 ? 4.473 8.768 -3.102 1.00 0.00 1201 LYS A C 15
ATOM 25737 O O . LYS A 1 44 ? 5.554 9.347 -3.246 1.00 0.00 1201 LYS A O 15
ATOM 25756 N N . ASP A 1 45 ? 4.340 7.431 -3.137 1.00 0.00 1202 ASP A N 15
ATOM 25757 C CA . ASP A 1 45 ? 5.450 6.457 -3.225 1.00 0.00 1202 ASP A CA 15
ATOM 25758 C C . ASP A 1 45 ? 5.537 5.949 -4.687 1.00 0.00 1202 ASP A C 15
ATOM 25759 O O . ASP A 1 45 ? 5.807 4.774 -4.960 1.00 0.00 1202 ASP A O 15
ATOM 25768 N N . LEU A 1 46 ? 5.343 6.885 -5.642 1.00 0.00 1203 LEU A N 15
ATOM 25769 C CA . LEU A 1 46 ? 5.190 6.567 -7.077 1.00 0.00 1203 LEU A CA 15
ATOM 25770 C C . LEU A 1 46 ? 6.543 6.340 -7.785 1.00 0.00 1203 LEU A C 15
ATOM 25771 O O . LEU A 1 46 ? 6.575 6.168 -9.009 1.00 0.00 1203 LEU A O 15
ATOM 25787 N N . GLU A 1 47 ? 7.655 6.324 -7.006 1.00 0.00 1204 GLU A N 15
ATOM 25788 C CA . GLU A 1 47 ? 8.984 5.947 -7.526 1.00 0.00 1204 GLU A CA 15
ATOM 25789 C C . GLU A 1 47 ? 8.953 4.456 -7.806 1.00 0.00 1204 GLU A C 15
ATOM 25790 O O . GLU A 1 47 ? 9.262 4.012 -8.910 1.00 0.00 1204 GLU A O 15
ATOM 25802 N N . LYS A 1 48 ? 8.506 3.698 -6.789 1.00 0.00 1205 LYS A N 15
ATOM 25803 C CA . LYS A 1 48 ? 8.424 2.242 -6.863 1.00 0.00 1205 LYS A CA 15
ATOM 25804 C C . LYS A 1 48 ? 7.487 1.841 -7.998 1.00 0.00 1205 LYS A C 15
ATOM 25805 O O . LYS A 1 48 ? 7.800 0.951 -8.774 1.00 0.00 1205 LYS A O 15
ATOM 25824 N N . LEU A 1 49 ? 6.359 2.574 -8.090 1.00 0.00 1206 LEU A N 15
ATOM 25825 C CA . LEU A 1 49 ? 5.371 2.438 -9.169 1.00 0.00 1206 LEU A CA 15
ATOM 25826 C C . LEU A 1 49 ? 6.043 2.575 -10.546 1.00 0.00 1206 LEU A C 15
ATOM 25827 O O . LEU A 1 49 ? 5.863 1.719 -11.414 1.00 0.00 1206 LEU A O 15
ATOM 25843 N N . ASP A 1 50 ? 6.809 3.665 -10.709 1.00 0.00 1207 ASP A N 15
ATOM 25844 C CA . ASP A 1 50 ? 7.501 3.999 -11.967 1.00 0.00 1207 ASP A CA 15
ATOM 25845 C C . ASP A 1 50 ? 8.381 2.828 -12.442 1.00 0.00 1207 ASP A C 15
ATOM 25846 O O . ASP A 1 50 ? 8.312 2.428 -13.605 1.00 0.00 1207 ASP A O 15
ATOM 25855 N N . LEU A 1 51 ? 9.153 2.253 -11.508 1.00 0.00 1208 LEU A N 15
ATOM 25856 C CA . LEU A 1 51 ? 10.095 1.159 -11.807 1.00 0.00 1208 LEU A CA 15
ATOM 25857 C C . LEU A 1 51 ? 9.363 -0.191 -12.059 1.00 0.00 1208 LEU A C 15
ATOM 25858 O O . LEU A 1 51 ? 9.769 -0.964 -12.946 1.00 0.00 1208 LEU A O 15
ATOM 25874 N N . VAL A 1 52 ? 8.284 -0.454 -11.282 1.00 0.00 1209 VAL A N 15
ATOM 25875 C CA . VAL A 1 52 ? 7.449 -1.677 -11.434 1.00 0.00 1209 VAL A CA 15
ATOM 25876 C C . VAL A 1 52 ? 6.840 -1.733 -12.847 1.00 0.00 1209 VAL A C 15
ATOM 25877 O O . VAL A 1 52 ? 6.985 -2.732 -13.562 1.00 0.00 1209 VAL A O 15
ATOM 25890 N N . ILE A 1 53 ? 6.185 -0.624 -13.222 1.00 0.00 1210 ILE A N 15
ATOM 25891 C CA . ILE A 1 53 ? 5.484 -0.475 -14.503 1.00 0.00 1210 ILE A CA 15
ATOM 25892 C C . ILE A 1 53 ? 6.461 -0.561 -15.679 1.00 0.00 1210 ILE A C 15
ATOM 25893 O O . ILE A 1 53 ? 6.116 -1.142 -16.691 1.00 0.00 1210 ILE A O 15
ATOM 25909 N N . LYS A 1 54 ? 7.683 -0.001 -15.534 1.00 0.00 1211 LYS A N 15
ATOM 25910 C CA . LYS A 1 54 ? 8.721 -0.082 -16.588 1.00 0.00 1211 LYS A CA 15
ATOM 25911 C C . LYS A 1 54 ? 9.043 -1.542 -16.937 1.00 0.00 1211 LYS A C 15
ATOM 25912 O O . LYS A 1 54 ? 9.001 -1.920 -18.103 1.00 0.00 1211 LYS A O 15
ATOM 25931 N N . TYR A 1 55 ? 9.278 -2.361 -15.902 1.00 0.00 1212 TYR A N 15
ATOM 25932 C CA . TYR A 1 55 ? 9.620 -3.802 -16.074 1.00 0.00 1212 TYR A CA 15
ATOM 25933 C C . TYR A 1 55 ? 8.440 -4.548 -16.706 1.00 0.00 1212 TYR A C 15
ATOM 25934 O O . TYR A 1 55 ? 8.597 -5.295 -17.686 1.00 0.00 1212 TYR A O 15
ATOM 25952 N N . MET A 1 56 ? 7.269 -4.287 -16.123 1.00 0.00 1213 MET A N 15
ATOM 25953 C CA . MET A 1 56 ? 5.988 -4.855 -16.529 1.00 0.00 1213 MET A CA 15
ATOM 25954 C C . MET A 1 56 ? 5.741 -4.631 -18.032 1.00 0.00 1213 MET A C 15
ATOM 25955 O O . MET A 1 56 ? 5.653 -5.581 -18.793 1.00 0.00 1213 MET A O 15
ATOM 25969 N N . LYS A 1 57 ? 5.767 -3.358 -18.445 1.00 0.00 1214 LYS A N 15
ATOM 25970 C CA . LYS A 1 57 ? 5.361 -2.942 -19.789 1.00 0.00 1214 LYS A CA 15
ATOM 25971 C C . LYS A 1 57 ? 6.382 -3.370 -20.852 1.00 0.00 1214 LYS A C 15
ATOM 25972 O O . LYS A 1 57 ? 5.994 -3.645 -21.987 1.00 0.00 1214 LYS A O 15
ATOM 25991 N N . ARG A 1 58 ? 7.688 -3.426 -20.475 1.00 0.00 1215 ARG A N 15
ATOM 25992 C CA . ARG A 1 58 ? 8.762 -3.769 -21.421 1.00 0.00 1215 ARG A CA 15
AT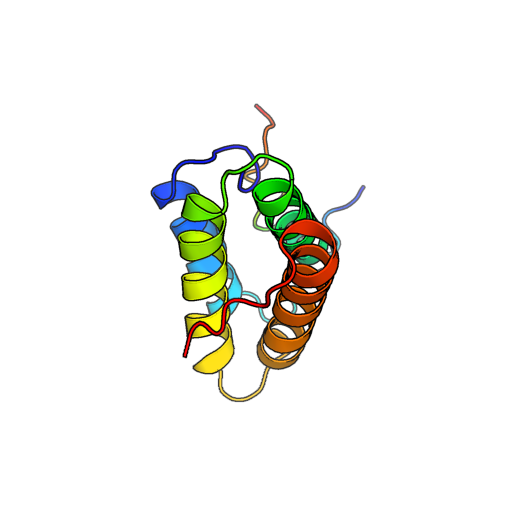OM 25993 C C . ARG A 1 58 ? 8.601 -5.215 -21.871 1.00 0.00 1215 ARG A C 15
ATOM 25994 O O . ARG A 1 58 ? 8.358 -5.473 -23.045 1.00 0.00 1215 ARG A O 15
ATOM 26015 N N . LEU A 1 59 ? 8.603 -6.135 -20.898 1.00 0.00 1216 LEU A N 15
ATOM 26016 C CA . LEU A 1 59 ? 8.637 -7.573 -21.181 1.00 0.00 1216 LEU A CA 15
ATOM 26017 C C . LEU A 1 59 ? 7.267 -8.078 -21.686 1.00 0.00 1216 LEU A C 15
ATOM 26018 O O . LEU A 1 59 ? 7.209 -8.990 -22.521 1.00 0.00 1216 LEU A O 15
ATOM 26034 N N . MET A 1 60 ? 6.167 -7.467 -21.183 1.00 0.00 1217 MET A N 15
ATOM 26035 C CA . MET A 1 60 ? 4.792 -7.817 -21.614 1.00 0.00 1217 MET A CA 15
ATOM 26036 C C . MET A 1 60 ? 4.541 -7.410 -23.075 1.00 0.00 1217 MET A C 15
ATOM 26037 O O . MET A 1 60 ? 3.800 -8.088 -23.782 1.00 0.00 1217 MET A O 15
ATOM 26051 N N . GLN A 1 61 ? 5.148 -6.292 -23.506 1.00 0.00 1218 GLN A N 15
ATOM 26052 C CA . GLN A 1 61 ? 5.023 -5.805 -24.893 1.00 0.00 1218 GLN A CA 15
ATOM 26053 C C . GLN A 1 61 ? 5.968 -6.584 -25.835 1.00 0.00 1218 GLN A C 15
ATOM 26054 O O . GLN A 1 61 ? 5.689 -6.719 -27.033 1.00 0.00 1218 GLN A O 15
ATOM 26068 N N . GLN A 1 62 ? 7.090 -7.093 -25.272 1.00 0.00 1219 GLN A N 15
ATOM 26069 C CA . GLN A 1 62 ? 8.033 -7.987 -25.988 1.00 0.00 1219 GLN A CA 15
ATOM 26070 C C . GLN A 1 62 ? 7.372 -9.340 -26.298 1.00 0.00 1219 GLN A C 15
ATOM 26071 O O . GLN A 1 62 ? 7.744 -10.004 -27.273 1.00 0.00 1219 GLN A O 15
ATOM 26085 N N . SER A 1 63 ? 6.404 -9.738 -25.440 1.00 0.00 1220 SER A N 15
ATOM 26086 C CA . SER A 1 63 ? 5.554 -10.919 -25.665 1.00 0.00 1220 SER A CA 15
ATOM 26087 C C . SER A 1 63 ? 4.754 -10.742 -26.973 1.00 0.00 1220 SER A C 15
ATOM 26088 O O . SER A 1 63 ? 4.249 -9.648 -27.247 1.00 0.00 1220 SER A O 15
ATOM 26096 N N . VAL A 1 64 ? 4.654 -11.821 -27.769 1.00 0.00 1221 VAL A N 15
ATOM 26097 C CA . VAL A 1 64 ? 4.066 -11.770 -29.122 1.00 0.00 1221 VAL A CA 15
ATOM 26098 C C . VAL A 1 64 ? 2.535 -11.555 -29.071 1.00 0.00 1221 VAL A C 15
ATOM 26099 O O . VAL A 1 64 ? 2.030 -10.517 -29.519 1.00 0.00 1221 VAL A O 15
ATOM 26112 N N . GLU A 1 65 ? 1.812 -12.527 -28.492 1.00 0.00 1222 GLU A N 15
ATOM 26113 C CA . GLU A 1 65 ? 0.333 -12.556 -28.521 1.00 0.00 1222 GLU A CA 15
ATOM 26114 C C . GLU A 1 65 ? -0.273 -13.039 -27.196 1.00 0.00 1222 GLU A C 15
ATOM 26115 O O . GLU A 1 65 ? -1.503 -13.134 -27.079 1.00 0.00 1222 GLU A O 15
ATOM 26127 N N . SER A 1 66 ? 0.583 -13.334 -26.208 1.00 0.00 1223 SER A N 15
ATOM 26128 C CA . SER A 1 66 ? 0.147 -13.858 -24.905 1.00 0.00 1223 SER A CA 15
ATOM 26129 C C . SER A 1 66 ? -0.741 -12.848 -24.148 1.00 0.00 1223 SER A C 15
ATOM 26130 O O . SER A 1 66 ? -0.764 -11.655 -24.469 1.00 0.00 1223 SER A O 15
ATOM 26138 N N . VAL A 1 67 ? -1.459 -13.349 -23.130 1.00 0.00 1224 VAL A N 15
ATOM 26139 C CA . VAL A 1 67 ? -2.312 -12.522 -22.252 1.00 0.00 1224 VAL A CA 15
ATOM 26140 C C . VAL A 1 67 ? -1.486 -11.529 -21.403 1.00 0.00 1224 VAL A C 15
ATOM 26141 O O . VAL A 1 67 ? -2.061 -10.678 -20.726 1.00 0.00 1224 VAL A O 15
ATOM 26154 N N . TRP A 1 68 ? -0.142 -11.697 -21.406 1.00 0.00 1225 TRP A N 15
ATOM 26155 C CA . TRP A 1 68 ? 0.807 -10.687 -20.890 1.00 0.00 1225 TRP A CA 15
ATOM 26156 C C . TRP A 1 68 ? 0.588 -9.323 -21.566 1.00 0.00 1225 TRP A C 15
ATOM 26157 O O . TRP A 1 68 ? 0.643 -8.300 -20.904 1.00 0.00 1225 TRP A O 15
ATOM 26178 N N . ASN A 1 69 ? 0.326 -9.337 -22.889 1.00 0.00 1226 ASN A N 15
ATOM 26179 C CA . ASN A 1 69 ? 0.011 -8.113 -23.669 1.00 0.00 1226 ASN A CA 15
ATOM 26180 C C . ASN A 1 69 ? -1.330 -7.502 -23.218 1.00 0.00 1226 ASN A C 15
ATOM 26181 O O . ASN A 1 69 ? -1.480 -6.277 -23.166 1.00 0.00 1226 ASN A O 15
ATOM 26192 N N . MET A 1 70 ? -2.290 -8.379 -22.883 1.00 0.00 1227 MET A N 15
ATOM 26193 C CA . MET A 1 70 ? -3.629 -7.977 -22.401 1.00 0.00 1227 MET A CA 15
ATOM 26194 C C . MET A 1 70 ? -3.531 -7.406 -20.971 1.00 0.00 1227 MET A C 15
ATOM 26195 O O . MET A 1 70 ? -4.269 -6.487 -20.606 1.00 0.00 1227 MET A O 15
ATOM 26209 N N . ALA A 1 71 ? -2.579 -7.956 -20.185 1.00 0.00 1228 ALA A N 15
ATOM 26210 C CA . ALA A 1 71 ? -2.301 -7.518 -18.803 1.00 0.00 1228 ALA A CA 15
ATOM 26211 C C . ALA A 1 71 ? -1.561 -6.171 -18.822 1.00 0.00 1228 ALA A C 15
ATOM 26212 O O . ALA A 1 71 ? -1.788 -5.329 -17.970 1.00 0.00 1228 ALA A O 15
ATOM 26219 N N . PHE A 1 72 ? -0.677 -5.990 -19.823 1.00 0.00 1229 PHE A N 15
ATOM 26220 C CA . PHE A 1 72 ? 0.016 -4.710 -20.100 1.00 0.00 1229 PHE A CA 15
ATOM 26221 C C . PHE A 1 72 ? -1.016 -3.593 -20.315 1.00 0.00 1229 PHE A C 15
ATOM 26222 O O . PHE A 1 72 ? -0.943 -2.541 -19.684 1.00 0.00 1229 PHE A O 15
ATOM 26239 N N . ASP A 1 73 ? -1.987 -3.874 -21.195 1.00 0.00 1230 ASP A N 15
ATOM 26240 C CA . ASP A 1 73 ? -3.048 -2.925 -21.565 1.00 0.00 1230 ASP A CA 15
ATOM 26241 C C . ASP A 1 73 ? -3.942 -2.599 -20.344 1.00 0.00 1230 ASP A C 15
ATOM 26242 O O . ASP A 1 73 ? -4.280 -1.433 -20.106 1.00 0.00 1230 ASP A O 15
ATOM 26251 N N . PHE A 1 74 ? -4.266 -3.649 -19.562 1.00 0.00 1231 PHE A N 15
ATOM 26252 C CA . PHE A 1 74 ? -5.184 -3.561 -18.411 1.00 0.00 1231 PHE A CA 15
ATOM 26253 C C . PHE A 1 74 ? -4.572 -2.730 -17.267 1.00 0.00 1231 PHE A C 15
ATOM 26254 O O . PHE A 1 74 ? -5.134 -1.707 -16.865 1.00 0.00 1231 PHE A O 15
ATOM 26271 N N . ILE A 1 75 ? -3.399 -3.175 -16.781 1.00 0.00 1232 ILE A N 15
ATOM 26272 C CA . ILE A 1 75 ? -2.743 -2.589 -15.594 1.00 0.00 1232 ILE A CA 15
ATOM 26273 C C . ILE A 1 75 ? -2.352 -1.129 -15.868 1.00 0.00 1232 ILE A C 15
ATOM 26274 O O . ILE A 1 75 ? -2.628 -0.252 -15.045 1.00 0.00 1232 ILE A O 15
ATOM 26290 N N . LEU A 1 76 ? -1.758 -0.891 -17.060 1.00 0.00 1233 LEU A N 15
ATOM 26291 C CA . LEU A 1 76 ? -1.302 0.446 -17.480 1.00 0.00 1233 LEU A CA 15
ATOM 26292 C C . LEU A 1 76 ? -2.490 1.420 -17.595 1.00 0.00 1233 LEU A C 15
ATOM 26293 O O . LEU A 1 76 ? -2.359 2.598 -17.256 1.00 0.00 1233 LEU A O 15
ATOM 26309 N N . ASP A 1 77 ? -3.652 0.903 -18.047 1.00 0.00 1234 ASP A N 15
ATOM 26310 C CA . ASP A 1 77 ? -4.890 1.702 -18.128 1.00 0.00 1234 ASP A CA 15
ATOM 26311 C C . ASP A 1 77 ? -5.313 2.167 -16.722 1.00 0.00 1234 ASP A C 15
ATOM 26312 O O . ASP A 1 77 ? -5.343 3.366 -16.454 1.00 0.00 1234 ASP A O 15
ATOM 26321 N N . ASN A 1 78 ? -5.540 1.192 -15.820 1.00 0.00 1235 ASN A N 15
ATOM 26322 C CA . ASN A 1 78 ? -6.081 1.436 -14.458 1.00 0.00 1235 ASN A CA 15
ATOM 26323 C C . ASN A 1 78 ? -5.175 2.358 -13.626 1.00 0.00 1235 ASN A C 15
ATOM 26324 O O . ASN A 1 78 ? -5.674 3.249 -12.924 1.00 0.00 1235 ASN A O 15
ATOM 26335 N N . VAL A 1 79 ? -3.846 2.152 -13.727 1.00 0.00 1236 VAL A N 15
ATOM 26336 C CA . VAL A 1 79 ? -2.870 2.943 -12.962 1.00 0.00 1236 VAL A CA 15
ATOM 26337 C C . VAL A 1 79 ? -2.843 4.398 -13.469 1.00 0.00 1236 VAL A C 15
ATOM 26338 O O . VAL A 1 79 ? -2.802 5.327 -12.668 1.00 0.00 1236 VAL A O 15
ATOM 26351 N N . GLN A 1 80 ? -2.925 4.575 -14.806 1.00 0.00 1237 GLN A N 15
ATOM 26352 C CA . GLN A 1 80 ? -2.848 5.902 -15.455 1.00 0.00 1237 GLN A CA 15
ATOM 26353 C C . GLN A 1 80 ? -4.120 6.719 -15.158 1.00 0.00 1237 GLN A C 15
ATOM 26354 O O . GLN A 1 80 ? -4.066 7.945 -15.038 1.00 0.00 1237 GLN A O 15
ATOM 26368 N N . VAL A 1 81 ? -5.252 5.996 -15.027 1.00 0.00 1238 VAL A N 15
ATOM 26369 C CA . VAL A 1 81 ? -6.560 6.573 -14.673 1.00 0.00 1238 VAL A CA 15
ATOM 26370 C C . VAL A 1 81 ? -6.522 7.152 -13.245 1.00 0.00 1238 VAL A C 15
ATOM 26371 O O . VAL A 1 81 ? -6.858 8.320 -13.036 1.00 0.00 1238 VAL A O 15
ATOM 26384 N N . VAL A 1 82 ? -6.072 6.331 -12.281 1.00 0.00 1239 VAL A N 15
ATOM 26385 C CA . VAL A 1 82 ? -5.939 6.745 -10.865 1.00 0.00 1239 VAL A CA 15
ATOM 26386 C C . VAL A 1 82 ? -4.886 7.863 -10.714 1.00 0.00 1239 VAL A C 15
ATOM 26387 O O . VAL A 1 82 ? -5.079 8.787 -9.942 1.00 0.00 1239 VAL A O 15
ATOM 26400 N N . LEU A 1 83 ? -3.822 7.792 -11.522 1.00 0.00 1240 LEU A N 15
ATOM 26401 C CA . LEU A 1 83 ? -2.718 8.777 -11.535 1.00 0.00 1240 LEU A CA 15
ATOM 26402 C C . LEU A 1 83 ? -3.226 10.148 -12.020 1.00 0.00 1240 LEU A C 15
ATOM 26403 O O . LEU A 1 83 ? -2.802 11.198 -11.533 1.00 0.00 1240 LEU A O 15
ATOM 26419 N N . GLN A 1 84 ? -4.170 10.102 -12.968 1.00 0.00 1241 GLN A N 15
ATOM 26420 C CA . GLN A 1 84 ? -4.822 11.289 -13.540 1.00 0.00 1241 GLN A CA 15
ATOM 26421 C C . GLN A 1 84 ? -5.775 11.922 -12.496 1.00 0.00 1241 GLN A C 15
ATOM 26422 O O . GLN A 1 84 ? -5.835 13.145 -12.360 1.00 0.00 1241 GLN A O 15
ATOM 26436 N N . GLN A 1 85 ? -6.500 11.065 -11.755 1.00 0.00 1242 GLN A N 15
ATOM 26437 C CA . GLN A 1 85 ? -7.509 11.499 -10.755 1.00 0.00 1242 GLN A CA 15
ATOM 26438 C C . GLN A 1 85 ? -6.844 12.021 -9.463 1.00 0.00 1242 GLN A C 15
ATOM 26439 O O . GLN A 1 85 ? -7.352 12.948 -8.822 1.00 0.00 1242 GLN A O 15
ATOM 26453 N N . THR A 1 86 ? -5.713 11.405 -9.095 1.00 0.00 1243 THR A N 15
ATOM 26454 C CA . THR A 1 86 ? -5.002 11.690 -7.842 1.00 0.00 1243 THR A CA 15
ATOM 26455 C C . THR A 1 86 ? -4.009 12.846 -8.039 1.00 0.00 1243 THR A C 15
ATOM 26456 O O . THR A 1 86 ? -4.125 13.898 -7.406 1.00 0.00 1243 THR A O 15
ATOM 26467 N N . TYR A 1 87 ? -3.049 12.635 -8.949 1.00 0.00 1244 TYR A N 15
ATOM 26468 C CA . TYR A 1 87 ? -1.911 13.543 -9.148 1.00 0.00 1244 TYR A CA 15
ATOM 26469 C C . TYR A 1 87 ? -2.284 14.713 -10.083 1.00 0.00 1244 TYR A C 15
ATOM 26470 O O . TYR A 1 87 ? -1.657 15.781 -10.030 1.00 0.00 1244 TYR A O 15
ATOM 26488 N N . GLY A 1 88 ? -3.300 14.488 -10.945 1.00 0.00 1245 GLY A N 15
ATOM 26489 C CA . GLY A 1 88 ? -3.729 15.484 -11.932 1.00 0.00 1245 GLY A CA 15
ATOM 26490 C C . GLY A 1 88 ? -2.844 15.484 -13.179 1.00 0.00 1245 GLY A C 15
ATOM 26491 O O . GLY A 1 88 ? -2.983 16.352 -14.049 1.00 0.00 1245 GLY A O 15
ATOM 26495 N N . SER A 1 89 ? -1.942 14.488 -13.263 1.00 0.00 1246 SER A N 15
ATOM 26496 C CA . SER A 1 89 ? -0.967 14.353 -14.348 1.00 0.00 1246 SER A CA 15
ATOM 26497 C C . SER A 1 89 ? -0.659 12.862 -14.565 1.00 0.00 1246 SER A C 15
ATOM 26498 O O . SER A 1 89 ? -0.702 12.073 -13.620 1.00 0.00 1246 SER A O 15
ATOM 26506 N N . THR A 1 90 ? -0.354 12.502 -15.818 1.00 0.00 1247 THR A N 15
ATOM 26507 C CA . THR A 1 90 ? -0.005 11.134 -16.226 1.00 0.00 1247 THR A CA 15
ATOM 26508 C C . THR A 1 90 ? 1.469 11.094 -16.676 1.00 0.00 1247 THR A C 15
ATOM 26509 O O . THR A 1 90 ? 1.851 11.806 -17.614 1.00 0.00 1247 THR A O 15
ATOM 26520 N N . LEU A 1 91 ? 2.305 10.288 -15.983 1.00 0.00 1248 LEU A N 15
ATOM 26521 C CA . LEU A 1 91 ? 3.738 10.161 -16.315 1.00 0.00 1248 LEU A CA 15
ATOM 26522 C C . LEU A 1 91 ? 3.923 9.187 -17.490 1.00 0.00 1248 LEU A C 15
ATOM 26523 O O . LEU A 1 91 ? 3.338 8.100 -17.512 1.00 0.00 1248 LEU A O 15
ATOM 26539 N N . LYS A 1 92 ? 4.694 9.622 -18.493 1.00 0.00 1249 LYS A N 15
ATOM 26540 C CA . LYS A 1 92 ? 5.033 8.799 -19.661 1.00 0.00 1249 LYS A CA 15
ATOM 26541 C C . LYS A 1 92 ? 6.161 7.853 -19.248 1.00 0.00 1249 LYS A C 15
ATOM 26542 O O . LYS A 1 92 ? 7.263 8.310 -18.931 1.00 0.00 1249 LYS A O 15
ATOM 26561 N N . VAL A 1 93 ? 5.851 6.549 -19.232 1.00 0.00 1250 VAL A N 15
ATOM 26562 C CA . VAL A 1 93 ? 6.732 5.497 -18.684 1.00 0.00 1250 VAL A CA 15
ATOM 26563 C C . VAL A 1 93 ? 8.095 5.472 -19.427 1.00 0.00 1250 VAL A C 15
ATOM 26564 O O . VAL A 1 93 ? 9.161 5.469 -18.792 1.00 0.00 1250 VAL A O 15
ATOM 26577 N N . THR A 1 94 ? 8.013 5.478 -20.778 1.00 0.00 1251 THR A N 15
ATOM 26578 C CA . THR A 1 94 ? 9.162 5.646 -21.706 1.00 0.00 1251 THR A CA 15
ATOM 26579 C C . THR A 1 94 ? 10.268 4.585 -21.512 1.00 0.00 1251 THR A C 15
ATOM 26580 O O . THR A 1 94 ? 10.019 3.461 -21.063 1.00 0.00 1251 THR A O 15
ATOM 26591 N N . LYS B 2 1 ? -1.696 -30.708 -6.523 1.00 0.00 231 LYS B N 15
ATOM 26592 C CA . LYS B 2 1 ? -2.528 -31.258 -7.592 1.00 0.00 231 LYS B CA 15
ATOM 26593 C C . LYS B 2 1 ? -2.352 -30.494 -8.921 1.00 0.00 231 LYS B C 15
ATOM 26594 O O . LYS B 2 1 ? -3.133 -30.692 -9.863 1.00 0.00 231 LYS B O 15
ATOM 26613 N N . GLY B 2 2 ? -1.322 -29.636 -8.998 1.00 0.00 232 GLY B N 15
ATOM 26614 C CA . GLY B 2 2 ? -1.005 -28.916 -10.228 1.00 0.00 232 GLY B CA 15
ATOM 26615 C C . GLY B 2 2 ? -0.158 -27.685 -9.969 1.00 0.00 232 GLY B C 15
ATOM 26616 O O . GLY B 2 2 ? 0.991 -27.601 -10.430 1.00 0.00 232 GLY B O 15
ATOM 26620 N N . ASN B 2 3 ? -0.728 -26.731 -9.211 1.00 0.00 233 ASN B N 15
ATOM 26621 C CA . ASN B 2 3 ? -0.084 -25.435 -8.924 1.00 0.00 233 ASN B CA 15
ATOM 26622 C C . ASN B 2 3 ? 0.838 -25.541 -7.684 1.00 0.00 233 ASN B C 15
ATOM 26623 O O . ASN B 2 3 ? 2.014 -25.887 -7.838 1.00 0.00 233 ASN B O 15
ATOM 26634 N N . MET B 2 4 ? 0.286 -25.275 -6.463 1.00 0.00 234 MET B N 15
ATOM 26635 C CA . MET B 2 4 ? 1.048 -25.123 -5.179 1.00 0.00 234 MET B CA 15
ATOM 26636 C C . MET B 2 4 ? 1.916 -23.832 -5.160 1.00 0.00 234 MET B C 15
ATOM 26637 O O . MET B 2 4 ? 1.945 -23.107 -4.160 1.00 0.00 234 MET B O 15
ATOM 26651 N N . MET B 2 5 ? 2.605 -23.547 -6.288 1.00 0.00 235 MET B N 15
ATOM 26652 C CA . MET B 2 5 ? 3.317 -22.268 -6.540 1.00 0.00 235 MET B CA 15
ATOM 26653 C C . MET B 2 5 ? 2.328 -21.092 -6.804 1.00 0.00 235 MET B C 15
ATOM 26654 O O . MET B 2 5 ? 2.750 -20.023 -7.275 1.00 0.00 235 MET B O 15
ATOM 26668 N N . SER B 2 6 ? 1.021 -21.333 -6.529 1.00 0.00 236 SER B N 15
ATOM 26669 C CA . SER B 2 6 ? -0.050 -20.324 -6.536 1.00 0.00 236 SER B CA 15
ATOM 26670 C C . SER B 2 6 ? 0.397 -19.050 -5.795 1.00 0.00 236 SER B C 15
ATOM 26671 O O . SER B 2 6 ? 0.840 -19.130 -4.641 1.00 0.00 236 SER B O 15
ATOM 26679 N N . ASN B 2 7 ? 0.278 -17.912 -6.490 1.00 0.00 237 ASN B N 15
ATOM 26680 C CA . ASN B 2 7 ? 0.846 -16.624 -6.081 1.00 0.00 237 ASN B CA 15
ATOM 26681 C C . ASN B 2 7 ? 2.384 -16.659 -6.151 1.00 0.00 237 ASN B C 15
ATOM 26682 O O . ASN B 2 7 ? 3.082 -16.792 -5.141 1.00 0.00 237 ASN B O 15
ATOM 26693 N N . PHE B 2 8 ? 2.887 -16.590 -7.386 1.00 0.00 238 PHE B N 15
ATOM 26694 C CA . PHE B 2 8 ? 4.322 -16.430 -7.679 1.00 0.00 238 PHE B CA 15
ATOM 26695 C C . PHE B 2 8 ? 4.725 -14.946 -7.465 1.00 0.00 238 PHE B C 15
ATOM 26696 O O . PHE B 2 8 ? 5.907 -14.639 -7.301 1.00 0.00 238 PHE B O 15
ATOM 26713 N N . PHE B 2 9 ? 3.741 -14.023 -7.485 1.00 0.00 239 PHE B N 15
ATOM 26714 C CA . PHE B 2 9 ? 3.990 -12.610 -7.144 1.00 0.00 239 PHE B CA 15
ATOM 26715 C C . PHE B 2 9 ? 3.722 -12.415 -5.637 1.00 0.00 239 PHE B C 15
ATOM 26716 O O . PHE B 2 9 ? 4.660 -12.399 -4.825 1.00 0.00 239 PHE B O 15
ATOM 26733 N N . GLY B 2 10 ? 2.427 -12.351 -5.269 1.00 0.00 240 GLY B N 15
ATOM 26734 C CA . GLY B 2 10 ? 2.000 -12.009 -3.907 1.00 0.00 240 GLY B CA 15
ATOM 26735 C C . GLY B 2 10 ? 2.032 -13.175 -2.931 1.00 0.00 240 GLY B C 15
ATOM 26736 O O . GLY B 2 10 ? 0.985 -13.565 -2.403 1.00 0.00 240 GLY B O 15
ATOM 26740 N N . LYS B 2 11 ? 3.251 -13.718 -2.697 1.00 0.00 241 LYS B N 15
ATOM 26741 C CA . LYS B 2 11 ? 3.520 -14.819 -1.745 1.00 0.00 241 LYS B CA 15
ATOM 26742 C C . LYS B 2 11 ? 5.001 -15.227 -1.836 1.00 0.00 241 LYS B C 15
ATOM 26743 O O . LYS B 2 11 ? 5.655 -15.458 -0.809 1.00 0.00 241 LYS B O 15
ATOM 26762 N N . ALA B 2 12 ? 5.511 -15.325 -3.082 1.00 0.00 242 ALA B N 15
ATOM 26763 C CA . ALA B 2 12 ? 6.893 -15.772 -3.358 1.00 0.00 242 ALA B CA 15
ATOM 26764 C C . ALA B 2 12 ? 7.927 -14.787 -2.794 1.00 0.00 242 ALA B C 15
ATOM 26765 O O . ALA B 2 12 ? 8.863 -15.203 -2.115 1.00 0.00 242 ALA B O 15
ATOM 26772 N N . ALA B 2 13 ? 7.754 -13.485 -3.091 1.00 0.00 243 ALA B N 15
ATOM 26773 C CA . ALA B 2 13 ? 8.542 -12.410 -2.452 1.00 0.00 243 ALA B CA 15
ATOM 26774 C C . ALA B 2 13 ? 7.663 -11.655 -1.451 1.00 0.00 243 ALA B C 15
ATOM 26775 O O . ALA B 2 13 ? 7.370 -10.465 -1.605 1.00 0.00 243 ALA B O 15
ATOM 26782 N N . MET B 2 14 ? 7.192 -12.398 -0.439 1.00 0.00 244 MET B N 15
ATOM 26783 C CA . MET B 2 14 ? 6.529 -11.812 0.730 1.00 0.00 244 MET B CA 15
ATOM 26784 C C . MET B 2 14 ? 7.595 -11.238 1.691 1.00 0.00 244 MET B C 15
ATOM 26785 O O . MET B 2 14 ? 7.284 -10.433 2.571 1.00 0.00 244 MET B O 15
ATOM 26799 N N . ASN B 2 15 ? 8.857 -11.672 1.487 1.00 0.00 245 ASN B N 15
ATOM 26800 C CA . ASN B 2 15 ? 10.046 -11.130 2.164 1.00 0.00 245 ASN B CA 15
ATOM 26801 C C . ASN B 2 15 ? 11.297 -11.411 1.298 1.00 0.00 245 ASN B C 15
ATOM 26802 O O . ASN B 2 15 ? 12.169 -10.549 1.150 1.00 0.00 245 ASN B O 15
ATOM 26813 N N . LYS B 2 16 ? 11.361 -12.639 0.739 1.00 0.00 246 LYS B N 15
ATOM 26814 C CA . LYS B 2 16 ? 12.455 -13.100 -0.123 1.00 0.00 246 LYS B CA 15
ATOM 26815 C C . LYS B 2 16 ? 11.997 -14.385 -0.851 1.00 0.00 246 LYS B C 15
ATOM 26816 O O . LYS B 2 16 ? 11.971 -15.461 -0.203 1.00 0.00 246 LYS B O 15
ATOM 26836 N N . ASN A 1 1 ? 2.966 -2.454 -0.289 1.00 0.00 1158 ASN A N 16
ATOM 26837 C CA . ASN A 1 1 ? 3.792 -3.626 -0.651 1.00 0.00 1158 ASN A CA 16
ATOM 26838 C C . ASN A 1 1 ? 2.957 -4.564 -1.536 1.00 0.00 1158 ASN A C 16
ATOM 26839 O O . ASN A 1 1 ? 1.723 -4.565 -1.434 1.00 0.00 1158 ASN A O 16
ATOM 26850 N N . LEU A 1 2 ? 3.607 -5.341 -2.426 1.00 0.00 1159 LEU A N 16
ATOM 26851 C CA . LEU A 1 2 ? 2.890 -6.320 -3.271 1.00 0.00 1159 LEU A CA 16
ATOM 26852 C C . LEU A 1 2 ? 2.958 -7.737 -2.667 1.00 0.00 1159 LEU A C 16
ATOM 26853 O O . LEU A 1 2 ? 2.013 -8.182 -2.007 1.00 0.00 1159 LEU A O 16
ATOM 26869 N N . ALA A 1 3 ? 4.098 -8.397 -2.811 1.00 0.00 1160 ALA A N 16
ATOM 26870 C CA . ALA A 1 3 ? 4.238 -9.838 -2.572 1.00 0.00 1160 ALA A CA 16
ATOM 26871 C C . ALA A 1 3 ? 5.015 -10.116 -1.292 1.00 0.00 1160 ALA A C 16
ATOM 26872 O O . ALA A 1 3 ? 5.370 -11.253 -1.025 1.00 0.00 1160 ALA A O 16
ATOM 26879 N N . GLY A 1 4 ? 5.240 -9.064 -0.498 1.00 0.00 1161 GLY A N 16
ATOM 26880 C CA . GLY A 1 4 ? 5.933 -9.170 0.779 1.00 0.00 1161 GLY A CA 16
ATOM 26881 C C . GLY A 1 4 ? 6.580 -7.855 1.158 1.00 0.00 1161 GLY A C 16
ATOM 26882 O O . GLY A 1 4 ? 6.511 -7.431 2.318 1.00 0.00 1161 GLY A O 16
ATOM 26886 N N . ALA A 1 5 ? 7.201 -7.197 0.165 1.00 0.00 1162 ALA A N 16
ATOM 26887 C CA . ALA A 1 5 ? 7.896 -5.909 0.351 1.00 0.00 1162 ALA A CA 16
ATOM 26888 C C . ALA A 1 5 ? 7.551 -4.931 -0.784 1.00 0.00 1162 ALA A C 16
ATOM 26889 O O . ALA A 1 5 ? 6.728 -5.232 -1.664 1.00 0.00 1162 ALA A O 16
ATOM 26896 N N . VAL A 1 6 ? 8.161 -3.741 -0.707 1.00 0.00 1163 VAL A N 16
ATOM 26897 C CA . VAL A 1 6 ? 8.010 -2.656 -1.693 1.00 0.00 1163 VAL A CA 16
ATOM 26898 C C . VAL A 1 6 ? 9.264 -2.591 -2.600 1.00 0.00 1163 VAL A C 16
ATOM 26899 O O . VAL A 1 6 ? 9.221 -2.008 -3.689 1.00 0.00 1163 VAL A O 16
ATOM 26912 N N . GLU A 1 7 ? 10.359 -3.233 -2.132 1.00 0.00 1164 GLU A N 16
ATOM 26913 C CA . GLU A 1 7 ? 11.724 -3.105 -2.692 1.00 0.00 1164 GLU A CA 16
ATOM 26914 C C . GLU A 1 7 ? 11.751 -3.389 -4.197 1.00 0.00 1164 GLU A C 16
ATOM 26915 O O . GLU A 1 7 ? 11.212 -4.396 -4.632 1.00 0.00 1164 GLU A O 16
ATOM 26927 N N . PHE A 1 8 ? 12.421 -2.518 -4.982 1.00 0.00 1165 PHE A N 16
ATOM 26928 C CA . PHE A 1 8 ? 12.530 -2.702 -6.449 1.00 0.00 1165 PHE A CA 16
ATOM 26929 C C . PHE A 1 8 ? 13.233 -4.041 -6.775 1.00 0.00 1165 PHE A C 16
ATOM 26930 O O . PHE A 1 8 ? 13.011 -4.608 -7.837 1.00 0.00 1165 PHE A O 16
ATOM 26947 N N . ASN A 1 9 ? 14.035 -4.543 -5.812 1.00 0.00 1166 ASN A N 16
ATOM 26948 C CA . ASN A 1 9 ? 14.694 -5.851 -5.895 1.00 0.00 1166 ASN A CA 16
ATOM 26949 C C . ASN A 1 9 ? 13.631 -6.950 -5.849 1.00 0.00 1166 ASN A C 16
ATOM 26950 O O . ASN A 1 9 ? 13.587 -7.798 -6.735 1.00 0.00 1166 ASN A O 16
ATOM 26961 N N . ASP A 1 10 ? 12.741 -6.875 -4.828 1.00 0.00 1167 ASP A N 16
ATOM 26962 C CA . ASP A 1 10 ? 11.753 -7.936 -4.537 1.00 0.00 1167 ASP A CA 16
ATOM 26963 C C . ASP A 1 10 ? 10.722 -8.017 -5.681 1.00 0.00 1167 ASP A C 16
ATOM 26964 O O . ASP A 1 10 ? 10.507 -9.091 -6.249 1.00 0.00 1167 ASP A O 16
ATOM 26973 N N . VAL A 1 11 ? 10.166 -6.836 -6.032 1.00 0.00 1168 VAL A N 16
ATOM 26974 C CA . VAL A 1 11 ? 9.246 -6.634 -7.171 1.00 0.00 1168 VAL A CA 16
ATOM 26975 C C . VAL A 1 11 ? 9.800 -7.289 -8.454 1.00 0.00 1168 VAL A C 16
ATOM 26976 O O . VAL A 1 11 ? 9.122 -8.073 -9.108 1.00 0.00 1168 VAL A O 16
ATOM 26989 N N . LYS A 1 12 ? 11.068 -6.978 -8.736 1.00 0.00 1169 LYS A N 16
ATOM 26990 C CA . LYS A 1 12 ? 11.786 -7.417 -9.949 1.00 0.00 1169 LYS A CA 16
ATOM 26991 C C . LYS A 1 12 ? 12.083 -8.931 -9.926 1.00 0.00 1169 LYS A C 16
ATOM 26992 O O . LYS A 1 12 ? 12.029 -9.597 -10.966 1.00 0.00 1169 LYS A O 16
ATOM 27011 N N . THR A 1 13 ? 12.366 -9.449 -8.719 1.00 0.00 1170 THR A N 16
ATOM 27012 C CA . THR A 1 13 ? 12.706 -10.869 -8.491 1.00 0.00 1170 THR A CA 16
ATOM 27013 C C . THR A 1 13 ? 11.493 -11.777 -8.770 1.00 0.00 1170 THR A C 16
ATOM 27014 O O . THR A 1 13 ? 11.657 -12.949 -9.102 1.00 0.00 1170 THR A O 16
ATOM 27025 N N . LEU A 1 14 ? 10.274 -11.244 -8.588 1.00 0.00 1171 LEU A N 16
ATOM 27026 C CA . LEU A 1 14 ? 9.060 -11.926 -9.058 1.00 0.00 1171 LEU A CA 16
ATOM 27027 C C . LEU A 1 14 ? 8.875 -11.656 -10.570 1.00 0.00 1171 LEU A C 16
ATOM 27028 O O . LEU A 1 14 ? 8.980 -12.585 -11.367 1.00 0.00 1171 LEU A O 16
ATOM 27044 N N . LEU A 1 15 ? 8.709 -10.338 -10.929 1.00 0.00 1172 LEU A N 16
ATOM 27045 C CA . LEU A 1 15 ? 8.255 -9.858 -12.278 1.00 0.00 1172 LEU A CA 16
ATOM 27046 C C . LEU A 1 15 ? 8.978 -10.551 -13.443 1.00 0.00 1172 LEU A C 16
ATOM 27047 O O . LEU A 1 15 ? 8.334 -10.920 -14.429 1.00 0.00 1172 LEU A O 16
ATOM 27063 N N . ARG A 1 16 ? 10.307 -10.701 -13.313 1.00 0.00 1173 ARG A N 16
ATOM 27064 C CA . ARG A 1 16 ? 11.168 -11.136 -14.422 1.00 0.00 1173 ARG A CA 16
ATOM 27065 C C . ARG A 1 16 ? 10.759 -12.530 -14.926 1.00 0.00 1173 ARG A C 16
ATOM 27066 O O . ARG A 1 16 ? 10.373 -12.686 -16.095 1.00 0.00 1173 ARG A O 16
ATOM 27087 N N . GLU A 1 17 ? 10.751 -13.513 -14.013 1.00 0.00 1174 GLU A N 16
ATOM 27088 C CA . GLU A 1 17 ? 10.399 -14.898 -14.368 1.00 0.00 1174 GLU A CA 16
ATOM 27089 C C . GLU A 1 17 ? 8.883 -15.043 -14.449 1.00 0.00 1174 GLU A C 16
ATOM 27090 O O . GLU A 1 17 ? 8.406 -15.792 -15.259 1.00 0.00 1174 GLU A O 16
ATOM 27102 N N . TRP A 1 18 ? 8.152 -14.282 -13.638 1.00 0.00 1175 TRP A N 16
ATOM 27103 C CA . TRP A 1 18 ? 6.679 -14.313 -13.587 1.00 0.00 1175 TRP A CA 16
ATOM 27104 C C . TRP A 1 18 ? 6.087 -14.106 -14.980 1.00 0.00 1175 TRP A C 16
ATOM 27105 O O . TRP A 1 18 ? 5.392 -14.972 -15.511 1.00 0.00 1175 TRP A O 16
ATOM 27126 N N . ILE A 1 19 ? 6.499 -13.016 -15.606 1.00 0.00 1176 ILE A N 16
ATOM 27127 C CA . ILE A 1 19 ? 6.130 -12.700 -16.984 1.00 0.00 1176 ILE A CA 16
ATOM 27128 C C . ILE A 1 19 ? 6.666 -13.775 -17.968 1.00 0.00 1176 ILE A C 16
ATOM 27129 O O . ILE A 1 19 ? 5.880 -14.392 -18.684 1.00 0.00 1176 ILE A O 16
ATOM 27145 N N . THR A 1 20 ? 7.988 -14.038 -17.951 1.00 0.00 1177 THR A N 16
ATOM 27146 C CA . THR A 1 20 ? 8.648 -14.848 -19.006 1.00 0.00 1177 THR A CA 16
ATOM 27147 C C . THR A 1 20 ? 8.425 -16.391 -18.880 1.00 0.00 1177 THR A C 16
ATOM 27148 O O . THR A 1 20 ? 8.607 -17.113 -19.867 1.00 0.00 1177 THR A O 16
ATOM 27159 N N . THR A 1 21 ? 8.016 -16.900 -17.698 1.00 0.00 1178 THR A N 16
ATOM 27160 C CA . THR A 1 21 ? 7.894 -18.369 -17.464 1.00 0.00 1178 THR A CA 16
ATOM 27161 C C . THR A 1 21 ? 6.421 -18.797 -17.438 1.00 0.00 1178 THR A C 16
ATOM 27162 O O . THR A 1 21 ? 6.065 -19.783 -18.091 1.00 0.00 1178 THR A O 16
ATOM 27173 N N . ILE A 1 22 ? 5.561 -18.051 -16.696 1.00 0.00 1179 ILE A N 16
ATOM 27174 C CA . ILE A 1 22 ? 4.179 -18.506 -16.427 1.00 0.00 1179 ILE A CA 16
ATOM 27175 C C . ILE A 1 22 ? 3.344 -18.375 -17.714 1.00 0.00 1179 ILE A C 16
ATOM 27176 O O . ILE A 1 22 ? 3.252 -17.287 -18.289 1.00 0.00 1179 ILE A O 16
ATOM 27192 N N . SER A 1 23 ? 2.794 -19.509 -18.178 1.00 0.00 1180 SER A N 16
ATOM 27193 C CA . SER A 1 23 ? 2.061 -19.587 -19.450 1.00 0.00 1180 SER A CA 16
ATOM 27194 C C . SER A 1 23 ? 0.732 -18.813 -19.372 1.00 0.00 1180 SER A C 16
ATOM 27195 O O . SER A 1 23 ? 0.323 -18.150 -20.333 1.00 0.00 1180 SER A O 16
ATOM 27203 N N . ASP A 1 24 ? 0.068 -18.916 -18.210 1.00 0.00 1181 ASP A N 16
ATOM 27204 C CA . ASP A 1 24 ? -1.193 -18.219 -17.928 1.00 0.00 1181 ASP A CA 16
ATOM 27205 C C . ASP A 1 24 ? -0.988 -17.260 -16.742 1.00 0.00 1181 ASP A C 16
ATOM 27206 O O . ASP A 1 24 ? -0.789 -17.733 -15.617 1.00 0.00 1181 ASP A O 16
ATOM 27215 N N . PRO A 1 25 ? -0.986 -15.905 -16.969 1.00 0.00 1182 PRO A N 16
ATOM 27216 C CA . PRO A 1 25 ? -0.942 -14.912 -15.866 1.00 0.00 1182 PRO A CA 16
ATOM 27217 C C . PRO A 1 25 ? -2.097 -15.108 -14.864 1.00 0.00 1182 PRO A C 16
ATOM 27218 O O . PRO A 1 25 ? -3.267 -14.888 -15.213 1.00 0.00 1182 PRO A O 16
ATOM 27229 N N . MET A 1 26 ? -1.754 -15.581 -13.644 1.00 0.00 1183 MET A N 16
ATOM 27230 C CA . MET A 1 26 ? -2.720 -15.738 -12.545 1.00 0.00 1183 MET A CA 16
ATOM 27231 C C . MET A 1 26 ? -3.327 -14.367 -12.203 1.00 0.00 1183 MET A C 16
ATOM 27232 O O . MET A 1 26 ? -2.584 -13.412 -11.925 1.00 0.00 1183 MET A O 16
ATOM 27246 N N . GLU A 1 27 ? -4.672 -14.273 -12.260 1.00 0.00 1184 GLU A N 16
ATOM 27247 C CA . GLU A 1 27 ? -5.386 -12.995 -12.116 1.00 0.00 1184 GLU A CA 16
ATOM 27248 C C . GLU A 1 27 ? -5.130 -12.364 -10.738 1.00 0.00 1184 GLU A C 16
ATOM 27249 O O . GLU A 1 27 ? -5.062 -11.152 -10.638 1.00 0.00 1184 GLU A O 16
ATOM 27261 N N . GLU A 1 28 ? -4.944 -13.201 -9.703 1.00 0.00 1185 GLU A N 16
ATOM 27262 C CA . GLU A 1 28 ? -4.626 -12.737 -8.330 1.00 0.00 1185 GLU A CA 16
ATOM 27263 C C . GLU A 1 28 ? -3.289 -11.967 -8.310 1.00 0.00 1185 GLU A C 16
ATOM 27264 O O . GLU A 1 28 ? -3.158 -10.957 -7.617 1.00 0.00 1185 GLU A O 16
ATOM 27276 N N . ASP A 1 29 ? -2.316 -12.449 -9.101 1.00 0.00 1186 ASP A N 16
ATOM 27277 C CA . ASP A 1 29 ? -0.976 -11.824 -9.211 1.00 0.00 1186 ASP A CA 16
ATOM 27278 C C . ASP A 1 29 ? -1.024 -10.525 -10.041 1.00 0.00 1186 ASP A C 16
ATOM 27279 O O . ASP A 1 29 ? -0.166 -9.642 -9.885 1.00 0.00 1186 ASP A O 16
ATOM 27288 N N . ILE A 1 30 ? -2.011 -10.432 -10.938 1.00 0.00 1187 ILE A N 16
ATOM 27289 C CA . ILE A 1 30 ? -2.283 -9.212 -11.720 1.00 0.00 1187 ILE A CA 16
ATOM 27290 C C . ILE A 1 30 ? -2.979 -8.160 -10.823 1.00 0.00 1187 ILE A C 16
ATOM 27291 O O . ILE A 1 30 ? -2.645 -6.981 -10.875 1.00 0.00 1187 ILE A O 16
ATOM 27307 N N . LEU A 1 31 ? -3.915 -8.613 -9.973 1.00 0.00 1188 LEU A N 16
ATOM 27308 C CA . LEU A 1 31 ? -4.594 -7.756 -8.966 1.00 0.00 1188 LEU A CA 16
ATOM 27309 C C . LEU A 1 31 ? -3.569 -7.256 -7.944 1.00 0.00 1188 LEU A C 16
ATOM 27310 O O . LEU A 1 31 ? -3.686 -6.157 -7.402 1.00 0.00 1188 LEU A O 16
ATOM 27326 N N . GLN A 1 32 ? -2.575 -8.124 -7.705 1.00 0.00 1189 GLN A N 16
ATOM 27327 C CA . GLN A 1 32 ? -1.505 -7.919 -6.739 1.00 0.00 1189 GLN A CA 16
ATOM 27328 C C . GLN A 1 32 ? -0.703 -6.655 -7.078 1.00 0.00 1189 GLN A C 16
ATOM 27329 O O . GLN A 1 32 ? -0.591 -5.721 -6.274 1.00 0.00 1189 GLN A O 16
ATOM 27343 N N . VAL A 1 33 ? -0.183 -6.662 -8.300 1.00 0.00 1190 VAL A N 16
ATOM 27344 C CA . VAL A 1 33 ? 0.635 -5.567 -8.846 1.00 0.00 1190 VAL A CA 16
ATOM 27345 C C . VAL A 1 33 ? -0.174 -4.263 -9.079 1.00 0.00 1190 VAL A C 16
ATOM 27346 O O . VAL A 1 33 ? 0.370 -3.177 -8.868 1.00 0.00 1190 VAL A O 16
ATOM 27359 N N . VAL A 1 34 ? -1.465 -4.367 -9.499 1.00 0.00 1191 VAL A N 16
ATOM 27360 C CA . VAL A 1 34 ? -2.321 -3.168 -9.734 1.00 0.00 1191 VAL A CA 16
ATOM 27361 C C . VAL A 1 34 ? -2.586 -2.427 -8.403 1.00 0.00 1191 VAL A C 16
ATOM 27362 O O . VAL A 1 34 ? -2.350 -1.220 -8.301 1.00 0.00 1191 VAL A O 16
ATOM 27375 N N . LYS A 1 35 ? -3.046 -3.193 -7.395 1.00 0.00 1192 LYS A N 16
ATOM 27376 C CA . LYS A 1 35 ? -3.414 -2.672 -6.057 1.00 0.00 1192 LYS A CA 16
ATOM 27377 C C . LYS A 1 35 ? -2.187 -2.001 -5.391 1.00 0.00 1192 LYS A C 16
ATOM 27378 O O . LYS A 1 35 ? -2.310 -0.933 -4.789 1.00 0.00 1192 LYS A O 16
ATOM 27397 N N . TYR A 1 36 ? -1.013 -2.640 -5.547 1.00 0.00 1193 TYR A N 16
ATOM 27398 C CA . TYR A 1 36 ? 0.295 -2.082 -5.126 1.00 0.00 1193 TYR A CA 16
ATOM 27399 C C . TYR A 1 36 ? 0.544 -0.711 -5.776 1.00 0.00 1193 TYR A C 16
ATOM 27400 O O . TYR A 1 36 ? 0.829 0.268 -5.094 1.00 0.00 1193 TYR A O 16
ATOM 27418 N N . CYS A 1 37 ? 0.400 -0.668 -7.106 1.00 0.00 1194 CYS A N 16
ATOM 27419 C CA . CYS A 1 37 ? 0.710 0.517 -7.916 1.00 0.00 1194 CYS A CA 16
ATOM 27420 C C . CYS A 1 37 ? -0.235 1.701 -7.590 1.00 0.00 1194 CYS A C 16
ATOM 27421 O O . CYS A 1 37 ? 0.172 2.870 -7.657 1.00 0.00 1194 CYS A O 16
ATOM 27429 N N . THR A 1 38 ? -1.483 1.381 -7.199 1.00 0.00 1195 THR A N 16
ATOM 27430 C CA . THR A 1 38 ? -2.484 2.387 -6.814 1.00 0.00 1195 THR A CA 16
ATOM 27431 C C . THR A 1 38 ? -2.221 2.911 -5.382 1.00 0.00 1195 THR A C 16
ATOM 27432 O O . THR A 1 38 ? -2.437 4.102 -5.102 1.00 0.00 1195 THR A O 16
ATOM 27443 N N . ASP A 1 39 ? -1.715 2.015 -4.491 1.00 0.00 1196 ASP A N 16
ATOM 27444 C CA . ASP A 1 39 ? -1.200 2.417 -3.149 1.00 0.00 1196 ASP A CA 16
ATOM 27445 C C . ASP A 1 39 ? -0.108 3.483 -3.322 1.00 0.00 1196 ASP A C 16
ATOM 27446 O O . ASP A 1 39 ? -0.125 4.505 -2.655 1.00 0.00 1196 ASP A O 16
ATOM 27455 N N . LEU A 1 40 ? 0.819 3.201 -4.253 1.00 0.00 1197 LEU A N 16
ATOM 27456 C CA . LEU A 1 40 ? 1.967 4.068 -4.600 1.00 0.00 1197 LEU A CA 16
ATOM 27457 C C . LEU A 1 40 ? 1.520 5.483 -5.019 1.00 0.00 1197 LEU A C 16
ATOM 27458 O O . LEU A 1 40 ? 2.142 6.474 -4.620 1.00 0.00 1197 LEU A O 16
ATOM 27474 N N . ILE A 1 41 ? 0.450 5.560 -5.833 1.00 0.00 1198 ILE A N 16
ATOM 27475 C CA . ILE A 1 41 ? -0.182 6.848 -6.220 1.00 0.00 1198 ILE A CA 16
ATOM 27476 C C . ILE A 1 41 ? -0.576 7.659 -4.964 1.00 0.00 1198 ILE A C 16
ATOM 27477 O O . ILE A 1 41 ? -0.316 8.864 -4.880 1.00 0.00 1198 ILE A O 16
ATOM 27493 N N . GLU A 1 42 ? -1.181 6.959 -3.995 1.00 0.00 1199 GLU A N 16
ATOM 27494 C CA . GLU A 1 42 ? -1.697 7.556 -2.749 1.00 0.00 1199 GLU A CA 16
ATOM 27495 C C . GLU A 1 42 ? -0.562 7.809 -1.726 1.00 0.00 1199 GLU A C 16
ATOM 27496 O O . GLU A 1 42 ? -0.669 8.698 -0.875 1.00 0.00 1199 GLU A O 16
ATOM 27508 N N . GLU A 1 43 ? 0.532 7.040 -1.848 1.00 0.00 1200 GLU A N 16
ATOM 27509 C CA . GLU A 1 43 ? 1.620 6.989 -0.843 1.00 0.00 1200 GLU A CA 16
ATOM 27510 C C . GLU A 1 43 ? 2.837 7.842 -1.293 1.00 0.00 1200 GLU A C 16
ATOM 27511 O O . GLU A 1 43 ? 3.911 7.775 -0.692 1.00 0.00 1200 GLU A O 16
ATOM 27523 N N . LYS A 1 44 ? 2.626 8.686 -2.338 1.00 0.00 1201 LYS A N 16
ATOM 27524 C CA . LYS A 1 44 ? 3.659 9.597 -2.926 1.00 0.00 1201 LYS A CA 16
ATOM 27525 C C . LYS A 1 44 ? 4.842 8.806 -3.553 1.00 0.00 1201 LYS A C 16
ATOM 27526 O O . LYS A 1 44 ? 5.889 9.380 -3.885 1.00 0.00 1201 LYS A O 16
ATOM 27545 N N . ASP A 1 45 ? 4.635 7.502 -3.771 1.00 0.00 1202 ASP A N 16
ATOM 27546 C CA . ASP A 1 45 ? 5.641 6.585 -4.339 1.00 0.00 1202 ASP A CA 16
ATOM 27547 C C . ASP A 1 45 ? 5.384 6.367 -5.836 1.00 0.00 1202 ASP A C 16
ATOM 27548 O O . ASP A 1 45 ? 5.521 5.256 -6.349 1.00 0.00 1202 ASP A O 16
ATOM 27557 N N . LEU A 1 46 ? 5.071 7.463 -6.548 1.00 0.00 1203 LEU A N 16
ATOM 27558 C CA . LEU A 1 46 ? 4.941 7.460 -8.016 1.00 0.00 1203 LEU A CA 16
ATOM 27559 C C . LEU A 1 46 ? 6.323 7.289 -8.682 1.00 0.00 1203 LEU A C 16
ATOM 27560 O O . LEU A 1 46 ? 6.414 6.955 -9.866 1.00 0.00 1203 LEU A O 16
ATOM 27576 N N . GLU A 1 47 ? 7.388 7.530 -7.890 1.00 0.00 1204 GLU A N 16
ATOM 27577 C CA . GLU A 1 47 ? 8.770 7.207 -8.273 1.00 0.00 1204 GLU A CA 16
ATOM 27578 C C . GLU A 1 47 ? 8.925 5.679 -8.429 1.00 0.00 1204 GLU A C 16
ATOM 27579 O O . GLU A 1 47 ? 9.447 5.198 -9.441 1.00 0.00 1204 GLU A O 16
ATOM 27591 N N . LYS A 1 48 ? 8.440 4.935 -7.413 1.00 0.00 1205 LYS A N 16
ATOM 27592 C CA . LYS A 1 48 ? 8.382 3.465 -7.443 1.00 0.00 1205 LYS A CA 16
ATOM 27593 C C . LYS A 1 48 ? 7.498 2.990 -8.602 1.00 0.00 1205 LYS A C 16
ATOM 27594 O O . LYS A 1 48 ? 7.894 2.118 -9.367 1.00 0.00 1205 LYS A O 16
ATOM 27613 N N . LEU A 1 49 ? 6.310 3.617 -8.704 1.00 0.00 1206 LEU A N 16
ATOM 27614 C CA . LEU A 1 49 ? 5.281 3.322 -9.725 1.00 0.00 1206 LEU A CA 16
ATOM 27615 C C . LEU A 1 49 ? 5.885 3.325 -11.129 1.00 0.00 1206 LEU A C 16
ATOM 27616 O O . LEU A 1 49 ? 5.683 2.390 -11.886 1.00 0.00 1206 LEU A O 16
ATOM 27632 N N . ASP A 1 50 ? 6.679 4.358 -11.420 1.00 0.00 1207 ASP A N 16
ATOM 27633 C CA . ASP A 1 50 ? 7.272 4.564 -12.749 1.00 0.00 1207 ASP A CA 16
ATOM 27634 C C . ASP A 1 50 ? 8.185 3.388 -13.156 1.00 0.00 1207 ASP A C 16
ATOM 27635 O O . ASP A 1 50 ? 8.023 2.819 -14.233 1.00 0.00 1207 ASP A O 16
ATOM 27644 N N . LEU A 1 51 ? 9.118 3.014 -12.261 1.00 0.00 1208 LEU A N 16
ATOM 27645 C CA . LEU A 1 51 ? 10.150 1.990 -12.554 1.00 0.00 1208 LEU A CA 16
ATOM 27646 C C . LEU A 1 51 ? 9.566 0.557 -12.500 1.00 0.00 1208 LEU A C 16
ATOM 27647 O O . LEU A 1 51 ? 9.906 -0.296 -13.341 1.00 0.00 1208 LEU A O 16
ATOM 27663 N N . VAL A 1 52 ? 8.690 0.310 -11.510 1.00 0.00 1209 VAL A N 16
ATOM 27664 C CA . VAL A 1 52 ? 7.968 -0.976 -11.346 1.00 0.00 1209 VAL A CA 16
ATOM 27665 C C . VAL A 1 52 ? 7.107 -1.273 -12.592 1.00 0.00 1209 VAL A C 16
ATOM 27666 O O . VAL A 1 52 ? 7.143 -2.386 -13.139 1.00 0.00 1209 VAL A O 16
ATOM 27679 N N . ILE A 1 53 ? 6.364 -0.248 -13.038 1.00 0.00 1210 ILE A N 16
ATOM 27680 C CA . ILE A 1 53 ? 5.562 -0.298 -14.269 1.00 0.00 1210 ILE A CA 16
ATOM 27681 C C . ILE A 1 53 ? 6.472 -0.503 -15.493 1.00 0.00 1210 ILE A C 16
ATOM 27682 O O . ILE A 1 53 ? 6.185 -1.363 -16.290 1.00 0.00 1210 ILE A O 16
ATOM 27698 N N . LYS A 1 54 ? 7.609 0.217 -15.587 1.00 0.00 1211 LYS A N 16
ATOM 27699 C CA . LYS A 1 54 ? 8.509 0.136 -16.772 1.00 0.00 1211 LYS A CA 16
ATOM 27700 C C . LYS A 1 54 ? 9.080 -1.281 -16.950 1.00 0.00 1211 LYS A C 16
ATOM 27701 O O . LYS A 1 54 ? 9.327 -1.718 -18.073 1.00 0.00 1211 LYS A O 16
ATOM 27720 N N . TYR A 1 55 ? 9.244 -1.991 -15.829 1.00 0.00 1212 TYR A N 16
ATOM 27721 C CA . TYR A 1 55 ? 9.842 -3.331 -15.814 1.00 0.00 1212 TYR A CA 16
ATOM 27722 C C . TYR A 1 55 ? 8.795 -4.361 -16.253 1.00 0.00 1212 TYR A C 16
ATOM 27723 O O . TYR A 1 55 ? 9.003 -5.147 -17.197 1.00 0.00 1212 TYR A O 16
ATOM 27741 N N . MET A 1 56 ? 7.658 -4.286 -15.553 1.00 0.00 1213 MET A N 16
ATOM 27742 C CA . MET A 1 56 ? 6.448 -5.069 -15.815 1.00 0.00 1213 MET A CA 16
ATOM 27743 C C . MET A 1 56 ? 6.026 -4.950 -17.292 1.00 0.00 1213 MET A C 16
ATOM 27744 O O . MET A 1 56 ? 5.704 -5.932 -17.940 1.00 0.00 1213 MET A O 16
ATOM 27758 N N . LYS A 1 57 ? 6.105 -3.722 -17.808 1.00 0.00 1214 LYS A N 16
ATOM 27759 C CA . LYS A 1 57 ? 5.652 -3.361 -19.164 1.00 0.00 1214 LYS A CA 16
ATOM 27760 C C . LYS A 1 57 ? 6.601 -3.893 -20.221 1.00 0.00 1214 LYS A C 16
ATOM 27761 O O . LYS A 1 57 ? 6.156 -4.556 -21.154 1.00 0.00 1214 LYS A O 16
ATOM 27780 N N . ARG A 1 58 ? 7.906 -3.621 -20.033 1.00 0.00 1215 ARG A N 16
ATOM 27781 C CA . ARG A 1 58 ? 8.928 -3.908 -21.049 1.00 0.00 1215 ARG A CA 16
ATOM 27782 C C . ARG A 1 58 ? 8.981 -5.408 -21.377 1.00 0.00 1215 ARG A C 16
ATOM 27783 O O . ARG A 1 58 ? 9.122 -5.796 -22.541 1.00 0.00 1215 ARG A O 16
ATOM 27804 N N . LEU A 1 59 ? 8.824 -6.233 -20.332 1.00 0.00 1216 LEU A N 16
ATOM 27805 C CA . LEU A 1 59 ? 8.791 -7.693 -20.471 1.00 0.00 1216 LEU A CA 16
ATOM 27806 C C . LEU A 1 59 ? 7.463 -8.152 -21.126 1.00 0.00 1216 LEU A C 16
ATOM 27807 O O . LEU A 1 59 ? 7.477 -8.911 -22.102 1.00 0.00 1216 LEU A O 16
ATOM 27823 N N . MET A 1 60 ? 6.323 -7.641 -20.608 1.00 0.00 1217 MET A N 16
ATOM 27824 C CA . MET A 1 60 ? 4.964 -8.017 -21.088 1.00 0.00 1217 MET A CA 16
ATOM 27825 C C . MET A 1 60 ? 4.759 -7.706 -22.584 1.00 0.00 1217 MET A C 16
ATOM 27826 O O . MET A 1 60 ? 4.069 -8.453 -23.283 1.00 0.00 1217 MET A O 16
ATOM 27840 N N . GLN A 1 61 ? 5.377 -6.617 -23.063 1.00 0.00 1218 GLN A N 16
ATOM 27841 C CA . GLN A 1 61 ? 5.191 -6.133 -24.441 1.00 0.00 1218 GLN A CA 16
ATOM 27842 C C . GLN A 1 61 ? 6.216 -6.759 -25.399 1.00 0.00 1218 GLN A C 16
ATOM 27843 O O . GLN A 1 61 ? 5.936 -6.895 -26.598 1.00 0.00 1218 GLN A O 16
ATOM 27857 N N . GLN A 1 62 ? 7.413 -7.137 -24.875 1.00 0.00 1219 GLN A N 16
ATOM 27858 C CA . GLN A 1 62 ? 8.423 -7.870 -25.673 1.00 0.00 1219 GLN A CA 16
ATOM 27859 C C . GLN A 1 62 ? 8.004 -9.347 -25.835 1.00 0.00 1219 GLN A C 16
ATOM 27860 O O . GLN A 1 62 ? 8.590 -10.072 -26.641 1.00 0.00 1219 GLN A O 16
ATOM 27874 N N . SER A 1 63 ? 6.994 -9.779 -25.046 1.00 0.00 1220 SER A N 16
ATOM 27875 C CA . SER A 1 63 ? 6.379 -11.117 -25.149 1.00 0.00 1220 SER A CA 16
ATOM 27876 C C . SER A 1 63 ? 5.438 -11.246 -26.390 1.00 0.00 1220 SER A C 16
ATOM 27877 O O . SER A 1 63 ? 4.286 -11.620 -26.241 1.00 0.00 1220 SER A O 16
ATOM 27885 N N . VAL A 1 64 ? 5.990 -10.961 -27.593 1.00 0.00 1221 VAL A N 16
ATOM 27886 C CA . VAL A 1 64 ? 5.333 -11.019 -28.927 1.00 0.00 1221 VAL A CA 16
ATOM 27887 C C . VAL A 1 64 ? 3.890 -10.444 -28.927 1.00 0.00 1221 VAL A C 16
ATOM 27888 O O . VAL A 1 64 ? 3.669 -9.276 -29.259 1.00 0.00 1221 VAL A O 16
ATOM 27901 N N . GLU A 1 65 ? 2.943 -11.284 -28.489 1.00 0.00 1222 GLU A N 16
ATOM 27902 C CA . GLU A 1 65 ? 1.483 -10.997 -28.504 1.00 0.00 1222 GLU A CA 16
ATOM 27903 C C . GLU A 1 65 ? 0.739 -11.969 -27.557 1.00 0.00 1222 GLU A C 16
ATOM 27904 O O . GLU A 1 65 ? -0.454 -12.258 -27.731 1.00 0.00 1222 GLU A O 16
ATOM 27916 N N . SER A 1 66 ? 1.463 -12.425 -26.522 1.00 0.00 1223 SER A N 16
ATOM 27917 C CA . SER A 1 66 ? 0.954 -13.332 -25.474 1.00 0.00 1223 SER A CA 16
ATOM 27918 C C . SER A 1 66 ? -0.107 -12.634 -24.576 1.00 0.00 1223 SER A C 16
ATOM 27919 O O . SER A 1 66 ? -0.324 -11.427 -24.699 1.00 0.00 1223 SER A O 16
ATOM 27927 N N . VAL A 1 67 ? -0.742 -13.395 -23.654 1.00 0.00 1224 VAL A N 16
ATOM 27928 C CA . VAL A 1 67 ? -1.792 -12.858 -22.734 1.00 0.00 1224 VAL A CA 16
ATOM 27929 C C . VAL A 1 67 ? -1.198 -11.809 -21.745 1.00 0.00 1224 VAL A C 16
ATOM 27930 O O . VAL A 1 67 ? -1.926 -11.041 -21.106 1.00 0.00 1224 VAL A O 16
ATOM 27943 N N . TRP A 1 68 ? 0.141 -11.765 -21.661 1.00 0.00 1225 TRP A N 16
ATOM 27944 C CA . TRP A 1 68 ? 0.876 -10.738 -20.899 1.00 0.00 1225 TRP A CA 16
ATOM 27945 C C . TRP A 1 68 ? 0.730 -9.338 -21.539 1.00 0.00 1225 TRP A C 16
ATOM 27946 O O . TRP A 1 68 ? 0.868 -8.335 -20.851 1.00 0.00 1225 TRP A O 16
ATOM 27967 N N . ASN A 1 69 ? 0.443 -9.290 -22.856 1.00 0.00 1226 ASN A N 16
ATOM 27968 C CA . ASN A 1 69 ? 0.143 -8.030 -23.591 1.00 0.00 1226 ASN A CA 16
ATOM 27969 C C . ASN A 1 69 ? -1.281 -7.530 -23.256 1.00 0.00 1226 ASN A C 16
ATOM 27970 O O . ASN A 1 69 ? -1.541 -6.315 -23.249 1.00 0.00 1226 ASN A O 16
ATOM 27981 N N . MET A 1 70 ? -2.196 -8.478 -22.967 1.00 0.00 1227 MET A N 16
ATOM 27982 C CA . MET A 1 70 ? -3.545 -8.161 -22.430 1.00 0.00 1227 MET A CA 16
ATOM 27983 C C . MET A 1 70 ? -3.400 -7.564 -21.020 1.00 0.00 1227 MET A C 16
ATOM 27984 O O . MET A 1 70 ? -4.058 -6.579 -20.674 1.00 0.00 1227 MET A O 16
ATOM 27998 N N . ALA A 1 71 ? -2.496 -8.183 -20.233 1.00 0.00 1228 ALA A N 16
ATOM 27999 C CA . ALA A 1 71 ? -2.194 -7.779 -18.847 1.00 0.00 1228 ALA A CA 16
ATOM 28000 C C . ALA A 1 71 ? -1.419 -6.448 -18.832 1.00 0.00 1228 ALA A C 16
ATOM 28001 O O . ALA A 1 71 ? -1.509 -5.676 -17.879 1.00 0.00 1228 ALA A O 16
ATOM 28008 N N . PHE A 1 72 ? -0.664 -6.202 -19.916 1.00 0.00 1229 PHE A N 16
ATOM 28009 C CA . PHE A 1 72 ? 0.048 -4.937 -20.156 1.00 0.00 1229 PHE A CA 16
ATOM 28010 C C . PHE A 1 72 ? -0.956 -3.770 -20.141 1.00 0.00 1229 PHE A C 16
ATOM 28011 O O . PHE A 1 72 ? -0.867 -2.875 -19.288 1.00 0.00 1229 PHE A O 16
ATOM 28028 N N . ASP A 1 73 ? -1.939 -3.842 -21.055 1.00 0.00 1230 ASP A N 16
ATOM 28029 C CA . ASP A 1 73 ? -2.990 -2.813 -21.205 1.00 0.00 1230 ASP A CA 16
ATOM 28030 C C . ASP A 1 73 ? -3.962 -2.782 -20.010 1.00 0.00 1230 ASP A C 16
ATOM 28031 O O . ASP A 1 73 ? -4.489 -1.716 -19.684 1.00 0.00 1230 ASP A O 16
ATOM 28040 N N . PHE A 1 74 ? -4.183 -3.941 -19.357 1.00 0.00 1231 PHE A N 16
ATOM 28041 C CA . PHE A 1 74 ? -5.105 -4.041 -18.200 1.00 0.00 1231 PHE A CA 16
ATOM 28042 C C . PHE A 1 74 ? -4.562 -3.233 -17.011 1.00 0.00 1231 PHE A C 16
ATOM 28043 O O . PHE A 1 74 ? -5.215 -2.303 -16.530 1.00 0.00 1231 PHE A O 16
ATOM 28060 N N . ILE A 1 75 ? -3.341 -3.588 -16.579 1.00 0.00 1232 ILE A N 16
ATOM 28061 C CA . ILE A 1 75 ? -2.689 -2.989 -15.395 1.00 0.00 1232 ILE A CA 16
ATOM 28062 C C . ILE A 1 75 ? -2.491 -1.482 -15.598 1.00 0.00 1232 ILE A C 16
ATOM 28063 O O . ILE A 1 75 ? -2.797 -0.694 -14.703 1.00 0.00 1232 ILE A O 16
ATOM 28079 N N . LEU A 1 76 ? -2.022 -1.112 -16.811 1.00 0.00 1233 LEU A N 16
ATOM 28080 C CA . LEU A 1 76 ? -1.822 0.292 -17.204 1.00 0.00 1233 LEU A CA 16
ATOM 28081 C C . LEU A 1 76 ? -3.137 1.079 -17.108 1.00 0.00 1233 LEU A C 16
ATOM 28082 O O . LEU A 1 76 ? -3.169 2.136 -16.488 1.00 0.00 1233 LEU A O 16
ATOM 28098 N N . ASP A 1 77 ? -4.224 0.514 -17.669 1.00 0.00 1234 ASP A N 16
ATOM 28099 C CA . ASP A 1 77 ? -5.543 1.192 -17.687 1.00 0.00 1234 ASP A CA 16
ATOM 28100 C C . ASP A 1 77 ? -6.012 1.497 -16.253 1.00 0.00 1234 ASP A C 16
ATOM 28101 O O . ASP A 1 77 ? -6.232 2.653 -15.912 1.00 0.00 1234 ASP A O 16
ATOM 28110 N N . ASN A 1 78 ? -6.079 0.447 -15.416 1.00 0.00 1235 ASN A N 16
ATOM 28111 C CA . ASN A 1 78 ? -6.582 0.532 -14.028 1.00 0.00 1235 ASN A CA 16
ATOM 28112 C C . ASN A 1 78 ? -5.771 1.523 -13.156 1.00 0.00 1235 ASN A C 16
ATOM 28113 O O . ASN A 1 78 ? -6.364 2.389 -12.484 1.00 0.00 1235 ASN A O 16
ATOM 28124 N N . VAL A 1 79 ? -4.422 1.419 -13.189 1.00 0.00 1236 VAL A N 16
ATOM 28125 C CA . VAL A 1 79 ? -3.552 2.261 -12.339 1.00 0.00 1236 VAL A CA 16
ATOM 28126 C C . VAL A 1 79 ? -3.613 3.738 -12.783 1.00 0.00 1236 VAL A C 16
ATOM 28127 O O . VAL A 1 79 ? -3.707 4.636 -11.949 1.00 0.00 1236 VAL A O 16
ATOM 28140 N N . GLN A 1 80 ? -3.620 3.972 -14.105 1.00 0.00 1237 GLN A N 16
ATOM 28141 C CA . GLN A 1 80 ? -3.634 5.329 -14.684 1.00 0.00 1237 GLN A CA 16
ATOM 28142 C C . GLN A 1 80 ? -5.015 5.992 -14.532 1.00 0.00 1237 GLN A C 16
ATOM 28143 O O . GLN A 1 80 ? -5.099 7.215 -14.509 1.00 0.00 1237 GLN A O 16
ATOM 28157 N N . VAL A 1 81 ? -6.088 5.176 -14.432 1.00 0.00 1238 VAL A N 16
ATOM 28158 C CA . VAL A 1 81 ? -7.447 5.665 -14.079 1.00 0.00 1238 VAL A CA 16
ATOM 28159 C C . VAL A 1 81 ? -7.418 6.301 -12.669 1.00 0.00 1238 VAL A C 16
ATOM 28160 O O . VAL A 1 81 ? -7.903 7.430 -12.469 1.00 0.00 1238 VAL A O 16
ATOM 28173 N N . VAL A 1 82 ? -6.800 5.579 -11.715 1.00 0.00 1239 VAL A N 16
ATOM 28174 C CA . VAL A 1 82 ? -6.625 6.067 -10.332 1.00 0.00 1239 VAL A CA 16
ATOM 28175 C C . VAL A 1 82 ? -5.693 7.307 -10.307 1.00 0.00 1239 VAL A C 16
ATOM 28176 O O . VAL A 1 82 ? -5.995 8.286 -9.658 1.00 0.00 1239 VAL A O 16
ATOM 28189 N N . LEU A 1 83 ? -4.609 7.263 -11.093 1.00 0.00 1240 LEU A N 16
ATOM 28190 C CA . LEU A 1 83 ? -3.561 8.322 -11.149 1.00 0.00 1240 LEU A CA 16
ATOM 28191 C C . LEU A 1 83 ? -4.132 9.632 -11.749 1.00 0.00 1240 LEU A C 16
ATOM 28192 O O . LEU A 1 83 ? -3.728 10.742 -11.379 1.00 0.00 1240 LEU A O 16
ATOM 28208 N N . GLN A 1 84 ? -5.120 9.460 -12.640 1.00 0.00 1241 GLN A N 16
ATOM 28209 C CA . GLN A 1 84 ? -5.824 10.555 -13.335 1.00 0.00 1241 GLN A CA 16
ATOM 28210 C C . GLN A 1 84 ? -6.770 11.289 -12.363 1.00 0.00 1241 GLN A C 16
ATOM 28211 O O . GLN A 1 84 ? -6.823 12.521 -12.345 1.00 0.00 1241 GLN A O 16
ATOM 28225 N N . GLN A 1 85 ? -7.511 10.508 -11.564 1.00 0.00 1242 GLN A N 16
ATOM 28226 C CA . GLN A 1 85 ? -8.532 11.035 -10.633 1.00 0.00 1242 GLN A CA 16
ATOM 28227 C C . GLN A 1 85 ? -7.923 11.534 -9.306 1.00 0.00 1242 GLN A C 16
ATOM 28228 O O . GLN A 1 85 ? -8.375 12.538 -8.747 1.00 0.00 1242 GLN A O 16
ATOM 28242 N N . THR A 1 86 ? -6.887 10.840 -8.827 1.00 0.00 1243 THR A N 16
ATOM 28243 C CA . THR A 1 86 ? -6.283 11.095 -7.511 1.00 0.00 1243 THR A CA 16
ATOM 28244 C C . THR A 1 86 ? -5.261 12.227 -7.614 1.00 0.00 1243 THR A C 16
ATOM 28245 O O . THR A 1 86 ? -5.321 13.208 -6.862 1.00 0.00 1243 THR A O 16
ATOM 28256 N N . TYR A 1 87 ? -4.333 12.090 -8.576 1.00 0.00 1244 TYR A N 16
ATOM 28257 C CA . TYR A 1 87 ? -3.177 12.975 -8.686 1.00 0.00 1244 TYR A CA 16
ATOM 28258 C C . TYR A 1 87 ? -3.376 14.029 -9.793 1.00 0.00 1244 TYR A C 16
ATOM 28259 O O . TYR A 1 87 ? -2.776 15.110 -9.737 1.00 0.00 1244 TYR A O 16
ATOM 28277 N N . GLY A 1 88 ? -4.210 13.702 -10.801 1.00 0.00 1245 GLY A N 16
ATOM 28278 C CA . GLY A 1 88 ? -4.503 14.628 -11.902 1.00 0.00 1245 GLY A CA 16
ATOM 28279 C C . GLY A 1 88 ? -3.392 14.692 -12.951 1.00 0.00 1245 GLY A C 16
ATOM 28280 O O . GLY A 1 88 ? -3.420 15.554 -13.836 1.00 0.00 1245 GLY A O 16
ATOM 28284 N N . SER A 1 89 ? -2.413 13.769 -12.852 1.00 0.00 1246 SER A N 16
ATOM 28285 C CA . SER A 1 89 ? -1.260 13.705 -13.763 1.00 0.00 1246 SER A CA 16
ATOM 28286 C C . SER A 1 89 ? -0.807 12.242 -13.929 1.00 0.00 1246 SER A C 16
ATOM 28287 O O . SER A 1 89 ? -0.306 11.635 -12.977 1.00 0.00 1246 SER A O 16
ATOM 28295 N N . THR A 1 90 ? -1.013 11.684 -15.135 1.00 0.00 1247 THR A N 16
ATOM 28296 C CA . THR A 1 90 ? -0.604 10.311 -15.482 1.00 0.00 1247 THR A CA 16
ATOM 28297 C C . THR A 1 90 ? 0.765 10.299 -16.184 1.00 0.00 1247 THR A C 16
ATOM 28298 O O . THR A 1 90 ? 1.254 11.341 -16.638 1.00 0.00 1247 THR A O 16
ATOM 28309 N N . LEU A 1 91 ? 1.368 9.101 -16.256 1.00 0.00 1248 LEU A N 16
ATOM 28310 C CA . LEU A 1 91 ? 2.585 8.833 -17.048 1.00 0.00 1248 LEU A CA 16
ATOM 28311 C C . LEU A 1 91 ? 2.242 7.815 -18.156 1.00 0.00 1248 LEU A C 16
ATOM 28312 O O . LEU A 1 91 ? 1.493 6.869 -17.908 1.00 0.00 1248 LEU A O 16
ATOM 28328 N N . LYS A 1 92 ? 2.737 8.039 -19.391 1.00 0.00 1249 LYS A N 16
ATOM 28329 C CA . LYS A 1 92 ? 2.571 7.073 -20.498 1.00 0.00 1249 LYS A CA 16
ATOM 28330 C C . LYS A 1 92 ? 3.915 6.383 -20.765 1.00 0.00 1249 LYS A C 16
ATOM 28331 O O . LYS A 1 92 ? 4.858 7.018 -21.251 1.00 0.00 1249 LYS A O 16
ATOM 28350 N N . VAL A 1 93 ? 3.989 5.086 -20.435 1.00 0.00 1250 VAL A N 16
ATOM 28351 C CA . VAL A 1 93 ? 5.123 4.225 -20.808 1.00 0.00 1250 VAL A CA 16
ATOM 28352 C C . VAL A 1 93 ? 4.888 3.729 -22.245 1.00 0.00 1250 VAL A C 16
ATOM 28353 O O . VAL A 1 93 ? 5.659 4.061 -23.155 1.00 0.00 1250 VAL A O 16
ATOM 28366 N N . THR A 1 94 ? 3.777 2.969 -22.422 1.00 0.00 1251 THR A N 16
ATOM 28367 C CA . THR A 1 94 ? 3.340 2.398 -23.724 1.00 0.00 1251 THR A CA 16
ATOM 28368 C C . THR A 1 94 ? 4.453 1.592 -24.434 1.00 0.00 1251 THR A C 16
ATOM 28369 O O . THR A 1 94 ? 5.385 1.105 -23.794 1.00 0.00 1251 THR A O 16
ATOM 28380 N N . LYS B 2 1 ? -4.476 -30.663 -5.911 1.00 0.00 231 LYS B N 16
ATOM 28381 C CA . LYS B 2 1 ? -3.244 -30.036 -6.373 1.00 0.00 231 LYS B CA 16
ATOM 28382 C C . LYS B 2 1 ? -3.436 -29.513 -7.812 1.00 0.00 231 LYS B C 16
ATOM 28383 O O . LYS B 2 1 ? -3.160 -30.235 -8.781 1.00 0.00 231 LYS B O 16
ATOM 28402 N N . GLY B 2 2 ? -3.987 -28.287 -7.936 1.00 0.00 232 GLY B N 16
ATOM 28403 C CA . GLY B 2 2 ? -4.223 -27.669 -9.244 1.00 0.00 232 GLY B CA 16
ATOM 28404 C C . GLY B 2 2 ? -5.188 -26.488 -9.172 1.00 0.00 232 GLY B C 16
ATOM 28405 O O . GLY B 2 2 ? -6.283 -26.617 -8.604 1.00 0.00 232 GLY B O 16
ATOM 28409 N N . ASN B 2 3 ? -4.736 -25.322 -9.704 1.00 0.00 233 ASN B N 16
ATOM 28410 C CA . ASN B 2 3 ? -5.535 -24.065 -9.816 1.00 0.00 233 ASN B CA 16
ATOM 28411 C C . ASN B 2 3 ? -5.967 -23.488 -8.442 1.00 0.00 233 ASN B C 16
ATOM 28412 O O . ASN B 2 3 ? -6.855 -22.629 -8.365 1.00 0.00 233 ASN B O 16
ATOM 28423 N N . MET B 2 4 ? -5.298 -23.951 -7.372 1.00 0.00 234 MET B N 16
ATOM 28424 C CA . MET B 2 4 ? -5.477 -23.445 -5.995 1.00 0.00 234 MET B CA 16
ATOM 28425 C C . MET B 2 4 ? -4.530 -22.230 -5.816 1.00 0.00 234 MET B C 16
ATOM 28426 O O . MET B 2 4 ? -3.735 -21.932 -6.724 1.00 0.00 234 MET B O 16
ATOM 28440 N N . MET B 2 5 ? -4.627 -21.518 -4.680 1.00 0.00 235 MET B N 16
ATOM 28441 C CA . MET B 2 5 ? -3.779 -20.336 -4.394 1.00 0.00 235 MET B CA 16
ATOM 28442 C C . MET B 2 5 ? -2.294 -20.745 -4.206 1.00 0.00 235 MET B C 16
ATOM 28443 O O . MET B 2 5 ? -1.811 -20.955 -3.085 1.00 0.00 235 MET B O 16
ATOM 28457 N N . SER B 2 6 ? -1.611 -20.890 -5.352 1.00 0.00 236 SER B N 16
ATOM 28458 C CA . SER B 2 6 ? -0.191 -21.272 -5.455 1.00 0.00 236 SER B CA 16
ATOM 28459 C C . SER B 2 6 ? 0.548 -20.189 -6.263 1.00 0.00 236 SER B C 16
ATOM 28460 O O . SER B 2 6 ? 1.469 -20.478 -7.039 1.00 0.00 236 SER B O 16
ATOM 28468 N N . ASN B 2 7 ? 0.071 -18.945 -6.043 1.00 0.00 237 ASN B N 16
ATOM 28469 C CA . ASN B 2 7 ? 0.563 -17.674 -6.630 1.00 0.00 237 ASN B CA 16
ATOM 28470 C C . ASN B 2 7 ? 2.076 -17.658 -6.881 1.00 0.00 237 ASN B C 16
ATOM 28471 O O . ASN B 2 7 ? 2.856 -18.080 -6.032 1.00 0.00 237 ASN B O 16
ATOM 28482 N N . PHE B 2 8 ? 2.490 -17.190 -8.058 1.00 0.00 238 PHE B N 16
ATOM 28483 C CA . PHE B 2 8 ? 3.917 -17.075 -8.386 1.00 0.00 238 PHE B CA 16
ATOM 28484 C C . PHE B 2 8 ? 4.441 -15.710 -7.907 1.00 0.00 238 PHE B C 16
ATOM 28485 O O . PHE B 2 8 ? 5.616 -15.577 -7.562 1.00 0.00 238 PHE B O 16
ATOM 28502 N N . PHE B 2 9 ? 3.546 -14.696 -7.874 1.00 0.00 239 PHE B N 16
ATOM 28503 C CA . PHE B 2 9 ? 3.870 -13.379 -7.297 1.00 0.00 239 PHE B CA 16
ATOM 28504 C C . PHE B 2 9 ? 3.539 -13.401 -5.777 1.00 0.00 239 PHE B C 16
ATOM 28505 O O . PHE B 2 9 ? 4.436 -13.539 -4.941 1.00 0.00 239 PHE B O 16
ATOM 28522 N N . GLY B 2 10 ? 2.230 -13.331 -5.446 1.00 0.00 240 GLY B N 16
ATOM 28523 C CA . GLY B 2 10 ? 1.773 -13.108 -4.062 1.00 0.00 240 GLY B CA 16
ATOM 28524 C C . GLY B 2 10 ? 1.638 -14.384 -3.220 1.00 0.00 240 GLY B C 16
ATOM 28525 O O . GLY B 2 10 ? 0.559 -14.673 -2.690 1.00 0.00 240 GLY B O 16
ATOM 28529 N N . LYS B 2 11 ? 2.740 -15.143 -3.091 1.00 0.00 241 LYS B N 16
ATOM 28530 C CA . LYS B 2 11 ? 2.810 -16.359 -2.244 1.00 0.00 241 LYS B CA 16
ATOM 28531 C C . LYS B 2 11 ? 4.167 -16.366 -1.542 1.00 0.00 241 LYS B C 16
ATOM 28532 O O . LYS B 2 11 ? 4.249 -16.462 -0.310 1.00 0.00 241 LYS B O 16
ATOM 28551 N N . ALA B 2 12 ? 5.227 -16.281 -2.369 1.00 0.00 242 ALA B N 16
ATOM 28552 C CA . ALA B 2 12 ? 6.599 -16.057 -1.905 1.00 0.00 242 ALA B CA 16
ATOM 28553 C C . ALA B 2 12 ? 6.685 -14.648 -1.298 1.00 0.00 242 ALA B C 16
ATOM 28554 O O . ALA B 2 12 ? 6.579 -13.658 -2.029 1.00 0.00 242 ALA B O 16
ATOM 28561 N N . ALA B 2 13 ? 6.828 -14.575 0.044 1.00 0.00 243 ALA B N 16
ATOM 28562 C CA . ALA B 2 13 ? 6.712 -13.315 0.805 1.00 0.00 243 ALA B CA 16
ATOM 28563 C C . ALA B 2 13 ? 8.012 -12.484 0.755 1.00 0.00 243 ALA B C 16
ATOM 28564 O O . ALA B 2 13 ? 8.675 -12.283 1.777 1.00 0.00 243 ALA B O 16
ATOM 28571 N N . MET B 2 14 ? 8.346 -12.014 -0.470 1.00 0.00 244 MET B N 16
ATOM 28572 C CA . MET B 2 14 ? 9.545 -11.201 -0.799 1.00 0.00 244 MET B CA 16
ATOM 28573 C C . MET B 2 14 ? 10.867 -12.024 -0.714 1.00 0.00 244 MET B C 16
ATOM 28574 O O . MET B 2 14 ? 11.562 -12.179 -1.723 1.00 0.00 244 MET B O 16
ATOM 28588 N N . ASN B 2 15 ? 11.173 -12.571 0.485 1.00 0.00 245 ASN B N 16
ATOM 28589 C CA . ASN B 2 15 ? 12.513 -13.074 0.859 1.00 0.00 245 ASN B CA 16
ATOM 28590 C C . ASN B 2 15 ? 12.969 -14.244 -0.034 1.00 0.00 245 ASN B C 16
ATOM 28591 O O . ASN B 2 15 ? 12.369 -15.323 0.017 1.00 0.00 245 ASN B O 16
ATOM 28602 N N . LYS B 2 16 ? 14.034 -13.992 -0.833 1.00 0.00 246 LYS B N 16
ATOM 28603 C CA . LYS B 2 16 ? 14.689 -14.986 -1.704 1.00 0.00 246 LYS B CA 16
ATOM 28604 C C . LYS B 2 16 ? 13.729 -15.397 -2.862 1.00 0.00 246 LYS B C 16
ATOM 28605 O O . LYS B 2 16 ? 13.026 -16.431 -2.761 1.00 0.00 246 LYS B O 16
ATOM 28625 N N . ASN A 1 1 ? 2.156 -2.437 -1.262 1.00 0.00 1158 ASN A N 17
ATOM 28626 C CA . ASN A 1 1 ? 2.753 -3.800 -1.216 1.00 0.00 1158 ASN A CA 17
ATOM 28627 C C . ASN A 1 1 ? 2.052 -4.696 -2.255 1.00 0.00 1158 ASN A C 17
ATOM 28628 O O . ASN A 1 1 ? 0.926 -4.399 -2.675 1.00 0.00 1158 ASN A O 17
ATOM 28639 N N . LEU A 1 2 ? 2.722 -5.787 -2.686 1.00 0.00 1159 LEU A N 17
ATOM 28640 C CA . LEU A 1 2 ? 2.119 -6.767 -3.619 1.00 0.00 1159 LEU A CA 17
ATOM 28641 C C . LEU A 1 2 ? 2.152 -8.194 -3.020 1.00 0.00 1159 LEU A C 17
ATOM 28642 O O . LEU A 1 2 ? 1.098 -8.814 -2.842 1.00 0.00 1159 LEU A O 17
ATOM 28658 N N . ALA A 1 3 ? 3.349 -8.712 -2.693 1.00 0.00 1160 ALA A N 17
ATOM 28659 C CA . ALA A 1 3 ? 3.520 -10.079 -2.128 1.00 0.00 1160 ALA A CA 17
ATOM 28660 C C . ALA A 1 3 ? 3.796 -9.989 -0.622 1.00 0.00 1160 ALA A C 17
ATOM 28661 O O . ALA A 1 3 ? 4.533 -10.804 -0.049 1.00 0.00 1160 ALA A O 17
ATOM 28668 N N . GLY A 1 4 ? 3.141 -9.003 0.017 1.00 0.00 1161 GLY A N 17
ATOM 28669 C CA . GLY A 1 4 ? 3.497 -8.575 1.364 1.00 0.00 1161 GLY A CA 17
ATOM 28670 C C . GLY A 1 4 ? 4.857 -7.893 1.385 1.00 0.00 1161 GLY A C 17
ATOM 28671 O O . GLY A 1 4 ? 5.554 -7.900 2.406 1.00 0.00 1161 GLY A O 17
ATOM 28675 N N . ALA A 1 5 ? 5.198 -7.267 0.249 1.00 0.00 1162 ALA A N 17
ATOM 28676 C CA . ALA A 1 5 ? 6.533 -6.730 -0.029 1.00 0.00 1162 ALA A CA 17
ATOM 28677 C C . ALA A 1 5 ? 6.416 -5.362 -0.723 1.00 0.00 1162 ALA A C 17
ATOM 28678 O O . ALA A 1 5 ? 5.629 -5.212 -1.657 1.00 0.00 1162 ALA A O 17
ATOM 28685 N N . VAL A 1 6 ? 7.186 -4.371 -0.249 1.00 0.00 1163 VAL A N 17
ATOM 28686 C CA . VAL A 1 6 ? 7.228 -3.010 -0.843 1.00 0.00 1163 VAL A CA 17
ATOM 28687 C C . VAL A 1 6 ? 8.536 -2.843 -1.638 1.00 0.00 1163 VAL A C 17
ATOM 28688 O O . VAL A 1 6 ? 8.585 -2.108 -2.637 1.00 0.00 1163 VAL A O 17
ATOM 28701 N N . GLU A 1 7 ? 9.575 -3.579 -1.186 1.00 0.00 1164 GLU A N 17
ATOM 28702 C CA . GLU A 1 7 ? 10.962 -3.430 -1.651 1.00 0.00 1164 GLU A CA 17
ATOM 28703 C C . GLU A 1 7 ? 11.066 -3.708 -3.167 1.00 0.00 1164 GLU A C 17
ATOM 28704 O O . GLU A 1 7 ? 10.554 -4.722 -3.651 1.00 0.00 1164 GLU A O 17
ATOM 28716 N N . PHE A 1 8 ? 11.773 -2.807 -3.874 1.00 0.00 1165 PHE A N 17
ATOM 28717 C CA . PHE A 1 8 ? 11.864 -2.794 -5.344 1.00 0.00 1165 PHE A CA 17
ATOM 28718 C C . PHE A 1 8 ? 12.459 -4.107 -5.911 1.00 0.00 1165 PHE A C 17
ATOM 28719 O O . PHE A 1 8 ? 12.033 -4.559 -6.977 1.00 0.00 1165 PHE A O 17
ATOM 28736 N N . ASN A 1 9 ? 13.424 -4.721 -5.188 1.00 0.00 1166 ASN A N 17
ATOM 28737 C CA . ASN A 1 9 ? 14.101 -5.952 -5.656 1.00 0.00 1166 ASN A CA 17
ATOM 28738 C C . ASN A 1 9 ? 13.172 -7.157 -5.524 1.00 0.00 1166 ASN A C 17
ATOM 28739 O O . ASN A 1 9 ? 13.280 -8.086 -6.310 1.00 0.00 1166 ASN A O 17
ATOM 28750 N N . ASP A 1 10 ? 12.252 -7.126 -4.534 1.00 0.00 1167 ASP A N 17
ATOM 28751 C CA . ASP A 1 10 ? 11.185 -8.146 -4.420 1.00 0.00 1167 ASP A CA 17
ATOM 28752 C C . ASP A 1 10 ? 10.283 -8.084 -5.657 1.00 0.00 1167 ASP A C 17
ATOM 28753 O O . ASP A 1 10 ? 10.096 -9.085 -6.337 1.00 0.00 1167 ASP A O 17
ATOM 28762 N N . VAL A 1 11 ? 9.788 -6.866 -5.944 1.00 0.00 1168 VAL A N 17
ATOM 28763 C CA . VAL A 1 11 ? 8.879 -6.585 -7.083 1.00 0.00 1168 VAL A CA 17
ATOM 28764 C C . VAL A 1 11 ? 9.529 -7.030 -8.415 1.00 0.00 1168 VAL A C 17
ATOM 28765 O O . VAL A 1 11 ? 8.898 -7.670 -9.245 1.00 0.00 1168 VAL A O 17
ATOM 28778 N N . LYS A 1 12 ? 10.821 -6.695 -8.551 1.00 0.00 1169 LYS A N 17
ATOM 28779 C CA . LYS A 1 12 ? 11.659 -7.003 -9.731 1.00 0.00 1169 LYS A CA 17
ATOM 28780 C C . LYS A 1 12 ? 11.757 -8.523 -9.957 1.00 0.00 1169 LYS A C 17
ATOM 28781 O O . LYS A 1 12 ? 11.515 -9.022 -11.065 1.00 0.00 1169 LYS A O 17
ATOM 28800 N N . THR A 1 13 ? 12.106 -9.232 -8.863 1.00 0.00 1170 THR A N 17
ATOM 28801 C CA . THR A 1 13 ? 12.293 -10.697 -8.854 1.00 0.00 1170 THR A CA 17
ATOM 28802 C C . THR A 1 13 ? 10.953 -11.408 -9.107 1.00 0.00 1170 THR A C 17
ATOM 28803 O O . THR A 1 13 ? 10.916 -12.543 -9.554 1.00 0.00 1170 THR A O 17
ATOM 28814 N N . LEU A 1 14 ? 9.848 -10.741 -8.786 1.00 0.00 1171 LEU A N 17
ATOM 28815 C CA . LEU A 1 14 ? 8.522 -11.264 -9.079 1.00 0.00 1171 LEU A CA 17
ATOM 28816 C C . LEU A 1 14 ? 8.224 -11.152 -10.597 1.00 0.00 1171 LEU A C 17
ATOM 28817 O O . LEU A 1 14 ? 8.106 -12.172 -11.287 1.00 0.00 1171 LEU A O 17
ATOM 28833 N N . LEU A 1 15 ? 8.181 -9.904 -11.102 1.00 0.00 1172 LEU A N 17
ATOM 28834 C CA . LEU A 1 15 ? 7.755 -9.564 -12.494 1.00 0.00 1172 LEU A CA 17
ATOM 28835 C C . LEU A 1 15 ? 8.562 -10.298 -13.594 1.00 0.00 1172 LEU A C 17
ATOM 28836 O O . LEU A 1 15 ? 7.996 -10.682 -14.628 1.00 0.00 1172 LEU A O 17
ATOM 28852 N N . ARG A 1 16 ? 9.872 -10.502 -13.364 1.00 0.00 1173 ARG A N 17
ATOM 28853 C CA . ARG A 1 16 ? 10.790 -11.005 -14.412 1.00 0.00 1173 ARG A CA 17
ATOM 28854 C C . ARG A 1 16 ? 10.465 -12.466 -14.804 1.00 0.00 1173 ARG A C 17
ATOM 28855 O O . ARG A 1 16 ? 10.119 -12.754 -15.969 1.00 0.00 1173 ARG A O 17
ATOM 28876 N N . GLU A 1 17 ? 10.519 -13.372 -13.811 1.00 0.00 1174 GLU A N 17
ATOM 28877 C CA . GLU A 1 17 ? 10.218 -14.806 -14.017 1.00 0.00 1174 GLU A CA 17
ATOM 28878 C C . GLU A 1 17 ? 8.711 -15.037 -14.185 1.00 0.00 1174 GLU A C 17
ATOM 28879 O O . GLU A 1 17 ? 8.302 -16.080 -14.661 1.00 0.00 1174 GLU A O 17
ATOM 28891 N N . TRP A 1 18 ? 7.878 -14.097 -13.733 1.00 0.00 1175 TRP A N 17
ATOM 28892 C CA . TRP A 1 18 ? 6.430 -14.141 -14.020 1.00 0.00 1175 TRP A CA 17
ATOM 28893 C C . TRP A 1 18 ? 6.211 -14.251 -15.528 1.00 0.00 1175 TRP A C 17
ATOM 28894 O O . TRP A 1 18 ? 5.724 -15.251 -16.037 1.00 0.00 1175 TRP A O 17
ATOM 28915 N N . ILE A 1 19 ? 6.718 -13.252 -16.228 1.00 0.00 1176 ILE A N 17
ATOM 28916 C CA . ILE A 1 19 ? 6.429 -13.046 -17.640 1.00 0.00 1176 ILE A CA 17
ATOM 28917 C C . ILE A 1 19 ? 7.252 -13.980 -18.565 1.00 0.00 1176 ILE A C 17
ATOM 28918 O O . ILE A 1 19 ? 6.855 -14.230 -19.715 1.00 0.00 1176 ILE A O 17
ATOM 28934 N N . THR A 1 20 ? 8.370 -14.530 -18.055 1.00 0.00 1177 THR A N 17
ATOM 28935 C CA . THR A 1 20 ? 9.205 -15.489 -18.821 1.00 0.00 1177 THR A CA 17
ATOM 28936 C C . THR A 1 20 ? 8.970 -16.966 -18.378 1.00 0.00 1177 THR A C 17
ATOM 28937 O O . THR A 1 20 ? 8.674 -17.834 -19.206 1.00 0.00 1177 THR A O 17
ATOM 28948 N N . THR A 1 21 ? 9.091 -17.224 -17.059 1.00 0.00 1178 THR A N 17
ATOM 28949 C CA . THR A 1 21 ? 9.027 -18.595 -16.464 1.00 0.00 1178 THR A CA 17
ATOM 28950 C C . THR A 1 21 ? 7.568 -19.118 -16.414 1.00 0.00 1178 THR A C 17
ATOM 28951 O O . THR A 1 21 ? 7.333 -20.311 -16.642 1.00 0.00 1178 THR A O 17
ATOM 28962 N N . ILE A 1 22 ? 6.587 -18.227 -16.119 1.00 0.00 1179 ILE A N 17
ATOM 28963 C CA . ILE A 1 22 ? 5.142 -18.569 -16.206 1.00 0.00 1179 ILE A CA 17
ATOM 28964 C C . ILE A 1 22 ? 4.680 -18.275 -17.641 1.00 0.00 1179 ILE A C 17
ATOM 28965 O O . ILE A 1 22 ? 5.116 -17.290 -18.257 1.00 0.00 1179 ILE A O 17
ATOM 28981 N N . SER A 1 23 ? 3.841 -19.154 -18.182 1.00 0.00 1180 SER A N 17
ATOM 28982 C CA . SER A 1 23 ? 3.281 -19.001 -19.521 1.00 0.00 1180 SER A CA 17
ATOM 28983 C C . SER A 1 23 ? 1.979 -18.176 -19.492 1.00 0.00 1180 SER A C 17
ATOM 28984 O O . SER A 1 23 ? 1.823 -17.223 -20.265 1.00 0.00 1180 SER A O 17
ATOM 28992 N N . ASP A 1 24 ? 1.056 -18.556 -18.593 1.00 0.00 1181 ASP A N 17
ATOM 28993 C CA . ASP A 1 24 ? -0.283 -17.938 -18.489 1.00 0.00 1181 ASP A CA 17
ATOM 28994 C C . ASP A 1 24 ? -0.599 -17.644 -17.012 1.00 0.00 1181 ASP A C 17
ATOM 28995 O O . ASP A 1 24 ? -0.707 -18.590 -16.215 1.00 0.00 1181 ASP A O 17
ATOM 29004 N N . PRO A 1 25 ? -0.750 -16.344 -16.610 1.00 0.00 1182 PRO A N 17
ATOM 29005 C CA . PRO A 1 25 ? -0.966 -15.969 -15.197 1.00 0.00 1182 PRO A CA 17
ATOM 29006 C C . PRO A 1 25 ? -2.433 -16.120 -14.746 1.00 0.00 1182 PRO A C 17
ATOM 29007 O O . PRO A 1 25 ? -3.369 -15.929 -15.537 1.00 0.00 1182 PRO A O 17
ATOM 29018 N N . MET A 1 26 ? -2.617 -16.474 -13.471 1.00 0.00 1183 MET A N 17
ATOM 29019 C CA . MET A 1 26 ? -3.903 -16.314 -12.769 1.00 0.00 1183 MET A CA 17
ATOM 29020 C C . MET A 1 26 ? -4.015 -14.861 -12.285 1.00 0.00 1183 MET A C 17
ATOM 29021 O O . MET A 1 26 ? -3.004 -14.171 -12.131 1.00 0.00 1183 MET A O 17
ATOM 29035 N N . GLU A 1 27 ? -5.247 -14.401 -12.049 1.00 0.00 1184 GLU A N 17
ATOM 29036 C CA . GLU A 1 27 ? -5.525 -12.967 -11.837 1.00 0.00 1184 GLU A CA 17
ATOM 29037 C C . GLU A 1 27 ? -4.985 -12.461 -10.480 1.00 0.00 1184 GLU A C 17
ATOM 29038 O O . GLU A 1 27 ? -4.828 -11.261 -10.298 1.00 0.00 1184 GLU A O 17
ATOM 29050 N N . GLU A 1 28 ? -4.669 -13.386 -9.560 1.00 0.00 1185 GLU A N 17
ATOM 29051 C CA . GLU A 1 28 ? -4.275 -13.057 -8.175 1.00 0.00 1185 GLU A CA 17
ATOM 29052 C C . GLU A 1 28 ? -2.978 -12.205 -8.118 1.00 0.00 1185 GLU A C 17
ATOM 29053 O O . GLU A 1 28 ? -2.908 -11.242 -7.341 1.00 0.00 1185 GLU A O 17
ATOM 29065 N N . ASP A 1 29 ? -1.949 -12.549 -8.938 1.00 0.00 1186 ASP A N 17
ATOM 29066 C CA . ASP A 1 29 ? -0.717 -11.716 -9.037 1.00 0.00 1186 ASP A CA 17
ATOM 29067 C C . ASP A 1 29 ? -0.902 -10.490 -9.950 1.00 0.00 1186 ASP A C 17
ATOM 29068 O O . ASP A 1 29 ? -0.161 -9.510 -9.811 1.00 0.00 1186 ASP A O 17
ATOM 29077 N N . ILE A 1 30 ? -1.860 -10.546 -10.887 1.00 0.00 1187 ILE A N 17
ATOM 29078 C CA . ILE A 1 30 ? -2.247 -9.362 -11.694 1.00 0.00 1187 ILE A CA 17
ATOM 29079 C C . ILE A 1 30 ? -2.924 -8.299 -10.787 1.00 0.00 1187 ILE A C 17
ATOM 29080 O O . ILE A 1 30 ? -2.716 -7.093 -10.955 1.00 0.00 1187 ILE A O 17
ATOM 29096 N N . LEU A 1 31 ? -3.695 -8.767 -9.791 1.00 0.00 1188 LEU A N 17
ATOM 29097 C CA . LEU A 1 31 ? -4.426 -7.887 -8.866 1.00 0.00 1188 LEU A CA 17
ATOM 29098 C C . LEU A 1 31 ? -3.477 -7.259 -7.845 1.00 0.00 1188 LEU A C 17
ATOM 29099 O O . LEU A 1 31 ? -3.594 -6.073 -7.573 1.00 0.00 1188 LEU A O 17
ATOM 29115 N N . GLN A 1 32 ? -2.531 -8.053 -7.301 1.00 0.00 1189 GLN A N 17
ATOM 29116 C CA . GLN A 1 32 ? -1.603 -7.568 -6.258 1.00 0.00 1189 GLN A CA 17
ATOM 29117 C C . GLN A 1 32 ? -0.659 -6.479 -6.803 1.00 0.00 1189 GLN A C 17
ATOM 29118 O O . GLN A 1 32 ? -0.251 -5.601 -6.050 1.00 0.00 1189 GLN A O 17
ATOM 29132 N N . VAL A 1 33 ? -0.307 -6.551 -8.113 1.00 0.00 1190 VAL A N 17
ATOM 29133 C CA . VAL A 1 33 ? 0.546 -5.525 -8.756 1.00 0.00 1190 VAL A CA 17
ATOM 29134 C C . VAL A 1 33 ? -0.252 -4.262 -9.092 1.00 0.00 1190 VAL A C 17
ATOM 29135 O O . VAL A 1 33 ? 0.303 -3.167 -9.045 1.00 0.00 1190 VAL A O 17
ATOM 29148 N N . VAL A 1 34 ? -1.548 -4.413 -9.447 1.00 0.00 1191 VAL A N 17
ATOM 29149 C CA . VAL A 1 34 ? -2.453 -3.254 -9.586 1.00 0.00 1191 VAL A CA 17
ATOM 29150 C C . VAL A 1 34 ? -2.594 -2.559 -8.213 1.00 0.00 1191 VAL A C 17
ATOM 29151 O O . VAL A 1 34 ? -2.461 -1.351 -8.123 1.00 0.00 1191 VAL A O 17
ATOM 29164 N N . LYS A 1 35 ? -2.776 -3.364 -7.149 1.00 0.00 1192 LYS A N 17
ATOM 29165 C CA . LYS A 1 35 ? -2.910 -2.883 -5.755 1.00 0.00 1192 LYS A CA 17
ATOM 29166 C C . LYS A 1 35 ? -1.630 -2.170 -5.296 1.00 0.00 1192 LYS A C 17
ATOM 29167 O O . LYS A 1 35 ? -1.702 -1.103 -4.707 1.00 0.00 1192 LYS A O 17
ATOM 29186 N N . TYR A 1 36 ? -0.472 -2.779 -5.594 1.00 0.00 1193 TYR A N 17
ATOM 29187 C CA . TYR A 1 36 ? 0.860 -2.219 -5.285 1.00 0.00 1193 TYR A CA 17
ATOM 29188 C C . TYR A 1 36 ? 1.012 -0.828 -5.906 1.00 0.00 1193 TYR A C 17
ATOM 29189 O O . TYR A 1 36 ? 1.294 0.153 -5.215 1.00 0.00 1193 TYR A O 17
ATOM 29207 N N . CYS A 1 37 ? 0.778 -0.789 -7.219 1.00 0.00 1194 CYS A N 17
ATOM 29208 C CA . CYS A 1 37 ? 0.963 0.395 -8.055 1.00 0.00 1194 CYS A CA 17
ATOM 29209 C C . CYS A 1 37 ? 0.024 1.550 -7.646 1.00 0.00 1194 CYS A C 17
ATOM 29210 O O . CYS A 1 37 ? 0.474 2.685 -7.483 1.00 0.00 1194 CYS A O 17
ATOM 29218 N N . THR A 1 38 ? -1.271 1.237 -7.458 1.00 0.00 1195 THR A N 17
ATOM 29219 C CA . THR A 1 38 ? -2.298 2.240 -7.109 1.00 0.00 1195 THR A CA 17
ATOM 29220 C C . THR A 1 38 ? -2.080 2.771 -5.679 1.00 0.00 1195 THR A C 17
ATOM 29221 O O . THR A 1 38 ? -2.214 3.968 -5.438 1.00 0.00 1195 THR A O 17
ATOM 29232 N N . ASP A 1 39 ? -1.713 1.864 -4.748 1.00 0.00 1196 ASP A N 17
ATOM 29233 C CA . ASP A 1 39 ? -1.356 2.241 -3.362 1.00 0.00 1196 ASP A CA 17
ATOM 29234 C C . ASP A 1 39 ? -0.084 3.117 -3.324 1.00 0.00 1196 ASP A C 17
ATOM 29235 O O . ASP A 1 39 ? 0.034 3.960 -2.440 1.00 0.00 1196 ASP A O 17
ATOM 29244 N N . LEU A 1 40 ? 0.863 2.914 -4.283 1.00 0.00 1197 LEU A N 17
ATOM 29245 C CA . LEU A 1 40 ? 2.045 3.809 -4.427 1.00 0.00 1197 LEU A CA 17
ATOM 29246 C C . LEU A 1 40 ? 1.585 5.231 -4.786 1.00 0.00 1197 LEU A C 17
ATOM 29247 O O . LEU A 1 40 ? 2.136 6.207 -4.282 1.00 0.00 1197 LEU A O 17
ATOM 29263 N N . ILE A 1 41 ? 0.552 5.326 -5.647 1.00 0.00 1198 ILE A N 17
ATOM 29264 C CA . ILE A 1 41 ? -0.052 6.618 -6.038 1.00 0.00 1198 ILE A CA 17
ATOM 29265 C C . ILE A 1 41 ? -0.708 7.297 -4.804 1.00 0.00 1198 ILE A C 17
ATOM 29266 O O . ILE A 1 41 ? -0.680 8.525 -4.679 1.00 0.00 1198 ILE A O 17
ATOM 29282 N N . GLU A 1 42 ? -1.255 6.473 -3.875 1.00 0.00 1199 GLU A N 17
ATOM 29283 C CA . GLU A 1 42 ? -1.931 6.962 -2.649 1.00 0.00 1199 GLU A CA 17
ATOM 29284 C C . GLU A 1 42 ? -0.908 7.446 -1.608 1.00 0.00 1199 GLU A C 17
ATOM 29285 O O . GLU A 1 42 ? -1.195 8.339 -0.805 1.00 0.00 1199 GLU A O 17
ATOM 29297 N N . GLU A 1 43 ? 0.290 6.830 -1.622 1.00 0.00 1200 GLU A N 17
ATOM 29298 C CA . GLU A 1 43 ? 1.417 7.236 -0.757 1.00 0.00 1200 GLU A CA 17
ATOM 29299 C C . GLU A 1 43 ? 2.254 8.348 -1.407 1.00 0.00 1200 GLU A C 17
ATOM 29300 O O . GLU A 1 43 ? 3.213 8.848 -0.801 1.00 0.00 1200 GLU A O 17
ATOM 29312 N N . LYS A 1 44 ? 1.886 8.685 -2.661 1.00 0.00 1201 LYS A N 17
ATOM 29313 C CA . LYS A 1 44 ? 2.539 9.710 -3.518 1.00 0.00 1201 LYS A CA 17
ATOM 29314 C C . LYS A 1 44 ? 3.978 9.266 -3.869 1.00 0.00 1201 LYS A C 17
ATOM 29315 O O . LYS A 1 44 ? 4.809 10.059 -4.327 1.00 0.00 1201 LYS A O 17
ATOM 29334 N N . ASP A 1 45 ? 4.229 7.955 -3.679 1.00 0.00 1202 ASP A N 17
ATOM 29335 C CA . ASP A 1 45 ? 5.491 7.289 -3.970 1.00 0.00 1202 ASP A CA 17
ATOM 29336 C C . ASP A 1 45 ? 5.394 6.646 -5.366 1.00 0.00 1202 ASP A C 17
ATOM 29337 O O . ASP A 1 45 ? 5.607 5.438 -5.562 1.00 0.00 1202 ASP A O 17
ATOM 29346 N N . LEU A 1 46 ? 5.065 7.494 -6.355 1.00 0.00 1203 LEU A N 17
ATOM 29347 C CA . LEU A 1 46 ? 5.022 7.094 -7.772 1.00 0.00 1203 LEU A CA 17
ATOM 29348 C C . LEU A 1 46 ? 6.445 7.051 -8.378 1.00 0.00 1203 LEU A C 17
ATOM 29349 O O . LEU A 1 46 ? 6.616 6.795 -9.574 1.00 0.00 1203 LEU A O 17
ATOM 29365 N N . GLU A 1 47 ? 7.459 7.283 -7.514 1.00 0.00 1204 GLU A N 17
ATOM 29366 C CA . GLU A 1 47 ? 8.882 7.133 -7.838 1.00 0.00 1204 GLU A CA 17
ATOM 29367 C C . GLU A 1 47 ? 9.178 5.691 -8.310 1.00 0.00 1204 GLU A C 17
ATOM 29368 O O . GLU A 1 47 ? 9.660 5.491 -9.431 1.00 0.00 1204 GLU A O 17
ATOM 29380 N N . LYS A 1 48 ? 8.854 4.691 -7.452 1.00 0.00 1205 LYS A N 17
ATOM 29381 C CA . LYS A 1 48 ? 9.019 3.267 -7.801 1.00 0.00 1205 LYS A CA 17
ATOM 29382 C C . LYS A 1 48 ? 7.966 2.808 -8.814 1.00 0.00 1205 LYS A C 17
ATOM 29383 O O . LYS A 1 48 ? 8.259 1.927 -9.610 1.00 0.00 1205 LYS A O 17
ATOM 29402 N N . LEU A 1 49 ? 6.750 3.412 -8.771 1.00 0.00 1206 LEU A N 17
ATOM 29403 C CA . LEU A 1 49 ? 5.642 3.104 -9.724 1.00 0.00 1206 LEU A CA 17
ATOM 29404 C C . LEU A 1 49 ? 6.140 3.176 -11.171 1.00 0.00 1206 LEU A C 17
ATOM 29405 O O . LEU A 1 49 ? 5.840 2.301 -11.983 1.00 0.00 1206 LEU A O 17
ATOM 29421 N N . ASP A 1 50 ? 6.919 4.232 -11.451 1.00 0.00 1207 ASP A N 17
ATOM 29422 C CA . ASP A 1 50 ? 7.548 4.454 -12.758 1.00 0.00 1207 ASP A CA 17
ATOM 29423 C C . ASP A 1 50 ? 8.384 3.221 -13.186 1.00 0.00 1207 ASP A C 17
ATOM 29424 O O . ASP A 1 50 ? 8.023 2.549 -14.142 1.00 0.00 1207 ASP A O 17
ATOM 29433 N N . LEU A 1 51 ? 9.429 2.889 -12.400 1.00 0.00 1208 LEU A N 17
ATOM 29434 C CA . LEU A 1 51 ? 10.389 1.796 -12.729 1.00 0.00 1208 LEU A CA 17
ATOM 29435 C C . LEU A 1 51 ? 9.690 0.408 -12.794 1.00 0.00 1208 LEU A C 17
ATOM 29436 O O . LEU A 1 51 ? 10.007 -0.414 -13.656 1.00 0.00 1208 LEU A O 17
ATOM 29452 N N . VAL A 1 52 ? 8.731 0.189 -11.881 1.00 0.00 1209 VAL A N 17
ATOM 29453 C CA . VAL A 1 52 ? 7.994 -1.087 -11.739 1.00 0.00 1209 VAL A CA 17
ATOM 29454 C C . VAL A 1 52 ? 7.085 -1.339 -12.960 1.00 0.00 1209 VAL A C 17
ATOM 29455 O O . VAL A 1 52 ? 7.100 -2.439 -13.541 1.00 0.00 1209 VAL A O 17
ATOM 29468 N N . ILE A 1 53 ? 6.312 -0.308 -13.348 1.00 0.00 1210 ILE A N 17
ATOM 29469 C CA . ILE A 1 53 ? 5.470 -0.353 -14.555 1.00 0.00 1210 ILE A CA 17
ATOM 29470 C C . ILE A 1 53 ? 6.352 -0.518 -15.801 1.00 0.00 1210 ILE A C 17
ATOM 29471 O O . ILE A 1 53 ? 6.024 -1.302 -16.680 1.00 0.00 1210 ILE A O 17
ATOM 29487 N N . LYS A 1 54 ? 7.516 0.167 -15.822 1.00 0.00 1211 LYS A N 17
ATOM 29488 C CA . LYS A 1 54 ? 8.456 0.103 -16.958 1.00 0.00 1211 LYS A CA 17
ATOM 29489 C C . LYS A 1 54 ? 9.049 -1.308 -17.097 1.00 0.00 1211 LYS A C 17
ATOM 29490 O O . LYS A 1 54 ? 9.331 -1.750 -18.204 1.00 0.00 1211 LYS A O 17
ATOM 29509 N N . TYR A 1 55 ? 9.156 -2.033 -15.974 1.00 0.00 1212 TYR A N 17
ATOM 29510 C CA . TYR A 1 55 ? 9.813 -3.341 -15.937 1.00 0.00 1212 TYR A CA 17
ATOM 29511 C C . TYR A 1 55 ? 8.867 -4.397 -16.519 1.00 0.00 1212 TYR A C 17
ATOM 29512 O O . TYR A 1 55 ? 9.194 -5.078 -17.517 1.00 0.00 1212 TYR A O 17
ATOM 29530 N N . MET A 1 56 ? 7.663 -4.474 -15.911 1.00 0.00 1213 MET A N 17
ATOM 29531 C CA . MET A 1 56 ? 6.614 -5.411 -16.337 1.00 0.00 1213 MET A CA 17
ATOM 29532 C C . MET A 1 56 ? 6.215 -5.145 -17.804 1.00 0.00 1213 MET A C 17
ATOM 29533 O O . MET A 1 56 ? 6.065 -6.084 -18.578 1.00 0.00 1213 MET A O 17
ATOM 29547 N N . LYS A 1 57 ? 6.134 -3.844 -18.188 1.00 0.00 1214 LYS A N 17
ATOM 29548 C CA . LYS A 1 57 ? 5.628 -3.439 -19.513 1.00 0.00 1214 LYS A CA 17
ATOM 29549 C C . LYS A 1 57 ? 6.599 -3.853 -20.626 1.00 0.00 1214 LYS A C 17
ATOM 29550 O O . LYS A 1 57 ? 6.147 -4.234 -21.699 1.00 0.00 1214 LYS A O 17
ATOM 29569 N N . ARG A 1 58 ? 7.938 -3.733 -20.374 1.00 0.00 1215 ARG A N 17
ATOM 29570 C CA . ARG A 1 58 ? 8.965 -4.157 -21.358 1.00 0.00 1215 ARG A CA 17
ATOM 29571 C C . ARG A 1 58 ? 8.802 -5.637 -21.643 1.00 0.00 1215 ARG A C 17
ATOM 29572 O O . ARG A 1 58 ? 8.702 -6.026 -22.786 1.00 0.00 1215 ARG A O 17
ATOM 29593 N N . LEU A 1 59 ? 8.710 -6.420 -20.570 1.00 0.00 1216 LEU A N 17
ATOM 29594 C CA . LEU A 1 59 ? 8.525 -7.874 -20.643 1.00 0.00 1216 LEU A CA 17
ATOM 29595 C C . LEU A 1 59 ? 7.189 -8.280 -21.338 1.00 0.00 1216 LEU A C 17
ATOM 29596 O O . LEU A 1 59 ? 7.142 -9.277 -22.064 1.00 0.00 1216 LEU A O 17
ATOM 29612 N N . MET A 1 60 ? 6.125 -7.489 -21.115 1.00 0.00 1217 MET A N 17
ATOM 29613 C CA . MET A 1 60 ? 4.755 -7.783 -21.626 1.00 0.00 1217 MET A CA 17
ATOM 29614 C C . MET A 1 60 ? 4.590 -7.349 -23.095 1.00 0.00 1217 MET A C 17
ATOM 29615 O O . MET A 1 60 ? 3.809 -7.942 -23.843 1.00 0.00 1217 MET A O 17
ATOM 29629 N N . GLN A 1 61 ? 5.323 -6.302 -23.483 1.00 0.00 1218 GLN A N 17
ATOM 29630 C CA . GLN A 1 61 ? 5.347 -5.783 -24.863 1.00 0.00 1218 GLN A CA 17
ATOM 29631 C C . GLN A 1 61 ? 6.291 -6.664 -25.706 1.00 0.00 1218 GLN A C 17
ATOM 29632 O O . GLN A 1 61 ? 6.095 -6.866 -26.907 1.00 0.00 1218 GLN A O 17
ATOM 29646 N N . GLN A 1 62 ? 7.311 -7.193 -25.010 1.00 0.00 1219 GLN A N 17
ATOM 29647 C CA . GLN A 1 62 ? 8.278 -8.173 -25.522 1.00 0.00 1219 GLN A CA 17
ATOM 29648 C C . GLN A 1 62 ? 7.596 -9.535 -25.773 1.00 0.00 1219 GLN A C 17
ATOM 29649 O O . GLN A 1 62 ? 7.949 -10.257 -26.717 1.00 0.00 1219 GLN A O 17
ATOM 29663 N N . SER A 1 63 ? 6.600 -9.860 -24.931 1.00 0.00 1220 SER A N 17
ATOM 29664 C CA . SER A 1 63 ? 5.688 -10.988 -25.161 1.00 0.00 1220 SER A CA 17
ATOM 29665 C C . SER A 1 63 ? 4.557 -10.467 -26.085 1.00 0.00 1220 SER A C 17
ATOM 29666 O O . SER A 1 63 ? 3.481 -10.077 -25.626 1.00 0.00 1220 SER A O 17
ATOM 29674 N N . VAL A 1 64 ? 4.869 -10.460 -27.400 1.00 0.00 1221 VAL A N 17
ATOM 29675 C CA . VAL A 1 64 ? 4.205 -9.620 -28.434 1.00 0.00 1221 VAL A CA 17
ATOM 29676 C C . VAL A 1 64 ? 2.667 -9.786 -28.490 1.00 0.00 1221 VAL A C 17
ATOM 29677 O O . VAL A 1 64 ? 1.933 -8.794 -28.420 1.00 0.00 1221 VAL A O 17
ATOM 29690 N N . GLU A 1 65 ? 2.192 -11.031 -28.654 1.00 0.00 1222 GLU A N 17
ATOM 29691 C CA . GLU A 1 65 ? 0.746 -11.350 -28.719 1.00 0.00 1222 GLU A CA 17
ATOM 29692 C C . GLU A 1 65 ? 0.435 -12.457 -27.699 1.00 0.00 1222 GLU A C 17
ATOM 29693 O O . GLU A 1 65 ? 0.421 -13.647 -28.035 1.00 0.00 1222 GLU A O 17
ATOM 29705 N N . SER A 1 66 ? 0.210 -12.051 -26.444 1.00 0.00 1223 SER A N 17
ATOM 29706 C CA . SER A 1 66 ? 0.047 -12.983 -25.311 1.00 0.00 1223 SER A CA 17
ATOM 29707 C C . SER A 1 66 ? -0.923 -12.416 -24.260 1.00 0.00 1223 SER A C 17
ATOM 29708 O O . SER A 1 66 ? -1.337 -11.253 -24.350 1.00 0.00 1223 SER A O 17
ATOM 29716 N N . VAL A 1 67 ? -1.253 -13.252 -23.247 1.00 0.00 1224 VAL A N 17
ATOM 29717 C CA . VAL A 1 67 ? -2.032 -12.828 -22.055 1.00 0.00 1224 VAL A CA 17
ATOM 29718 C C . VAL A 1 67 ? -1.254 -11.736 -21.277 1.00 0.00 1224 VAL A C 17
ATOM 29719 O O . VAL A 1 67 ? -1.849 -10.890 -20.607 1.00 0.00 1224 VAL A O 17
ATOM 29732 N N . TRP A 1 68 ? 0.085 -11.769 -21.418 1.00 0.00 1225 TRP A N 17
ATOM 29733 C CA . TRP A 1 68 ? 1.001 -10.763 -20.848 1.00 0.00 1225 TRP A CA 17
ATOM 29734 C C . TRP A 1 68 ? 0.772 -9.393 -21.482 1.00 0.00 1225 TRP A C 17
ATOM 29735 O O . TRP A 1 68 ? 0.733 -8.388 -20.786 1.00 0.00 1225 TRP A O 17
ATOM 29756 N N . ASN A 1 69 ? 0.603 -9.382 -22.809 1.00 0.00 1226 ASN A N 17
ATOM 29757 C CA . ASN A 1 69 ? 0.387 -8.148 -23.589 1.00 0.00 1226 ASN A CA 17
ATOM 29758 C C . ASN A 1 69 ? -0.996 -7.528 -23.246 1.00 0.00 1226 ASN A C 17
ATOM 29759 O O . ASN A 1 69 ? -1.185 -6.304 -23.274 1.00 0.00 1226 ASN A O 17
ATOM 29770 N N . MET A 1 70 ? -1.945 -8.413 -22.898 1.00 0.00 1227 MET A N 17
ATOM 29771 C CA . MET A 1 70 ? -3.300 -8.036 -22.442 1.00 0.00 1227 MET A CA 17
ATOM 29772 C C . MET A 1 70 ? -3.244 -7.504 -20.994 1.00 0.00 1227 MET A C 17
ATOM 29773 O O . MET A 1 70 ? -3.985 -6.589 -20.627 1.00 0.00 1227 MET A O 17
ATOM 29787 N N . ALA A 1 71 ? -2.336 -8.095 -20.187 1.00 0.00 1228 ALA A N 17
ATOM 29788 C CA . ALA A 1 71 ? -2.097 -7.680 -18.787 1.00 0.00 1228 ALA A CA 17
ATOM 29789 C C . ALA A 1 71 ? -1.409 -6.303 -18.758 1.00 0.00 1228 ALA A C 17
ATOM 29790 O O . ALA A 1 71 ? -1.625 -5.522 -17.844 1.00 0.00 1228 ALA A O 17
ATOM 29797 N N . PHE A 1 72 ? -0.583 -6.032 -19.789 1.00 0.00 1229 PHE A N 17
ATOM 29798 C CA . PHE A 1 72 ? -0.002 -4.698 -20.053 1.00 0.00 1229 PHE A CA 17
ATOM 29799 C C . PHE A 1 72 ? -1.134 -3.671 -20.175 1.00 0.00 1229 PHE A C 17
ATOM 29800 O O . PHE A 1 72 ? -1.179 -2.701 -19.426 1.00 0.00 1229 PHE A O 17
ATOM 29817 N N . ASP A 1 73 ? -2.062 -3.948 -21.110 1.00 0.00 1230 ASP A N 17
ATOM 29818 C CA . ASP A 1 73 ? -3.213 -3.066 -21.404 1.00 0.00 1230 ASP A CA 17
ATOM 29819 C C . ASP A 1 73 ? -4.079 -2.820 -20.144 1.00 0.00 1230 ASP A C 17
ATOM 29820 O O . ASP A 1 73 ? -4.502 -1.684 -19.879 1.00 0.00 1230 ASP A O 17
ATOM 29829 N N . PHE A 1 74 ? -4.289 -3.896 -19.359 1.00 0.00 1231 PHE A N 17
ATOM 29830 C CA . PHE A 1 74 ? -5.115 -3.860 -18.141 1.00 0.00 1231 PHE A CA 17
ATOM 29831 C C . PHE A 1 74 ? -4.467 -2.974 -17.056 1.00 0.00 1231 PHE A C 17
ATOM 29832 O O . PHE A 1 74 ? -5.054 -1.981 -16.628 1.00 0.00 1231 PHE A O 17
ATOM 29849 N N . ILE A 1 75 ? -3.235 -3.332 -16.660 1.00 0.00 1232 ILE A N 17
ATOM 29850 C CA . ILE A 1 75 ? -2.532 -2.697 -15.523 1.00 0.00 1232 ILE A CA 17
ATOM 29851 C C . ILE A 1 75 ? -2.251 -1.215 -15.826 1.00 0.00 1232 ILE A C 17
ATOM 29852 O O . ILE A 1 75 ? -2.531 -0.354 -14.997 1.00 0.00 1232 ILE A O 17
ATOM 29868 N N . LEU A 1 76 ? -1.753 -0.943 -17.047 1.00 0.00 1233 LEU A N 17
ATOM 29869 C CA . LEU A 1 76 ? -1.479 0.431 -17.535 1.00 0.00 1233 LEU A CA 17
ATOM 29870 C C . LEU A 1 76 ? -2.741 1.311 -17.456 1.00 0.00 1233 LEU A C 17
ATOM 29871 O O . LEU A 1 76 ? -2.657 2.475 -17.056 1.00 0.00 1233 LEU A O 17
ATOM 29887 N N . ASP A 1 77 ? -3.908 0.737 -17.813 1.00 0.00 1234 ASP A N 17
ATOM 29888 C CA . ASP A 1 77 ? -5.196 1.456 -17.700 1.00 0.00 1234 ASP A CA 17
ATOM 29889 C C . ASP A 1 77 ? -5.487 1.816 -16.229 1.00 0.00 1234 ASP A C 17
ATOM 29890 O O . ASP A 1 77 ? -5.554 2.992 -15.884 1.00 0.00 1234 ASP A O 1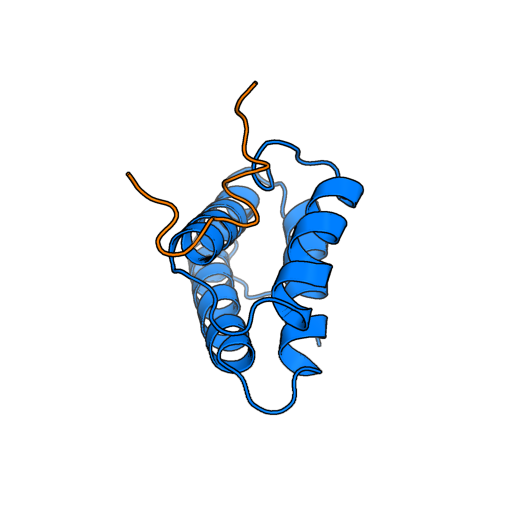7
ATOM 29899 N N . ASN A 1 78 ? -5.571 0.780 -15.375 1.00 0.00 1235 ASN A N 17
ATOM 29900 C CA . ASN A 1 78 ? -5.993 0.905 -13.959 1.00 0.00 1235 ASN A CA 17
ATOM 29901 C C . ASN A 1 78 ? -5.090 1.864 -13.160 1.00 0.00 1235 ASN A C 17
ATOM 29902 O O . ASN A 1 78 ? -5.590 2.639 -12.334 1.00 0.00 1235 ASN A O 17
ATOM 29913 N N . VAL A 1 79 ? -3.769 1.832 -13.430 1.00 0.00 1236 VAL A N 17
ATOM 29914 C CA . VAL A 1 79 ? -2.809 2.693 -12.722 1.00 0.00 1236 VAL A CA 17
ATOM 29915 C C . VAL A 1 79 ? -2.971 4.161 -13.159 1.00 0.00 1236 VAL A C 17
ATOM 29916 O O . VAL A 1 79 ? -2.942 5.042 -12.316 1.00 0.00 1236 VAL A O 17
ATOM 29929 N N . GLN A 1 80 ? -3.197 4.408 -14.473 1.00 0.00 1237 GLN A N 17
ATOM 29930 C CA . GLN A 1 80 ? -3.358 5.786 -15.013 1.00 0.00 1237 GLN A CA 17
ATOM 29931 C C . GLN A 1 80 ? -4.732 6.390 -14.639 1.00 0.00 1237 GLN A C 17
ATOM 29932 O O . GLN A 1 80 ? -4.855 7.608 -14.527 1.00 0.00 1237 GLN A O 17
ATOM 29946 N N . VAL A 1 81 ? -5.738 5.522 -14.424 1.00 0.00 1238 VAL A N 17
ATOM 29947 C CA . VAL A 1 81 ? -7.091 5.928 -13.968 1.00 0.00 1238 VAL A CA 17
ATOM 29948 C C . VAL A 1 81 ? -7.026 6.455 -12.518 1.00 0.00 1238 VAL A C 17
ATOM 29949 O O . VAL A 1 81 ? -7.556 7.527 -12.199 1.00 0.00 1238 VAL A O 17
ATOM 29962 N N . VAL A 1 82 ? -6.353 5.698 -11.654 1.00 0.00 1239 VAL A N 17
ATOM 29963 C CA . VAL A 1 82 ? -6.147 6.081 -10.246 1.00 0.00 1239 VAL A CA 17
ATOM 29964 C C . VAL A 1 82 ? -5.148 7.263 -10.148 1.00 0.00 1239 VAL A C 17
ATOM 29965 O O . VAL A 1 82 ? -5.246 8.087 -9.252 1.00 0.00 1239 VAL A O 17
ATOM 29978 N N . LEU A 1 83 ? -4.231 7.351 -11.122 1.00 0.00 1240 LEU A N 17
ATOM 29979 C CA . LEU A 1 83 ? -3.214 8.421 -11.212 1.00 0.00 1240 LEU A CA 17
ATOM 29980 C C . LEU A 1 83 ? -3.856 9.773 -11.603 1.00 0.00 1240 LEU A C 17
ATOM 29981 O O . LEU A 1 83 ? -3.437 10.817 -11.116 1.00 0.00 1240 LEU A O 17
ATOM 29997 N N . GLN A 1 84 ? -4.886 9.750 -12.481 1.00 0.00 1241 GLN A N 17
ATOM 29998 C CA . GLN A 1 84 ? -5.604 10.985 -12.893 1.00 0.00 1241 GLN A CA 17
ATOM 29999 C C . GLN A 1 84 ? -6.623 11.425 -11.814 1.00 0.00 1241 GLN A C 17
ATOM 30000 O O . GLN A 1 84 ? -6.982 12.606 -11.740 1.00 0.00 1241 GLN A O 17
ATOM 30014 N N . GLN A 1 85 ? -7.099 10.466 -10.993 1.00 0.00 1242 GLN A N 17
ATOM 30015 C CA . GLN A 1 85 ? -8.009 10.764 -9.859 1.00 0.00 1242 GLN A CA 17
ATOM 30016 C C . GLN A 1 85 ? -7.236 11.300 -8.633 1.00 0.00 1242 GLN A C 17
ATOM 30017 O O . GLN A 1 85 ? -7.636 12.290 -8.018 1.00 0.00 1242 GLN A O 17
ATOM 30031 N N . THR A 1 86 ? -6.119 10.644 -8.305 1.00 0.00 1243 THR A N 17
ATOM 30032 C CA . THR A 1 86 ? -5.346 10.911 -7.081 1.00 0.00 1243 THR A CA 17
ATOM 30033 C C . THR A 1 86 ? -4.328 12.017 -7.327 1.00 0.00 1243 THR A C 17
ATOM 30034 O O . THR A 1 86 ? -4.360 13.069 -6.680 1.00 0.00 1243 THR A O 17
ATOM 30045 N N . TYR A 1 87 ? -3.432 11.769 -8.286 1.00 0.00 1244 TYR A N 17
ATOM 30046 C CA . TYR A 1 87 ? -2.317 12.659 -8.583 1.00 0.00 1244 TYR A CA 17
ATOM 30047 C C . TYR A 1 87 ? -2.762 13.806 -9.509 1.00 0.00 1244 TYR A C 17
ATOM 30048 O O . TYR A 1 87 ? -2.130 14.867 -9.540 1.00 0.00 1244 TYR A O 17
ATOM 30066 N N . GLY A 1 88 ? -3.846 13.564 -10.275 1.00 0.00 1245 GLY A N 17
ATOM 30067 C CA . GLY A 1 88 ? -4.414 14.566 -11.176 1.00 0.00 1245 GLY A CA 17
ATOM 30068 C C . GLY A 1 88 ? -3.575 14.774 -12.429 1.00 0.00 1245 GLY A C 17
ATOM 30069 O O . GLY A 1 88 ? -3.789 15.737 -13.182 1.00 0.00 1245 GLY A O 17
ATOM 30073 N N . SER A 1 89 ? -2.615 13.858 -12.655 1.00 0.00 1246 SER A N 17
ATOM 30074 C CA . SER A 1 89 ? -1.666 13.937 -13.764 1.00 0.00 1246 SER A CA 17
ATOM 30075 C C . SER A 1 89 ? -1.253 12.517 -14.194 1.00 0.00 1246 SER A C 17
ATOM 30076 O O . SER A 1 89 ? -0.582 11.814 -13.436 1.00 0.00 1246 SER A O 17
ATOM 30084 N N . THR A 1 90 ? -1.681 12.100 -15.399 1.00 0.00 1247 THR A N 17
ATOM 30085 C CA . THR A 1 90 ? -1.246 10.831 -16.011 1.00 0.00 1247 THR A CA 17
ATOM 30086 C C . THR A 1 90 ? 0.180 10.972 -16.582 1.00 0.00 1247 THR A C 17
ATOM 30087 O O . THR A 1 90 ? 0.549 12.041 -17.086 1.00 0.00 1247 THR A O 17
ATOM 30098 N N . LEU A 1 91 ? 0.979 9.893 -16.490 1.00 0.00 1248 LEU A N 17
ATOM 30099 C CA . LEU A 1 91 ? 2.303 9.807 -17.143 1.00 0.00 1248 LEU A CA 17
ATOM 30100 C C . LEU A 1 91 ? 2.278 8.664 -18.161 1.00 0.00 1248 LEU A C 17
ATOM 30101 O O . LEU A 1 91 ? 1.637 7.634 -17.921 1.00 0.00 1248 LEU A O 17
ATOM 30117 N N . LYS A 1 92 ? 2.939 8.864 -19.303 1.00 0.00 1249 LYS A N 17
ATOM 30118 C CA . LYS A 1 92 ? 3.099 7.824 -20.327 1.00 0.00 1249 LYS A CA 17
ATOM 30119 C C . LYS A 1 92 ? 4.478 7.187 -20.197 1.00 0.00 1249 LYS A C 17
ATOM 30120 O O . LYS A 1 92 ? 5.455 7.845 -19.811 1.00 0.00 1249 LYS A O 17
ATOM 30139 N N . VAL A 1 93 ? 4.546 5.902 -20.541 1.00 0.00 1250 VAL A N 17
ATOM 30140 C CA . VAL A 1 93 ? 5.746 5.088 -20.388 1.00 0.00 1250 VAL A CA 17
ATOM 30141 C C . VAL A 1 93 ? 6.549 5.141 -21.698 1.00 0.00 1250 VAL A C 17
ATOM 30142 O O . VAL A 1 93 ? 6.527 4.216 -22.524 1.00 0.00 1250 VAL A O 17
ATOM 30155 N N . THR A 1 94 ? 7.188 6.302 -21.892 1.00 0.00 1251 THR A N 17
ATOM 30156 C CA . THR A 1 94 ? 7.981 6.628 -23.089 1.00 0.00 1251 THR A CA 17
ATOM 30157 C C . THR A 1 94 ? 9.106 7.615 -22.734 1.00 0.00 1251 THR A C 17
ATOM 30158 O O . THR A 1 94 ? 9.224 8.074 -21.593 1.00 0.00 1251 THR A O 17
ATOM 30169 N N . LYS B 2 1 ? 0.862 -26.813 -4.324 1.00 0.00 231 LYS B N 17
ATOM 30170 C CA . LYS B 2 1 ? -0.215 -27.800 -4.391 1.00 0.00 231 LYS B CA 17
ATOM 30171 C C . LYS B 2 1 ? -1.227 -27.447 -5.505 1.00 0.00 231 LYS B C 17
ATOM 30172 O O . LYS B 2 1 ? -2.306 -28.050 -5.592 1.00 0.00 231 LYS B O 17
ATOM 30191 N N . GLY B 2 2 ? -0.854 -26.476 -6.363 1.00 0.00 232 GLY B N 17
ATOM 30192 C CA . GLY B 2 2 ? -1.687 -26.029 -7.484 1.00 0.00 232 GLY B CA 17
ATOM 30193 C C . GLY B 2 2 ? -1.885 -24.520 -7.488 1.00 0.00 232 GLY B C 17
ATOM 30194 O O . GLY B 2 2 ? -1.321 -23.808 -6.639 1.00 0.00 232 GLY B O 17
ATOM 30198 N N . ASN B 2 3 ? -2.690 -24.028 -8.444 1.00 0.00 233 ASN B N 17
ATOM 30199 C CA . ASN B 2 3 ? -3.005 -22.589 -8.587 1.00 0.00 233 ASN B CA 17
ATOM 30200 C C . ASN B 2 3 ? -4.426 -22.280 -8.055 1.00 0.00 233 ASN B C 17
ATOM 30201 O O . ASN B 2 3 ? -5.066 -21.313 -8.489 1.00 0.00 233 ASN B O 17
ATOM 30212 N N . MET B 2 4 ? -4.879 -23.088 -7.065 1.00 0.00 234 MET B N 17
ATOM 30213 C CA . MET B 2 4 ? -6.219 -22.970 -6.437 1.00 0.00 234 MET B CA 17
ATOM 30214 C C . MET B 2 4 ? -6.300 -21.666 -5.608 1.00 0.00 234 MET B C 17
ATOM 30215 O O . MET B 2 4 ? -5.963 -21.655 -4.415 1.00 0.00 234 MET B O 17
ATOM 30229 N N . MET B 2 5 ? -6.739 -20.576 -6.291 1.00 0.00 235 MET B N 17
ATOM 30230 C CA . MET B 2 5 ? -6.610 -19.174 -5.832 1.00 0.00 235 MET B CA 17
ATOM 30231 C C . MET B 2 5 ? -5.206 -18.940 -5.247 1.00 0.00 235 MET B C 17
ATOM 30232 O O . MET B 2 5 ? -5.011 -18.794 -4.033 1.00 0.00 235 MET B O 17
ATOM 30246 N N . SER B 2 6 ? -4.225 -19.011 -6.146 1.00 0.00 236 SER B N 17
ATOM 30247 C CA . SER B 2 6 ? -2.807 -18.864 -5.822 1.00 0.00 236 SER B CA 17
ATOM 30248 C C . SER B 2 6 ? -2.170 -17.889 -6.820 1.00 0.00 236 SER B C 17
ATOM 30249 O O . SER B 2 6 ? -2.856 -17.328 -7.660 1.00 0.00 236 SER B O 17
ATOM 30257 N N . ASN B 2 7 ? -0.851 -17.735 -6.738 1.00 0.00 237 ASN B N 17
ATOM 30258 C CA . ASN B 2 7 ? -0.105 -16.669 -7.412 1.00 0.00 237 ASN B CA 17
ATOM 30259 C C . ASN B 2 7 ? 1.357 -16.833 -7.048 1.00 0.00 237 ASN B C 17
ATOM 30260 O O . ASN B 2 7 ? 1.694 -16.805 -5.877 1.00 0.00 237 ASN B O 17
ATOM 30271 N N . PHE B 2 8 ? 2.229 -17.037 -8.045 1.00 0.00 238 PHE B N 17
ATOM 30272 C CA . PHE B 2 8 ? 3.653 -17.361 -7.792 1.00 0.00 238 PHE B CA 17
ATOM 30273 C C . PHE B 2 8 ? 4.364 -16.174 -7.074 1.00 0.00 238 PHE B C 17
ATOM 30274 O O . PHE B 2 8 ? 5.399 -16.359 -6.438 1.00 0.00 238 PHE B O 17
ATOM 30291 N N . PHE B 2 9 ? 3.736 -14.969 -7.140 1.00 0.00 239 PHE B N 17
ATOM 30292 C CA . PHE B 2 9 ? 4.109 -13.806 -6.305 1.00 0.00 239 PHE B CA 17
ATOM 30293 C C . PHE B 2 9 ? 3.679 -14.001 -4.832 1.00 0.00 239 PHE B C 17
ATOM 30294 O O . PHE B 2 9 ? 4.503 -14.328 -3.990 1.00 0.00 239 PHE B O 17
ATOM 30311 N N . GLY B 2 10 ? 2.369 -13.782 -4.552 1.00 0.00 240 GLY B N 17
ATOM 30312 C CA . GLY B 2 10 ? 1.839 -13.729 -3.174 1.00 0.00 240 GLY B CA 17
ATOM 30313 C C . GLY B 2 10 ? 2.013 -15.019 -2.366 1.00 0.00 240 GLY B C 17
ATOM 30314 O O . GLY B 2 10 ? 2.117 -14.974 -1.136 1.00 0.00 240 GLY B O 17
ATOM 30318 N N . LYS B 2 11 ? 2.024 -16.170 -3.067 1.00 0.00 241 LYS B N 17
ATOM 30319 C CA . LYS B 2 11 ? 2.273 -17.495 -2.448 1.00 0.00 241 LYS B CA 17
ATOM 30320 C C . LYS B 2 11 ? 3.718 -17.567 -1.916 1.00 0.00 241 LYS B C 17
ATOM 30321 O O . LYS B 2 11 ? 3.986 -18.179 -0.878 1.00 0.00 241 LYS B O 17
ATOM 30340 N N . ALA B 2 12 ? 4.643 -16.926 -2.646 1.00 0.00 242 ALA B N 17
ATOM 30341 C CA . ALA B 2 12 ? 6.018 -16.702 -2.192 1.00 0.00 242 ALA B CA 17
ATOM 30342 C C . ALA B 2 12 ? 6.075 -15.343 -1.460 1.00 0.00 242 ALA B C 17
ATOM 30343 O O . ALA B 2 12 ? 6.519 -14.333 -2.021 1.00 0.00 242 ALA B O 17
ATOM 30350 N N . ALA B 2 13 ? 5.539 -15.328 -0.220 1.00 0.00 243 ALA B N 17
ATOM 30351 C CA . ALA B 2 13 ? 5.429 -14.111 0.613 1.00 0.00 243 ALA B CA 17
ATOM 30352 C C . ALA B 2 13 ? 6.825 -13.522 0.908 1.00 0.00 243 ALA B C 17
ATOM 30353 O O . ALA B 2 13 ? 7.624 -14.154 1.610 1.00 0.00 243 ALA B O 17
ATOM 30360 N N . MET B 2 14 ? 7.093 -12.321 0.324 1.00 0.00 244 MET B N 17
ATOM 30361 C CA . MET B 2 14 ? 8.413 -11.633 0.365 1.00 0.00 244 MET B CA 17
ATOM 30362 C C . MET B 2 14 ? 9.518 -12.534 -0.238 1.00 0.00 244 MET B C 17
ATOM 30363 O O . MET B 2 14 ? 10.670 -12.498 0.213 1.00 0.00 244 MET B O 17
ATOM 30377 N N . ASN B 2 15 ? 9.132 -13.311 -1.278 1.00 0.00 245 ASN B N 17
ATOM 30378 C CA . ASN B 2 15 ? 9.961 -14.373 -1.881 1.00 0.00 245 ASN B CA 17
ATOM 30379 C C . ASN B 2 15 ? 10.211 -15.499 -0.841 1.00 0.00 245 ASN B C 17
ATOM 30380 O O . ASN B 2 15 ? 10.948 -15.310 0.137 1.00 0.00 245 ASN B O 17
ATOM 30391 N N . LYS B 2 16 ? 9.585 -16.666 -1.066 1.00 0.00 246 LYS B N 17
ATOM 30392 C CA . LYS B 2 16 ? 9.573 -17.785 -0.112 1.00 0.00 246 LYS B CA 17
ATOM 30393 C C . LYS B 2 16 ? 9.469 -19.116 -0.899 1.00 0.00 246 LYS B C 17
ATOM 30394 O O . LYS B 2 16 ? 8.395 -19.391 -1.477 1.00 0.00 246 LYS B O 17
ATOM 30414 N N . ASN A 1 1 ? 2.689 -1.632 -0.216 1.00 0.00 1158 ASN A N 18
ATOM 30415 C CA . ASN A 1 1 ? 4.028 -2.238 -0.452 1.00 0.00 1158 ASN A CA 18
ATOM 30416 C C . ASN A 1 1 ? 4.112 -2.775 -1.886 1.00 0.00 1158 ASN A C 18
ATOM 30417 O O . ASN A 1 1 ? 3.338 -2.372 -2.762 1.00 0.00 1158 ASN A O 18
ATOM 30428 N N . LEU A 1 2 ? 5.121 -3.585 -2.142 1.00 0.00 1159 LEU A N 18
ATOM 30429 C CA . LEU A 1 2 ? 5.144 -4.504 -3.277 1.00 0.00 1159 LEU A CA 18
ATOM 30430 C C . LEU A 1 2 ? 4.909 -5.919 -2.696 1.00 0.00 1159 LEU A C 18
ATOM 30431 O O . LEU A 1 2 ? 4.126 -6.048 -1.738 1.00 0.00 1159 LEU A O 18
ATOM 30447 N N . ALA A 1 3 ? 5.522 -6.976 -3.257 1.00 0.00 1160 ALA A N 18
ATOM 30448 C CA . ALA A 1 3 ? 5.248 -8.358 -2.809 1.00 0.00 1160 ALA A CA 18
ATOM 30449 C C . ALA A 1 3 ? 5.957 -8.658 -1.477 1.00 0.00 1160 ALA A C 18
ATOM 30450 O O . ALA A 1 3 ? 7.059 -9.213 -1.447 1.00 0.00 1160 ALA A O 18
ATOM 30457 N N . GLY A 1 4 ? 5.327 -8.201 -0.378 1.00 0.00 1161 GLY A N 18
ATOM 30458 C CA . GLY A 1 4 ? 5.790 -8.490 0.979 1.00 0.00 1161 GLY A CA 18
ATOM 30459 C C . GLY A 1 4 ? 6.983 -7.643 1.407 1.00 0.00 1161 GLY A C 18
ATOM 30460 O O . GLY A 1 4 ? 7.606 -7.945 2.429 1.00 0.00 1161 GLY A O 18
ATOM 30464 N N . ALA A 1 5 ? 7.271 -6.562 0.650 1.00 0.00 1162 ALA A N 18
ATOM 30465 C CA . ALA A 1 5 ? 8.462 -5.719 0.862 1.00 0.00 1162 ALA A CA 18
ATOM 30466 C C . ALA A 1 5 ? 8.439 -4.506 -0.069 1.00 0.00 1162 ALA A C 18
ATOM 30467 O O . ALA A 1 5 ? 7.551 -4.373 -0.904 1.00 0.00 1162 ALA A O 18
ATOM 30474 N N . VAL A 1 6 ? 9.430 -3.621 0.094 1.00 0.00 1163 VAL A N 18
ATOM 30475 C CA . VAL A 1 6 ? 9.555 -2.373 -0.679 1.00 0.00 1163 VAL A CA 18
ATOM 30476 C C . VAL A 1 6 ? 10.956 -2.261 -1.310 1.00 0.00 1163 VAL A C 18
ATOM 30477 O O . VAL A 1 6 ? 11.472 -1.156 -1.513 1.00 0.00 1163 VAL A O 18
ATOM 30490 N N . GLU A 1 7 ? 11.552 -3.403 -1.672 1.00 0.00 1164 GLU A N 18
ATOM 30491 C CA . GLU A 1 7 ? 12.938 -3.439 -2.164 1.00 0.00 1164 GLU A CA 18
ATOM 30492 C C . GLU A 1 7 ? 12.918 -3.747 -3.669 1.00 0.00 1164 GLU A C 18
ATOM 30493 O O . GLU A 1 7 ? 12.499 -4.824 -4.063 1.00 0.00 1164 GLU A O 18
ATOM 30505 N N . PHE A 1 8 ? 13.409 -2.813 -4.501 1.00 0.00 1165 PHE A N 18
ATOM 30506 C CA . PHE A 1 8 ? 13.211 -2.855 -5.968 1.00 0.00 1165 PHE A CA 18
ATOM 30507 C C . PHE A 1 8 ? 13.768 -4.151 -6.634 1.00 0.00 1165 PHE A C 18
ATOM 30508 O O . PHE A 1 8 ? 13.315 -4.523 -7.720 1.00 0.00 1165 PHE A O 18
ATOM 30525 N N . ASN A 1 9 ? 14.719 -4.845 -5.990 1.00 0.00 1166 ASN A N 18
ATOM 30526 C CA . ASN A 1 9 ? 15.274 -6.105 -6.523 1.00 0.00 1166 ASN A CA 18
ATOM 30527 C C . ASN A 1 9 ? 14.260 -7.241 -6.329 1.00 0.00 1166 ASN A C 18
ATOM 30528 O O . ASN A 1 9 ? 14.109 -8.076 -7.221 1.00 0.00 1166 ASN A O 18
ATOM 30539 N N . ASP A 1 10 ? 13.542 -7.244 -5.170 1.00 0.00 1167 ASP A N 18
ATOM 30540 C CA . ASP A 1 10 ? 12.500 -8.270 -4.883 1.00 0.00 1167 ASP A CA 18
ATOM 30541 C C . ASP A 1 10 ? 11.364 -8.118 -5.905 1.00 0.00 1167 ASP A C 18
ATOM 30542 O O . ASP A 1 10 ? 10.909 -9.094 -6.518 1.00 0.00 1167 ASP A O 18
ATOM 30551 N N . VAL A 1 11 ? 10.998 -6.846 -6.104 1.00 0.00 1168 VAL A N 18
ATOM 30552 C CA . VAL A 1 11 ? 10.005 -6.382 -7.074 1.00 0.00 1168 VAL A CA 18
ATOM 30553 C C . VAL A 1 11 ? 10.275 -6.957 -8.477 1.00 0.00 1168 VAL A C 18
ATOM 30554 O O . VAL A 1 11 ? 9.403 -7.579 -9.096 1.00 0.00 1168 VAL A O 18
ATOM 30567 N N . LYS A 1 12 ? 11.526 -6.785 -8.922 1.00 0.00 1169 LYS A N 18
ATOM 30568 C CA . LYS A 1 12 ? 11.957 -7.186 -10.273 1.00 0.00 1169 LYS A CA 18
ATOM 30569 C C . LYS A 1 12 ? 12.116 -8.715 -10.382 1.00 0.00 1169 LYS A C 18
ATOM 30570 O O . LYS A 1 12 ? 11.955 -9.268 -11.475 1.00 0.00 1169 LYS A O 18
ATOM 30589 N N . THR A 1 13 ? 12.441 -9.378 -9.250 1.00 0.00 1170 THR A N 18
ATOM 30590 C CA . THR A 1 13 ? 12.592 -10.849 -9.178 1.00 0.00 1170 THR A CA 18
ATOM 30591 C C . THR A 1 13 ? 11.297 -11.533 -9.621 1.00 0.00 1170 THR A C 18
ATOM 30592 O O . THR A 1 13 ? 11.327 -12.458 -10.442 1.00 0.00 1170 THR A O 18
ATOM 30603 N N . LEU A 1 14 ? 10.156 -11.036 -9.091 1.00 0.00 1171 LEU A N 18
ATOM 30604 C CA . LEU A 1 14 ? 8.836 -11.569 -9.452 1.00 0.00 1171 LEU A CA 18
ATOM 30605 C C . LEU A 1 14 ? 8.522 -11.237 -10.910 1.00 0.00 1171 LEU A C 18
ATOM 30606 O O . LEU A 1 14 ? 8.331 -12.131 -11.694 1.00 0.00 1171 LEU A O 18
ATOM 30622 N N . LEU A 1 15 ? 8.498 -9.917 -11.232 1.00 0.00 1172 LEU A N 18
ATOM 30623 C CA . LEU A 1 15 ? 8.101 -9.378 -12.570 1.00 0.00 1172 LEU A CA 18
ATOM 30624 C C . LEU A 1 15 ? 8.805 -10.116 -13.736 1.00 0.00 1172 LEU A C 18
ATOM 30625 O O . LEU A 1 15 ? 8.195 -10.373 -14.779 1.00 0.00 1172 LEU A O 18
ATOM 30641 N N . ARG A 1 16 ? 10.084 -10.479 -13.528 1.00 0.00 1173 ARG A N 18
ATOM 30642 C CA . ARG A 1 16 ? 10.886 -11.184 -14.541 1.00 0.00 1173 ARG A CA 18
ATOM 30643 C C . ARG A 1 16 ? 10.399 -12.633 -14.652 1.00 0.00 1173 ARG A C 18
ATOM 30644 O O . ARG A 1 16 ? 10.002 -13.099 -15.730 1.00 0.00 1173 ARG A O 18
ATOM 30665 N N . GLU A 1 17 ? 10.377 -13.297 -13.491 1.00 0.00 1174 GLU A N 18
ATOM 30666 C CA . GLU A 1 17 ? 9.920 -14.690 -13.321 1.00 0.00 1174 GLU A CA 18
ATOM 30667 C C . GLU A 1 17 ? 8.452 -14.856 -13.782 1.00 0.00 1174 GLU A C 18
ATOM 30668 O O . GLU A 1 17 ? 8.021 -15.920 -14.177 1.00 0.00 1174 GLU A O 18
ATOM 30680 N N . TRP A 1 18 ? 7.713 -13.761 -13.709 1.00 0.00 1175 TRP A N 18
ATOM 30681 C CA . TRP A 1 18 ? 6.285 -13.697 -13.995 1.00 0.00 1175 TRP A CA 18
ATOM 30682 C C . TRP A 1 18 ? 6.069 -13.840 -15.503 1.00 0.00 1175 TRP A C 18
ATOM 30683 O O . TRP A 1 18 ? 5.509 -14.824 -15.988 1.00 0.00 1175 TRP A O 18
ATOM 30704 N N . ILE A 1 19 ? 6.655 -12.903 -16.224 1.00 0.00 1176 ILE A N 18
ATOM 30705 C CA . ILE A 1 19 ? 6.461 -12.745 -17.663 1.00 0.00 1176 ILE A CA 18
ATOM 30706 C C . ILE A 1 19 ? 7.265 -13.809 -18.470 1.00 0.00 1176 ILE A C 18
ATOM 30707 O O . ILE A 1 19 ? 7.021 -14.005 -19.664 1.00 0.00 1176 ILE A O 18
ATOM 30723 N N . THR A 1 20 ? 8.195 -14.540 -17.801 1.00 0.00 1177 THR A N 18
ATOM 30724 C CA . THR A 1 20 ? 8.981 -15.619 -18.451 1.00 0.00 1177 THR A CA 18
ATOM 30725 C C . THR A 1 20 ? 8.540 -17.042 -17.992 1.00 0.00 1177 THR A C 18
ATOM 30726 O O . THR A 1 20 ? 8.308 -17.916 -18.834 1.00 0.00 1177 THR A O 18
ATOM 30737 N N . THR A 1 21 ? 8.415 -17.268 -16.662 1.00 0.00 1178 THR A N 18
ATOM 30738 C CA . THR A 1 21 ? 8.192 -18.632 -16.093 1.00 0.00 1178 THR A CA 18
ATOM 30739 C C . THR A 1 21 ? 6.698 -19.010 -16.056 1.00 0.00 1178 THR A C 18
ATOM 30740 O O . THR A 1 21 ? 6.357 -20.195 -16.231 1.00 0.00 1178 THR A O 18
ATOM 30751 N N . ILE A 1 22 ? 5.802 -18.019 -15.835 1.00 0.00 1179 ILE A N 18
ATOM 30752 C CA . ILE A 1 22 ? 4.362 -18.299 -15.693 1.00 0.00 1179 ILE A CA 18
ATOM 30753 C C . ILE A 1 22 ? 3.763 -18.584 -17.081 1.00 0.00 1179 ILE A C 18
ATOM 30754 O O . ILE A 1 22 ? 3.775 -17.711 -17.958 1.00 0.00 1179 ILE A O 18
ATOM 30770 N N . SER A 1 23 ? 3.298 -19.823 -17.280 1.00 0.00 1180 SER A N 18
ATOM 30771 C CA . SER A 1 23 ? 2.684 -20.252 -18.539 1.00 0.00 1180 SER A CA 18
ATOM 30772 C C . SER A 1 23 ? 1.201 -19.828 -18.564 1.00 0.00 1180 SER A C 18
ATOM 30773 O O . SER A 1 23 ? 0.693 -19.349 -19.584 1.00 0.00 1180 SER A O 18
ATOM 30781 N N . ASP A 1 24 ? 0.533 -19.990 -17.406 1.00 0.00 1181 ASP A N 18
ATOM 30782 C CA . ASP A 1 24 ? -0.875 -19.615 -17.205 1.00 0.00 1181 ASP A CA 18
ATOM 30783 C C . ASP A 1 24 ? -0.952 -18.503 -16.135 1.00 0.00 1181 ASP A C 18
ATOM 30784 O O . ASP A 1 24 ? -0.866 -18.808 -14.937 1.00 0.00 1181 ASP A O 18
ATOM 30793 N N . PRO A 1 25 ? -1.047 -17.190 -16.545 1.00 0.00 1182 PRO A N 18
ATOM 30794 C CA . PRO A 1 25 ? -1.137 -16.054 -15.589 1.00 0.00 1182 PRO A CA 18
ATOM 30795 C C . PRO A 1 25 ? -2.409 -16.117 -14.720 1.00 0.00 1182 PRO A C 18
ATOM 30796 O O . PRO A 1 25 ? -3.532 -15.926 -15.213 1.00 0.00 1182 PRO A O 18
ATOM 30807 N N . MET A 1 26 ? -2.213 -16.445 -13.438 1.00 0.00 1183 MET A N 18
ATOM 30808 C CA . MET A 1 26 ? -3.271 -16.377 -12.422 1.00 0.00 1183 MET A CA 18
ATOM 30809 C C . MET A 1 26 ? -3.719 -14.913 -12.231 1.00 0.00 1183 MET A C 18
ATOM 30810 O O . MET A 1 26 ? -2.925 -13.990 -12.416 1.00 0.00 1183 MET A O 18
ATOM 30824 N N . GLU A 1 27 ? -4.986 -14.711 -11.859 1.00 0.00 1184 GLU A N 18
ATOM 30825 C CA . GLU A 1 27 ? -5.526 -13.362 -11.586 1.00 0.00 1184 GLU A CA 18
ATOM 30826 C C . GLU A 1 27 ? -4.845 -12.728 -10.352 1.00 0.00 1184 GLU A C 18
ATOM 30827 O O . GLU A 1 27 ? -4.786 -11.511 -10.242 1.00 0.00 1184 GLU A O 18
ATOM 30839 N N . GLU A 1 28 ? -4.297 -13.578 -9.465 1.00 0.00 1185 GLU A N 18
ATOM 30840 C CA . GLU A 1 28 ? -3.745 -13.167 -8.159 1.00 0.00 1185 GLU A CA 18
ATOM 30841 C C . GLU A 1 28 ? -2.639 -12.098 -8.274 1.00 0.00 1185 GLU A C 18
ATOM 30842 O O . GLU A 1 28 ? -2.729 -11.040 -7.641 1.00 0.00 1185 GLU A O 18
ATOM 30854 N N . ASP A 1 29 ? -1.590 -12.390 -9.064 1.00 0.00 1186 ASP A N 18
ATOM 30855 C CA . ASP A 1 29 ? -0.461 -11.447 -9.266 1.00 0.00 1186 ASP A CA 18
ATOM 30856 C C . ASP A 1 29 ? -0.867 -10.251 -10.156 1.00 0.00 1186 ASP A C 18
ATOM 30857 O O . ASP A 1 29 ? -0.298 -9.182 -10.018 1.00 0.00 1186 ASP A O 18
ATOM 30866 N N . ILE A 1 30 ? -1.882 -10.430 -11.024 1.00 0.00 1187 ILE A N 18
ATOM 30867 C CA . ILE A 1 30 ? -2.399 -9.337 -11.897 1.00 0.00 1187 ILE A CA 18
ATOM 30868 C C . ILE A 1 30 ? -3.119 -8.306 -11.000 1.00 0.00 1187 ILE A C 18
ATOM 30869 O O . ILE A 1 30 ? -2.969 -7.088 -11.138 1.00 0.00 1187 ILE A O 18
ATOM 30885 N N . LEU A 1 31 ? -3.848 -8.863 -10.037 1.00 0.00 1188 LEU A N 18
ATOM 30886 C CA . LEU A 1 31 ? -4.660 -8.131 -9.074 1.00 0.00 1188 LEU A CA 18
ATOM 30887 C C . LEU A 1 31 ? -3.759 -7.298 -8.153 1.00 0.00 1188 LEU A C 18
ATOM 30888 O O . LEU A 1 31 ? -3.942 -6.077 -8.033 1.00 0.00 1188 LEU A O 18
ATOM 30904 N N . GLN A 1 32 ? -2.769 -7.969 -7.527 1.00 0.00 1189 GLN A N 18
ATOM 30905 C CA . GLN A 1 32 ? -1.931 -7.340 -6.503 1.00 0.00 1189 GLN A CA 18
ATOM 30906 C C . GLN A 1 32 ? -0.978 -6.312 -7.116 1.00 0.00 1189 GLN A C 18
ATOM 30907 O O . GLN A 1 32 ? -0.738 -5.294 -6.490 1.00 0.00 1189 GLN A O 18
ATOM 30921 N N . VAL A 1 33 ? -0.468 -6.547 -8.352 1.00 0.00 1190 VAL A N 18
ATOM 30922 C CA . VAL A 1 33 ? 0.373 -5.525 -9.039 1.00 0.00 1190 VAL A CA 18
ATOM 30923 C C . VAL A 1 33 ? -0.423 -4.220 -9.277 1.00 0.00 1190 VAL A C 18
ATOM 30924 O O . VAL A 1 33 ? 0.102 -3.136 -9.018 1.00 0.00 1190 VAL A O 18
ATOM 30937 N N . VAL A 1 34 ? -1.703 -4.329 -9.729 1.00 0.00 1191 VAL A N 18
ATOM 30938 C CA . VAL A 1 34 ? -2.583 -3.140 -9.899 1.00 0.00 1191 VAL A CA 18
ATOM 30939 C C . VAL A 1 34 ? -2.861 -2.477 -8.524 1.00 0.00 1191 VAL A C 18
ATOM 30940 O O . VAL A 1 34 ? -2.865 -1.248 -8.406 1.00 0.00 1191 VAL A O 18
ATOM 30953 N N . LYS A 1 35 ? -3.029 -3.321 -7.489 1.00 0.00 1192 LYS A N 18
ATOM 30954 C CA . LYS A 1 35 ? -3.372 -2.881 -6.114 1.00 0.00 1192 LYS A CA 18
ATOM 30955 C C . LYS A 1 35 ? -2.234 -2.037 -5.509 1.00 0.00 1192 LYS A C 18
ATOM 30956 O O . LYS A 1 35 ? -2.490 -0.993 -4.903 1.00 0.00 1192 LYS A O 18
ATOM 30975 N N . TYR A 1 36 ? -0.986 -2.502 -5.708 1.00 0.00 1193 TYR A N 18
ATOM 30976 C CA . TYR A 1 36 ? 0.223 -1.802 -5.239 1.00 0.00 1193 TYR A CA 18
ATOM 30977 C C . TYR A 1 36 ? 0.328 -0.452 -5.940 1.00 0.00 1193 TYR A C 18
ATOM 30978 O O . TYR A 1 36 ? 0.486 0.570 -5.304 1.00 0.00 1193 TYR A O 18
ATOM 30996 N N . CYS A 1 37 ? 0.213 -0.508 -7.270 1.00 0.00 1194 CYS A N 18
ATOM 30997 C CA . CYS A 1 37 ? 0.370 0.639 -8.166 1.00 0.00 1194 CYS A CA 18
ATOM 30998 C C . CYS A 1 37 ? -0.521 1.838 -7.757 1.00 0.00 1194 CYS A C 18
ATOM 30999 O O . CYS A 1 37 ? -0.019 2.944 -7.505 1.00 0.00 1194 CYS A O 18
ATOM 31007 N N . THR A 1 38 ? -1.831 1.576 -7.654 1.00 0.00 1195 THR A N 18
ATOM 31008 C CA . THR A 1 38 ? -2.847 2.585 -7.291 1.00 0.00 1195 THR A CA 18
ATOM 31009 C C . THR A 1 38 ? -2.598 3.138 -5.856 1.00 0.00 1195 THR A C 18
ATOM 31010 O O . THR A 1 38 ? -2.691 4.363 -5.600 1.00 0.00 1195 THR A O 18
ATOM 31021 N N . ASP A 1 39 ? -2.233 2.215 -4.942 1.00 0.00 1196 ASP A N 18
ATOM 31022 C CA . ASP A 1 39 ? -1.902 2.537 -3.541 1.00 0.00 1196 ASP A CA 18
ATOM 31023 C C . ASP A 1 39 ? -0.715 3.516 -3.459 1.00 0.00 1196 ASP A C 18
ATOM 31024 O O . ASP A 1 39 ? -0.786 4.506 -2.745 1.00 0.00 1196 ASP A O 18
ATOM 31033 N N . LEU A 1 40 ? 0.361 3.222 -4.218 1.00 0.00 1197 LEU A N 18
ATOM 31034 C CA . LEU A 1 40 ? 1.616 4.008 -4.201 1.00 0.00 1197 LEU A CA 18
ATOM 31035 C C . LEU A 1 40 ? 1.405 5.421 -4.762 1.00 0.00 1197 LEU A C 18
ATOM 31036 O O . LEU A 1 40 ? 2.129 6.349 -4.392 1.00 0.00 1197 LEU A O 18
ATOM 31052 N N . ILE A 1 41 ? 0.413 5.578 -5.652 1.00 0.00 1198 ILE A N 18
ATOM 31053 C CA . ILE A 1 41 ? -0.018 6.906 -6.131 1.00 0.00 1198 ILE A CA 18
ATOM 31054 C C . ILE A 1 41 ? -0.574 7.736 -4.958 1.00 0.00 1198 ILE A C 18
ATOM 31055 O O . ILE A 1 41 ? -0.224 8.912 -4.796 1.00 0.00 1198 ILE A O 18
ATOM 31071 N N . GLU A 1 42 ? -1.409 7.085 -4.126 1.00 0.00 1199 GLU A N 18
ATOM 31072 C CA . GLU A 1 42 ? -2.026 7.730 -2.947 1.00 0.00 1199 GLU A CA 18
ATOM 31073 C C . GLU A 1 42 ? -1.009 7.911 -1.803 1.00 0.00 1199 GLU A C 18
ATOM 31074 O O . GLU A 1 42 ? -1.152 8.817 -0.973 1.00 0.00 1199 GLU A O 18
ATOM 31086 N N . GLU A 1 43 ? 0.023 7.047 -1.774 1.00 0.00 1200 GLU A N 18
ATOM 31087 C CA . GLU A 1 43 ? 1.112 7.121 -0.778 1.00 0.00 1200 GLU A CA 18
ATOM 31088 C C . GLU A 1 43 ? 2.199 8.128 -1.196 1.00 0.00 1200 GLU A C 18
ATOM 31089 O O . GLU A 1 43 ? 3.094 8.436 -0.397 1.00 0.00 1200 GLU A O 18
ATOM 31101 N N . LYS A 1 44 ? 2.110 8.618 -2.459 1.00 0.00 1201 LYS A N 18
ATOM 31102 C CA . LYS A 1 44 ? 3.138 9.475 -3.101 1.00 0.00 1201 LYS A CA 18
ATOM 31103 C C . LYS A 1 44 ? 4.486 8.711 -3.243 1.00 0.00 1201 LYS A C 18
ATOM 31104 O O . LYS A 1 44 ? 5.537 9.312 -3.493 1.00 0.00 1201 LYS A O 18
ATOM 31123 N N . ASP A 1 45 ? 4.410 7.361 -3.145 1.00 0.00 1202 ASP A N 18
ATOM 31124 C CA . ASP A 1 45 ? 5.546 6.436 -3.359 1.00 0.00 1202 ASP A CA 18
ATOM 31125 C C . ASP A 1 45 ? 5.497 5.926 -4.823 1.00 0.00 1202 ASP A C 18
ATOM 31126 O O . ASP A 1 45 ? 5.982 4.837 -5.163 1.00 0.00 1202 ASP A O 18
ATOM 31135 N N . LEU A 1 46 ? 4.942 6.787 -5.699 1.00 0.00 1203 LEU A N 18
ATOM 31136 C CA . LEU A 1 46 ? 4.714 6.503 -7.121 1.00 0.00 1203 LEU A CA 18
ATOM 31137 C C . LEU A 1 46 ? 6.016 6.593 -7.944 1.00 0.00 1203 LEU A C 18
ATOM 31138 O O . LEU A 1 46 ? 5.996 6.436 -9.170 1.00 0.00 1203 LEU A O 18
ATOM 31154 N N . GLU A 1 47 ? 7.145 6.816 -7.251 1.00 0.00 1204 GLU A N 18
ATOM 31155 C CA . GLU A 1 47 ? 8.475 6.756 -7.853 1.00 0.00 1204 GLU A CA 18
ATOM 31156 C C . GLU A 1 47 ? 8.839 5.282 -8.094 1.00 0.00 1204 GLU A C 18
ATOM 31157 O O . GLU A 1 47 ? 9.338 4.931 -9.164 1.00 0.00 1204 GLU A O 18
ATOM 31169 N N . LYS A 1 48 ? 8.553 4.415 -7.090 1.00 0.00 1205 LYS A N 18
ATOM 31170 C CA . LYS A 1 48 ? 8.710 2.956 -7.233 1.00 0.00 1205 LYS A CA 18
ATOM 31171 C C . LYS A 1 48 ? 7.777 2.438 -8.326 1.00 0.00 1205 LYS A C 18
ATOM 31172 O O . LYS A 1 48 ? 8.186 1.624 -9.135 1.00 0.00 1205 LYS A O 18
ATOM 31191 N N . LEU A 1 49 ? 6.528 2.950 -8.322 1.00 0.00 1206 LEU A N 18
ATOM 31192 C CA . LEU A 1 49 ? 5.496 2.620 -9.328 1.00 0.00 1206 LEU A CA 18
ATOM 31193 C C . LEU A 1 49 ? 6.047 2.771 -10.756 1.00 0.00 1206 LEU A C 18
ATOM 31194 O O . LEU A 1 49 ? 5.917 1.854 -11.567 1.00 0.00 1206 LEU A O 18
ATOM 31210 N N . ASP A 1 50 ? 6.655 3.940 -11.032 1.00 0.00 1207 ASP A N 18
ATOM 31211 C CA . ASP A 1 50 ? 7.255 4.253 -12.342 1.00 0.00 1207 ASP A CA 18
ATOM 31212 C C . ASP A 1 50 ? 8.245 3.146 -12.752 1.00 0.00 1207 ASP A C 18
ATOM 31213 O O . ASP A 1 50 ? 8.153 2.592 -13.843 1.00 0.00 1207 ASP A O 18
ATOM 31222 N N . LEU A 1 51 ? 9.122 2.792 -11.810 1.00 0.00 1208 LEU A N 18
ATOM 31223 C CA . LEU A 1 51 ? 10.163 1.764 -11.996 1.00 0.00 1208 LEU A CA 18
ATOM 31224 C C . LEU A 1 51 ? 9.553 0.338 -12.233 1.00 0.00 1208 LEU A C 18
ATOM 31225 O O . LEU A 1 51 ? 10.007 -0.402 -13.125 1.00 0.00 1208 LEU A O 18
ATOM 31241 N N . VAL A 1 52 ? 8.514 -0.019 -11.437 1.00 0.00 1209 VAL A N 18
ATOM 31242 C CA . VAL A 1 52 ? 7.775 -1.308 -11.546 1.00 0.00 1209 VAL A CA 18
ATOM 31243 C C . VAL A 1 52 ? 7.156 -1.446 -12.957 1.00 0.00 1209 VAL A C 18
ATOM 31244 O O . VAL A 1 52 ? 7.324 -2.466 -13.627 1.00 0.00 1209 VAL A O 18
ATOM 31257 N N . ILE A 1 53 ? 6.469 -0.370 -13.385 1.00 0.00 1210 ILE A N 18
ATOM 31258 C CA . ILE A 1 53 ? 5.739 -0.308 -14.663 1.00 0.00 1210 ILE A CA 18
ATOM 31259 C C . ILE A 1 53 ? 6.701 -0.346 -15.852 1.00 0.00 1210 ILE A C 18
ATOM 31260 O O . ILE A 1 53 ? 6.384 -0.945 -16.851 1.00 0.00 1210 ILE A O 18
ATOM 31276 N N . LYS A 1 54 ? 7.887 0.266 -15.733 1.00 0.00 1211 LYS A N 18
ATOM 31277 C CA . LYS A 1 54 ? 8.856 0.323 -16.849 1.00 0.00 1211 LYS A CA 18
ATOM 31278 C C . LYS A 1 54 ? 9.521 -1.047 -17.065 1.00 0.00 1211 LYS A C 18
ATOM 31279 O O . LYS A 1 54 ? 9.900 -1.386 -18.189 1.00 0.00 1211 LYS A O 18
ATOM 31298 N N . TYR A 1 55 ? 9.621 -1.831 -15.981 1.00 0.00 1212 TYR A N 18
ATOM 31299 C CA . TYR A 1 55 ? 10.192 -3.191 -16.019 1.00 0.00 1212 TYR A CA 18
ATOM 31300 C C . TYR A 1 55 ? 9.144 -4.182 -16.580 1.00 0.00 1212 TYR A C 18
ATOM 31301 O O . TYR A 1 55 ? 9.449 -5.007 -17.450 1.00 0.00 1212 TYR A O 18
ATOM 31319 N N . MET A 1 56 ? 7.907 -4.043 -16.075 1.00 0.00 1213 MET A N 18
ATOM 31320 C CA . MET A 1 56 ? 6.728 -4.829 -16.511 1.00 0.00 1213 MET A CA 18
ATOM 31321 C C . MET A 1 56 ? 6.435 -4.588 -18.010 1.00 0.00 1213 MET A C 18
ATOM 31322 O O . MET A 1 56 ? 6.321 -5.531 -18.795 1.00 0.00 1213 MET A O 18
ATOM 31336 N N . LYS A 1 57 ? 6.355 -3.294 -18.377 1.00 0.00 1214 LYS A N 18
ATOM 31337 C CA . LYS A 1 57 ? 6.094 -2.819 -19.754 1.00 0.00 1214 LYS A CA 18
ATOM 31338 C C . LYS A 1 57 ? 7.180 -3.307 -20.705 1.00 0.00 1214 LYS A C 18
ATOM 31339 O O . LYS A 1 57 ? 6.877 -3.687 -21.833 1.00 0.00 1214 LYS A O 18
ATOM 31358 N N . ARG A 1 58 ? 8.452 -3.255 -20.244 1.00 0.00 1215 ARG A N 18
ATOM 31359 C CA . ARG A 1 58 ? 9.600 -3.722 -21.046 1.00 0.00 1215 ARG A CA 18
ATOM 31360 C C . ARG A 1 58 ? 9.374 -5.163 -21.492 1.00 0.00 1215 ARG A C 18
ATOM 31361 O O . ARG A 1 58 ? 9.359 -5.436 -22.674 1.00 0.00 1215 ARG A O 18
ATOM 31382 N N . LEU A 1 59 ? 9.098 -6.031 -20.528 1.00 0.00 1216 LEU A N 18
ATOM 31383 C CA . LEU A 1 59 ? 8.992 -7.480 -20.742 1.00 0.00 1216 LEU A CA 18
ATOM 31384 C C . LEU A 1 59 ? 7.704 -7.873 -21.498 1.00 0.00 1216 LEU A C 18
ATOM 31385 O O . LEU A 1 59 ? 7.713 -8.840 -22.261 1.00 0.00 1216 LEU A O 18
ATOM 31401 N N . MET A 1 60 ? 6.605 -7.121 -21.277 1.00 0.00 1217 MET A N 18
ATOM 31402 C CA . MET A 1 60 ? 5.310 -7.366 -21.966 1.00 0.00 1217 MET A CA 18
ATOM 31403 C C . MET A 1 60 ? 5.372 -6.913 -23.430 1.00 0.00 1217 MET A C 18
ATOM 31404 O O . MET A 1 60 ? 4.903 -7.616 -24.312 1.00 0.00 1217 MET A O 18
ATOM 31418 N N . GLN A 1 61 ? 5.951 -5.737 -23.677 1.00 0.00 1218 GLN A N 18
ATOM 31419 C CA . GLN A 1 61 ? 6.072 -5.182 -25.044 1.00 0.00 1218 GLN A CA 18
ATOM 31420 C C . GLN A 1 61 ? 7.117 -5.992 -25.847 1.00 0.00 1218 GLN A C 18
ATOM 31421 O O . GLN A 1 61 ? 6.999 -6.161 -27.066 1.00 0.00 1218 GLN A O 18
ATOM 31435 N N . GLN A 1 62 ? 8.127 -6.483 -25.110 1.00 0.00 1219 GLN A N 18
ATOM 31436 C CA . GLN A 1 62 ? 9.174 -7.407 -25.601 1.00 0.00 1219 GLN A CA 18
ATOM 31437 C C . GLN A 1 62 ? 8.574 -8.793 -25.913 1.00 0.00 1219 GLN A C 18
ATOM 31438 O O . GLN A 1 62 ? 9.053 -9.502 -26.807 1.00 0.00 1219 GLN A O 18
ATOM 31452 N N . SER A 1 63 ? 7.533 -9.167 -25.152 1.00 0.00 1220 SER A N 18
ATOM 31453 C CA . SER A 1 63 ? 6.687 -10.332 -25.452 1.00 0.00 1220 SER A CA 18
ATOM 31454 C C . SER A 1 63 ? 5.821 -10.001 -26.684 1.00 0.00 1220 SER A C 18
ATOM 31455 O O . SER A 1 63 ? 5.367 -8.859 -26.826 1.00 0.00 1220 SER A O 18
ATOM 31463 N N . VAL A 1 64 ? 5.604 -10.993 -27.564 1.00 0.00 1221 VAL A N 18
ATOM 31464 C CA . VAL A 1 64 ? 4.940 -10.780 -28.871 1.00 0.00 1221 VAL A CA 18
ATOM 31465 C C . VAL A 1 64 ? 3.499 -10.251 -28.685 1.00 0.00 1221 VAL A C 18
ATOM 31466 O O . VAL A 1 64 ? 3.176 -9.142 -29.138 1.00 0.00 1221 VAL A O 18
ATOM 31479 N N . GLU A 1 65 ? 2.651 -11.039 -27.992 1.00 0.00 1222 GLU A N 18
ATOM 31480 C CA . GLU A 1 65 ? 1.266 -10.653 -27.663 1.00 0.00 1222 GLU A CA 18
ATOM 31481 C C . GLU A 1 65 ? 0.767 -11.448 -26.421 1.00 0.00 1222 GLU A C 18
ATOM 31482 O O . GLU A 1 65 ? 0.978 -10.996 -25.281 1.00 0.00 1222 GLU A O 18
ATOM 31494 N N . SER A 1 66 ? 0.147 -12.633 -26.637 1.00 0.00 1223 SER A N 18
ATOM 31495 C CA . SER A 1 66 ? -0.446 -13.467 -25.563 1.00 0.00 1223 SER A CA 18
ATOM 31496 C C . SER A 1 66 ? -1.491 -12.689 -24.711 1.00 0.00 1223 SER A C 18
ATOM 31497 O O . SER A 1 66 ? -1.848 -11.538 -25.003 1.00 0.00 1223 SER A O 18
ATOM 31505 N N . VAL A 1 67 ? -1.994 -13.362 -23.667 1.00 0.00 1224 VAL A N 18
ATOM 31506 C CA . VAL A 1 67 ? -2.807 -12.733 -22.609 1.00 0.00 1224 VAL A CA 18
ATOM 31507 C C . VAL A 1 67 ? -1.964 -11.779 -21.726 1.00 0.00 1224 VAL A C 18
ATOM 31508 O O . VAL A 1 67 ? -2.522 -11.031 -20.925 1.00 0.00 1224 VAL A O 18
ATOM 31521 N N . TRP A 1 68 ? -0.620 -11.839 -21.863 1.00 0.00 1225 TRP A N 18
ATOM 31522 C CA . TRP A 1 68 ? 0.316 -10.963 -21.130 1.00 0.00 1225 TRP A CA 18
ATOM 31523 C C . TRP A 1 68 ? 0.133 -9.481 -21.497 1.00 0.00 1225 TRP A C 18
ATOM 31524 O O . TRP A 1 68 ? 0.090 -8.638 -20.605 1.00 0.00 1225 TRP A O 18
ATOM 31545 N N . ASN A 1 69 ? 0.014 -9.173 -22.808 1.00 0.00 1226 ASN A N 18
ATOM 31546 C CA . ASN A 1 69 ? -0.233 -7.786 -23.281 1.00 0.00 1226 ASN A CA 18
ATOM 31547 C C . ASN A 1 69 ? -1.696 -7.356 -23.057 1.00 0.00 1226 ASN A C 18
ATOM 31548 O O . ASN A 1 69 ? -1.974 -6.157 -22.973 1.00 0.00 1226 ASN A O 18
ATOM 31559 N N . MET A 1 70 ? -2.621 -8.331 -22.969 1.00 0.00 1227 MET A N 18
ATOM 31560 C CA . MET A 1 70 ? -4.052 -8.064 -22.658 1.00 0.00 1227 MET A CA 18
ATOM 31561 C C . MET A 1 70 ? -4.187 -7.618 -21.189 1.00 0.00 1227 MET A C 18
ATOM 31562 O O . MET A 1 70 ? -4.872 -6.635 -20.869 1.00 0.00 1227 MET A O 18
ATOM 31576 N N . ALA A 1 71 ? -3.482 -8.356 -20.314 1.00 0.00 1228 ALA A N 18
ATOM 31577 C CA . ALA A 1 71 ? -3.439 -8.090 -18.869 1.00 0.00 1228 ALA A CA 18
ATOM 31578 C C . ALA A 1 71 ? -2.649 -6.806 -18.598 1.00 0.00 1228 ALA A C 18
ATOM 31579 O O . ALA A 1 71 ? -2.979 -6.059 -17.698 1.00 0.00 1228 ALA A O 18
ATOM 31586 N N . PHE A 1 72 ? -1.608 -6.570 -19.415 1.00 0.00 1229 PHE A N 18
ATOM 31587 C CA . PHE A 1 72 ? -0.805 -5.330 -19.392 1.00 0.00 1229 PHE A CA 18
ATOM 31588 C C . PHE A 1 72 ? -1.663 -4.115 -19.778 1.00 0.00 1229 PHE A C 18
ATOM 31589 O O . PHE A 1 72 ? -1.503 -3.034 -19.202 1.00 0.00 1229 PHE A O 18
ATOM 31606 N N . ASP A 1 73 ? -2.559 -4.304 -20.765 1.00 0.00 1230 ASP A N 18
ATOM 31607 C CA . ASP A 1 73 ? -3.506 -3.256 -21.194 1.00 0.00 1230 ASP A CA 18
ATOM 31608 C C . ASP A 1 73 ? -4.392 -2.857 -20.001 1.00 0.00 1230 ASP A C 18
ATOM 31609 O O . ASP A 1 73 ? -4.672 -1.680 -19.799 1.00 0.00 1230 ASP A O 18
ATOM 31618 N N . PHE A 1 74 ? -4.803 -3.870 -19.217 1.00 0.00 1231 PHE A N 18
ATOM 31619 C CA . PHE A 1 74 ? -5.584 -3.678 -17.982 1.00 0.00 1231 PHE A CA 18
ATOM 31620 C C . PHE A 1 74 ? -4.756 -2.913 -16.919 1.00 0.00 1231 PHE A C 18
ATOM 31621 O O . PHE A 1 74 ? -5.169 -1.841 -16.469 1.00 0.00 1231 PHE A O 18
ATOM 31638 N N . ILE A 1 75 ? -3.571 -3.464 -16.569 1.00 0.00 1232 ILE A N 18
ATOM 31639 C CA . ILE A 1 75 ? -2.704 -2.945 -15.481 1.00 0.00 1232 ILE A CA 18
ATOM 31640 C C . ILE A 1 75 ? -2.346 -1.469 -15.729 1.00 0.00 1232 ILE A C 18
ATOM 31641 O O . ILE A 1 75 ? -2.643 -0.605 -14.897 1.00 0.00 1232 ILE A O 18
ATOM 31657 N N . LEU A 1 76 ? -1.761 -1.209 -16.915 1.00 0.00 1233 LEU A N 18
ATOM 31658 C CA . LEU A 1 76 ? -1.278 0.122 -17.312 1.00 0.00 1233 LEU A CA 18
ATOM 31659 C C . LEU A 1 76 ? -2.440 1.126 -17.398 1.00 0.00 1233 LEU A C 18
ATOM 31660 O O . LEU A 1 76 ? -2.328 2.230 -16.882 1.00 0.00 1233 LEU A O 18
ATOM 31676 N N . ASP A 1 77 ? -3.570 0.722 -18.017 1.00 0.00 1234 ASP A N 18
ATOM 31677 C CA . ASP A 1 77 ? -4.742 1.616 -18.164 1.00 0.00 1234 ASP A CA 18
ATOM 31678 C C . ASP A 1 77 ? -5.253 2.092 -16.793 1.00 0.00 1234 ASP A C 18
ATOM 31679 O O . ASP A 1 77 ? -5.238 3.289 -16.513 1.00 0.00 1234 ASP A O 18
ATOM 31688 N N . ASN A 1 78 ? -5.619 1.133 -15.928 1.00 0.00 1235 ASN A N 18
ATOM 31689 C CA . ASN A 1 78 ? -6.275 1.419 -14.632 1.00 0.00 1235 ASN A CA 18
ATOM 31690 C C . ASN A 1 78 ? -5.376 2.239 -13.685 1.00 0.00 1235 ASN A C 18
ATOM 31691 O O . ASN A 1 78 ? -5.884 3.100 -12.950 1.00 0.00 1235 ASN A O 18
ATOM 31702 N N . VAL A 1 79 ? -4.044 2.003 -13.719 1.00 0.00 1236 VAL A N 18
ATOM 31703 C CA . VAL A 1 79 ? -3.104 2.774 -12.882 1.00 0.00 1236 VAL A CA 18
ATOM 31704 C C . VAL A 1 79 ? -2.958 4.216 -13.408 1.00 0.00 1236 VAL A C 18
ATOM 31705 O O . VAL A 1 79 ? -2.881 5.160 -12.624 1.00 0.00 1236 VAL A O 18
ATOM 31718 N N . GLN A 1 80 ? -2.963 4.381 -14.738 1.00 0.00 1237 GLN A N 18
ATOM 31719 C CA . GLN A 1 80 ? -2.854 5.707 -15.373 1.00 0.00 1237 GLN A CA 18
ATOM 31720 C C . GLN A 1 80 ? -4.168 6.506 -15.253 1.00 0.00 1237 GLN A C 18
ATOM 31721 O O . GLN A 1 80 ? -4.148 7.737 -15.315 1.00 0.00 1237 GLN A O 18
ATOM 31735 N N . VAL A 1 81 ? -5.300 5.792 -15.084 1.00 0.00 1238 VAL A N 18
ATOM 31736 C CA . VAL A 1 81 ? -6.623 6.402 -14.834 1.00 0.00 1238 VAL A CA 18
ATOM 31737 C C . VAL A 1 81 ? -6.643 7.084 -13.445 1.00 0.00 1238 VAL A C 18
ATOM 31738 O O . VAL A 1 81 ? -6.978 8.272 -13.337 1.00 0.00 1238 VAL A O 18
ATOM 31751 N N . VAL A 1 82 ? -6.264 6.338 -12.388 1.00 0.00 1239 VAL A N 18
ATOM 31752 C CA . VAL A 1 82 ? -6.209 6.893 -11.017 1.00 0.00 1239 VAL A CA 18
ATOM 31753 C C . VAL A 1 82 ? -5.058 7.930 -10.874 1.00 0.00 1239 VAL A C 18
ATOM 31754 O O . VAL A 1 82 ? -5.192 8.895 -10.134 1.00 0.00 1239 VAL A O 18
ATOM 31767 N N . LEU A 1 83 ? -3.955 7.746 -11.633 1.00 0.00 1240 LEU A N 18
ATOM 31768 C CA . LEU A 1 83 ? -2.817 8.703 -11.674 1.00 0.00 1240 LEU A CA 18
ATOM 31769 C C . LEU A 1 83 ? -3.268 10.042 -12.291 1.00 0.00 1240 LEU A C 18
ATOM 31770 O O . LEU A 1 83 ? -2.846 11.115 -11.862 1.00 0.00 1240 LEU A O 18
ATOM 31786 N N . GLN A 1 84 ? -4.155 9.941 -13.287 1.00 0.00 1241 GLN A N 18
ATOM 31787 C CA . GLN A 1 84 ? -4.776 11.097 -13.963 1.00 0.00 1241 GLN A CA 18
ATOM 31788 C C . GLN A 1 84 ? -5.626 11.898 -12.955 1.00 0.00 1241 GLN A C 18
ATOM 31789 O O . GLN A 1 84 ? -5.560 13.124 -12.904 1.00 0.00 1241 GLN A O 18
ATOM 31803 N N . GLN A 1 85 ? -6.384 11.163 -12.136 1.00 0.00 1242 GLN A N 18
ATOM 31804 C CA . GLN A 1 85 ? -7.314 11.740 -11.142 1.00 0.00 1242 GLN A CA 18
ATOM 31805 C C . GLN A 1 85 ? -6.571 12.339 -9.929 1.00 0.00 1242 GLN A C 18
ATOM 31806 O O . GLN A 1 85 ? -6.930 13.418 -9.446 1.00 0.00 1242 GLN A O 18
ATOM 31820 N N . THR A 1 86 ? -5.533 11.638 -9.457 1.00 0.00 1243 THR A N 18
ATOM 31821 C CA . THR A 1 86 ? -4.815 11.980 -8.218 1.00 0.00 1243 THR A CA 18
ATOM 31822 C C . THR A 1 86 ? -3.754 13.056 -8.491 1.00 0.00 1243 THR A C 18
ATOM 31823 O O . THR A 1 86 ? -3.751 14.123 -7.864 1.00 0.00 1243 THR A O 18
ATOM 31834 N N . TYR A 1 87 ? -2.878 12.772 -9.459 1.00 0.00 1244 TYR A N 18
ATOM 31835 C CA . TYR A 1 87 ? -1.729 13.627 -9.773 1.00 0.00 1244 TYR A CA 18
ATOM 31836 C C . TYR A 1 87 ? -2.142 14.794 -10.698 1.00 0.00 1244 TYR A C 18
ATOM 31837 O O . TYR A 1 87 ? -1.502 15.853 -10.696 1.00 0.00 1244 TYR A O 18
ATOM 31855 N N . GLY A 1 88 ? -3.215 14.577 -11.502 1.00 0.00 1245 GLY A N 18
ATOM 31856 C CA . GLY A 1 88 ? -3.675 15.578 -12.478 1.00 0.00 1245 GLY A CA 18
ATOM 31857 C C . GLY A 1 88 ? -2.848 15.557 -13.757 1.00 0.00 1245 GLY A C 18
ATOM 31858 O O . GLY A 1 88 ? -3.124 16.309 -14.697 1.00 0.00 1245 GLY A O 18
ATOM 31862 N N . SER A 1 89 ? -1.831 14.679 -13.780 1.00 0.00 1246 SER A N 18
ATOM 31863 C CA . SER A 1 89 ? -0.856 14.562 -14.858 1.00 0.00 1246 SER A CA 18
ATOM 31864 C C . SER A 1 89 ? -0.436 13.088 -14.987 1.00 0.00 1246 SER A C 18
ATOM 31865 O O . SER A 1 89 ? 0.054 12.489 -14.018 1.00 0.00 1246 SER A O 18
ATOM 31873 N N . THR A 1 90 ? -0.660 12.512 -16.172 1.00 0.00 1247 THR A N 18
ATOM 31874 C CA . THR A 1 90 ? -0.385 11.100 -16.458 1.00 0.00 1247 THR A CA 18
ATOM 31875 C C . THR A 1 90 ? 0.936 10.955 -17.235 1.00 0.00 1247 THR A C 18
ATOM 31876 O O . THR A 1 90 ? 1.070 11.521 -18.327 1.00 0.00 1247 THR A O 18
ATOM 31887 N N . LEU A 1 91 ? 1.908 10.204 -16.674 1.00 0.00 1248 LEU A N 18
ATOM 31888 C CA . LEU A 1 91 ? 3.148 9.841 -17.394 1.00 0.00 1248 LEU A CA 18
ATOM 31889 C C . LEU A 1 91 ? 2.837 8.784 -18.474 1.00 0.00 1248 LEU A C 18
ATOM 31890 O O . LEU A 1 91 ? 1.895 8.005 -18.330 1.00 0.00 1248 LEU A O 18
ATOM 31906 N N . LYS A 1 92 ? 3.600 8.789 -19.574 1.00 0.00 1249 LYS A N 18
ATOM 31907 C CA . LYS A 1 92 ? 3.438 7.811 -20.670 1.00 0.00 1249 LYS A CA 18
ATOM 31908 C C . LYS A 1 92 ? 4.749 7.036 -20.847 1.00 0.00 1249 LYS A C 18
ATOM 31909 O O . LYS A 1 92 ? 5.795 7.634 -21.129 1.00 0.00 1249 LYS A O 18
ATOM 31928 N N . VAL A 1 93 ? 4.687 5.707 -20.652 1.00 0.00 1250 VAL A N 18
ATOM 31929 C CA . VAL A 1 93 ? 5.842 4.806 -20.764 1.00 0.00 1250 VAL A CA 18
ATOM 31930 C C . VAL A 1 93 ? 5.894 4.280 -22.210 1.00 0.00 1250 VAL A C 18
ATOM 31931 O O . VAL A 1 93 ? 5.458 3.162 -22.506 1.00 0.00 1250 VAL A O 18
ATOM 31944 N N . THR A 1 94 ? 6.352 5.158 -23.113 1.00 0.00 1251 THR A N 18
ATOM 31945 C CA . THR A 1 94 ? 6.456 4.878 -24.563 1.00 0.00 1251 THR A CA 18
ATOM 31946 C C . THR A 1 94 ? 7.690 4.014 -24.894 1.00 0.00 1251 THR A C 18
ATOM 31947 O O . THR A 1 94 ? 7.996 3.031 -24.210 1.00 0.00 1251 THR A O 18
ATOM 31958 N N . LYS B 2 1 ? -0.741 -29.331 -15.877 1.00 0.00 231 LYS B N 18
ATOM 31959 C CA . LYS B 2 1 ? -0.515 -29.377 -14.437 1.00 0.00 231 LYS B CA 18
ATOM 31960 C C . LYS B 2 1 ? 0.686 -28.493 -14.035 1.00 0.00 231 LYS B C 18
ATOM 31961 O O . LYS B 2 1 ? 1.031 -28.406 -12.852 1.00 0.00 231 LYS B O 18
ATOM 31980 N N . GLY B 2 2 ? 1.315 -27.834 -15.033 1.00 0.00 232 GLY B N 18
ATOM 31981 C CA . GLY B 2 2 ? 2.417 -26.898 -14.793 1.00 0.00 232 GLY B CA 18
ATOM 31982 C C . GLY B 2 2 ? 1.911 -25.520 -14.367 1.00 0.00 232 GLY B C 18
ATOM 31983 O O . GLY B 2 2 ? 1.953 -24.565 -15.153 1.00 0.00 232 GLY B O 18
ATOM 31987 N N . ASN B 2 3 ? 1.424 -25.425 -13.114 1.00 0.00 233 ASN B N 18
ATOM 31988 C CA . ASN B 2 3 ? 0.888 -24.165 -12.547 1.00 0.00 233 ASN B CA 18
ATOM 31989 C C . ASN B 2 3 ? 1.370 -24.006 -11.090 1.00 0.00 233 ASN B C 18
ATOM 31990 O O . ASN B 2 3 ? 1.560 -25.001 -10.385 1.00 0.00 233 ASN B O 18
ATOM 32001 N N . MET B 2 4 ? 1.554 -22.750 -10.658 1.00 0.00 234 MET B N 18
ATOM 32002 C CA . MET B 2 4 ? 2.066 -22.409 -9.317 1.00 0.00 234 MET B CA 18
ATOM 32003 C C . MET B 2 4 ? 0.945 -22.545 -8.261 1.00 0.00 234 MET B C 18
ATOM 32004 O O . MET B 2 4 ? -0.238 -22.620 -8.613 1.00 0.00 234 MET B O 18
ATOM 32018 N N . MET B 2 5 ? 1.321 -22.538 -6.965 1.00 0.00 235 MET B N 18
ATOM 32019 C CA . MET B 2 5 ? 0.399 -22.868 -5.835 1.00 0.00 235 MET B CA 18
ATOM 32020 C C . MET B 2 5 ? -0.508 -21.672 -5.406 1.00 0.00 235 MET B C 18
ATOM 32021 O O . MET B 2 5 ? -0.937 -21.600 -4.245 1.00 0.00 235 MET B O 18
ATOM 32035 N N . SER B 2 6 ? -0.817 -20.781 -6.376 1.00 0.00 236 SER B N 18
ATOM 32036 C CA . SER B 2 6 ? -1.653 -19.563 -6.213 1.00 0.00 236 SER B CA 18
ATOM 32037 C C . SER B 2 6 ? -0.903 -18.437 -5.474 1.00 0.00 236 SER B C 18
ATOM 32038 O O . SER B 2 6 ? -0.185 -18.683 -4.490 1.00 0.00 236 SER B O 18
ATOM 32046 N N . ASN B 2 7 ? -1.076 -17.205 -6.000 1.00 0.00 237 ASN B N 18
ATOM 32047 C CA . ASN B 2 7 ? -0.442 -15.972 -5.482 1.00 0.00 237 ASN B CA 18
ATOM 32048 C C . ASN B 2 7 ? 1.077 -16.045 -5.654 1.00 0.00 237 ASN B C 18
ATOM 32049 O O . ASN B 2 7 ? 1.826 -15.823 -4.703 1.00 0.00 237 ASN B O 18
ATOM 32060 N N . PHE B 2 8 ? 1.499 -16.356 -6.899 1.00 0.00 238 PHE B N 18
ATOM 32061 C CA . PHE B 2 8 ? 2.922 -16.454 -7.297 1.00 0.00 238 PHE B CA 18
ATOM 32062 C C . PHE B 2 8 ? 3.731 -15.259 -6.783 1.00 0.00 238 PHE B C 18
ATOM 32063 O O . PHE B 2 8 ? 4.825 -15.438 -6.269 1.00 0.00 238 PHE B O 18
ATOM 32080 N N . PHE B 2 9 ? 3.165 -14.053 -6.939 1.00 0.00 239 PHE B N 18
ATOM 32081 C CA . PHE B 2 9 ? 3.790 -12.821 -6.448 1.00 0.00 239 PHE B CA 18
ATOM 32082 C C . PHE B 2 9 ? 4.024 -12.915 -4.912 1.00 0.00 239 PHE B C 18
ATOM 32083 O O . PHE B 2 9 ? 5.153 -13.119 -4.450 1.00 0.00 239 PHE B O 18
ATOM 32100 N N . GLY B 2 10 ? 2.931 -12.831 -4.151 1.00 0.00 240 GLY B N 18
ATOM 32101 C CA . GLY B 2 10 ? 2.989 -12.858 -2.681 1.00 0.00 240 GLY B CA 18
ATOM 32102 C C . GLY B 2 10 ? 3.536 -14.159 -2.039 1.00 0.00 240 GLY B C 18
ATOM 32103 O O . GLY B 2 10 ? 3.631 -14.231 -0.812 1.00 0.00 240 GLY B O 18
ATOM 32107 N N . LYS B 2 11 ? 3.865 -15.198 -2.848 1.00 0.00 241 LYS B N 18
ATOM 32108 C CA . LYS B 2 11 ? 4.422 -16.490 -2.350 1.00 0.00 241 LYS B CA 18
ATOM 32109 C C . LYS B 2 11 ? 5.889 -16.690 -2.797 1.00 0.00 241 LYS B C 18
ATOM 32110 O O . LYS B 2 11 ? 6.627 -17.449 -2.150 1.00 0.00 241 LYS B O 18
ATOM 32129 N N . ALA B 2 12 ? 6.309 -16.028 -3.900 1.00 0.00 242 ALA B N 18
ATOM 32130 C CA . ALA B 2 12 ? 7.720 -16.063 -4.352 1.00 0.00 242 ALA B CA 18
ATOM 32131 C C . ALA B 2 12 ? 8.550 -15.119 -3.477 1.00 0.00 242 ALA B C 18
ATOM 32132 O O . ALA B 2 12 ? 9.438 -15.566 -2.735 1.00 0.00 242 ALA B O 18
ATOM 32139 N N . ALA B 2 13 ? 8.239 -13.811 -3.548 1.00 0.00 243 ALA B N 18
ATOM 32140 C CA . ALA B 2 13 ? 8.867 -12.799 -2.692 1.00 0.00 243 ALA B CA 18
ATOM 32141 C C . ALA B 2 13 ? 7.925 -12.459 -1.533 1.00 0.00 243 ALA B C 18
ATOM 32142 O O . ALA B 2 13 ? 6.751 -12.115 -1.733 1.00 0.00 243 ALA B O 18
ATOM 32149 N N . MET B 2 14 ? 8.458 -12.631 -0.327 1.00 0.00 244 MET B N 18
ATOM 32150 C CA . MET B 2 14 ? 7.831 -12.243 0.943 1.00 0.00 244 MET B CA 18
ATOM 32151 C C . MET B 2 14 ? 8.817 -11.356 1.718 1.00 0.00 244 MET B C 18
ATOM 32152 O O . MET B 2 14 ? 9.906 -11.040 1.211 1.00 0.00 244 MET B O 18
ATOM 32166 N N . ASN B 2 15 ? 8.433 -10.954 2.944 1.00 0.00 245 ASN B N 18
ATOM 32167 C CA . ASN B 2 15 ? 9.364 -10.316 3.892 1.00 0.00 245 ASN B CA 18
ATOM 32168 C C . ASN B 2 15 ? 10.433 -11.351 4.286 1.00 0.00 245 ASN B C 18
ATOM 32169 O O . ASN B 2 15 ? 10.121 -12.366 4.921 1.00 0.00 245 ASN B O 18
ATOM 32180 N N . LYS B 2 16 ? 11.681 -11.097 3.872 1.00 0.00 246 LYS B N 18
ATOM 32181 C CA . LYS B 2 16 ? 12.803 -12.032 4.032 1.00 0.00 246 LYS B CA 18
ATOM 32182 C C . LYS B 2 16 ? 13.934 -11.339 4.833 1.00 0.00 246 LYS B C 18
ATOM 32183 O O . LYS B 2 16 ? 14.633 -10.469 4.266 1.00 0.00 246 LYS B O 18
ATOM 32203 N N . ASN A 1 1 ? 4.247 -1.947 -2.117 1.00 0.00 1158 ASN A N 19
ATOM 32204 C CA . ASN A 1 1 ? 5.367 -2.922 -1.971 1.00 0.00 1158 ASN A CA 19
ATOM 32205 C C . ASN A 1 1 ? 5.016 -4.265 -2.649 1.00 0.00 1158 ASN A C 19
ATOM 32206 O O . ASN A 1 1 ? 4.061 -4.927 -2.240 1.00 0.00 1158 ASN A O 19
ATOM 32217 N N . LEU A 1 2 ? 5.805 -4.684 -3.665 1.00 0.00 1159 LEU A N 19
ATOM 32218 C CA . LEU A 1 2 ? 5.444 -5.843 -4.517 1.00 0.00 1159 LEU A CA 19
ATOM 32219 C C . LEU A 1 2 ? 5.663 -7.155 -3.735 1.00 0.00 1159 LEU A C 19
ATOM 32220 O O . LEU A 1 2 ? 6.803 -7.479 -3.387 1.00 0.00 1159 LEU A O 19
ATOM 32236 N N . ALA A 1 3 ? 4.546 -7.885 -3.487 1.00 0.00 1160 ALA A N 19
ATOM 32237 C CA . ALA A 1 3 ? 4.491 -9.048 -2.582 1.00 0.00 1160 ALA A CA 19
ATOM 32238 C C . ALA A 1 3 ? 4.918 -8.641 -1.158 1.00 0.00 1160 ALA A C 19
ATOM 32239 O O . ALA A 1 3 ? 5.556 -9.400 -0.448 1.00 0.00 1160 ALA A O 19
ATOM 32246 N N . GLY A 1 4 ? 4.541 -7.414 -0.758 1.00 0.00 1161 GLY A N 19
ATOM 32247 C CA . GLY A 1 4 ? 4.955 -6.857 0.535 1.00 0.00 1161 GLY A CA 19
ATOM 32248 C C . GLY A 1 4 ? 6.476 -6.681 0.657 1.00 0.00 1161 GLY A C 19
ATOM 32249 O O . GLY A 1 4 ? 7.013 -6.622 1.767 1.00 0.00 1161 GLY A O 19
ATOM 32253 N N . ALA A 1 5 ? 7.161 -6.604 -0.496 1.00 0.00 1162 ALA A N 19
ATOM 32254 C CA . ALA A 1 5 ? 8.614 -6.407 -0.575 1.00 0.00 1162 ALA A CA 19
ATOM 32255 C C . ALA A 1 5 ? 8.887 -5.095 -1.320 1.00 0.00 1162 ALA A C 19
ATOM 32256 O O . ALA A 1 5 ? 8.489 -4.936 -2.484 1.00 0.00 1162 ALA A O 19
ATOM 32263 N N . VAL A 1 6 ? 9.525 -4.145 -0.619 1.00 0.00 1163 VAL A N 19
ATOM 32264 C CA . VAL A 1 6 ? 9.831 -2.807 -1.148 1.00 0.00 1163 VAL A CA 19
ATOM 32265 C C . VAL A 1 6 ? 10.912 -2.892 -2.245 1.00 0.00 1163 VAL A C 19
ATOM 32266 O O . VAL A 1 6 ? 10.850 -2.175 -3.238 1.00 0.00 1163 VAL A O 19
ATOM 32279 N N . GLU A 1 7 ? 11.880 -3.805 -2.048 1.00 0.00 1164 GLU A N 19
ATOM 32280 C CA . GLU A 1 7 ? 13.086 -3.915 -2.885 1.00 0.00 1164 GLU A CA 19
ATOM 32281 C C . GLU A 1 7 ? 12.743 -4.146 -4.368 1.00 0.00 1164 GLU A C 19
ATOM 32282 O O . GLU A 1 7 ? 11.994 -5.064 -4.682 1.00 0.00 1164 GLU A O 19
ATOM 32294 N N . PHE A 1 8 ? 13.311 -3.311 -5.274 1.00 0.00 1165 PHE A N 19
ATOM 32295 C CA . PHE A 1 8 ? 13.144 -3.482 -6.729 1.00 0.00 1165 PHE A CA 19
ATOM 32296 C C . PHE A 1 8 ? 13.866 -4.757 -7.199 1.00 0.00 1165 PHE A C 19
ATOM 32297 O O . PHE A 1 8 ? 13.536 -5.289 -8.244 1.00 0.00 1165 PHE A O 19
ATOM 32314 N N . ASN A 1 9 ? 14.841 -5.240 -6.411 1.00 0.00 1166 ASN A N 19
ATOM 32315 C CA . ASN A 1 9 ? 15.501 -6.539 -6.650 1.00 0.00 1166 ASN A CA 19
ATOM 32316 C C . ASN A 1 9 ? 14.435 -7.647 -6.609 1.00 0.00 1166 ASN A C 19
ATOM 32317 O O . ASN A 1 9 ? 14.423 -8.546 -7.447 1.00 0.00 1166 ASN A O 19
ATOM 32328 N N . ASP A 1 10 ? 13.506 -7.500 -5.641 1.00 0.00 1167 ASP A N 19
ATOM 32329 C CA . ASP A 1 10 ? 12.400 -8.443 -5.400 1.00 0.00 1167 ASP A CA 19
ATOM 32330 C C . ASP A 1 10 ? 11.248 -8.243 -6.397 1.00 0.00 1167 ASP A C 19
ATOM 32331 O O . ASP A 1 10 ? 10.662 -9.226 -6.867 1.00 0.00 1167 ASP A O 19
ATOM 32340 N N . VAL A 1 11 ? 10.937 -6.963 -6.716 1.00 0.00 1168 VAL A N 19
ATOM 32341 C CA . VAL A 1 11 ? 9.902 -6.600 -7.723 1.00 0.00 1168 VAL A CA 19
ATOM 32342 C C . VAL A 1 11 ? 10.278 -7.192 -9.094 1.00 0.00 1168 VAL A C 19
ATOM 32343 O O . VAL A 1 11 ? 9.472 -7.833 -9.769 1.00 0.00 1168 VAL A O 19
ATOM 32356 N N . LYS A 1 12 ? 11.531 -6.959 -9.462 1.00 0.00 1169 LYS A N 19
ATOM 32357 C CA . LYS A 1 12 ? 12.150 -7.469 -10.689 1.00 0.00 1169 LYS A CA 19
ATOM 32358 C C . LYS A 1 12 ? 12.100 -9.001 -10.742 1.00 0.00 1169 LYS A C 19
ATOM 32359 O O . LYS A 1 12 ? 11.683 -9.561 -11.746 1.00 0.00 1169 LYS A O 19
ATOM 32378 N N . THR A 1 13 ? 12.510 -9.651 -9.630 1.00 0.00 1170 THR A N 19
ATOM 32379 C CA . THR A 1 13 ? 12.569 -11.128 -9.513 1.00 0.00 1170 THR A CA 19
ATOM 32380 C C . THR A 1 13 ? 11.244 -11.787 -9.922 1.00 0.00 1170 THR A C 19
ATOM 32381 O O . THR A 1 13 ? 11.218 -12.668 -10.792 1.00 0.00 1170 THR A O 19
ATOM 32392 N N . LEU A 1 14 ? 10.141 -11.311 -9.318 1.00 0.00 1171 LEU A N 19
ATOM 32393 C CA . LEU A 1 14 ? 8.823 -11.906 -9.526 1.00 0.00 1171 LEU A CA 19
ATOM 32394 C C . LEU A 1 14 ? 8.242 -11.539 -10.921 1.00 0.00 1171 LEU A C 19
ATOM 32395 O O . LEU A 1 14 ? 7.772 -12.430 -11.625 1.00 0.00 1171 LEU A O 19
ATOM 32411 N N . LEU A 1 15 ? 8.343 -10.250 -11.338 1.00 0.00 1172 LEU A N 19
ATOM 32412 C CA . LEU A 1 15 ? 7.821 -9.766 -12.661 1.00 0.00 1172 LEU A CA 19
ATOM 32413 C C . LEU A 1 15 ? 8.529 -10.455 -13.851 1.00 0.00 1172 LEU A C 19
ATOM 32414 O O . LEU A 1 15 ? 7.895 -10.764 -14.863 1.00 0.00 1172 LEU A O 19
ATOM 32430 N N . ARG A 1 16 ? 9.836 -10.705 -13.702 1.00 0.00 1173 ARG A N 19
ATOM 32431 C CA . ARG A 1 16 ? 10.685 -11.250 -14.781 1.00 0.00 1173 ARG A CA 19
ATOM 32432 C C . ARG A 1 16 ? 10.331 -12.714 -15.011 1.00 0.00 1173 ARG A C 19
ATOM 32433 O O . ARG A 1 16 ? 10.047 -13.150 -16.137 1.00 0.00 1173 ARG A O 19
ATOM 32454 N N . GLU A 1 17 ? 10.292 -13.435 -13.889 1.00 0.00 1174 GLU A N 19
ATOM 32455 C CA . GLU A 1 17 ? 9.960 -14.854 -13.844 1.00 0.00 1174 GLU A CA 19
ATOM 32456 C C . GLU A 1 17 ? 8.475 -15.083 -14.238 1.00 0.00 1174 GLU A C 19
ATOM 32457 O O . GLU A 1 17 ? 8.107 -16.147 -14.706 1.00 0.00 1174 GLU A O 19
ATOM 32469 N N . TRP A 1 18 ? 7.628 -14.072 -13.997 1.00 0.00 1175 TRP A N 19
ATOM 32470 C CA . TRP A 1 18 ? 6.191 -14.113 -14.351 1.00 0.00 1175 TRP A CA 19
ATOM 32471 C C . TRP A 1 18 ? 6.042 -14.219 -15.867 1.00 0.00 1175 TRP A C 19
ATOM 32472 O O . TRP A 1 18 ? 5.557 -15.209 -16.407 1.00 0.00 1175 TRP A O 19
ATOM 32493 N N . ILE A 1 19 ? 6.594 -13.222 -16.535 1.00 0.00 1176 ILE A N 19
ATOM 32494 C CA . ILE A 1 19 ? 6.385 -12.979 -17.960 1.00 0.00 1176 ILE A CA 19
ATOM 32495 C C . ILE A 1 19 ? 7.166 -13.985 -18.844 1.00 0.00 1176 ILE A C 19
ATOM 32496 O O . ILE A 1 19 ? 6.811 -14.192 -20.013 1.00 0.00 1176 ILE A O 19
ATOM 32512 N N . THR A 1 20 ? 8.188 -14.663 -18.271 1.00 0.00 1177 THR A N 19
ATOM 32513 C CA . THR A 1 20 ? 8.940 -15.718 -18.988 1.00 0.00 1177 THR A CA 19
ATOM 32514 C C . THR A 1 20 ? 8.512 -17.149 -18.548 1.00 0.00 1177 THR A C 19
ATOM 32515 O O . THR A 1 20 ? 8.169 -17.982 -19.393 1.00 0.00 1177 THR A O 19
ATOM 32526 N N . THR A 1 21 ? 8.522 -17.426 -17.230 1.00 0.00 1178 THR A N 19
ATOM 32527 C CA . THR A 1 21 ? 8.312 -18.800 -16.677 1.00 0.00 1178 THR A CA 19
ATOM 32528 C C . THR A 1 21 ? 6.815 -19.175 -16.627 1.00 0.00 1178 THR A C 19
ATOM 32529 O O . THR A 1 21 ? 6.447 -20.313 -16.957 1.00 0.00 1178 THR A O 19
ATOM 32540 N N . ILE A 1 22 ? 5.964 -18.216 -16.236 1.00 0.00 1179 ILE A N 19
ATOM 32541 C CA . ILE A 1 22 ? 4.510 -18.446 -16.104 1.00 0.00 1179 ILE A CA 19
ATOM 32542 C C . ILE A 1 22 ? 3.843 -18.282 -17.486 1.00 0.00 1179 ILE A C 19
ATOM 32543 O O . ILE A 1 22 ? 4.236 -17.406 -18.267 1.00 0.00 1179 ILE A O 19
ATOM 32559 N N . SER A 1 23 ? 2.879 -19.154 -17.795 1.00 0.00 1180 SER A N 19
ATOM 32560 C CA . SER A 1 23 ? 2.056 -19.054 -19.016 1.00 0.00 1180 SER A CA 19
ATOM 32561 C C . SER A 1 23 ? 0.585 -18.767 -18.645 1.00 0.00 1180 SER A C 19
ATOM 32562 O O . SER A 1 23 ? -0.128 -18.099 -19.399 1.00 0.00 1180 SER A O 19
ATOM 32570 N N . ASP A 1 24 ? 0.141 -19.293 -17.472 1.00 0.00 1181 ASP A N 19
ATOM 32571 C CA . ASP A 1 24 ? -1.199 -19.025 -16.906 1.00 0.00 1181 ASP A CA 19
ATOM 32572 C C . ASP A 1 24 ? -1.082 -18.041 -15.720 1.00 0.00 1181 ASP A C 19
ATOM 32573 O O . ASP A 1 24 ? -0.742 -18.465 -14.603 1.00 0.00 1181 ASP A O 19
ATOM 32582 N N . PRO A 1 25 ? -1.347 -16.709 -15.942 1.00 0.00 1182 PRO A N 19
ATOM 32583 C CA . PRO A 1 25 ? -1.165 -15.667 -14.905 1.00 0.00 1182 PRO A CA 19
ATOM 32584 C C . PRO A 1 25 ? -2.251 -15.770 -13.819 1.00 0.00 1182 PRO A C 19
ATOM 32585 O O . PRO A 1 25 ? -3.436 -15.601 -14.125 1.00 0.00 1182 PRO A O 19
ATOM 32596 N N . MET A 1 26 ? -1.850 -16.066 -12.561 1.00 0.00 1183 MET A N 19
ATOM 32597 C CA . MET A 1 26 ? -2.809 -16.204 -11.450 1.00 0.00 1183 MET A CA 19
ATOM 32598 C C . MET A 1 26 ? -3.378 -14.823 -11.072 1.00 0.00 1183 MET A C 19
ATOM 32599 O O . MET A 1 26 ? -2.633 -13.857 -10.894 1.00 0.00 1183 MET A O 19
ATOM 32613 N N . GLU A 1 27 ? -4.718 -14.757 -10.980 1.00 0.00 1184 GLU A N 19
ATOM 32614 C CA . GLU A 1 27 ? -5.472 -13.502 -10.867 1.00 0.00 1184 GLU A CA 19
ATOM 32615 C C . GLU A 1 27 ? -5.061 -12.677 -9.634 1.00 0.00 1184 GLU A C 19
ATOM 32616 O O . GLU A 1 27 ? -5.100 -11.453 -9.688 1.00 0.00 1184 GLU A O 19
ATOM 32628 N N . GLU A 1 28 ? -4.662 -13.342 -8.529 1.00 0.00 1185 GLU A N 19
ATOM 32629 C CA . GLU A 1 28 ? -4.280 -12.636 -7.285 1.00 0.00 1185 GLU A CA 19
ATOM 32630 C C . GLU A 1 28 ? -2.878 -11.984 -7.360 1.00 0.00 1185 GLU A C 19
ATOM 32631 O O . GLU A 1 28 ? -2.613 -11.043 -6.604 1.00 0.00 1185 GLU A O 19
ATOM 32643 N N . ASP A 1 29 ? -1.969 -12.468 -8.254 1.00 0.00 1186 ASP A N 19
ATOM 32644 C CA . ASP A 1 29 ? -0.723 -11.703 -8.573 1.00 0.00 1186 ASP A CA 19
ATOM 32645 C C . ASP A 1 29 ? -0.980 -10.563 -9.578 1.00 0.00 1186 ASP A C 19
ATOM 32646 O O . ASP A 1 29 ? -0.192 -9.613 -9.641 1.00 0.00 1186 ASP A O 19
ATOM 32655 N N . ILE A 1 30 ? -2.073 -10.652 -10.352 1.00 0.00 1187 ILE A N 19
ATOM 32656 C CA . ILE A 1 30 ? -2.514 -9.536 -11.225 1.00 0.00 1187 ILE A CA 19
ATOM 32657 C C . ILE A 1 30 ? -3.212 -8.481 -10.334 1.00 0.00 1187 ILE A C 19
ATOM 32658 O O . ILE A 1 30 ? -3.079 -7.278 -10.532 1.00 0.00 1187 ILE A O 19
ATOM 32674 N N . LEU A 1 31 ? -3.921 -8.992 -9.321 1.00 0.00 1188 LEU A N 19
ATOM 32675 C CA . LEU A 1 31 ? -4.681 -8.203 -8.344 1.00 0.00 1188 LEU A CA 19
ATOM 32676 C C . LEU A 1 31 ? -3.722 -7.413 -7.445 1.00 0.00 1188 LEU A C 19
ATOM 32677 O O . LEU A 1 31 ? -3.913 -6.205 -7.258 1.00 0.00 1188 LEU A O 19
ATOM 32693 N N . GLN A 1 32 ? -2.674 -8.101 -6.925 1.00 0.00 1189 GLN A N 19
ATOM 32694 C CA . GLN A 1 32 ? -1.709 -7.485 -5.997 1.00 0.00 1189 GLN A CA 19
ATOM 32695 C C . GLN A 1 32 ? -0.988 -6.310 -6.679 1.00 0.00 1189 GLN A C 19
ATOM 32696 O O . GLN A 1 32 ? -0.941 -5.227 -6.121 1.00 0.00 1189 GLN A O 19
ATOM 32710 N N . VAL A 1 33 ? -0.514 -6.510 -7.928 1.00 0.00 1190 VAL A N 19
ATOM 32711 C CA . VAL A 1 33 ? 0.257 -5.477 -8.654 1.00 0.00 1190 VAL A CA 19
ATOM 32712 C C . VAL A 1 33 ? -0.584 -4.239 -9.017 1.00 0.00 1190 VAL A C 19
ATOM 32713 O O . VAL A 1 33 ? -0.097 -3.117 -8.880 1.00 0.00 1190 VAL A O 19
ATOM 32726 N N . VAL A 1 34 ? -1.845 -4.442 -9.455 1.00 0.00 1191 VAL A N 19
ATOM 32727 C CA . VAL A 1 34 ? -2.768 -3.322 -9.755 1.00 0.00 1191 VAL A CA 19
ATOM 32728 C C . VAL A 1 34 ? -3.077 -2.541 -8.455 1.00 0.00 1191 VAL A C 19
ATOM 32729 O O . VAL A 1 34 ? -3.050 -1.311 -8.440 1.00 0.00 1191 VAL A O 19
ATOM 32742 N N . LYS A 1 35 ? -3.281 -3.296 -7.356 1.00 0.00 1192 LYS A N 19
ATOM 32743 C CA . LYS A 1 35 ? -3.628 -2.742 -6.030 1.00 0.00 1192 LYS A CA 19
ATOM 32744 C C . LYS A 1 35 ? -2.470 -1.890 -5.472 1.00 0.00 1192 LYS A C 19
ATOM 32745 O O . LYS A 1 35 ? -2.706 -0.817 -4.908 1.00 0.00 1192 LYS A O 19
ATOM 32764 N N . TYR A 1 36 ? -1.226 -2.379 -5.637 1.00 0.00 1193 TYR A N 19
ATOM 32765 C CA . TYR A 1 36 ? -0.022 -1.680 -5.145 1.00 0.00 1193 TYR A CA 19
ATOM 32766 C C . TYR A 1 36 ? 0.204 -0.408 -5.945 1.00 0.00 1193 TYR A C 19
ATOM 32767 O O . TYR A 1 36 ? 0.456 0.633 -5.374 1.00 0.00 1193 TYR A O 19
ATOM 32785 N N . CYS A 1 37 ? 0.108 -0.533 -7.275 1.00 0.00 1194 CYS A N 19
ATOM 32786 C CA . CYS A 1 37 ? 0.339 0.576 -8.215 1.00 0.00 1194 CYS A CA 19
ATOM 32787 C C . CYS A 1 37 ? -0.585 1.778 -7.914 1.00 0.00 1194 CYS A C 19
ATOM 32788 O O . CYS A 1 37 ? -0.114 2.918 -7.765 1.00 0.00 1194 CYS A O 19
ATOM 32796 N N . THR A 1 38 ? -1.885 1.491 -7.765 1.00 0.00 1195 THR A N 19
ATOM 32797 C CA . THR A 1 38 ? -2.906 2.500 -7.443 1.00 0.00 1195 THR A CA 19
ATOM 32798 C C . THR A 1 38 ? -2.656 3.104 -6.041 1.00 0.00 1195 THR A C 19
ATOM 32799 O O . THR A 1 38 ? -2.756 4.328 -5.841 1.00 0.00 1195 THR A O 19
ATOM 32810 N N . ASP A 1 39 ? -2.271 2.227 -5.088 1.00 0.00 1196 ASP A N 19
ATOM 32811 C CA . ASP A 1 39 ? -1.910 2.628 -3.709 1.00 0.00 1196 ASP A CA 19
ATOM 32812 C C . ASP A 1 39 ? -0.733 3.625 -3.709 1.00 0.00 1196 ASP A C 19
ATOM 32813 O O . ASP A 1 39 ? -0.794 4.642 -3.034 1.00 0.00 1196 ASP A O 19
ATOM 32822 N N . LEU A 1 40 ? 0.317 3.314 -4.497 1.00 0.00 1197 LEU A N 19
ATOM 32823 C CA . LEU A 1 40 ? 1.582 4.083 -4.549 1.00 0.00 1197 LEU A CA 19
ATOM 32824 C C . LEU A 1 40 ? 1.341 5.502 -5.087 1.00 0.00 1197 LEU A C 19
ATOM 32825 O O . LEU A 1 40 ? 2.015 6.444 -4.678 1.00 0.00 1197 LEU A O 19
ATOM 32841 N N . ILE A 1 41 ? 0.364 5.637 -5.997 1.00 0.00 1198 ILE A N 19
ATOM 32842 C CA . ILE A 1 41 ? -0.100 6.953 -6.480 1.00 0.00 1198 ILE A CA 19
ATOM 32843 C C . ILE A 1 41 ? -0.665 7.785 -5.311 1.00 0.00 1198 ILE A C 19
ATOM 32844 O O . ILE A 1 41 ? -0.284 8.946 -5.103 1.00 0.00 1198 ILE A O 19
ATOM 32860 N N . GLU A 1 42 ? -1.575 7.150 -4.553 1.00 0.00 1199 GLU A N 19
ATOM 32861 C CA . GLU A 1 42 ? -2.318 7.802 -3.455 1.00 0.00 1199 GLU A CA 19
ATOM 32862 C C . GLU A 1 42 ? -1.420 7.981 -2.211 1.00 0.00 1199 GLU A C 19
ATOM 32863 O O . GLU A 1 42 ? -1.712 8.794 -1.327 1.00 0.00 1199 GLU A O 19
ATOM 32875 N N . GLU A 1 43 ? -0.313 7.224 -2.186 1.00 0.00 1200 GLU A N 19
ATOM 32876 C CA . GLU A 1 43 ? 0.721 7.285 -1.142 1.00 0.00 1200 GLU A CA 19
ATOM 32877 C C . GLU A 1 43 ? 1.803 8.326 -1.519 1.00 0.00 1200 GLU A C 19
ATOM 32878 O O . GLU A 1 43 ? 2.675 8.649 -0.708 1.00 0.00 1200 GLU A O 19
ATOM 32890 N N . LYS A 1 44 ? 1.720 8.828 -2.781 1.00 0.00 1201 LYS A N 19
ATOM 32891 C CA . LYS A 1 44 ? 2.631 9.854 -3.357 1.00 0.00 1201 LYS A CA 19
ATOM 32892 C C . LYS A 1 44 ? 4.040 9.272 -3.598 1.00 0.00 1201 LYS A C 19
ATOM 32893 O O . LYS A 1 44 ? 5.006 10.007 -3.851 1.00 0.00 1201 LYS A O 19
ATOM 32912 N N . ASP A 1 45 ? 4.110 7.931 -3.591 1.00 0.00 1202 ASP A N 19
ATOM 32913 C CA . ASP A 1 45 ? 5.316 7.170 -3.894 1.00 0.00 1202 ASP A CA 19
ATOM 32914 C C . ASP A 1 45 ? 5.258 6.723 -5.366 1.00 0.00 1202 ASP A C 19
ATOM 32915 O O . ASP A 1 45 ? 5.091 5.536 -5.689 1.00 0.00 1202 ASP A O 19
ATOM 32924 N N . LEU A 1 46 ? 5.366 7.720 -6.260 1.00 0.00 1203 LEU A N 19
ATOM 32925 C CA . LEU A 1 46 ? 5.479 7.500 -7.709 1.00 0.00 1203 LEU A CA 19
ATOM 32926 C C . LEU A 1 46 ? 6.884 6.991 -8.109 1.00 0.00 1203 LEU A C 19
ATOM 32927 O O . LEU A 1 46 ? 7.135 6.750 -9.289 1.00 0.00 1203 LEU A O 19
ATOM 32943 N N . GLU A 1 47 ? 7.786 6.835 -7.115 1.00 0.00 1204 GLU A N 19
ATOM 32944 C CA . GLU A 1 47 ? 9.129 6.275 -7.334 1.00 0.00 1204 GLU A CA 19
ATOM 32945 C C . GLU A 1 47 ? 9.051 4.768 -7.581 1.00 0.00 1204 GLU A C 19
ATOM 32946 O O . GLU A 1 47 ? 9.561 4.281 -8.593 1.00 0.00 1204 GLU A O 19
ATOM 32958 N N . LYS A 1 48 ? 8.422 4.023 -6.644 1.00 0.00 1205 LYS A N 19
ATOM 32959 C CA . LYS A 1 48 ? 8.244 2.573 -6.807 1.00 0.00 1205 LYS A CA 19
ATOM 32960 C C . LYS A 1 48 ? 7.314 2.313 -7.981 1.00 0.00 1205 LYS A C 19
ATOM 32961 O O . LYS A 1 48 ? 7.539 1.399 -8.756 1.00 0.00 1205 LYS A O 19
ATOM 32980 N N . LEU A 1 49 ? 6.282 3.167 -8.092 1.00 0.00 1206 LEU A N 19
ATOM 32981 C CA . LEU A 1 49 ? 5.311 3.144 -9.196 1.00 0.00 1206 LEU A CA 19
ATOM 32982 C C . LEU A 1 49 ? 6.038 3.204 -10.555 1.00 0.00 1206 LEU A C 19
ATOM 32983 O O . LEU A 1 49 ? 5.703 2.459 -11.478 1.00 0.00 1206 LEU A O 19
ATOM 32999 N N . ASP A 1 50 ? 7.057 4.076 -10.627 1.00 0.00 1207 ASP A N 19
ATOM 33000 C CA . ASP A 1 50 ? 7.901 4.252 -11.825 1.00 0.00 1207 ASP A CA 19
ATOM 33001 C C . ASP A 1 50 ? 8.566 2.915 -12.229 1.00 0.00 1207 ASP A C 19
ATOM 33002 O O . ASP A 1 50 ? 8.325 2.413 -13.321 1.00 0.00 1207 ASP A O 19
ATOM 33011 N N . LEU A 1 51 ? 9.345 2.326 -11.302 1.00 0.00 1208 LEU A N 19
ATOM 33012 C CA . LEU A 1 51 ? 10.162 1.110 -11.573 1.00 0.00 1208 LEU A CA 19
ATOM 33013 C C . LEU A 1 51 ? 9.292 -0.151 -11.801 1.00 0.00 1208 LEU A C 19
ATOM 33014 O O . LEU A 1 51 ? 9.540 -0.919 -12.739 1.00 0.00 1208 LEU A O 19
ATOM 33030 N N . VAL A 1 52 ? 8.288 -0.342 -10.927 1.00 0.00 1209 VAL A N 19
ATOM 33031 C CA . VAL A 1 52 ? 7.311 -1.459 -11.000 1.00 0.00 1209 VAL A CA 19
ATOM 33032 C C . VAL A 1 52 ? 6.636 -1.497 -12.398 1.00 0.00 1209 VAL A C 19
ATOM 33033 O O . VAL A 1 52 ? 6.698 -2.513 -13.111 1.00 0.00 1209 VAL A O 19
ATOM 33046 N N . ILE A 1 53 ? 6.043 -0.351 -12.783 1.00 0.00 1210 ILE A N 19
ATOM 33047 C CA . ILE A 1 53 ? 5.304 -0.205 -14.051 1.00 0.00 1210 ILE A CA 19
ATOM 33048 C C . ILE A 1 53 ? 6.245 -0.316 -15.264 1.00 0.00 1210 ILE A C 19
ATOM 33049 O O . ILE A 1 53 ? 5.916 -1.015 -16.212 1.00 0.00 1210 ILE A O 19
ATOM 33065 N N . LYS A 1 54 ? 7.435 0.319 -15.201 1.00 0.00 1211 LYS A N 19
ATOM 33066 C CA . LYS A 1 54 ? 8.389 0.344 -16.340 1.00 0.00 1211 LYS A CA 19
ATOM 33067 C C . LYS A 1 54 ? 8.929 -1.057 -16.642 1.00 0.00 1211 LYS A C 19
ATOM 33068 O O . LYS A 1 54 ? 9.215 -1.376 -17.806 1.00 0.00 1211 LYS A O 19
ATOM 33087 N N . TYR A 1 55 ? 9.035 -1.894 -15.599 1.00 0.00 1212 TYR A N 19
ATOM 33088 C CA . TYR A 1 55 ? 9.634 -3.223 -15.727 1.00 0.00 1212 TYR A CA 19
ATOM 33089 C C . TYR A 1 55 ? 8.640 -4.171 -16.399 1.00 0.00 1212 TYR A C 19
ATOM 33090 O O . TYR A 1 55 ? 8.955 -4.770 -17.439 1.00 0.00 1212 TYR A O 19
ATOM 33108 N N . MET A 1 56 ? 7.413 -4.250 -15.833 1.00 0.00 1213 MET A N 19
ATOM 33109 C CA . MET A 1 56 ? 6.341 -5.081 -16.409 1.00 0.00 1213 MET A CA 19
ATOM 33110 C C . MET A 1 56 ? 5.967 -4.576 -17.825 1.00 0.00 1213 MET A C 19
ATOM 33111 O O . MET A 1 56 ? 5.629 -5.371 -18.692 1.00 0.00 1213 MET A O 19
ATOM 33125 N N . LYS A 1 57 ? 6.097 -3.246 -18.044 1.00 0.00 1214 LYS A N 19
ATOM 33126 C CA . LYS A 1 57 ? 5.827 -2.586 -19.341 1.00 0.00 1214 LYS A CA 19
ATOM 33127 C C . LYS A 1 57 ? 6.694 -3.198 -20.442 1.00 0.00 1214 LYS A C 19
ATOM 33128 O O . LYS A 1 57 ? 6.177 -3.767 -21.403 1.00 0.00 1214 LYS A O 19
ATOM 33147 N N . ARG A 1 58 ? 8.021 -3.065 -20.268 1.00 0.00 1215 ARG A N 19
ATOM 33148 C CA . ARG A 1 58 ? 9.021 -3.372 -21.310 1.00 0.00 1215 ARG A CA 19
ATOM 33149 C C . ARG A 1 58 ? 9.072 -4.878 -21.617 1.00 0.00 1215 ARG A C 19
ATOM 33150 O O . ARG A 1 58 ? 9.292 -5.287 -22.765 1.00 0.00 1215 ARG A O 19
ATOM 33171 N N . LEU A 1 59 ? 8.803 -5.678 -20.583 1.00 0.00 1216 LEU A N 19
ATOM 33172 C CA . LEU A 1 59 ? 8.771 -7.152 -20.694 1.00 0.00 1216 LEU A CA 19
ATOM 33173 C C . LEU A 1 59 ? 7.543 -7.618 -21.495 1.00 0.00 1216 LEU A C 19
ATOM 33174 O O . LEU A 1 59 ? 7.660 -8.422 -22.414 1.00 0.00 1216 LEU A O 19
ATOM 33190 N N . MET A 1 60 ? 6.368 -7.086 -21.131 1.00 0.00 1217 MET A N 19
ATOM 33191 C CA . MET A 1 60 ? 5.084 -7.401 -21.799 1.00 0.00 1217 MET A CA 19
ATOM 33192 C C . MET A 1 60 ? 5.007 -6.767 -23.209 1.00 0.00 1217 MET A C 19
ATOM 33193 O O . MET A 1 60 ? 4.238 -7.220 -24.060 1.00 0.00 1217 MET A O 19
ATOM 33207 N N . GLN A 1 61 ? 5.813 -5.708 -23.421 1.00 0.00 1218 GLN A N 19
ATOM 33208 C CA . GLN A 1 61 ? 5.943 -5.023 -24.716 1.00 0.00 1218 GLN A CA 19
ATOM 33209 C C . GLN A 1 61 ? 6.665 -5.936 -25.727 1.00 0.00 1218 GLN A C 19
ATOM 33210 O O . GLN A 1 61 ? 6.158 -6.166 -26.829 1.00 0.00 1218 GLN A O 19
ATOM 33224 N N . GLN A 1 62 ? 7.846 -6.466 -25.328 1.00 0.00 1219 GLN A N 19
ATOM 33225 C CA . GLN A 1 62 ? 8.628 -7.398 -26.180 1.00 0.00 1219 GLN A CA 19
ATOM 33226 C C . GLN A 1 62 ? 7.930 -8.778 -26.274 1.00 0.00 1219 GLN A C 19
ATOM 33227 O O . GLN A 1 62 ? 8.162 -9.539 -27.220 1.00 0.00 1219 GLN A O 19
ATOM 33241 N N . SER A 1 63 ? 7.084 -9.084 -25.269 1.00 0.00 1220 SER A N 19
ATOM 33242 C CA . SER A 1 63 ? 6.241 -10.288 -25.247 1.00 0.00 1220 SER A CA 19
ATOM 33243 C C . SER A 1 63 ? 4.965 -9.993 -26.065 1.00 0.00 1220 SER A C 19
ATOM 33244 O O . SER A 1 63 ? 3.867 -9.821 -25.511 1.00 0.00 1220 SER A O 19
ATOM 33252 N N . VAL A 1 64 ? 5.157 -9.892 -27.394 1.00 0.00 1221 VAL A N 19
ATOM 33253 C CA . VAL A 1 64 ? 4.138 -9.415 -28.339 1.00 0.00 1221 VAL A CA 19
ATOM 33254 C C . VAL A 1 64 ? 2.948 -10.393 -28.407 1.00 0.00 1221 VAL A C 19
ATOM 33255 O O . VAL A 1 64 ? 1.830 -10.050 -28.007 1.00 0.00 1221 VAL A O 19
ATOM 33268 N N . GLU A 1 65 ? 3.209 -11.615 -28.891 1.00 0.00 1222 GLU A N 19
ATOM 33269 C CA . GLU A 1 65 ? 2.173 -12.653 -29.050 1.00 0.00 1222 GLU A CA 19
ATOM 33270 C C . GLU A 1 65 ? 1.981 -13.428 -27.727 1.00 0.00 1222 GLU A C 19
ATOM 33271 O O . GLU A 1 65 ? 2.315 -14.614 -27.632 1.00 0.00 1222 GLU A O 19
ATOM 33283 N N . SER A 1 66 ? 1.460 -12.732 -26.698 1.00 0.00 1223 SER A N 19
ATOM 33284 C CA . SER A 1 66 ? 1.249 -13.306 -25.350 1.00 0.00 1223 SER A CA 19
ATOM 33285 C C . SER A 1 66 ? 0.080 -12.616 -24.620 1.00 0.00 1223 SER A C 19
ATOM 33286 O O . SER A 1 66 ? -0.231 -11.444 -24.878 1.00 0.00 1223 SER A O 19
ATOM 33294 N N . VAL A 1 67 ? -0.521 -13.348 -23.658 1.00 0.00 1224 VAL A N 19
ATOM 33295 C CA . VAL A 1 67 ? -1.567 -12.825 -22.744 1.00 0.00 1224 VAL A CA 19
ATOM 33296 C C . VAL A 1 67 ? -0.991 -11.701 -21.856 1.00 0.00 1224 VAL A C 19
ATOM 33297 O O . VAL A 1 67 ? -1.725 -10.846 -21.370 1.00 0.00 1224 VAL A O 19
ATOM 33310 N N . TRP A 1 68 ? 0.345 -11.714 -21.695 1.00 0.00 1225 TRP A N 19
ATOM 33311 C CA . TRP A 1 68 ? 1.103 -10.680 -20.971 1.00 0.00 1225 TRP A CA 19
ATOM 33312 C C . TRP A 1 68 ? 0.864 -9.285 -21.552 1.00 0.00 1225 TRP A C 19
ATOM 33313 O O . TRP A 1 68 ? 0.727 -8.322 -20.811 1.00 0.00 1225 TRP A O 19
ATOM 33334 N N . ASN A 1 69 ? 0.790 -9.215 -22.881 1.00 0.00 1226 ASN A N 19
ATOM 33335 C CA . ASN A 1 69 ? 0.574 -7.960 -23.621 1.00 0.00 1226 ASN A CA 19
ATOM 33336 C C . ASN A 1 69 ? -0.853 -7.409 -23.346 1.00 0.00 1226 ASN A C 19
ATOM 33337 O O . ASN A 1 69 ? -1.059 -6.194 -23.214 1.00 0.00 1226 ASN A O 19
ATOM 33348 N N . MET A 1 70 ? -1.822 -8.332 -23.221 1.00 0.00 1227 MET A N 19
ATOM 33349 C CA . MET A 1 70 ? -3.237 -7.998 -22.935 1.00 0.00 1227 MET A CA 19
ATOM 33350 C C . MET A 1 70 ? -3.411 -7.561 -21.463 1.00 0.00 1227 MET A C 19
ATOM 33351 O O . MET A 1 70 ? -4.131 -6.591 -21.162 1.00 0.00 1227 MET A O 19
ATOM 33365 N N . ALA A 1 71 ? -2.713 -8.274 -20.563 1.00 0.00 1228 ALA A N 19
ATOM 33366 C CA . ALA A 1 71 ? -2.729 -8.002 -19.111 1.00 0.00 1228 ALA A CA 19
ATOM 33367 C C . ALA A 1 71 ? -2.042 -6.660 -18.828 1.00 0.00 1228 ALA A C 19
ATOM 33368 O O . ALA A 1 71 ? -2.419 -5.939 -17.914 1.00 0.00 1228 ALA A O 19
ATOM 33375 N N . PHE A 1 72 ? -1.039 -6.351 -19.660 1.00 0.00 1229 PHE A N 19
ATOM 33376 C CA . PHE A 1 72 ? -0.318 -5.068 -19.657 1.00 0.00 1229 PHE A CA 19
ATOM 33377 C C . PHE A 1 72 ? -1.268 -3.906 -19.964 1.00 0.00 1229 PHE A C 19
ATOM 33378 O O . PHE A 1 72 ? -1.241 -2.886 -19.267 1.00 0.00 1229 PHE A O 19
ATOM 33395 N N . ASP A 1 73 ? -2.096 -4.068 -21.016 1.00 0.00 1230 ASP A N 19
ATOM 33396 C CA . ASP A 1 73 ? -3.099 -3.048 -21.394 1.00 0.00 1230 ASP A CA 19
ATOM 33397 C C . ASP A 1 73 ? -4.038 -2.750 -20.210 1.00 0.00 1230 ASP A C 19
ATOM 33398 O O . ASP A 1 73 ? -4.362 -1.592 -19.948 1.00 0.00 1230 ASP A O 19
ATOM 33407 N N . PHE A 1 74 ? -4.405 -3.817 -19.475 1.00 0.00 1231 PHE A N 19
ATOM 33408 C CA . PHE A 1 74 ? -5.274 -3.721 -18.291 1.00 0.00 1231 PHE A CA 19
ATOM 33409 C C . PHE A 1 74 ? -4.584 -2.939 -17.143 1.00 0.00 1231 PHE A C 19
ATOM 33410 O O . PHE A 1 74 ? -5.104 -1.921 -16.682 1.00 0.00 1231 PHE A O 19
ATOM 33427 N N . ILE A 1 75 ? -3.395 -3.416 -16.717 1.00 0.00 1232 ILE A N 19
ATOM 33428 C CA . ILE A 1 75 ? -2.667 -2.868 -15.544 1.00 0.00 1232 ILE A CA 19
ATOM 33429 C C . ILE A 1 75 ? -2.276 -1.389 -15.766 1.00 0.00 1232 ILE A C 19
ATOM 33430 O O . ILE A 1 75 ? -2.532 -0.538 -14.905 1.00 0.00 1232 ILE A O 19
ATOM 33446 N N . LEU A 1 76 ? -1.695 -1.101 -16.948 1.00 0.00 1233 LEU A N 19
ATOM 33447 C CA . LEU A 1 76 ? -1.202 0.244 -17.302 1.00 0.00 1233 LEU A CA 19
ATOM 33448 C C . LEU A 1 76 ? -2.366 1.239 -17.450 1.00 0.00 1233 LEU A C 19
ATOM 33449 O O . LEU A 1 76 ? -2.226 2.416 -17.102 1.00 0.00 1233 LEU A O 19
ATOM 33465 N N . ASP A 1 77 ? -3.518 0.767 -17.958 1.00 0.00 1234 ASP A N 19
ATOM 33466 C CA . ASP A 1 77 ? -4.720 1.616 -18.043 1.00 0.00 1234 ASP A CA 19
ATOM 33467 C C . ASP A 1 77 ? -5.201 1.976 -16.625 1.00 0.00 1234 ASP A C 19
ATOM 33468 O O . ASP A 1 77 ? -5.214 3.147 -16.266 1.00 0.00 1234 ASP A O 19
ATOM 33477 N N . ASN A 1 78 ? -5.493 0.934 -15.815 1.00 0.00 1235 ASN A N 19
ATOM 33478 C CA . ASN A 1 78 ? -6.030 1.061 -14.431 1.00 0.00 1235 ASN A CA 19
ATOM 33479 C C . ASN A 1 78 ? -5.189 2.015 -13.566 1.00 0.00 1235 ASN A C 19
ATOM 33480 O O . ASN A 1 78 ? -5.745 2.877 -12.865 1.00 0.00 1235 ASN A O 19
ATOM 33491 N N . VAL A 1 79 ? -3.850 1.869 -13.643 1.00 0.00 1236 VAL A N 19
ATOM 33492 C CA . VAL A 1 79 ? -2.926 2.701 -12.861 1.00 0.00 1236 VAL A CA 19
ATOM 33493 C C . VAL A 1 79 ? -3.010 4.174 -13.325 1.00 0.00 1236 VAL A C 19
ATOM 33494 O O . VAL A 1 79 ? -3.153 5.063 -12.499 1.00 0.00 1236 VAL A O 19
ATOM 33507 N N . GLN A 1 80 ? -3.012 4.408 -14.655 1.00 0.00 1237 GLN A N 19
ATOM 33508 C CA . GLN A 1 80 ? -3.045 5.770 -15.234 1.00 0.00 1237 GLN A CA 19
ATOM 33509 C C . GLN A 1 80 ? -4.406 6.468 -15.023 1.00 0.00 1237 GLN A C 19
ATOM 33510 O O . GLN A 1 80 ? -4.474 7.705 -14.997 1.00 0.00 1237 GLN A O 19
ATOM 33524 N N . VAL A 1 81 ? -5.476 5.670 -14.851 1.00 0.00 1238 VAL A N 19
ATOM 33525 C CA . VAL A 1 81 ? -6.834 6.186 -14.567 1.00 0.00 1238 VAL A CA 19
ATOM 33526 C C . VAL A 1 81 ? -6.919 6.716 -13.112 1.00 0.00 1238 VAL A C 19
ATOM 33527 O O . VAL A 1 81 ? -7.424 7.821 -12.862 1.00 0.00 1238 VAL A O 19
ATOM 33540 N N . VAL A 1 82 ? -6.394 5.935 -12.157 1.00 0.00 1239 VAL A N 19
ATOM 33541 C CA . VAL A 1 82 ? -6.335 6.343 -10.731 1.00 0.00 1239 VAL A CA 19
ATOM 33542 C C . VAL A 1 82 ? -5.310 7.492 -10.543 1.00 0.00 1239 VAL A C 19
ATOM 33543 O O . VAL A 1 82 ? -5.460 8.342 -9.681 1.00 0.00 1239 VAL A O 19
ATOM 33556 N N . LEU A 1 83 ? -4.303 7.506 -11.413 1.00 0.00 1240 LEU A N 19
ATOM 33557 C CA . LEU A 1 83 ? -3.223 8.511 -11.448 1.00 0.00 1240 LEU A CA 19
ATOM 33558 C C . LEU A 1 83 ? -3.742 9.896 -11.874 1.00 0.00 1240 LEU A C 19
ATOM 33559 O O . LEU A 1 83 ? -3.397 10.911 -11.257 1.00 0.00 1240 LEU A O 19
ATOM 33575 N N . GLN A 1 84 ? -4.592 9.928 -12.917 1.00 0.00 1241 GLN A N 19
ATOM 33576 C CA . GLN A 1 84 ? -5.155 11.188 -13.441 1.00 0.00 1241 GLN A CA 19
ATOM 33577 C C . GLN A 1 84 ? -6.229 11.763 -12.487 1.00 0.00 1241 GLN A C 19
ATOM 33578 O O . GLN A 1 84 ? -6.377 12.981 -12.383 1.00 0.00 1241 GLN A O 19
ATOM 33592 N N . GLN A 1 85 ? -6.968 10.876 -11.793 1.00 0.00 1242 GLN A N 19
ATOM 33593 C CA . GLN A 1 85 ? -8.040 11.297 -10.857 1.00 0.00 1242 GLN A CA 19
ATOM 33594 C C . GLN A 1 85 ? -7.476 11.717 -9.484 1.00 0.00 1242 GLN A C 19
ATOM 33595 O O . GLN A 1 85 ? -7.898 12.736 -8.927 1.00 0.00 1242 GLN A O 19
ATOM 33609 N N . THR A 1 86 ? -6.521 10.938 -8.946 1.00 0.00 1243 THR A N 19
ATOM 33610 C CA . THR A 1 86 ? -5.936 11.184 -7.615 1.00 0.00 1243 THR A CA 19
ATOM 33611 C C . THR A 1 86 ? -4.850 12.266 -7.692 1.00 0.00 1243 THR A C 19
ATOM 33612 O O . THR A 1 86 ? -4.945 13.307 -7.036 1.00 0.00 1243 THR A O 19
ATOM 33623 N N . TYR A 1 87 ? -3.818 11.999 -8.501 1.00 0.00 1244 TYR A N 19
ATOM 33624 C CA . TYR A 1 87 ? -2.607 12.831 -8.542 1.00 0.00 1244 TYR A CA 19
ATOM 33625 C C . TYR A 1 87 ? -2.790 14.027 -9.493 1.00 0.00 1244 TYR A C 19
ATOM 33626 O O . TYR A 1 87 ? -2.122 15.060 -9.340 1.00 0.00 1244 TYR A O 19
ATOM 33644 N N . GLY A 1 88 ? -3.693 13.861 -10.486 1.00 0.00 1245 GLY A N 19
ATOM 33645 C CA . GLY A 1 88 ? -3.976 14.906 -11.472 1.00 0.00 1245 GLY A CA 19
ATOM 33646 C C . GLY A 1 88 ? -2.821 15.109 -12.442 1.00 0.00 1245 GLY A C 19
ATOM 33647 O O . GLY A 1 88 ? -2.706 16.162 -13.070 1.00 0.00 1245 GLY A O 19
ATOM 33651 N N . SER A 1 89 ? -1.954 14.082 -12.550 1.00 0.00 1246 SER A N 19
ATOM 33652 C CA . SER A 1 89 ? -0.756 14.115 -13.392 1.00 0.00 1246 SER A CA 19
ATOM 33653 C C . SER A 1 89 ? -0.434 12.695 -13.879 1.00 0.00 1246 SER A C 19
ATOM 33654 O O . SER A 1 89 ? 0.055 11.869 -13.100 1.00 0.00 1246 SER A O 19
ATOM 33662 N N . THR A 1 90 ? -0.732 12.412 -15.157 1.00 0.00 1247 THR A N 19
ATOM 33663 C CA . THR A 1 90 ? -0.514 11.086 -15.754 1.00 0.00 1247 THR A CA 19
ATOM 33664 C C . THR A 1 90 ? 0.909 10.995 -16.352 1.00 0.00 1247 THR A C 19
ATOM 33665 O O . THR A 1 90 ? 1.194 11.605 -17.392 1.00 0.00 1247 THR A O 19
ATOM 33676 N N . LEU A 1 91 ? 1.805 10.273 -15.657 1.00 0.00 1248 LEU A N 19
ATOM 33677 C CA . LEU A 1 91 ? 3.130 9.902 -16.191 1.00 0.00 1248 LEU A CA 19
ATOM 33678 C C . LEU A 1 91 ? 2.974 8.784 -17.235 1.00 0.00 1248 LEU A C 19
ATOM 33679 O O . LEU A 1 91 ? 1.938 8.109 -17.279 1.00 0.00 1248 LEU A O 19
ATOM 33695 N N . LYS A 1 92 ? 4.015 8.585 -18.054 1.00 0.00 1249 LYS A N 19
ATOM 33696 C CA . LYS A 1 92 ? 4.014 7.584 -19.132 1.00 0.00 1249 LYS A CA 19
ATOM 33697 C C . LYS A 1 92 ? 5.453 7.135 -19.439 1.00 0.00 1249 LYS A C 19
ATOM 33698 O O . LYS A 1 92 ? 6.392 7.940 -19.357 1.00 0.00 1249 LYS A O 19
ATOM 33717 N N . VAL A 1 93 ? 5.615 5.842 -19.774 1.00 0.00 1250 VAL A N 19
ATOM 33718 C CA . VAL A 1 93 ? 6.926 5.248 -20.089 1.00 0.00 1250 VAL A CA 19
ATOM 33719 C C . VAL A 1 93 ? 7.324 5.619 -21.534 1.00 0.00 1250 VAL A C 19
ATOM 33720 O O . VAL A 1 93 ? 8.245 6.417 -21.753 1.00 0.00 1250 VAL A O 19
ATOM 33733 N N . THR A 1 94 ? 6.576 5.048 -22.505 1.00 0.00 1251 THR A N 19
ATOM 33734 C CA . THR A 1 94 ? 6.768 5.283 -23.957 1.00 0.00 1251 THR A CA 19
ATOM 33735 C C . THR A 1 94 ? 5.646 4.610 -24.762 1.00 0.00 1251 THR A C 19
ATOM 33736 O O . THR A 1 94 ? 4.877 3.796 -24.234 1.00 0.00 1251 THR A O 19
ATOM 33747 N N . LYS B 2 1 ? 1.822 -26.147 -3.892 1.00 0.00 231 LYS B N 19
ATOM 33748 C CA . LYS B 2 1 ? 1.595 -27.444 -4.540 1.00 0.00 231 LYS B CA 19
ATOM 33749 C C . LYS B 2 1 ? 0.307 -27.424 -5.393 1.00 0.00 231 LYS B C 19
ATOM 33750 O O . LYS B 2 1 ? -0.034 -28.429 -6.033 1.00 0.00 231 LYS B O 19
ATOM 33769 N N . GLY B 2 2 ? -0.390 -26.275 -5.400 1.00 0.00 232 GLY B N 19
ATOM 33770 C CA . GLY B 2 2 ? -1.639 -26.115 -6.138 1.00 0.00 232 GLY B CA 19
ATOM 33771 C C . GLY B 2 2 ? -1.964 -24.650 -6.377 1.00 0.00 232 GLY B C 19
ATOM 33772 O O . GLY B 2 2 ? -1.864 -23.837 -5.450 1.00 0.00 232 GLY B O 19
ATOM 33776 N N . ASN B 2 3 ? -2.359 -24.319 -7.621 1.00 0.00 233 ASN B N 19
ATOM 33777 C CA . ASN B 2 3 ? -2.726 -22.945 -8.033 1.00 0.00 233 ASN B CA 19
ATOM 33778 C C . ASN B 2 3 ? -4.111 -22.526 -7.479 1.00 0.00 233 ASN B C 19
ATOM 33779 O O . ASN B 2 3 ? -4.510 -21.367 -7.634 1.00 0.00 233 ASN B O 19
ATOM 33790 N N . MET B 2 4 ? -4.834 -23.486 -6.844 1.00 0.00 234 MET B N 19
ATOM 33791 C CA . MET B 2 4 ? -6.139 -23.235 -6.194 1.00 0.00 234 MET B CA 19
ATOM 33792 C C . MET B 2 4 ? -5.966 -22.229 -5.035 1.00 0.00 234 MET B C 19
ATOM 33793 O O . MET B 2 4 ? -5.557 -22.609 -3.926 1.00 0.00 234 MET B O 19
ATOM 33807 N N . MET B 2 5 ? -6.246 -20.943 -5.344 1.00 0.00 235 MET B N 19
ATOM 33808 C CA . MET B 2 5 ? -5.958 -19.790 -4.469 1.00 0.00 235 MET B CA 19
ATOM 33809 C C . MET B 2 5 ? -4.464 -19.760 -4.091 1.00 0.00 235 MET B C 19
ATOM 33810 O O . MET B 2 5 ? -4.072 -20.143 -2.980 1.00 0.00 235 MET B O 19
ATOM 33824 N N . SER B 2 6 ? -3.635 -19.350 -5.057 1.00 0.00 236 SER B N 19
ATOM 33825 C CA . SER B 2 6 ? -2.179 -19.264 -4.889 1.00 0.00 236 SER B CA 19
ATOM 33826 C C . SER B 2 6 ? -1.643 -18.044 -5.639 1.00 0.00 236 SER B C 19
ATOM 33827 O O . SER B 2 6 ? -2.280 -17.536 -6.570 1.00 0.00 236 SER B O 19
ATOM 33835 N N . ASN B 2 7 ? -0.432 -17.630 -5.263 1.00 0.00 237 ASN B N 19
ATOM 33836 C CA . ASN B 2 7 ? 0.228 -16.427 -5.770 1.00 0.00 237 ASN B CA 19
ATOM 33837 C C . ASN B 2 7 ? 1.730 -16.703 -5.823 1.00 0.00 237 ASN B C 19
ATOM 33838 O O . ASN B 2 7 ? 2.373 -16.974 -4.805 1.00 0.00 237 ASN B O 19
ATOM 33849 N N . PHE B 2 8 ? 2.264 -16.689 -7.042 1.00 0.00 238 PHE B N 19
ATOM 33850 C CA . PHE B 2 8 ? 3.676 -16.967 -7.316 1.00 0.00 238 PHE B CA 19
ATOM 33851 C C . PHE B 2 8 ? 4.541 -15.724 -6.995 1.00 0.00 238 PHE B C 19
ATOM 33852 O O . PHE B 2 8 ? 5.748 -15.841 -6.847 1.00 0.00 238 PHE B O 19
ATOM 33869 N N . PHE B 2 9 ? 3.898 -14.546 -6.861 1.00 0.00 239 PHE B N 19
ATOM 33870 C CA . PHE B 2 9 ? 4.579 -13.293 -6.462 1.00 0.00 239 PHE B CA 19
ATOM 33871 C C . PHE B 2 9 ? 4.908 -13.278 -4.980 1.00 0.00 239 PHE B C 19
ATOM 33872 O O . PHE B 2 9 ? 6.066 -13.086 -4.597 1.00 0.00 239 PHE B O 19
ATOM 33889 N N . GLY B 2 10 ? 3.877 -13.486 -4.157 1.00 0.00 240 GLY B N 19
ATOM 33890 C CA . GLY B 2 10 ? 4.062 -13.730 -2.716 1.00 0.00 240 GLY B CA 19
ATOM 33891 C C . GLY B 2 10 ? 4.877 -14.992 -2.373 1.00 0.00 240 GLY B C 19
ATOM 33892 O O . GLY B 2 10 ? 5.103 -15.274 -1.192 1.00 0.00 240 GLY B O 19
ATOM 33896 N N . LYS B 2 11 ? 5.318 -15.756 -3.399 1.00 0.00 241 LYS B N 19
ATOM 33897 C CA . LYS B 2 11 ? 6.171 -16.944 -3.223 1.00 0.00 241 LYS B CA 19
ATOM 33898 C C . LYS B 2 11 ? 7.569 -16.770 -3.901 1.00 0.00 241 LYS B C 19
ATOM 33899 O O . LYS B 2 11 ? 8.524 -17.453 -3.529 1.00 0.00 241 LYS B O 19
ATOM 33918 N N . ALA B 2 12 ? 7.685 -15.858 -4.899 1.00 0.00 242 ALA B N 19
ATOM 33919 C CA . ALA B 2 12 ? 8.989 -15.521 -5.561 1.00 0.00 242 ALA B CA 19
ATOM 33920 C C . ALA B 2 12 ? 9.685 -14.381 -4.799 1.00 0.00 242 ALA B C 19
ATOM 33921 O O . ALA B 2 12 ? 10.896 -14.181 -4.913 1.00 0.00 242 ALA B O 19
ATOM 33928 N N . ALA B 2 13 ? 8.870 -13.626 -4.068 1.00 0.00 243 ALA B N 19
ATOM 33929 C CA . ALA B 2 13 ? 9.288 -12.676 -3.033 1.00 0.00 243 ALA B CA 19
ATOM 33930 C C . ALA B 2 13 ? 8.418 -12.953 -1.792 1.00 0.00 243 ALA B C 19
ATOM 33931 O O . ALA B 2 13 ? 7.700 -13.961 -1.776 1.00 0.00 243 ALA B O 19
ATOM 33938 N N . MET B 2 14 ? 8.496 -12.077 -0.764 1.00 0.00 244 MET B N 19
ATOM 33939 C CA . MET B 2 14 ? 7.733 -12.200 0.504 1.00 0.00 244 MET B CA 19
ATOM 33940 C C . MET B 2 14 ? 8.172 -13.449 1.298 1.00 0.00 244 MET B C 19
ATOM 33941 O O . MET B 2 14 ? 8.929 -13.352 2.266 1.00 0.00 244 MET B O 19
ATOM 33955 N N . ASN B 2 15 ? 7.677 -14.622 0.862 1.00 0.00 245 ASN B N 19
ATOM 33956 C CA . ASN B 2 15 ? 7.999 -15.920 1.463 1.00 0.00 245 ASN B CA 19
ATOM 33957 C C . ASN B 2 15 ? 9.085 -16.602 0.616 1.00 0.00 245 ASN B C 19
ATOM 33958 O O . ASN B 2 15 ? 8.824 -16.969 -0.539 1.00 0.00 245 ASN B O 19
ATOM 33969 N N . LYS B 2 16 ? 10.301 -16.726 1.198 1.00 0.00 246 LYS B N 19
ATOM 33970 C CA . LYS B 2 16 ? 11.484 -17.329 0.552 1.00 0.00 246 LYS B CA 19
ATOM 33971 C C . LYS B 2 16 ? 11.983 -16.414 -0.609 1.00 0.00 246 LYS B C 19
ATOM 33972 O O . LYS B 2 16 ? 12.785 -15.492 -0.332 1.00 0.00 246 LYS B O 19
ATOM 33992 N N . ASN A 1 1 ? 3.855 -1.763 -1.045 1.00 0.00 1158 ASN A N 20
ATOM 33993 C CA . ASN A 1 1 ? 4.956 -2.751 -0.963 1.00 0.00 1158 ASN A CA 20
ATOM 33994 C C . ASN A 1 1 ? 4.658 -3.948 -1.880 1.00 0.00 1158 ASN A C 20
ATOM 33995 O O . ASN A 1 1 ? 3.705 -4.692 -1.637 1.00 0.00 1158 ASN A O 20
ATOM 34006 N N . LEU A 1 2 ? 5.492 -4.130 -2.917 1.00 0.00 1159 LEU A N 20
ATOM 34007 C CA . LEU A 1 2 ? 5.305 -5.159 -3.961 1.00 0.00 1159 LEU A CA 20
ATOM 34008 C C . LEU A 1 2 ? 5.672 -6.551 -3.416 1.00 0.00 1159 LEU A C 20
ATOM 34009 O O . LEU A 1 2 ? 6.856 -6.882 -3.264 1.00 0.00 1159 LEU A O 20
ATOM 34025 N N . ALA A 1 3 ? 4.611 -7.332 -3.124 1.00 0.00 1160 ALA A N 20
ATOM 34026 C CA . ALA A 1 3 ? 4.668 -8.634 -2.456 1.00 0.00 1160 ALA A CA 20
ATOM 34027 C C . ALA A 1 3 ? 5.323 -8.456 -1.089 1.00 0.00 1160 ALA A C 20
ATOM 34028 O O . ALA A 1 3 ? 6.243 -9.181 -0.700 1.00 0.00 1160 ALA A O 20
ATOM 34035 N N . GLY A 1 4 ? 4.836 -7.407 -0.389 1.00 0.00 1161 GLY A N 20
ATOM 34036 C CA . GLY A 1 4 ? 5.311 -7.039 0.938 1.00 0.00 1161 GLY A CA 20
ATOM 34037 C C . GLY A 1 4 ? 6.746 -6.501 0.968 1.00 0.00 1161 GLY A C 20
ATOM 34038 O O . GLY A 1 4 ? 7.285 -6.231 2.046 1.00 0.00 1161 GLY A O 20
ATOM 34042 N N . ALA A 1 5 ? 7.346 -6.309 -0.222 1.00 0.00 1162 ALA A N 20
ATOM 34043 C CA . ALA A 1 5 ? 8.744 -5.887 -0.372 1.00 0.00 1162 ALA A CA 20
ATOM 34044 C C . ALA A 1 5 ? 8.813 -4.570 -1.161 1.00 0.00 1162 ALA A C 20
ATOM 34045 O O . ALA A 1 5 ? 8.354 -4.492 -2.308 1.00 0.00 1162 ALA A O 20
ATOM 34052 N N . VAL A 1 6 ? 9.364 -3.538 -0.517 1.00 0.00 1163 VAL A N 20
ATOM 34053 C CA . VAL A 1 6 ? 9.592 -2.216 -1.130 1.00 0.00 1163 VAL A CA 20
ATOM 34054 C C . VAL A 1 6 ? 10.931 -2.199 -1.911 1.00 0.00 1163 VAL A C 20
ATOM 34055 O O . VAL A 1 6 ? 11.200 -1.274 -2.685 1.00 0.00 1163 VAL A O 20
ATOM 34068 N N . GLU A 1 7 ? 11.747 -3.257 -1.730 1.00 0.00 1164 GLU A N 20
ATOM 34069 C CA . GLU A 1 7 ? 13.054 -3.381 -2.387 1.00 0.00 1164 GLU A CA 20
ATOM 34070 C C . GLU A 1 7 ? 12.834 -3.764 -3.854 1.00 0.00 1164 GLU A C 20
ATOM 34071 O O . GLU A 1 7 ? 12.308 -4.848 -4.120 1.00 0.00 1164 GLU A O 20
ATOM 34083 N N . PHE A 1 8 ? 13.237 -2.875 -4.794 1.00 0.00 1165 PHE A N 20
ATOM 34084 C CA . PHE A 1 8 ? 13.021 -3.084 -6.247 1.00 0.00 1165 PHE A CA 20
ATOM 34085 C C . PHE A 1 8 ? 13.685 -4.382 -6.752 1.00 0.00 1165 PHE A C 20
ATOM 34086 O O . PHE A 1 8 ? 13.250 -4.939 -7.762 1.00 0.00 1165 PHE A O 20
ATOM 34103 N N . ASN A 1 9 ? 14.710 -4.877 -6.034 1.00 0.00 1166 ASN A N 20
ATOM 34104 C CA . ASN A 1 9 ? 15.374 -6.137 -6.386 1.00 0.00 1166 ASN A CA 20
ATOM 34105 C C . ASN A 1 9 ? 14.371 -7.273 -6.229 1.00 0.00 1166 ASN A C 20
ATOM 34106 O O . ASN A 1 9 ? 14.210 -8.073 -7.135 1.00 0.00 1166 ASN A O 20
ATOM 34117 N N . ASP A 1 10 ? 13.673 -7.273 -5.076 1.00 0.00 1167 ASP A N 20
ATOM 34118 C CA . ASP A 1 10 ? 12.662 -8.287 -4.727 1.00 0.00 1167 ASP A CA 20
ATOM 34119 C C . ASP A 1 10 ? 11.458 -8.195 -5.671 1.00 0.00 1167 ASP A C 20
ATOM 34120 O O . ASP A 1 10 ? 10.982 -9.211 -6.160 1.00 0.00 1167 ASP A O 20
ATOM 34129 N N . VAL A 1 11 ? 10.991 -6.953 -5.895 1.00 0.00 1168 VAL A N 20
ATOM 34130 C CA . VAL A 1 11 ? 9.942 -6.611 -6.888 1.00 0.00 1168 VAL A CA 20
ATOM 34131 C C . VAL A 1 11 ? 10.240 -7.245 -8.260 1.00 0.00 1168 VAL A C 20
ATOM 34132 O O . VAL A 1 11 ? 9.382 -7.893 -8.854 1.00 0.00 1168 VAL A O 20
ATOM 34145 N N . LYS A 1 12 ? 11.484 -7.052 -8.709 1.00 0.00 1169 LYS A N 20
ATOM 34146 C CA . LYS A 1 12 ? 11.990 -7.536 -10.004 1.00 0.00 1169 LYS A CA 20
ATOM 34147 C C . LYS A 1 12 ? 12.182 -9.062 -9.981 1.00 0.00 1169 LYS A C 20
ATOM 34148 O O . LYS A 1 12 ? 11.991 -9.731 -11.001 1.00 0.00 1169 LYS A O 20
ATOM 34167 N N . THR A 1 13 ? 12.569 -9.593 -8.801 1.00 0.00 1170 THR A N 20
ATOM 34168 C CA . THR A 1 13 ? 12.740 -11.042 -8.577 1.00 0.00 1170 THR A CA 20
ATOM 34169 C C . THR A 1 13 ? 11.393 -11.766 -8.732 1.00 0.00 1170 THR A C 20
ATOM 34170 O O . THR A 1 13 ? 11.364 -12.979 -8.943 1.00 0.00 1170 THR A O 20
ATOM 34181 N N . LEU A 1 14 ? 10.266 -11.060 -8.537 1.00 0.00 1171 LEU A N 20
ATOM 34182 C CA . LEU A 1 14 ? 8.981 -11.582 -8.987 1.00 0.00 1171 LEU A CA 20
ATOM 34183 C C . LEU A 1 14 ? 8.789 -11.271 -10.488 1.00 0.00 1171 LEU A C 20
ATOM 34184 O O . LEU A 1 14 ? 8.893 -12.173 -11.316 1.00 0.00 1171 LEU A O 20
ATOM 34200 N N . LEU A 1 15 ? 8.697 -9.943 -10.812 1.00 0.00 1172 LEU A N 20
ATOM 34201 C CA . LEU A 1 15 ? 8.194 -9.395 -12.116 1.00 0.00 1172 LEU A CA 20
ATOM 34202 C C . LEU A 1 15 ? 8.794 -10.068 -13.360 1.00 0.00 1172 LEU A C 20
ATOM 34203 O O . LEU A 1 15 ? 8.071 -10.386 -14.313 1.00 0.00 1172 LEU A O 20
ATOM 34219 N N . ARG A 1 16 ? 10.116 -10.272 -13.336 1.00 0.00 1173 ARG A N 20
ATOM 34220 C CA . ARG A 1 16 ? 10.868 -10.626 -14.542 1.00 0.00 1173 ARG A CA 20
ATOM 34221 C C . ARG A 1 16 ? 10.546 -12.048 -15.011 1.00 0.00 1173 ARG A C 20
ATOM 34222 O O . ARG A 1 16 ? 10.099 -12.254 -16.169 1.00 0.00 1173 ARG A O 20
ATOM 34243 N N . GLU A 1 17 ? 10.677 -13.019 -14.088 1.00 0.00 1174 GLU A N 20
ATOM 34244 C CA . GLU A 1 17 ? 10.324 -14.410 -14.394 1.00 0.00 1174 GLU A CA 20
ATOM 34245 C C . GLU A 1 17 ? 8.807 -14.509 -14.518 1.00 0.00 1174 GLU A C 20
ATOM 34246 O O . GLU A 1 17 ? 8.325 -15.139 -15.413 1.00 0.00 1174 GLU A O 20
ATOM 34258 N N . TRP A 1 18 ? 8.091 -13.791 -13.662 1.00 0.00 1175 TRP A N 20
ATOM 34259 C CA . TRP A 1 18 ? 6.617 -13.775 -13.603 1.00 0.00 1175 TRP A CA 20
ATOM 34260 C C . TRP A 1 18 ? 5.993 -13.648 -15.005 1.00 0.00 1175 TRP A C 20
ATOM 34261 O O . TRP A 1 18 ? 5.253 -14.530 -15.441 1.00 0.00 1175 TRP A O 20
ATOM 34282 N N . ILE A 1 19 ? 6.431 -12.641 -15.754 1.00 0.00 1176 ILE A N 20
ATOM 34283 C CA . ILE A 1 19 ? 5.954 -12.416 -17.124 1.00 0.00 1176 ILE A CA 20
ATOM 34284 C C . ILE A 1 19 ? 6.456 -13.505 -18.105 1.00 0.00 1176 ILE A C 20
ATOM 34285 O O . ILE A 1 19 ? 5.656 -14.097 -18.840 1.00 0.00 1176 ILE A O 20
ATOM 34301 N N . THR A 1 20 ? 7.774 -13.788 -18.101 1.00 0.00 1177 THR A N 20
ATOM 34302 C CA . THR A 1 20 ? 8.400 -14.633 -19.162 1.00 0.00 1177 THR A CA 20
ATOM 34303 C C . THR A 1 20 ? 8.360 -16.168 -18.865 1.00 0.00 1177 THR A C 20
ATOM 34304 O O . THR A 1 20 ? 8.653 -16.982 -19.745 1.00 0.00 1177 THR A O 20
ATOM 34315 N N . THR A 1 21 ? 7.973 -16.541 -17.639 1.00 0.00 1178 THR A N 20
ATOM 34316 C CA . THR A 1 21 ? 7.995 -17.934 -17.127 1.00 0.00 1178 THR A CA 20
ATOM 34317 C C . THR A 1 21 ? 6.566 -18.486 -16.963 1.00 0.00 1178 THR A C 20
ATOM 34318 O O . THR A 1 21 ? 6.289 -19.622 -17.373 1.00 0.00 1178 THR A O 20
ATOM 34329 N N . ILE A 1 22 ? 5.653 -17.681 -16.357 1.00 0.00 1179 ILE A N 20
ATOM 34330 C CA . ILE A 1 22 ? 4.284 -18.155 -16.050 1.00 0.00 1179 ILE A CA 20
ATOM 34331 C C . ILE A 1 22 ? 3.449 -18.034 -17.331 1.00 0.00 1179 ILE A C 20
ATOM 34332 O O . ILE A 1 22 ? 3.276 -16.933 -17.843 1.00 0.00 1179 ILE A O 20
ATOM 34348 N N . SER A 1 23 ? 2.974 -19.171 -17.868 1.00 0.00 1180 SER A N 20
ATOM 34349 C CA . SER A 1 23 ? 2.261 -19.203 -19.154 1.00 0.00 1180 SER A CA 20
ATOM 34350 C C . SER A 1 23 ? 0.858 -18.608 -18.989 1.00 0.00 1180 SER A C 20
ATOM 34351 O O . SER A 1 23 ? 0.416 -17.769 -19.787 1.00 0.00 1180 SER A O 20
ATOM 34359 N N . ASP A 1 24 ? 0.184 -19.064 -17.930 1.00 0.00 1181 ASP A N 20
ATOM 34360 C CA . ASP A 1 24 ? -1.117 -18.562 -17.506 1.00 0.00 1181 ASP A CA 20
ATOM 34361 C C . ASP A 1 24 ? -0.962 -17.938 -16.099 1.00 0.00 1181 ASP A C 20
ATOM 34362 O O . ASP A 1 24 ? -0.804 -18.660 -15.113 1.00 0.00 1181 ASP A O 20
ATOM 34371 N N . PRO A 1 25 ? -0.887 -16.568 -16.000 1.00 0.00 1182 PRO A N 20
ATOM 34372 C CA . PRO A 1 25 ? -0.848 -15.851 -14.705 1.00 0.00 1182 PRO A CA 20
ATOM 34373 C C . PRO A 1 25 ? -2.098 -16.138 -13.876 1.00 0.00 1182 PRO A C 20
ATOM 34374 O O . PRO A 1 25 ? -3.219 -16.174 -14.416 1.00 0.00 1182 PRO A O 20
ATOM 34385 N N . MET A 1 26 ? -1.901 -16.372 -12.579 1.00 0.00 1183 MET A N 20
ATOM 34386 C CA . MET A 1 26 ? -3.001 -16.418 -11.621 1.00 0.00 1183 MET A CA 20
ATOM 34387 C C . MET A 1 26 ? -3.519 -14.987 -11.469 1.00 0.00 1183 MET A C 20
ATOM 34388 O O . MET A 1 26 ? -2.739 -14.091 -11.168 1.00 0.00 1183 MET A O 20
ATOM 34402 N N . GLU A 1 27 ? -4.823 -14.762 -11.720 1.00 0.00 1184 GLU A N 20
ATOM 34403 C CA . GLU A 1 27 ? -5.387 -13.396 -11.752 1.00 0.00 1184 GLU A CA 20
ATOM 34404 C C . GLU A 1 27 ? -5.159 -12.681 -10.403 1.00 0.00 1184 GLU A C 20
ATOM 34405 O O . GLU A 1 27 ? -5.090 -11.472 -10.355 1.00 0.00 1184 GLU A O 20
ATOM 34417 N N . GLU A 1 28 ? -4.984 -13.479 -9.344 1.00 0.00 1185 GLU A N 20
ATOM 34418 C CA . GLU A 1 28 ? -4.670 -13.023 -7.978 1.00 0.00 1185 GLU A CA 20
ATOM 34419 C C . GLU A 1 28 ? -3.396 -12.147 -7.946 1.00 0.00 1185 GLU A C 20
ATOM 34420 O O . GLU A 1 28 ? -3.395 -11.107 -7.291 1.00 0.00 1185 GLU A O 20
ATOM 34432 N N . ASP A 1 29 ? -2.322 -12.569 -8.662 1.00 0.00 1186 ASP A N 20
ATOM 34433 C CA . ASP A 1 29 ? -1.054 -11.786 -8.731 1.00 0.00 1186 ASP A CA 20
ATOM 34434 C C . ASP A 1 29 ? -1.139 -10.612 -9.720 1.00 0.00 1186 ASP A C 20
ATOM 34435 O O . ASP A 1 29 ? -0.364 -9.659 -9.604 1.00 0.00 1186 ASP A O 20
ATOM 34444 N N . ILE A 1 30 ? -2.038 -10.695 -10.706 1.00 0.00 1187 ILE A N 20
ATOM 34445 C CA . ILE A 1 30 ? -2.338 -9.546 -11.595 1.00 0.00 1187 ILE A CA 20
ATOM 34446 C C . ILE A 1 30 ? -3.106 -8.458 -10.810 1.00 0.00 1187 ILE A C 20
ATOM 34447 O O . ILE A 1 30 ? -2.839 -7.270 -10.953 1.00 0.00 1187 ILE A O 20
ATOM 34463 N N . LEU A 1 31 ? -4.024 -8.904 -9.941 1.00 0.00 1188 LEU A N 20
ATOM 34464 C CA . LEU A 1 31 ? -4.814 -8.019 -9.054 1.00 0.00 1188 LEU A CA 20
ATOM 34465 C C . LEU A 1 31 ? -3.904 -7.434 -7.982 1.00 0.00 1188 LEU A C 20
ATOM 34466 O O . LEU A 1 31 ? -4.095 -6.307 -7.532 1.00 0.00 1188 LEU A O 20
ATOM 34482 N N . GLN A 1 32 ? -2.932 -8.262 -7.593 1.00 0.00 1189 GLN A N 20
ATOM 34483 C CA . GLN A 1 32 ? -1.938 -7.970 -6.571 1.00 0.00 1189 GLN A CA 20
ATOM 34484 C C . GLN A 1 32 ? -1.145 -6.713 -6.949 1.00 0.00 1189 GLN A C 20
ATOM 34485 O O . GLN A 1 32 ? -1.132 -5.725 -6.211 1.00 0.00 1189 GLN A O 20
ATOM 34499 N N . VAL A 1 33 ? -0.532 -6.780 -8.143 1.00 0.00 1190 VAL A N 20
ATOM 34500 C CA . VAL A 1 33 ? 0.326 -5.706 -8.682 1.00 0.00 1190 VAL A CA 20
ATOM 34501 C C . VAL A 1 33 ? -0.466 -4.422 -9.015 1.00 0.00 1190 VAL A C 20
ATOM 34502 O O . VAL A 1 33 ? 0.042 -3.330 -8.781 1.00 0.00 1190 VAL A O 20
ATOM 34515 N N . VAL A 1 34 ? -1.700 -4.555 -9.560 1.00 0.00 1191 VAL A N 20
ATOM 34516 C CA . VAL A 1 34 ? -2.562 -3.380 -9.867 1.00 0.00 1191 VAL A CA 20
ATOM 34517 C C . VAL A 1 34 ? -2.936 -2.642 -8.567 1.00 0.00 1191 VAL A C 20
ATOM 34518 O O . VAL A 1 34 ? -2.880 -1.408 -8.507 1.00 0.00 1191 VAL A O 20
ATOM 34531 N N . LYS A 1 35 ? -3.280 -3.435 -7.529 1.00 0.00 1192 LYS A N 20
ATOM 34532 C CA . LYS A 1 35 ? -3.640 -2.924 -6.196 1.00 0.00 1192 LYS A CA 20
ATOM 34533 C C . LYS A 1 35 ? -2.479 -2.099 -5.613 1.00 0.00 1192 LYS A C 20
ATOM 34534 O O . LYS A 1 35 ? -2.680 -0.964 -5.201 1.00 0.00 1192 LYS A O 20
ATOM 34553 N N . TYR A 1 36 ? -1.266 -2.678 -5.641 1.00 0.00 1193 TYR A N 20
ATOM 34554 C CA . TYR A 1 36 ? -0.047 -2.008 -5.144 1.00 0.00 1193 TYR A CA 20
ATOM 34555 C C . TYR A 1 36 ? 0.197 -0.698 -5.870 1.00 0.00 1193 TYR A C 20
ATOM 34556 O O . TYR A 1 36 ? 0.478 0.304 -5.244 1.00 0.00 1193 TYR A O 20
ATOM 34574 N N . CYS A 1 37 ? 0.123 -0.760 -7.204 1.00 0.00 1194 CYS A N 20
ATOM 34575 C CA . CYS A 1 37 ? 0.420 0.379 -8.081 1.00 0.00 1194 CYS A CA 20
ATOM 34576 C C . CYS A 1 37 ? -0.500 1.586 -7.805 1.00 0.00 1194 CYS A C 20
ATOM 34577 O O . CYS A 1 37 ? -0.032 2.726 -7.772 1.00 0.00 1194 CYS A O 20
ATOM 34585 N N . THR A 1 38 ? -1.795 1.327 -7.551 1.00 0.00 1195 THR A N 20
ATOM 34586 C CA . THR A 1 38 ? -2.754 2.388 -7.175 1.00 0.00 1195 THR A CA 20
ATOM 34587 C C . THR A 1 38 ? -2.423 2.938 -5.766 1.00 0.00 1195 THR A C 20
ATOM 34588 O O . THR A 1 38 ? -2.548 4.147 -5.503 1.00 0.00 1195 THR A O 20
ATOM 34599 N N . ASP A 1 39 ? -1.948 2.030 -4.891 1.00 0.00 1196 ASP A N 20
ATOM 34600 C CA . ASP A 1 39 ? -1.500 2.366 -3.528 1.00 0.00 1196 ASP A CA 20
ATOM 34601 C C . ASP A 1 39 ? -0.175 3.153 -3.568 1.00 0.00 1196 ASP A C 20
ATOM 34602 O O . ASP A 1 39 ? 0.081 3.956 -2.688 1.00 0.00 1196 ASP A O 20
ATOM 34611 N N . LEU A 1 40 ? 0.646 2.930 -4.619 1.00 0.00 1197 LEU A N 20
ATOM 34612 C CA . LEU A 1 40 ? 1.913 3.667 -4.825 1.00 0.00 1197 LEU A CA 20
ATOM 34613 C C . LEU A 1 40 ? 1.594 5.132 -5.147 1.00 0.00 1197 LEU A C 20
ATOM 34614 O O . LEU A 1 40 ? 2.260 6.037 -4.667 1.00 0.00 1197 LEU A O 20
ATOM 34630 N N . ILE A 1 41 ? 0.528 5.335 -5.932 1.00 0.00 1198 ILE A N 20
ATOM 34631 C CA . ILE A 1 41 ? 0.059 6.673 -6.336 1.00 0.00 1198 ILE A CA 20
ATOM 34632 C C . ILE A 1 41 ? -0.400 7.502 -5.111 1.00 0.00 1198 ILE A C 20
ATOM 34633 O O . ILE A 1 41 ? -0.005 8.668 -4.963 1.00 0.00 1198 ILE A O 20
ATOM 34649 N N . GLU A 1 42 ? -1.210 6.884 -4.215 1.00 0.00 1199 GLU A N 20
ATOM 34650 C CA . GLU A 1 42 ? -1.739 7.584 -3.017 1.00 0.00 1199 GLU A CA 20
ATOM 34651 C C . GLU A 1 42 ? -0.651 7.727 -1.931 1.00 0.00 1199 GLU A C 20
ATOM 34652 O O . GLU A 1 42 ? -0.729 8.626 -1.089 1.00 0.00 1199 GLU A O 20
ATOM 34664 N N . GLU A 1 43 ? 0.353 6.825 -1.950 1.00 0.00 1200 GLU A N 20
ATOM 34665 C CA . GLU A 1 43 ? 1.510 6.880 -1.024 1.00 0.00 1200 GLU A CA 20
ATOM 34666 C C . GLU A 1 43 ? 2.655 7.748 -1.579 1.00 0.00 1200 GLU A C 20
ATOM 34667 O O . GLU A 1 43 ? 3.715 7.845 -0.951 1.00 0.00 1200 GLU A O 20
ATOM 34679 N N . LYS A 1 44 ? 2.426 8.354 -2.768 1.00 0.00 1201 LYS A N 20
ATOM 34680 C CA . LYS A 1 44 ? 3.379 9.258 -3.459 1.00 0.00 1201 LYS A CA 20
ATOM 34681 C C . LYS A 1 44 ? 4.670 8.515 -3.891 1.00 0.00 1201 LYS A C 20
ATOM 34682 O O . LYS A 1 44 ? 5.676 9.142 -4.238 1.00 0.00 1201 LYS A O 20
ATOM 34701 N N . ASP A 1 45 ? 4.606 7.173 -3.924 1.00 0.00 1202 ASP A N 20
ATOM 34702 C CA . ASP A 1 45 ? 5.678 6.325 -4.458 1.00 0.00 1202 ASP A CA 20
ATOM 34703 C C . ASP A 1 45 ? 5.515 6.219 -5.990 1.00 0.00 1202 ASP A C 20
ATOM 34704 O O . ASP A 1 45 ? 5.442 5.118 -6.539 1.00 0.00 1202 ASP A O 20
ATOM 34713 N N . LEU A 1 46 ? 5.456 7.384 -6.677 1.00 0.00 1203 LEU A N 20
ATOM 34714 C CA . LEU A 1 46 ? 5.364 7.448 -8.148 1.00 0.00 1203 LEU A CA 20
ATOM 34715 C C . LEU A 1 46 ? 6.696 7.043 -8.808 1.00 0.00 1203 LEU A C 20
ATOM 34716 O O . LEU A 1 46 ? 6.748 6.780 -10.014 1.00 0.00 1203 LEU A O 20
ATOM 34732 N N . GLU A 1 47 ? 7.754 6.981 -7.983 1.00 0.00 1204 GLU A N 20
ATOM 34733 C CA . GLU A 1 47 ? 9.056 6.460 -8.384 1.00 0.00 1204 GLU A CA 20
ATOM 34734 C C . GLU A 1 47 ? 8.922 4.958 -8.563 1.00 0.00 1204 GLU A C 20
ATOM 34735 O O . GLU A 1 47 ? 9.210 4.422 -9.619 1.00 0.00 1204 GLU A O 20
ATOM 34747 N N . LYS A 1 48 ? 8.418 4.304 -7.508 1.00 0.00 1205 LYS A N 20
ATOM 34748 C CA . LYS A 1 48 ? 8.240 2.854 -7.488 1.00 0.00 1205 LYS A CA 20
ATOM 34749 C C . LYS A 1 48 ? 7.117 2.437 -8.459 1.00 0.00 1205 LYS A C 20
ATOM 34750 O O . LYS A 1 48 ? 7.142 1.344 -8.991 1.00 0.00 1205 LYS A O 20
ATOM 34769 N N . LEU A 1 49 ? 6.149 3.343 -8.684 1.00 0.00 1206 LEU A N 20
ATOM 34770 C CA . LEU A 1 49 ? 5.110 3.200 -9.720 1.00 0.00 1206 LEU A CA 20
ATOM 34771 C C . LEU A 1 49 ? 5.796 3.104 -11.092 1.00 0.00 1206 LEU A C 20
ATOM 34772 O O . LEU A 1 49 ? 5.548 2.171 -11.840 1.00 0.00 1206 LEU A O 20
ATOM 34788 N N . ASP A 1 50 ? 6.703 4.057 -11.367 1.00 0.00 1207 ASP A N 20
ATOM 34789 C CA . ASP A 1 50 ? 7.492 4.091 -12.615 1.00 0.00 1207 ASP A CA 20
ATOM 34790 C C . ASP A 1 50 ? 8.329 2.805 -12.775 1.00 0.00 1207 ASP A C 20
ATOM 34791 O O . ASP A 1 50 ? 8.306 2.189 -13.822 1.00 0.00 1207 ASP A O 20
ATOM 34800 N N . LEU A 1 51 ? 9.022 2.389 -11.705 1.00 0.00 1208 LEU A N 20
ATOM 34801 C CA . LEU A 1 51 ? 9.916 1.207 -11.727 1.00 0.00 1208 LEU A CA 20
ATOM 34802 C C . LEU A 1 51 ? 9.138 -0.120 -11.964 1.00 0.00 1208 LEU A C 20
ATOM 34803 O O . LEU A 1 51 ? 9.546 -0.936 -12.797 1.00 0.00 1208 LEU A O 20
ATOM 34819 N N . VAL A 1 52 ? 8.020 -0.308 -11.240 1.00 0.00 1209 VAL A N 20
ATOM 34820 C CA . VAL A 1 52 ? 7.161 -1.511 -11.342 1.00 0.00 1209 VAL A CA 20
ATOM 34821 C C . VAL A 1 52 ? 6.492 -1.575 -12.731 1.00 0.00 1209 VAL A C 20
ATOM 34822 O O . VAL A 1 52 ? 6.636 -2.569 -13.456 1.00 0.00 1209 VAL A O 20
ATOM 34835 N N . ILE A 1 53 ? 5.793 -0.484 -13.086 1.00 0.00 1210 ILE A N 20
ATOM 34836 C CA . ILE A 1 53 ? 4.988 -0.395 -14.317 1.00 0.00 1210 ILE A CA 20
ATOM 34837 C C . ILE A 1 53 ? 5.864 -0.493 -15.573 1.00 0.00 1210 ILE A C 20
ATOM 34838 O O . ILE A 1 53 ? 5.491 -1.168 -16.512 1.00 0.00 1210 ILE A O 20
ATOM 34854 N N . LYS A 1 54 ? 7.034 0.153 -15.558 1.00 0.00 1211 LYS A N 20
ATOM 34855 C CA . LYS A 1 54 ? 7.935 0.214 -16.735 1.00 0.00 1211 LYS A CA 20
ATOM 34856 C C . LYS A 1 54 ? 8.689 -1.105 -16.934 1.00 0.00 1211 LYS A C 20
ATOM 34857 O O . LYS A 1 54 ? 8.986 -1.478 -18.070 1.00 0.00 1211 LYS A O 20
ATOM 34876 N N . TYR A 1 55 ? 8.984 -1.808 -15.825 1.00 0.00 1212 TYR A N 20
ATOM 34877 C CA . TYR A 1 55 ? 9.652 -3.125 -15.886 1.00 0.00 1212 TYR A CA 20
ATOM 34878 C C . TYR A 1 55 ? 8.667 -4.156 -16.450 1.00 0.00 1212 TYR A C 20
ATOM 34879 O O . TYR A 1 55 ? 8.985 -4.894 -17.395 1.00 0.00 1212 TYR A O 20
ATOM 34897 N N . MET A 1 56 ? 7.445 -4.143 -15.887 1.00 0.00 1213 MET A N 20
ATOM 34898 C CA . MET A 1 56 ? 6.374 -5.064 -16.285 1.00 0.00 1213 MET A CA 20
ATOM 34899 C C . MET A 1 56 ? 5.916 -4.755 -17.729 1.00 0.00 1213 MET A C 20
ATOM 34900 O O . MET A 1 56 ? 5.643 -5.667 -18.500 1.00 0.00 1213 MET A O 20
ATOM 34914 N N . LYS A 1 57 ? 5.909 -3.453 -18.085 1.00 0.00 1214 LYS A N 20
ATOM 34915 C CA . LYS A 1 57 ? 5.594 -2.963 -19.445 1.00 0.00 1214 LYS A CA 20
ATOM 34916 C C . LYS A 1 57 ? 6.595 -3.530 -20.447 1.00 0.00 1214 LYS A C 20
ATOM 34917 O O . LYS A 1 57 ? 6.206 -4.160 -21.433 1.00 0.00 1214 LYS A O 20
ATOM 34936 N N . ARG A 1 58 ? 7.887 -3.304 -20.145 1.00 0.00 1215 ARG A N 20
ATOM 34937 C CA . ARG A 1 58 ? 9.013 -3.639 -21.034 1.00 0.00 1215 ARG A CA 20
ATOM 34938 C C . ARG A 1 58 ? 8.987 -5.116 -21.437 1.00 0.00 1215 ARG A C 20
ATOM 34939 O O . ARG A 1 58 ? 9.175 -5.457 -22.605 1.00 0.00 1215 ARG A O 20
ATOM 34960 N N . LEU A 1 59 ? 8.702 -5.968 -20.451 1.00 0.00 1216 LEU A N 20
ATOM 34961 C CA . LEU A 1 59 ? 8.733 -7.432 -20.612 1.00 0.00 1216 LEU A CA 20
ATOM 34962 C C . LEU A 1 59 ? 7.481 -7.961 -21.341 1.00 0.00 1216 LEU A C 20
ATOM 34963 O O . LEU A 1 59 ? 7.592 -8.844 -22.193 1.00 0.00 1216 LEU A O 20
ATOM 34979 N N . MET A 1 60 ? 6.300 -7.416 -20.997 1.00 0.00 1217 MET A N 20
ATOM 34980 C CA . MET A 1 60 ? 5.011 -7.793 -21.636 1.00 0.00 1217 MET A CA 20
ATOM 34981 C C . MET A 1 60 ? 4.963 -7.321 -23.107 1.00 0.00 1217 MET A C 20
ATOM 34982 O O . MET A 1 60 ? 4.316 -7.952 -23.958 1.00 0.00 1217 MET A O 20
ATOM 34996 N N . GLN A 1 61 ? 5.673 -6.215 -23.389 1.00 0.00 1218 GLN A N 20
ATOM 34997 C CA . GLN A 1 61 ? 5.711 -5.595 -24.722 1.00 0.00 1218 GLN A CA 20
ATOM 34998 C C . GLN A 1 61 ? 6.754 -6.288 -25.625 1.00 0.00 1218 GLN A C 20
ATOM 34999 O O . GLN A 1 61 ? 6.526 -6.439 -26.827 1.00 0.00 1218 GLN A O 20
ATOM 35013 N N . GLN A 1 62 ? 7.902 -6.719 -25.044 1.00 0.00 1219 GLN A N 20
ATOM 35014 C CA . GLN A 1 62 ? 8.930 -7.490 -25.797 1.00 0.00 1219 GLN A CA 20
ATOM 35015 C C . GLN A 1 62 ? 8.496 -8.960 -25.943 1.00 0.00 1219 GLN A C 20
ATOM 35016 O O . GLN A 1 62 ? 9.013 -9.685 -26.798 1.00 0.00 1219 GLN A O 20
ATOM 35030 N N . SER A 1 63 ? 7.544 -9.394 -25.081 1.00 0.00 1220 SER A N 20
ATOM 35031 C CA . SER A 1 63 ? 6.842 -10.686 -25.246 1.00 0.00 1220 SER A CA 20
ATOM 35032 C C . SER A 1 63 ? 5.979 -10.633 -26.529 1.00 0.00 1220 SER A C 20
ATOM 35033 O O . SER A 1 63 ? 5.707 -11.666 -27.136 1.00 0.00 1220 SER A O 20
ATOM 35041 N N . VAL A 1 64 ? 5.512 -9.396 -26.844 1.00 0.00 1221 VAL A N 20
ATOM 35042 C CA . VAL A 1 64 ? 4.961 -8.946 -28.153 1.00 0.00 1221 VAL A CA 20
ATOM 35043 C C . VAL A 1 64 ? 3.507 -9.408 -28.398 1.00 0.00 1221 VAL A C 20
ATOM 35044 O O . VAL A 1 64 ? 2.646 -8.598 -28.753 1.00 0.00 1221 VAL A O 20
ATOM 35057 N N . GLU A 1 65 ? 3.237 -10.694 -28.182 1.00 0.00 1222 GLU A N 20
ATOM 35058 C CA . GLU A 1 65 ? 1.889 -11.277 -28.309 1.00 0.00 1222 GLU A CA 20
ATOM 35059 C C . GLU A 1 65 ? 1.722 -12.421 -27.279 1.00 0.00 1222 GLU A C 20
ATOM 35060 O O . GLU A 1 65 ? 2.362 -13.472 -27.388 1.00 0.00 1222 GLU A O 20
ATOM 35072 N N . SER A 1 66 ? 0.895 -12.168 -26.248 1.00 0.00 1223 SER A N 20
ATOM 35073 C CA . SER A 1 66 ? 0.629 -13.117 -25.137 1.00 0.00 1223 SER A CA 20
ATOM 35074 C C . SER A 1 66 ? -0.636 -12.677 -24.369 1.00 0.00 1223 SER A C 20
ATOM 35075 O O . SER A 1 66 ? -1.209 -11.613 -24.659 1.00 0.00 1223 SER A O 20
ATOM 35083 N N . VAL A 1 67 ? -1.044 -13.486 -23.362 1.00 0.00 1224 VAL A N 20
ATOM 35084 C CA . VAL A 1 67 ? -2.057 -13.064 -22.361 1.00 0.00 1224 VAL A CA 20
ATOM 35085 C C . VAL A 1 67 ? -1.509 -11.891 -21.515 1.00 0.00 1224 VAL A C 20
ATOM 35086 O O . VAL A 1 67 ? -2.270 -11.104 -20.953 1.00 0.00 1224 VAL A O 20
ATOM 35099 N N . TRP A 1 68 ? -0.167 -11.828 -21.435 1.00 0.00 1225 TRP A N 20
ATOM 35100 C CA . TRP A 1 68 ? 0.579 -10.770 -20.748 1.00 0.00 1225 TRP A CA 20
ATOM 35101 C C . TRP A 1 68 ? 0.459 -9.436 -21.467 1.00 0.00 1225 TRP A C 20
ATOM 35102 O O . TRP A 1 68 ? 0.637 -8.406 -20.843 1.00 0.00 1225 TRP A O 20
ATOM 35123 N N . ASN A 1 69 ? 0.180 -9.466 -22.785 1.00 0.00 1226 ASN A N 20
ATOM 35124 C CA . ASN A 1 69 ? -0.020 -8.233 -23.573 1.00 0.00 1226 ASN A CA 20
ATOM 35125 C C . ASN A 1 69 ? -1.441 -7.663 -23.302 1.00 0.00 1226 ASN A C 20
ATOM 35126 O O . ASN A 1 69 ? -1.673 -6.447 -23.394 1.00 0.00 1226 ASN A O 20
ATOM 35137 N N . MET A 1 70 ? -2.380 -8.564 -22.937 1.00 0.00 1227 MET A N 20
ATOM 35138 C CA . MET A 1 70 ? -3.735 -8.189 -22.473 1.00 0.00 1227 MET A CA 20
ATOM 35139 C C . MET A 1 70 ? -3.651 -7.607 -21.049 1.00 0.00 1227 MET A C 20
ATOM 35140 O O . MET A 1 70 ? -4.263 -6.576 -20.750 1.00 0.00 1227 MET A O 20
ATOM 35154 N N . ALA A 1 71 ? -2.863 -8.287 -20.185 1.00 0.00 1228 ALA A N 20
ATOM 35155 C CA . ALA A 1 71 ? -2.590 -7.848 -18.798 1.00 0.00 1228 ALA A CA 20
ATOM 35156 C C . ALA A 1 71 ? -1.789 -6.529 -18.791 1.00 0.00 1228 ALA A C 20
ATOM 35157 O O . ALA A 1 71 ? -1.931 -5.723 -17.891 1.00 0.00 1228 ALA A O 20
ATOM 35164 N N . PHE A 1 72 ? -0.955 -6.351 -19.824 1.00 0.00 1229 PHE A N 20
ATOM 35165 C CA . PHE A 1 72 ? -0.188 -5.110 -20.089 1.00 0.00 1229 PHE A CA 20
ATOM 35166 C C . PHE A 1 72 ? -1.143 -3.918 -20.237 1.00 0.00 1229 PHE A C 20
ATOM 35167 O O . PHE A 1 72 ? -0.996 -2.896 -19.552 1.00 0.00 1229 PHE A O 20
ATOM 35184 N N . ASP A 1 73 ? -2.127 -4.083 -21.139 1.00 0.00 1230 ASP A N 20
ATOM 35185 C CA . ASP A 1 73 ? -3.157 -3.061 -21.397 1.00 0.00 1230 ASP A CA 20
ATOM 35186 C C . ASP A 1 73 ? -3.993 -2.791 -20.126 1.00 0.00 1230 ASP A C 20
ATOM 35187 O O . ASP A 1 73 ? -4.313 -1.646 -19.822 1.00 0.00 1230 ASP A O 20
ATOM 35196 N N . PHE A 1 74 ? -4.302 -3.873 -19.393 1.00 0.00 1231 PHE A N 20
ATOM 35197 C CA . PHE A 1 74 ? -5.131 -3.844 -18.169 1.00 0.00 1231 PHE A CA 20
ATOM 35198 C C . PHE A 1 74 ? -4.467 -3.003 -17.057 1.00 0.00 1231 PHE A C 20
ATOM 35199 O O . PHE A 1 74 ? -5.049 -2.025 -16.578 1.00 0.00 1231 PHE A O 20
ATOM 35216 N N . ILE A 1 75 ? -3.229 -3.385 -16.693 1.00 0.00 1232 ILE A N 20
ATOM 35217 C CA . ILE A 1 75 ? -2.496 -2.791 -15.561 1.00 0.00 1232 ILE A CA 20
ATOM 35218 C C . ILE A 1 75 ? -2.217 -1.301 -15.829 1.00 0.00 1232 ILE A C 20
ATOM 35219 O O . ILE A 1 75 ? -2.670 -0.440 -15.071 1.00 0.00 1232 ILE A O 20
ATOM 35235 N N . LEU A 1 76 ? -1.526 -1.018 -16.956 1.00 0.00 1233 LEU A N 20
ATOM 35236 C CA . LEU A 1 76 ? -1.099 0.352 -17.327 1.00 0.00 1233 LEU A CA 20
ATOM 35237 C C . LEU A 1 76 ? -2.296 1.312 -17.436 1.00 0.00 1233 LEU A C 20
ATOM 35238 O O . LEU A 1 76 ? -2.199 2.462 -16.997 1.00 0.00 1233 LEU A O 20
ATOM 35254 N N . ASP A 1 77 ? -3.425 0.832 -17.999 1.00 0.00 1234 ASP A N 20
ATOM 35255 C CA . ASP A 1 77 ? -4.642 1.659 -18.137 1.00 0.00 1234 ASP A CA 20
ATOM 35256 C C . ASP A 1 77 ? -5.176 2.069 -16.758 1.00 0.00 1234 ASP A C 20
ATOM 35257 O O . ASP A 1 77 ? -5.202 3.255 -16.434 1.00 0.00 1234 ASP A O 20
ATOM 35266 N N . ASN A 1 78 ? -5.514 1.062 -15.933 1.00 0.00 1235 ASN A N 20
ATOM 35267 C CA . ASN A 1 78 ? -6.253 1.260 -14.669 1.00 0.00 1235 ASN A CA 20
ATOM 35268 C C . ASN A 1 78 ? -5.441 2.056 -13.637 1.00 0.00 1235 ASN A C 20
ATOM 35269 O O . ASN A 1 78 ? -6.018 2.816 -12.846 1.00 0.00 1235 ASN A O 20
ATOM 35280 N N . VAL A 1 79 ? -4.104 1.893 -13.658 1.00 0.00 1236 VAL A N 20
ATOM 35281 C CA . VAL A 1 79 ? -3.215 2.628 -12.742 1.00 0.00 1236 VAL A CA 20
ATOM 35282 C C . VAL A 1 79 ? -3.097 4.098 -13.174 1.00 0.00 1236 VAL A C 20
ATOM 35283 O O . VAL A 1 79 ? -3.084 4.981 -12.328 1.00 0.00 1236 VAL A O 20
ATOM 35296 N N . GLN A 1 80 ? -3.047 4.355 -14.501 1.00 0.00 1237 GLN A N 20
ATOM 35297 C CA . GLN A 1 80 ? -2.976 5.732 -15.049 1.00 0.00 1237 GLN A CA 20
ATOM 35298 C C . GLN A 1 80 ? -4.334 6.452 -14.935 1.00 0.00 1237 GLN A C 20
ATOM 35299 O O . GLN A 1 80 ? -4.374 7.680 -14.911 1.00 0.00 1237 GLN A O 20
ATOM 35313 N N . VAL A 1 81 ? -5.433 5.675 -14.866 1.00 0.00 1238 VAL A N 20
ATOM 35314 C CA . VAL A 1 81 ? -6.781 6.200 -14.548 1.00 0.00 1238 VAL A CA 20
ATOM 35315 C C . VAL A 1 81 ? -6.773 6.799 -13.124 1.00 0.00 1238 VAL A C 20
ATOM 35316 O O . VAL A 1 81 ? -7.137 7.965 -12.924 1.00 0.00 1238 VAL A O 20
ATOM 35329 N N . VAL A 1 82 ? -6.299 5.992 -12.153 1.00 0.00 1239 VAL A N 20
ATOM 35330 C CA . VAL A 1 82 ? -6.149 6.413 -10.742 1.00 0.00 1239 VAL A CA 20
ATOM 35331 C C . VAL A 1 82 ? -5.136 7.572 -10.623 1.00 0.00 1239 VAL A C 20
ATOM 35332 O O . VAL A 1 82 ? -5.363 8.511 -9.878 1.00 0.00 1239 VAL A O 20
ATOM 35345 N N . LEU A 1 83 ? -4.069 7.514 -11.431 1.00 0.00 1240 LEU A N 20
ATOM 35346 C CA . LEU A 1 83 ? -2.951 8.485 -11.410 1.00 0.00 1240 LEU A CA 20
ATOM 35347 C C . LEU A 1 83 ? -3.433 9.861 -11.906 1.00 0.00 1240 LEU A C 20
ATOM 35348 O O . LEU A 1 83 ? -3.014 10.903 -11.396 1.00 0.00 1240 LEU A O 20
ATOM 35364 N N . GLN A 1 84 ? -4.357 9.829 -12.878 1.00 0.00 1241 GLN A N 20
ATOM 35365 C CA . GLN A 1 84 ? -4.977 11.033 -13.451 1.00 0.00 1241 GLN A CA 20
ATOM 35366 C C . GLN A 1 84 ? -5.923 11.706 -12.437 1.00 0.00 1241 GLN A C 20
ATOM 35367 O O . GLN A 1 84 ? -5.928 12.928 -12.297 1.00 0.00 1241 GLN A O 20
ATOM 35381 N N . GLN A 1 85 ? -6.719 10.884 -11.732 1.00 0.00 1242 GLN A N 20
ATOM 35382 C CA . GLN A 1 85 ? -7.729 11.364 -10.761 1.00 0.00 1242 GLN A CA 20
ATOM 35383 C C . GLN A 1 85 ? -7.071 11.858 -9.459 1.00 0.00 1242 GLN A C 20
ATOM 35384 O O . GLN A 1 85 ? -7.481 12.876 -8.890 1.00 0.00 1242 GLN A O 20
ATOM 35398 N N . THR A 1 86 ? -6.033 11.134 -9.018 1.00 0.00 1243 THR A N 20
ATOM 35399 C CA . THR A 1 86 ? -5.401 11.327 -7.707 1.00 0.00 1243 THR A CA 20
ATOM 35400 C C . THR A 1 86 ? -4.342 12.429 -7.788 1.00 0.00 1243 THR A C 20
ATOM 35401 O O . THR A 1 86 ? -4.387 13.403 -7.029 1.00 0.00 1243 THR A O 20
ATOM 35412 N N . TYR A 1 87 ? -3.398 12.277 -8.724 1.00 0.00 1244 TYR A N 20
ATOM 35413 C CA . TYR A 1 87 ? -2.250 13.178 -8.829 1.00 0.00 1244 TYR A CA 20
ATOM 35414 C C . TYR A 1 87 ? -2.548 14.361 -9.774 1.00 0.00 1244 TYR A C 20
ATOM 35415 O O . TYR A 1 87 ? -1.942 15.431 -9.640 1.00 0.00 1244 TYR A O 20
ATOM 35433 N N . GLY A 1 88 ? -3.485 14.158 -10.725 1.00 0.00 1245 GLY A N 20
ATOM 35434 C CA . GLY A 1 88 ? -3.804 15.173 -11.738 1.00 0.00 1245 GLY A CA 20
ATOM 35435 C C . GLY A 1 88 ? -2.768 15.225 -12.857 1.00 0.00 1245 GLY A C 20
ATOM 35436 O O . GLY A 1 88 ? -2.713 16.191 -13.627 1.00 0.00 1245 GLY A O 20
ATOM 35440 N N . SER A 1 89 ? -1.944 14.164 -12.930 1.00 0.00 1246 SER A N 20
ATOM 35441 C CA . SER A 1 89 ? -0.881 14.010 -13.921 1.00 0.00 1246 SER A CA 20
ATOM 35442 C C . SER A 1 89 ? -0.656 12.512 -14.171 1.00 0.00 1246 SER A C 20
ATOM 35443 O O . SER A 1 89 ? -0.844 11.701 -13.262 1.00 0.00 1246 SER A O 20
ATOM 35451 N N . THR A 1 90 ? -0.264 12.158 -15.406 1.00 0.00 1247 THR A N 20
ATOM 35452 C CA . THR A 1 90 ? 0.013 10.770 -15.816 1.00 0.00 1247 THR A CA 20
ATOM 35453 C C . THR A 1 90 ? 1.432 10.673 -16.402 1.00 0.00 1247 THR A C 20
ATOM 35454 O O . THR A 1 90 ? 1.719 11.278 -17.446 1.00 0.00 1247 THR A O 20
ATOM 35465 N N . LEU A 1 91 ? 2.333 9.953 -15.696 1.00 0.00 1248 LEU A N 20
ATOM 35466 C CA . LEU A 1 91 ? 3.650 9.586 -16.245 1.00 0.00 1248 LEU A CA 20
ATOM 35467 C C . LEU A 1 91 ? 3.437 8.506 -17.326 1.00 0.00 1248 LEU A C 20
ATOM 35468 O O . LEU A 1 91 ? 2.799 7.478 -17.072 1.00 0.00 1248 LEU A O 20
ATOM 35484 N N . LYS A 1 92 ? 3.884 8.797 -18.557 1.00 0.00 1249 LYS A N 20
ATOM 35485 C CA . LYS A 1 92 ? 3.646 7.938 -19.727 1.00 0.00 1249 LYS A CA 20
ATOM 35486 C C . LYS A 1 92 ? 4.856 7.014 -19.961 1.00 0.00 1249 LYS A C 20
ATOM 35487 O O . LYS A 1 92 ? 5.994 7.475 -20.122 1.00 0.00 1249 LYS A O 20
ATOM 35506 N N . VAL A 1 93 ? 4.602 5.702 -19.939 1.00 0.00 1250 VAL A N 20
ATOM 35507 C CA . VAL A 1 93 ? 5.631 4.672 -20.100 1.00 0.00 1250 VAL A CA 20
ATOM 35508 C C . VAL A 1 93 ? 5.703 4.277 -21.593 1.00 0.00 1250 VAL A C 20
ATOM 35509 O O . VAL A 1 93 ? 5.255 3.202 -22.018 1.00 0.00 1250 VAL A O 20
ATOM 35522 N N . THR A 1 94 ? 6.208 5.229 -22.386 1.00 0.00 1251 THR A N 20
ATOM 35523 C CA . THR A 1 94 ? 6.327 5.127 -23.854 1.00 0.00 1251 THR A CA 20
ATOM 35524 C C . THR A 1 94 ? 7.800 5.214 -24.294 1.00 0.00 1251 THR A C 20
ATOM 35525 O O . THR A 1 94 ? 8.700 5.449 -23.475 1.00 0.00 1251 THR A O 20
ATOM 35536 N N . LYS B 2 1 ? -10.804 -21.124 -5.723 1.00 0.00 231 LYS B N 20
ATOM 35537 C CA . LYS B 2 1 ? -10.232 -22.141 -6.599 1.00 0.00 231 LYS B CA 20
ATOM 35538 C C . LYS B 2 1 ? -10.125 -21.634 -8.052 1.00 0.00 231 LYS B C 20
ATOM 35539 O O . LYS B 2 1 ? -10.599 -20.537 -8.372 1.00 0.00 231 LYS B O 20
ATOM 35558 N N . GLY B 2 2 ? -9.503 -22.455 -8.918 1.00 0.00 232 GLY B N 20
ATOM 35559 C CA . GLY B 2 2 ? -9.190 -22.066 -10.300 1.00 0.00 232 GLY B CA 20
ATOM 35560 C C . GLY B 2 2 ? -7.879 -21.300 -10.362 1.00 0.00 232 GLY B C 20
ATOM 35561 O O . GLY B 2 2 ? -7.829 -20.161 -10.848 1.00 0.00 232 GLY B O 20
ATOM 35565 N N . ASN B 2 3 ? -6.825 -21.942 -9.807 1.00 0.00 233 ASN B N 20
ATOM 35566 C CA . ASN B 2 3 ? -5.469 -21.359 -9.618 1.00 0.00 233 ASN B CA 20
ATOM 35567 C C . ASN B 2 3 ? -5.480 -20.166 -8.623 1.00 0.00 233 ASN B C 20
ATOM 35568 O O . ASN B 2 3 ? -4.486 -19.460 -8.484 1.00 0.00 233 ASN B O 20
ATOM 35579 N N . MET B 2 4 ? -6.602 -19.992 -7.895 1.00 0.00 234 MET B N 20
ATOM 35580 C CA . MET B 2 4 ? -6.777 -18.899 -6.911 1.00 0.00 234 MET B CA 20
ATOM 35581 C C . MET B 2 4 ? -5.955 -19.175 -5.639 1.00 0.00 234 MET B C 20
ATOM 35582 O O . MET B 2 4 ? -5.540 -18.246 -4.926 1.00 0.00 234 MET B O 20
ATOM 35596 N N . MET B 2 5 ? -5.716 -20.473 -5.378 1.00 0.00 235 MET B N 20
ATOM 35597 C CA . MET B 2 5 ? -4.889 -20.930 -4.247 1.00 0.00 235 MET B CA 20
ATOM 35598 C C . MET B 2 5 ? -3.390 -20.659 -4.514 1.00 0.00 235 MET B C 20
ATOM 35599 O O . MET B 2 5 ? -2.576 -20.648 -3.582 1.00 0.00 235 MET B O 20
ATOM 35613 N N . SER B 2 6 ? -3.042 -20.463 -5.801 1.00 0.00 236 SER B N 20
ATOM 35614 C CA . SER B 2 6 ? -1.667 -20.225 -6.252 1.00 0.00 236 SER B CA 20
ATOM 35615 C C . SER B 2 6 ? -1.454 -18.732 -6.569 1.00 0.00 236 SER B C 20
ATOM 35616 O O . SER B 2 6 ? -2.412 -17.984 -6.799 1.00 0.00 236 SER B O 20
ATOM 35624 N N . ASN B 2 7 ? -0.175 -18.352 -6.609 1.00 0.00 237 ASN B N 20
ATOM 35625 C CA . ASN B 2 7 ? 0.321 -16.985 -6.848 1.00 0.00 237 ASN B CA 20
ATOM 35626 C C . ASN B 2 7 ? 1.805 -17.110 -7.196 1.00 0.00 237 ASN B C 20
ATOM 35627 O O . ASN B 2 7 ? 2.458 -18.094 -6.817 1.00 0.00 237 ASN B O 20
ATOM 35638 N N . PHE B 2 8 ? 2.334 -16.131 -7.929 1.00 0.00 238 PHE B N 20
ATOM 35639 C CA . PHE B 2 8 ? 3.779 -16.042 -8.207 1.00 0.00 238 PHE B CA 20
ATOM 35640 C C . PHE B 2 8 ? 4.297 -14.637 -7.864 1.00 0.00 238 PHE B C 20
ATOM 35641 O O . PHE B 2 8 ? 5.512 -14.399 -7.854 1.00 0.00 238 PHE B O 20
ATOM 35658 N N . PHE B 2 9 ? 3.375 -13.699 -7.566 1.00 0.00 239 PHE B N 20
ATOM 35659 C CA . PHE B 2 9 ? 3.738 -12.422 -6.935 1.00 0.00 239 PHE B CA 20
ATOM 35660 C C . PHE B 2 9 ? 3.327 -12.487 -5.448 1.00 0.00 239 PHE B C 20
ATOM 35661 O O . PHE B 2 9 ? 4.171 -12.406 -4.555 1.00 0.00 239 PHE B O 20
ATOM 35678 N N . GLY B 2 10 ? 2.020 -12.706 -5.211 1.00 0.00 240 GLY B N 20
ATOM 35679 C CA . GLY B 2 10 ? 1.435 -12.631 -3.862 1.00 0.00 240 GLY B CA 20
ATOM 35680 C C . GLY B 2 10 ? 1.707 -13.839 -2.955 1.00 0.00 240 GLY B C 20
ATOM 35681 O O . GLY B 2 10 ? 1.289 -13.825 -1.791 1.00 0.00 240 GLY B O 20
ATOM 35685 N N . LYS B 2 11 ? 2.401 -14.875 -3.471 1.00 0.00 241 LYS B N 20
ATOM 35686 C CA . LYS B 2 11 ? 2.664 -16.122 -2.714 1.00 0.00 241 LYS B CA 20
ATOM 35687 C C . LYS B 2 11 ? 3.794 -15.896 -1.704 1.00 0.00 241 LYS B C 20
ATOM 35688 O O . LYS B 2 11 ? 3.595 -16.043 -0.495 1.00 0.00 241 LYS B O 20
ATOM 35707 N N . ALA B 2 12 ? 4.981 -15.544 -2.221 1.00 0.00 242 ALA B N 20
ATOM 35708 C CA . ALA B 2 12 ? 6.126 -15.155 -1.390 1.00 0.00 242 ALA B CA 20
ATOM 35709 C C . ALA B 2 12 ? 6.017 -13.650 -1.105 1.00 0.00 242 ALA B C 20
ATOM 35710 O O . ALA B 2 12 ? 6.651 -12.820 -1.777 1.00 0.00 242 ALA B O 20
ATOM 35717 N N . ALA B 2 13 ? 5.126 -13.312 -0.153 1.00 0.00 243 ALA B N 20
ATOM 35718 C CA . ALA B 2 13 ? 4.887 -11.924 0.272 1.00 0.00 243 ALA B CA 20
ATOM 35719 C C . ALA B 2 13 ? 5.922 -11.510 1.354 1.00 0.00 243 ALA B C 20
ATOM 35720 O O . ALA B 2 13 ? 7.021 -12.079 1.394 1.00 0.00 243 ALA B O 20
ATOM 35727 N N . MET B 2 14 ? 5.585 -10.499 2.195 1.00 0.00 244 MET B N 20
ATOM 35728 C CA . MET B 2 14 ? 6.525 -9.898 3.183 1.00 0.00 244 MET B CA 20
ATOM 35729 C C . MET B 2 14 ? 7.206 -10.944 4.092 1.00 0.00 244 MET B C 20
ATOM 35730 O O . MET B 2 14 ? 8.361 -10.770 4.493 1.00 0.00 244 MET B O 20
ATOM 35744 N N . ASN B 2 15 ? 6.477 -12.026 4.399 1.00 0.00 245 ASN B N 20
ATOM 35745 C CA . ASN B 2 15 ? 6.963 -13.121 5.245 1.00 0.00 245 ASN B CA 20
ATOM 35746 C C . ASN B 2 15 ? 6.742 -14.453 4.503 1.00 0.00 245 ASN B C 20
ATOM 35747 O O . ASN B 2 15 ? 7.710 -15.140 4.145 1.00 0.00 245 ASN B O 20
ATOM 35758 N N . LYS B 2 16 ? 5.463 -14.797 4.259 1.00 0.00 246 LYS B N 20
ATOM 35759 C CA . LYS B 2 16 ? 5.071 -16.003 3.510 1.00 0.00 246 LYS B CA 20
ATOM 35760 C C . LYS B 2 16 ? 3.658 -15.785 2.884 1.00 0.00 246 LYS B C 20
ATOM 35761 O O . LYS B 2 16 ? 3.479 -14.752 2.212 1.00 0.00 246 LYS B O 20
#

Organism: Homo sapiens (NCBI:txid9606)

Foldseek 3Di:
DQVPDPPLVVLCVCQVCVLVPDQDHDVVNLVRLLVVLLVCLLVVVVVVNCSNLLSLLVSLVVVVDGVSVVSNCVSLVSSQVSNCVRVVDGDDND/DVCPVPDDAPPPPPHD